Protein 4QTO (pdb70)

Foldseek 3Di:
DLVVQVPFQQAWAAQNDGDAAPVNDKDFAAFQLFRDGRDIHHAHFQVRVVRLLVLLQVQQVVCQQQVDALLVLLVLLLLLLVVLVVCLQVLLVLLCRRFVAASVVSSVLSVQLSQLSNVLSVCLNPQQWAWDPDPDPQKTKTKGKGFLEEEEEEEESLSFSSSVSLPVRLLSSRRYAYEYEYDQRGCGSVSVSVVSSVVSPDHGSSYIYHHHDCVRNVLCNLAPLSHQEYEYEEALVVLVVSVVNNVNNPHHYWYFHDFLAEAEEEPAFPLVLSLVQLQVLQARQQLLDVRNQEYEYAPVCQVVSVVSNQVVLVVQAEHGSHDPNHPHTAGNDPVLLVLLLVVLVQCVVQPKDFSDWSAADDDPSRVSRRHGRQTEIEPDDLVGPSSADDSSGNHHYYHYDHDLVRSLVSSQSYQWAFEYEYGHPPVVSRVVSVVSGRHQYYYYSHGDDDHQQGWGHIDGSSIDFTTHHPRNSSSRIDIDMDMGRNDDDDPCPDDD/DLVVQVPFQQAWAAQHDGDAAPVNDKDFAAQQQFRDGRDIHHAHFQVRLVRLLVLLQVQLVVCQQQVPALLVLLVLLLLLLVVLVVCLQVLLVLLCRQFVAASVVSSVLSVQLSQLSNVLSVVLNPQQWAWDPDPDPQKTKTKGKGFLEEEEEEEESLSFSSSVSLPVRLLSSRRYAYEYEYALRGCGSVSVSVVSSVVSPDRGSSYIYHHHDCVGNVLCNLAPLSHQEYEYEEALVSLVVSVVNNVNNPHHYWYFHDFLAEAEEEPQFPLVLSLVQLQVLQARQQLLDVRNQEYEYAPVCQVVSVVSNQVVLVVQAEHGSHDPNHPHYAGNDPVLLVLLLVVLVQQVVQPKDFSDWSAADDDPSRVSRRHGRQTEIEPDALVGPSSADDSSGNHHYYHYDHDLVRSLVSSQSYQWAFEYEHGHPPVVSRVVSVVRGRHQYYYYSHRDDDHQQGWGFIDGSSIDFTTHHPRNSSSRIDMDMDMGNNDDDDPCPDDD/DVVQVPFQQAWAAQHDGDAAPVNDKDFAAFQQFRDGDDIHHAHFQVRVVRLLVLQQVQLVVCQQQVDALLVLLVLLLLLLVVLVVCLQVLLVLLCRRFVAASVVSSVLSVQLSQLSNVLSVCLNVAQWAWDPDPDPQKTKTKGKGFLEEEEEEEESLNFSSSVSLPVRLLSSRRYAYEYEYAQRRCRSVSVSVVSSVVSPDRGSSYIYHHHDCVGHVLCNLQPLSHQEYEYEEALVVLVVSVVNNVNNPHHYWYFHDFLAEAEEEPQFPLVLSLVQLQVLQQRQQLLDNRNQEYEYAPVCQVVSVVSNQVVLVVQAEHGSHDPRHDHYAGNDPVLLVLLLVLLVQLVVQPKDFSDWSAADDDPSRVSRRHGRQTEIEPDDLVGPSSADDSSGNHHYYHYDHDLVRSLVSRQSYQWAFEYEHGHPPVVSRVVSVVSGRHQYYYYSHGDDDHQQGWGFIDGSSIDFTTHHPRNSCSRIDMDMDMGRNDDDDPCPDDD/DLQVPFQQAWAAQHDGDAAPVNDKDFAAFQQFRDGDDIHHAHFQVRVVRLLVLLQVQLVVCQQQVDALLVLLVLLLQLLVVLVVCLQVLLVLLCRQFVAASVVSSVLSVQLSQLSNVLSVCLNPDQWAWDPDPDPQKTKTKGKGFLEEEEEEEESLNFSSSVSLPVRLLSSRRYAYEYEYALNRCGSVSVSVVSSVVSPDRGSSYIYHHHHCVGNVLCNLQPLSHQEYEYEEALVVLVVSVVNNVNNPHHYWYFHDFLAEAEEEPQFPQVLSLVQLQVLQARQQLLDVRNQEYEYAPVCQVVSVVSNQVVLVVQAEHGSHDPNHPHYAGNDPVLLVLLLVLLVQCVVQPKDFSDWSAADPDVSRVSRRHGRQTEIEPDDLVGPSSADDSSGNHHYYHYDHDLVRSLVSRQSYQWAFEYEHGHPPVVSRVVSVVRGRHQYYYYSHGDDDHQQGWGHIDGSSIDFTTHHPRNSSSRIDIDMDMGNNDDDDPCPDDD

Solvent-accessible surface area: 61747 Å² total

B-factor: mean 19.73, std 11.1, range [5.34, 124.07]

Sequence (1981 aa):
AMELLKHLSSQQRQYIDGEWVESANKNTRDIIINPYNQEVIFTVSEGTKEDAEERAILAARRAFESGEWSQETAETRGKKKKVRRAIADKIKEHREALARLLETLDTGKTLEEESYADMDDDIHNVFMMYFAGLADKDDGGGEMIDSPIPDTESKIIVVKEPVGVVVTQITPWNYPLLQASWKIAPALATGCSLVMKPSEITPLTTIRVFELMEEVGFPKGTINLILGAGSEEVGDVMMSGHKEVDLVSFTGGIETGKHIIMKNNAANNVTNIIALEELGGKNPNIIFDDADFELAVDQALNGGYFHAGQVSAGSRILVQNSIKDKKFEQALIIDRVKKIKLGNGFDADDTEMGPVISTEHRNKIESYMDVAKAEGATIAVGGKRPDRDDLKDGLFFEPTVITNCCDTSMRIIVQEEVFGPVVTVEGFETEQEAIQQLANDSIYGLAGAVFSKKDIGKAQQRVANNKLKLGTVWINDFHPYYFAQAPWGGYKQSGIGRELGKEGLEEEYLVSKHILLTNTNPQLVNWFSKAMELLKHLSSQQRQYIDGEWVESANKNTRDIIINPYNQEVIFTVSEGTKEDAERAILAARRAFESGEEWSQETAETRGKKVRRAIADKIKEHREALARLLETLDTGKTLEEESYADMDDDIHNVFMYFAGLADKDDGGGEMIDSPIPDTESKIIVVKKEPVGVVVTQITPWNNYPLLQASWKIAPALATGCSLVMKPSEITPLTTIRVFELMEEVGFPKGTINLILGAGSEVGDVMMSGHKEVDLLVSFTGGIETGKHIIMKNAANNVTNIIALEELGGKNPNIIFDDADFELAVDQALNGGYFHAGQVSAGSRILVQNSIKDKKFEQQALIDDRVKKIKLGNGFDADDTEMGPVISTEHRNKIESYMDVAKAEGATIAVGGKRPDRDDLKDGLFFEPTVITNNCCDTSMRIIVQEEVFGPVVTVEGFETEQEAIQQLANDSIYGLAGAVFSKDIGKAQRVANNKLKLGTVWINDFHPYYFAQAPWGGYKQSGIGRELGKEGLEEEYLVSKHILLTNTNPQLVNWFSKMELLKHLSSQQRQYIDGEWVESANKNTRDIIINPYNQEVIFTVSEGTKEDAERAILAARRAFESGEWSQETAETRGKKVRRAIADKIKEHREALARRLLETLDTGKTLEESYADMDDIHNVFMMYFAGLADKDDGGGEMIDSPIPDTESKIVVKKEPVVGVVVTQITPWNNYPLLQASWKIAPALATGCSLVMKPSEITPLTTIRVFELMEEVGFPKGTINLILGAGSEVGDVMMSGHKEVDLLVVSFTGGIETGKHIMKNNAANNVTNIIALEELGGKNPNIIFDDADFELAVDQALNGGYFFHAGQVSAGSRILVQNSIKDKKFEQALIIDRVKKIKLGNGFDADDTEMGPVISTEHRNNKIESSYMDVAKAEGATIAVGGKKRPDRDDLKDGLFFEPTVITNCCDTSMRIIVQEEVFGPVVTVEGFETEQQEAIQQLANDSIYGLAGAVFSKKDIGKAQQRVANNKLKLGTVWINDFHPYFAQAPWGGYKQSGIGRELGKEEGLEEEYLVSKHILLTNTNPQLVNWFSKELLKHLSSQQRQYIDGEWVESANKNNTRDIINPYNQEEVIFTVSEGTKEDAERAILAARRAFESGEWSQETAETRGKKVRRAIADKIKEEHREALARLETLDTGKTLEESYADMDDDIHNVFMMYFAGLADKDDGGGEMIDSPIPDTESKIVVKKEPVGVVVTQITPWNYPLLQASWKIAPALATGCSLVMKPSEITPLTTIRVFELMEEVGFPKGTINLILGAGSEVGDVMSGHKEVDLVVSFTGGIETGKHIMKNAANNVTNIIALEELGGKNPNIIFDDADFELAVDQALNGGYFHAGQVSAGSRILVQQNSIKDKFEQALIDRVKKIKLGNGFDADTEMGPVISTEHRNKIESYMDVAKAEGATIAVGGKRPDRDDLKDGLFFEPTVITNCCDTSMRIIVQEEVFGPVVTVEGFETEQEAIQQLANDSIYGLAGAVFSKKDIGKAQQRVANNKLKLGTVWINDFHPYYFAQAPWGGYKQSGIGRELGKEEGLEEYLVSKHILLTNTNPQLVNWWFSK

Radius of gyration: 36.3 Å; Cα contacts (8 Å, |Δi|>4): 5368; chains: 4; bounding box: 95×94×93 Å

CATH classification: 3.40.605.10 (+1 more: 3.40.309.10)

Secondary structure (DSSP, 8-state):
-TTGGGGS--SEEETTEEE--TT--EEEEEETTTTEEEEEEE---HHHHHHHHHHHHHHHHHTTTTTS-HHHHHHHHHHHHHHHHHTHHHHHHHHHHHH---HHHHHHHHHHHHHHHHHHHHHTTS--EEEE--SSTTEEEEEEEEE--EEEEE--SSSHHHHHHHHHHHHHHHT-EEEEE--TT--HHHHHHHHHHHHH---TTSEEE--S-HHHHHHHHHH-TT-SEEEEES-HHHHHHHHHHHGGGT-EEEEE-----EEEE-TTS-HHHHHHHHHHHHHGGGG------EEEEEHHHHHHHHHHHHHHHTT--B--TTSTT-SB---S-HHHHHHHHHHHHHHHHTT-EEEE--S----TTTTTTT----EEEES--TTSHHHHS---SSEEEEEEESSHHHHHHHHH-SS--SEEEEE-S-HHHHHHHHHHS--SEEEES-S----TTS-B--SGGGEES-BSHHHHHHTTEEEEEEEEESS------S--/-TTGGGGS--SEEETTEEE--TT--EEEEEETTTTEEEEEEE---HHHHHHHHHHHHHHHHH-TTTTS-HHHHHHHHHHHHHHHHHTHHHHHHHHHHHH---HHHHHHHHHHHHHHHHHHHHHTTS--EEEE--SSTTEEEEEEEEE--EEEEE--SSSHHHHHHHHHHHHHHHT-EEEEE--TT--HHHHHHHHHHHHH---TTSEEE--S-HHHHHHHHHH-TT-SEEEEES-HHHHHHHHHHHGGGT-EEEEE-----EEEE-TTS-HHHHHHHHHHHHHGGGG------EEEEEHHHHHHHHHHHHHHHTT--B--TTSTT-SB---S-HHHHHHHHHHHHHHHHTT-EEEE--S----TTTTTTT----EEEES--TTSHHHHS---SSEEEEEEESSHHHHHHHHT-SS--SEEEEE-S-HHHHHHHHHHS--SEEEES-SS---TTS-B--SGGGEES-BSHHHHHHTTEEEEEEEEESS------S--/-TGGGG---SEEETTEEE--TT--EEEEEETTTTEEEEEEE---HHHHHHHHHHHHHHHHH-TTTTS-HHHHHHHHHHHHHHHHHTHHHHHHHHHHHH---HHHHHHHHHHHHHHHHHHHHHTTS--EEEE--SSTTEEEEEEEEE--EEEEE--SSSHHHHHHHHHHHHHHHT-EEEEE--TT--HHHHHHHHHHHHH---TTSEEE--S-HHHHHHHHHH-TT-SEEEEES-HHHHHHHHHHHGGGT-EEEEE-----EEEE-TTS-HHHHHHHHHHHHHGGGG------EEEEEHHHHHHHHHHHHHHHTT--B--TTSTT-SB---S-HHHHHHHHHHHHHHHHTT-EEEE--S----GGGTTS-----EEEES--TTSHHHHS---SSEEEEEEESSHHHHHHHHT-SS--SEEEEE-S-HHHHHHHHHHS--SEEEES-SS---TTS-B--SGGGEES-BSHHHHHHTTEEEEEEEEESS------S--/-GGGGS--SEEETTEEE--TT--EEEEEETTTTEEEEEEE---HHHHHHHHHHHHHHHHHTTTTTS-HHHHHHHHHHHHHHHHHTHHHHHHHHHHHH---HHHHHHHHHHHHHHHHHHHHHTTS--EEEE--SSTTEEEEEEEEE--EEEEE--SSSHHHHHHHHHHHHHHHT-EEEEE--TT--HHHHHHHHHHHHH---TTSEEE--S-HHHHHHHHHH-TT-SEEEEES-HHHHHHHHHHHHTTT-EEEEE-----EEEE-TTS-HHHHHHHHHHHHHGGGG------EEEEEHHHHHHHHHHHHHHHTT--B--TTSTT-SB---S-HHHHHHHHHHHHHHHHTT-EEEE--S----GGGTTTT----EEEES--TTSHHHHS---SSEEEEEEESSHHHHHHHHT-SS--SEEEEE-S-HHHHHHHHHHS--SEEEES-SS---TTS-B--SGGGEES-BSHHHHHHTTEEEEEEEEESS------S--

Nearest PDB structures (foldseek):
  4i9b-assembly1_B  TM=9.726E-01  e=2.028E-65  Solanum lycopersicum
  4go3-assembly3_G  TM=9.722E-01  e=2.991E-64  Pseudomonas sp. WBC-3
  5izd-assembly2_H  TM=9.707E-01  e=1.051E-56  Thermoplasma acidophilum
  5j77-assembly1_A  TM=9.698E-01  e=1.583E-56  Thermoplasma acidophilum DSM 1728
  5m4x-assembly2_D  TM=9.473E-01  e=3.370E-53  Thermoplasma acidophilum DSM 1728

Structure (mmCIF, N/CA/C/O backbone):
data_4QTO
#
_entry.id   4QTO
#
_cell.length_a   224.249
_cell.length_b   102.474
_cell.length_c   118.178
_cell.angle_alpha   90.00
_cell.angle_beta   104.45
_cell.angle_gamma   90.00
#
_symmetry.space_group_name_H-M   'C 1 2 1'
#
loop_
_entity.id
_entity.type
_entity.pdbx_description
1 polymer 'Betaine aldehyde dehydrogenase'
2 non-polymer 'SODIUM ION'
3 non-polymer 'TRIETHYLENE GLYCOL'
4 non-polymer DI(HYDROXYETHYL)ETHER
5 non-polymer 2-AMINO-2-HYDROXYMETHYL-PROPANE-1,3-DIOL
6 non-polymer 'TETRAETHYLENE GLYCOL'
7 non-polymer 1,2-ETHANEDIOL
8 water water
#
loop_
_atom_site.group_PDB
_atom_site.id
_atom_site.type_symbol
_atom_site.label_atom_id
_atom_site.label_alt_id
_atom_site.label_comp_id
_atom_site.label_asym_id
_atom_site.label_entity_id
_atom_site.label_seq_id
_atom_site.pdbx_PDB_ins_code
_atom_site.Cartn_x
_atom_site.Cartn_y
_atom_site.Cartn_z
_atom_site.occupancy
_atom_site.B_iso_or_equiv
_atom_site.auth_seq_id
_atom_site.auth_comp_id
_atom_site.auth_asym_id
_atom_site.auth_atom_id
_atom_site.pdbx_PDB_model_num
ATOM 1 N N . ALA A 1 24 ? 268.624 91.600 17.481 1.00 66.64 0 ALA A N 1
ATOM 2 C CA . ALA A 1 24 ? 268.199 90.259 16.973 1.00 60.10 0 ALA A CA 1
ATOM 3 C C . ALA A 1 24 ? 267.304 90.364 15.743 1.00 55.96 0 ALA A C 1
ATOM 4 O O . ALA A 1 24 ? 267.300 89.463 14.912 1.00 54.85 0 ALA A O 1
ATOM 6 N N . MET A 1 25 ? 266.545 91.457 15.637 1.00 58.57 1 MET A N 1
ATOM 7 C CA . MET A 1 25 ? 265.635 91.676 14.501 1.00 59.96 1 MET A CA 1
ATOM 8 C C . MET A 1 25 ? 266.427 91.859 13.197 1.00 62.90 1 MET A C 1
ATOM 9 O O . MET A 1 25 ? 265.909 91.611 12.101 1.00 65.34 1 MET A O 1
ATOM 14 N N . GLU A 1 26 ? 267.669 92.322 13.321 1.00 61.51 2 GLU A N 1
ATOM 15 C CA . GLU A 1 26 ? 268.570 92.455 12.173 1.00 64.57 2 GLU A CA 1
ATOM 16 C C . GLU A 1 26 ? 269.126 91.085 11.802 1.00 53.29 2 GLU A C 1
ATOM 17 O O . GLU A 1 26 ? 269.376 90.795 10.636 1.00 55.81 2 GLU A O 1
ATOM 23 N N . LEU A 1 27 ? 269.363 90.253 12.804 1.00 53.99 3 LEU A N 1
ATOM 24 C CA . LEU A 1 27 ? 269.819 88.878 12.574 1.00 47.51 3 LEU A CA 1
ATOM 25 C C . LEU A 1 27 ? 268.785 88.117 11.737 1.00 40.52 3 LEU A C 1
ATOM 26 O O . LEU A 1 27 ? 269.139 87.289 10.850 1.00 31.01 3 LEU A O 1
ATOM 31 N N . LEU A 1 28 ? 267.509 88.413 12.009 1.00 30.67 4 LEU A N 1
ATOM 32 C CA . LEU A 1 28 ? 266.444 87.741 11.304 1.00 27.07 4 LEU A CA 1
ATOM 33 C C . LEU A 1 28 ? 266.439 88.016 9.817 1.00 28.25 4 LEU A C 1
ATOM 34 O O . LEU A 1 28 ? 265.989 87.167 9.065 1.00 30.96 4 LEU A O 1
ATOM 39 N N . LYS A 1 29 ? 267.007 89.142 9.385 1.00 28.16 5 LYS A N 1
ATOM 40 C CA . LYS A 1 29 ? 267.004 89.442 7.960 1.00 30.91 5 LYS A CA 1
ATOM 41 C C . LYS A 1 29 ? 267.832 88.444 7.147 1.00 28.20 5 LYS A C 1
ATOM 42 O O . LYS A 1 29 ? 267.634 88.339 5.951 1.00 27.83 5 LYS A O 1
ATOM 48 N N . HIS A 1 30 ? 268.744 87.711 7.785 1.00 23.62 6 HIS A N 1
ATOM 49 C CA . HIS A 1 30 ? 269.557 86.728 7.068 1.00 23.65 6 HIS A CA 1
ATOM 50 C C . HIS A 1 30 ? 269.264 85.279 7.424 1.00 21.18 6 HIS A C 1
ATOM 51 O O . HIS A 1 30 ? 269.850 84.382 6.843 1.00 22.35 6 HIS A O 1
ATOM 58 N N . LEU A 1 31 ? 268.372 85.053 8.363 1.00 17.18 7 LEU A N 1
ATOM 59 C CA . LEU A 1 31 ? 268.069 83.689 8.817 1.00 15.98 7 LEU A CA 1
ATOM 60 C C . LEU A 1 31 ? 267.163 82.935 7.836 1.00 15.03 7 LEU A C 1
ATOM 61 O O . LEU A 1 31 ? 266.211 83.507 7.266 1.00 14.59 7 LEU A O 1
ATOM 66 N N A SER A 1 32 ? 267.474 81.661 7.609 0.50 15.06 8 SER A N 1
ATOM 67 N N B SER A 1 32 ? 267.479 81.664 7.618 0.50 14.97 8 SER A N 1
ATOM 68 C CA A SER A 1 32 ? 266.653 80.829 6.737 0.50 14.10 8 SER A CA 1
ATOM 69 C CA B SER A 1 32 ? 266.698 80.797 6.764 0.50 13.93 8 SER A CA 1
ATOM 70 C C A SER A 1 32 ? 265.253 80.656 7.302 0.50 13.77 8 SER A C 1
ATOM 71 C C B SER A 1 32 ? 265.275 80.627 7.307 0.50 13.79 8 SER A C 1
ATOM 72 O O A SER A 1 32 ? 265.049 80.677 8.514 0.50 14.47 8 SER A O 1
ATOM 73 O O B SER A 1 32 ? 265.052 80.675 8.514 0.50 14.51 8 SER A O 1
ATOM 78 N N A GLN A 1 33 ? 264.291 80.489 6.407 0.50 14.06 9 GLN A N 1
ATOM 79 N N B GLN A 1 33 ? 264.309 80.477 6.407 0.50 14.29 9 GLN A N 1
ATOM 80 C CA A GLN A 1 33 ? 262.900 80.280 6.783 0.50 14.50 9 GLN A CA 1
ATOM 81 C CA B GLN A 1 33 ? 262.906 80.277 6.783 0.50 14.89 9 GLN A CA 1
ATOM 82 C C A GLN A 1 33 ? 262.464 78.856 6.478 0.50 14.61 9 GLN A C 1
ATOM 83 C C B GLN A 1 33 ? 262.465 78.855 6.480 0.50 14.82 9 GLN A C 1
ATOM 84 O O A GLN A 1 33 ? 261.302 78.508 6.684 0.50 15.33 9 GLN A O 1
ATOM 85 O O B GLN A 1 33 ? 261.303 78.508 6.684 0.50 15.52 9 GLN A O 1
ATOM 96 N N . ARG A 1 34 ? 263.396 78.049 5.985 1.00 13.29 10 ARG A N 1
ATOM 97 C CA . ARG A 1 34 ? 263.099 76.723 5.472 1.00 14.39 10 ARG A CA 1
ATOM 98 C C . ARG A 1 34 ? 263.601 75.535 6.251 1.00 14.10 10 ARG A C 1
ATOM 99 O O . ARG A 1 34 ? 264.352 75.656 7.197 1.00 13.45 10 ARG A O 1
ATOM 107 N N . GLN A 1 35 ? 263.068 74.382 5.862 1.00 12.57 11 GLN A N 1
ATOM 108 C CA . GLN A 1 35 ? 263.500 73.097 6.401 1.00 12.16 11 GLN A CA 1
ATOM 109 C C . GLN A 1 35 ? 264.817 72.752 5.705 1.00 11.37 11 GLN A C 1
ATOM 110 O O . GLN A 1 35 ? 265.164 73.352 4.669 1.00 11.22 11 GLN A O 1
ATOM 116 N N . TYR A 1 36 ? 265.542 71.764 6.233 1.00 10.81 12 TYR A N 1
ATOM 117 C CA . TYR A 1 36 ? 266.792 71.312 5.636 1.00 10.98 12 TYR A CA 1
ATOM 118 C C . TYR A 1 36 ? 266.711 69.813 5.446 1.00 11.44 12 TYR A C 1
ATOM 119 O O . TYR A 1 36 ? 266.720 69.070 6.421 1.00 11.58 12 TYR A O 1
ATOM 128 N N . ILE A 1 37 ? 266.537 69.371 4.207 1.00 11.92 13 ILE A N 1
ATOM 129 C CA . ILE A 1 37 ? 266.330 67.981 3.921 1.00 12.41 13 ILE A CA 1
ATOM 130 C C . ILE A 1 37 ? 267.281 67.507 2.833 1.00 12.99 13 ILE A C 1
ATOM 131 O O . ILE A 1 37 ? 267.331 68.079 1.718 1.00 12.99 13 ILE A O 1
ATOM 136 N N . ASP A 1 38 ? 268.063 66.495 3.144 1.00 12.88 14 ASP A N 1
ATOM 137 C CA . ASP A 1 38 ? 268.950 65.891 2.187 1.00 14.12 14 ASP A CA 1
ATOM 138 C C . ASP A 1 38 ? 269.863 66.917 1.508 1.00 14.59 14 ASP A C 1
ATOM 139 O O . ASP A 1 38 ? 269.981 66.968 0.256 1.00 15.04 14 ASP A O 1
ATOM 144 N N . GLY A 1 39 ? 270.491 67.732 2.338 1.00 13.33 15 GLY A N 1
ATOM 145 C CA . GLY A 1 39 ? 271.458 68.732 1.883 1.00 14.39 15 GLY A CA 1
ATOM 146 C C . GLY A 1 39 ? 270.905 69.991 1.229 1.00 14.86 15 GLY A C 1
ATOM 147 O O . GLY A 1 39 ? 271.698 70.766 0.655 1.00 16.47 15 GLY A O 1
ATOM 148 N N . GLU A 1 40 ? 269.595 70.205 1.270 1.00 14.28 16 GLU A N 1
ATOM 149 C CA . GLU A 1 40 ? 268.989 71.357 0.628 1.00 15.21 16 GLU A CA 1
ATOM 150 C C . GLU A 1 40 ? 268.009 72.056 1.539 1.00 14.54 16 GLU A C 1
ATOM 151 O O . GLU A 1 40 ? 267.257 71.383 2.278 1.00 14.19 16 GLU A O 1
ATOM 157 N N . TRP A 1 41 ? 268.004 73.384 1.472 1.00 13.04 17 TRP A N 1
ATOM 158 C CA . TRP A 1 41 ? 267.008 74.188 2.183 1.00 12.61 17 TRP A CA 1
ATOM 159 C C . TRP A 1 41 ? 265.736 74.175 1.331 1.00 13.49 17 TRP A C 1
ATOM 160 O O . TRP A 1 41 ? 265.733 74.653 0.189 1.00 14.79 17 TRP A O 1
ATOM 171 N N . VAL A 1 42 ? 264.656 73.632 1.887 1.00 14.00 18 VAL A N 1
ATOM 172 C CA . VAL A 1 42 ? 263.423 73.461 1.166 1.00 15.47 18 VAL A CA 1
ATOM 173 C C . VAL A 1 42 ? 262.195 73.946 1.937 1.00 15.08 18 VAL A C 1
ATOM 174 O O . VAL A 1 42 ? 262.130 73.885 3.168 1.00 14.72 18 VAL A O 1
ATOM 178 N N . GLU A 1 43 ? 261.198 74.418 1.201 1.00 14.63 19 GLU A N 1
ATOM 179 C CA . GLU A 1 43 ? 259.973 74.851 1.861 1.00 16.30 19 GLU A CA 1
ATOM 180 C C . GLU A 1 43 ? 259.117 73.605 2.167 1.00 14.98 19 GLU A C 1
ATOM 181 O O . GLU A 1 43 ? 259.539 72.472 1.924 1.00 17.72 19 GLU A O 1
ATOM 187 N N . SER A 1 44 ? 257.958 73.822 2.750 1.00 14.98 20 SER A N 1
ATOM 188 C CA . SER A 1 44 ? 257.031 72.737 2.963 1.00 14.79 20 SER A CA 1
ATOM 189 C C . SER A 1 44 ? 256.505 72.280 1.627 1.00 15.87 20 SER A C 1
ATOM 190 O O . SER A 1 44 ? 256.272 73.103 0.703 1.00 14.84 20 SER A O 1
ATOM 193 N N . ALA A 1 45 ? 256.206 70.992 1.537 1.00 16.06 21 ALA A N 1
ATOM 194 C CA . ALA A 1 45 ? 255.659 70.429 0.322 1.00 17.40 21 ALA A CA 1
ATOM 195 C C . ALA A 1 45 ? 254.351 71.097 -0.089 1.00 18.55 21 ALA A C 1
ATOM 196 O O . ALA A 1 45 ? 254.050 71.147 -1.286 1.00 20.19 21 ALA A O 1
ATOM 198 N N . ASN A 1 46 ? 253.577 71.605 0.872 1.00 17.18 22 ASN A N 1
ATOM 199 C CA . ASN A 1 46 ? 252.306 72.271 0.570 1.00 18.86 22 ASN A CA 1
ATOM 200 C C . ASN A 1 46 ? 252.338 73.806 0.730 1.00 18.30 22 ASN A C 1
ATOM 201 O O . ASN A 1 46 ? 251.286 74.458 0.710 1.00 18.01 22 ASN A O 1
ATOM 206 N N . LYS A 1 47 ? 253.543 74.358 0.864 1.00 18.02 23 LYS A N 1
ATOM 207 C CA . LYS A 1 47 ? 253.791 75.793 1.032 1.00 17.40 23 LYS A CA 1
ATOM 208 C C . LYS A 1 47 ? 253.160 76.393 2.298 1.00 17.67 23 LYS A C 1
ATOM 209 O O . LYS A 1 47 ? 253.058 77.605 2.441 1.00 17.15 23 LYS A O 1
ATOM 215 N N . ASN A 1 48 ? 252.789 75.553 3.254 1.00 17.34 24 ASN A N 1
ATOM 216 C CA . ASN A 1 48 ? 252.236 76.049 4.495 1.00 17.20 24 ASN A CA 1
ATOM 217 C C . ASN A 1 48 ? 253.356 76.699 5.315 1.00 16.27 24 ASN A C 1
ATOM 218 O O . ASN A 1 48 ? 254.550 76.345 5.187 1.00 14.02 24 ASN A O 1
ATOM 223 N N . THR A 1 49 ? 252.955 77.658 6.139 1.00 16.22 25 THR A N 1
ATOM 224 C CA . THR A 1 49 ? 253.873 78.411 6.986 1.00 15.23 25 THR A CA 1
ATOM 225 C C . THR A 1 49 ? 253.284 78.638 8.356 1.00 16.36 25 THR A C 1
ATOM 226 O O . THR A 1 49 ? 252.081 78.444 8.572 1.00 16.54 25 THR A O 1
ATOM 230 N N . ARG A 1 50 ? 254.134 79.114 9.255 1.00 17.01 26 ARG A N 1
ATOM 231 C CA . ARG A 1 50 ? 253.781 79.415 10.625 1.00 17.48 26 ARG A CA 1
ATOM 232 C C . ARG A 1 50 ? 254.470 80.689 11.062 1.00 16.92 26 ARG A C 1
ATOM 233 O O . ARG A 1 50 ? 255.646 80.894 10.793 1.00 16.04 26 ARG A O 1
ATOM 241 N N . ASP A 1 51 ? 253.702 81.574 11.694 1.00 15.65 27 ASP A N 1
ATOM 242 C CA . ASP A 1 51 ? 254.233 82.811 12.258 1.00 16.20 27 ASP A CA 1
ATOM 243 C C . ASP A 1 51 ? 254.729 82.534 13.690 1.00 16.51 27 ASP A C 1
ATOM 244 O O . ASP A 1 51 ? 254.022 81.909 14.506 1.00 18.53 27 ASP A O 1
ATOM 249 N N . ILE A 1 52 ? 255.961 82.947 13.940 1.00 15.13 28 ILE A N 1
ATOM 250 C CA . ILE A 1 52 ? 256.680 82.792 15.193 1.00 14.51 28 ILE A CA 1
ATOM 251 C C . ILE A 1 52 ? 256.508 84.115 15.947 1.00 17.47 28 ILE A C 1
ATOM 252 O O . ILE A 1 52 ? 256.640 85.195 15.368 1.00 16.53 28 ILE A O 1
ATOM 257 N N A ILE A 1 53 ? 256.249 84.006 17.245 0.50 17.39 29 ILE A N 1
ATOM 258 N N B ILE A 1 53 ? 256.247 84.002 17.245 0.50 17.89 29 ILE A N 1
ATOM 259 C CA A ILE A 1 53 ? 255.946 85.142 18.096 0.50 20.24 29 ILE A CA 1
ATOM 260 C CA B ILE A 1 53 ? 255.945 85.134 18.101 0.50 21.38 29 ILE A CA 1
ATOM 261 C C A ILE A 1 53 ? 257.011 85.385 19.164 0.50 20.40 29 ILE A C 1
ATOM 262 C C B ILE A 1 53 ? 257.013 85.384 19.163 0.50 21.03 29 ILE A C 1
ATOM 263 O O A ILE A 1 53 ? 257.702 84.448 19.601 0.50 21.19 29 ILE A O 1
ATOM 264 O O B ILE A 1 53 ? 257.704 84.448 19.601 0.50 21.79 29 ILE A O 1
ATOM 273 N N . ASN A 1 54 ? 257.148 86.644 19.562 1.00 19.72 30 ASN A N 1
ATOM 274 C CA . ASN A 1 54 ? 258.013 87.038 20.681 1.00 18.18 30 ASN A CA 1
ATOM 275 C C . ASN A 1 54 ? 257.050 87.089 21.901 1.00 17.82 30 ASN A C 1
ATOM 276 O O . ASN A 1 54 ? 256.138 87.912 21.921 1.00 17.81 30 ASN A O 1
ATOM 281 N N . PRO A 1 55 ? 257.246 86.254 22.932 1.00 15.99 31 PRO A N 1
ATOM 282 C CA . PRO A 1 55 ? 256.307 86.277 24.064 1.00 16.57 31 PRO A CA 1
ATOM 283 C C . PRO A 1 55 ? 256.287 87.574 24.895 1.00 15.92 31 PRO A C 1
ATOM 284 O O . PRO A 1 55 ? 255.362 87.808 25.673 1.00 17.00 31 PRO A O 1
ATOM 288 N N . TYR A 1 56 ? 257.290 88.419 24.736 1.00 16.43 32 TYR A N 1
ATOM 289 C CA . TYR A 1 56 ? 257.331 89.668 25.481 1.00 18.03 32 TYR A CA 1
ATOM 290 C C . TYR A 1 56 ? 256.235 90.633 25.051 1.00 18.85 32 TYR A C 1
ATOM 291 O O . TYR A 1 56 ? 255.695 91.424 25.871 1.00 19.72 32 TYR A O 1
ATOM 300 N N . ASN A 1 57 ? 255.938 90.640 23.751 1.00 18.90 33 ASN A N 1
ATOM 301 C CA . ASN A 1 57 ? 254.932 91.556 23.224 1.00 20.37 33 ASN A CA 1
ATOM 302 C C . ASN A 1 57 ? 253.876 90.937 22.302 1.00 20.12 33 ASN A C 1
ATOM 303 O O . ASN A 1 57 ? 253.005 91.653 21.779 1.00 20.34 33 ASN A O 1
ATOM 308 N N . GLN A 1 58 ? 253.935 89.623 22.149 1.00 20.47 34 GLN A N 1
ATOM 309 C CA . GLN A 1 58 ? 253.038 88.853 21.285 1.00 20.53 34 GLN A CA 1
ATOM 310 C C . GLN A 1 58 ? 253.070 89.266 19.806 1.00 21.26 34 GLN A C 1
ATOM 311 O O . GLN A 1 58 ? 252.145 88.984 19.077 1.00 24.34 34 GLN A O 1
ATOM 317 N N . GLU A 1 59 ? 254.159 89.895 19.384 1.00 21.03 35 GLU A N 1
ATOM 318 C CA . GLU A 1 59 ? 254.294 90.316 17.994 1.00 23.17 35 GLU A CA 1
ATOM 319 C C . GLU A 1 59 ? 254.917 89.213 17.153 1.00 22.07 35 GLU A C 1
ATOM 320 O O . GLU A 1 59 ? 255.760 88.433 17.646 1.00 19.45 35 GLU A O 1
ATOM 326 N N . VAL A 1 60 ? 254.468 89.137 15.903 1.00 21.02 36 VAL A N 1
ATOM 327 C CA . VAL A 1 60 ? 255.030 88.178 14.957 1.00 20.34 36 VAL A CA 1
ATOM 328 C C . VAL A 1 60 ? 256.406 88.704 14.618 1.00 20.80 36 VAL A C 1
ATOM 329 O O . VAL A 1 60 ? 256.541 89.855 14.196 1.00 24.84 36 VAL A O 1
ATOM 333 N N . ILE A 1 61 ? 257.417 87.864 14.778 1.00 19.35 37 ILE A N 1
ATOM 334 C CA . ILE A 1 61 ? 258.791 88.231 14.508 1.00 20.28 37 ILE A CA 1
ATOM 335 C C . ILE A 1 61 ? 259.396 87.502 13.295 1.00 19.70 37 ILE A C 1
ATOM 336 O O . ILE A 1 61 ? 260.431 87.940 12.790 1.00 18.87 37 ILE A O 1
ATOM 341 N N . PHE A 1 62 ? 258.774 86.407 12.843 1.00 17.71 38 PHE A N 1
ATOM 342 C CA . PHE A 1 62 ? 259.346 85.613 11.748 1.00 16.80 38 PHE A CA 1
ATOM 343 C C . PHE A 1 62 ? 258.296 84.651 11.232 1.00 16.75 38 PHE A C 1
ATOM 344 O O . PHE A 1 62 ? 257.330 84.343 11.923 1.00 16.51 38 PHE A O 1
ATOM 352 N N . THR A 1 63 ? 258.494 84.180 10.006 1.00 16.12 39 THR A N 1
ATOM 353 C CA . THR A 1 63 ? 257.578 83.212 9.408 1.00 15.69 39 THR A CA 1
ATOM 354 C C . THR A 1 63 ? 258.429 82.086 8.828 1.00 15.04 39 THR A C 1
ATOM 355 O O . THR A 1 63 ? 259.364 82.347 8.058 1.00 14.67 39 THR A O 1
ATOM 359 N N . VAL A 1 64 ? 258.099 80.846 9.186 1.00 13.48 40 VAL A N 1
ATOM 360 C CA . VAL A 1 64 ? 258.852 79.694 8.727 1.00 14.09 40 VAL A CA 1
ATOM 361 C C . VAL A 1 64 ? 257.956 78.654 8.038 1.00 13.91 40 VAL A C 1
ATOM 362 O O . VAL A 1 64 ? 256.724 78.654 8.190 1.00 14.00 40 VAL A O 1
ATOM 366 N N . SER A 1 65 ? 258.593 77.769 7.280 1.00 13.25 41 SER A N 1
ATOM 367 C CA . SER A 1 65 ? 257.873 76.662 6.658 1.00 13.95 41 SER A CA 1
ATOM 368 C C . SER A 1 65 ? 257.235 75.767 7.708 1.00 14.02 41 SER A C 1
ATOM 369 O O . SER A 1 65 ? 257.789 75.566 8.795 1.00 13.32 41 SER A O 1
ATOM 372 N N . GLU A 1 66 ? 256.050 75.243 7.390 1.00 13.22 42 GLU A N 1
ATOM 373 C CA . GLU A 1 66 ? 255.307 74.302 8.267 1.00 14.24 42 GLU A CA 1
ATOM 374 C C . GLU A 1 66 ? 255.215 73.006 7.417 1.00 14.37 42 GLU A C 1
ATOM 375 O O . GLU A 1 66 ? 254.349 72.861 6.534 1.00 16.31 42 GLU A O 1
ATOM 381 N N . GLY A 1 67 ? 256.153 72.108 7.666 1.00 14.64 43 GLY A N 1
ATOM 382 C CA . GLY A 1 67 ? 256.318 70.890 6.882 1.00 15.26 43 GLY A CA 1
ATOM 383 C C . GLY A 1 67 ? 255.207 69.865 6.987 1.00 15.30 43 GLY A C 1
ATOM 384 O O . GLY A 1 67 ? 254.409 69.889 7.929 1.00 16.59 43 GLY A O 1
ATOM 385 N N . THR A 1 68 ? 255.181 68.964 6.010 1.00 14.56 44 THR A N 1
ATOM 386 C CA . THR A 1 68 ? 254.197 67.913 5.965 1.00 15.10 44 THR A CA 1
ATOM 387 C C . THR A 1 68 ? 254.769 66.563 6.400 1.00 15.55 44 THR A C 1
ATOM 388 O O . THR A 1 68 ? 255.990 66.355 6.506 1.00 13.08 44 THR A O 1
ATOM 392 N N . LYS A 1 69 ? 253.877 65.602 6.617 1.00 14.93 45 LYS A N 1
ATOM 393 C CA . LYS A 1 69 ? 254.349 64.281 7.017 1.00 17.28 45 LYS A CA 1
ATOM 394 C C . LYS A 1 69 ? 255.167 63.647 5.891 1.00 16.46 45 LYS A C 1
ATOM 395 O O . LYS A 1 69 ? 256.080 62.849 6.173 1.00 15.99 45 LYS A O 1
ATOM 401 N N . GLU A 1 70 ? 254.921 64.030 4.639 1.00 15.87 46 GLU A N 1
ATOM 402 C CA . GLU A 1 70 ? 255.706 63.525 3.520 1.00 17.11 46 GLU A CA 1
ATOM 403 C C . GLU A 1 70 ? 257.116 64.106 3.554 1.00 16.05 46 GLU A C 1
ATOM 404 O O . GLU A 1 70 ? 258.070 63.447 3.152 1.00 15.18 46 GLU A O 1
ATOM 410 N N . ASP A 1 71 ? 257.240 65.372 3.974 1.00 14.43 47 ASP A N 1
ATOM 411 C CA . ASP A 1 71 ? 258.584 65.984 4.126 1.00 13.66 47 ASP A CA 1
ATOM 412 C C . ASP A 1 71 ? 259.370 65.187 5.211 1.00 12.58 47 ASP A C 1
ATOM 413 O O . ASP A 1 71 ? 260.559 64.853 5.027 1.00 13.31 47 ASP A O 1
ATOM 418 N N . ALA A 1 72 ? 258.716 64.857 6.326 1.00 12.73 48 ALA A N 1
ATOM 419 C CA . ALA A 1 72 ? 259.378 64.135 7.413 1.00 12.46 48 ALA A CA 1
ATOM 420 C C . ALA A 1 72 ? 259.809 62.758 6.921 1.00 12.87 48 ALA A C 1
ATOM 421 O O . ALA A 1 72 ? 260.913 62.305 7.210 1.00 12.51 48 ALA A O 1
ATOM 423 N N A GLU A 1 73 ? 258.935 62.092 6.162 0.50 14.03 49 GLU A N 1
ATOM 424 N N B GLU A 1 73 ? 258.934 62.096 6.161 0.50 13.25 49 GLU A N 1
ATOM 425 C CA A GLU A 1 73 ? 259.266 60.786 5.601 0.50 14.73 49 GLU A CA 1
ATOM 426 C CA B GLU A 1 73 ? 259.288 60.792 5.620 0.50 13.49 49 GLU A CA 1
ATOM 427 C C A GLU A 1 73 ? 260.470 60.896 4.655 0.50 13.73 49 GLU A C 1
ATOM 428 C C B GLU A 1 73 ? 260.477 60.899 4.658 0.50 13.08 49 GLU A C 1
ATOM 429 O O A GLU A 1 73 ? 261.389 60.064 4.700 0.50 13.27 49 GLU A O 1
ATOM 430 O O B GLU A 1 73 ? 261.393 60.065 4.698 0.50 12.68 49 GLU A O 1
ATOM 441 N N . ARG A 1 74 ? 260.489 61.921 3.808 1.00 13.44 50 ARG A N 1
ATOM 442 C CA . ARG A 1 74 ? 261.608 62.110 2.884 1.00 14.52 50 ARG A CA 1
ATOM 443 C C . ARG A 1 74 ? 262.941 62.325 3.639 1.00 12.49 50 ARG A C 1
ATOM 444 O O . ARG A 1 74 ? 263.991 61.782 3.247 1.00 12.74 50 ARG A O 1
ATOM 452 N N . ALA A 1 75 ? 262.885 63.068 4.729 1.00 12.39 51 ALA A N 1
ATOM 453 C CA . ALA A 1 75 ? 264.069 63.293 5.568 1.00 11.44 51 ALA A CA 1
ATOM 454 C C . ALA A 1 75 ? 264.568 62.002 6.208 1.00 10.91 51 ALA A C 1
ATOM 455 O O . ALA A 1 75 ? 265.766 61.706 6.218 1.00 11.20 51 ALA A O 1
ATOM 457 N N . ILE A 1 76 ? 263.636 61.196 6.715 1.00 10.15 52 ILE A N 1
ATOM 458 C CA . ILE A 1 76 ? 264.027 59.916 7.328 1.00 10.81 52 ILE A CA 1
ATOM 459 C C . ILE A 1 76 ? 264.666 58.976 6.279 1.00 11.47 52 ILE A C 1
ATOM 460 O O . ILE A 1 76 ? 265.693 58.313 6.535 1.00 11.01 52 ILE A O 1
ATOM 465 N N . LEU A 1 77 ? 264.076 58.921 5.092 1.00 11.53 53 LEU A N 1
ATOM 466 C CA . LEU A 1 77 ? 264.630 58.077 4.041 1.00 13.31 53 LEU A CA 1
ATOM 467 C C . LEU A 1 77 ? 266.006 58.573 3.597 1.00 12.27 53 LEU A C 1
ATOM 468 O O . LEU A 1 77 ? 266.877 57.772 3.285 1.00 12.95 53 LEU A O 1
ATOM 473 N N . ALA A 1 78 ? 266.203 59.879 3.596 1.00 12.15 54 ALA A N 1
ATOM 474 C CA . ALA A 1 78 ? 267.519 60.451 3.253 1.00 12.33 54 ALA A CA 1
ATOM 475 C C . ALA A 1 78 ? 268.551 60.132 4.313 1.00 12.04 54 ALA A C 1
ATOM 476 O O . ALA A 1 78 ? 269.700 59.820 3.994 1.00 11.86 54 ALA A O 1
ATOM 478 N N . ALA A 1 79 ? 268.138 60.201 5.580 1.00 11.34 55 ALA A N 1
ATOM 479 C CA . ALA A 1 79 ? 269.017 59.843 6.701 1.00 10.92 55 ALA A CA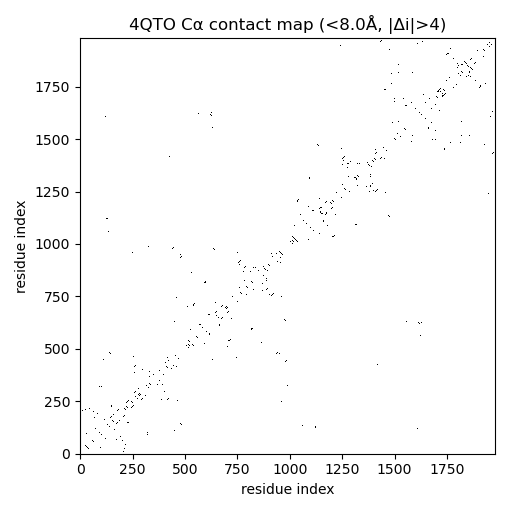 1
ATOM 480 C C . ALA A 1 79 ? 269.446 58.381 6.573 1.00 10.77 55 ALA A C 1
ATOM 481 O O . ALA A 1 79 ? 270.611 58.010 6.800 1.00 11.29 55 ALA A O 1
ATOM 483 N N . ARG A 1 80 ? 268.484 57.503 6.247 1.00 10.79 56 ARG A N 1
ATOM 484 C CA . ARG A 1 80 ? 268.784 56.105 6.058 1.00 12.23 56 ARG A CA 1
ATOM 485 C C . ARG A 1 80 ? 269.760 55.899 4.912 1.00 11.91 56 ARG A C 1
ATOM 486 O O . ARG A 1 80 ? 270.729 55.140 5.035 1.00 12.47 56 ARG A O 1
ATOM 494 N N . ARG A 1 81 ? 269.493 56.524 3.769 1.00 12.74 57 ARG A N 1
ATOM 495 C CA . ARG A 1 81 ? 270.388 56.390 2.617 1.00 13.59 57 ARG A CA 1
ATOM 496 C C . ARG A 1 81 ? 271.820 56.826 2.970 1.00 13.45 57 ARG A C 1
ATOM 497 O O . ARG A 1 81 ? 272.801 56.131 2.650 1.00 13.68 57 ARG A O 1
ATOM 505 N N . ALA A 1 82 ? 271.916 57.959 3.645 1.00 12.60 58 ALA A N 1
ATOM 506 C CA . ALA A 1 82 ? 273.187 58.487 4.090 1.00 12.47 58 ALA A CA 1
ATOM 507 C C . ALA A 1 82 ? 273.888 57.510 5.052 1.00 12.39 58 ALA A C 1
ATOM 508 O O . ALA A 1 82 ? 275.100 57.258 4.926 1.00 12.97 58 ALA A O 1
ATOM 510 N N . PHE A 1 83 ? 273.132 56.959 6.000 1.00 12.01 59 PHE A N 1
ATOM 511 C CA . PHE A 1 83 ? 273.703 56.014 6.949 1.00 11.73 59 PHE A CA 1
ATOM 512 C C . PHE A 1 83 ? 274.282 54.793 6.202 1.00 12.45 59 PHE A C 1
ATOM 513 O O . PHE A 1 83 ? 275.431 54.395 6.457 1.00 13.58 59 PHE A O 1
ATOM 521 N N . GLU A 1 84 ? 273.526 54.254 5.247 1.00 12.55 60 GLU A N 1
ATOM 522 C CA . GLU A 1 84 ? 273.963 53.057 4.506 1.00 14.09 60 GLU A CA 1
ATOM 523 C C . GLU A 1 84 ? 275.142 53.349 3.590 1.00 15.23 60 GLU A C 1
ATOM 524 O O . GLU A 1 84 ? 275.916 52.438 3.315 1.00 15.09 60 GLU A O 1
ATOM 530 N N . SER A 1 85 ? 275.304 54.599 3.160 1.00 14.30 61 SER A N 1
ATOM 531 C CA . SER A 1 85 ? 276.430 54.949 2.280 1.00 15.73 61 SER A CA 1
ATOM 532 C C . SER A 1 85 ? 277.749 54.862 3.026 1.00 15.31 61 SER A C 1
ATOM 533 O O . SER A 1 85 ? 278.815 54.703 2.397 1.00 15.74 61 SER A O 1
ATOM 536 N N . GLY A 1 86 ? 277.714 55.024 4.348 1.00 14.85 62 GLY A N 1
ATOM 537 C CA . GLY A 1 86 ? 278.911 54.987 5.181 1.00 14.70 62 GLY A CA 1
ATOM 538 C C . GLY A 1 86 ? 279.746 56.239 5.230 1.00 15.06 62 GLY A C 1
ATOM 539 O O . GLY A 1 86 ? 280.748 56.285 5.939 1.00 15.04 62 GLY A O 1
ATOM 540 N N . GLU A 1 87 ? 279.376 57.271 4.475 1.00 14.30 63 GLU A N 1
ATOM 541 C CA . GLU A 1 87 ? 280.231 58.475 4.390 1.00 15.64 63 GLU A CA 1
ATOM 542 C C . GLU A 1 87 ? 280.473 59.113 5.763 1.00 14.65 63 GLU A C 1
ATOM 543 O O . GLU A 1 87 ? 281.564 59.653 6.022 1.00 15.63 63 GLU A O 1
ATOM 549 N N . TRP A 1 88 ? 279.482 59.065 6.654 1.00 12.22 64 TRP A N 1
ATOM 550 C CA . TRP A 1 88 ? 279.676 59.555 8.017 1.00 11.24 64 TRP A CA 1
ATOM 551 C C . TRP A 1 88 ? 279.858 58.420 9.005 1.00 12.17 64 TRP A C 1
ATOM 552 O O . TRP A 1 88 ? 280.700 58.466 9.919 1.00 12.22 64 TRP A O 1
ATOM 563 N N . SER A 1 89 ? 279.078 57.350 8.843 1.00 11.78 65 SER A N 1
ATOM 564 C CA . SER A 1 89 ? 279.118 56.258 9.789 1.00 12.80 65 SER A CA 1
ATOM 565 C C . SER A 1 89 ? 280.408 55.487 9.797 1.00 15.00 65 SER A C 1
ATOM 566 O O . SER A 1 89 ? 280.693 54.827 10.808 1.00 19.08 65 SER A O 1
ATOM 569 N N . GLN A 1 90 ? 281.155 55.518 8.678 1.00 13.67 66 GLN A N 1
ATOM 570 C CA . GLN A 1 90 ? 282.443 54.832 8.556 1.00 15.85 66 GLN A CA 1
ATOM 571 C C . GLN A 1 90 ? 283.595 55.818 8.523 1.00 14.21 66 GLN A C 1
ATOM 572 O O . GLN A 1 90 ? 284.750 55.434 8.270 1.00 17.70 66 GLN A O 1
ATOM 578 N N . GLU A 1 91 ? 283.318 57.102 8.722 1.00 14.26 67 GLU A N 1
ATOM 579 C CA . GLU A 1 91 ? 284.370 58.101 8.865 1.00 13.78 67 GLU A CA 1
ATOM 580 C C . GLU A 1 91 ? 285.106 57.751 10.161 1.00 13.19 67 GLU A C 1
ATOM 581 O O . GLU A 1 91 ? 284.546 57.088 11.053 1.00 12.91 67 GLU A O 1
ATOM 587 N N . THR A 1 92 ? 286.381 58.131 10.262 1.00 12.60 68 THR A N 1
ATOM 588 C CA . THR A 1 92 ? 287.112 57.826 11.502 1.00 11.58 68 THR A CA 1
ATOM 589 C C . THR A 1 92 ? 286.522 58.596 12.669 1.00 10.72 68 THR A C 1
ATOM 590 O O . THR A 1 92 ? 286.004 59.710 12.520 1.00 9.58 68 THR A O 1
ATOM 594 N N . ALA A 1 93 ? 286.581 58.011 13.870 1.00 9.75 69 ALA A N 1
ATOM 595 C CA . ALA A 1 93 ? 286.004 58.695 15.042 1.00 9.59 69 ALA A CA 1
ATOM 596 C C . ALA A 1 93 ? 286.749 59.989 15.331 1.00 9.84 69 ALA A C 1
ATOM 597 O O . ALA A 1 93 ? 286.150 60.979 15.728 1.00 10.11 69 ALA A O 1
ATOM 599 N N . GLU A 1 94 ? 288.057 59.977 15.114 1.00 9.33 70 GLU A N 1
ATOM 600 C CA . GLU A 1 94 ? 288.885 61.180 15.338 1.00 9.42 70 GLU A CA 1
ATOM 601 C C . GLU A 1 94 ? 288.421 62.321 14.422 1.00 10.15 70 GLU A C 1
ATOM 602 O O . GLU A 1 94 ? 288.260 63.454 14.865 1.00 10.47 70 GLU A O 1
ATOM 608 N N . THR A 1 95 ? 288.127 62.001 13.171 1.00 11.01 71 THR A N 1
ATOM 609 C CA . THR A 1 95 ? 287.619 63.010 12.224 1.00 11.32 71 THR A CA 1
ATOM 610 C C . THR A 1 95 ? 286.224 63.488 12.594 1.00 10.09 71 THR A C 1
ATOM 611 O O . THR A 1 95 ? 285.963 64.680 12.522 1.00 10.08 71 THR A O 1
ATOM 615 N N . ARG A 1 96 ? 285.346 62.574 13.007 1.00 9.95 72 ARG A N 1
ATOM 616 C CA . ARG A 1 96 ? 284.033 62.976 13.473 1.00 9.87 72 ARG A CA 1
ATOM 617 C C . ARG A 1 96 ? 284.165 63.950 14.647 1.00 9.60 72 ARG A C 1
ATOM 618 O O . ARG A 1 96 ? 283.486 64.969 14.703 1.00 9.78 72 ARG A O 1
ATOM 626 N N . GLY A 1 97 ? 285.078 63.655 15.565 1.00 8.76 73 GLY A N 1
ATOM 627 C CA . GLY A 1 97 ? 285.296 64.537 16.687 1.00 8.58 73 GLY A CA 1
ATOM 628 C C . GLY A 1 97 ? 285.772 65.921 16.255 1.00 8.34 73 GLY A C 1
ATOM 629 O O . GLY A 1 97 ? 285.331 66.938 16.806 1.00 8.96 73 GLY A O 1
ATOM 630 N N . LYS A 1 98 ? 286.656 65.985 15.268 1.00 9.57 74 LYS A N 1
ATOM 631 C CA . LYS A 1 98 ? 287.119 67.300 14.773 1.00 10.43 74 LYS A CA 1
ATOM 632 C C . LYS A 1 98 ? 285.946 68.127 14.214 1.00 10.46 74 LYS A C 1
ATOM 633 O O . LYS A 1 98 ? 285.904 69.346 14.400 1.00 10.16 74 LYS A O 1
ATOM 639 N N A LYS A 1 99 ? 285.027 67.471 13.514 0.25 10.77 75 LYS A N 1
ATOM 640 N N B LYS A 1 99 ? 285.026 67.471 13.517 0.25 10.89 75 LYS A N 1
ATOM 641 N N C LYS A 1 99 ? 285.031 67.470 13.515 0.50 11.15 75 LYS A N 1
ATOM 642 C CA A LYS A 1 99 ? 283.865 68.157 12.951 0.25 11.26 75 LYS A CA 1
ATOM 643 C CA B LYS A 1 99 ? 283.864 68.159 12.957 0.25 11.46 75 LYS A CA 1
ATOM 644 C CA C LYS A 1 99 ? 283.867 68.159 12.956 0.50 12.14 75 LYS A CA 1
ATOM 645 C C A LYS A 1 99 ? 282.938 68.650 14.068 0.25 10.97 75 LYS A C 1
ATOM 646 C C B LYS A 1 99 ? 282.939 68.652 14.071 0.25 11.09 75 LYS A C 1
ATOM 647 C C C LYS A 1 99 ? 282.944 68.651 14.068 0.50 11.49 75 LYS A C 1
ATOM 648 O O A LYS A 1 99 ? 282.394 69.749 13.995 0.25 10.68 75 LYS A O 1
ATOM 649 O O B LYS A 1 99 ? 282.394 69.750 13.995 0.25 10.78 75 LYS A O 1
ATOM 650 O O C LYS A 1 99 ? 282.395 69.746 13.991 0.50 10.82 75 LYS A O 1
ATOM 666 N N . VAL A 1 100 ? 282.752 67.846 15.114 1.00 10.65 76 VAL A N 1
ATOM 667 C CA . VAL A 1 100 ? 281.908 68.267 16.231 1.00 10.51 76 VAL A CA 1
ATOM 668 C C . VAL A 1 100 ? 282.585 69.462 16.944 1.00 9.80 76 VAL A C 1
ATOM 669 O O . VAL A 1 100 ? 281.908 70.399 17.388 1.00 10.09 76 VAL A O 1
ATOM 673 N N A ARG A 1 101 ? 283.918 69.434 17.046 0.50 9.33 77 ARG A N 1
ATOM 674 N N B ARG A 1 101 ? 283.922 69.438 17.043 0.50 9.53 77 ARG A N 1
ATOM 675 C CA A ARG A 1 101 ? 284.661 70.550 17.631 0.50 9.27 77 ARG A CA 1
ATOM 676 C CA B ARG A 1 101 ? 284.670 70.568 17.619 0.50 9.62 77 ARG A CA 1
ATOM 677 C C A ARG A 1 101 ? 284.461 71.818 16.797 0.50 9.39 77 ARG A C 1
ATOM 678 C C B ARG A 1 101 ? 284.458 71.825 16.794 0.50 9.59 77 ARG A C 1
ATOM 679 O O A ARG A 1 101 ? 284.329 72.907 17.354 0.50 9.45 77 ARG A O 1
ATOM 680 O O B ARG A 1 101 ? 284.326 72.910 17.352 0.50 9.64 77 ARG A O 1
ATOM 695 N N . ALA A 1 102 ? 284.409 71.675 15.470 1.00 8.93 78 ALA A N 1
ATOM 696 C CA . ALA A 1 102 ? 284.154 72.816 14.580 1.00 9.67 78 ALA A CA 1
ATOM 697 C C . ALA A 1 102 ? 282.788 73.437 14.853 1.00 9.57 78 ALA A C 1
ATOM 698 O O . ALA A 1 102 ? 282.654 74.669 14.823 1.00 10.13 78 ALA A O 1
ATOM 700 N N . ILE A 1 103 ? 281.771 72.622 15.126 1.00 9.12 79 ILE A N 1
ATOM 701 C CA . ILE A 1 103 ? 280.468 73.143 15.509 1.00 8.67 79 ILE A CA 1
ATOM 702 C C . ILE A 1 103 ? 280.633 73.908 16.823 1.00 9.08 79 ILE A C 1
ATOM 703 O O . ILE A 1 103 ? 280.122 75.039 16.962 1.00 9.38 79 ILE A O 1
ATOM 708 N N . ALA A 1 104 ? 281.296 73.312 17.802 1.00 7.93 80 ALA A N 1
ATOM 709 C CA . ALA A 1 104 ? 281.500 74.003 19.079 1.00 8.36 80 ALA A CA 1
ATOM 710 C C . ALA A 1 104 ? 282.103 75.408 18.882 1.00 9.35 80 ALA A C 1
ATOM 711 O O . ALA A 1 104 ? 281.642 76.395 19.485 1.00 10.09 80 ALA A O 1
ATOM 713 N N . ASP A 1 105 ? 283.128 75.497 18.052 1.00 10.81 81 ASP A N 1
ATOM 714 C CA . ASP A 1 105 ? 283.796 76.768 17.819 1.00 11.09 81 ASP A CA 1
ATOM 715 C C . ASP A 1 105 ? 282.851 77.803 17.146 1.00 10.97 81 ASP A C 1
ATOM 716 O O . ASP A 1 105 ? 282.903 78.979 17.465 1.00 11.33 81 ASP A O 1
ATOM 721 N N . LYS A 1 106 ? 281.971 77.342 16.263 1.00 10.56 82 LYS A N 1
ATOM 722 C CA . LYS A 1 106 ? 280.968 78.242 15.654 1.00 10.40 82 LYS A CA 1
ATOM 723 C C . LYS A 1 106 ? 279.968 78.770 16.685 1.00 10.88 82 LYS A C 1
ATOM 724 O O . LYS A 1 106 ? 279.570 79.925 16.602 1.00 10.68 82 LYS A O 1
ATOM 730 N N . ILE A 1 107 ? 279.612 77.947 17.676 1.00 11.02 83 ILE A N 1
ATOM 731 C CA . ILE A 1 107 ? 278.698 78.416 18.721 1.00 11.44 83 ILE A CA 1
ATOM 732 C C . ILE A 1 107 ? 279.342 79.573 19.492 1.00 11.75 83 ILE A C 1
ATOM 733 O O . ILE A 1 107 ? 278.711 80.610 19.689 1.00 12.19 83 ILE A O 1
ATOM 738 N N . LYS A 1 108 ? 280.610 79.424 19.852 1.00 12.20 84 LYS A N 1
ATOM 739 C CA . LYS A 1 108 ? 281.316 80.492 20.556 1.00 13.73 84 LYS A CA 1
ATOM 740 C C . LYS A 1 108 ? 281.499 81.730 19.678 1.00 12.38 84 LYS A C 1
ATOM 741 O O . LYS A 1 108 ? 281.265 82.869 20.134 1.00 13.75 84 LYS A O 1
ATOM 747 N N . GLU A 1 109 ? 281.825 81.545 18.400 1.00 11.23 85 GLU A N 1
ATOM 748 C CA . GLU A 1 109 ? 281.985 82.645 17.470 1.00 13.06 85 GLU A CA 1
ATOM 749 C C . GLU A 1 109 ? 280.715 83.486 17.373 1.00 12.85 85 GLU A C 1
ATOM 750 O O . GLU A 1 109 ? 280.784 84.717 17.325 1.00 14.31 85 GLU A O 1
ATOM 756 N N . HIS A 1 110 ? 279.576 82.817 17.381 1.00 12.09 86 HIS A N 1
ATOM 757 C CA . HIS A 1 110 ? 278.272 83.461 17.228 1.00 12.69 86 HIS A CA 1
ATOM 758 C C . HIS A 1 110 ? 277.468 83.602 18.508 1.00 13.59 86 HIS A C 1
ATOM 759 O O . HIS A 1 110 ? 276.242 83.757 18.452 1.00 14.84 86 HIS A O 1
ATOM 766 N N . ARG A 1 111 ? 278.162 83.541 19.645 1.00 13.15 87 ARG A N 1
ATOM 767 C CA . ARG A 1 111 ? 277.535 83.564 20.954 1.00 14.53 87 ARG A CA 1
ATOM 768 C C . ARG A 1 111 ? 276.544 84.700 21.135 1.00 14.55 87 ARG A C 1
ATOM 769 O O . ARG A 1 111 ? 275.433 84.494 21.613 1.00 13.25 87 ARG A O 1
ATOM 777 N N . GLU A 1 112 ? 276.947 85.901 20.757 1.00 15.87 88 GLU A N 1
ATOM 778 C CA . GLU A 1 112 ? 276.086 87.071 20.946 1.00 17.04 88 GLU A CA 1
ATOM 779 C C . GLU A 1 112 ? 274.780 86.994 20.162 1.00 15.81 88 GLU A C 1
ATOM 780 O O . GLU A 1 112 ? 273.690 87.171 20.720 1.00 15.41 88 GLU A O 1
ATOM 786 N N . ALA A 1 113 ? 274.882 86.752 18.858 1.00 15.78 89 ALA A N 1
ATOM 787 C CA . ALA A 1 113 ? 273.703 86.649 18.018 1.00 15.60 89 ALA A CA 1
ATOM 788 C C . ALA A 1 113 ? 272.797 85.500 18.423 1.00 14.56 89 ALA A C 1
ATOM 789 O O . ALA A 1 113 ? 271.570 85.629 18.437 1.00 13.56 89 ALA A O 1
ATOM 791 N N . LEU A 1 114 ? 273.393 84.359 18.754 1.00 13.06 90 LEU A N 1
ATOM 792 C CA . LEU A 1 114 ? 272.592 83.217 19.177 1.00 12.88 90 LEU A CA 1
ATOM 793 C C . LEU A 1 114 ? 271.838 83.516 20.481 1.00 12.42 90 LEU A C 1
ATOM 794 O O . LEU A 1 114 ? 270.675 83.125 20.611 1.00 12.23 90 LEU A O 1
ATOM 799 N N . ALA A 1 115 ? 272.524 84.129 21.435 1.00 12.33 91 ALA A N 1
ATOM 800 C CA . ALA A 1 115 ? 271.897 84.464 22.722 1.00 12.06 91 ALA A CA 1
ATOM 801 C C . ALA A 1 115 ? 270.731 85.418 22.505 1.00 13.02 91 ALA A C 1
ATOM 802 O O . ALA A 1 115 ? 269.627 85.245 23.074 1.00 12.40 91 ALA A O 1
ATOM 804 N N . ARG A 1 116 ? 270.934 86.414 21.648 1.00 14.53 92 ARG A N 1
ATOM 805 C CA . ARG A 1 116 ? 269.870 87.356 21.346 1.00 15.13 92 ARG A CA 1
ATOM 806 C C . ARG A 1 116 ? 268.671 86.685 20.668 1.00 15.05 92 ARG A C 1
ATOM 807 O O . ARG A 1 116 ? 267.520 86.956 21.006 1.00 15.13 92 ARG A O 1
ATOM 815 N N A LEU A 1 117 ? 268.938 85.799 19.721 0.50 14.56 93 LEU A N 1
ATOM 816 N N B LEU A 1 117 ? 268.932 85.793 19.710 0.50 15.10 93 LEU A N 1
ATOM 817 C CA A LEU A 1 117 ? 267.885 85.079 19.035 0.50 14.39 93 LEU A CA 1
ATOM 818 C CA B LEU A 1 117 ? 267.848 85.062 19.041 0.50 15.26 93 LEU A CA 1
ATOM 819 C C A LEU A 1 117 ? 267.095 84.196 20.021 0.50 14.48 93 LEU A C 1
ATOM 820 C C B LEU A 1 117 ? 267.080 84.203 20.035 0.50 15.01 93 LEU A C 1
ATOM 821 O O A LEU A 1 117 ? 265.865 84.102 19.938 0.50 14.38 93 LEU A O 1
ATOM 822 O O B LEU A 1 117 ? 265.858 84.099 19.947 0.50 14.86 93 LEU A O 1
ATOM 831 N N . GLU A 1 118 ? 267.794 83.570 20.974 1.00 14.09 94 GLU A N 1
ATOM 832 C CA . GLU A 1 118 ? 267.141 82.700 21.942 1.00 13.57 94 GLU A CA 1
ATOM 833 C C . GLU A 1 118 ? 266.235 83.518 22.877 1.00 13.83 94 GLU A C 1
ATOM 834 O O . GLU A 1 118 ? 265.107 83.109 23.171 1.00 14.17 94 GLU A O 1
ATOM 840 N N . THR A 1 119 ? 266.695 84.697 23.296 1.00 13.33 95 THR A N 1
ATOM 841 C CA . THR A 1 119 ? 265.884 85.561 24.149 1.00 14.49 95 THR A CA 1
ATOM 842 C C . THR A 1 119 ? 264.695 86.097 23.372 1.00 14.05 95 THR A C 1
ATOM 843 O O . THR A 1 119 ? 263.572 86.199 23.925 1.00 15.27 95 THR A O 1
ATOM 847 N N . LEU A 1 120 ? 264.899 86.418 22.091 1.00 14.01 96 LEU A N 1
ATOM 848 C CA . LEU A 1 120 ? 263.785 86.925 21.286 1.00 14.98 96 LEU A CA 1
ATOM 849 C C . LEU A 1 120 ? 262.686 85.867 21.147 1.00 15.26 96 LEU A C 1
ATOM 850 O O . LEU A 1 120 ? 261.501 86.175 21.258 1.00 15.11 96 LEU A O 1
ATOM 855 N N . ASP A 1 121 ? 263.095 84.624 20.897 1.00 15.08 97 ASP A N 1
ATOM 856 C CA . ASP A 1 121 ? 262.151 83.526 20.640 1.00 15.13 97 ASP A CA 1
ATOM 857 C C . ASP A 1 121 ? 261.490 82.982 21.903 1.00 14.07 97 ASP A C 1
ATOM 858 O O . ASP A 1 121 ? 260.307 82.596 21.901 1.00 15.53 97 ASP A O 1
ATOM 863 N N . THR A 1 122 ? 262.244 82.916 22.999 1.00 14.43 98 THR A N 1
ATOM 864 C CA . THR A 1 122 ? 261.732 82.244 24.204 1.00 14.51 98 THR A CA 1
ATOM 865 C C . THR A 1 122 ? 261.400 83.142 25.376 1.00 14.91 98 THR A C 1
ATOM 866 O O . THR A 1 122 ? 260.813 82.672 26.349 1.00 14.80 98 THR A O 1
ATOM 870 N N . GLY A 1 123 ? 261.881 84.386 25.344 1.00 14.57 99 GLY A N 1
ATOM 871 C CA . GLY A 1 123 ? 261.532 85.367 26.358 1.00 15.33 99 GLY A CA 1
ATOM 872 C C . GLY A 1 123 ? 262.450 85.445 27.561 1.00 15.09 99 GLY A C 1
ATOM 873 O O . GLY A 1 123 ? 262.367 86.413 28.309 1.00 15.98 99 GLY A O 1
ATOM 874 N N . LYS A 1 124 ? 263.337 84.469 27.751 1.00 15.18 100 LYS A N 1
ATOM 875 C CA . LYS A 1 124 ? 264.201 84.494 28.958 1.00 14.93 100 LYS A CA 1
ATOM 876 C C . LYS A 1 124 ? 265.238 85.602 28.862 1.00 14.92 100 LYS A C 1
ATOM 877 O O . LYS A 1 124 ? 265.493 86.131 27.791 1.00 15.19 100 LYS A O 1
ATOM 883 N N . THR A 1 125 ? 265.831 85.952 30.003 1.00 14.88 101 THR A N 1
ATOM 884 C CA . THR A 1 125 ? 266.788 87.032 30.008 1.00 13.97 101 THR A CA 1
ATOM 885 C C . THR A 1 125 ? 268.007 86.782 29.132 1.00 14.83 101 THR A C 1
ATOM 886 O O . THR A 1 125 ? 268.442 85.653 28.943 1.00 13.32 101 THR A O 1
ATOM 890 N N . LEU A 1 126 ? 268.561 87.873 28.616 1.00 14.40 102 LEU A N 1
ATOM 891 C CA . LEU A 1 126 ? 269.754 87.773 27.805 1.00 16.40 102 LEU A CA 1
ATOM 892 C C . LEU A 1 126 ? 270.902 87.145 28.601 1.00 15.89 102 LEU A C 1
ATOM 893 O O . LEU A 1 126 ? 271.649 86.325 28.048 1.00 16.28 102 LEU A O 1
ATOM 898 N N A GLU A 1 127 ? 271.044 87.480 29.886 0.50 16.57 103 GLU A N 1
ATOM 899 N N B GLU A 1 127 ? 271.041 87.480 29.889 0.50 16.53 103 GLU A N 1
ATOM 900 C CA A GLU A 1 127 ? 272.096 86.871 30.695 0.50 18.07 103 GLU A CA 1
ATOM 901 C CA B GLU A 1 127 ? 272.099 86.874 30.694 0.50 18.15 103 GLU A CA 1
ATOM 902 C C A GLU A 1 127 ? 271.913 85.348 30.791 0.50 16.74 103 GLU A C 1
ATOM 903 C C B GLU A 1 127 ? 271.914 85.349 30.787 0.50 16.80 103 GLU A C 1
ATOM 904 O O A GLU A 1 127 ? 272.886 84.592 30.729 0.50 16.83 103 GLU A O 1
ATOM 905 O O B GLU A 1 127 ? 272.886 84.592 30.729 0.50 16.87 103 GLU A O 1
ATOM 916 N N . GLU A 1 128 ? 270.664 84.893 30.900 1.00 15.18 104 GLU A N 1
ATOM 917 C CA . GLU A 1 128 ? 270.383 83.453 30.907 1.00 14.61 104 GLU A CA 1
ATOM 918 C C . GLU A 1 128 ? 270.779 82.860 29.560 1.00 13.87 104 GLU A C 1
ATOM 919 O O . GLU A 1 128 ? 271.365 81.770 29.482 1.00 14.15 104 GLU A O 1
ATOM 925 N N . SER A 1 129 ? 270.431 83.560 28.487 1.00 13.26 105 SER A N 1
ATOM 926 C CA . SER A 1 129 ? 270.785 83.078 27.154 1.00 12.73 105 SER A CA 1
ATOM 927 C C . SER A 1 129 ? 272.297 82.999 26.916 1.00 14.48 105 SER A C 1
ATOM 928 O O . SER A 1 129 ? 272.740 82.038 26.284 1.00 14.04 105 SER A O 1
ATOM 931 N N . TYR A 1 130 ? 273.070 83.961 27.431 1.00 14.82 106 TYR A N 1
ATOM 932 C CA . TYR A 1 130 ? 274.531 83.900 27.311 1.00 16.91 106 TYR A CA 1
ATOM 933 C C . TYR A 1 130 ? 275.036 82.651 28.031 1.00 16.89 106 TYR A C 1
ATOM 934 O O . TYR A 1 130 ? 275.907 81.923 27.524 1.00 15.70 106 TYR A O 1
ATOM 943 N N . ALA A 1 131 ? 274.511 82.394 29.227 1.00 17.24 107 ALA A N 1
ATOM 944 C CA . ALA A 1 131 ? 274.915 81.182 29.985 1.00 18.82 107 ALA A CA 1
ATOM 945 C C . ALA A 1 131 ? 274.623 79.912 29.186 1.00 16.86 107 ALA A C 1
ATOM 946 O O . ALA A 1 131 ? 275.450 78.978 29.160 1.00 15.73 107 ALA A O 1
ATOM 948 N N . ASP A 1 132 ? 273.458 79.838 28.539 1.00 14.88 108 ASP A N 1
ATOM 949 C CA . ASP A 1 132 ? 273.114 78.705 27.689 1.00 15.07 108 ASP A CA 1
ATOM 950 C C . ASP A 1 132 ? 274.134 78.551 26.595 1.00 13.59 108 ASP A C 1
ATOM 951 O O . ASP A 1 132 ? 274.575 77.430 26.299 1.00 13.06 108 ASP A O 1
ATOM 956 N N . MET A 1 133 ? 274.533 79.655 25.955 1.00 12.40 109 MET A N 1
ATOM 957 C CA . MET A 1 133 ? 275.465 79.536 24.822 1.00 12.30 109 MET A CA 1
ATOM 958 C C . MET A 1 133 ? 276.836 79.045 25.266 1.00 11.87 109 MET A C 1
ATOM 959 O O . MET A 1 133 ? 277.497 78.291 24.537 1.00 12.55 109 MET A O 1
ATOM 964 N N . ASP A 1 134 ? 277.251 79.438 26.458 1.00 12.25 110 ASP A N 1
ATOM 965 C CA . ASP A 1 134 ? 278.514 78.951 27.008 1.00 15.28 110 ASP A CA 1
ATOM 966 C C . ASP A 1 134 ? 278.386 77.450 27.260 1.00 13.20 110 ASP A C 1
ATOM 967 O O . ASP A 1 134 ? 279.304 76.665 26.973 1.00 14.56 110 ASP A O 1
ATOM 972 N N A ASP A 1 135 ? 277.253 77.040 27.798 0.50 12.75 111 ASP A N 1
ATOM 973 N N B ASP A 1 135 ? 277.246 77.026 27.816 0.50 12.25 111 ASP A N 1
ATOM 974 C CA A ASP A 1 135 ? 277.041 75.635 28.038 0.50 13.30 111 ASP A CA 1
ATOM 975 C CA B ASP A 1 135 ? 277.005 75.590 28.048 0.50 12.18 111 ASP A CA 1
ATOM 976 C C A ASP A 1 135 ? 276.992 74.807 26.734 0.50 11.69 111 ASP A C 1
ATOM 977 C C B ASP A 1 135 ? 276.994 74.798 26.732 0.50 11.16 111 ASP A C 1
ATOM 978 O O A ASP A 1 135 ? 277.538 73.701 26.648 0.50 12.07 111 ASP A O 1
ATOM 979 O O B ASP A 1 135 ? 277.543 73.699 26.641 0.50 11.50 111 ASP A O 1
ATOM 988 N N . ILE A 1 136 ? 276.314 75.334 25.717 1.00 10.68 112 ILE A N 1
ATOM 989 C CA . ILE A 1 136 ? 276.199 74.675 24.430 1.00 9.85 112 ILE A CA 1
ATOM 990 C C . ILE A 1 136 ? 277.577 74.455 23.791 1.00 9.32 112 ILE A C 1
ATOM 991 O O . ILE A 1 136 ? 277.871 73.385 23.285 1.00 9.31 112 ILE A O 1
ATOM 996 N N . HIS A 1 137 ? 278.432 75.473 23.853 1.00 9.25 113 HIS A N 1
ATOM 997 C CA . HIS A 1 137 ? 279.796 75.308 23.384 1.00 9.28 113 HIS A CA 1
ATOM 998 C C . HIS A 1 137 ? 280.466 74.129 24.116 1.00 9.19 113 HIS A C 1
ATOM 999 O O . HIS A 1 137 ? 281.123 73.275 23.482 1.00 9.52 113 HIS A O 1
ATOM 1006 N N . ASN A 1 138 ? 280.315 74.079 25.441 1.00 8.77 114 ASN A N 1
ATOM 1007 C CA . ASN A 1 138 ? 280.909 73.014 26.229 1.00 9.44 114 ASN A CA 1
ATOM 1008 C C . ASN A 1 138 ? 280.313 71.630 25.966 1.00 8.93 114 ASN A C 1
ATOM 1009 O O . ASN A 1 138 ? 281.026 70.641 26.041 1.00 8.14 114 ASN A O 1
ATOM 1014 N N . VAL A 1 139 ? 279.018 71.551 25.634 1.00 8.17 115 VAL A N 1
ATOM 1015 C CA . VAL A 1 139 ? 278.420 70.276 25.272 1.00 9.10 115 VAL A CA 1
ATOM 1016 C C . VAL A 1 139 ? 279.046 69.723 23.991 1.00 8.61 115 VAL A C 1
ATOM 1017 O O . VAL A 1 139 ? 279.491 68.575 23.896 1.00 8.81 115 VAL A O 1
ATOM 1021 N N . PHE A 1 140 ? 279.079 70.550 22.958 1.00 8.74 116 PHE A N 1
ATOM 1022 C CA . PHE A 1 140 ? 279.708 70.126 21.719 1.00 8.25 116 PHE A CA 1
ATOM 1023 C C . PHE A 1 140 ? 281.183 69.766 21.935 1.00 8.71 116 PHE A C 1
ATOM 1024 O O . PHE A 1 140 ? 281.657 68.775 21.397 1.00 8.77 116 PHE A O 1
ATOM 1032 N N A MET A 1 141 ? 281.896 70.571 22.722 0.50 7.96 117 MET A N 1
ATOM 1033 N N B MET A 1 141 ? 281.895 70.566 22.721 0.50 9.36 117 MET A N 1
ATOM 1034 C CA A MET A 1 141 ? 283.328 70.305 22.929 0.50 7.85 117 MET A CA 1
ATOM 1035 C CA B MET A 1 141 ? 283.319 70.294 22.953 0.50 10.27 117 MET A CA 1
ATOM 1036 C C A MET A 1 141 ? 283.541 68.999 23.674 0.50 7.95 117 MET A C 1
ATOM 1037 C C B MET A 1 141 ? 283.538 68.992 23.676 0.50 9.23 117 MET A C 1
ATOM 1038 O O A MET A 1 141 ? 284.468 68.249 23.351 0.50 8.25 117 MET A O 1
ATOM 1039 O O B MET A 1 141 ? 284.466 68.246 23.352 0.50 9.47 117 MET A O 1
ATOM 1048 N N . TYR A 1 142 ? 282.676 68.706 24.645 1.00 8.38 118 TYR A N 1
ATOM 1049 C CA . TYR A 1 142 ? 282.763 67.468 25.415 1.00 8.94 118 TYR A CA 1
ATOM 1050 C C . TYR A 1 142 ? 282.608 66.233 24.516 1.00 8.13 118 TYR A C 1
ATOM 1051 O O . TYR A 1 142 ? 283.456 65.334 24.532 1.00 8.47 118 TYR A O 1
ATOM 1060 N N . PHE A 1 143 ? 281.550 66.226 23.700 1.00 8.13 119 PHE A N 1
ATOM 1061 C CA . PHE A 1 143 ? 281.295 65.114 22.797 1.00 8.83 119 PHE A CA 1
ATOM 1062 C C . PHE A 1 143 ? 282.339 65.001 21.680 1.00 9.08 119 PHE A C 1
ATOM 1063 O O . PHE A 1 143 ? 282.667 63.896 21.266 1.00 9.00 119 PHE A O 1
ATOM 1071 N N . ALA A 1 144 ? 282.862 66.150 21.216 1.00 8.50 120 ALA A N 1
ATOM 1072 C CA . ALA A 1 144 ? 283.969 66.134 20.256 1.00 9.27 120 ALA A CA 1
ATOM 1073 C C . ALA A 1 144 ? 285.152 65.359 20.844 1.00 9.80 120 ALA A C 1
ATOM 1074 O O . ALA A 1 144 ? 285.782 64.523 20.159 1.00 10.91 120 ALA A O 1
ATOM 1076 N N . GLY A 1 145 ? 285.474 65.638 22.107 1.00 8.74 121 GLY A N 1
ATOM 1077 C CA . GLY A 1 145 ? 286.553 64.966 22.773 1.00 9.76 121 GLY A CA 1
ATOM 1078 C C . GLY A 1 145 ? 286.289 63.516 23.110 1.00 10.02 121 GLY A C 1
ATOM 1079 O O . GLY A 1 145 ? 287.223 62.740 23.237 1.00 12.88 121 GLY A O 1
ATOM 1080 N N . LEU A 1 146 ? 285.023 63.131 23.249 1.00 8.29 122 LEU A N 1
ATOM 1081 C CA . LEU A 1 146 ? 284.695 61.769 23.589 1.00 9.18 122 LEU A CA 1
ATOM 1082 C C . LEU A 1 146 ? 284.653 60.831 22.361 1.00 9.58 122 LEU A C 1
ATOM 1083 O O . LEU A 1 146 ? 284.761 59.594 22.505 1.00 9.56 122 LEU A O 1
ATOM 1088 N N . ALA A 1 147 ? 284.496 61.435 21.177 1.00 9.35 123 ALA A N 1
ATOM 1089 C CA . ALA A 1 147 ? 284.184 60.667 19.954 1.00 9.89 123 ALA A CA 1
ATOM 1090 C C . ALA A 1 147 ? 285.069 59.470 19.691 1.00 10.79 123 ALA A C 1
ATOM 1091 O O . ALA A 1 147 ? 284.552 58.384 19.366 1.00 11.49 123 ALA A O 1
ATOM 1093 N N . ASP A 1 148 ? 286.367 59.653 19.896 1.00 10.27 124 ASP A N 1
ATOM 1094 C CA . ASP A 1 148 ? 287.337 58.611 19.610 1.00 10.75 124 ASP A CA 1
ATOM 1095 C C . ASP A 1 148 ? 287.938 57.887 20.793 1.00 11.29 124 ASP A C 1
ATOM 1096 O O . ASP A 1 148 ? 288.995 57.234 20.672 1.00 12.53 124 ASP A O 1
ATOM 1101 N N . LYS A 1 149 ? 287.263 57.928 21.933 1.00 10.29 125 LYS A N 1
ATOM 1102 C CA . LYS A 1 149 ? 287.798 57.335 23.142 1.00 12.18 125 LYS A CA 1
ATOM 1103 C C . LYS A 1 149 ? 287.335 55.885 23.504 1.00 16.97 125 LYS A C 1
ATOM 1104 O O . LYS A 1 149 ? 287.855 55.352 24.470 1.00 21.20 125 LYS A O 1
ATOM 1110 N N A ASP A 1 150 ? 286.465 55.261 22.697 0.50 17.68 126 ASP A N 1
ATOM 1111 N N B ASP A 1 150 ? 286.424 55.247 22.768 0.50 18.34 126 ASP A N 1
ATOM 1112 C CA A ASP A 1 150 ? 286.038 53.860 22.913 0.50 20.07 126 ASP A CA 1
ATOM 1113 C CA B ASP A 1 150 ? 286.014 53.840 23.157 0.50 20.88 126 ASP A CA 1
ATOM 1114 C C A ASP A 1 150 ? 286.199 53.064 21.607 0.50 19.40 126 ASP A C 1
ATOM 1115 C C B ASP A 1 150 ? 285.219 53.093 22.051 0.50 19.67 126 ASP A C 1
ATOM 1116 O O A ASP A 1 150 ? 287.234 53.119 20.906 0.50 17.36 126 ASP A O 1
ATOM 1117 O O B ASP A 1 150 ? 284.039 53.315 21.879 0.50 17.07 126 ASP A O 1
ATOM 1126 N N A GLY A 1 151 ? 285.131 52.358 21.261 0.50 16.09 127 GLY A N 1
ATOM 1127 N N B GLY A 1 151 ? 285.873 52.166 21.343 0.50 16.96 127 GLY A N 1
ATOM 1128 C CA A GLY A 1 151 ? 285.160 51.479 20.124 0.50 15.03 127 GLY A CA 1
ATOM 1129 C CA B GLY A 1 151 ? 285.268 51.454 20.214 0.50 15.04 127 GLY A CA 1
ATOM 1130 C C A GLY A 1 151 ? 284.631 50.100 20.496 0.50 13.73 127 GLY A C 1
ATOM 1131 C C B GLY A 1 151 ? 284.661 50.102 20.516 0.50 13.82 127 GLY A C 1
ATOM 1132 O O A GLY A 1 151 ? 284.151 49.392 19.617 0.50 13.92 127 GLY A O 1
ATOM 1133 O O B GLY A 1 151 ? 284.158 49.424 19.620 0.50 13.81 127 GLY A O 1
ATOM 1134 N N . GLY A 1 152 ? 284.723 49.719 21.779 1.00 13.27 128 GLY A N 1
ATOM 1135 C CA . GLY A 1 152 ? 284.218 48.406 22.237 1.00 13.08 128 GLY A CA 1
ATOM 1136 C C . GLY A 1 152 ? 285.215 47.667 23.103 1.00 14.24 128 GLY A C 1
ATOM 1137 O O . GLY A 1 152 ? 286.172 48.237 23.641 1.00 12.41 128 GLY A O 1
ATOM 1138 N N . GLU A 1 153 ? 285.007 46.375 23.251 1.00 13.60 129 GLU A N 1
ATOM 1139 C CA . GLU A 1 153 ? 285.840 45.578 24.125 1.00 15.89 129 GLU A CA 1
ATOM 1140 C C . GLU A 1 153 ? 286.266 44.246 23.564 1.00 14.67 129 GLU A C 1
ATOM 1141 O O . GLU A 1 153 ? 285.637 43.706 22.659 1.00 13.24 129 GLU A O 1
ATOM 1147 N N . MET A 1 154 ? 287.398 43.766 24.054 1.00 11.24 130 MET A N 1
ATOM 1148 C CA . MET A 1 154 ? 287.850 42.406 23.762 1.00 11.52 130 MET A CA 1
ATOM 1149 C C . MET A 1 154 ? 287.383 41.565 24.948 1.00 12.28 130 MET A C 1
ATOM 1150 O O . MET A 1 154 ? 287.533 41.954 26.101 1.00 13.21 130 MET A O 1
ATOM 1155 N N . ILE A 1 155 ? 286.727 40.447 24.662 1.00 11.51 131 ILE A N 1
ATOM 1156 C CA . ILE A 1 155 ? 286.207 39.570 25.722 1.00 13.67 131 ILE A CA 1
ATOM 1157 C C . ILE A 1 155 ? 287.096 38.327 25.864 1.00 16.06 131 ILE A C 1
ATOM 1158 O O . ILE A 1 155 ? 287.513 37.757 24.888 1.00 14.36 131 ILE A O 1
ATOM 1163 N N . ASP A 1 156 ? 287.398 37.901 27.093 1.00 19.80 132 ASP A N 1
ATOM 1164 C CA . ASP A 1 156 ? 288.144 36.648 27.270 1.00 23.69 132 ASP A CA 1
ATOM 1165 C C . ASP A 1 156 ? 287.025 35.550 27.127 1.00 19.09 132 ASP A C 1
ATOM 1166 O O . ASP A 1 156 ? 286.123 35.335 27.958 1.00 19.73 132 ASP A O 1
ATOM 1171 N N . SER A 1 157 ? 287.023 34.931 25.955 1.00 17.90 133 SER A N 1
ATOM 1172 C CA . SER A 1 157 ? 286.009 33.980 25.649 1.00 14.10 133 SER A CA 1
ATOM 1173 C C . SER A 1 157 ? 286.148 32.704 26.488 1.00 12.15 133 SER A C 1
ATOM 1174 O O . SER A 1 157 ? 287.246 32.179 26.650 1.00 13.50 133 SER A O 1
ATOM 1177 N N . PRO A 1 158 ? 284.998 32.164 26.930 1.00 10.95 134 PRO A N 1
ATOM 1178 C CA . PRO A 1 158 ? 285.017 30.899 27.650 1.00 11.37 134 PRO A CA 1
ATOM 1179 C C . PRO A 1 158 ? 285.115 29.676 26.733 1.00 12.13 134 PRO A C 1
ATOM 1180 O O . PRO A 1 158 ? 285.162 28.525 27.233 1.00 12.49 134 PRO A O 1
ATOM 1184 N N . ILE A 1 159 ? 285.115 29.891 25.413 1.00 10.81 135 ILE A N 1
ATOM 1185 C CA . ILE A 1 159 ? 285.212 28.796 24.447 1.00 12.39 135 ILE A CA 1
ATOM 1186 C C . ILE A 1 159 ? 286.636 28.784 23.887 1.00 12.57 135 ILE A C 1
ATOM 1187 O O . ILE A 1 159 ? 287.088 29.751 23.271 1.00 12.50 135 ILE A O 1
ATOM 1192 N N . PRO A 1 160 ? 287.362 27.684 24.093 1.00 15.12 136 PRO A N 1
ATOM 1193 C CA . PRO A 1 160 ? 288.711 27.659 23.508 1.00 14.87 136 PRO A CA 1
ATOM 1194 C C . PRO A 1 160 ? 288.695 27.810 21.979 1.00 15.29 136 PRO A C 1
ATOM 1195 O O . PRO A 1 160 ? 287.740 27.408 21.315 1.00 15.35 136 PRO A O 1
ATOM 1199 N N . ASP A 1 161 ? 289.750 28.393 21.441 1.00 15.22 137 ASP A N 1
ATOM 1200 C CA . ASP A 1 161 ? 289.887 28.584 19.988 1.00 15.87 137 ASP A CA 1
ATOM 1201 C C . ASP A 1 161 ? 288.782 29.459 19.392 1.00 16.44 137 ASP A C 1
ATOM 1202 O O . ASP A 1 161 ? 288.233 29.172 18.329 1.00 15.23 137 ASP A O 1
ATOM 1207 N N . THR A 1 162 ? 288.443 30.519 20.116 1.00 14.50 138 THR A N 1
ATOM 1208 C CA . THR A 1 162 ? 287.552 31.545 19.601 1.00 13.39 138 THR A CA 1
ATOM 1209 C C . THR A 1 162 ? 288.078 32.929 20.002 1.00 14.71 138 THR A C 1
ATOM 1210 O O . THR A 1 162 ? 288.829 33.057 20.997 1.00 16.32 138 THR A O 1
ATOM 1214 N N . GLU A 1 163 ? 287.700 33.936 19.216 1.00 11.97 139 GLU A N 1
ATOM 1215 C CA . GLU A 1 163 ? 287.989 35.327 19.514 1.00 13.18 139 GLU A CA 1
ATOM 1216 C C . GLU A 1 163 ? 286.633 35.961 19.681 1.00 12.19 139 GLU A C 1
ATOM 1217 O O . GLU A 1 163 ? 285.746 35.779 18.821 1.00 12.58 139 GLU A O 1
ATOM 1223 N N . SER A 1 164 ? 286.480 36.749 20.735 1.00 10.24 140 SER A N 1
ATOM 1224 C CA . SER A 1 164 ? 285.223 37.409 21.047 1.00 10.25 140 SER A CA 1
ATOM 1225 C C . SER A 1 164 ? 285.437 38.889 21.227 1.00 10.90 140 SER A C 1
ATOM 1226 O O . SER A 1 164 ? 286.311 39.298 22.003 1.00 11.36 140 SER A O 1
ATOM 1229 N N . LYS A 1 165 ? 284.718 39.682 20.459 1.00 9.64 141 LYS A N 1
ATOM 1230 C CA . LYS A 1 165 ? 284.830 41.127 20.624 1.00 10.76 141 LYS A CA 1
ATOM 1231 C C . LYS A 1 165 ? 283.484 41.770 20.552 1.00 10.66 141 LYS A C 1
ATOM 1232 O O . LYS A 1 165 ? 282.568 41.241 19.905 1.00 10.01 141 LYS A O 1
ATOM 1238 N N A ILE A 1 166 ? 283.352 42.889 21.253 0.50 9.73 142 ILE A N 1
ATOM 1239 N N B ILE A 1 166 ? 283.352 42.889 21.251 0.50 10.31 142 ILE A N 1
ATOM 1240 C CA A ILE A 1 166 ? 282.116 43.664 21.201 0.50 10.24 142 ILE A CA 1
ATOM 1241 C CA B ILE A 1 166 ? 282.114 43.664 21.202 0.50 11.39 142 ILE A CA 1
ATOM 1242 C C A ILE A 1 166 ? 282.495 44.975 20.509 0.50 11.33 142 ILE A C 1
ATOM 1243 C C B ILE A 1 166 ? 282.493 44.973 20.511 0.50 12.18 142 ILE A C 1
ATOM 1244 O O A ILE A 1 166 ? 283.375 45.714 20.995 0.50 12.68 142 ILE A O 1
ATOM 1245 O O B ILE A 1 166 ? 283.369 45.712 21.002 0.50 13.61 142 ILE A O 1
ATOM 1254 N N A VAL A 1 167 ? 281.875 45.236 19.365 0.50 10.73 143 VAL A N 1
ATOM 1255 N N B VAL A 1 167 ? 281.888 45.235 19.359 0.50 11.01 143 VAL A N 1
ATOM 1256 C CA A VAL A 1 167 ? 282.109 46.455 18.620 0.50 11.04 143 VAL A CA 1
ATOM 1257 C CA B VAL A 1 167 ? 282.138 46.476 18.641 0.50 10.98 143 VAL A CA 1
ATOM 1258 C C A VAL A 1 167 ? 280.948 47.390 18.899 0.50 10.71 143 VAL A C 1
ATOM 1259 C C B VAL A 1 167 ? 280.952 47.396 18.883 0.50 10.67 143 VAL A C 1
ATOM 1260 O O A VAL A 1 167 ? 279.797 46.942 18.931 0.50 11.83 143 VAL A O 1
ATOM 1261 O O B VAL A 1 167 ? 279.802 46.941 18.923 0.50 11.78 143 VAL A O 1
ATOM 1268 N N . LYS A 1 168 ? 281.231 48.671 19.121 1.00 10.60 144 LYS A N 1
ATOM 1269 C CA . LYS A 1 168 ? 280.185 49.658 19.341 1.00 11.25 144 LYS A CA 1
ATOM 1270 C C . LYS A 1 168 ? 280.018 50.436 18.025 1.00 12.92 144 LYS A C 1
ATOM 1271 O O . LYS A 1 168 ? 280.999 50.953 17.467 1.00 18.10 144 LYS A O 1
ATOM 1277 N N . GLU A 1 169 ? 278.827 50.352 17.447 1.00 10.22 145 GLU A N 1
ATOM 1278 C CA . GLU A 1 169 ? 278.486 51.005 16.199 1.00 10.44 145 GLU A CA 1
ATOM 1279 C C . GLU A 1 169 ? 277.486 52.128 16.453 1.00 10.66 145 GLU A C 1
ATOM 1280 O O . GLU A 1 169 ? 276.773 52.089 17.435 1.00 8.73 145 GLU A O 1
ATOM 1286 N N . PRO A 1 170 ? 277.387 53.070 15.523 1.00 9.77 146 PRO A N 1
ATOM 1287 C CA . PRO A 1 170 ? 276.286 54.054 15.666 1.00 8.69 146 PRO A CA 1
ATOM 1288 C C . PRO A 1 170 ? 274.951 53.292 15.638 1.00 8.16 146 PRO A C 1
ATOM 1289 O O . PRO A 1 170 ? 274.765 52.361 14.842 1.00 9.89 146 PRO A O 1
ATOM 1293 N N . VAL A 1 171 ? 274.001 53.757 16.429 1.00 8.39 147 VAL A N 1
ATOM 1294 C CA . VAL A 1 171 ? 272.680 53.087 16.529 1.00 9.02 147 VAL A CA 1
ATOM 1295 C C . VAL A 1 171 ? 271.969 53.067 15.178 1.00 9.18 147 VAL A C 1
ATOM 1296 O O . VAL A 1 171 ? 271.248 52.116 14.864 1.00 10.74 147 VAL A O 1
ATOM 1300 N N . GLY A 1 172 ? 272.144 54.123 14.379 1.00 9.30 148 GLY A N 1
ATOM 1301 C CA . GLY A 1 172 ? 271.616 54.197 13.041 1.00 9.88 148 GLY A CA 1
ATOM 1302 C C . GLY A 1 172 ? 270.992 55.545 12.775 1.00 10.29 148 GLY A C 1
ATOM 1303 O O . GLY A 1 172 ? 271.639 56.574 12.913 1.00 10.59 148 GLY A O 1
ATOM 1304 N N . VAL A 1 173 ? 269.742 55.510 12.356 1.00 9.52 149 VAL A N 1
ATOM 1305 C CA . VAL A 1 173 ? 268.970 56.690 12.052 1.00 9.12 149 VAL A CA 1
ATOM 1306 C C . VAL A 1 173 ? 268.227 57.105 13.319 1.00 9.84 149 VAL A C 1
ATOM 1307 O O . VAL A 1 173 ? 267.509 56.283 13.926 1.00 9.86 149 VAL A O 1
ATOM 1311 N N A VAL A 1 174 ? 268.361 58.376 13.704 0.50 9.36 150 VAL A N 1
ATOM 1312 N N B VAL A 1 174 ? 268.366 58.376 13.705 0.50 8.53 150 VAL A N 1
ATOM 1313 C CA A VAL A 1 174 ? 267.729 58.856 14.915 0.50 10.36 150 VAL A CA 1
ATOM 1314 C CA B VAL A 1 174 ? 267.749 58.857 14.924 0.50 8.79 150 VAL A CA 1
ATOM 1315 C C A VAL A 1 174 ? 266.820 60.044 14.637 0.50 10.00 150 VAL A C 1
ATOM 1316 C C B VAL A 1 174 ? 266.831 60.051 14.651 0.50 9.14 150 VAL A C 1
ATOM 1317 O O A VAL A 1 174 ? 267.182 60.923 13.842 0.50 10.96 150 VAL A O 1
ATOM 1318 O O B VAL A 1 174 ? 267.184 60.923 13.844 0.50 10.05 150 VAL A O 1
ATOM 1325 N N . THR A 1 175 ? 265.654 60.058 15.275 1.00 9.41 151 THR A N 1
ATOM 1326 C CA . THR A 1 175 ? 264.738 61.201 15.200 1.00 9.21 151 THR A CA 1
ATOM 1327 C C . THR A 1 175 ? 264.842 61.902 16.563 1.00 9.14 151 THR A C 1
ATOM 1328 O O . THR A 1 175 ? 264.947 61.265 17.629 1.00 9.82 151 THR A O 1
ATOM 1332 N N . GLN A 1 176 ? 264.825 63.229 16.525 1.00 8.81 152 GLN A N 1
ATOM 1333 C CA . GLN A 1 176 ? 265.108 64.043 17.690 1.00 8.55 152 GLN A CA 1
ATOM 1334 C C . GLN A 1 176 ? 264.068 65.156 17.754 1.00 9.03 152 GLN A C 1
ATOM 1335 O O . GLN A 1 176 ? 263.949 65.931 16.805 1.00 11.00 152 GLN A O 1
ATOM 1341 N N . ILE A 1 177 ? 263.350 65.235 18.862 1.00 9.25 153 ILE A N 1
ATOM 1342 C CA . ILE A 1 177 ? 262.231 66.210 19.029 1.00 9.82 153 ILE A CA 1
ATOM 1343 C C . ILE A 1 177 ? 262.515 66.985 20.300 1.00 9.74 153 ILE A C 1
ATOM 1344 O O . ILE A 1 177 ? 262.670 66.402 21.373 1.00 9.95 153 ILE A O 1
ATOM 1349 N N . THR A 1 178 ? 262.674 68.306 20.161 1.00 10.15 154 THR A N 1
ATOM 1350 C CA . THR A 1 178 ? 263.084 69.165 21.249 1.00 10.49 154 THR A CA 1
ATOM 1351 C C . THR A 1 178 ? 261.984 70.122 21.727 1.00 11.25 154 THR A C 1
ATOM 1352 O O . THR A 1 178 ? 261.011 70.394 20.999 1.00 11.12 154 THR A O 1
ATOM 1356 N N . PRO A 1 179 ? 262.128 70.636 22.957 1.00 11.26 155 PRO A N 1
ATOM 1357 C CA . PRO A 1 179 ? 261.099 71.486 23.591 1.00 11.13 155 PRO A CA 1
ATOM 1358 C C . PRO A 1 179 ? 261.319 72.970 23.383 1.00 11.37 155 PRO A C 1
ATOM 1359 O O . PRO A 1 179 ? 262.373 73.412 22.889 1.00 10.80 155 PRO A O 1
ATOM 1363 N N . TRP A 1 180 ? 260.329 73.747 23.783 1.00 11.27 156 TRP A N 1
ATOM 1364 C CA . TRP A 1 180 ? 260.389 75.169 23.621 1.00 12.15 156 TRP A CA 1
ATOM 1365 C C . TRP A 1 180 ? 261.117 75.965 24.684 1.00 12.38 156 TRP A C 1
ATOM 1366 O O . TRP A 1 180 ? 261.404 77.140 24.474 1.00 13.30 156 TRP A O 1
ATOM 1377 N N . ASN A 1 181 ? 261.428 75.357 25.813 1.00 12.59 157 ASN A N 1
ATOM 1378 C CA . ASN A 1 181 ? 262.027 76.154 26.890 1.00 13.54 157 ASN A CA 1
ATOM 1379 C C . ASN A 1 181 ? 263.487 76.554 26.671 1.00 14.03 157 ASN A C 1
ATOM 1380 O O . ASN A 1 181 ? 263.840 77.738 26.837 1.00 14.81 157 ASN A O 1
ATOM 1385 N N . TYR A 1 182 ? 264.299 75.588 26.270 1.00 12.53 158 TYR A N 1
ATOM 1386 C CA . TYR A 1 182 ? 265.729 75.819 25.987 1.00 12.04 158 TYR A CA 1
ATOM 1387 C C . TYR A 1 182 ? 266.004 75.120 24.666 1.00 11.55 158 TYR A C 1
ATOM 1388 O O . TYR A 1 182 ? 266.608 74.042 24.603 1.00 11.29 158 TYR A O 1
ATOM 1397 N N . PRO A 1 183 ? 265.560 75.728 23.576 1.00 11.30 159 PRO A N 1
ATOM 1398 C CA . PRO A 1 183 ? 265.637 75.049 22.282 1.00 11.99 159 PRO A CA 1
ATOM 1399 C C . PRO A 1 183 ? 267.014 74.622 21.826 1.00 10.61 159 PRO A C 1
ATOM 1400 O O . PRO A 1 183 ? 267.213 73.450 21.492 1.00 10.24 159 PRO A O 1
ATOM 1404 N N . LEU A 1 184 ? 267.952 75.544 21.797 1.00 10.42 160 LEU A N 1
ATOM 1405 C CA . LEU A 1 184 ? 269.255 75.174 21.318 1.00 10.59 160 LEU A CA 1
ATOM 1406 C C . LEU A 1 184 ? 270.002 74.294 22.309 1.00 9.68 160 LEU A C 1
ATOM 1407 O O . LEU A 1 184 ? 270.762 73.406 21.896 1.00 9.61 160 LEU A O 1
ATOM 1412 N N . LEU A 1 185 ? 269.841 74.532 23.597 1.00 9.77 161 LEU A N 1
ATOM 1413 C CA . LEU A 1 185 ? 270.521 73.715 24.583 1.00 10.53 161 LEU A CA 1
ATOM 1414 C C . LEU A 1 185 ? 270.085 72.260 24.437 1.00 10.76 161 LEU A C 1
ATOM 1415 O O . LEU A 1 185 ? 270.924 71.350 24.351 1.00 9.43 161 LEU A O 1
ATOM 1420 N N . GLN A 1 186 ? 268.771 72.021 24.373 1.00 10.89 162 GLN A N 1
ATOM 1421 C CA . GLN A 1 186 ? 268.285 70.648 24.269 1.00 12.20 162 GLN A CA 1
ATOM 1422 C C . GLN A 1 186 ? 268.653 70.045 22.919 1.00 11.50 162 GLN A C 1
ATOM 1423 O O . GLN A 1 186 ? 268.931 68.854 22.843 1.00 13.13 162 GLN A O 1
ATOM 1429 N N . ALA A 1 187 ? 268.695 70.858 21.873 1.00 10.17 163 ALA A N 1
ATOM 1430 C CA . ALA A 1 187 ? 269.129 70.380 20.566 1.00 11.28 163 ALA A CA 1
ATOM 1431 C C . ALA A 1 187 ? 270.587 69.882 20.652 1.00 10.86 163 ALA A C 1
ATOM 1432 O O . ALA A 1 187 ? 270.918 68.812 20.129 1.00 9.78 163 ALA A O 1
ATOM 1434 N N . SER A 1 188 ? 271.450 70.672 21.301 1.00 10.29 164 SER A N 1
ATOM 1435 C CA . SER A 1 188 ? 272.879 70.302 21.412 1.00 9.52 164 SER A CA 1
ATOM 1436 C C . SER A 1 188 ? 273.066 68.967 22.120 1.00 9.74 164 SER A C 1
ATOM 1437 O O . SER A 1 188 ? 273.952 68.175 21.792 1.00 8.73 164 SER A O 1
ATOM 1440 N N . TRP A 1 189 ? 272.235 68.702 23.126 1.00 8.16 165 TRP A N 1
ATOM 1441 C CA . TRP A 1 189 ? 272.336 67.447 23.879 1.00 8.74 165 TRP A CA 1
ATOM 1442 C C . TRP A 1 189 ? 272.082 66.201 23.030 1.00 9.05 165 TRP A C 1
ATOM 1443 O O . TRP A 1 189 ? 272.571 65.116 23.344 1.00 9.44 165 TRP A O 1
ATOM 1454 N N . LYS A 1 190 ? 271.296 66.369 21.983 1.00 8.47 166 LYS A N 1
ATOM 1455 C CA . LYS A 1 190 ? 270.962 65.318 21.056 1.00 8.44 166 LYS A CA 1
ATOM 1456 C C . LYS A 1 190 ? 271.890 65.279 19.835 1.00 9.40 166 LYS A C 1
ATOM 1457 O O . LYS A 1 190 ? 272.393 64.204 19.460 1.00 8.87 166 LYS A O 1
ATOM 1463 N N . ILE A 1 191 ? 272.163 66.442 19.232 1.00 8.25 167 ILE A N 1
ATOM 1464 C CA . ILE A 1 191 ? 272.974 66.489 18.031 1.00 8.53 167 ILE A CA 1
ATOM 1465 C C . ILE A 1 191 ? 274.395 66.060 18.307 1.00 8.31 167 ILE A C 1
ATOM 1466 O O . ILE A 1 191 ? 274.990 65.285 17.528 1.00 8.56 167 ILE A O 1
ATOM 1471 N N . ALA A 1 192 ? 274.973 66.550 19.403 1.00 7.44 168 ALA A N 1
ATOM 1472 C CA . ALA A 1 192 ? 276.398 66.313 19.636 1.00 8.30 168 ALA A CA 1
ATOM 1473 C C . ALA A 1 192 ? 276.764 64.835 19.685 1.00 7.99 168 ALA A C 1
ATOM 1474 O O . ALA A 1 192 ? 277.695 64.398 18.977 1.00 8.36 168 ALA A O 1
ATOM 1476 N N . PRO A 1 193 ? 276.068 64.015 20.502 1.00 8.14 169 PRO A N 1
ATOM 1477 C CA . PRO A 1 193 ? 276.432 62.593 20.492 1.00 8.31 169 PRO A CA 1
ATOM 1478 C C . PRO A 1 193 ? 276.052 61.881 19.218 1.00 8.83 169 PRO A C 1
ATOM 1479 O O . PRO A 1 193 ? 276.742 60.964 18.804 1.00 7.72 169 PRO A O 1
ATOM 1483 N N . ALA A 1 194 ? 274.962 62.273 18.573 1.00 8.71 170 ALA A N 1
ATOM 1484 C CA . ALA A 1 194 ? 274.550 61.612 17.340 1.00 9.28 170 ALA A CA 1
ATOM 1485 C C . ALA A 1 194 ? 275.643 61.779 16.293 1.00 8.94 170 ALA A C 1
ATOM 1486 O O . ALA A 1 194 ? 276.037 60.824 15.618 1.00 8.38 170 ALA A O 1
ATOM 1488 N N . LEU A 1 195 ? 276.149 63.003 16.145 1.00 8.41 171 LEU A N 1
ATOM 1489 C CA . LEU A 1 195 ? 277.215 63.213 15.166 1.00 8.89 171 LEU A CA 1
ATOM 1490 C C . LEU A 1 195 ? 278.518 62.574 15.588 1.00 9.55 171 LEU A C 1
ATOM 1491 O O . LEU A 1 195 ? 279.207 62.005 14.738 1.00 9.06 171 LEU A O 1
ATOM 1496 N N . ALA A 1 196 ? 278.861 62.665 16.873 1.00 8.00 172 ALA A N 1
ATOM 1497 C CA . ALA A 1 196 ? 280.111 62.067 17.334 1.00 9.26 172 ALA A CA 1
ATOM 1498 C C . ALA A 1 196 ? 280.176 60.569 17.052 1.00 9.28 172 ALA A C 1
ATOM 1499 O O . ALA A 1 196 ? 281.272 60.059 16.729 1.00 9.51 172 ALA A O 1
ATOM 1501 N N . THR A 1 197 ? 279.037 59.864 17.162 1.00 8.45 173 THR A N 1
ATOM 1502 C CA . THR A 1 197 ? 279.023 58.411 16.994 1.00 9.18 173 THR A CA 1
ATOM 1503 C C . THR A 1 197 ? 278.887 57.944 15.556 1.00 9.03 173 THR A C 1
ATOM 1504 O O . THR A 1 197 ? 279.107 56.774 15.298 1.00 11.42 173 THR A O 1
ATOM 1508 N N . GLY A 1 198 ? 278.490 58.836 14.653 1.00 8.75 174 GLY A N 1
ATOM 1509 C CA . GLY A 1 198 ? 278.312 58.471 13.251 1.00 8.60 174 GLY A CA 1
ATOM 1510 C C . GLY A 1 198 ? 276.884 58.177 12.825 1.00 8.74 174 GLY A C 1
ATOM 1511 O O . GLY A 1 198 ? 276.679 57.623 11.724 1.00 9.50 174 GLY A O 1
ATOM 1512 N N . CYS A 1 199 ? 275.895 58.590 13.622 1.00 8.66 175 CYS A N 1
ATOM 1513 C CA . CYS A 1 199 ? 274.506 58.426 13.218 1.00 8.73 175 CYS A CA 1
ATOM 1514 C C . CYS A 1 199 ? 274.086 59.440 12.160 1.00 10.55 175 CYS A C 1
ATOM 1515 O O . CYS A 1 199 ? 274.793 60.410 11.901 1.00 11.93 175 CYS A O 1
ATOM 1518 N N . SER A 1 200 ? 272.917 59.191 11.542 1.00 9.95 176 SER A N 1
ATOM 1519 C CA . SER A 1 200 ? 272.254 60.204 10.725 1.00 10.14 176 SER A CA 1
ATOM 1520 C C . SER A 1 200 ? 271.071 60.646 11.578 1.00 10.07 176 SER A C 1
ATOM 1521 O O . SER A 1 200 ? 270.468 59.823 12.276 1.00 10.76 176 SER A O 1
ATOM 1524 N N . LEU A 1 201 ? 270.690 61.915 11.491 1.00 9.17 177 LEU A N 1
ATOM 1525 C CA . LEU A 1 201 ? 269.619 62.435 12.327 1.00 9.59 177 LEU A CA 1
ATOM 1526 C C . LEU A 1 201 ? 268.605 63.276 11.591 1.00 9.27 177 LEU A C 1
ATOM 1527 O O . LEU A 1 201 ? 268.897 63.887 10.571 1.00 10.65 177 LEU A O 1
ATOM 1532 N N . VAL A 1 202 ? 267.402 63.265 12.145 1.00 9.21 178 VAL A N 1
ATOM 1533 C CA . VAL A 1 202 ? 266.307 64.136 11.705 1.00 9.64 178 VAL A CA 1
ATOM 1534 C C . VAL A 1 202 ? 265.787 64.817 12.954 1.00 9.51 178 VAL A C 1
ATOM 1535 O O . VAL A 1 202 ? 265.264 64.151 13.871 1.00 9.46 178 VAL A O 1
ATOM 1539 N N . MET A 1 203 ? 265.910 66.142 13.009 1.00 9.86 179 MET A N 1
ATOM 1540 C CA . MET A 1 203 ? 265.482 66.913 14.168 1.00 9.96 179 MET A CA 1
ATOM 1541 C C . MET A 1 203 ? 264.306 67.792 13.869 1.00 10.35 179 MET A C 1
ATOM 1542 O O . MET A 1 203 ? 264.213 68.349 12.762 1.00 9.88 179 MET A O 1
ATOM 1547 N N . LYS A 1 204 ? 263.386 67.895 14.833 1.00 9.99 180 LYS A N 1
ATOM 1548 C CA . LYS A 1 204 ? 262.238 68.798 14.726 1.00 10.64 180 LYS A CA 1
ATOM 1549 C C . LYS A 1 204 ? 262.144 69.581 16.012 1.00 10.50 180 LYS A C 1
ATOM 1550 O O . LYS A 1 204 ? 261.858 69.004 17.061 1.00 10.70 180 LYS A O 1
ATOM 1556 N N . PRO A 1 205 ? 262.395 70.901 15.959 1.00 9.94 181 PRO A N 1
ATOM 1557 C CA . PRO A 1 205 ? 262.258 71.721 17.172 1.00 10.03 181 PRO A CA 1
ATOM 1558 C C . PRO A 1 205 ? 260.798 72.018 17.460 1.00 10.13 181 PRO A C 1
ATOM 1559 O O . PRO A 1 205 ? 259.918 71.742 16.621 1.00 11.28 181 PRO A O 1
ATOM 1563 N N . SER A 1 206 ? 260.522 72.572 18.637 1.00 11.37 182 SER A N 1
ATOM 1564 C CA . SER A 1 206 ? 259.177 72.940 18.993 1.00 11.79 182 SER A CA 1
ATOM 1565 C C . SER A 1 206 ? 258.654 73.886 17.923 1.00 11.53 182 SER A C 1
ATOM 1566 O O . SER A 1 206 ? 259.372 74.795 17.475 1.00 10.87 182 SER A O 1
ATOM 1569 N N . GLU A 1 207 ? 257.404 73.699 17.531 1.00 13.00 183 GLU A N 1
ATOM 1570 C CA . GLU A 1 207 ? 256.817 74.494 16.467 1.00 14.29 183 GLU A CA 1
ATOM 1571 C C . GLU A 1 207 ? 256.827 75.977 16.798 1.00 14.05 183 GLU A C 1
ATOM 1572 O O . GLU A 1 207 ? 256.886 76.801 15.909 1.00 15.58 183 GLU A O 1
ATOM 1578 N N . ILE A 1 208 ? 256.799 76.323 18.078 1.00 13.44 184 ILE A N 1
ATOM 1579 C CA . ILE A 1 208 ? 256.754 77.724 18.458 1.00 13.08 184 ILE A CA 1
ATOM 1580 C C . ILE A 1 208 ? 258.104 78.424 18.653 1.00 13.46 184 ILE A C 1
ATOM 1581 O O . ILE A 1 208 ? 258.149 79.643 18.753 1.00 14.44 184 ILE A O 1
ATOM 1586 N N . THR A 1 209 ? 259.191 77.645 18.688 1.00 12.15 185 THR A N 1
ATOM 1587 C CA . THR A 1 209 ? 260.556 78.194 18.913 1.00 12.12 185 THR A CA 1
ATOM 1588 C C . THR A 1 209 ? 261.614 77.550 18.010 1.00 13.26 185 THR A C 1
ATOM 1589 O O . THR A 1 209 ? 262.488 76.829 18.474 1.00 15.00 185 THR A O 1
ATOM 1593 N N . PRO A 1 210 ? 261.570 77.818 16.695 1.00 12.39 186 PRO A N 1
ATOM 1594 C CA . PRO A 1 210 ? 262.529 77.183 15.792 1.00 12.16 186 PRO A CA 1
ATOM 1595 C C . PRO A 1 210 ? 263.783 77.997 15.470 1.00 12.63 186 PRO A C 1
ATOM 1596 O O . PRO A 1 210 ? 264.666 77.487 14.778 1.00 11.98 186 PRO A O 1
ATOM 1600 N N . LEU A 1 211 ? 263.889 79.226 15.966 1.00 11.72 187 LEU A N 1
ATOM 1601 C CA . LEU A 1 211 ? 264.912 80.149 15.435 1.00 12.16 187 LEU A CA 1
ATOM 1602 C C . LEU A 1 211 ? 266.371 79.730 15.618 1.00 11.52 187 LEU A C 1
ATOM 1603 O O . LEU A 1 211 ? 267.127 79.667 14.634 1.00 11.15 187 LEU A O 1
ATOM 1608 N N . THR A 1 212 ? 266.783 79.449 16.847 1.00 10.37 188 THR A N 1
ATOM 1609 C CA . THR A 1 212 ? 268.174 79.065 17.043 1.00 10.71 188 THR A CA 1
ATOM 1610 C C . THR A 1 212 ? 268.485 77.689 16.434 1.00 10.66 188 THR A C 1
ATOM 1611 O O . THR A 1 212 ? 269.644 77.402 16.113 1.00 10.66 188 THR A O 1
ATOM 1615 N N . THR A 1 213 ? 267.477 76.827 16.282 1.00 10.02 189 THR A N 1
ATOM 1616 C CA . THR A 1 213 ? 267.689 75.504 15.678 1.00 10.32 189 THR A CA 1
ATOM 1617 C C . THR A 1 213 ? 267.972 75.653 14.162 1.00 10.49 189 THR A C 1
ATOM 1618 O O . THR A 1 213 ? 268.852 75.003 13.595 1.00 10.34 189 THR A O 1
ATOM 1622 N N . ILE A 1 214 ? 267.209 76.518 13.510 1.00 10.77 190 ILE A N 1
ATOM 1623 C CA . ILE A 1 214 ? 267.486 76.836 12.116 1.00 10.99 190 ILE A CA 1
ATOM 1624 C C . ILE A 1 214 ? 268.921 77.370 12.040 1.00 10.86 190 ILE A C 1
ATOM 1625 O O . ILE A 1 214 ? 269.703 76.953 11.177 1.00 10.57 190 ILE A O 1
ATOM 1630 N N . ARG A 1 215 ? 269.294 78.287 12.947 1.00 10.12 191 ARG A N 1
ATOM 1631 C CA . ARG A 1 215 ? 270.656 78.873 12.884 1.00 11.33 191 ARG A CA 1
ATOM 1632 C C . ARG A 1 215 ? 271.728 77.819 13.058 1.00 10.95 191 ARG A C 1
ATOM 1633 O O . ARG A 1 215 ? 272.726 77.833 12.310 1.00 11.30 191 ARG A O 1
ATOM 1641 N N . VAL A 1 216 ? 271.553 76.895 14.009 1.00 10.03 192 VAL A N 1
ATOM 1642 C CA . VAL A 1 216 ? 272.592 75.878 14.220 1.00 10.22 192 VAL A CA 1
ATOM 1643 C C . VAL A 1 216 ? 272.703 74.961 12.985 1.00 10.41 192 VAL A C 1
ATOM 1644 O O . VAL A 1 216 ? 273.808 74.502 12.668 1.00 10.67 192 VAL A O 1
ATOM 1648 N N . PHE A 1 217 ? 271.583 74.679 12.296 1.00 9.91 193 PHE A N 1
ATOM 1649 C CA . PHE A 1 217 ? 271.653 73.910 11.054 1.00 10.35 193 PHE A CA 1
ATOM 1650 C C . PHE A 1 217 ? 272.464 74.666 9.991 1.00 11.13 193 PHE A C 1
ATOM 1651 O O . PHE A 1 217 ? 273.241 74.051 9.254 1.00 11.15 193 PHE A O 1
ATOM 1659 N N . GLU A 1 218 ? 272.281 75.986 9.903 1.00 10.55 194 GLU A N 1
ATOM 1660 C CA . GLU A 1 218 ? 273.127 76.791 8.979 1.00 11.09 194 GLU A CA 1
ATOM 1661 C C . GLU A 1 218 ? 274.605 76.600 9.353 1.00 10.65 194 GLU A C 1
ATOM 1662 O O . GLU A 1 218 ? 275.451 76.390 8.481 1.00 11.76 194 GLU A O 1
ATOM 1668 N N . LEU A 1 219 ? 274.920 76.679 10.646 1.00 10.33 195 LEU A N 1
ATOM 1669 C CA . LEU A 1 219 ? 276.315 76.526 11.091 1.00 10.14 195 LEU A CA 1
ATOM 1670 C C . LEU A 1 219 ? 276.877 75.123 10.828 1.00 9.85 195 LEU A C 1
ATOM 1671 O O . LEU A 1 219 ? 278.036 74.968 10.433 1.00 10.62 195 LEU A O 1
ATOM 1676 N N . MET A 1 220 ? 276.063 74.097 11.071 1.00 9.57 196 MET A N 1
ATOM 1677 C CA . MET A 1 220 ? 276.490 72.720 10.772 1.00 9.87 196 MET A CA 1
ATOM 1678 C C . MET A 1 220 ? 276.759 72.525 9.282 1.00 10.31 196 MET A C 1
ATOM 1679 O O . MET A 1 220 ? 277.730 71.868 8.888 1.00 9.88 196 MET A O 1
ATOM 1684 N N . GLU A 1 221 ? 275.913 73.096 8.448 1.00 10.97 197 GLU A N 1
ATOM 1685 C CA . GLU A 1 221 ? 276.155 73.033 6.999 1.00 11.44 197 GLU A CA 1
ATOM 1686 C C . GLU A 1 221 ? 277.501 73.660 6.613 1.00 11.86 197 GLU A C 1
ATOM 1687 O O . GLU A 1 221 ? 278.199 73.144 5.745 1.00 12.12 197 GLU A O 1
ATOM 1693 N N . GLU A 1 222 ? 277.879 74.752 7.274 1.00 11.55 198 GLU A N 1
ATOM 1694 C CA . GLU A 1 222 ? 279.168 75.407 7.030 1.00 11.51 198 GLU A CA 1
ATOM 1695 C C . GLU A 1 222 ? 280.353 74.492 7.365 1.00 11.43 198 GLU A C 1
ATOM 1696 O O . GLU A 1 222 ? 281.383 74.551 6.712 1.00 11.93 198 GLU A O 1
ATOM 1702 N N . VAL A 1 223 ? 280.207 73.693 8.411 1.00 11.06 199 VAL A N 1
ATOM 1703 C CA . VAL A 1 223 ? 281.237 72.714 8.792 1.00 11.26 199 VAL A CA 1
ATOM 1704 C C . VAL A 1 223 ? 281.349 71.635 7.737 1.00 11.55 199 VAL A C 1
ATOM 1705 O O . VAL A 1 223 ? 282.454 71.249 7.332 1.00 11.97 199 VAL A O 1
ATOM 1709 N N . GLY A 1 224 ? 280.206 71.159 7.286 1.00 11.64 200 GLY A N 1
ATOM 1710 C CA . GLY A 1 224 ? 280.129 70.178 6.248 1.00 12.43 200 GLY A CA 1
ATOM 1711 C C . GLY A 1 224 ? 279.949 68.754 6.704 1.00 12.51 200 GLY A C 1
ATOM 1712 O O . GLY A 1 224 ? 280.826 68.188 7.343 1.00 13.08 200 GLY A O 1
ATOM 1713 N N . PHE A 1 225 ? 278.798 68.188 6.334 1.00 12.19 201 PHE A N 1
ATOM 1714 C CA . PHE A 1 225 ? 278.459 66.792 6.605 1.00 13.14 201 PHE A CA 1
ATOM 1715 C C . PHE A 1 225 ? 277.882 66.165 5.350 1.00 13.89 201 PHE A C 1
ATOM 1716 O O . PHE A 1 225 ? 277.269 66.872 4.541 1.00 14.76 201 PHE A O 1
ATOM 1724 N N . PRO A 1 226 ? 278.022 64.836 5.204 1.00 13.75 202 PRO A N 1
ATOM 1725 C CA . PRO A 1 226 ? 277.509 64.210 3.990 1.00 14.98 202 PRO A CA 1
ATOM 1726 C C . PRO A 1 226 ? 276.003 64.406 3.845 1.00 14.44 202 PRO A C 1
ATOM 1727 O O . PRO A 1 226 ? 275.269 64.491 4.826 1.00 14.57 202 PRO A O 1
ATOM 1731 N N . LYS A 1 227 ? 275.553 64.532 2.605 1.00 14.81 203 LYS A N 1
ATOM 1732 C CA . LYS A 1 227 ? 274.172 64.756 2.289 1.00 16.33 203 LYS A CA 1
ATOM 1733 C C . LYS A 1 227 ? 273.278 63.701 2.949 1.00 14.74 203 LYS A C 1
ATOM 1734 O O . LYS A 1 227 ? 273.516 62.510 2.783 1.00 15.68 203 LYS A O 1
ATOM 1740 N N . GLY A 1 228 ? 272.277 64.148 3.698 1.00 13.27 204 GLY A N 1
ATOM 1741 C CA . GLY A 1 228 ? 271.360 63.281 4.405 1.00 13.53 204 GLY A CA 1
ATOM 1742 C C . GLY A 1 228 ? 271.739 62.975 5.845 1.00 12.66 204 GLY A C 1
ATOM 1743 O O . GLY A 1 228 ? 270.924 62.468 6.603 1.00 13.37 204 GLY A O 1
ATOM 1744 N N . THR A 1 229 ? 272.982 63.286 6.245 1.00 11.63 205 THR A N 1
ATOM 1745 C CA . THR A 1 229 ? 273.426 63.010 7.622 1.00 11.94 205 THR A CA 1
ATOM 1746 C C . THR A 1 229 ? 272.661 63.836 8.663 1.00 11.04 205 THR A C 1
ATOM 1747 O O . THR A 1 229 ? 272.379 63.351 9.765 1.00 11.09 205 THR A O 1
ATOM 1751 N N . ILE A 1 230 ? 272.360 65.085 8.307 1.00 11.01 206 ILE A N 1
ATOM 1752 C CA . ILE A 1 230 ? 271.588 65.974 9.172 1.00 10.13 206 ILE A CA 1
ATOM 1753 C C . ILE A 1 230 ? 270.375 66.487 8.407 1.00 9.46 206 ILE A C 1
ATOM 1754 O O . ILE A 1 230 ? 270.455 66.810 7.214 1.00 10.87 206 ILE A O 1
ATOM 1759 N N . ASN A 1 231 ? 269.225 66.532 9.072 1.00 9.12 207 ASN A N 1
ATOM 1760 C CA . ASN A 1 231 ? 268.010 67.027 8.471 1.00 9.70 207 ASN A CA 1
ATOM 1761 C C . ASN A 1 231 ? 267.184 67.738 9.550 1.00 9.82 207 ASN A C 1
ATOM 1762 O O . ASN A 1 231 ? 267.163 67.306 10.729 1.00 9.34 207 ASN A O 1
ATOM 1767 N N . LEU A 1 232 ? 266.522 68.803 9.142 1.00 9.42 208 LEU A N 1
ATOM 1768 C CA . LEU A 1 232 ? 265.690 69.633 9.993 1.00 9.91 208 LEU A CA 1
ATOM 1769 C C . LEU A 1 232 ? 264.288 69.723 9.410 1.00 10.60 208 LEU A C 1
ATOM 1770 O O . LEU A 1 232 ? 264.098 70.206 8.280 1.00 11.34 208 LEU A O 1
ATOM 1775 N N . ILE A 1 233 ? 263.312 69.273 10.182 1.00 9.88 209 ILE A N 1
ATOM 1776 C CA . ILE A 1 233 ? 261.902 69.393 9.839 1.00 11.53 209 ILE A CA 1
ATOM 1777 C C . ILE A 1 233 ? 261.323 70.468 10.737 1.00 12.13 209 ILE A C 1
ATOM 1778 O O . ILE A 1 233 ? 261.672 70.545 11.926 1.00 12.89 209 ILE A O 1
ATOM 1783 N N . LEU A 1 234 ? 260.418 71.276 10.203 1.00 12.23 210 LEU A N 1
ATOM 1784 C CA . LEU A 1 234 ? 259.799 72.323 10.970 1.00 12.47 210 LEU A CA 1
ATOM 1785 C C . LEU A 1 234 ? 258.299 72.091 10.937 1.00 14.70 210 LEU A C 1
ATOM 1786 O O . LEU A 1 234 ? 257.727 71.911 9.860 1.00 15.32 210 LEU A O 1
ATOM 1791 N N . GLY A 1 235 ? 257.685 72.120 12.084 1.00 16.26 211 GLY A N 1
ATOM 1792 C CA . GLY A 1 235 ? 256.237 72.000 12.079 1.00 20.84 211 GLY A CA 1
ATOM 1793 C C . GLY A 1 235 ? 255.613 71.430 13.307 1.00 19.05 211 GLY A C 1
ATOM 1794 O O . GLY A 1 235 ? 256.285 71.085 14.241 1.00 17.83 211 GLY A O 1
ATOM 1795 N N . ALA A 1 236 ? 254.302 71.300 13.219 1.00 18.92 212 ALA A N 1
ATOM 1796 C CA . ALA A 1 236 ? 253.454 70.771 14.282 1.00 22.43 212 ALA A CA 1
ATOM 1797 C C . ALA A 1 236 ? 253.719 69.334 14.616 1.00 26.23 212 ALA A C 1
ATOM 1798 O O . ALA A 1 236 ? 253.750 68.474 13.723 1.00 27.78 212 ALA A O 1
ATOM 1800 N N . GLY A 1 237 ? 253.862 69.054 15.917 1.00 28.63 213 GLY A N 1
ATOM 1801 C CA . GLY A 1 237 ? 254.041 67.691 16.365 1.00 27.78 213 GLY A CA 1
ATOM 1802 C C . GLY A 1 237 ? 252.802 66.898 15.948 1.00 34.57 213 GLY A C 1
ATOM 1803 O O . GLY A 1 237 ? 252.895 65.733 15.573 1.00 38.05 213 GLY A O 1
ATOM 1804 N N . SER A 1 238 ? 251.636 67.544 15.962 1.00 31.75 214 SER A N 1
ATOM 1805 C CA . SER A 1 238 ? 250.393 66.884 15.569 1.00 34.19 214 SER A CA 1
ATOM 1806 C C . SER A 1 238 ? 250.342 66.436 14.092 1.00 36.42 214 SER A C 1
ATOM 1807 O O . SER A 1 238 ? 249.543 65.549 13.756 1.00 35.91 214 SER A O 1
ATOM 1810 N N A GLU A 1 239 ? 251.184 67.042 13.243 0.50 31.75 215 GLU A N 1
ATOM 1811 N N B GLU A 1 239 ? 251.160 67.045 13.227 0.50 35.01 215 GLU A N 1
ATOM 1812 C CA A GLU A 1 239 ? 251.253 66.724 11.820 0.50 28.94 215 GLU A CA 1
ATOM 1813 C CA B GLU A 1 239 ? 251.196 66.666 11.803 0.50 33.98 215 GLU A CA 1
ATOM 1814 C C A GLU A 1 239 ? 252.390 65.750 11.455 0.50 30.33 215 GLU A C 1
ATOM 1815 C C B GLU A 1 239 ? 252.390 65.752 11.433 0.50 33.28 215 GLU A C 1
ATOM 1816 O O A GLU A 1 239 ? 252.203 64.803 10.691 0.50 35.92 215 GLU A O 1
ATOM 1817 O O B GLU A 1 239 ? 252.211 64.800 10.685 0.50 38.91 215 GLU A O 1
ATOM 1828 N N . VAL A 1 240 ? 253.568 65.951 12.014 1.00 29.38 216 VAL A N 1
ATOM 1829 C CA . VAL A 1 240 ? 254.706 65.107 11.632 1.00 21.67 216 VAL A CA 1
ATOM 1830 C C . VAL A 1 240 ? 255.249 64.185 12.728 1.00 16.62 216 VAL A C 1
ATOM 1831 O O . VAL A 1 240 ? 256.159 63.364 12.484 1.00 15.96 216 VAL A O 1
ATOM 1835 N N . GLY A 1 241 ? 254.736 64.337 13.937 1.00 17.11 217 GLY A N 1
ATOM 1836 C CA . GLY A 1 241 ? 255.279 63.594 15.076 1.00 17.38 217 GLY A CA 1
ATOM 1837 C C . GLY A 1 241 ? 255.094 62.105 14.953 1.00 17.60 217 GLY A C 1
ATOM 1838 O O . GLY A 1 241 ? 256.005 61.329 15.318 1.00 16.38 217 GLY A O 1
ATOM 1839 N N . ASP A 1 242 ? 253.944 61.687 14.424 1.00 16.66 218 ASP A N 1
ATOM 1840 C CA . ASP A 1 242 ? 253.696 60.270 14.239 1.00 18.65 218 ASP A CA 1
ATOM 1841 C C . ASP A 1 242 ? 254.673 59.625 13.274 1.00 16.23 218 ASP A C 1
ATOM 1842 O O . ASP A 1 242 ? 255.105 58.480 13.486 1.00 16.24 218 ASP A O 1
ATOM 1847 N N . VAL A 1 243 ? 255.022 60.316 12.174 1.00 14.89 219 VAL A N 1
ATOM 1848 C CA . VAL A 1 243 ? 256.021 59.758 11.261 1.00 15.58 219 VAL A CA 1
ATOM 1849 C C . VAL A 1 243 ? 257.393 59.682 11.919 1.00 14.72 219 VAL A C 1
ATOM 1850 O O . VAL A 1 243 ? 258.097 58.682 11.794 1.00 13.63 219 VAL A O 1
ATOM 1854 N N A MET A 1 244 ? 257.763 60.715 12.662 0.50 12.25 220 MET A N 1
ATOM 1855 N N B MET A 1 244 ? 257.767 60.723 12.654 0.50 15.51 220 MET A N 1
ATOM 1856 C CA A MET A 1 244 ? 259.069 60.724 13.311 0.50 11.39 220 MET A CA 1
ATOM 1857 C CA B MET A 1 244 ? 259.076 60.755 13.301 0.50 17.04 220 MET A CA 1
ATOM 1858 C C A MET A 1 244 ? 259.230 59.659 14.379 0.50 12.02 220 MET A C 1
ATOM 1859 C C B MET A 1 244 ? 259.228 59.662 14.368 0.50 15.21 220 MET A C 1
ATOM 1860 O O A MET A 1 244 ? 260.333 59.149 14.579 0.50 12.37 220 MET A O 1
ATOM 1861 O O B MET A 1 244 ? 260.332 59.152 14.576 0.50 15.34 220 MET A O 1
ATOM 1870 N N . SER A 1 245 ? 258.135 59.289 15.035 1.00 12.86 221 SER A N 1
ATOM 1871 C CA . SER A 1 245 ? 258.230 58.264 16.077 1.00 13.33 221 SER A CA 1
ATOM 1872 C C . SER A 1 245 ? 257.856 56.873 15.589 1.00 15.15 221 SER A C 1
ATOM 1873 O O . SER A 1 245 ? 258.233 55.883 16.223 1.00 20.20 221 SER A O 1
ATOM 1876 N N . GLY A 1 246 ? 257.137 56.776 14.486 1.00 13.41 222 GLY A N 1
ATOM 1877 C CA . GLY A 1 246 ? 256.607 55.499 14.029 1.00 14.46 222 GLY A CA 1
ATOM 1878 C C . GLY A 1 246 ? 257.141 54.911 12.746 1.00 14.87 222 GLY A C 1
ATOM 1879 O O . GLY A 1 246 ? 256.631 53.888 12.294 1.00 17.95 222 GLY A O 1
ATOM 1880 N N . HIS A 1 247 ? 258.128 55.558 12.127 1.00 13.81 223 HIS A N 1
ATOM 1881 C CA . HIS A 1 247 ? 258.649 55.082 10.855 1.00 13.21 223 HIS A CA 1
ATOM 1882 C C . HIS A 1 247 ? 259.561 53.871 11.044 1.00 12.67 223 HIS A C 1
ATOM 1883 O O . HIS A 1 247 ? 260.386 53.818 11.992 1.00 12.29 223 HIS A O 1
ATOM 1890 N N . LYS A 1 248 ? 259.455 52.905 10.142 1.00 14.65 224 LYS A N 1
ATOM 1891 C CA . LYS A 1 248 ? 260.231 51.682 10.257 1.00 14.70 224 LYS A CA 1
ATOM 1892 C C . LYS A 1 248 ? 261.736 51.841 10.088 1.00 14.11 224 LYS A C 1
ATOM 1893 O O . LYS A 1 248 ? 262.501 50.994 10.542 1.00 14.70 224 LYS A O 1
ATOM 1899 N N . GLU A 1 249 ? 262.157 52.929 9.450 1.00 12.15 225 GLU A N 1
ATOM 1900 C CA . GLU A 1 249 ? 263.603 53.156 9.213 1.00 11.70 225 GLU A CA 1
ATOM 1901 C C . GLU A 1 249 ? 264.308 53.885 10.346 1.00 11.89 225 GLU A C 1
ATOM 1902 O O . GLU A 1 249 ? 265.515 54.154 10.244 1.00 13.18 225 GLU A O 1
ATOM 1908 N N . VAL A 1 250 ? 263.607 54.181 11.426 1.00 10.79 226 VAL A N 1
ATOM 1909 C CA . VAL A 1 250 ? 264.202 54.855 12.581 1.00 10.73 226 VAL A CA 1
ATOM 1910 C C . VAL A 1 250 ? 264.685 53.818 13.607 1.00 10.31 226 VAL A C 1
ATOM 1911 O O . VAL A 1 250 ? 263.958 52.869 13.900 1.00 10.67 226 VAL A O 1
ATOM 1915 N N . ASP A 1 251 ? 265.903 54.007 14.136 1.00 9.81 227 ASP A N 1
ATOM 1916 C CA . ASP A 1 251 ? 266.488 53.112 15.149 1.00 9.62 227 ASP A CA 1
ATOM 1917 C C . ASP A 1 251 ? 266.374 53.638 16.592 1.00 8.93 227 ASP A C 1
ATOM 1918 O O . ASP A 1 251 ? 266.414 52.859 17.533 1.00 9.18 227 ASP A O 1
ATOM 1923 N N . LEU A 1 252 ? 266.247 54.964 16.749 1.00 9.05 228 LEU A N 1
ATOM 1924 C CA . LEU A 1 252 ? 266.086 55.590 18.064 1.00 8.77 228 LEU A CA 1
ATOM 1925 C C . LEU A 1 252 ? 265.243 56.840 17.901 1.00 9.18 228 LEU A C 1
ATOM 1926 O O . LEU A 1 252 ? 265.503 57.655 17.007 1.00 8.51 228 LEU A O 1
ATOM 1931 N N . VAL A 1 253 ? 264.252 56.978 18.774 1.00 8.89 229 VAL A N 1
ATOM 1932 C CA . VAL A 1 253 ? 263.440 58.196 18.870 1.00 10.12 229 VAL A CA 1
ATOM 1933 C C . VAL A 1 253 ? 263.843 58.845 20.200 1.00 10.46 229 VAL A C 1
ATOM 1934 O O . VAL A 1 253 ? 263.732 58.221 21.266 1.00 9.98 229 VAL A O 1
ATOM 1938 N N . SER A 1 254 ? 264.343 60.076 20.148 1.00 10.89 230 SER A N 1
ATOM 1939 C CA . SER A 1 254 ? 264.770 60.829 21.329 1.00 10.33 230 SER A CA 1
ATOM 1940 C C . SER A 1 254 ? 263.850 62.057 21.467 1.00 11.95 230 SER A C 1
ATOM 1941 O O . SER A 1 254 ? 263.923 62.948 20.631 1.00 13.81 230 SER A O 1
ATOM 1944 N N . PHE A 1 255 ? 263.059 62.106 22.525 1.00 10.80 231 PHE A N 1
ATOM 1945 C CA . PHE A 1 255 ? 262.048 63.165 22.714 1.00 11.51 231 PHE A CA 1
ATOM 1946 C C . PHE A 1 255 ? 262.191 63.813 24.077 1.00 11.81 231 PHE A C 1
ATOM 1947 O O . PHE A 1 255 ? 262.348 63.120 25.078 1.00 11.66 231 PHE A O 1
ATOM 1955 N N . THR A 1 256 ? 262.170 65.144 24.084 1.00 10.87 232 THR A N 1
ATOM 1956 C CA . THR A 1 256 ? 262.170 65.921 25.300 1.00 11.08 232 THR A CA 1
ATOM 1957 C C . THR A 1 256 ? 260.933 66.823 25.202 1.00 11.47 232 THR A C 1
ATOM 1958 O O . THR A 1 256 ? 260.789 67.551 24.218 1.00 13.25 232 THR A O 1
ATOM 1962 N N . GLY A 1 257 ? 260.050 66.714 26.179 1.00 12.40 233 GLY A N 1
ATOM 1963 C CA . GLY A 1 257 ? 258.796 67.466 26.162 1.00 13.71 233 GLY A CA 1
ATOM 1964 C C . GLY A 1 257 ? 257.820 67.003 27.214 1.00 14.57 233 GLY A C 1
ATOM 1965 O O . GLY A 1 257 ? 258.217 66.478 28.227 1.00 16.69 233 GLY A O 1
ATOM 1966 N N . GLY A 1 258 ? 256.537 67.222 26.942 1.00 15.94 234 GLY A N 1
ATOM 1967 C CA . GLY A 1 258 ? 255.498 66.897 27.938 1.00 17.55 234 GLY A CA 1
ATOM 1968 C C . GLY A 1 258 ? 255.233 65.422 28.076 1.00 16.88 234 GLY A C 1
ATOM 1969 O O . GLY A 1 258 ? 255.392 64.657 27.103 1.00 15.31 234 GLY A O 1
ATOM 1970 N N . ILE A 1 259 ? 254.784 65.038 29.252 1.00 17.48 235 ILE A N 1
ATOM 1971 C CA . ILE A 1 259 ? 254.510 63.633 29.572 1.00 16.18 235 ILE A CA 1
ATOM 1972 C C . ILE A 1 259 ? 253.485 62.981 28.646 1.00 16.66 235 ILE A C 1
ATOM 1973 O O . ILE A 1 259 ? 253.701 61.858 28.184 1.00 14.17 235 ILE A O 1
ATOM 1978 N N . GLU A 1 260 ? 252.376 63.654 28.372 1.00 17.06 236 GLU A N 1
ATOM 1979 C CA . GLU A 1 260 ? 251.330 62.996 27.542 1.00 19.47 236 GLU A CA 1
ATOM 1980 C C . GLU A 1 260 ? 251.796 62.749 26.121 1.00 17.19 236 GLU A C 1
ATOM 1981 O O . GLU A 1 260 ? 251.567 61.665 25.556 1.00 15.87 236 GLU A O 1
ATOM 1987 N N . THR A 1 261 ? 252.537 63.698 25.563 1.00 15.98 237 THR A N 1
ATOM 1988 C CA . THR A 1 261 ? 253.097 63.532 24.231 1.00 14.76 237 THR A CA 1
ATOM 1989 C C . THR A 1 261 ? 254.163 62.440 24.258 1.00 14.48 237 THR A C 1
ATOM 1990 O O . THR A 1 261 ? 254.220 61.608 23.343 1.00 14.36 237 THR A O 1
ATOM 1994 N N . GLY A 1 262 ? 255.005 62.429 25.293 1.00 13.92 238 GLY A N 1
ATOM 1995 C CA . GLY A 1 262 ? 256.027 61.398 25.403 1.00 13.67 238 GLY A CA 1
ATOM 1996 C C . GLY A 1 262 ? 255.451 59.984 25.438 1.00 13.02 238 GLY A C 1
ATOM 1997 O O . GLY A 1 262 ? 256.016 59.060 24.831 1.00 12.52 238 GLY A O 1
ATOM 1998 N N . LYS A 1 263 ? 254.377 59.797 26.188 1.00 12.07 239 LYS A N 1
ATOM 1999 C CA . LYS A 1 263 ? 253.750 58.460 26.269 1.00 12.41 239 LYS A CA 1
ATOM 2000 C C . LYS A 1 263 ? 253.235 58.038 24.888 1.00 12.37 239 LYS A C 1
ATOM 2001 O O . LYS A 1 263 ? 253.388 56.879 24.497 1.00 11.49 239 LYS A O 1
ATOM 2007 N N . HIS A 1 264 ? 252.639 58.980 24.158 1.00 11.56 240 HIS A N 1
ATOM 2008 C CA . HIS A 1 264 ? 252.128 58.738 22.794 1.00 13.03 240 HIS A CA 1
ATOM 2009 C C . HIS A 1 264 ? 253.265 58.346 21.865 1.00 12.81 240 HIS A C 1
ATOM 2010 O O . HIS A 1 264 ? 253.142 57.400 21.086 1.00 12.58 240 HIS A O 1
ATOM 2017 N N A ILE A 1 265 ? 254.370 59.075 21.955 0.50 12.08 241 ILE A N 1
ATOM 2018 N N B ILE A 1 265 ? 254.368 59.083 21.950 0.50 12.41 241 ILE A N 1
ATOM 2019 C CA A ILE A 1 265 ? 255.576 58.772 21.171 0.50 12.26 241 ILE A CA 1
ATOM 2020 C CA B ILE A 1 265 ? 255.576 58.792 21.164 0.50 12.91 241 ILE A CA 1
ATOM 2021 C C A ILE A 1 265 ? 256.095 57.369 21.441 0.50 11.67 241 ILE A C 1
ATOM 2022 C C B ILE A 1 265 ? 256.092 57.376 21.440 0.50 12.02 241 ILE A C 1
ATOM 2023 O O A ILE A 1 265 ? 256.410 56.623 20.515 0.50 11.63 241 ILE A O 1
ATOM 2024 O O B ILE A 1 265 ? 256.409 56.626 20.514 0.50 11.97 241 ILE A O 1
ATOM 2033 N N . MET A 1 266 ? 256.150 56.989 22.707 1.00 10.94 242 MET A N 1
ATOM 2034 C CA . MET A 1 266 ? 256.613 55.660 23.066 1.00 10.24 242 MET A CA 1
ATOM 2035 C C . MET A 1 266 ? 255.689 54.563 22.521 1.00 10.53 242 MET A C 1
ATOM 2036 O O . MET A 1 266 ? 256.154 53.524 22.035 1.00 10.31 242 MET A O 1
ATOM 2041 N N . LYS A 1 267 ? 254.384 54.792 22.583 1.00 10.73 243 LYS A N 1
ATOM 2042 C CA . LYS A 1 267 ? 253.434 53.824 22.047 1.00 12.46 243 LYS A CA 1
ATOM 2043 C C . LYS A 1 267 ? 253.610 53.693 20.525 1.00 11.95 243 LYS A C 1
ATOM 2044 O O . LYS A 1 267 ? 253.486 52.599 19.983 1.00 13.59 243 LYS A O 1
ATOM 2050 N N A ASN A 1 268 ? 253.901 54.792 19.854 0.50 12.72 244 ASN A N 1
ATOM 2051 N N B ASN A 1 268 ? 253.900 54.802 19.846 0.50 11.29 244 ASN A N 1
ATOM 2052 C CA A ASN A 1 268 ? 254.168 54.780 18.429 0.50 13.88 244 ASN A CA 1
ATOM 2053 C CA B ASN A 1 268 ? 254.115 54.757 18.399 0.50 11.42 244 ASN A CA 1
ATOM 2054 C C A ASN A 1 268 ? 255.437 54.044 18.078 0.50 13.49 244 ASN A C 1
ATOM 2055 C C B ASN A 1 268 ? 255.429 54.048 18.067 0.50 11.95 244 ASN A C 1
ATOM 2056 O O A ASN A 1 268 ? 255.483 53.252 17.141 0.50 13.90 244 ASN A O 1
ATOM 2057 O O B ASN A 1 268 ? 255.486 53.251 17.138 0.50 12.47 244 ASN A O 1
ATOM 2066 N N . ALA A 1 269 ? 256.481 54.324 18.846 1.00 11.42 245 ALA A N 1
ATOM 2067 C CA . ALA A 1 269 ? 257.779 53.676 18.677 1.00 10.69 245 ALA A CA 1
ATOM 2068 C C . ALA A 1 269 ? 257.653 52.157 18.806 1.00 11.04 245 ALA A C 1
ATOM 2069 O O . ALA A 1 269 ? 258.406 51.409 18.160 1.00 11.05 245 ALA A O 1
ATOM 2071 N N . ALA A 1 270 ? 256.743 51.683 19.638 1.00 10.56 246 ALA A N 1
ATOM 2072 C CA . ALA A 1 270 ? 256.552 50.255 19.868 1.00 11.36 246 ALA A CA 1
ATOM 2073 C C . ALA A 1 270 ? 256.161 49.535 18.580 1.00 11.06 246 ALA A C 1
ATOM 2074 O O . ALA A 1 270 ? 256.425 48.357 18.453 1.00 12.01 246 ALA A O 1
ATOM 2076 N N . ASN A 1 271 ? 255.526 50.231 17.637 1.00 11.63 247 ASN A N 1
ATOM 2077 C CA . ASN A 1 271 ? 255.108 49.577 16.401 1.00 13.15 247 ASN A CA 1
ATOM 2078 C C . ASN A 1 271 ? 256.278 48.953 15.625 1.00 12.75 247 ASN A C 1
ATOM 2079 O O . ASN A 1 271 ? 256.057 48.001 14.855 1.00 13.64 247 ASN A O 1
ATOM 2084 N N . ASN A 1 272 ? 257.483 49.493 15.798 1.00 11.62 248 ASN A N 1
ATOM 2085 C CA . ASN A 1 272 ? 258.671 48.947 15.178 1.00 11.92 248 ASN A CA 1
ATOM 2086 C C . ASN A 1 272 ? 259.725 48.527 16.218 1.00 11.98 248 ASN A C 1
ATOM 2087 O O . ASN A 1 272 ? 260.888 48.296 15.863 1.00 11.55 248 ASN A O 1
ATOM 2092 N N . VAL A 1 273 ? 259.310 48.380 17.470 1.00 10.73 249 VAL A N 1
ATOM 2093 C CA . VAL A 1 273 ? 260.205 47.982 18.559 1.00 10.84 249 VAL A CA 1
ATOM 2094 C C . VAL A 1 273 ? 261.423 48.906 18.556 1.00 10.62 249 VAL A C 1
ATOM 2095 O O . VAL A 1 273 ? 262.589 48.494 18.765 1.00 10.07 249 VAL A O 1
ATOM 2099 N N . THR A 1 274 ? 261.166 50.195 18.422 1.00 9.94 250 THR A N 1
ATOM 2100 C CA . THR A 1 274 ? 262.235 51.179 18.312 1.00 9.98 250 THR A CA 1
ATOM 2101 C C . THR A 1 274 ? 262.723 51.697 19.657 1.00 9.69 250 THR A C 1
ATOM 2102 O O . THR A 1 274 ? 261.938 51.970 20.538 1.00 10.40 250 THR A O 1
ATOM 2106 N N . ASN A 1 275 ? 264.040 51.802 19.820 1.00 9.57 251 ASN A N 1
ATOM 2107 C CA . ASN A 1 275 ? 264.604 52.340 21.042 1.00 8.93 251 ASN A CA 1
ATOM 2108 C C . ASN A 1 275 ? 264.013 53.722 21.319 1.00 9.36 251 ASN A C 1
ATOM 2109 O O . ASN A 1 275 ? 263.811 54.506 20.380 1.00 8.45 251 ASN A O 1
ATOM 2114 N N A ILE A 1 276 ? 263.704 54.010 22.578 0.50 9.70 252 ILE A N 1
ATOM 2115 N N B ILE A 1 276 ? 263.731 54.004 22.585 0.50 9.72 252 ILE A N 1
ATOM 2116 C CA A ILE A 1 276 ? 263.251 55.356 22.925 0.50 11.42 252 ILE A CA 1
ATOM 2117 C CA B ILE A 1 276 ? 263.158 55.273 22.990 0.50 11.41 252 ILE A CA 1
ATOM 2118 C C A ILE A 1 276 ? 264.074 55.925 24.064 0.50 10.91 252 ILE A C 1
ATOM 2119 C C B ILE A 1 276 ? 264.029 55.917 24.088 0.50 10.98 252 ILE A C 1
ATOM 2120 O O A ILE A 1 276 ? 264.536 55.214 24.971 0.50 10.35 252 ILE A O 1
ATOM 2121 O O B ILE A 1 276 ? 264.532 55.219 24.978 0.50 10.38 252 ILE A O 1
ATOM 2130 N N . ALA A 1 277 ? 264.255 57.229 23.967 1.00 10.15 253 ALA A N 1
ATOM 2131 C CA . ALA A 1 277 ? 264.946 58.021 25.000 1.00 10.05 253 ALA A CA 1
ATOM 2132 C C . ALA A 1 277 ? 263.961 59.175 25.241 1.00 10.78 253 ALA A C 1
ATOM 2133 O O . ALA A 1 277 ? 263.543 59.839 24.288 1.00 12.34 253 ALA A O 1
ATOM 2135 N N . LEU A 1 278 ? 263.520 59.330 26.480 1.00 8.99 254 LEU A N 1
ATOM 2136 C CA . LEU A 1 278 ? 262.533 60.354 26.846 1.00 9.48 254 LEU A CA 1
ATOM 2137 C C . LEU A 1 278 ? 262.971 61.183 28.047 1.00 10.70 254 LEU A C 1
ATOM 2138 O O . LEU A 1 278 ? 263.516 60.643 29.000 1.00 10.00 254 LEU A O 1
ATOM 2143 N N A GLU A 1 279 ? 262.725 62.493 27.987 0.50 11.57 255 GLU A N 1
ATOM 2144 N N B GLU A 1 279 ? 262.729 62.488 27.984 0.50 11.48 255 GLU A N 1
ATOM 2145 C CA A GLU A 1 279 ? 262.939 63.375 29.147 0.50 13.30 255 GLU A CA 1
ATOM 2146 C CA B GLU A 1 279 ? 263.004 63.400 29.095 0.50 12.93 255 GLU A CA 1
ATOM 2147 C C A GLU A 1 279 ? 261.663 64.186 29.218 0.50 13.93 255 GLU A C 1
ATOM 2148 C C B GLU A 1 279 ? 261.683 64.194 29.211 0.50 13.72 255 GLU A C 1
ATOM 2149 O O A GLU A 1 279 ? 261.368 64.988 28.320 0.50 13.18 255 GLU A O 1
ATOM 2150 O O B GLU A 1 279 ? 261.368 64.990 28.319 0.50 13.01 255 GLU A O 1
ATOM 2161 N N . LEU A 1 280 ? 260.909 63.959 30.281 1.00 13.95 256 LEU A N 1
ATOM 2162 C CA . LEU A 1 280 ? 259.569 64.505 30.423 1.00 14.09 256 LEU A CA 1
ATOM 2163 C C . LEU A 1 280 ? 259.254 65.443 31.576 1.00 16.77 256 LEU A C 1
ATOM 2164 O O . LEU A 1 280 ? 258.083 65.663 31.882 1.00 22.74 256 LEU A O 1
ATOM 2169 N N . GLY A 1 281 ? 260.267 66.013 32.176 1.00 18.18 257 GLY A N 1
ATOM 2170 C CA . GLY A 1 281 ? 260.001 66.969 33.245 1.00 18.00 257 GLY A CA 1
ATOM 2171 C C . GLY A 1 281 ? 259.872 66.302 34.581 1.00 15.39 257 GLY A C 1
ATOM 2172 O O . GLY A 1 281 ? 260.091 65.111 34.715 1.00 16.02 257 GLY A O 1
ATOM 2173 N N . GLY A 1 282 ? 259.527 67.082 35.580 1.00 12.93 258 GLY A N 1
ATOM 2174 C CA . GLY A 1 282 ? 259.452 66.573 36.916 1.00 13.31 258 GLY A CA 1
ATOM 2175 C C . GLY A 1 282 ? 258.702 67.438 37.908 1.00 14.72 258 GLY A C 1
ATOM 2176 O O . GLY A 1 282 ? 258.197 68.475 37.586 1.00 20.81 258 GLY A O 1
ATOM 2177 N N . LYS A 1 283 ? 258.600 66.930 39.116 1.00 16.06 259 LYS A N 1
ATOM 2178 C CA . LYS A 1 283 ? 258.032 67.647 40.283 1.00 14.75 259 LYS A CA 1
ATOM 2179 C C . LYS A 1 283 ? 259.209 67.602 41.241 1.00 13.84 259 LYS A C 1
ATOM 2180 O O . LYS A 1 283 ? 259.309 66.722 42.108 1.00 16.14 259 LYS A O 1
ATOM 2186 N N . ASN A 1 284 ? 260.110 68.573 41.079 1.00 12.33 260 ASN A N 1
ATOM 2187 C CA . ASN A 1 284 ? 261.416 68.447 41.723 1.00 11.18 260 ASN A CA 1
ATOM 2188 C C . ASN A 1 284 ? 261.457 69.024 43.104 1.00 10.26 260 ASN A C 1
ATOM 2189 O O . ASN A 1 284 ? 261.138 70.204 43.267 1.00 11.52 260 ASN A O 1
ATOM 2194 N N . PRO A 1 285 ? 261.849 68.205 44.090 1.00 9.15 261 PRO A N 1
ATOM 2195 C CA . PRO A 1 285 ? 261.876 68.687 45.458 1.00 9.10 261 PRO A CA 1
ATOM 2196 C C . PRO A 1 285 ? 263.082 69.546 45.805 1.00 9.79 261 PRO A C 1
ATOM 2197 O O . PRO A 1 285 ? 264.197 69.242 45.389 1.00 10.48 261 PRO A O 1
ATOM 2201 N N . ASN A 1 286 ? 262.858 70.557 46.647 1.00 8.78 262 ASN A N 1
ATOM 2202 C CA . ASN A 1 286 ? 263.933 71.406 47.184 1.00 8.82 262 ASN A CA 1
ATOM 2203 C C . ASN A 1 286 ? 263.768 71.256 48.692 1.00 9.46 262 ASN A C 1
ATOM 2204 O O . ASN A 1 286 ? 262.842 71.833 49.290 1.00 8.36 262 ASN A O 1
ATOM 2209 N N . ILE A 1 287 ? 264.600 70.426 49.312 1.00 8.52 263 ILE A N 1
ATOM 2210 C CA . ILE A 1 287 ? 264.464 70.056 50.706 1.00 9.28 263 ILE A CA 1
ATOM 2211 C C . ILE A 1 287 ? 265.378 70.930 51.577 1.00 9.22 263 ILE A C 1
ATOM 2212 O O . ILE A 1 287 ? 266.603 70.894 51.433 1.00 9.94 263 ILE A O 1
ATOM 2217 N N . ILE A 1 288 ? 264.768 71.660 52.496 1.00 9.13 264 ILE A N 1
ATOM 2218 C CA . ILE A 1 288 ? 265.487 72.612 53.339 1.00 9.28 264 ILE A CA 1
ATOM 2219 C C . ILE A 1 288 ? 265.359 72.242 54.808 1.00 9.27 264 ILE A C 1
ATOM 2220 O O . ILE A 1 288 ? 264.271 72.293 55.391 1.00 9.74 264 ILE A O 1
ATOM 2225 N N . PHE A 1 289 ? 266.466 71.829 55.400 1.00 9.25 265 PHE A N 1
ATOM 2226 C CA . PHE A 1 289 ? 266.510 71.486 56.824 1.00 9.79 265 PHE A CA 1
ATOM 2227 C C . PHE A 1 289 ? 266.712 72.703 57.700 1.00 10.81 265 PHE A C 1
ATOM 2228 O O . PHE A 1 289 ? 267.187 73.755 57.235 1.00 11.11 265 PHE A O 1
ATOM 2236 N N . ASP A 1 290 ? 266.394 72.559 58.995 1.00 11.78 266 ASP A N 1
ATOM 2237 C CA . ASP A 1 290 ? 266.539 73.675 59.930 1.00 13.42 266 ASP A CA 1
ATOM 2238 C C . ASP A 1 290 ? 267.993 74.064 60.185 1.00 13.48 266 ASP A C 1
ATOM 2239 O O . ASP A 1 290 ? 268.241 75.118 60.749 1.00 14.88 266 ASP A O 1
ATOM 2244 N N . ASP A 1 291 ? 268.945 73.239 59.730 1.00 11.70 267 ASP A N 1
ATOM 2245 C CA . ASP A 1 291 ? 270.344 73.557 59.821 1.00 12.27 267 ASP A CA 1
ATOM 2246 C C . ASP A 1 291 ? 270.994 73.925 58.485 1.00 12.09 267 ASP A C 1
ATOM 2247 O O . ASP A 1 291 ? 272.221 73.907 58.359 1.00 12.66 267 ASP A O 1
ATOM 2252 N N . ALA A 1 292 ? 270.169 74.255 57.505 1.00 11.11 268 ALA A N 1
ATOM 2253 C CA . ALA A 1 292 ? 270.651 74.835 56.285 1.00 11.28 268 ALA A CA 1
ATOM 2254 C C . ALA A 1 292 ? 271.179 76.240 56.560 1.00 11.23 268 ALA A C 1
ATOM 2255 O O . ALA A 1 292 ? 270.781 76.895 57.554 1.00 12.62 268 ALA A O 1
ATOM 2257 N N . ASP A 1 293 ? 272.077 76.698 55.704 1.00 11.43 269 ASP A N 1
ATOM 2258 C CA . ASP A 1 293 ? 272.475 78.115 55.659 1.00 11.59 269 ASP A CA 1
ATOM 2259 C C . ASP A 1 293 ? 271.183 78.776 55.166 1.00 11.12 269 ASP A C 1
ATOM 2260 O O . ASP A 1 293 ? 270.745 78.600 54.005 1.00 11.06 269 ASP A O 1
ATOM 2265 N N . PHE A 1 294 ? 270.510 79.514 56.061 1.00 11.07 270 PHE A N 1
ATOM 2266 C CA . PHE A 1 294 ? 269.176 80.014 55.762 1.00 11.36 270 PHE A CA 1
ATOM 2267 C C . PHE A 1 294 ? 269.100 80.985 54.604 1.00 11.73 270 PHE A C 1
ATOM 2268 O O . PHE A 1 294 ? 268.255 80.811 53.704 1.00 11.19 270 PHE A O 1
ATOM 2276 N N . GLU A 1 295 ? 269.978 81.987 54.584 1.00 13.43 271 GLU A N 1
ATOM 2277 C CA . GLU A 1 295 ? 269.937 82.925 53.455 1.00 14.88 271 GLU A CA 1
ATOM 2278 C C . GLU A 1 295 ? 270.310 82.257 52.138 1.00 12.83 271 GLU A C 1
ATOM 2279 O O . GLU A 1 295 ? 269.781 82.628 51.089 1.00 13.09 271 GLU A O 1
ATOM 2285 N N . LEU A 1 296 ? 271.182 81.253 52.179 1.00 12.07 272 LEU A N 1
ATOM 2286 C CA . LEU A 1 296 ? 271.490 80.497 50.967 1.00 11.07 272 LEU A CA 1
ATOM 2287 C C . LEU A 1 296 ? 270.234 79.754 50.480 1.00 10.43 272 LEU A C 1
ATOM 2288 O O . LEU A 1 296 ? 269.937 79.726 49.275 1.00 9.93 272 LEU A O 1
ATOM 2293 N N . ALA A 1 297 ? 269.504 79.136 51.423 1.00 9.75 273 ALA A N 1
ATOM 2294 C CA . ALA A 1 297 ? 268.323 78.348 51.090 1.00 10.34 273 ALA A CA 1
ATOM 2295 C C . ALA A 1 297 ? 267.231 79.219 50.507 1.00 10.11 273 ALA A C 1
ATOM 2296 O O . ALA A 1 297 ? 266.520 78.783 49.575 1.00 10.21 273 ALA A O 1
ATOM 2298 N N . VAL A 1 298 ? 267.081 80.447 51.023 1.00 9.76 274 VAL A N 1
ATOM 2299 C CA . VAL A 1 298 ? 266.111 81.379 50.465 1.00 10.53 274 VAL A CA 1
ATOM 2300 C C . VAL A 1 298 ? 266.523 81.799 49.046 1.00 10.51 274 VAL A C 1
ATOM 2301 O O . VAL A 1 298 ? 265.708 81.741 48.107 1.00 10.45 274 VAL A O 1
ATOM 2305 N N . ASP A 1 299 ? 267.791 82.155 48.867 1.00 11.05 275 ASP A N 1
ATOM 2306 C CA . ASP A 1 299 ? 268.314 82.528 47.548 1.00 11.65 275 ASP A CA 1
ATOM 2307 C C . ASP A 1 299 ? 268.067 81.405 46.529 1.00 11.67 275 ASP A C 1
ATOM 2308 O O . ASP A 1 299 ? 267.574 81.640 45.414 1.00 10.96 275 ASP A O 1
ATOM 2313 N N . GLN A 1 300 ? 268.424 80.177 46.918 1.00 11.15 276 GLN A N 1
ATOM 2314 C CA . GLN A 1 300 ? 268.310 79.044 46.020 1.00 10.83 276 GLN A CA 1
ATOM 2315 C C . GLN A 1 300 ? 266.874 78.582 45.811 1.00 10.24 276 GLN A C 1
ATOM 2316 O O . GLN A 1 300 ? 266.557 77.975 44.777 1.00 10.62 276 GLN A O 1
ATOM 2322 N N . ALA A 1 301 ? 265.954 78.893 46.738 1.00 10.05 277 ALA A N 1
ATOM 2323 C CA . ALA A 1 301 ? 264.564 78.537 46.542 1.00 10.04 277 ALA A CA 1
ATOM 2324 C C . ALA A 1 301 ? 263.996 79.476 45.459 1.00 10.86 277 ALA A C 1
ATOM 2325 O O . ALA A 1 301 ? 263.199 79.060 44.610 1.00 11.10 277 ALA A O 1
ATOM 2327 N N . LEU A 1 302 ? 264.408 80.736 45.494 1.00 10.69 278 LEU A N 1
ATOM 2328 C CA . LEU A 1 302 ? 264.011 81.690 44.444 1.00 11.41 278 LEU A CA 1
ATOM 2329 C C . LEU A 1 302 ? 264.568 81.232 43.102 1.00 10.60 278 LEU A C 1
ATOM 2330 O O . LEU A 1 302 ? 263.864 81.217 42.084 1.00 11.31 278 LEU A O 1
ATOM 2335 N N . ASN A 1 303 ? 265.851 80.867 43.088 1.00 10.26 279 ASN A N 1
ATOM 2336 C CA . ASN A 1 303 ? 266.477 80.436 41.846 1.00 10.25 279 ASN A CA 1
ATOM 2337 C C . ASN A 1 303 ? 265.792 79.192 41.303 1.00 10.94 279 ASN A C 1
ATOM 2338 O O . ASN A 1 303 ? 265.496 79.085 40.100 1.00 11.15 279 ASN A O 1
ATOM 2343 N N . GLY A 1 304 ? 265.557 78.231 42.188 1.00 10.69 280 GLY A N 1
ATOM 2344 C CA . GLY A 1 304 ? 264.885 77.028 41.793 1.00 11.06 280 GLY A CA 1
ATOM 2345 C C . GLY A 1 304 ? 263.497 77.254 41.244 1.00 10.86 280 GLY A C 1
ATOM 2346 O O . GLY A 1 304 ? 263.092 76.608 40.263 1.00 11.85 280 GLY A O 1
ATOM 2347 N N . GLY A 1 305 ? 262.751 78.187 41.838 1.00 11.09 281 GLY A N 1
ATOM 2348 C CA . GLY A 1 305 ? 261.396 78.380 41.408 1.00 10.58 281 GLY A CA 1
ATOM 2349 C C . GLY A 1 305 ? 261.178 79.231 40.175 1.00 10.59 281 GLY A C 1
ATOM 2350 O O . GLY A 1 305 ? 260.248 78.986 39.418 1.00 11.52 281 GLY A O 1
ATOM 2351 N N . TYR A 1 306 ? 262.061 80.214 39.954 1.00 10.20 282 TYR A N 1
ATOM 2352 C CA . TYR A 1 306 ? 261.749 81.318 39.025 1.00 10.79 282 TYR A CA 1
ATOM 2353 C C . TYR A 1 306 ? 262.685 81.611 37.860 1.00 11.59 282 TYR A C 1
ATOM 2354 O O . TYR A 1 306 ? 262.368 82.465 37.027 1.00 11.60 282 TYR A O 1
ATOM 2363 N N . PHE A 1 307 ? 263.835 80.963 37.792 1.00 11.49 283 PHE A N 1
ATOM 2364 C CA . PHE A 1 307 ? 264.613 81.088 36.561 1.00 12.51 283 PHE A CA 1
ATOM 2365 C C . PHE A 1 307 ? 263.728 80.619 35.397 1.00 11.74 283 PHE A C 1
ATOM 2366 O O . PHE A 1 307 ? 262.969 79.655 35.519 1.00 10.84 283 PHE A O 1
ATOM 2374 N N . HIS A 1 308 ? 263.809 81.357 34.274 1.00 11.72 284 HIS A N 1
ATOM 2375 C CA . HIS A 1 308 ? 262.987 81.141 33.065 1.00 12.33 284 HIS A CA 1
ATOM 2376 C C . HIS A 1 308 ? 261.513 81.038 33.407 1.00 12.14 284 HIS A C 1
ATOM 2377 O O . HIS A 1 308 ? 260.754 80.230 32.834 1.00 12.04 284 HIS A O 1
ATOM 2384 N N . ALA A 1 309 ? 261.074 81.855 34.371 1.00 12.11 285 ALA A N 1
ATOM 2385 C CA . ALA A 1 309 ? 259.679 81.832 34.835 1.00 12.45 285 ALA A CA 1
ATOM 2386 C C . ALA A 1 309 ? 259.206 80.431 35.241 1.00 12.42 285 ALA A C 1
ATOM 2387 O O . ALA A 1 309 ? 258.038 80.085 35.074 1.00 12.75 285 ALA A O 1
ATOM 2389 N N . GLY A 1 310 ? 260.122 79.649 35.785 1.00 11.97 286 GLY A N 1
ATOM 2390 C CA . GLY A 1 310 ? 259.818 78.286 36.239 1.00 13.18 286 GLY A CA 1
ATOM 2391 C C . GLY A 1 310 ? 259.586 77.275 35.133 1.00 13.55 286 GLY A C 1
ATOM 2392 O O . GLY A 1 310 ? 259.172 76.146 35.394 1.00 13.34 286 GLY A O 1
ATOM 2393 N N . GLN A 1 311 ? 259.940 77.633 33.893 1.00 13.12 287 GLN A N 1
ATOM 2394 C CA . GLN A 1 311 ? 259.683 76.751 32.741 1.00 13.64 287 GLN A CA 1
ATOM 2395 C C . GLN A 1 311 ? 260.862 75.844 32.482 1.00 15.21 287 GLN A C 1
ATOM 2396 O O . GLN A 1 311 ? 261.459 75.859 31.422 1.00 17.53 287 GLN A O 1
ATOM 2402 N N . VAL A 1 312 ? 261.237 75.138 33.528 1.00 17.31 288 VAL A N 1
ATOM 2403 C CA . VAL A 1 312 ? 262.466 74.325 33.559 1.00 18.14 288 VAL A CA 1
ATOM 2404 C C . VAL A 1 312 ? 262.035 72.948 33.982 1.00 16.65 288 VAL A C 1
ATOM 2405 O O . VAL A 1 312 ? 261.229 72.804 34.921 1.00 18.95 288 VAL A O 1
ATOM 2429 N N . SER A 1 314 ? 263.658 70.763 35.413 1.00 16.15 290 SER A N 1
ATOM 2430 C CA . SER A 1 314 ? 264.166 70.596 36.788 1.00 19.03 290 SER A CA 1
ATOM 2431 C C . SER A 1 314 ? 263.882 71.734 37.770 1.00 18.54 290 SER A C 1
ATOM 2432 O O . SER A 1 314 ? 264.538 71.842 38.831 1.00 17.35 290 SER A O 1
ATOM 2435 N N . ALA A 1 315 ? 262.890 72.583 37.469 1.00 15.82 291 ALA A N 1
ATOM 2436 C CA . ALA A 1 315 ? 262.581 73.672 38.398 1.00 15.54 291 ALA A CA 1
ATOM 2437 C C . ALA A 1 315 ? 262.233 73.106 39.753 1.00 13.82 291 ALA A C 1
ATOM 2438 O O . ALA A 1 315 ? 261.572 72.071 39.881 1.00 15.96 291 ALA A O 1
ATOM 2440 N N . GLY A 1 316 ? 262.620 73.836 40.791 1.00 12.01 292 GLY A N 1
ATOM 2441 C CA . GLY A 1 316 ? 262.365 73.442 42.156 1.00 11.58 292 GLY A CA 1
ATOM 2442 C C . GLY A 1 316 ? 260.994 73.901 42.545 1.00 11.20 292 GLY A C 1
ATOM 2443 O O . GLY A 1 316 ? 260.841 74.800 43.390 1.00 12.65 292 GLY A O 1
ATOM 2444 N N . SER A 1 317 ? 259.979 73.268 41.961 1.00 10.69 293 SER A N 1
ATOM 2445 C CA . SER A 1 317 ? 258.631 73.702 42.249 1.00 12.32 293 SER A CA 1
ATOM 2446 C C . SER A 1 317 ? 258.051 73.180 43.553 1.00 12.40 293 SER A C 1
ATOM 2447 O O . SER A 1 317 ? 257.034 73.721 44.010 1.00 13.38 293 SER A O 1
ATOM 2450 N N . ARG A 1 318 ? 258.655 72.142 44.138 1.00 10.85 294 ARG A N 1
ATOM 2451 C CA . ARG A 1 318 ? 258.124 71.527 45.334 1.00 11.55 294 ARG A CA 1
ATOM 2452 C C . ARG A 1 318 ? 259.067 71.754 46.509 1.00 11.72 294 ARG A C 1
ATOM 2453 O O . ARG A 1 318 ? 260.004 70.983 46.726 1.00 10.94 294 ARG A O 1
ATOM 2461 N N . ILE A 1 319 ? 258.803 72.808 47.272 1.00 10.69 295 ILE A N 1
ATOM 2462 C CA . ILE A 1 319 ? 259.684 73.113 48.405 1.00 10.08 295 ILE A CA 1
ATOM 2463 C C . ILE A 1 319 ? 259.197 72.326 49.612 1.00 10.94 295 ILE A C 1
ATOM 2464 O O . ILE A 1 319 ? 257.996 72.318 49.940 1.00 10.90 295 ILE A O 1
ATOM 2469 N N . LEU A 1 320 ? 260.117 71.620 50.253 1.00 10.36 296 LEU A N 1
ATOM 2470 C CA . LEU A 1 320 ? 259.864 70.831 51.459 1.00 10.60 296 LEU A CA 1
ATOM 2471 C C . LEU A 1 320 ? 260.757 71.440 52.523 1.00 10.50 296 LEU A C 1
ATOM 2472 O O . LEU A 1 320 ? 261.980 71.381 52.420 1.00 10.65 296 LEU A O 1
ATOM 2477 N N . VAL A 1 321 ? 260.155 72.070 53.538 1.00 10.01 297 VAL A N 1
ATOM 2478 C CA . VAL A 1 321 ? 260.931 72.810 54.549 1.00 9.95 297 VAL A CA 1
ATOM 2479 C C . VAL A 1 321 ? 260.628 72.261 55.939 1.00 9.97 297 VAL A C 1
ATOM 2480 O O . VAL A 1 321 ? 259.477 71.917 56.280 1.00 10.23 297 VAL A O 1
ATOM 2484 N N . GLN A 1 322 ? 261.652 72.131 56.752 1.00 9.49 298 GLN A N 1
ATOM 2485 C CA . GLN A 1 322 ? 261.465 71.560 58.071 1.00 10.12 298 GLN A CA 1
ATOM 2486 C C . GLN A 1 322 ? 260.463 72.398 58.887 1.00 10.61 298 GLN A C 1
ATOM 2487 O O . GLN A 1 322 ? 260.550 73.616 58.876 1.00 10.18 298 GLN A O 1
ATOM 2493 N N . ASN A 1 323 ? 259.532 71.716 59.577 1.00 11.18 299 ASN A N 1
ATOM 2494 C CA . ASN A 1 323 ? 258.483 72.407 60.307 1.00 11.61 299 ASN A CA 1
ATOM 2495 C C . ASN A 1 323 ? 258.984 73.491 61.228 1.00 12.02 299 ASN A C 1
ATOM 2496 O O . ASN A 1 323 ? 258.344 74.558 61.366 1.00 12.20 299 ASN A O 1
ATOM 2501 N N . SER A 1 324 ? 260.104 73.232 61.885 1.00 11.27 300 SER A N 1
ATOM 2502 C CA . SER A 1 324 ? 260.679 74.180 62.818 1.00 11.45 300 SER A CA 1
ATOM 2503 C C . SER A 1 324 ? 261.005 75.555 62.252 1.00 11.25 300 SER A C 1
ATOM 2504 O O . SER A 1 324 ? 260.990 76.554 62.988 1.00 10.97 300 SER A O 1
ATOM 2507 N N . ILE A 1 325 ? 261.327 75.619 60.957 1.00 10.48 301 ILE A N 1
ATOM 2508 C CA . ILE A 1 325 ? 261.639 76.882 60.289 1.00 10.74 301 ILE A CA 1
ATOM 2509 C C . ILE A 1 325 ? 260.662 77.250 59.176 1.00 11.45 301 ILE A C 1
ATOM 2510 O O . ILE A 1 325 ? 260.912 78.200 58.432 1.00 11.46 301 ILE A O 1
ATOM 2515 N N . LYS A 1 326 ? 259.562 76.512 59.076 1.00 12.47 302 LYS A N 1
ATOM 2516 C CA . LYS A 1 326 ? 258.630 76.737 57.980 1.00 12.85 302 LYS A CA 1
ATOM 2517 C C . LYS A 1 326 ? 258.054 78.141 57.962 1.00 13.06 302 LYS A C 1
ATOM 2518 O O . LYS A 1 326 ? 258.013 78.767 56.914 1.00 12.15 302 LYS A O 1
ATOM 2524 N N . ASP A 1 327 ? 257.619 78.654 59.111 1.00 13.56 303 ASP A N 1
ATOM 2525 C CA . ASP A 1 327 ? 257.068 80.012 59.150 1.00 14.95 303 ASP A CA 1
ATOM 2526 C C . ASP A 1 327 ? 258.114 81.087 58.773 1.00 14.14 303 ASP A C 1
ATOM 2527 O O . ASP A 1 327 ? 257.837 81.984 57.993 1.00 14.06 303 ASP A O 1
ATOM 2532 N N A LYS A 1 328 ? 259.321 80.972 59.334 0.50 12.90 304 LYS A N 1
ATOM 2533 N N B LYS A 1 328 ? 259.317 80.968 59.334 0.50 13.61 304 LYS A N 1
ATOM 2534 C CA A LYS A 1 328 ? 260.432 81.881 59.034 0.50 12.71 304 LYS A CA 1
ATOM 2535 C CA B LYS A 1 328 ? 260.418 81.876 59.033 0.50 13.95 304 LYS A CA 1
ATOM 2536 C C A LYS A 1 328 ? 260.738 81.842 57.531 0.50 12.25 304 LYS A C 1
ATOM 2537 C C B LYS A 1 328 ? 260.734 81.841 57.531 0.50 12.92 304 LYS A C 1
ATOM 2538 O O A LYS A 1 328 ? 260.921 82.882 56.864 0.50 12.56 304 LYS A O 1
ATOM 2539 O O B LYS A 1 328 ? 260.921 82.882 56.866 0.50 13.17 304 LYS A O 1
ATOM 2550 N N . PHE A 1 329 ? 260.805 80.628 56.996 1.00 12.60 305 PHE A N 1
ATOM 2551 C CA . PHE A 1 329 ? 261.096 80.435 55.582 1.00 11.85 305 PHE A CA 1
ATOM 2552 C C . PHE A 1 329 ? 260.012 81.026 54.659 1.00 12.35 305 PHE A C 1
ATOM 2553 O O . PHE A 1 329 ? 260.333 81.772 53.710 1.00 12.52 305 PHE A O 1
ATOM 2561 N N . GLU A 1 330 ? 258.754 80.715 54.935 1.00 12.62 306 GLU A N 1
ATOM 2562 C CA . GLU A 1 330 ? 257.672 81.227 54.095 1.00 14.49 306 GLU A CA 1
ATOM 2563 C C . GLU A 1 330 ? 257.679 82.749 54.085 1.00 15.69 306 GLU A C 1
ATOM 2564 O O . GLU A 1 330 ? 257.563 83.376 53.029 1.00 14.40 306 GLU A O 1
ATOM 2570 N N . GLN A 1 331 ? 257.835 83.360 55.250 1.00 15.50 307 GLN A N 1
ATOM 2571 C CA . GLN A 1 331 ? 257.868 84.803 55.295 1.00 17.94 307 GLN A CA 1
ATOM 2572 C C . GLN A 1 331 ? 259.016 85.390 54.476 1.00 15.24 307 GLN A C 1
ATOM 2573 O O . GLN A 1 331 ? 258.841 86.374 53.743 1.00 16.08 307 GLN A O 1
ATOM 2579 N N . ALA A 1 332 ? 260.201 84.807 54.609 1.00 13.34 308 ALA A N 1
ATOM 2580 C CA . ALA A 1 332 ? 261.367 85.306 53.890 1.00 12.92 308 ALA A CA 1
ATOM 2581 C C . ALA A 1 332 ? 261.225 85.136 52.371 1.00 13.52 308 ALA A C 1
ATOM 2582 O O . ALA A 1 332 ? 261.551 86.049 51.608 1.00 14.40 308 ALA A O 1
ATOM 2584 N N . LEU A 1 333 ? 260.699 83.998 51.956 1.00 12.62 309 LEU A N 1
ATOM 2585 C CA . LEU A 1 333 ? 260.511 83.711 50.537 1.00 13.02 309 LEU A CA 1
ATOM 2586 C C . LEU A 1 333 ? 259.479 84.668 49.931 1.00 15.21 309 LEU A C 1
ATOM 2587 O O . LEU A 1 333 ? 259.716 85.295 48.895 1.00 15.05 309 LEU A O 1
ATOM 2592 N N A ILE A 1 334 ? 258.341 84.788 50.593 0.60 14.87 310 ILE A N 1
ATOM 2593 N N B ILE A 1 334 ? 258.339 84.790 50.592 0.40 16.08 310 ILE A N 1
ATOM 2594 C CA A ILE A 1 334 ? 257.258 85.672 50.126 0.60 15.85 310 ILE A CA 1
ATOM 2595 C CA B ILE A 1 334 ? 257.265 85.676 50.128 0.40 17.91 310 ILE A CA 1
ATOM 2596 C C A ILE A 1 334 ? 257.730 87.116 49.991 0.60 16.96 310 ILE A C 1
ATOM 2597 C C B ILE A 1 334 ? 257.732 87.118 49.990 0.40 18.17 310 ILE A C 1
ATOM 2598 O O A ILE A 1 334 ? 257.465 87.769 48.971 0.60 16.28 310 ILE A O 1
ATOM 2599 O O B ILE A 1 334 ? 257.464 87.768 48.972 0.40 17.65 310 ILE A O 1
ATOM 2608 N N . ASP A 1 335 ? 258.457 87.611 50.993 1.00 17.92 311 ASP A N 1
ATOM 2609 C CA . ASP A 1 335 ? 258.989 88.971 50.948 1.00 19.07 311 ASP A CA 1
ATOM 2610 C C . ASP A 1 335 ? 259.902 89.175 49.733 1.00 18.25 311 ASP A C 1
ATOM 2611 O O . ASP A 1 335 ? 259.886 90.245 49.104 1.00 18.84 311 ASP A O 1
ATOM 2616 N N . ARG A 1 336 ? 260.702 88.154 49.379 1.00 15.64 312 ARG A N 1
ATOM 2617 C CA . ARG A 1 336 ? 261.570 88.290 48.233 1.00 15.96 312 ARG A CA 1
ATOM 2618 C C . ARG A 1 336 ? 260.800 88.183 46.921 1.00 15.71 312 ARG A C 1
ATOM 2619 O O . ARG A 1 336 ? 261.130 88.871 45.947 1.00 15.85 312 ARG A O 1
ATOM 2627 N N . VAL A 1 337 ? 259.824 87.283 46.863 1.00 15.01 313 VAL A N 1
ATOM 2628 C CA . VAL A 1 337 ? 259.042 87.088 45.642 1.00 15.54 313 VAL A CA 1
ATOM 2629 C C . VAL A 1 337 ? 258.379 88.400 45.225 1.00 17.44 313 VAL A C 1
ATOM 2630 O O . VAL A 1 337 ? 258.304 88.708 44.033 1.00 18.84 313 VAL A O 1
ATOM 2634 N N . LYS A 1 338 ? 257.956 89.189 46.209 1.00 17.24 314 LYS A N 1
ATOM 2635 C CA . LYS A 1 338 ? 257.330 90.494 45.929 1.00 20.10 314 LYS A CA 1
ATOM 2636 C C . LYS A 1 338 ? 258.256 91.482 45.225 1.00 20.38 314 LYS A C 1
ATOM 2637 O O . LYS A 1 338 ? 257.775 92.432 44.583 1.00 22.09 314 LYS A O 1
ATOM 2643 N N . LYS A 1 339 ? 259.564 91.286 45.339 1.00 19.70 315 LYS A N 1
ATOM 2644 C CA . LYS A 1 339 ? 260.556 92.180 44.772 1.00 19.42 315 LYS A CA 1
ATOM 2645 C C . LYS A 1 339 ? 261.092 91.741 43.406 1.00 19.57 315 LYS A C 1
ATOM 2646 O O . LYS A 1 339 ? 261.869 92.464 42.814 1.00 20.27 315 LYS A O 1
ATOM 2652 N N . ILE A 1 340 ? 260.725 90.547 42.933 1.00 17.52 316 ILE A N 1
ATOM 2653 C CA . ILE A 1 340 ? 261.223 90.044 41.660 1.00 15.96 316 ILE A CA 1
ATOM 2654 C C . ILE A 1 340 ? 260.854 90.993 40.527 1.00 15.85 316 ILE A C 1
ATOM 2655 O O . ILE A 1 340 ? 259.694 91.393 40.404 1.00 16.62 316 ILE A O 1
ATOM 2660 N N . LYS A 1 341 ? 261.849 91.365 39.725 1.00 16.38 317 LYS A N 1
ATOM 2661 C CA . LYS A 1 341 ? 261.660 92.309 38.644 1.00 17.99 317 LYS A CA 1
ATOM 2662 C C . LYS A 1 341 ? 261.263 91.641 37.328 1.00 18.17 317 LYS A C 1
ATOM 2663 O O . LYS A 1 341 ? 262.067 90.913 36.730 1.00 17.29 317 LYS A O 1
ATOM 2669 N N . LEU A 1 342 ? 260.039 91.891 36.886 1.00 17.28 318 LEU A N 1
ATOM 2670 C CA . LEU A 1 342 ? 259.533 91.370 35.613 1.00 17.88 318 LEU A CA 1
ATOM 2671 C C . LEU A 1 342 ? 259.764 92.360 34.494 1.00 17.35 318 LEU A C 1
ATOM 2672 O O . LEU A 1 342 ? 259.650 93.572 34.690 1.00 18.33 318 LEU A O 1
ATOM 2677 N N . GLY A 1 343 ? 260.043 91.844 33.304 1.00 16.29 319 GLY A N 1
ATOM 2678 C CA . GLY A 1 343 ? 260.219 92.719 32.161 1.00 17.44 319 GLY A CA 1
ATOM 2679 C C . GLY A 1 343 ? 260.774 92.029 30.925 1.00 17.39 319 GLY A C 1
ATOM 2680 O O . GLY A 1 343 ? 260.743 90.818 30.802 1.00 16.76 319 GLY A O 1
ATOM 2681 N N . ASN A 1 344 ? 261.246 92.860 30.000 1.00 17.54 320 ASN A N 1
ATOM 2682 C CA . ASN A 1 344 ? 261.816 92.415 28.737 1.00 17.47 320 ASN A CA 1
ATOM 2683 C C . ASN A 1 344 ? 263.146 91.727 29.011 1.00 16.74 320 ASN A C 1
ATOM 2684 O O . ASN A 1 344 ? 264.003 92.275 29.699 1.00 16.99 320 ASN A O 1
ATOM 2689 N N . GLY A 1 345 ? 263.337 90.531 28.451 1.00 15.84 321 GLY A N 1
ATOM 2690 C CA . GLY A 1 345 ? 264.596 89.823 28.610 1.00 15.12 321 GLY A CA 1
ATOM 2691 C C . GLY A 1 345 ? 265.815 90.574 28.084 1.00 16.61 321 GLY A C 1
ATOM 2692 O O . GLY A 1 345 ? 266.946 90.301 28.500 1.00 16.61 321 GLY A O 1
ATOM 2693 N N . PHE A 1 346 ? 265.615 91.514 27.158 1.00 16.52 322 PHE A N 1
ATOM 2694 C CA . PHE A 1 346 ? 266.741 92.316 26.659 1.00 18.15 322 PHE A CA 1
ATOM 2695 C C . PHE A 1 346 ? 267.164 93.420 27.605 1.00 20.81 322 PHE A C 1
ATOM 2696 O O . PHE A 1 346 ? 268.238 93.998 27.422 1.00 23.75 322 PHE A O 1
ATOM 2704 N N . ASP A 1 347 ? 266.327 93.758 28.586 1.00 21.46 323 ASP A N 1
ATOM 2705 C CA . ASP A 1 347 ? 266.640 94.843 29.537 1.00 22.27 323 ASP A CA 1
ATOM 2706 C C . ASP A 1 347 ? 267.456 94.281 30.707 1.00 22.13 323 ASP A C 1
ATOM 2707 O O . ASP A 1 347 ? 267.074 93.287 31.328 1.00 19.75 323 ASP A O 1
ATOM 2712 N N . ALA A 1 348 ? 268.572 94.925 31.008 1.00 23.43 324 ALA A N 1
ATOM 2713 C CA . ALA A 1 348 ? 269.502 94.444 32.034 1.00 25.20 324 ALA A CA 1
ATOM 2714 C C . ALA A 1 348 ? 268.934 94.275 33.433 1.00 24.26 324 ALA A C 1
ATOM 2715 O O . ALA A 1 348 ? 269.397 93.412 34.174 1.00 28.44 324 ALA A O 1
ATOM 2717 N N A ASP A 1 349 ? 267.932 95.075 33.790 0.50 23.66 325 ASP A N 1
ATOM 2718 N N B ASP A 1 349 ? 267.939 95.073 33.801 0.50 23.62 325 ASP A N 1
ATOM 2719 C CA A ASP A 1 349 ? 267.328 94.998 35.116 0.50 24.39 325 ASP A CA 1
ATOM 2720 C CA B ASP A 1 349 ? 267.374 94.971 35.145 0.50 24.36 325 ASP A CA 1
ATOM 2721 C C A ASP A 1 349 ? 266.338 93.844 35.291 0.50 21.17 325 ASP A C 1
ATOM 2722 C C B ASP A 1 349 ? 266.338 93.846 35.297 0.50 21.14 325 ASP A C 1
ATOM 2723 O O A ASP A 1 349 ? 265.991 93.482 36.415 0.50 21.17 325 ASP A O 1
ATOM 2724 O O B ASP A 1 349 ? 265.985 93.483 36.415 0.50 21.15 325 ASP A O 1
ATOM 2733 N N . THR A 1 350 ? 265.877 93.271 34.190 1.00 18.81 326 THR A N 1
ATOM 2734 C CA . THR A 1 350 ? 264.897 92.187 34.269 1.00 16.20 326 THR A CA 1
ATOM 2735 C C . THR A 1 350 ? 265.471 90.936 34.945 1.00 16.21 326 THR A C 1
ATOM 2736 O O . THR A 1 350 ? 266.584 90.500 34.640 1.00 16.41 326 THR A O 1
ATOM 2740 N N . GLU A 1 351 ? 264.697 90.385 35.883 1.00 15.50 327 GLU A N 1
ATOM 2741 C CA . GLU A 1 351 ? 265.053 89.162 36.590 1.00 14.91 327 GLU A CA 1
ATOM 2742 C C . GLU A 1 351 ? 264.212 87.978 36.088 1.00 14.21 327 GLU A C 1
ATOM 2743 O O . GLU A 1 351 ? 264.651 86.828 36.161 1.00 13.91 327 GLU A O 1
ATOM 2749 N N . MET A 1 352 ? 263.007 88.249 35.587 1.00 13.88 328 MET A N 1
ATOM 2750 C CA . MET A 1 352 ? 262.124 87.206 35.100 1.00 14.13 328 MET A CA 1
ATOM 2751 C C . MET A 1 352 ? 261.328 87.718 33.917 1.00 14.78 328 MET A C 1
ATOM 2752 O O . MET A 1 352 ? 260.682 88.781 33.984 1.00 15.54 328 MET A O 1
ATOM 2757 N N . GLY A 1 353 ? 261.374 86.966 32.842 1.00 14.03 329 GLY A N 1
ATOM 2758 C CA . GLY A 1 353 ? 260.612 87.289 31.642 1.00 14.32 329 GLY A CA 1
ATOM 2759 C C . GLY A 1 353 ? 259.197 86.692 31.636 1.00 14.11 329 GLY A C 1
ATOM 2760 O O . GLY A 1 353 ? 258.698 86.208 32.658 1.00 15.06 329 GLY A O 1
ATOM 2761 N N . PRO A 1 354 ? 258.537 86.725 30.478 1.00 14.07 330 PRO A N 1
ATOM 2762 C CA . PRO A 1 354 ? 257.225 86.161 30.321 1.00 13.96 330 PRO A CA 1
ATOM 2763 C C . PRO A 1 354 ? 257.237 84.658 30.174 1.00 13.67 330 PRO A C 1
ATOM 2764 O O . PRO A 1 354 ? 258.322 84.048 30.074 1.00 14.21 330 PRO A O 1
ATOM 2768 N N . VAL A 1 355 ? 256.048 84.047 30.188 1.00 14.48 331 VAL A N 1
ATOM 2769 C CA . VAL A 1 355 ? 255.909 82.625 29.878 1.00 14.78 331 VAL A CA 1
ATOM 2770 C C . VAL A 1 355 ? 255.744 82.522 28.363 1.00 14.83 331 VAL A C 1
ATOM 2771 O O . VAL A 1 355 ? 255.571 83.521 27.677 1.00 15.71 331 VAL A O 1
ATOM 2775 N N . ILE A 1 356 ? 255.762 81.307 27.852 1.00 15.49 332 ILE A N 1
ATOM 2776 C CA . ILE A 1 356 ? 255.998 81.103 26.417 1.00 15.92 332 ILE A CA 1
ATOM 2777 C C . ILE A 1 356 ? 254.873 81.362 25.431 1.00 17.27 332 ILE A C 1
ATOM 2778 O O . ILE A 1 356 ? 255.141 81.773 24.293 1.00 17.53 332 ILE A O 1
ATOM 2783 N N . SER A 1 357 ? 253.626 81.127 25.847 1.00 16.82 333 SER A N 1
ATOM 2784 C CA . SER A 1 357 ? 252.498 81.227 24.926 1.00 18.72 333 SER A CA 1
ATOM 2785 C C . SER A 1 357 ? 251.206 81.459 25.659 1.00 18.95 333 SER A C 1
ATOM 2786 O O . SER A 1 357 ? 251.135 81.295 26.869 1.00 18.06 333 SER A O 1
ATOM 2789 N N . THR A 1 358 ? 250.183 81.868 24.915 1.00 20.31 334 THR A N 1
ATOM 2790 C CA . THR A 1 358 ? 248.884 82.106 25.476 1.00 22.02 334 THR A CA 1
ATOM 2791 C C . THR A 1 358 ? 248.351 80.824 26.095 1.00 21.95 334 THR A C 1
ATOM 2792 O O . THR A 1 358 ? 247.775 80.839 27.195 1.00 21.72 334 THR A O 1
ATOM 2796 N N . GLU A 1 359 ? 248.519 79.727 25.373 1.00 22.60 335 GLU A N 1
ATOM 2797 C CA . GLU A 1 359 ? 248.026 78.437 25.820 1.00 24.20 335 GLU A CA 1
ATOM 2798 C C . GLU A 1 359 ? 248.699 78.024 27.125 1.00 21.34 335 GLU A C 1
ATOM 2799 O O . GLU A 1 359 ? 248.045 77.506 28.041 1.00 21.05 335 GLU A O 1
ATOM 2805 N N . HIS A 1 360 ? 250.000 78.263 27.218 1.00 19.11 336 HIS A N 1
ATOM 2806 C CA . HIS A 1 360 ? 250.727 77.883 28.430 1.00 17.51 336 HIS A CA 1
ATOM 2807 C C . HIS A 1 360 ? 250.322 78.757 29.604 1.00 17.59 336 HIS A C 1
ATOM 2808 O O . HIS A 1 360 ? 250.119 78.263 30.724 1.00 16.57 336 HIS A O 1
ATOM 2815 N N . ARG A 1 361 ? 250.196 80.055 29.373 1.00 17.61 337 ARG A N 1
ATOM 2816 C CA . ARG A 1 361 ? 249.765 80.939 30.434 1.00 18.29 337 ARG A CA 1
ATOM 2817 C C . ARG A 1 361 ? 248.365 80.536 30.922 1.00 19.54 337 ARG A C 1
ATOM 2818 O O . ARG A 1 361 ? 248.093 80.507 32.135 1.00 19.38 337 ARG A O 1
ATOM 2826 N N . ASN A 1 362 ? 247.473 80.203 29.991 1.00 21.38 338 ASN A N 1
ATOM 2827 C CA . ASN A 1 362 ? 246.129 79.773 30.381 1.00 21.92 338 ASN A CA 1
ATOM 2828 C C . ASN A 1 362 ? 246.172 78.505 31.243 1.00 21.92 338 ASN A C 1
ATOM 2829 O O . ASN A 1 362 ? 245.389 78.372 32.198 1.00 21.00 338 ASN A O 1
ATOM 2834 N N . LYS A 1 363 ? 247.090 77.592 30.934 1.00 19.63 339 LYS A N 1
ATOM 2835 C CA . LYS A 1 363 ? 247.225 76.366 31.706 1.00 21.35 339 LYS A CA 1
ATOM 2836 C C . LYS A 1 363 ? 247.683 76.685 33.136 1.00 19.75 339 LYS A C 1
ATOM 2837 O O . LYS A 1 363 ? 247.164 76.132 34.109 1.00 19.35 339 LYS A O 1
ATOM 2843 N N . ILE A 1 364 ? 248.655 77.588 33.255 1.00 18.86 340 ILE A N 1
ATOM 2844 C CA . ILE A 1 364 ? 249.155 77.990 34.571 1.00 18.49 340 ILE A CA 1
ATOM 2845 C C . ILE A 1 364 ? 248.000 78.620 35.357 1.00 19.05 340 ILE A C 1
ATOM 2846 O O . ILE A 1 364 ? 247.772 78.316 36.539 1.00 19.61 340 ILE A O 1
ATOM 2851 N N . GLU A 1 365 ? 247.253 79.499 34.706 1.00 19.91 341 GLU A N 1
ATOM 2852 C CA . GLU A 1 365 ? 246.105 80.139 35.351 1.00 23.66 341 GLU A CA 1
ATOM 2853 C C . GLU A 1 365 ? 245.080 79.143 35.853 1.00 23.10 341 GLU A C 1
ATOM 2854 O O . GLU A 1 365 ? 244.529 79.290 36.978 1.00 22.60 341 GLU A O 1
ATOM 2860 N N . SER A 1 366 ? 244.806 78.119 35.058 1.00 20.99 342 SER A N 1
ATOM 2861 C CA . SER A 1 366 ? 243.842 77.117 35.465 1.00 22.75 342 SER A CA 1
ATOM 2862 C C . SER A 1 366 ? 244.297 76.391 36.730 1.00 22.32 342 SER A C 1
ATOM 2863 O O . SER A 1 366 ? 243.485 75.937 37.529 1.00 22.66 342 SER A O 1
ATOM 2866 N N . TYR A 1 367 ? 245.616 76.230 36.901 1.00 21.50 343 TYR A N 1
ATOM 2867 C CA . TYR A 1 367 ? 246.125 75.575 38.099 1.00 20.49 343 TYR A CA 1
ATOM 2868 C C . TYR A 1 367 ? 245.867 76.377 39.373 1.00 19.69 343 TYR A C 1
ATOM 2869 O O . TYR A 1 367 ? 245.765 75.800 40.456 1.00 18.13 343 TYR A O 1
ATOM 2878 N N . MET A 1 368 ? 245.792 77.691 39.250 1.00 19.62 344 MET A N 1
ATOM 2879 C CA . MET A 1 368 ? 245.540 78.522 40.422 1.00 20.61 344 MET A CA 1
ATOM 2880 C C . MET A 1 368 ? 244.146 78.202 40.986 1.00 23.39 344 MET A C 1
ATOM 2881 O O . MET A 1 368 ? 243.969 78.087 42.187 1.00 21.90 344 MET A O 1
ATOM 2886 N N . ASP A 1 369 ? 243.187 78.033 40.093 1.00 25.47 345 ASP A N 1
ATOM 2887 C CA . ASP A 1 369 ? 241.830 77.669 40.459 1.00 29.08 345 ASP A CA 1
ATOM 2888 C C . ASP A 1 369 ? 241.816 76.307 41.147 1.00 24.98 345 ASP A C 1
ATOM 2889 O O . ASP A 1 369 ? 241.150 76.117 42.164 1.00 26.06 345 ASP A O 1
ATOM 2894 N N . VAL A 1 370 ? 242.554 75.357 40.583 1.00 24.56 346 VAL A N 1
ATOM 2895 C CA . VAL A 1 370 ? 242.639 74.019 41.158 1.00 21.00 346 VAL A CA 1
ATOM 2896 C C . VAL A 1 370 ? 243.218 74.064 42.567 1.00 19.94 346 VAL A C 1
ATOM 2897 O O . VAL A 1 370 ? 242.678 73.462 43.474 1.00 18.87 346 VAL A O 1
ATOM 2901 N N . ALA A 1 371 ? 244.296 74.815 42.744 1.00 16.75 347 ALA A N 1
ATOM 2902 C CA . ALA A 1 371 ? 244.912 74.954 44.063 1.00 16.85 347 ALA A CA 1
ATOM 2903 C C . ALA A 1 371 ? 243.923 75.464 45.126 1.00 17.28 347 ALA A C 1
ATOM 2904 O O . ALA A 1 371 ? 243.842 74.923 46.234 1.00 17.63 347 ALA A O 1
ATOM 2906 N N . LYS A 1 372 ? 243.250 76.544 44.812 1.00 18.56 348 LYS A N 1
ATOM 2907 C CA . LYS A 1 372 ? 242.300 77.135 45.758 1.00 20.43 348 LYS A CA 1
ATOM 2908 C C . LYS A 1 372 ? 241.154 76.194 46.073 1.00 21.64 348 LYS A C 1
ATOM 2909 O O . LYS A 1 372 ? 240.752 76.046 47.231 1.00 22.34 348 LYS A O 1
ATOM 2915 N N . ALA A 1 373 ? 240.623 75.538 45.053 1.00 21.69 349 ALA A N 1
ATOM 2916 C CA . ALA A 1 373 ? 239.497 74.601 45.262 1.00 23.08 349 ALA A CA 1
ATOM 2917 C C . ALA A 1 373 ? 239.881 73.424 46.175 1.00 22.92 349 ALA A C 1
ATOM 2918 O O . ALA A 1 373 ? 239.032 72.850 46.856 1.00 24.60 349 ALA A O 1
ATOM 2920 N N . GLU A 1 374 ? 241.159 73.054 46.172 1.00 21.52 350 GLU A N 1
ATOM 2921 C CA . GLU A 1 374 ? 241.684 72.006 47.026 1.00 21.91 350 GLU A CA 1
ATOM 2922 C C . GLU A 1 374 ? 242.011 72.479 48.412 1.00 23.61 350 GLU A C 1
ATOM 2923 O O . GLU A 1 374 ? 242.427 71.686 49.250 1.00 22.71 350 GLU A O 1
ATOM 2929 N N . GLY A 1 375 ? 241.911 73.789 48.647 1.00 23.16 351 GLY A N 1
ATOM 2930 C CA . GLY A 1 375 ? 242.159 74.331 49.976 1.00 24.21 351 GLY A CA 1
ATOM 2931 C C . GLY A 1 375 ? 243.527 74.905 50.219 1.00 22.69 351 GLY A C 1
ATOM 2932 O O . GLY A 1 375 ? 243.865 75.186 51.365 1.00 27.09 351 GLY A O 1
ATOM 2933 N N . ALA A 1 376 ? 244.345 75.057 49.174 1.00 19.13 352 ALA A N 1
ATOM 2934 C CA . ALA A 1 376 ? 245.660 75.648 49.338 1.00 18.24 352 ALA A CA 1
ATOM 2935 C C . ALA A 1 376 ? 245.539 77.160 49.287 1.00 17.91 352 ALA A C 1
ATOM 2936 O O . ALA A 1 376 ? 244.570 77.704 48.805 1.00 19.51 352 ALA A O 1
ATOM 2938 N N . THR A 1 377 ? 246.542 77.847 49.823 1.00 18.02 353 THR A N 1
ATOM 2939 C CA . THR A 1 377 ? 246.559 79.313 49.851 1.00 17.87 353 THR A CA 1
ATOM 2940 C C . THR A 1 377 ? 247.508 79.897 48.813 1.00 18.22 353 THR A C 1
ATOM 2941 O O . THR A 1 377 ? 248.641 79.462 48.758 1.00 15.98 353 THR A O 1
ATOM 2945 N N . ILE A 1 378 ? 247.044 80.869 48.001 1.00 17.63 354 ILE A N 1
ATOM 2946 C CA . ILE A 1 378 ? 247.934 81.556 47.071 1.00 19.10 354 ILE A CA 1
ATOM 2947 C C . ILE A 1 378 ? 248.506 82.676 47.937 1.00 18.26 354 ILE A C 1
ATOM 2948 O O . ILE A 1 378 ? 247.836 83.717 48.158 1.00 18.30 354 ILE A O 1
ATOM 2953 N N . ALA A 1 379 ? 249.699 82.472 48.466 1.00 16.39 355 ALA A N 1
ATOM 2954 C CA . ALA A 1 379 ? 250.290 83.411 49.392 1.00 16.81 355 ALA A CA 1
ATOM 2955 C C . ALA A 1 379 ? 250.751 84.721 48.766 1.00 18.06 355 ALA A C 1
ATOM 2956 O O . ALA A 1 379 ? 250.733 85.774 49.427 1.00 18.65 355 ALA A O 1
ATOM 2958 N N . VAL A 1 380 ? 251.168 84.658 47.513 1.00 18.11 356 VAL A N 1
ATOM 2959 C CA . VAL A 1 380 ? 251.602 85.826 46.764 1.00 18.47 356 VAL A CA 1
ATOM 2960 C C . VAL A 1 380 ? 251.540 85.463 45.285 1.00 18.35 356 VAL A C 1
ATOM 2961 O O . VAL A 1 380 ? 251.706 84.287 44.927 1.00 17.56 356 VAL A O 1
ATOM 2965 N N . GLY A 1 381 ? 251.251 86.448 44.437 1.00 17.67 357 GLY A N 1
ATOM 2966 C CA . GLY A 1 381 ? 251.174 86.201 42.986 1.00 17.85 357 GLY A CA 1
ATOM 2967 C C . GLY A 1 381 ? 249.886 85.541 42.583 1.00 18.45 357 GLY A C 1
ATOM 2968 O O . GLY A 1 381 ? 248.801 85.886 43.105 1.00 19.59 357 GLY A O 1
ATOM 2969 N N . GLY A 1 382 ? 249.968 84.652 41.607 1.00 17.50 358 GLY A N 1
ATOM 2970 C CA . GLY A 1 382 ? 248.813 83.907 41.133 1.00 19.85 358 GLY A CA 1
ATOM 2971 C C . GLY A 1 382 ? 247.947 84.581 40.066 1.00 20.59 358 GLY A C 1
ATOM 2972 O O . GLY A 1 382 ? 246.855 84.128 39.805 1.00 22.45 358 GLY A O 1
ATOM 2973 N N . LYS A 1 383 ? 248.414 85.685 39.493 1.00 21.79 359 LYS A N 1
ATOM 2974 C CA . LYS A 1 383 ? 247.674 86.397 38.468 1.00 22.81 359 LYS A CA 1
ATOM 2975 C C . LYS A 1 383 ? 248.595 87.014 37.437 1.00 21.81 359 LYS A C 1
ATOM 2976 O O . LYS A 1 383 ? 249.801 87.049 37.636 1.00 19.26 359 LYS A O 1
ATOM 2982 N N . ARG A 1 384 ? 247.995 87.556 36.370 1.00 22.52 360 ARG A N 1
ATOM 2983 C CA . ARG A 1 384 ? 248.782 88.326 35.399 1.00 23.56 360 ARG A CA 1
ATOM 2984 C C . ARG A 1 384 ? 249.056 89.692 35.962 1.00 24.30 360 ARG A C 1
ATOM 2985 O O . ARG A 1 384 ? 248.165 90.283 36.616 1.00 26.62 360 ARG A O 1
ATOM 2993 N N . PRO A 1 385 ? 250.263 90.228 35.740 1.00 25.00 361 PRO A N 1
ATOM 2994 C CA . PRO A 1 385 ? 250.551 91.581 36.243 1.00 27.36 361 PRO A CA 1
ATOM 2995 C C . PRO A 1 385 ? 249.860 92.637 35.377 1.00 33.42 361 PRO A C 1
ATOM 2996 O O . PRO A 1 385 ? 249.648 92.419 34.190 1.00 29.60 361 PRO A O 1
ATOM 3000 N N . ASP A 1 386 ? 249.497 93.753 35.998 1.00 36.29 362 ASP A N 1
ATOM 3001 C CA . ASP A 1 386 ? 248.794 94.868 35.350 1.00 44.13 362 ASP A CA 1
ATOM 3002 C C . ASP A 1 386 ? 249.637 95.995 34.791 1.00 39.43 362 ASP A C 1
ATOM 3003 O O . ASP A 1 386 ? 249.129 96.824 34.006 1.00 42.49 362 ASP A O 1
ATOM 3008 N N . ARG A 1 387 ? 250.880 96.082 35.248 1.00 33.75 363 ARG A N 1
ATOM 3009 C CA . ARG A 1 387 ? 251.757 97.189 34.882 1.00 34.14 363 ARG A CA 1
ATOM 3010 C C . ARG A 1 387 ? 251.759 97.417 33.372 1.00 33.79 363 ARG A C 1
ATOM 3011 O O . ARG A 1 387 ? 251.783 96.472 32.591 1.00 30.13 363 ARG A O 1
ATOM 3019 N N . ASP A 1 388 ? 251.712 98.692 32.973 1.00 32.79 364 ASP A N 1
ATOM 3020 C CA . ASP A 1 388 ? 251.624 99.080 31.556 1.00 36.20 364 ASP A CA 1
ATOM 3021 C C . ASP A 1 388 ? 252.588 98.410 30.594 1.00 32.85 364 ASP A C 1
ATOM 3022 O O . ASP A 1 388 ? 252.174 97.984 29.516 1.00 33.54 364 ASP A O 1
ATOM 3027 N N . ASP A 1 389 ? 253.863 98.314 30.966 1.00 31.92 365 ASP A N 1
ATOM 3028 C CA . ASP A 1 389 ? 254.851 97.696 30.087 1.00 31.45 365 ASP A CA 1
ATOM 3029 C C . ASP A 1 389 ? 254.759 96.166 30.016 1.00 29.88 365 ASP A C 1
ATOM 3030 O O . ASP A 1 389 ? 255.414 95.560 29.171 1.00 32.27 365 ASP A O 1
ATOM 3035 N N . LEU A 1 390 ? 253.938 95.560 30.873 1.00 28.02 366 LEU A N 1
ATOM 3036 C CA . LEU A 1 390 ? 253.777 94.105 30.906 1.00 27.05 366 LEU A CA 1
ATOM 3037 C C . LEU A 1 390 ? 252.426 93.672 30.329 1.00 28.13 366 LEU A C 1
ATOM 3038 O O . LEU A 1 390 ? 252.211 92.499 30.065 1.00 26.71 366 LEU A O 1
ATOM 3043 N N . LYS A 1 391 ? 251.527 94.622 30.073 1.00 31.27 367 LYS A N 1
ATOM 3044 C CA . LYS A 1 391 ? 250.184 94.265 29.630 1.00 34.30 367 LYS A CA 1
ATOM 3045 C C . LYS A 1 391 ? 250.066 93.570 28.283 1.00 33.16 367 LYS A C 1
ATOM 3046 O O . LYS A 1 391 ? 249.184 92.749 28.098 1.00 35.43 367 LYS A O 1
ATOM 3052 N N . ASP A 1 392 ? 250.958 93.864 27.354 1.00 32.03 368 ASP A N 1
ATOM 3053 C CA . ASP A 1 392 ? 250.894 93.235 26.045 1.00 34.66 368 ASP A CA 1
ATOM 3054 C C . ASP A 1 392 ? 251.597 91.892 25.972 1.00 29.39 368 ASP A C 1
ATOM 3055 O O . ASP A 1 392 ? 251.413 91.165 25.000 1.00 27.05 368 ASP A O 1
ATOM 3060 N N . GLY A 1 393 ? 252.404 91.581 26.986 1.00 25.66 369 GLY A N 1
ATOM 3061 C CA . GLY A 1 393 ? 253.179 90.347 27.000 1.00 23.82 369 GLY A CA 1
ATOM 3062 C C . GLY A 1 393 ? 252.525 89.223 27.782 1.00 21.99 369 GLY A C 1
ATOM 3063 O O . GLY A 1 393 ? 251.555 89.410 28.500 1.00 22.16 369 GLY A O 1
ATOM 3064 N N . LEU A 1 394 ? 253.139 88.046 27.695 1.00 18.52 370 LEU A N 1
ATOM 3065 C CA . LEU A 1 394 ? 252.607 86.859 28.334 1.00 17.93 370 LEU A CA 1
ATOM 3066 C C . LEU A 1 394 ? 253.171 86.666 29.736 1.00 16.87 370 LEU A C 1
ATOM 3067 O O . LEU A 1 394 ? 253.715 85.620 30.074 1.00 16.70 370 LEU A O 1
ATOM 3072 N N . PHE A 1 395 ? 253.017 87.692 30.564 1.00 17.51 371 PHE A N 1
ATOM 3073 C CA . PHE A 1 395 ? 253.522 87.642 31.921 1.00 16.43 371 PHE A CA 1
ATOM 3074 C C . PHE A 1 395 ? 252.567 86.983 32.914 1.00 16.53 371 PHE A C 1
ATOM 3075 O O . PHE A 1 395 ? 251.329 87.011 32.766 1.00 17.10 371 PHE A O 1
ATOM 3083 N N . PHE A 1 396 ? 253.183 86.353 33.908 1.00 15.81 372 PHE A N 1
ATOM 3084 C CA . PHE A 1 396 ? 252.451 85.742 35.003 1.00 16.43 372 PHE A CA 1
ATOM 3085 C C . PHE A 1 396 ? 253.303 85.990 36.254 1.00 16.02 372 PHE A C 1
ATOM 3086 O O . PHE A 1 396 ? 254.513 85.797 36.217 1.00 15.18 372 PHE A O 1
ATOM 3094 N N . GLU A 1 397 ? 252.663 86.460 37.324 1.00 16.41 373 GLU A N 1
ATOM 3095 C CA . GLU A 1 397 ? 253.407 86.822 38.511 1.00 16.55 373 GLU A CA 1
ATOM 3096 C C . GLU A 1 397 ? 254.076 85.630 39.188 1.00 15.56 373 GLU A C 1
ATOM 3097 O O . GLU A 1 397 ? 253.505 84.545 39.224 1.00 14.98 373 GLU A O 1
ATOM 3103 N N . PRO A 1 398 ? 255.275 85.844 39.756 1.00 16.05 374 PRO A N 1
ATOM 3104 C CA . PRO A 1 398 ? 255.884 84.750 40.523 1.00 15.17 374 PRO A CA 1
ATOM 3105 C C . PRO A 1 398 ? 254.983 84.476 41.711 1.00 15.04 374 PRO A C 1
ATOM 3106 O O . PRO A 1 398 ? 254.496 85.412 42.392 1.00 15.57 374 PRO A O 1
ATOM 3110 N N . THR A 1 399 ? 254.767 83.191 41.967 1.00 13.96 375 THR A N 1
ATOM 3111 C CA . THR A 1 399 ? 253.735 82.762 42.889 1.00 14.01 375 THR A CA 1
ATOM 3112 C C . THR A 1 399 ? 254.230 81.766 43.921 1.00 13.47 375 THR A C 1
ATOM 3113 O O . THR A 1 399 ? 255.055 80.889 43.603 1.00 12.23 375 THR A O 1
ATOM 3117 N N . VAL A 1 400 ? 253.745 81.899 45.160 1.00 12.76 376 VAL A N 1
ATOM 3118 C CA . VAL A 1 400 ? 254.051 80.945 46.230 1.00 13.25 376 VAL A CA 1
ATOM 3119 C C . VAL A 1 400 ? 252.701 80.417 46.754 1.00 13.77 376 VAL A C 1
ATOM 3120 O O . VAL A 1 400 ? 251.801 81.198 47.096 1.00 14.62 376 VAL A O 1
ATOM 3124 N N . ILE A 1 401 ? 252.578 79.093 46.784 1.00 13.23 377 ILE A N 1
ATOM 3125 C CA . ILE A 1 401 ? 251.379 78.424 47.278 1.00 14.17 377 ILE A CA 1
ATOM 3126 C C . ILE A 1 401 ? 251.730 77.720 48.594 1.00 14.04 377 ILE A C 1
ATOM 3127 O O . ILE A 1 401 ? 252.659 76.926 48.650 1.00 14.13 377 ILE A O 1
ATOM 3132 N N . THR A 1 402 ? 250.959 78.015 49.635 1.00 14.35 378 THR A N 1
ATOM 3133 C CA . THR A 1 402 ? 251.171 77.473 50.973 1.00 15.74 378 THR A CA 1
ATOM 3134 C C . THR A 1 402 ? 249.961 76.683 51.476 1.00 17.25 378 THR A C 1
ATOM 3135 O O . THR A 1 402 ? 248.932 76.602 50.808 1.00 16.73 378 THR A O 1
ATOM 3139 N N . ASN A 1 403 ? 250.100 76.089 52.664 1.00 19.40 379 ASN A N 1
ATOM 3140 C CA . ASN A 1 403 ? 248.977 75.339 53.274 1.00 22.81 379 ASN A CA 1
ATOM 3141 C C . ASN A 1 403 ? 248.512 74.222 52.310 1.00 24.36 379 ASN A C 1
ATOM 3142 O O . ASN A 1 403 ? 247.313 74.058 52.042 1.00 26.80 379 ASN A O 1
ATOM 3147 N N A CYS A 1 404 ? 249.481 73.516 51.742 0.50 23.45 380 CYS A N 1
ATOM 3148 N N B CYS A 1 404 ? 249.466 73.483 51.771 0.50 24.23 380 CYS A N 1
ATOM 3149 C CA A CYS A 1 404 ? 249.177 72.416 50.823 0.50 23.79 380 CYS A CA 1
ATOM 3150 C CA B CYS A 1 404 ? 249.116 72.374 50.878 0.50 25.07 380 CYS A CA 1
ATOM 3151 C C A CYS A 1 404 ? 249.769 71.090 51.324 0.50 22.29 380 CYS A C 1
ATOM 3152 C C B CYS A 1 404 ? 249.732 71.077 51.363 0.50 23.15 380 CYS A C 1
ATOM 3153 O O A CYS A 1 404 ? 250.497 71.058 52.330 0.50 23.12 380 CYS A O 1
ATOM 3154 O O B CYS A 1 404 ? 250.493 71.052 52.344 0.50 23.72 380 CYS A O 1
ATOM 3159 N N . ASP A 1 405 ? 249.344 69.987 50.715 1.00 20.63 381 ASP A N 1
ATOM 3160 C CA . ASP A 1 405 ? 249.804 68.688 51.121 1.00 20.42 381 ASP A CA 1
ATOM 3161 C C . ASP A 1 405 ? 249.889 67.773 49.935 1.00 18.10 381 ASP A C 1
ATOM 3162 O O . ASP A 1 405 ? 249.367 68.048 48.868 1.00 15.89 381 ASP A O 1
ATOM 3167 N N . THR A 1 406 ? 250.592 66.682 50.146 1.00 18.86 382 THR A N 1
ATOM 3168 C CA . THR A 1 406 ? 250.916 65.745 49.085 1.00 17.39 382 THR A CA 1
ATOM 3169 C C . THR A 1 406 ? 249.720 65.146 48.339 1.00 19.13 382 THR A C 1
ATOM 3170 O O . THR A 1 406 ? 249.862 64.719 47.187 1.00 19.37 382 THR A O 1
ATOM 3174 N N . SER A 1 407 ? 248.531 65.172 48.944 1.00 19.35 383 SER A N 1
ATOM 3175 C CA . SER A 1 407 ? 247.355 64.638 48.264 1.00 21.35 383 SER A CA 1
ATOM 3176 C C . SER A 1 407 ? 246.827 65.550 47.158 1.00 22.58 383 SER A C 1
ATOM 3177 O O . SER A 1 407 ? 246.023 65.121 46.318 1.00 23.37 383 SER A O 1
ATOM 3180 N N . MET A 1 408 ? 247.260 66.804 47.149 1.00 19.98 384 MET A N 1
ATOM 3181 C CA . MET A 1 408 ? 246.734 67.780 46.194 1.00 19.05 384 MET A CA 1
ATOM 3182 C C . MET A 1 408 ? 247.278 67.723 44.785 1.00 20.89 384 MET A C 1
ATOM 3183 O O . MET A 1 408 ? 248.460 67.469 44.580 1.00 18.71 384 MET A O 1
ATOM 3188 N N . ARG A 1 409 ? 246.422 68.018 43.806 1.00 21.79 385 ARG A N 1
ATOM 3189 C CA . ARG A 1 409 ? 246.881 68.095 42.421 1.00 21.09 385 ARG A CA 1
ATOM 3190 C C . ARG A 1 409 ? 247.977 69.143 42.200 1.00 18.65 385 ARG A C 1
ATOM 3191 O O . ARG A 1 409 ? 248.895 68.927 41.402 1.00 18.70 385 ARG A O 1
ATOM 3199 N N A ILE A 1 410 ? 247.885 70.271 42.907 0.50 15.88 386 ILE A N 1
ATOM 3200 N N B ILE A 1 410 ? 247.887 70.264 42.905 0.50 19.08 386 ILE A N 1
ATOM 3201 C CA A ILE A 1 410 ? 248.865 71.353 42.729 0.50 14.53 386 ILE A CA 1
ATOM 3202 C CA B ILE A 1 410 ? 248.861 71.337 42.731 0.50 19.85 386 ILE A CA 1
ATOM 3203 C C A ILE A 1 410 ? 250.253 70.890 43.168 0.50 15.35 386 ILE A C 1
ATOM 3204 C C B ILE A 1 410 ? 250.251 70.886 43.166 0.50 18.58 386 ILE A C 1
ATOM 3205 O O A ILE A 1 410 ? 251.242 71.409 42.671 0.50 14.82 386 ILE A O 1
ATOM 3206 O O B ILE A 1 410 ? 251.241 71.409 42.671 0.50 17.78 386 ILE A O 1
ATOM 3215 N N . VAL A 1 411 ? 250.312 69.931 44.086 1.00 16.75 387 VAL A N 1
ATOM 3216 C CA . VAL A 1 411 ? 251.593 69.400 44.567 1.00 17.14 387 VAL A CA 1
ATOM 3217 C C . VAL A 1 411 ? 252.041 68.272 43.661 1.00 18.45 387 VAL A C 1
ATOM 3218 O O . VAL A 1 411 ? 253.227 68.181 43.342 1.00 21.02 387 VAL A O 1
ATOM 3222 N N . GLN A 1 412 ? 251.117 67.419 43.214 1.00 18.23 388 GLN A N 1
ATOM 3223 C CA . GLN A 1 412 ? 251.489 66.266 42.402 1.00 21.19 388 GLN A CA 1
ATOM 3224 C C . GLN A 1 412 ? 251.787 66.548 40.934 1.00 23.35 388 GLN A C 1
ATOM 3225 O O . GLN A 1 412 ? 252.655 65.901 40.349 1.00 24.96 388 GLN A O 1
ATOM 3231 N N . GLU A 1 413 ? 251.126 67.541 40.358 1.00 19.35 389 GLU A N 1
ATOM 3232 C CA . GLU A 1 413 ? 251.258 67.832 38.943 1.00 17.97 389 GLU A CA 1
ATOM 3233 C C . GLU A 1 413 ? 252.230 68.955 38.581 1.00 17.84 389 GLU A C 1
ATOM 3234 O O . GLU A 1 413 ? 252.347 69.960 39.286 1.00 20.70 389 GLU A O 1
ATOM 3240 N N . GLU A 1 414 ? 252.913 68.777 37.464 1.00 17.56 390 GLU A N 1
ATOM 3241 C CA . GLU A 1 414 ? 253.902 69.764 36.984 1.00 18.77 390 GLU A CA 1
ATOM 3242 C C . GLU A 1 414 ? 253.196 70.932 36.297 1.00 18.99 390 GLU A C 1
ATOM 3243 O O . GLU A 1 414 ? 252.597 70.773 35.234 1.00 22.68 390 GLU A O 1
ATOM 3249 N N . VAL A 1 415 ? 253.312 72.103 36.888 1.00 17.21 391 VAL A N 1
ATOM 3250 C CA . VAL A 1 415 ? 252.702 73.323 36.338 1.00 19.22 391 VAL A CA 1
ATOM 3251 C C . VAL A 1 415 ? 253.609 73.947 35.274 1.00 19.65 391 VAL A C 1
ATOM 3252 O O . VAL A 1 415 ? 253.126 74.533 34.285 1.00 19.79 391 VAL A O 1
ATOM 3256 N N . PHE A 1 416 ? 254.926 73.862 35.482 1.00 16.26 392 PHE A N 1
ATOM 3257 C CA . PHE A 1 416 ? 255.914 74.405 34.546 1.00 16.58 392 PHE A CA 1
ATOM 3258 C C . PHE A 1 416 ? 255.742 75.911 34.359 1.00 15.41 392 PHE A C 1
ATOM 3259 O O . PHE A 1 416 ? 255.801 76.456 33.245 1.00 16.63 392 PHE A O 1
ATOM 3267 N N . GLY A 1 417 ? 255.523 76.612 35.460 1.00 14.34 393 GLY A N 1
ATOM 3268 C CA . GLY A 1 417 ? 255.368 78.041 35.456 1.00 14.59 393 GLY A CA 1
ATOM 3269 C C . GLY A 1 417 ? 256.063 78.631 36.669 1.00 14.10 393 GLY A C 1
ATOM 3270 O O . GLY A 1 417 ? 256.685 77.890 37.449 1.00 13.58 393 GLY A O 1
ATOM 3271 N N . PRO A 1 418 ? 255.877 79.947 36.907 1.00 13.89 394 PRO A N 1
ATOM 3272 C CA . PRO A 1 418 ? 256.615 80.613 37.992 1.00 13.30 394 PRO A CA 1
ATOM 3273 C C . PRO A 1 418 ? 255.868 80.444 39.289 1.00 13.12 394 PRO A C 1
ATOM 3274 O O . PRO A 1 418 ? 255.321 81.402 39.852 1.00 12.77 394 PRO A O 1
ATOM 3278 N N . VAL A 1 419 ? 255.816 79.201 39.732 1.00 13.19 395 VAL A N 1
ATOM 3279 C CA . VAL A 1 419 ? 254.995 78.811 40.874 1.00 13.13 395 VAL A CA 1
ATOM 3280 C C . VAL A 1 419 ? 255.718 77.751 41.677 1.00 12.66 395 VAL A C 1
ATOM 3281 O O . VAL A 1 419 ? 256.236 76.777 41.097 1.00 12.44 395 VAL A O 1
ATOM 3285 N N . VAL A 1 420 ? 255.730 77.929 42.986 1.00 12.21 396 VAL A N 1
ATOM 3286 C CA . VAL A 1 420 ? 256.242 76.916 43.915 1.00 12.88 396 VAL A CA 1
ATOM 3287 C C . VAL A 1 420 ? 255.188 76.631 44.970 1.00 13.05 396 VAL A C 1
ATOM 3288 O O . VAL A 1 420 ? 254.362 77.485 45.282 1.00 12.95 396 VAL A O 1
ATOM 3292 N N . THR A 1 421 ? 255.198 75.400 45.488 1.00 12.39 397 THR A N 1
ATOM 3293 C CA . THR A 1 421 ? 254.373 75.013 46.634 1.00 13.46 397 THR A CA 1
ATOM 3294 C C . THR A 1 421 ? 255.332 74.830 47.807 1.00 13.16 397 THR A C 1
ATOM 3295 O O . THR A 1 421 ? 256.522 74.540 47.592 1.00 11.91 397 THR A O 1
ATOM 3299 N N . VAL A 1 422 ? 254.830 74.977 49.018 1.00 12.57 398 VAL A N 1
ATOM 3300 C CA . VAL A 1 422 ? 255.617 74.800 50.223 1.00 12.76 398 VAL A CA 1
ATOM 3301 C C . VAL A 1 422 ? 254.899 73.816 51.146 1.00 13.39 398 VAL A C 1
ATOM 3302 O O . VAL A 1 422 ? 253.740 74.060 51.534 1.00 15.32 398 VAL A O 1
ATOM 3306 N N . GLU A 1 423 ? 255.591 72.751 51.529 1.00 12.31 399 GLU A N 1
ATOM 3307 C CA . GLU A 1 423 ? 255.083 71.749 52.457 1.00 13.05 399 GLU A CA 1
ATOM 3308 C C . GLU A 1 423 ? 256.067 71.641 53.587 1.00 13.53 399 GLU A C 1
ATOM 3309 O O . GLU A 1 423 ? 257.282 71.778 53.364 1.00 11.60 399 GLU A O 1
ATOM 3315 N N . GLY A 1 424 ? 255.570 71.335 54.774 1.00 12.06 400 GLY A N 1
ATOM 3316 C CA . GLY A 1 424 ? 256.461 71.130 55.902 1.00 12.77 400 GLY A CA 1
ATOM 3317 C C . GLY A 1 424 ? 256.753 69.654 56.136 1.00 13.78 400 GLY A C 1
ATOM 3318 O O . GLY A 1 424 ? 255.964 68.777 55.731 1.00 15.19 400 GLY A O 1
ATOM 3319 N N . PHE A 1 425 ? 257.881 69.366 56.784 1.00 12.95 401 PHE A N 1
ATOM 3320 C CA . PHE A 1 425 ? 258.208 67.998 57.199 1.00 12.19 401 PHE A CA 1
ATOM 3321 C C . PHE A 1 425 ? 258.808 68.041 58.603 1.00 13.17 401 PHE A C 1
ATOM 3322 O O . PHE A 1 425 ? 259.461 69.019 58.983 1.00 12.15 401 PHE A O 1
ATOM 3330 N N . GLU A 1 426 ? 258.620 66.978 59.372 1.00 13.40 402 GLU A N 1
ATOM 3331 C CA . GLU A 1 426 ? 259.103 66.972 60.745 1.00 15.65 402 GLU A CA 1
ATOM 3332 C C . GLU A 1 426 ? 260.518 66.416 60.864 1.00 16.48 402 GLU A C 1
ATOM 3333 O O . GLU A 1 426 ? 261.370 66.984 61.555 1.00 19.36 402 GLU A O 1
ATOM 3339 N N . THR A 1 427 ? 260.751 65.289 60.208 1.00 15.85 403 THR A N 1
ATOM 3340 C CA . THR A 1 427 ? 261.983 64.555 60.292 1.00 15.47 403 THR A CA 1
ATOM 3341 C C . THR A 1 427 ? 262.628 64.290 58.931 1.00 15.84 403 THR A C 1
ATOM 3342 O O . THR A 1 427 ? 262.007 64.396 57.889 1.00 14.09 403 THR A O 1
ATOM 3346 N N . GLU A 1 428 ? 263.876 63.868 58.979 1.00 16.43 404 GLU A N 1
ATOM 3347 C CA . GLU A 1 428 ? 264.592 63.455 57.786 1.00 15.08 404 GLU A CA 1
ATOM 3348 C C . GLU A 1 428 ? 263.811 62.355 57.028 1.00 14.34 404 GLU A C 1
ATOM 3349 O O . GLU A 1 428 ? 263.683 62.390 55.802 1.00 13.65 404 GLU A O 1
ATOM 3355 N N . GLN A 1 429 ? 263.268 61.391 57.776 1.00 14.90 405 GLN A N 1
ATOM 3356 C CA . GLN A 1 429 ? 262.493 60.302 57.179 1.00 16.76 405 GLN A CA 1
ATOM 3357 C C . GLN A 1 429 ? 261.251 60.809 56.454 1.00 14.83 405 GLN A C 1
ATOM 3358 O O . GLN A 1 429 ? 260.937 60.361 55.347 1.00 14.69 405 GLN A O 1
ATOM 3364 N N . GLU A 1 430 ? 260.557 61.764 57.063 1.00 14.84 406 GLU A N 1
ATOM 3365 C CA . GLU A 1 430 ? 259.363 62.354 56.428 1.00 14.64 406 GLU A CA 1
ATOM 3366 C C . GLU A 1 430 ? 259.736 63.164 55.170 1.00 12.65 406 GLU A C 1
ATOM 3367 O O . GLU A 1 430 ? 259.035 63.108 54.161 1.00 12.46 406 GLU A O 1
ATOM 3373 N N . ALA A 1 431 ? 260.854 63.883 55.210 1.00 11.45 407 ALA A N 1
ATOM 3374 C CA . ALA A 1 431 ? 261.332 64.647 54.035 1.00 11.38 407 ALA A CA 1
ATOM 3375 C C . ALA A 1 431 ? 261.518 63.708 52.835 1.00 11.41 407 ALA A C 1
ATOM 3376 O O . ALA A 1 431 ? 261.097 63.993 51.716 1.00 11.93 407 ALA A O 1
ATOM 3378 N N . ILE A 1 432 ? 262.193 62.590 53.087 1.00 12.17 408 ILE A N 1
ATOM 3379 C CA . ILE A 1 432 ? 262.422 61.595 52.047 1.00 12.57 408 ILE A CA 1
ATOM 3380 C C . ILE A 1 432 ? 261.097 60.997 51.524 1.00 13.62 408 ILE A C 1
ATOM 3381 O O . ILE A 1 432 ? 260.897 60.873 50.302 1.00 13.29 408 ILE A O 1
ATOM 3386 N N A GLN A 1 433 ? 260.203 60.632 52.443 0.50 14.27 409 GLN A N 1
ATOM 3387 N N B GLN A 1 433 ? 260.199 60.639 52.446 0.50 13.58 409 GLN A N 1
ATOM 3388 C CA A GLN A 1 433 ? 258.912 60.040 52.058 0.50 16.37 409 GLN A CA 1
ATOM 3389 C CA B GLN A 1 433 ? 258.900 60.049 52.071 0.50 15.29 409 GLN A CA 1
ATOM 3390 C C A GLN A 1 433 ? 258.096 60.991 51.182 0.50 14.37 409 GLN A C 1
ATOM 3391 C C B GLN A 1 433 ? 258.099 60.992 51.181 0.50 13.83 409 GLN A C 1
ATOM 3392 O O A GLN A 1 433 ? 257.563 60.593 50.150 0.50 14.95 409 GLN A O 1
ATOM 3393 O O B GLN A 1 433 ? 257.565 60.593 50.149 0.50 14.42 409 GLN A O 1
ATOM 3404 N N . LEU A 1 434 ? 258.019 62.260 51.579 1.00 13.25 410 LEU A N 1
ATOM 3405 C CA . LEU A 1 434 ? 257.283 63.256 50.801 1.00 12.96 410 LEU A CA 1
ATOM 3406 C C . LEU A 1 434 ? 257.941 63.524 49.457 1.00 13.03 410 LEU A C 1
ATOM 3407 O O . LEU A 1 434 ? 257.290 63.560 48.420 1.00 13.11 410 LEU A O 1
ATOM 3412 N N . ALA A 1 435 ? 259.259 63.684 49.451 1.00 11.74 411 ALA A N 1
ATOM 3413 C CA . ALA A 1 435 ? 259.972 63.967 48.216 1.00 11.88 411 ALA A CA 1
ATOM 3414 C C . ALA A 1 435 ? 259.784 62.864 47.175 1.00 12.29 411 ALA A C 1
ATOM 3415 O O . ALA A 1 435 ? 259.656 63.174 45.979 1.00 14.79 411 ALA A O 1
ATOM 3417 N N . ASN A 1 436 ? 259.743 61.610 47.645 1.00 11.95 412 ASN A N 1
ATOM 3418 C CA . ASN A 1 436 ? 259.574 60.462 46.772 1.00 12.38 412 ASN A CA 1
ATOM 3419 C C . ASN A 1 436 ? 258.112 60.168 46.427 1.00 13.47 412 ASN A C 1
ATOM 3420 O O . ASN A 1 436 ? 257.845 59.313 45.559 1.00 14.79 412 ASN A O 1
ATOM 3425 N N . ASP A 1 437 ? 257.195 60.919 47.038 1.00 14.38 413 ASP A N 1
ATOM 3426 C CA . ASP A 1 437 ? 255.762 60.713 46.797 1.00 14.54 413 ASP A CA 1
ATOM 3427 C C . ASP A 1 437 ? 255.279 61.562 45.618 1.00 14.77 413 ASP A C 1
ATOM 3428 O O . ASP A 1 437 ? 254.609 62.603 45.798 1.00 15.15 413 ASP A O 1
ATOM 3433 N N . SER A 1 438 ? 255.719 61.184 44.417 1.00 14.91 414 SER A N 1
ATOM 3434 C CA . SER A 1 438 ? 255.249 61.800 43.176 1.00 14.70 414 SER A CA 1
ATOM 3435 C C . SER A 1 438 ? 255.504 60.764 42.105 1.00 13.60 414 SER A C 1
ATOM 3436 O O . SER A 1 438 ? 256.179 59.746 42.343 1.00 13.98 414 SER A O 1
ATOM 3439 N N . ILE A 1 439 ? 254.959 61.009 40.929 1.00 12.71 415 ILE A N 1
ATOM 3440 C CA . ILE A 1 439 ? 255.184 60.084 39.826 1.00 12.89 415 ILE A CA 1
ATOM 3441 C C . ILE A 1 439 ? 256.491 60.366 39.121 1.00 12.49 415 ILE A C 1
ATOM 3442 O O . ILE A 1 439 ? 256.883 59.567 38.256 1.00 11.68 415 ILE A O 1
ATOM 3447 N N . TYR A 1 440 ? 257.167 61.456 39.488 1.00 11.73 416 TYR A N 1
ATOM 3448 C CA . TYR A 1 440 ? 258.339 61.926 38.787 1.00 10.94 416 TYR A CA 1
ATOM 3449 C C . TYR A 1 440 ? 259.642 61.512 39.456 1.00 10.51 416 TYR A C 1
ATOM 3450 O O . TYR A 1 440 ? 259.640 60.862 40.502 1.00 12.34 416 TYR A O 1
ATOM 3459 N N . GLY A 1 441 ? 260.762 61.891 38.857 1.00 9.14 417 GLY A N 1
ATOM 3460 C CA . GLY A 1 441 ? 262.062 61.499 39.408 1.00 9.23 417 GLY A CA 1
ATOM 3461 C C . GLY A 1 441 ? 263.246 62.133 38.716 1.00 8.84 417 GLY A C 1
ATOM 3462 O O . GLY A 1 441 ? 264.266 61.463 38.494 1.00 8.46 417 GLY A O 1
ATOM 3463 N N . LEU A 1 442 ? 263.156 63.413 38.383 1.00 8.60 418 LEU A N 1
ATOM 3464 C CA . LEU A 1 442 ? 264.224 64.053 37.594 1.00 8.75 418 LEU A CA 1
ATOM 3465 C C . LEU A 1 442 ? 265.393 64.624 38.377 1.00 9.00 418 LEU A C 1
ATOM 3466 O O . LEU A 1 442 ? 266.558 64.224 38.175 1.00 7.78 418 LEU A O 1
ATOM 3471 N N . ALA A 1 443 ? 265.118 65.571 39.260 1.00 8.17 419 ALA A N 1
ATOM 3472 C CA . ALA A 1 443 ? 266.186 66.244 40.018 1.00 8.44 419 ALA A CA 1
ATOM 3473 C C . ALA A 1 443 ? 265.665 66.784 41.311 1.00 9.27 419 ALA A C 1
ATOM 3474 O O . ALA A 1 443 ? 264.456 66.880 41.493 1.00 9.47 419 ALA A O 1
ATOM 3476 N N . GLY A 1 444 ? 266.573 67.149 42.207 1.00 8.38 420 GLY A N 1
ATOM 3477 C CA . GLY A 1 444 ? 266.163 67.750 43.472 1.00 8.87 420 GLY A CA 1
ATOM 3478 C C . GLY A 1 444 ? 267.366 68.181 44.267 1.00 8.46 420 GLY A C 1
ATOM 3479 O O . GLY A 1 444 ? 268.488 67.875 43.909 1.00 8.25 420 GLY A O 1
ATOM 3480 N N . ALA A 1 445 ? 267.103 68.878 45.375 1.00 8.07 421 ALA A N 1
ATOM 3481 C CA . ALA A 1 445 ? 268.192 69.387 46.208 1.00 7.90 421 ALA A CA 1
ATOM 3482 C C . ALA A 1 445 ? 267.944 69.130 47.680 1.00 8.86 421 ALA A C 1
ATOM 3483 O O . ALA A 1 445 ? 266.792 69.002 48.137 1.00 9.18 421 ALA A O 1
ATOM 3485 N N . VAL A 1 446 ? 269.050 69.098 48.421 1.00 8.11 422 VAL A N 1
ATOM 3486 C CA . VAL A 1 446 ? 269.021 69.016 49.864 1.00 9.28 422 VAL A CA 1
ATOM 3487 C C . VAL A 1 446 ? 269.927 70.101 50.409 1.00 8.79 422 VAL A C 1
ATOM 3488 O O . VAL A 1 446 ? 271.110 70.183 50.036 1.00 8.82 422 VAL A O 1
ATOM 3492 N N . PHE A 1 447 ? 269.374 70.967 51.267 1.00 7.93 423 PHE A N 1
ATOM 3493 C CA . PHE A 1 447 ? 270.119 72.053 51.919 1.00 8.91 423 PHE A CA 1
ATOM 3494 C C . PHE A 1 447 ? 270.274 71.741 53.408 1.00 9.33 423 PHE A C 1
ATOM 3495 O O . PHE A 1 447 ? 269.257 71.601 54.146 1.00 8.89 423 PHE A O 1
ATOM 3503 N N . SER A 1 448 ? 271.524 71.629 53.837 1.00 9.61 424 SER A N 1
ATOM 3504 C CA . SER A 1 448 ? 271.872 71.423 55.230 1.00 9.86 424 SER A CA 1
ATOM 3505 C C . SER A 1 448 ? 273.363 71.622 55.421 1.00 10.39 424 SER A C 1
ATOM 3506 O O . SER A 1 448 ? 274.118 71.187 54.558 1.00 9.98 424 SER A O 1
ATOM 3509 N N A LYS A 1 449 ? 273.782 72.247 56.520 0.50 11.03 425 LYS A N 1
ATOM 3510 N N B LYS A 1 449 ? 273.783 72.244 56.518 0.50 10.87 425 LYS A N 1
ATOM 3511 C CA A LYS A 1 449 ? 275.205 72.372 56.800 0.50 12.87 425 LYS A CA 1
ATOM 3512 C CA B LYS A 1 449 ? 275.207 72.357 56.786 0.50 12.55 425 LYS A CA 1
ATOM 3513 C C A LYS A 1 449 ? 275.771 71.032 57.261 0.50 12.79 425 LYS A C 1
ATOM 3514 C C B LYS A 1 449 ? 275.772 71.024 57.249 0.50 12.60 425 LYS A C 1
ATOM 3515 O O A LYS A 1 449 ? 276.988 70.876 57.292 0.50 13.85 425 LYS A O 1
ATOM 3516 O O B LYS A 1 449 ? 276.989 70.873 57.291 0.50 13.68 425 LYS A O 1
ATOM 3527 N N . ASP A 1 450 ? 274.895 70.089 57.638 1.00 12.00 426 ASP A N 1
ATOM 3528 C CA . ASP A 1 450 ? 275.292 68.758 58.054 1.00 13.38 426 ASP A CA 1
ATOM 3529 C C . ASP A 1 450 ? 275.426 67.940 56.761 1.00 12.32 426 ASP A C 1
ATOM 3530 O O . ASP A 1 450 ? 274.464 67.361 56.268 1.00 11.65 426 ASP A O 1
ATOM 3535 N N . ILE A 1 451 ? 276.641 67.875 56.238 1.00 12.30 427 ILE A N 1
ATOM 3536 C CA . ILE A 1 451 ? 276.878 67.182 54.963 1.00 12.84 427 ILE A CA 1
ATOM 3537 C C . ILE A 1 451 ? 276.600 65.675 55.052 1.00 12.67 427 ILE A C 1
ATOM 3538 O O . ILE A 1 451 ? 276.110 65.061 54.101 1.00 12.34 427 ILE A O 1
ATOM 3543 N N . GLY A 1 452 ? 276.872 65.067 56.212 1.00 12.71 428 GLY A N 1
ATOM 3544 C CA . GLY A 1 452 ? 276.548 63.648 56.385 1.00 13.35 428 GLY A CA 1
ATOM 3545 C C . GLY A 1 452 ? 275.056 63.394 56.224 1.00 11.85 428 GLY A C 1
ATOM 3546 O O . GLY A 1 452 ? 274.629 62.423 55.580 1.00 11.72 428 GLY A O 1
ATOM 3547 N N . LYS A 1 453 ? 274.241 64.262 56.818 1.00 11.41 429 LYS A N 1
ATOM 3548 C CA . LYS A 1 453 ? 272.784 64.134 56.688 1.00 12.26 429 LYS A CA 1
ATOM 3549 C C . LYS A 1 453 ? 272.344 64.346 55.238 1.00 11.40 429 LYS A C 1
ATOM 3550 O O . LYS A 1 453 ? 271.516 63.609 54.704 1.00 10.66 429 LYS A O 1
ATOM 3556 N N . ALA A 1 454 ? 272.883 65.387 54.606 1.00 10.12 430 ALA A N 1
ATOM 3557 C CA . ALA A 1 454 ? 272.536 65.663 53.215 1.00 10.53 430 ALA A CA 1
ATOM 3558 C C . ALA A 1 454 ? 272.852 64.469 52.326 1.00 10.92 430 ALA A C 1
ATOM 3559 O O . ALA A 1 454 ? 272.050 64.122 51.424 1.00 10.41 430 ALA A O 1
ATOM 3561 N N A GLN A 1 455 ? 273.999 63.836 52.563 0.50 11.66 431 GLN A N 1
ATOM 3562 N N B GLN A 1 455 ? 273.995 63.833 52.566 0.50 11.66 431 GLN A N 1
ATOM 3563 C CA A GLN A 1 455 ? 274.402 62.645 51.799 0.50 12.37 431 GLN A CA 1
ATOM 3564 C CA B GLN A 1 455 ? 274.381 62.646 51.794 0.50 12.53 431 GLN A CA 1
ATOM 3565 C C A GLN A 1 455 ? 273.430 61.469 52.059 0.50 12.63 431 GLN A C 1
ATOM 3566 C C B GLN A 1 455 ? 273.410 61.478 52.054 0.50 12.70 431 GLN A C 1
ATOM 3567 O O A GLN A 1 455 ? 273.059 60.756 51.133 0.50 12.18 431 GLN A O 1
ATOM 3568 O O B GLN A 1 455 ? 273.051 60.755 51.131 0.50 12.25 431 GLN A O 1
ATOM 3579 N N . ARG A 1 456 ? 272.994 61.275 53.308 1.00 12.38 432 ARG A N 1
ATOM 3580 C CA . ARG A 1 456 ? 272.027 60.215 53.610 1.00 13.83 432 ARG A CA 1
ATOM 3581 C C . ARG A 1 456 ? 270.731 60.425 52.847 1.00 13.88 432 ARG A C 1
ATOM 3582 O O . ARG A 1 456 ? 270.144 59.490 52.276 1.00 13.50 432 ARG A O 1
ATOM 3590 N N . VAL A 1 457 ? 270.256 61.659 52.861 1.00 11.29 433 VAL A N 1
ATOM 3591 C CA . VAL A 1 457 ? 269.026 61.981 52.154 1.00 11.26 433 VAL A CA 1
ATOM 3592 C C . VAL A 1 457 ? 269.234 61.778 50.644 1.00 10.73 433 VAL A C 1
ATOM 3593 O O . VAL A 1 457 ? 268.411 61.149 49.957 1.00 10.91 433 VAL A O 1
ATOM 3597 N N . ALA A 1 458 ? 270.323 62.304 50.095 1.00 10.87 434 ALA A N 1
ATOM 3598 C CA . ALA A 1 458 ? 270.560 62.168 48.650 1.00 10.94 434 ALA A CA 1
ATOM 3599 C C . ALA A 1 458 ? 270.549 60.709 48.193 1.00 11.74 434 ALA A C 1
ATOM 3600 O O . ALA A 1 458 ? 270.037 60.403 47.125 1.00 11.57 434 ALA A O 1
ATOM 3602 N N A ASN A 1 459 ? 271.102 59.815 48.996 0.50 11.34 435 ASN A N 1
ATOM 3603 N N B ASN A 1 459 ? 271.100 59.812 49.010 0.50 11.67 435 ASN A N 1
ATOM 3604 C CA A ASN A 1 459 ? 271.126 58.415 48.609 0.50 12.47 435 ASN A CA 1
ATOM 3605 C CA B ASN A 1 459 ? 271.128 58.398 48.650 0.50 13.09 435 ASN A CA 1
ATOM 3606 C C A ASN A 1 459 ? 269.752 57.762 48.567 0.50 12.56 435 ASN A C 1
ATOM 3607 C C B ASN A 1 459 ? 269.748 57.768 48.562 0.50 12.91 435 ASN A C 1
ATOM 3608 O O A ASN A 1 459 ? 269.574 56.755 47.873 0.50 12.72 435 ASN A O 1
ATOM 3609 O O B ASN A 1 459 ? 269.570 56.762 47.863 0.50 13.04 435 ASN A O 1
ATOM 3618 N N . LYS A 1 460 ? 268.792 58.330 49.301 1.00 12.20 436 LYS A N 1
ATOM 3619 C CA . LYS A 1 460 ? 267.437 57.791 49.350 1.00 12.52 436 LYS A CA 1
ATOM 3620 C C . LYS A 1 460 ? 266.423 58.442 48.400 1.00 12.14 436 LYS A C 1
ATOM 3621 O O . LYS A 1 460 ? 265.322 57.897 48.222 1.00 12.56 436 LYS A O 1
ATOM 3627 N N . LEU A 1 461 ? 266.782 59.570 47.773 1.00 10.03 437 LEU A N 1
ATOM 3628 C CA . LEU A 1 461 ? 265.878 60.230 46.831 1.00 10.33 437 LEU A CA 1
ATOM 3629 C C . LEU A 1 461 ? 265.904 59.534 45.493 1.00 10.53 437 LEU A C 1
ATOM 3630 O O . LEU A 1 461 ? 266.988 59.281 44.934 1.00 11.91 437 LEU A O 1
ATOM 3635 N N . LYS A 1 462 ? 264.729 59.225 44.954 1.00 9.55 438 LYS A N 1
ATOM 3636 C CA . LYS A 1 462 ? 264.626 58.563 43.632 1.00 9.74 438 LYS A CA 1
ATOM 3637 C C . LYS A 1 462 ? 264.620 59.604 42.525 1.00 9.36 438 LYS A C 1
ATOM 3638 O O . LYS A 1 462 ? 263.558 59.930 41.930 1.00 10.36 438 LYS A O 1
ATOM 3644 N N . LEU A 1 463 ? 265.819 60.132 42.265 1.00 8.93 439 LEU A N 1
ATOM 3645 C CA . LEU A 1 463 ? 266.019 61.236 41.328 1.00 9.16 439 LEU A CA 1
ATOM 3646 C C . LEU A 1 463 ? 267.293 61.040 40.536 1.00 8.83 439 LEU A C 1
ATOM 3647 O O . LEU A 1 463 ? 268.288 60.562 41.106 1.00 8.66 439 LEU A O 1
ATOM 3652 N N . GLY A 1 464 ? 267.290 61.426 39.262 1.00 8.03 440 GLY A N 1
ATOM 3653 C CA . GLY A 1 464 ? 268.489 61.279 38.418 1.00 8.28 440 GLY A CA 1
ATOM 3654 C C . GLY A 1 464 ? 269.645 62.172 38.812 1.00 7.88 440 GLY A C 1
ATOM 3655 O O . GLY A 1 464 ? 270.814 61.846 38.554 1.00 7.24 440 GLY A O 1
ATOM 3656 N N . THR A 1 465 ? 269.338 63.329 39.383 1.00 7.84 441 THR A N 1
ATOM 3657 C CA . THR A 1 465 ? 270.369 64.267 39.871 1.00 8.03 441 THR A CA 1
ATOM 3658 C C . THR A 1 465 ? 269.947 64.812 41.213 1.00 8.43 441 THR A C 1
ATOM 3659 O O . THR A 1 465 ? 268.804 65.232 41.389 1.00 8.58 441 THR A O 1
ATOM 3663 N N . VAL A 1 466 ? 270.865 64.777 42.181 1.00 7.53 442 VAL A N 1
ATOM 3664 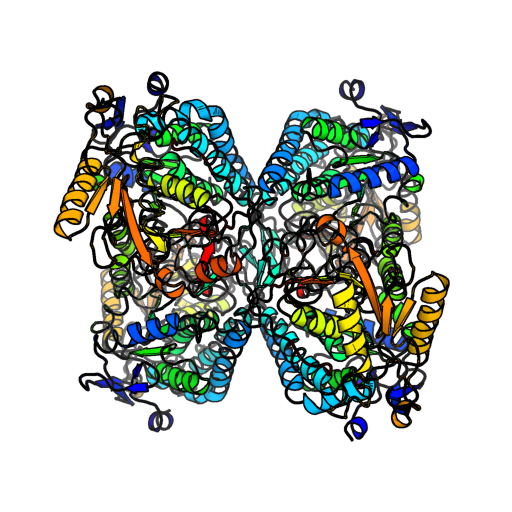C CA . VAL A 1 466 ? 270.624 65.378 43.502 1.00 8.07 442 VAL A CA 1
ATOM 3665 C C . VAL A 1 466 ? 271.732 66.376 43.786 1.00 8.35 442 VAL A C 1
ATOM 3666 O O . VAL A 1 466 ? 272.910 66.028 43.709 1.00 8.26 442 VAL A O 1
ATOM 3670 N N . TRP A 1 467 ? 271.349 67.626 44.082 1.00 8.19 443 TRP A N 1
ATOM 3671 C CA . TRP A 1 467 ? 272.292 68.657 44.453 1.00 8.24 443 TRP A CA 1
ATOM 3672 C C . TRP A 1 467 ? 272.332 68.784 45.984 1.00 9.17 443 TRP A C 1
ATOM 3673 O O . TRP A 1 467 ? 271.285 68.790 46.648 1.00 10.02 443 TRP A O 1
ATOM 3684 N N . ILE A 1 468 ? 273.526 68.874 46.540 1.00 8.17 444 ILE A N 1
ATOM 3685 C CA . ILE A 1 468 ? 273.711 69.133 47.980 1.00 8.35 444 ILE A CA 1
ATOM 3686 C C . ILE A 1 468 ? 274.175 70.574 48.083 1.00 8.44 444 ILE A C 1
ATOM 3687 O O . ILE A 1 468 ? 275.243 70.945 47.585 1.00 8.13 444 ILE A O 1
ATOM 3692 N N . ASN A 1 469 ? 273.341 71.399 48.723 1.00 8.12 445 ASN A N 1
ATOM 3693 C CA . ASN A 1 469 ? 273.616 72.815 48.874 1.00 8.68 445 ASN A CA 1
ATOM 3694 C C . ASN A 1 469 ? 273.811 73.589 47.554 1.00 9.07 445 ASN A C 1
ATOM 3695 O O . ASN A 1 469 ? 274.690 74.449 47.428 1.00 10.25 445 ASN A O 1
ATOM 3700 N N . ASP A 1 470 ? 272.973 73.256 46.576 1.00 8.55 446 ASP A N 1
ATOM 3701 C CA . ASP A 1 470 ? 272.955 73.940 45.298 1.00 10.05 446 ASP A CA 1
ATOM 3702 C C . ASP A 1 470 ? 271.611 73.656 44.654 1.00 9.43 446 ASP A C 1
ATOM 3703 O O . ASP A 1 470 ? 270.838 72.820 45.160 1.00 9.08 446 ASP A O 1
ATOM 3708 N N . PHE A 1 471 ? 271.327 74.358 43.566 1.00 10.04 447 PHE A N 1
ATOM 3709 C CA . PHE A 1 471 ? 270.133 74.101 42.784 1.00 10.35 447 PHE A CA 1
ATOM 3710 C C . PHE A 1 471 ? 270.429 74.507 41.345 1.00 10.79 447 PHE A C 1
ATOM 3711 O O . PHE A 1 471 ? 270.956 75.596 41.117 1.00 12.56 447 PHE A O 1
ATOM 3719 N N . HIS A 1 472 ? 270.132 73.602 40.409 1.00 10.35 448 HIS A N 1
ATOM 3720 C CA . HIS A 1 472 ? 270.233 73.772 38.941 1.00 11.49 448 HIS A CA 1
ATOM 3721 C C . HIS A 1 472 ? 271.437 73.201 38.177 1.00 13.02 448 HIS A C 1
ATOM 3722 O O . HIS A 1 472 ? 271.292 72.943 36.991 1.00 13.55 448 HIS A O 1
ATOM 3729 N N . PRO A 1 473 ? 272.589 72.994 38.826 1.00 11.21 449 PRO A N 1
ATOM 3730 C CA . PRO A 1 473 ? 273.717 72.574 37.979 1.00 13.80 449 PRO A CA 1
ATOM 3731 C C . PRO A 1 473 ? 273.574 71.307 37.165 1.00 13.07 449 PRO A C 1
ATOM 3732 O O . PRO A 1 473 ? 273.145 70.273 37.656 1.00 12.58 449 PRO A O 1
ATOM 3736 N N A TYR A 1 474 ? 273.940 71.408 35.887 0.50 12.79 450 TYR A N 1
ATOM 3737 N N B TYR A 1 474 ? 273.960 71.392 35.894 0.50 13.62 450 TYR A N 1
ATOM 3738 C CA A TYR A 1 474 ? 274.026 70.253 34.983 0.50 12.61 450 TYR A CA 1
ATOM 3739 C CA B TYR A 1 474 ? 274.048 70.215 35.018 0.50 13.88 450 TYR A CA 1
ATOM 3740 C C A TYR A 1 474 ? 275.221 70.572 34.080 0.50 13.38 450 TYR A C 1
ATOM 3741 C C B TYR A 1 474 ? 275.239 70.560 34.112 0.50 14.15 450 TYR A C 1
ATOM 3742 O O A TYR A 1 474 ? 275.603 71.754 33.926 0.50 13.18 450 TYR A O 1
ATOM 3743 O O B TYR A 1 474 ? 275.605 71.747 33.945 0.50 13.84 450 TYR A O 1
ATOM 3760 N N . PHE A 1 475 ? 275.848 69.538 33.535 1.00 11.01 451 PHE A N 1
ATOM 3761 C CA . PHE A 1 475 ? 276.985 69.745 32.657 1.00 10.16 451 PHE A CA 1
ATOM 3762 C C . PHE A 1 475 ? 277.254 68.485 31.839 1.00 8.65 451 PHE A C 1
ATOM 3763 O O . PHE A 1 475 ? 276.879 67.374 32.235 1.00 8.80 451 PHE A O 1
ATOM 3771 N N . ALA A 1 476 ? 277.929 68.684 30.699 1.00 8.57 452 ALA A N 1
ATOM 3772 C CA . ALA A 1 476 ? 278.143 67.616 29.732 1.00 8.13 452 ALA A CA 1
ATOM 3773 C C . ALA A 1 476 ? 278.875 66.403 30.281 1.00 8.55 452 ALA A C 1
ATOM 3774 O O . ALA A 1 476 ? 278.672 65.294 29.809 1.00 8.40 452 ALA A O 1
ATOM 3776 N N . GLN A 1 477 ? 279.675 66.611 31.323 1.00 8.78 453 GLN A N 1
ATOM 3777 C CA . GLN A 1 477 ? 280.435 65.505 31.897 1.00 9.54 453 GLN A CA 1
ATOM 3778 C C . GLN A 1 477 ? 279.611 64.466 32.681 1.00 9.27 453 GLN A C 1
ATOM 3779 O O . GLN A 1 477 ? 280.114 63.353 32.889 1.00 9.40 453 GLN A O 1
ATOM 3785 N N . ALA A 1 478 ? 278.387 64.805 33.063 1.00 8.12 454 ALA A N 1
ATOM 3786 C CA . ALA A 1 478 ? 277.565 63.902 33.913 1.00 8.05 454 ALA A CA 1
ATOM 3787 C C . ALA A 1 478 ? 276.203 63.654 33.294 1.00 8.22 454 ALA A C 1
ATOM 3788 O O . ALA A 1 478 ? 275.578 64.583 32.785 1.00 8.50 454 ALA A O 1
ATOM 3790 N N . PRO A 1 479 ? 275.686 62.426 33.386 1.00 8.67 455 PRO A N 1
ATOM 3791 C CA . PRO A 1 479 ? 274.386 62.083 32.801 1.00 8.71 455 PRO A CA 1
ATOM 3792 C C . PRO A 1 479 ? 273.224 62.709 33.529 1.00 8.46 455 PRO A C 1
ATOM 3793 O O . PRO A 1 479 ? 273.272 62.897 34.755 1.00 7.76 455 PRO A O 1
ATOM 3797 N N . TRP A 1 480 ? 272.210 63.059 32.752 1.00 7.76 456 TRP A N 1
ATOM 3798 C CA . TRP A 1 480 ? 270.994 63.730 33.216 1.00 8.45 456 TRP A CA 1
ATOM 3799 C C . TRP A 1 480 ? 269.774 62.975 32.716 1.00 9.22 456 TRP A C 1
ATOM 3800 O O . TRP A 1 480 ? 269.699 62.643 31.519 1.00 8.67 456 TRP A O 1
ATOM 3811 N N . GLY A 1 481 ? 268.819 62.714 33.595 1.00 8.86 457 GLY A N 1
ATOM 3812 C CA . GLY A 1 481 ? 267.609 62.018 33.183 1.00 8.91 457 GLY A CA 1
ATOM 3813 C C . GLY A 1 481 ? 266.782 61.588 34.360 1.00 8.89 457 GLY A C 1
ATOM 3814 O O . GLY A 1 481 ? 267.177 61.784 35.511 1.00 9.48 457 GLY A O 1
ATOM 3815 N N . GLY A 1 482 ? 265.641 60.982 34.080 1.00 9.75 458 GLY A N 1
ATOM 3816 C CA . GLY A 1 482 ? 264.749 60.720 35.177 1.00 11.34 458 GLY A CA 1
ATOM 3817 C C . GLY A 1 482 ? 264.385 59.324 35.539 1.00 11.01 458 GLY A C 1
ATOM 3818 O O . GLY A 1 482 ? 264.391 58.433 34.682 1.00 13.95 458 GLY A O 1
ATOM 3819 N N . TYR A 1 483 ? 264.202 59.130 36.837 1.00 10.42 459 TYR A N 1
ATOM 3820 C CA . TYR A 1 483 ? 263.571 57.914 37.343 1.00 10.08 459 TYR A CA 1
ATOM 3821 C C . TYR A 1 483 ? 262.078 58.023 37.057 1.00 10.86 459 TYR A C 1
ATOM 3822 O O . TYR A 1 483 ? 261.536 59.121 36.805 1.00 9.84 459 TYR A O 1
ATOM 3831 N N . LYS A 1 484 ? 261.374 56.894 37.118 1.00 10.65 460 LYS A N 1
ATOM 3832 C CA . LYS A 1 484 ? 259.926 56.893 37.087 1.00 11.74 460 LYS A CA 1
ATOM 3833 C C . LYS A 1 484 ? 259.360 57.612 35.868 1.00 11.20 460 LYS A C 1
ATOM 3834 O O . LYS A 1 484 ? 259.825 57.352 34.750 1.00 10.61 460 LYS A O 1
ATOM 3840 N N . GLN A 1 485 ? 258.344 58.476 36.024 1.00 10.95 461 GLN A N 1
ATOM 3841 C CA . GLN A 1 485 ? 257.698 59.053 34.864 1.00 10.82 461 GLN A CA 1
ATOM 3842 C C . GLN A 1 485 ? 258.436 60.267 34.298 1.00 10.20 461 GLN A C 1
ATOM 3843 O O . GLN A 1 485 ? 257.949 60.890 33.354 1.00 11.45 461 GLN A O 1
ATOM 3849 N N . SER A 1 486 ? 259.608 60.571 34.841 1.00 9.47 462 SER A N 1
ATOM 3850 C CA . SER A 1 486 ? 260.401 61.670 34.294 1.00 9.46 462 SER A CA 1
ATOM 3851 C C . SER A 1 486 ? 261.135 61.291 33.016 1.00 10.02 462 SER A C 1
ATOM 3852 O O . SER A 1 486 ? 261.680 62.161 32.346 1.00 9.85 462 SER A O 1
ATOM 3855 N N . GLY A 1 487 ? 261.186 60.005 32.680 1.00 9.58 463 GLY A N 1
ATOM 3856 C CA . GLY A 1 487 ? 261.830 59.606 31.441 1.00 10.30 463 GLY A CA 1
ATOM 3857 C C . GLY A 1 487 ? 262.325 58.191 31.348 1.00 10.08 463 GLY A C 1
ATOM 3858 O O . GLY A 1 487 ? 262.029 57.353 32.197 1.00 10.26 463 GLY A O 1
ATOM 3859 N N . ILE A 1 488 ? 263.025 57.937 30.248 1.00 8.82 464 ILE A N 1
ATOM 3860 C CA . ILE A 1 488 ? 263.734 56.698 29.969 1.00 8.42 464 ILE A CA 1
ATOM 3861 C C . ILE A 1 488 ? 265.081 57.124 29.394 1.00 8.40 464 ILE A C 1
ATOM 3862 O O . ILE A 1 488 ? 265.142 57.907 28.435 1.00 8.17 464 ILE A O 1
ATOM 3867 N N . GLY A 1 489 ? 266.150 56.562 29.942 1.00 7.96 465 GLY A N 1
ATOM 3868 C CA . GLY A 1 489 ? 267.486 56.834 29.436 1.00 8.53 465 GLY A CA 1
ATOM 3869 C C . GLY A 1 489 ? 268.141 58.075 30.027 1.00 8.31 465 GLY A C 1
ATOM 3870 O O . GLY A 1 489 ? 267.652 58.696 30.966 1.00 8.51 465 GLY A O 1
ATOM 3871 N N . ARG A 1 490 ? 269.296 58.411 29.441 1.00 9.16 466 ARG A N 1
ATOM 3872 C CA . ARG A 1 490 ? 270.034 59.549 29.904 1.00 8.59 466 ARG A CA 1
ATOM 3873 C C . ARG A 1 490 ? 270.582 60.358 28.720 1.00 9.27 466 ARG A C 1
ATOM 3874 O O . ARG A 1 490 ? 270.849 59.817 27.651 1.00 11.98 466 ARG A O 1
ATOM 3882 N N . GLU A 1 491 ? 270.734 61.647 28.956 1.00 8.33 467 GLU A N 1
ATOM 3883 C CA . GLU A 1 491 ? 271.441 62.546 28.062 1.00 8.65 467 GLU A CA 1
ATOM 3884 C C . GLU A 1 491 ? 272.659 63.067 28.799 1.00 8.23 467 GLU A C 1
ATOM 3885 O O . GLU A 1 491 ? 272.691 63.086 30.046 1.00 9.32 467 GLU A O 1
ATOM 3891 N N . LEU A 1 492 ? 273.645 63.502 28.038 1.00 8.95 468 LEU A N 1
ATOM 3892 C CA . LEU A 1 492 ? 274.955 63.969 28.558 1.00 8.65 468 LEU A CA 1
ATOM 3893 C C . LEU A 1 492 ? 275.803 62.812 29.146 1.00 8.64 468 LEU A C 1
ATOM 3894 O O . LEU A 1 492 ? 275.329 61.709 29.425 1.00 8.50 468 LEU A O 1
ATOM 3899 N N . GLY A 1 493 ? 277.093 63.104 29.284 1.00 9.42 469 GLY A N 1
ATOM 3900 C CA . GLY A 1 493 ? 278.052 62.131 29.787 1.00 9.42 469 GLY A CA 1
ATOM 3901 C C . GLY A 1 493 ? 278.253 60.939 28.883 1.00 9.73 469 GLY A C 1
ATOM 3902 O O . GLY A 1 493 ? 277.774 60.879 27.747 1.00 9.32 469 GLY A O 1
ATOM 3903 N N . LYS A 1 494 ? 279.020 59.967 29.388 1.00 11.54 470 LYS A N 1
ATOM 3904 C CA . LYS A 1 494 ? 279.269 58.771 28.619 1.00 11.83 470 LYS A CA 1
ATOM 3905 C C . LYS A 1 494 ? 277.998 57.980 28.387 1.00 10.92 470 LYS A C 1
ATOM 3906 O O . LYS A 1 494 ? 277.801 57.428 27.300 1.00 12.84 470 LYS A O 1
ATOM 3912 N N . GLU A 1 495 ? 277.093 57.973 29.371 1.00 9.99 471 GLU A N 1
ATOM 3913 C CA . GLU A 1 495 ? 275.833 57.288 29.231 1.00 11.28 471 GLU A CA 1
ATOM 3914 C C . GLU A 1 495 ? 274.975 57.932 28.123 1.00 10.35 471 GLU A C 1
ATOM 3915 O O . GLU A 1 495 ? 274.258 57.253 27.385 1.00 11.79 471 GLU A O 1
ATOM 3921 N N . GLY A 1 496 ? 275.030 59.242 27.994 1.00 10.53 472 GLY A N 1
ATOM 3922 C CA . GLY A 1 496 ? 274.312 59.938 26.935 1.00 10.75 472 GLY A CA 1
ATOM 3923 C C . GLY A 1 496 ? 274.811 59.501 25.565 1.00 11.85 472 GLY A C 1
ATOM 3924 O O . GLY A 1 496 ? 274.032 59.320 24.615 1.00 12.04 472 GLY A O 1
ATOM 3925 N N . LEU A 1 497 ? 276.119 59.385 25.424 1.00 10.45 473 LEU A N 1
ATOM 3926 C CA . LEU A 1 497 ? 276.716 58.930 24.157 1.00 10.23 473 LEU A CA 1
ATOM 3927 C C . LEU A 1 497 ? 276.211 57.505 23.831 1.00 11.63 473 LEU A C 1
ATOM 3928 O O . LEU A 1 497 ? 275.934 57.187 22.682 1.00 9.31 473 LEU A O 1
ATOM 3933 N N A GLU A 1 498 ? 276.103 56.668 24.860 0.50 10.25 474 GLU A N 1
ATOM 3934 N N B GLU A 1 498 ? 276.105 56.663 24.860 0.50 10.58 474 GLU A N 1
ATOM 3935 C CA A GLU A 1 498 ? 275.677 55.275 24.688 0.50 11.46 474 GLU A CA 1
ATOM 3936 C CA B GLU A 1 498 ? 275.676 55.266 24.681 0.50 12.14 474 GLU A CA 1
ATOM 3937 C C A GLU A 1 498 ? 274.285 55.088 24.103 0.50 11.79 474 GLU A C 1
ATOM 3938 C C B GLU A 1 498 ? 274.285 55.088 24.096 0.50 12.18 474 GLU A C 1
ATOM 3939 O O A GLU A 1 498 ? 274.012 54.065 23.489 0.50 11.19 474 GLU A O 1
ATOM 3940 O O B GLU A 1 498 ? 274.009 54.065 23.486 0.50 11.52 474 GLU A O 1
ATOM 3951 N N . GLU A 1 499 ? 273.411 56.082 24.247 1.00 10.49 475 GLU A N 1
ATOM 3952 C CA . GLU A 1 499 ? 272.089 56.004 23.657 1.00 11.62 475 GLU A CA 1
ATOM 3953 C C . GLU A 1 499 ? 272.222 55.946 22.134 1.00 9.85 475 GLU A C 1
ATOM 3954 O O . GLU A 1 499 ? 271.352 55.377 21.448 1.00 10.18 475 GLU A O 1
ATOM 3960 N N . TYR A 1 500 ? 273.332 56.508 21.610 1.00 8.37 476 TYR A N 1
ATOM 3961 C CA . TYR A 1 500 ? 273.580 56.611 20.179 1.00 7.88 476 TYR A CA 1
ATOM 3962 C C . TYR A 1 500 ? 274.476 55.503 19.626 1.00 8.43 476 TYR A C 1
ATOM 3963 O O . TYR A 1 500 ? 274.909 55.583 18.463 1.00 9.21 476 TYR A O 1
ATOM 3972 N N . LEU A 1 501 ? 274.736 54.483 20.447 1.00 7.67 477 LEU A N 1
ATOM 3973 C CA . LEU A 1 501 ? 275.532 53.352 20.052 1.00 8.13 477 LEU A CA 1
ATOM 3974 C C . LEU A 1 501 ? 274.711 52.070 20.176 1.00 8.68 477 LEU A C 1
ATOM 3975 O O . LEU A 1 501 ? 273.726 51.990 20.941 1.00 9.57 477 LEU A O 1
ATOM 3980 N N . VAL A 1 502 ? 275.171 51.056 19.452 1.00 7.95 478 VAL A N 1
ATOM 3981 C CA . VAL A 1 502 ? 274.597 49.711 19.544 1.00 8.49 478 VAL A CA 1
ATOM 3982 C C . VAL A 1 502 ? 275.783 48.740 19.627 1.00 8.94 478 VAL A C 1
ATOM 3983 O O . VAL A 1 502 ? 276.815 48.956 18.981 1.00 9.34 478 VAL A O 1
ATOM 3987 N N . SER A 1 503 ? 275.638 47.704 20.452 1.00 9.21 479 SER A N 1
ATOM 3988 C CA . SER A 1 503 ? 276.704 46.705 20.611 1.00 9.49 479 SER A CA 1
ATOM 3989 C C . SER A 1 503 ? 276.491 45.529 19.677 1.00 8.76 479 SER A C 1
ATOM 3990 O O . SER A 1 503 ? 275.377 45.026 19.528 1.00 9.59 479 SER A O 1
ATOM 3993 N N . LYS A 1 504 ? 277.593 45.054 19.106 1.00 8.84 480 LYS A N 1
ATOM 3994 C CA . LYS A 1 504 ? 277.591 43.866 18.288 1.00 8.84 480 LYS A CA 1
ATOM 3995 C C . LYS A 1 504 ? 278.703 42.932 18.776 1.00 8.23 480 LYS A C 1
ATOM 3996 O O . LYS A 1 504 ? 279.864 43.308 18.847 1.00 9.13 480 LYS A O 1
ATOM 4002 N N . HIS A 1 505 ? 278.323 41.720 19.125 1.00 7.44 481 HIS A N 1
ATOM 4003 C CA . HIS A 1 505 ? 279.262 40.694 19.517 1.00 8.47 481 HIS A CA 1
ATOM 4004 C C . HIS A 1 505 ? 279.672 39.917 18.261 1.00 9.06 481 HIS A C 1
ATOM 4005 O O . HIS A 1 505 ? 278.851 39.253 17.633 1.00 8.93 481 HIS A O 1
ATOM 4012 N N . ILE A 1 506 ? 280.956 39.991 17.890 1.00 9.06 482 ILE A N 1
ATOM 4013 C CA . ILE A 1 506 ? 281.471 39.218 16.757 1.00 9.70 482 ILE A CA 1
ATOM 4014 C C . ILE A 1 506 ? 282.319 38.116 17.377 1.00 10.19 482 ILE A C 1
ATOM 4015 O O . ILE A 1 506 ? 283.344 38.395 18.067 1.00 9.95 482 ILE A O 1
ATOM 4020 N N A LEU A 1 507 ? 281.919 36.873 17.118 0.50 9.29 483 LEU A N 1
ATOM 4021 N N B LEU A 1 507 ? 281.918 36.873 17.121 0.50 9.84 483 LEU A N 1
ATOM 4022 C CA A LEU A 1 507 ? 282.599 35.712 17.658 0.50 10.22 483 LEU A CA 1
ATOM 4023 C CA B LEU A 1 507 ? 282.611 35.717 17.654 0.50 11.34 483 LEU A CA 1
ATOM 4024 C C A LEU A 1 507 ? 283.172 34.908 16.491 0.50 10.35 483 LEU A C 1
ATOM 4025 C C B LEU A 1 507 ? 283.175 34.916 16.487 0.50 10.98 483 LEU A C 1
ATOM 4026 O O A LEU A 1 507 ? 282.411 34.426 15.655 0.50 10.51 483 LEU A O 1
ATOM 4027 O O B LEU A 1 507 ? 282.412 34.433 15.652 0.50 11.08 483 LEU A O 1
ATOM 4036 N N . THR A 1 508 ? 284.500 34.775 16.453 1.00 10.83 484 THR A N 1
ATOM 4037 C CA . THR A 1 508 ? 285.162 34.035 15.409 1.00 11.65 484 THR A CA 1
ATOM 4038 C C . THR A 1 508 ? 285.662 32.704 15.952 1.00 12.25 484 THR A C 1
ATOM 4039 O O . THR A 1 508 ? 286.374 32.678 16.969 1.00 12.42 484 THR A O 1
ATOM 4043 N N . ASN A 1 509 ? 285.292 31.597 15.298 1.00 11.40 485 ASN A N 1
ATOM 4044 C CA . ASN A 1 509 ? 285.789 30.280 15.682 1.00 12.16 485 ASN A CA 1
ATOM 4045 C C . ASN A 1 509 ? 287.039 30.067 14.834 1.00 13.42 485 ASN A C 1
ATOM 4046 O O . ASN A 1 509 ? 286.953 29.929 13.613 1.00 12.74 485 ASN A O 1
ATOM 4051 N N . THR A 1 510 ? 288.182 30.069 15.513 1.00 14.14 486 THR A N 1
ATOM 4052 C CA . THR A 1 510 ? 289.464 29.946 14.857 1.00 17.01 486 THR A CA 1
ATOM 4053 C C . THR A 1 510 ? 289.906 28.513 14.582 1.00 19.50 486 THR A C 1
ATOM 4054 O O . THR A 1 510 ? 290.961 28.315 13.984 1.00 23.73 486 THR A O 1
ATOM 4058 N N . ASN A 1 511 ? 289.152 27.528 15.035 1.00 16.74 487 ASN A N 1
ATOM 4059 C CA . ASN A 1 511 ? 289.483 26.124 14.716 1.00 19.89 487 ASN A CA 1
ATOM 4060 C C . ASN A 1 511 ? 288.167 25.367 14.597 1.00 17.54 487 ASN A C 1
ATOM 4061 O O . ASN A 1 511 ? 287.853 24.492 15.389 1.00 18.91 487 ASN A O 1
ATOM 4066 N N . PRO A 1 512 ? 287.374 25.704 13.571 1.00 17.23 488 PRO A N 1
ATOM 4067 C CA . PRO A 1 512 ? 286.037 25.133 13.526 1.00 17.04 488 PRO A CA 1
ATOM 4068 C C . PRO A 1 512 ? 285.989 23.649 13.238 1.00 18.81 488 PRO A C 1
ATOM 4069 O O . PRO A 1 512 ? 286.709 23.150 12.357 1.00 20.64 488 PRO A O 1
ATOM 4073 N N . GLN A 1 513 ? 285.116 22.962 13.960 1.00 19.78 489 GLN A N 1
ATOM 4074 C CA . GLN A 1 513 ? 284.972 21.528 13.822 1.00 20.81 489 GLN A CA 1
ATOM 4075 C C . GLN A 1 513 ? 283.526 21.178 13.629 1.00 18.96 489 GLN A C 1
ATOM 4076 O O . GLN A 1 513 ? 282.647 21.848 14.171 1.00 19.90 489 GLN A O 1
ATOM 4082 N N . LEU A 1 514 ? 283.277 20.119 12.869 1.00 18.52 490 LEU A N 1
ATOM 4083 C CA . LEU A 1 514 ? 281.902 19.652 12.721 1.00 20.57 490 LEU A CA 1
ATOM 4084 C C . LEU A 1 514 ? 281.369 19.176 14.072 1.00 19.92 490 LEU A C 1
ATOM 4085 O O . LEU A 1 514 ? 282.090 18.545 14.855 1.00 20.53 490 LEU A O 1
ATOM 4090 N N . VAL A 1 515 ? 280.098 19.446 14.330 1.00 18.18 491 VAL A N 1
ATOM 4091 C CA . VAL A 1 515 ? 279.456 19.040 15.572 1.00 19.17 491 VAL A CA 1
ATOM 4092 C C . VAL A 1 515 ? 279.030 17.587 15.446 1.00 19.05 491 VAL A C 1
ATOM 4093 O O . VAL A 1 515 ? 279.110 16.824 16.414 1.00 21.25 491 VAL A O 1
ATOM 4097 N N . ASN A 1 516 ? 278.590 17.196 14.252 1.00 18.12 492 ASN A N 1
ATOM 4098 C CA . ASN A 1 516 ? 278.147 15.834 13.989 1.00 19.69 492 ASN A CA 1
ATOM 4099 C C . ASN A 1 516 ? 277.047 15.358 14.931 1.00 20.10 492 ASN A C 1
ATOM 4100 O O . ASN A 1 516 ? 277.019 14.191 15.372 1.00 21.35 492 ASN A O 1
ATOM 4105 N N . TRP A 1 517 ? 276.104 16.244 15.205 1.00 18.34 493 TRP A N 1
ATOM 4106 C CA . TRP A 1 517 ? 274.938 15.918 15.995 1.00 17.90 493 TRP A CA 1
ATOM 4107 C C . TRP A 1 517 ? 273.925 15.181 15.122 1.00 19.30 493 TRP A C 1
ATOM 4108 O O . TRP A 1 517 ? 273.375 14.154 15.521 1.00 19.66 493 TRP A O 1
ATOM 4119 N N . PHE A 1 518 ? 273.641 15.732 13.948 1.00 19.01 494 PHE A N 1
ATOM 4120 C CA . PHE A 1 518 ? 272.672 15.133 13.039 1.00 20.02 494 PHE A CA 1
ATOM 4121 C C . PHE A 1 518 ? 273.306 14.036 12.176 1.00 23.52 494 PHE A C 1
ATOM 4122 O O . PHE A 1 518 ? 274.386 14.226 11.619 1.00 26.42 494 PHE A O 1
ATOM 4130 N N . SER A 1 519 ? 272.608 12.914 12.053 1.00 28.48 495 SER A N 1
ATOM 4131 C CA . SER A 1 519 ? 273.109 11.741 11.311 1.00 30.43 495 SER A CA 1
ATOM 4132 C C . SER A 1 519 ? 273.542 12.011 9.863 1.00 31.14 495 SER A C 1
ATOM 4133 O O . SER A 1 519 ? 272.971 12.853 9.162 1.00 29.99 495 SER A O 1
ATOM 4136 N N . LYS A 1 520 ? 274.559 11.266 9.448 1.00 34.50 496 LYS A N 1
ATOM 4137 C CA . LYS A 1 520 ? 275.079 11.277 8.077 1.00 41.02 496 LYS A CA 1
ATOM 4138 C C . LYS A 1 520 ? 274.705 9.942 7.452 1.00 49.10 496 LYS A C 1
ATOM 4139 O O . LYS A 1 520 ? 274.862 9.734 6.254 1.00 54.10 496 LYS A O 1
ATOM 4146 N N . ALA B 1 24 ? 262.115 11.723 35.766 1.00 64.92 0 ALA B N 1
ATOM 4147 C CA . ALA B 1 24 ? 261.552 13.088 36.022 1.00 58.97 0 ALA B CA 1
ATOM 4148 C C . ALA B 1 24 ? 260.166 13.029 36.657 1.00 56.38 0 ALA B C 1
ATOM 4149 O O . ALA B 1 24 ? 259.794 13.938 37.396 1.00 50.87 0 ALA B O 1
ATOM 4151 N N . MET B 1 25 ? 259.407 11.967 36.369 1.00 58.17 1 MET B N 1
ATOM 4152 C CA . MET B 1 25 ? 258.049 11.796 36.918 1.00 58.34 1 MET B CA 1
ATOM 4153 C C . MET B 1 25 ? 258.101 11.589 38.442 1.00 59.39 1 MET B C 1
ATOM 4154 O O . MET B 1 25 ? 257.127 11.862 39.150 1.00 59.51 1 MET B O 1
ATOM 4159 N N . GLU B 1 26 ? 259.228 11.071 38.931 1.00 62.79 2 GLU B N 1
ATOM 4160 C CA . GLU B 1 26 ? 259.463 10.907 40.367 1.00 64.12 2 GLU B CA 1
ATOM 4161 C C . GLU B 1 26 ? 259.823 12.259 40.976 1.00 53.36 2 GLU B C 1
ATOM 4162 O O . GLU B 1 26 ? 259.494 12.548 42.118 1.00 55.49 2 GLU B O 1
ATOM 4168 N N . LEU B 1 27 ? 260.540 13.075 40.222 1.00 53.21 3 LEU B N 1
ATOM 4169 C CA . LEU B 1 27 ? 260.880 14.435 40.665 1.00 47.24 3 LEU B CA 1
ATOM 4170 C C . LEU B 1 27 ? 259.606 15.244 40.903 1.00 41.57 3 LEU B C 1
ATOM 4171 O O . LEU B 1 27 ? 259.516 16.073 41.863 1.00 34.41 3 LEU B O 1
ATOM 4176 N N . LEU B 1 28 ? 258.612 14.991 40.043 1.00 34.09 4 LEU B N 1
ATOM 4177 C CA . LEU B 1 28 ? 257.376 15.729 40.146 1.00 29.62 4 LEU B CA 1
ATOM 4178 C C . LEU B 1 28 ? 256.660 15.465 41.447 1.00 29.38 4 LEU B C 1
ATOM 4179 O O . LEU B 1 28 ? 255.924 16.332 41.903 1.00 28.48 4 LEU B O 1
ATOM 4184 N N . LYS B 1 29 ? 256.902 14.313 42.082 1.00 30.85 5 LYS B N 1
ATOM 4185 C CA . LYS B 1 29 ? 256.192 14.014 43.323 1.00 32.59 5 LYS B CA 1
ATOM 4186 C C . LYS B 1 29 ? 256.560 14.960 44.464 1.00 30.65 5 LYS B C 1
ATOM 4187 O O . LYS B 1 29 ? 255.805 15.078 45.411 1.00 28.52 5 LYS B O 1
ATOM 4193 N N . HIS B 1 30 ? 257.684 15.671 44.352 1.00 26.49 6 HIS B N 1
ATOM 4194 C CA . HIS B 1 30 ? 258.086 16.629 45.395 1.00 26.93 6 HIS B CA 1
ATOM 4195 C C . HIS B 1 30 ? 258.040 18.095 44.960 1.00 23.48 6 HIS B C 1
ATOM 4196 O O . HIS B 1 30 ? 258.349 18.981 45.752 1.00 23.89 6 HIS B O 1
ATOM 4203 N N . LEU B 1 31 ? 257.696 18.349 43.709 1.00 19.85 7 LEU B N 1
ATOM 4204 C CA . LEU B 1 31 ? 257.693 19.725 43.190 1.00 17.89 7 LEU B CA 1
ATOM 4205 C C . LEU B 1 31 ? 256.461 20.513 43.603 1.00 16.58 7 LEU B C 1
ATOM 4206 O O . LEU B 1 31 ? 255.332 19.975 43.646 1.00 17.19 7 LEU B O 1
ATOM 4211 N N A SER B 1 32 ? 256.674 21.775 43.962 0.50 16.24 8 SER B N 1
ATOM 4212 N N B SER B 1 32 ? 256.679 21.772 43.950 0.50 16.18 8 SER B N 1
ATOM 4213 C CA A SER B 1 32 ? 255.573 22.654 44.333 0.50 15.78 8 SER B CA 1
ATOM 4214 C CA B SER B 1 32 ? 255.611 22.675 44.312 0.50 15.67 8 SER B CA 1
ATOM 4215 C C A SER B 1 32 ? 254.628 22.872 43.158 0.50 15.68 8 SER B C 1
ATOM 4216 C C B SER B 1 32 ? 254.639 22.891 43.153 0.50 15.47 8 SER B C 1
ATOM 4217 O O A SER B 1 32 ? 255.039 22.846 42.004 0.50 15.87 8 SER B O 1
ATOM 4218 O O B SER B 1 32 ? 255.035 22.847 42.000 0.50 15.67 8 SER B O 1
ATOM 4223 N N A GLN B 1 33 ? 253.355 23.085 43.477 0.50 16.44 9 GLN B N 1
ATOM 4224 N N B GLN B 1 33 ? 253.361 23.091 43.478 0.50 16.10 9 GLN B N 1
ATOM 4225 C CA A GLN B 1 33 ? 252.330 23.350 42.462 0.50 17.92 9 GLN B CA 1
ATOM 4226 C CA B GLN B 1 33 ? 252.326 23.352 42.460 0.50 17.45 9 GLN B CA 1
ATOM 4227 C C A GLN B 1 33 ? 251.827 24.791 42.543 0.50 18.73 9 GLN B C 1
ATOM 4228 C C B GLN B 1 33 ? 251.824 24.790 42.545 0.50 18.44 9 GLN B C 1
ATOM 4229 O O A GLN B 1 33 ? 250.923 25.183 41.814 0.50 20.31 9 GLN B O 1
ATOM 4230 O O B GLN B 1 33 ? 250.916 25.179 41.819 0.50 20.07 9 GLN B O 1
ATOM 4241 N N . ARG B 1 34 ? 252.431 25.567 43.430 1.00 14.75 10 ARG B N 1
ATOM 4242 C CA . ARG B 1 34 ? 251.970 26.904 43.747 1.00 15.09 10 ARG B CA 1
ATOM 4243 C C . ARG B 1 34 ? 252.839 28.065 43.313 1.00 14.64 10 ARG B C 1
ATOM 4244 O O . ARG B 1 34 ? 253.963 27.894 42.850 1.00 14.04 10 ARG B O 1
ATOM 4252 N N . GLN B 1 35 ? 252.231 29.240 43.392 1.00 13.90 11 GLN B N 1
ATOM 4253 C CA . GLN B 1 35 ? 252.929 30.500 43.151 1.00 13.80 11 GLN B CA 1
ATOM 4254 C C . GLN B 1 35 ? 253.747 30.800 44.393 1.00 13.18 11 GLN B C 1
ATOM 4255 O O . GLN B 1 35 ? 253.529 30.211 45.468 1.00 13.53 11 GLN B O 1
ATOM 4261 N N . TYR B 1 36 ? 254.657 31.764 44.292 1.00 12.02 12 TYR B N 1
ATOM 4262 C CA . TYR B 1 36 ? 255.486 32.153 45.446 1.00 11.85 12 TYR B CA 1
ATOM 4263 C C . TYR B 1 36 ? 255.373 33.664 45.560 1.00 12.37 12 TYR B C 1
ATOM 4264 O O . TYR B 1 36 ? 255.931 34.398 44.746 1.00 12.01 12 TYR B O 1
ATOM 4273 N N . ILE B 1 37 ? 254.650 34.127 46.568 1.00 13.12 13 ILE B N 1
ATOM 4274 C CA . ILE B 1 37 ? 254.394 35.539 46.728 1.00 13.29 13 ILE B CA 1
ATOM 4275 C C . ILE B 1 37 ? 254.679 35.984 48.145 1.00 13.47 13 ILE B C 1
ATOM 4276 O O . ILE B 1 37 ? 254.187 35.430 49.121 1.00 13.82 13 ILE B O 1
ATOM 4281 N N . ASP B 1 38 ? 255.538 36.981 48.262 1.00 13.87 14 ASP B N 1
ATOM 4282 C CA . ASP B 1 38 ? 255.876 37.586 49.553 1.00 14.11 14 ASP B CA 1
ATOM 4283 C C . ASP B 1 38 ? 256.296 36.536 50.593 1.00 15.71 14 ASP B C 1
ATOM 4284 O O . ASP B 1 38 ? 255.766 36.492 51.727 1.00 16.86 14 ASP B O 1
ATOM 4289 N N . GLY B 1 39 ? 257.203 35.665 50.181 1.00 14.50 15 GLY B N 1
ATOM 4290 C CA . GLY B 1 39 ? 257.779 34.663 51.063 1.00 15.62 15 GLY B CA 1
ATOM 4291 C C . GLY B 1 39 ? 256.972 33.422 51.340 1.00 16.12 15 GLY B C 1
ATOM 4292 O O . GLY B 1 39 ? 257.382 32.606 52.189 1.00 16.74 15 GLY B O 1
ATOM 4293 N N . GLU B 1 40 ? 255.850 33.248 50.647 1.00 15.02 16 GLU B N 1
ATOM 4294 C CA . GLU B 1 40 ? 254.983 32.105 50.888 1.00 16.49 16 GLU B CA 1
ATOM 4295 C C . GLU B 1 40 ? 254.541 31.438 49.603 1.00 14.70 16 GLU B C 1
ATOM 4296 O O . GLU B 1 40 ? 254.295 32.107 48.590 1.00 13.64 16 GLU B O 1
ATOM 4302 N N . TRP B 1 41 ? 254.450 30.118 49.644 1.00 14.75 17 TRP B N 1
ATOM 4303 C CA . TRP B 1 41 ? 253.891 29.327 48.528 1.00 14.62 17 TRP B CA 1
ATOM 4304 C C . TRP B 1 41 ? 252.386 29.375 48.660 1.00 15.48 17 TRP B C 1
ATOM 4305 O O . TRP B 1 41 ? 251.800 28.917 49.667 1.00 16.24 17 TRP B O 1
ATOM 4316 N N . VAL B 1 42 ? 251.733 29.939 47.654 1.00 15.14 18 VAL B N 1
ATOM 4317 C CA . VAL B 1 42 ? 250.308 30.172 47.707 1.00 16.37 18 VAL B CA 1
ATOM 4318 C C . VAL B 1 42 ? 249.575 29.734 46.443 1.00 16.17 18 VAL B C 1
ATOM 4319 O O . VAL B 1 42 ? 250.098 29.792 45.329 1.00 16.14 18 VAL B O 1
ATOM 4323 N N . GLU B 1 43 ? 248.329 29.325 46.629 1.00 18.05 19 GLU B N 1
ATOM 4324 C CA . GLU B 1 43 ? 247.490 28.981 45.497 1.00 18.43 19 GLU B CA 1
ATOM 4325 C C . GLU B 1 43 ? 247.005 30.270 44.808 1.00 18.73 19 GLU B C 1
ATOM 4326 O O . GLU B 1 43 ? 247.315 31.390 45.219 1.00 18.85 19 GLU B O 1
ATOM 4332 N N . SER B 1 44 ? 246.311 30.110 43.705 1.00 18.06 20 SER B N 1
ATOM 4333 C CA . SER B 1 44 ? 245.677 31.237 43.037 1.00 19.03 20 SER B CA 1
ATOM 4334 C C . SER B 1 44 ? 244.590 31.783 43.932 1.00 20.83 20 SER B C 1
ATOM 4335 O O . SER B 1 44 ? 243.907 31.014 44.646 1.00 21.56 20 SER B O 1
ATOM 4338 N N . ALA B 1 45 ? 244.375 33.092 43.880 1.00 22.14 21 ALA B N 1
ATOM 4339 C CA . ALA B 1 45 ? 243.298 33.711 44.689 1.00 24.48 21 ALA B CA 1
ATOM 4340 C C . ALA B 1 45 ? 241.917 33.115 44.382 1.00 26.56 21 ALA B C 1
ATOM 4341 O O . ALA B 1 45 ? 241.054 33.120 45.261 1.00 26.73 21 ALA B O 1
ATOM 4343 N N . ASN B 1 46 ? 241.702 32.622 43.155 1.00 26.07 22 ASN B N 1
ATOM 4344 C CA . ASN B 1 46 ? 240.429 32.005 42.784 1.00 27.51 22 ASN B CA 1
ATOM 4345 C C . ASN B 1 46 ? 240.480 30.482 42.706 1.00 26.76 22 ASN B C 1
ATOM 4346 O O . ASN B 1 46 ? 239.510 29.847 42.255 1.00 29.43 22 ASN B O 1
ATOM 4351 N N . LYS B 1 47 ? 241.572 29.895 43.179 1.00 24.27 23 LYS B N 1
ATOM 4352 C CA . LYS B 1 47 ? 241.797 28.443 43.214 1.00 25.78 23 LYS B CA 1
ATOM 4353 C C . LYS B 1 47 ? 241.850 27.763 41.855 1.00 24.10 23 LYS B C 1
ATOM 4354 O O . LYS B 1 47 ? 241.841 26.536 41.754 1.00 25.12 23 LYS B O 1
ATOM 4360 N N . ASN B 1 48 ? 241.996 28.551 40.806 1.00 24.38 24 ASN B N 1
ATOM 4361 C CA . ASN B 1 48 ? 242.083 27.988 39.472 1.00 24.57 24 ASN B CA 1
ATOM 4362 C C . ASN B 1 48 ? 243.417 27.273 39.279 1.00 22.13 24 ASN B C 1
ATOM 4363 O O . ASN B 1 48 ? 244.429 27.603 39.931 1.00 20.31 24 ASN B O 1
ATOM 4368 N N . THR B 1 49 ? 243.415 26.283 38.393 1.00 22.08 25 THR B N 1
ATOM 4369 C CA . THR B 1 49 ? 244.615 25.524 38.054 1.00 20.77 25 THR B CA 1
ATOM 4370 C C . THR B 1 49 ? 244.753 25.323 36.541 1.00 21.13 25 THR B C 1
ATOM 4371 O O . THR B 1 49 ? 243.813 25.579 35.774 1.00 22.06 25 THR B O 1
ATOM 4375 N N . ARG B 1 50 ? 245.929 24.847 36.132 1.00 19.66 26 ARG B N 1
ATOM 4376 C CA . ARG B 1 50 ? 246.284 24.577 34.740 1.00 19.23 26 ARG B CA 1
ATOM 4377 C C . ARG B 1 50 ? 247.040 23.273 34.635 1.00 19.64 26 ARG B C 1
ATOM 4378 O O . ARG B 1 50 ? 247.935 22.996 35.431 1.00 18.53 26 ARG B O 1
ATOM 4386 N N . ASP B 1 51 ? 246.671 22.452 33.656 1.00 19.36 27 ASP B N 1
ATOM 4387 C CA . ASP B 1 51 ? 247.369 21.212 33.411 1.00 20.46 27 ASP B CA 1
ATOM 4388 C C . ASP B 1 51 ? 248.529 21.456 32.447 1.00 20.68 27 ASP B C 1
ATOM 4389 O O . ASP B 1 51 ? 248.350 22.098 31.383 1.00 22.24 27 ASP B O 1
ATOM 4394 N N . ILE B 1 52 ? 249.683 20.912 32.809 1.00 18.94 28 ILE B N 1
ATOM 4395 C CA . ILE B 1 52 ? 250.923 21.016 32.048 1.00 18.77 28 ILE B CA 1
ATOM 4396 C C . ILE B 1 52 ? 251.094 19.717 31.293 1.00 20.94 28 ILE B C 1
ATOM 4397 O O . ILE B 1 52 ? 250.886 18.635 31.846 1.00 19.10 28 ILE B O 1
ATOM 4402 N N A ILE B 1 53 ? 251.522 19.837 30.040 0.50 20.92 29 ILE B N 1
ATOM 4403 N N B ILE B 1 53 ? 251.523 19.843 30.039 0.50 21.16 29 ILE B N 1
ATOM 4404 C CA A ILE B 1 53 ? 251.636 18.722 29.131 0.50 23.01 29 ILE B CA 1
ATOM 4405 C CA B ILE B 1 53 ? 251.643 18.733 29.126 0.50 23.50 29 ILE B CA 1
ATOM 4406 C C A ILE B 1 53 ? 253.066 18.407 28.710 0.50 22.22 29 ILE B C 1
ATOM 4407 C C B ILE B 1 53 ? 253.072 18.408 28.712 0.50 22.50 29 ILE B C 1
ATOM 4408 O O A ILE B 1 53 ? 253.929 19.298 28.688 0.50 21.90 29 ILE B O 1
ATOM 4409 O O B ILE B 1 53 ? 253.936 19.298 28.686 0.50 22.18 29 ILE B O 1
ATOM 4418 N N . ASN B 1 54 ? 253.324 17.132 28.432 1.00 21.25 30 ASN B N 1
ATOM 4419 C CA . ASN B 1 54 ? 254.619 16.669 27.886 1.00 19.99 30 ASN B CA 1
ATOM 4420 C C . ASN B 1 54 ? 254.382 16.633 26.352 1.00 18.72 30 ASN B C 1
ATOM 4421 O O . ASN B 1 54 ? 253.537 15.874 25.884 1.00 19.35 30 ASN B O 1
ATOM 4426 N N . PRO B 1 55 ? 255.104 17.440 25.558 1.00 17.48 31 PRO B N 1
ATOM 4427 C CA . PRO B 1 55 ? 254.832 17.454 24.123 1.00 17.21 31 PRO B CA 1
ATOM 4428 C C . PRO B 1 55 ? 255.141 16.147 23.368 1.00 17.58 31 PRO B C 1
ATOM 4429 O O . PRO B 1 55 ? 254.696 15.977 22.238 1.00 17.88 31 PRO B O 1
ATOM 4433 N N . TYR B 1 56 ? 255.915 15.264 23.974 1.00 17.58 32 TYR B N 1
ATOM 4434 C CA . TYR B 1 56 ? 256.273 14.011 23.334 1.00 19.13 32 TYR B CA 1
ATOM 4435 C C . TYR B 1 56 ? 255.049 13.102 23.174 1.00 20.57 32 TYR B C 1
ATOM 4436 O O . TYR B 1 56 ? 254.936 12.355 22.183 1.00 21.86 32 TYR B O 1
ATOM 4445 N N . ASN B 1 57 ? 254.161 13.146 24.157 1.00 20.62 33 ASN B N 1
ATOM 4446 C CA . ASN B 1 57 ? 252.971 12.287 24.121 1.00 22.00 33 ASN B CA 1
ATOM 4447 C C . ASN B 1 57 ? 251.631 12.964 24.407 1.00 23.04 33 ASN B C 1
ATOM 4448 O O . ASN B 1 57 ? 250.579 12.291 24.428 1.00 22.96 33 ASN B O 1
ATOM 4453 N N . GLN B 1 58 ? 251.662 14.278 24.577 1.00 22.74 34 GLN B N 1
ATOM 4454 C CA . GLN B 1 58 ? 250.500 15.090 24.910 1.00 23.08 34 GLN B CA 1
ATOM 4455 C C . GLN B 1 58 ? 249.790 14.677 26.208 1.00 23.88 34 GLN B C 1
ATOM 4456 O O . GLN B 1 58 ? 248.633 15.029 26.419 1.00 26.82 34 GLN B O 1
ATOM 4462 N N . GLU B 1 59 ? 250.504 13.995 27.086 1.00 24.13 35 GLU B N 1
ATOM 4463 C CA . GLU B 1 59 ? 249.932 13.597 28.363 1.00 26.47 35 GLU B CA 1
ATOM 4464 C C . GLU B 1 59 ? 250.095 14.682 29.399 1.00 24.41 35 GLU B C 1
ATOM 4465 O O . GLU B 1 59 ? 251.099 15.429 29.403 1.00 23.64 35 GLU B O 1
ATOM 4471 N N . VAL B 1 60 ? 249.093 14.787 30.268 1.00 24.24 36 VAL B N 1
ATOM 4472 C CA . VAL B 1 60 ? 249.162 15.745 31.366 1.00 23.66 36 VAL B CA 1
ATOM 4473 C C . VAL B 1 60 ? 250.166 15.161 32.333 1.00 24.15 36 VAL B C 1
ATOM 4474 O O . VAL B 1 60 ? 250.018 14.011 32.775 1.00 26.61 36 VAL B O 1
ATOM 4478 N N . ILE B 1 61 ? 251.158 15.955 32.706 1.00 21.69 37 ILE B N 1
ATOM 4479 C CA . ILE B 1 61 ? 252.213 15.530 33.629 1.00 22.83 37 ILE B CA 1
ATOM 4480 C C . ILE B 1 61 ? 252.205 16.246 34.980 1.00 22.62 37 ILE B C 1
ATOM 4481 O O . ILE B 1 61 ? 252.843 15.763 35.919 1.00 22.23 37 ILE B O 1
ATOM 4486 N N . PHE B 1 62 ? 251.482 17.369 35.088 1.00 19.93 38 PHE B N 1
ATOM 4487 C CA . PHE B 1 62 ? 251.468 18.140 36.331 1.00 18.89 38 PHE B CA 1
ATOM 4488 C C . PHE B 1 62 ? 250.342 19.147 36.282 1.00 19.37 38 PHE B C 1
ATOM 4489 O O . PHE B 1 62 ? 249.845 19.496 35.197 1.00 20.26 38 PHE B O 1
ATOM 4497 N N . THR B 1 63 ? 249.914 19.608 37.453 1.00 18.52 39 THR B N 1
ATOM 4498 C CA . THR B 1 63 ? 248.862 20.607 37.554 1.00 18.67 39 THR B CA 1
ATOM 4499 C C . THR B 1 63 ? 249.343 21.699 38.501 1.00 18.53 39 THR B C 1
ATOM 4500 O O . THR B 1 63 ? 249.780 21.399 39.621 1.00 19.15 39 THR B O 1
ATOM 4504 N N . VAL B 1 64 ? 249.281 22.948 38.041 1.00 17.53 40 VAL B N 1
ATOM 4505 C CA . VAL B 1 64 ? 249.781 24.083 38.830 1.00 16.34 40 VAL B CA 1
ATOM 4506 C C . VAL B 1 64 ? 248.708 25.151 38.996 1.00 16.74 40 VAL B C 1
ATOM 4507 O O . VAL B 1 64 ? 247.719 25.185 38.265 1.00 16.65 40 VAL B O 1
ATOM 4511 N N . SER B 1 65 ? 248.916 26.028 39.971 1.00 16.55 41 SER B N 1
ATOM 4512 C CA . SER B 1 65 ? 248.018 27.167 40.172 1.00 16.27 41 SER B CA 1
ATOM 4513 C C . SER B 1 65 ? 248.015 28.071 38.953 1.00 16.51 41 SER B C 1
ATOM 4514 O O . SER B 1 65 ? 249.039 28.242 38.294 1.00 15.94 41 SER B O 1
ATOM 4517 N N . GLU B 1 66 ? 246.854 28.657 38.669 1.00 16.79 42 GLU B N 1
ATOM 4518 C CA . GLU B 1 66 ? 246.672 29.609 37.574 1.00 16.69 42 GLU B CA 1
ATOM 4519 C C . GLU B 1 66 ? 246.251 30.902 38.286 1.00 16.72 42 GLU B C 1
ATOM 4520 O O . GLU B 1 66 ? 245.067 31.110 38.611 1.00 17.54 42 GLU B O 1
ATOM 4526 N N . GLY B 1 67 ? 247.231 31.787 38.481 1.00 16.47 43 GLY B N 1
ATOM 4527 C CA . GLY B 1 67 ? 247.027 33.014 39.223 1.00 16.17 43 GLY B CA 1
ATOM 4528 C C . GLY B 1 67 ? 246.176 34.087 38.585 1.00 17.45 43 GLY B C 1
ATOM 4529 O O . GLY B 1 67 ? 245.925 34.079 37.383 1.00 16.62 43 GLY B O 1
ATOM 4530 N N . THR B 1 68 ? 245.739 35.024 39.417 1.00 17.34 44 THR B N 1
ATOM 4531 C CA . THR B 1 68 ? 244.894 36.108 38.979 1.00 17.77 44 THR B CA 1
ATOM 4532 C C . THR B 1 68 ? 245.639 37.428 38.896 1.00 17.45 44 THR B C 1
ATOM 4533 O O . THR B 1 68 ? 246.746 37.582 39.414 1.00 16.17 44 THR B O 1
ATOM 4537 N N . LYS B 1 69 ? 244.999 38.407 38.285 1.00 18.25 45 LYS B N 1
ATOM 4538 C CA . LYS B 1 69 ? 245.636 39.724 38.199 1.00 18.26 45 LYS B CA 1
ATOM 4539 C C . LYS B 1 69 ? 245.838 40.319 39.597 1.00 17.35 45 LYS B C 1
ATOM 4540 O O . LYS B 1 69 ? 246.775 41.085 39.792 1.00 17.45 45 LYS B O 1
ATOM 4546 N N . GLU B 1 70 ? 244.975 39.957 40.573 1.00 17.55 46 GLU B N 1
ATOM 4547 C CA . GLU B 1 70 ? 245.140 40.435 41.936 1.00 18.26 46 GLU B CA 1
ATOM 4548 C C . GLU B 1 70 ? 246.362 39.797 42.581 1.00 16.69 46 GLU B C 1
ATOM 4549 O O . GLU B 1 70 ? 247.045 40.446 43.377 1.00 17.07 46 GLU B O 1
ATOM 4555 N N . ASP B 1 71 ? 246.642 38.541 42.254 1.00 16.41 47 ASP B N 1
ATOM 4556 C CA . ASP B 1 71 ? 247.878 37.887 42.752 1.00 15.37 47 ASP B CA 1
ATOM 4557 C C . ASP B 1 71 ? 249.106 38.629 42.207 1.00 14.60 47 ASP B C 1
ATOM 4558 O O . ASP B 1 71 ? 250.065 38.921 42.948 1.00 13.82 47 ASP B O 1
ATOM 4563 N N . ALA B 1 72 ? 249.079 38.957 40.924 1.00 13.36 48 ALA B N 1
ATOM 4564 C CA . ALA B 1 72 ? 250.218 39.672 40.313 1.00 13.47 48 ALA B CA 1
ATOM 4565 C C . ALA B 1 72 ? 250.397 41.043 40.965 1.00 14.06 48 ALA B C 1
ATOM 4566 O O . ALA B 1 72 ? 251.516 41.460 41.259 1.00 13.22 48 ALA B O 1
ATOM 4568 N N . GLU B 1 73 ? 249.284 41.742 41.205 1.00 15.08 49 GLU B N 1
ATOM 4569 C CA . GLU B 1 73 ? 249.366 43.030 41.863 1.00 16.30 49 GLU B CA 1
ATOM 4570 C C . GLU B 1 73 ? 249.948 42.886 43.284 1.00 15.64 49 GLU B C 1
ATOM 4571 O O . GLU B 1 73 ? 250.788 43.688 43.710 1.00 15.04 49 GLU B O 1
ATOM 4577 N N . ARG B 1 74 ? 249.508 41.863 44.021 1.00 14.68 50 ARG B N 1
ATOM 4578 C CA . ARG B 1 74 ? 250.012 41.645 45.386 1.00 14.57 50 ARG B CA 1
ATOM 4579 C C . ARG B 1 74 ? 251.523 41.378 45.367 1.00 13.76 50 ARG B C 1
ATOM 4580 O O . ARG B 1 74 ? 252.265 41.878 46.234 1.00 13.84 50 ARG B O 1
ATOM 4588 N N . ALA B 1 75 ? 251.976 40.635 44.381 1.00 13.16 51 ALA B N 1
ATOM 4589 C CA . ALA B 1 75 ? 253.420 40.359 44.238 1.00 12.37 51 ALA B CA 1
ATOM 4590 C C . ALA B 1 75 ? 254.209 41.626 43.962 1.00 12.11 51 ALA B C 1
ATOM 4591 O O . ALA B 1 75 ? 255.270 41.844 44.529 1.00 11.69 51 ALA B O 1
ATOM 4593 N N . ILE B 1 76 ? 253.698 42.471 43.069 1.00 12.09 52 ILE B N 1
ATOM 4594 C CA . ILE B 1 76 ? 254.387 43.712 42.731 1.00 12.10 52 ILE B CA 1
ATOM 4595 C C . ILE B 1 76 ? 254.455 44.629 43.960 1.00 12.35 52 ILE B C 1
ATOM 4596 O O . ILE B 1 76 ? 255.489 45.251 44.234 1.00 11.79 52 ILE B O 1
ATOM 4601 N N . LEU B 1 77 ? 253.345 44.734 44.708 1.00 12.22 53 LEU B N 1
ATOM 4602 C CA . LEU B 1 77 ? 253.340 45.565 45.916 1.00 13.14 53 LEU B CA 1
ATOM 4603 C C . LEU B 1 77 ? 254.313 45.019 46.956 1.00 12.43 53 LEU B C 1
ATOM 4604 O O . LEU B 1 77 ? 254.948 45.794 47.674 1.00 12.55 53 LEU B O 1
ATOM 4609 N N . ALA B 1 78 ? 254.425 43.695 47.049 1.00 12.28 54 ALA B N 1
ATOM 4610 C CA . ALA B 1 78 ? 255.372 43.078 47.986 1.00 12.50 54 ALA B CA 1
ATOM 4611 C C . ALA B 1 78 ? 256.801 43.360 47.559 1.00 12.06 54 ALA B C 1
ATOM 4612 O O . ALA B 1 78 ? 257.666 43.626 48.392 1.00 11.88 54 ALA B O 1
ATOM 4614 N N . ALA B 1 79 ? 257.046 43.304 46.260 1.00 11.34 55 ALA B N 1
ATOM 4615 C CA . ALA B 1 79 ? 258.368 43.604 45.712 1.00 10.57 55 ALA B CA 1
ATOM 4616 C C . ALA B 1 79 ? 258.745 45.053 46.027 1.00 10.66 55 ALA B C 1
ATOM 4617 O O . ALA B 1 79 ? 259.883 45.361 46.400 1.00 10.90 55 ALA B O 1
ATOM 4619 N N . ARG B 1 80 ? 257.792 45.968 45.864 1.00 10.82 56 ARG B N 1
ATOM 4620 C CA . ARG B 1 80 ? 258.021 47.357 46.196 1.00 11.42 56 ARG B CA 1
ATOM 4621 C C . ARG B 1 80 ? 258.303 47.546 47.688 1.00 11.92 56 ARG B C 1
ATOM 4622 O O . ARG B 1 80 ? 259.246 48.244 48.061 1.00 12.37 56 ARG B O 1
ATOM 4630 N N . ARG B 1 81 ? 257.489 46.950 48.534 1.00 12.56 57 ARG B N 1
ATOM 4631 C CA . ARG B 1 81 ? 257.710 47.056 49.986 1.00 13.43 57 ARG B CA 1
ATOM 4632 C C . ARG B 1 81 ? 259.105 46.539 50.362 1.00 14.31 57 ARG B C 1
ATOM 4633 O O . ARG B 1 81 ? 259.847 47.190 51.125 1.00 14.35 57 ARG B O 1
ATOM 4641 N N . ALA B 1 82 ? 259.468 45.382 49.811 1.00 12.91 58 ALA B N 1
ATOM 4642 C CA . ALA B 1 82 ? 260.785 44.800 50.062 1.00 12.84 58 ALA B CA 1
ATOM 4643 C C . ALA B 1 82 ? 261.895 45.739 49.580 1.00 12.04 58 ALA B C 1
ATOM 4644 O O . ALA B 1 82 ? 262.915 45.943 50.274 1.00 12.55 58 ALA B O 1
ATOM 4646 N N . PHE B 1 83 ? 261.713 46.315 48.394 1.00 11.25 59 PHE B N 1
ATOM 4647 C CA . PHE B 1 83 ? 262.733 47.222 47.860 1.00 11.30 59 PHE B CA 1
ATOM 4648 C C . PHE B 1 83 ? 262.947 48.396 48.795 1.00 11.85 59 PHE B C 1
ATOM 4649 O O . PHE B 1 83 ? 264.075 48.759 49.143 1.00 12.20 59 PHE B O 1
ATOM 4657 N N . GLU B 1 84 ? 261.848 48.991 49.244 1.00 13.05 60 GLU B N 1
ATOM 4658 C CA . GLU B 1 84 ? 261.927 50.162 50.116 1.00 14.13 60 GLU B CA 1
ATOM 4659 C C . GLU B 1 84 ? 262.456 49.843 51.505 1.00 14.37 60 GLU B C 1
ATOM 4660 O O . GLU B 1 84 ? 263.046 50.706 52.137 1.00 15.77 60 GLU B O 1
ATOM 4666 N N . SER B 1 85 ? 262.335 48.592 51.947 1.00 15.18 61 SER B N 1
ATOM 4667 C CA . SER B 1 85 ? 262.839 48.200 53.286 1.00 16.24 61 SER B CA 1
ATOM 4668 C C . SER B 1 85 ? 264.371 48.224 53.291 1.00 15.93 61 SER B C 1
ATOM 4669 O O . SER B 1 85 ? 264.998 48.358 54.342 1.00 16.43 61 SER B O 1
ATOM 4672 N N . GLY B 1 86 ? 264.964 48.051 52.111 1.00 14.81 62 GLY B N 1
ATOM 4673 C CA . GLY B 1 86 ? 266.427 48.060 51.940 1.00 14.08 62 GLY B CA 1
ATOM 4674 C C . GLY B 1 86 ? 267.142 46.775 52.319 1.00 13.52 62 GLY B C 1
ATOM 4675 O O . GLY B 1 86 ? 268.353 46.675 52.166 1.00 13.50 62 GLY B O 1
ATOM 4676 N N A GLU B 1 87 ? 266.413 45.762 52.765 0.50 13.74 63 GLU B N 1
ATOM 4677 N N B GLU B 1 87 ? 266.410 45.762 52.762 0.50 13.61 63 GLU B N 1
ATOM 4678 C CA A GLU B 1 87 ? 267.069 44.532 53.214 0.50 14.65 63 GLU B CA 1
ATOM 4679 C CA B GLU B 1 87 ? 267.048 44.524 53.214 0.50 14.42 63 GLU B CA 1
ATOM 4680 C C A GLU B 1 87 ? 267.922 43.881 52.129 0.50 13.80 63 GLU B C 1
ATOM 4681 C C B GLU B 1 87 ? 267.911 43.873 52.132 0.50 13.68 63 GLU B C 1
ATOM 4682 O O A GLU B 1 87 ? 268.954 43.277 52.437 0.50 14.73 63 GLU B O 1
ATOM 4683 O O B GLU B 1 87 ? 268.947 43.278 52.443 0.50 14.62 63 GLU B O 1
ATOM 4694 N N . TRP B 1 88 ? 267.483 43.975 50.875 1.00 12.62 64 TRP B N 1
ATOM 4695 C CA . TRP B 1 88 ? 268.259 43.427 49.763 1.00 10.96 64 TRP B CA 1
ATOM 4696 C C . TRP B 1 88 ? 268.956 44.578 48.985 1.00 11.76 64 TRP B C 1
ATOM 4697 O O . TRP B 1 88 ? 270.129 44.488 48.614 1.00 10.90 64 TRP B O 1
ATOM 4708 N N . SER B 1 89 ? 268.220 45.657 48.755 1.00 11.72 65 SER B N 1
ATOM 4709 C CA . SER B 1 89 ? 268.745 46.748 47.957 1.00 11.71 65 SER B CA 1
ATOM 4710 C C . SER B 1 89 ? 269.914 47.495 48.597 1.00 13.46 65 SER B C 1
ATOM 4711 O O . SER B 1 89 ? 270.697 48.119 47.878 1.00 14.21 65 SER B O 1
ATOM 4714 N N . GLN B 1 90 ? 270.009 47.436 49.927 1.00 13.30 66 GLN B N 1
ATOM 4715 C CA . GLN B 1 90 ? 271.093 48.060 50.674 1.00 15.35 66 GLN B CA 1
ATOM 4716 C C . GLN B 1 90 ? 272.066 47.018 51.247 1.00 14.71 66 GLN B C 1
ATOM 4717 O O . GLN B 1 90 ? 272.985 47.365 52.014 1.00 16.23 66 GLN B O 1
ATOM 4723 N N . GLU B 1 91 ? 271.877 45.756 50.909 1.00 13.05 67 GLU B N 1
ATOM 4724 C CA . GLU B 1 91 ? 272.807 44.692 51.297 1.00 12.80 67 GLU B CA 1
ATOM 4725 C C . GLU B 1 91 ? 274.101 44.997 50.534 1.00 12.30 67 GLU B C 1
ATOM 4726 O O . GLU B 1 91 ? 274.071 45.670 49.483 1.00 12.95 67 GLU B O 1
ATOM 4732 N N . THR B 1 92 ? 275.238 44.563 51.065 1.00 11.87 68 THR B N 1
ATOM 4733 C CA . THR B 1 92 ? 276.485 44.825 50.334 1.00 10.71 68 THR B CA 1
ATOM 4734 C C . THR B 1 92 ? 276.492 44.065 49.023 1.00 10.03 68 THR B C 1
ATOM 4735 O O . THR B 1 92 ? 275.956 42.962 48.903 1.00 9.88 68 THR B O 1
ATOM 4739 N N . ALA B 1 93 ? 277.139 44.648 48.015 1.00 9.86 69 ALA B N 1
ATOM 4740 C CA . ALA B 1 93 ? 277.238 43.988 46.717 1.00 9.29 69 ALA B CA 1
ATOM 4741 C C . ALA B 1 93 ? 277.995 42.656 46.812 1.00 9.19 69 ALA B C 1
ATOM 4742 O O . ALA B 1 93 ? 277.644 41.669 46.163 1.00 9.17 69 ALA B O 1
ATOM 4744 N N . GLU B 1 94 ? 278.994 42.622 47.675 1.00 9.49 70 GLU B N 1
ATOM 4745 C CA . GLU B 1 94 ? 279.788 41.408 47.875 1.00 9.82 70 GLU B CA 1
ATOM 4746 C C . GLU B 1 94 ? 278.891 40.274 48.395 1.00 9.94 70 GLU B C 1
ATOM 4747 O O . GLU B 1 94 ? 278.970 39.159 47.909 1.00 9.72 70 GLU B O 1
ATOM 4753 N N . THR B 1 95 ? 278.035 40.593 49.371 1.00 9.31 71 THR B N 1
ATOM 4754 C CA . THR B 1 95 ? 277.104 39.604 49.941 1.00 10.74 71 THR B CA 1
ATOM 4755 C C . THR B 1 95 ? 276.057 39.204 48.930 1.00 10.25 71 THR B C 1
ATOM 4756 O O . THR B 1 95 ? 275.743 38.021 48.807 1.00 10.57 71 THR B O 1
ATOM 4760 N N . ARG B 1 96 ? 275.535 40.146 48.166 1.00 9.10 72 ARG B N 1
ATOM 4761 C CA . ARG B 1 96 ? 274.592 39.802 47.095 1.00 9.55 72 ARG B CA 1
ATOM 4762 C C . ARG B 1 96 ? 275.246 38.813 46.108 1.00 9.70 72 ARG B C 1
ATOM 4763 O O . ARG B 1 96 ? 274.659 37.819 45.693 1.00 9.93 72 ARG B O 1
ATOM 4771 N N . GLY B 1 97 ? 276.515 39.068 45.751 1.00 8.86 73 GLY B N 1
ATOM 4772 C CA . GLY B 1 97 ? 277.236 38.151 44.864 1.00 8.94 73 GLY B CA 1
ATOM 4773 C C . GLY B 1 97 ? 277.362 36.740 45.461 1.00 9.22 73 GLY B C 1
ATOM 4774 O O . GLY B 1 97 ? 277.229 35.752 44.738 1.00 8.77 73 GLY B O 1
ATOM 4775 N N . LYS B 1 98 ? 277.635 36.629 46.755 1.00 9.84 74 LYS B N 1
ATOM 4776 C CA . LYS B 1 98 ? 277.750 35.323 47.397 1.00 10.74 74 LYS B CA 1
ATOM 4777 C C . LYS B 1 98 ? 276.442 34.567 47.293 1.00 9.99 74 LYS B C 1
ATOM 4778 O O . LYS B 1 98 ? 276.447 33.348 47.097 1.00 9.62 74 LYS B O 1
ATOM 4784 N N . LYS B 1 99 ? 275.331 35.259 47.439 1.00 9.73 75 LYS B N 1
ATOM 4785 C CA . LYS B 1 99 ? 274.017 34.594 47.364 1.00 10.47 75 LYS B CA 1
ATOM 4786 C C . LYS B 1 99 ? 273.738 34.149 45.938 1.00 10.22 75 LYS B C 1
ATOM 4787 O O . LYS B 1 99 ? 273.191 33.076 45.717 1.00 10.08 75 LYS B O 1
ATOM 4793 N N . VAL B 1 100 ? 274.099 34.959 44.944 1.00 9.03 76 VAL B N 1
ATOM 4794 C CA . VAL B 1 100 ? 273.909 34.557 43.546 1.00 9.00 76 VAL B CA 1
ATOM 4795 C C . VAL B 1 100 ? 274.803 33.336 43.242 1.00 8.81 76 VAL B C 1
ATOM 4796 O O . VAL B 1 100 ? 274.403 32.428 42.509 1.00 8.52 76 VAL B O 1
ATOM 4800 N N A ARG B 1 101 ? 276.003 33.312 43.810 0.50 8.50 77 ARG B N 1
ATOM 4801 N N B ARG B 1 101 ? 276.003 33.315 43.807 0.50 8.81 77 ARG B N 1
ATOM 4802 C CA A ARG B 1 101 ? 276.898 32.154 43.666 0.50 8.86 77 ARG B CA 1
ATOM 4803 C CA B ARG B 1 101 ? 276.908 32.169 43.656 0.50 9.43 77 ARG B CA 1
ATOM 4804 C C A ARG B 1 101 ? 276.263 30.895 44.256 0.50 8.97 77 ARG B C 1
ATOM 4805 C C B ARG B 1 101 ? 276.270 30.900 44.256 0.50 9.28 77 ARG B C 1
ATOM 4806 O O A ARG B 1 101 ? 276.402 29.817 43.699 0.50 9.06 77 ARG B O 1
ATOM 4807 O O B ARG B 1 101 ? 276.395 29.821 43.691 0.50 9.33 77 ARG B O 1
ATOM 4822 N N . ALA B 1 102 ? 275.597 31.045 45.389 1.00 9.17 78 ALA B N 1
ATOM 4823 C CA . ALA B 1 102 ? 274.912 29.933 46.029 1.00 9.91 78 ALA B CA 1
ATOM 4824 C C . ALA B 1 102 ? 273.828 29.370 45.101 1.00 9.51 78 ALA B C 1
ATOM 4825 O O . ALA B 1 102 ? 273.664 28.156 45.070 1.00 10.59 78 ALA B O 1
ATOM 4827 N N . ILE B 1 103 ? 273.100 30.229 44.377 1.00 8.96 79 ILE B N 1
ATOM 4828 C CA . ILE B 1 103 ? 272.129 29.755 43.403 1.00 8.97 79 ILE B CA 1
ATOM 4829 C C . ILE B 1 103 ? 272.891 28.948 42.326 1.00 9.27 79 ILE B C 1
ATOM 4830 O O . ILE B 1 103 ? 272.497 27.844 41.979 1.00 8.78 79 ILE B O 1
ATOM 4835 N N . ALA B 1 104 ? 273.978 29.527 41.794 1.00 8.41 80 ALA B N 1
ATOM 4836 C CA . ALA B 1 104 ? 274.735 28.815 40.792 1.00 9.02 80 ALA B CA 1
ATOM 4837 C C . ALA B 1 104 ? 275.123 27.411 41.248 1.00 9.50 80 ALA B C 1
ATOM 4838 O O . ALA B 1 104 ? 274.986 26.429 40.499 1.00 10.07 80 ALA B O 1
ATOM 4840 N N . ASP B 1 105 ? 275.616 27.294 42.473 1.00 9.82 81 ASP B N 1
ATOM 4841 C CA . ASP B 1 105 ? 276.046 25.990 42.975 1.00 11.33 81 ASP B CA 1
ATOM 4842 C C . ASP B 1 105 ? 274.861 24.998 43.104 1.00 10.58 81 ASP B C 1
ATOM 4843 O O . ASP B 1 105 ? 275.019 23.809 42.848 1.00 11.24 81 ASP B O 1
ATOM 4848 N N . LYS B 1 106 ? 273.689 25.491 43.456 1.00 9.96 82 LYS B N 1
ATOM 4849 C CA . LYS B 1 106 ? 272.496 24.627 43.528 1.00 10.23 82 LYS B CA 1
ATOM 4850 C C . LYS B 1 106 ? 272.103 24.113 42.136 1.00 10.45 82 LYS B C 1
ATOM 4851 O O . LYS B 1 106 ? 271.618 22.996 42.002 1.00 10.91 82 LYS B O 1
ATOM 4857 N N . ILE B 1 107 ? 272.285 24.932 41.108 1.00 10.35 83 ILE B N 1
ATOM 4858 C CA . ILE B 1 107 ? 271.964 24.481 39.750 1.00 11.21 83 ILE B CA 1
ATOM 4859 C C . ILE B 1 107 ? 272.854 23.297 39.387 1.00 11.58 83 ILE B C 1
ATOM 4860 O O . ILE B 1 107 ? 272.374 22.291 38.878 1.00 12.38 83 ILE B O 1
ATOM 4865 N N . LYS B 1 108 ? 274.148 23.412 39.663 1.00 11.90 84 LYS B N 1
ATOM 4866 C CA . LYS B 1 108 ? 275.071 22.318 39.377 1.00 13.43 84 LYS B CA 1
ATOM 4867 C C . LYS B 1 108 ? 274.733 21.096 40.218 1.00 13.83 84 LYS B C 1
ATOM 4868 O O . LYS B 1 108 ? 274.739 19.954 39.709 1.00 13.96 84 LYS B O 1
ATOM 4874 N N . GLU B 1 109 ? 274.444 21.304 41.495 1.00 12.83 85 GLU B N 1
ATOM 4875 C CA . GLU B 1 109 ? 274.078 20.208 42.395 1.00 13.45 85 GLU B CA 1
ATOM 4876 C C . GLU B 1 109 ? 272.907 19.384 41.848 1.00 13.20 85 GLU B C 1
ATOM 4877 O O . GLU B 1 109 ? 272.917 18.142 41.932 1.00 14.26 85 GLU B O 1
ATOM 4883 N N . HIS B 1 110 ? 271.912 20.090 41.332 1.00 12.57 86 HIS B N 1
ATOM 4884 C CA . HIS B 1 110 ? 270.687 19.502 40.826 1.00 13.15 86 HIS B CA 1
ATOM 4885 C C . HIS B 1 110 ? 270.622 19.399 39.298 1.00 14.00 86 HIS B C 1
ATOM 4886 O O . HIS B 1 110 ? 269.526 19.236 38.738 1.00 14.60 86 HIS B O 1
ATOM 4893 N N . ARG B 1 111 ? 271.781 19.393 38.659 1.00 13.98 87 ARG B N 1
ATOM 4894 C CA . ARG B 1 111 ? 271.878 19.364 37.207 1.00 16.12 87 ARG B CA 1
ATOM 4895 C C . ARG B 1 111 ? 271.058 18.253 36.557 1.00 15.29 87 ARG B C 1
ATOM 4896 O O . ARG B 1 111 ? 270.334 18.492 35.580 1.00 14.84 87 ARG B O 1
ATOM 4904 N N . GLU B 1 112 ? 271.170 17.041 37.080 1.00 16.31 88 GLU B N 1
ATOM 4905 C CA . GLU B 1 112 ? 270.477 15.903 36.466 1.00 17.57 88 GLU B CA 1
ATOM 4906 C C . GLU B 1 112 ? 268.963 16.044 36.515 1.00 16.60 88 GLU B C 1
ATOM 4907 O O . GLU B 1 112 ? 268.276 15.909 35.484 1.00 16.10 88 GLU B O 1
ATOM 4913 N N . ALA B 1 113 ? 268.426 16.289 37.707 1.00 15.43 89 ALA B N 1
ATOM 4914 C CA . ALA B 1 113 ? 266.982 16.442 37.863 1.00 16.65 89 ALA B CA 1
ATOM 4915 C C . ALA B 1 113 ? 266.451 17.635 37.067 1.00 15.38 89 ALA B C 1
ATOM 4916 O O . ALA B 1 113 ? 265.390 17.559 36.445 1.00 15.43 89 ALA B O 1
ATOM 4918 N N . LEU B 1 114 ? 267.175 18.755 37.091 1.00 14.15 90 LEU B N 1
ATOM 4919 C CA . LEU B 1 114 ? 266.730 19.931 36.347 1.00 13.75 90 LEU B CA 1
ATOM 4920 C C . LEU B 1 114 ? 266.708 19.682 34.829 1.00 13.04 90 LEU B C 1
ATOM 4921 O O . LEU B 1 114 ? 265.778 20.100 34.147 1.00 13.28 90 LEU B O 1
ATOM 4926 N N . ALA B 1 115 ? 267.747 19.040 34.319 1.00 13.76 91 ALA B N 1
ATOM 4927 C CA . ALA B 1 115 ? 267.802 18.695 32.892 1.00 13.65 91 ALA B CA 1
ATOM 4928 C C . ALA B 1 115 ? 266.646 17.784 32.494 1.00 14.11 91 ALA B C 1
ATOM 4929 O O . ALA B 1 115 ? 265.981 17.992 31.460 1.00 13.99 91 ALA B O 1
ATOM 4931 N N . ARG B 1 116 ? 266.351 16.789 33.333 1.00 15.37 92 ARG B N 1
ATOM 4932 C CA . ARG B 1 116 ? 265.250 15.887 33.056 1.00 16.18 92 ARG B CA 1
ATOM 4933 C C . ARG B 1 116 ? 263.908 16.613 33.074 1.00 15.86 92 ARG B C 1
ATOM 4934 O O . ARG B 1 116 ? 263.060 16.376 32.213 1.00 15.36 92 ARG B O 1
ATOM 4942 N N A LEU B 1 117 ? 263.722 17.504 34.035 0.50 14.76 93 LEU B N 1
ATOM 4943 N N B LEU B 1 117 ? 263.711 17.510 34.043 0.50 15.47 93 LEU B N 1
ATOM 4944 C CA A LEU B 1 117 ? 262.494 18.272 34.139 0.50 14.80 93 LEU B CA 1
ATOM 4945 C CA B LEU B 1 117 ? 262.463 18.293 34.116 0.50 16.04 93 LEU B CA 1
ATOM 4946 C C A LEU B 1 117 ? 262.320 19.160 32.902 0.50 14.56 93 LEU B C 1
ATOM 4947 C C B LEU B 1 117 ? 262.312 19.154 32.880 0.50 15.23 93 LEU B C 1
ATOM 4948 O O A LEU B 1 117 ? 261.211 19.314 32.363 0.50 14.75 93 LEU B O 1
ATOM 4949 O O B LEU B 1 117 ? 261.207 19.314 32.345 0.50 15.33 93 LEU B O 1
ATOM 4958 N N . GLU B 1 118 ? 263.414 19.767 32.444 1.00 14.84 94 GLU B N 1
ATOM 4959 C CA . GLU B 1 118 ? 263.338 20.627 31.273 1.00 14.59 94 GLU B CA 1
ATOM 4960 C C . GLU B 1 118 ? 262.988 19.830 30.011 1.00 14.99 94 GLU B C 1
ATOM 4961 O O . GLU B 1 118 ? 262.166 20.290 29.176 1.00 15.09 94 GLU B O 1
ATOM 4967 N N . THR B 1 119 ? 263.559 18.644 29.863 1.00 14.87 95 THR B N 1
ATOM 4968 C CA . THR B 1 119 ? 263.237 17.786 28.707 1.00 15.30 95 THR B CA 1
ATOM 4969 C C . THR B 1 119 ? 261.776 17.322 28.792 1.00 15.72 95 THR B C 1
ATOM 4970 O O . THR B 1 119 ? 261.071 17.256 27.764 1.00 16.67 95 THR B O 1
ATOM 4974 N N . LEU B 1 120 ? 261.319 16.991 29.996 1.00 15.97 96 LEU B N 1
ATOM 4975 C CA . LEU B 1 120 ? 259.933 16.574 30.166 1.00 17.02 96 LEU B CA 1
ATOM 4976 C C . LEU B 1 120 ? 258.949 17.682 29.771 1.00 17.36 96 LEU B C 1
ATOM 4977 O O . LEU B 1 120 ? 257.946 17.425 29.091 1.00 18.48 96 LEU B O 1
ATOM 4982 N N . ASP B 1 121 ? 259.241 18.908 30.182 1.00 15.90 97 ASP B N 1
ATOM 4983 C CA . ASP B 1 121 ? 258.347 20.046 29.961 1.00 16.73 97 ASP B CA 1
ATOM 4984 C C . ASP B 1 121 ? 258.414 20.599 28.536 1.00 16.85 97 ASP B C 1
ATOM 4985 O O . ASP B 1 121 ? 257.393 21.024 27.980 1.00 17.46 97 ASP B O 1
ATOM 4990 N N . THR B 1 122 ? 259.606 20.621 27.938 1.00 17.36 98 THR B N 1
ATOM 4991 C CA . THR B 1 122 ? 259.788 21.285 26.651 1.00 16.32 98 THR B CA 1
ATOM 4992 C C . THR B 1 122 ? 260.034 20.386 25.458 1.00 16.57 98 THR B C 1
ATOM 4993 O O . THR B 1 122 ? 259.999 20.859 24.327 1.00 16.94 98 THR B O 1
ATOM 4997 N N . GLY B 1 123 ? 260.378 19.133 25.711 1.00 16.92 99 GLY B N 1
ATOM 4998 C CA . GLY B 1 123 ? 260.534 18.145 24.648 1.00 17.49 99 GLY B CA 1
ATOM 4999 C C . GLY B 1 123 ? 261.919 18.018 24.056 1.00 16.97 99 GLY B C 1
ATOM 5000 O O . GLY B 1 123 ? 262.159 17.050 23.347 1.00 17.91 99 GLY B O 1
ATOM 5001 N N . LYS B 1 124 ? 262.830 18.963 24.332 1.00 17.07 100 LYS B N 1
ATOM 5002 C CA . LYS B 1 124 ? 264.155 18.891 23.694 1.00 16.72 100 LYS B CA 1
ATOM 5003 C C . LYS B 1 124 ? 264.979 17.756 24.278 1.00 16.94 100 LYS B C 1
ATOM 5004 O O . LYS B 1 124 ? 264.638 17.205 25.331 1.00 16.04 100 LYS B O 1
ATOM 5010 N N . THR B 1 125 ? 266.028 17.370 23.564 1.00 16.04 101 THR B N 1
ATOM 5011 C CA . THR B 1 125 ? 266.811 16.233 24.004 1.00 16.31 101 THR B CA 1
ATOM 5012 C C . THR B 1 125 ? 267.459 16.440 25.358 1.00 16.66 101 THR B C 1
ATOM 5013 O O . THR B 1 125 ? 267.785 17.555 25.768 1.00 14.48 101 THR B O 1
ATOM 5017 N N . LEU B 1 126 ? 267.654 15.328 26.051 1.00 16.68 102 LEU B N 1
ATOM 5018 C CA . LEU B 1 126 ? 268.286 15.389 27.357 1.00 18.05 102 LEU B CA 1
ATOM 5019 C C . LEU B 1 126 ? 269.700 15.978 27.230 1.00 17.66 102 LEU B C 1
ATOM 5020 O O . LEU B 1 126 ? 270.108 16.793 28.087 1.00 15.65 102 LEU B O 1
ATOM 5025 N N A GLU B 1 127 ? 270.440 15.617 26.184 0.50 18.03 103 GLU B N 1
ATOM 5026 N N B GLU B 1 127 ? 270.443 15.614 26.180 0.50 17.87 103 GLU B N 1
ATOM 5027 C CA A GLU B 1 127 ? 271.774 16.175 25.998 0.50 18.97 103 GLU B CA 1
ATOM 5028 C CA B GLU B 1 127 ? 271.787 16.170 26.000 0.50 18.79 103 GLU B CA 1
ATOM 5029 C C A GLU B 1 127 ? 271.709 17.692 25.831 0.50 17.62 103 GLU B C 1
ATOM 5030 C C B GLU B 1 127 ? 271.713 17.691 25.827 0.50 17.53 103 GLU B C 1
ATOM 5031 O O A GLU B 1 127 ? 272.570 18.417 26.361 0.50 16.91 103 GLU B O 1
ATOM 5032 O O B GLU B 1 127 ? 272.571 18.419 26.356 0.50 16.84 103 GLU B O 1
ATOM 5043 N N . GLU B 1 128 ? 270.690 18.190 25.125 1.00 16.15 104 GLU B N 1
ATOM 5044 C CA . GLU B 1 128 ? 270.515 19.655 25.003 1.00 15.53 104 GLU B CA 1
ATOM 5045 C C . GLU B 1 128 ? 270.240 20.269 26.389 1.00 14.62 104 GLU B C 1
ATOM 5046 O O . GLU B 1 128 ? 270.770 21.322 26.752 1.00 14.10 104 GLU B O 1
ATOM 5052 N N . SER B 1 129 ? 269.385 19.601 27.165 1.00 14.32 105 SER B N 1
ATOM 5053 C CA . SER B 1 129 ? 269.066 20.089 28.504 1.00 14.41 105 SER B CA 1
ATOM 5054 C C . SER B 1 129 ? 270.289 20.099 29.424 1.00 14.69 105 SER B C 1
ATOM 5055 O O . SER B 1 129 ? 270.412 21.033 30.219 1.00 14.71 105 SER B O 1
ATOM 5058 N N . TYR B 1 130 ? 271.151 19.088 29.349 1.00 15.77 106 TYR B N 1
ATOM 5059 C CA . TYR B 1 130 ? 272.364 19.086 30.151 1.00 17.13 106 TYR B CA 1
ATOM 5060 C C . TYR B 1 130 ? 273.220 20.291 29.794 1.00 17.34 106 TYR B C 1
ATOM 5061 O O . TYR B 1 130 ? 273.765 20.986 30.666 1.00 15.40 106 TYR B O 1
ATOM 5070 N N . ALA B 1 131 ? 273.362 20.558 28.504 1.00 17.53 107 ALA B N 1
ATOM 5071 C CA . ALA B 1 131 ? 274.128 21.738 28.058 1.00 17.07 107 ALA B CA 1
ATOM 5072 C C . ALA B 1 131 ? 273.520 23.028 28.612 1.00 15.98 107 ALA B C 1
ATOM 5073 O O . ALA B 1 131 ? 274.256 23.932 29.056 1.00 15.36 107 ALA B O 1
ATOM 5075 N N . ASP B 1 132 ? 272.188 23.159 28.606 1.00 14.78 108 ASP B N 1
ATOM 5076 C CA . ASP B 1 132 ? 271.509 24.341 29.193 1.00 16.06 108 ASP B CA 1
ATOM 5077 C C . ASP B 1 132 ? 271.883 24.472 30.674 1.00 13.72 108 ASP B C 1
ATOM 5078 O O . ASP B 1 132 ? 272.186 25.553 31.127 1.00 12.16 108 ASP B O 1
ATOM 5083 N N . MET B 1 133 ? 271.843 23.364 31.428 1.00 12.97 109 MET B N 1
ATOM 5084 C CA . MET B 1 133 ? 272.133 23.445 32.863 1.00 13.00 109 MET B CA 1
ATOM 5085 C C . MET B 1 133 ? 273.570 23.889 33.116 1.00 12.53 109 MET B C 1
ATOM 5086 O O . MET B 1 133 ? 273.829 24.624 34.078 1.00 12.43 109 MET B O 1
ATOM 5091 N N . ASP B 1 134 ? 274.496 23.446 32.275 1.00 13.99 110 ASP B N 1
ATOM 5092 C CA . ASP B 1 134 ? 275.907 23.901 32.409 1.00 14.58 110 ASP B CA 1
ATOM 5093 C C . ASP B 1 134 ? 275.979 25.403 32.137 1.00 13.88 110 ASP B C 1
ATOM 5094 O O . ASP B 1 134 ? 276.671 26.151 32.858 1.00 12.33 110 ASP B O 1
ATOM 5099 N N A ASP B 1 135 ? 275.273 25.861 31.106 0.50 12.58 111 ASP B N 1
ATOM 5100 N N B ASP B 1 135 ? 275.280 25.867 31.098 0.50 13.54 111 ASP B N 1
ATOM 5101 C CA A ASP B 1 135 ? 275.225 27.282 30.798 0.50 13.09 111 ASP B CA 1
ATOM 5102 C CA B ASP B 1 135 ? 275.236 27.304 30.815 0.50 15.06 111 ASP B CA 1
ATOM 5103 C C A ASP B 1 135 ? 274.600 28.097 31.944 0.50 11.81 111 ASP B C 1
ATOM 5104 C C B ASP B 1 135 ? 274.590 28.111 31.940 0.50 12.76 111 ASP B C 1
ATOM 5105 O O A ASP B 1 135 ? 275.067 29.186 32.292 0.50 11.44 111 ASP B O 1
ATOM 5106 O O B ASP B 1 135 ? 275.059 29.196 32.291 0.50 12.27 111 ASP B O 1
ATOM 5115 N N . ILE B 1 136 ? 273.493 27.602 32.492 1.00 11.08 112 ILE B N 1
ATOM 5116 C CA . ILE B 1 136 ? 272.791 28.299 33.565 1.00 10.04 112 ILE B CA 1
ATOM 5117 C C . ILE B 1 136 ? 273.686 28.462 34.787 1.00 9.26 112 ILE B C 1
ATOM 5118 O O . ILE B 1 136 ? 273.728 29.528 35.397 1.00 9.16 112 ILE B O 1
ATOM 5123 N N . HIS B 1 137 ? 274.405 27.408 35.151 1.00 9.58 113 HIS B N 1
ATOM 5124 C CA . HIS B 1 137 ? 275.378 27.518 36.227 1.00 9.29 113 HIS B CA 1
ATOM 5125 C C . HIS B 1 137 ? 276.361 28.669 35.948 1.00 9.24 113 HIS B C 1
ATOM 5126 O O . HIS B 1 137 ? 276.640 29.504 36.821 1.00 8.97 113 HIS B O 1
ATOM 5133 N N . ASN B 1 138 ? 276.870 28.703 34.722 1.00 8.90 114 ASN B N 1
ATOM 5134 C CA . ASN B 1 138 ? 277.819 29.743 34.335 1.00 8.56 114 ASN B CA 1
ATOM 5135 C C . ASN B 1 138 ? 277.225 31.146 34.285 1.00 8.46 114 ASN B C 1
ATOM 5136 O O . ASN B 1 138 ? 277.955 32.114 34.530 1.00 9.25 114 ASN B O 1
ATOM 5141 N N . VAL B 1 139 ? 275.944 31.279 33.937 1.00 8.38 115 VAL B N 1
ATOM 5142 C CA . VAL B 1 139 ? 275.290 32.587 33.950 1.00 8.72 115 VAL B CA 1
ATOM 5143 C C . VAL B 1 139 ? 275.217 33.123 35.384 1.00 8.78 115 VAL B C 1
ATOM 5144 O O . VAL B 1 139 ? 275.624 34.259 35.697 1.00 7.86 115 VAL B O 1
ATOM 5148 N N . PHE B 1 140 ? 274.690 32.308 36.284 1.00 8.68 116 PHE B N 1
ATOM 5149 C CA . PHE B 1 140 ? 274.616 32.730 37.668 1.00 9.34 116 PHE B CA 1
ATOM 5150 C C . PHE B 1 140 ? 276.024 33.034 38.217 1.00 9.08 116 PHE B C 1
ATOM 5151 O O . PHE B 1 140 ? 276.220 34.020 38.946 1.00 8.55 116 PHE B O 1
ATOM 5159 N N . MET B 1 141 ? 277.020 32.210 37.884 1.00 8.61 117 MET B N 1
ATOM 5160 C CA . MET B 1 141 ? 278.360 32.432 38.401 1.00 9.79 117 MET B CA 1
ATOM 5161 C C . MET B 1 141 ? 278.974 33.722 37.880 1.00 8.69 117 MET B C 1
ATOM 5162 O O . MET B 1 141 ? 279.666 34.438 38.614 1.00 8.35 117 MET B O 1
ATOM 5167 N N . TYR B 1 142 ? 278.710 34.031 36.609 1.00 8.90 118 TYR B N 1
ATOM 5168 C CA . TYR B 1 142 ? 279.246 35.266 36.003 1.00 8.54 118 TYR B CA 1
ATOM 5169 C C . TYR B 1 142 ? 278.717 36.474 36.744 1.00 8.03 118 TYR B C 1
ATOM 5170 O O . TYR B 1 142 ? 279.481 37.361 37.166 1.00 7.92 118 TYR B O 1
ATOM 5179 N N . PHE B 1 143 ? 277.395 36.525 36.938 1.00 7.53 119 PHE B N 1
ATOM 5180 C CA . PHE B 1 143 ? 276.797 37.660 37.626 1.00 8.09 119 PHE B CA 1
ATOM 5181 C C . PHE B 1 143 ? 277.128 37.737 39.094 1.00 7.94 119 PHE B C 1
ATOM 5182 O O . PHE B 1 143 ? 277.253 38.853 39.633 1.00 8.68 119 PHE B O 1
ATOM 5190 N N . ALA B 1 144 ? 277.335 36.570 39.730 1.00 8.41 120 ALA B N 1
ATOM 5191 C CA . ALA B 1 144 ? 277.821 36.534 41.115 1.00 8.96 120 ALA B CA 1
ATOM 5192 C C . ALA B 1 144 ? 279.160 37.277 41.193 1.00 9.64 120 ALA B C 1
ATOM 5193 O O . ALA B 1 144 ? 279.397 38.106 42.103 1.00 10.68 120 ALA B O 1
ATOM 5195 N N . GLY B 1 145 ? 280.048 36.993 40.238 1.00 8.75 121 GLY B N 1
ATOM 5196 C CA . GLY B 1 145 ? 281.346 37.614 40.204 1.00 9.34 121 GLY B CA 1
ATOM 5197 C C . GLY B 1 145 ? 281.337 39.074 39.777 1.00 10.38 121 GLY B C 1
ATOM 5198 O O . GLY B 1 145 ? 282.263 39.817 40.113 1.00 12.60 121 GLY B O 1
ATOM 5199 N N . LEU B 1 146 ? 280.328 39.510 39.038 1.00 9.11 122 LEU B N 1
ATOM 5200 C CA . LEU B 1 146 ? 280.234 40.889 38.608 1.00 9.51 122 LEU B CA 1
ATOM 5201 C C . LEU B 1 146 ? 279.602 41.842 39.636 1.00 9.24 122 LEU B C 1
ATOM 5202 O O . LEU B 1 146 ? 279.819 43.066 39.579 1.00 10.73 122 LEU B O 1
ATOM 5207 N N . ALA B 1 147 ? 278.885 41.282 40.600 1.00 9.28 123 ALA B N 1
ATOM 5208 C CA . ALA B 1 147 ? 278.039 42.060 41.507 1.00 9.42 123 ALA B CA 1
ATOM 5209 C C . ALA B 1 147 ? 278.723 43.237 42.176 1.00 10.29 123 ALA B C 1
ATOM 5210 O O . ALA B 1 147 ? 278.135 44.326 42.247 1.00 11.37 123 ALA B O 1
ATOM 5212 N N . ASP B 1 148 ? 279.946 43.006 42.629 1.00 10.13 124 ASP B N 1
ATOM 5213 C CA . ASP B 1 148 ? 280.672 44.015 43.397 1.00 11.39 124 ASP B CA 1
ATOM 5214 C C . ASP B 1 148 ? 281.786 44.695 42.658 1.00 12.48 124 ASP B C 1
ATOM 5215 O O . ASP B 1 148 ? 282.653 45.335 43.284 1.00 12.61 124 ASP B O 1
ATOM 5220 N N . LYS B 1 149 ? 281.750 44.661 41.330 1.00 12.19 125 LYS B N 1
ATOM 5221 C CA . LYS B 1 149 ? 282.835 45.251 40.540 1.00 12.50 125 LYS B CA 1
ATOM 5222 C C . LYS B 1 149 ? 282.671 46.693 40.009 1.00 15.94 125 LYS B C 1
ATOM 5223 O O . LYS B 1 149 ? 283.623 47.200 39.432 1.00 20.61 125 LYS B O 1
ATOM 5229 N N A ASP B 1 150 ? 281.532 47.339 40.258 0.50 18.72 126 ASP B N 1
ATOM 5230 N N B ASP B 1 150 ? 281.534 47.357 40.196 0.50 18.69 126 ASP B N 1
ATOM 5231 C CA A ASP B 1 150 ? 281.326 48.734 39.847 0.50 19.48 126 ASP B CA 1
ATOM 5232 C CA B ASP B 1 150 ? 281.411 48.760 39.665 0.50 19.12 126 ASP B CA 1
ATOM 5233 C C A ASP B 1 150 ? 280.871 49.511 41.076 0.50 18.64 126 ASP B C 1
ATOM 5234 C C B ASP B 1 150 ? 280.233 49.545 40.272 0.50 17.57 126 ASP B C 1
ATOM 5235 O O A ASP B 1 150 ? 281.399 49.381 42.192 0.50 19.05 126 ASP B O 1
ATOM 5236 O O B ASP B 1 150 ? 279.100 49.374 39.866 0.50 15.72 126 ASP B O 1
ATOM 5245 N N A GLY B 1 151 ? 279.838 50.294 40.869 0.50 16.27 127 GLY B N 1
ATOM 5246 N N B GLY B 1 151 ? 280.526 50.458 41.198 0.50 16.20 127 GLY B N 1
ATOM 5247 C CA A GLY B 1 151 ? 279.356 51.167 41.913 0.50 15.46 127 GLY B CA 1
ATOM 5248 C CA B GLY B 1 151 ? 279.486 51.193 41.906 0.50 15.03 127 GLY B CA 1
ATOM 5249 C C A GLY B 1 151 ? 279.135 52.570 41.357 0.50 13.81 127 GLY B C 1
ATOM 5250 C C B GLY B 1 151 ? 279.157 52.564 41.349 0.50 13.65 127 GLY B C 1
ATOM 5251 O O A GLY B 1 151 ? 278.346 53.335 41.941 0.50 13.84 127 GLY B O 1
ATOM 5252 O O B GLY B 1 151 ? 278.318 53.293 41.914 0.50 13.72 127 GLY B O 1
ATOM 5253 N N . GLY B 1 152 ? 279.859 52.933 40.284 1.00 12.72 128 GLY B N 1
ATOM 5254 C CA . GLY B 1 152 ? 279.715 54.262 39.659 1.00 11.73 128 GLY B CA 1
ATOM 5255 C C . GLY B 1 152 ? 281.042 54.937 39.376 1.00 12.03 128 GLY B C 1
ATOM 5256 O O . GLY B 1 152 ? 282.064 54.280 39.320 1.00 10.80 128 GLY B O 1
ATOM 5257 N N . GLU B 1 153 ? 281.006 56.237 39.209 1.00 11.85 129 GLU B N 1
ATOM 5258 C CA . GLU B 1 153 ? 282.159 56.995 38.801 1.00 14.84 129 GLU B CA 1
ATOM 5259 C C . GLU B 1 153 ? 282.339 58.280 39.570 1.00 13.32 129 GLU B C 1
ATOM 5260 O O . GLU B 1 153 ? 281.379 58.855 40.061 1.00 13.04 129 GLU B O 1
ATOM 5266 N N . MET B 1 154 ? 283.580 58.705 39.712 1.00 9.52 130 MET B N 1
ATOM 5267 C CA . MET B 1 154 ? 283.888 60.058 40.176 1.00 11.10 130 MET B CA 1
ATOM 5268 C C . MET B 1 154 ? 284.086 60.905 38.912 1.00 12.07 130 MET B C 1
ATOM 5269 O O . MET B 1 154 ? 284.746 60.485 37.952 1.00 12.05 130 MET B O 1
ATOM 5274 N N . ILE B 1 155 ? 283.471 62.071 38.881 1.00 10.67 131 ILE B N 1
ATOM 5275 C CA . ILE B 1 155 ? 283.562 62.968 37.711 1.00 13.30 131 ILE B CA 1
ATOM 5276 C C . ILE B 1 155 ? 284.422 64.162 38.008 1.00 13.76 131 ILE B C 1
ATOM 5277 O O . ILE B 1 155 ? 284.346 64.746 39.065 1.00 13.42 131 ILE B O 1
ATOM 5282 N N . ASP B 1 156 ? 285.281 64.576 37.072 1.00 16.89 132 ASP B N 1
ATOM 5283 C CA . ASP B 1 156 ? 286.039 65.799 37.287 1.00 19.95 132 ASP B CA 1
ATOM 5284 C C . ASP B 1 156 ? 285.043 66.936 36.890 1.00 17.03 132 ASP B C 1
ATOM 5285 O O . ASP B 1 156 ? 284.674 67.171 35.730 1.00 19.36 132 ASP B O 1
ATOM 5290 N N . SER B 1 157 ? 284.496 67.575 37.911 1.00 15.56 133 SER B N 1
ATOM 5291 C CA . SER B 1 157 ? 283.498 68.577 37.687 1.00 12.76 133 SER B CA 1
ATOM 5292 C C . SER B 1 157 ? 284.071 69.829 37.025 1.00 12.04 133 SER B C 1
ATOM 5293 O O . SER B 1 157 ? 285.140 70.298 37.405 1.00 13.73 133 SER B O 1
ATOM 5296 N N . PRO B 1 158 ? 283.299 70.428 36.102 1.00 11.71 134 PRO B N 1
ATOM 5297 C CA . PRO B 1 158 ? 283.720 71.686 35.498 1.00 11.39 134 PRO B CA 1
ATOM 5298 C C . PRO B 1 158 ? 283.385 72.922 36.316 1.00 11.12 134 PRO B C 1
ATOM 5299 O O . PRO B 1 158 ? 283.720 74.041 35.912 1.00 10.71 134 PRO B O 1
ATOM 5303 N N . ILE B 1 159 ? 282.722 72.735 37.459 1.00 10.39 135 ILE B N 1
ATOM 5304 C CA . ILE B 1 159 ? 282.401 73.829 38.350 1.00 12.02 135 ILE B CA 1
ATOM 5305 C C . ILE B 1 159 ? 283.408 73.817 39.524 1.00 12.03 135 ILE B C 1
ATOM 5306 O O . ILE B 1 159 ? 283.486 72.837 40.265 1.00 12.53 135 ILE B O 1
ATOM 5311 N N . PRO B 1 160 ? 284.180 74.894 39.697 1.00 13.35 136 PRO B N 1
ATOM 5312 C CA . PRO B 1 160 ? 285.071 74.914 40.841 1.00 14.44 136 PRO B CA 1
ATOM 5313 C C . PRO B 1 160 ? 284.324 74.739 42.187 1.00 14.84 136 PRO B C 1
ATOM 5314 O O . PRO B 1 160 ? 283.165 75.168 42.318 1.00 14.32 136 PRO B O 1
ATOM 5318 N N . ASP B 1 161 ? 284.992 74.121 43.145 1.00 14.14 137 ASP B N 1
ATOM 5319 C CA . ASP B 1 161 ? 284.444 73.913 44.480 1.00 15.06 137 ASP B CA 1
ATOM 5320 C C . ASP B 1 161 ? 283.153 73.081 44.462 1.00 12.98 137 ASP B C 1
ATOM 5321 O O . ASP B 1 161 ? 282.173 73.407 45.128 1.00 12.82 137 ASP B O 1
ATOM 5326 N N . THR B 1 162 ? 283.169 72.032 43.652 1.00 11.97 138 THR B N 1
ATOM 5327 C CA . THR B 1 162 ? 282.065 71.050 43.675 1.00 11.85 138 THR B CA 1
ATOM 5328 C C . THR B 1 162 ? 282.675 69.675 43.599 1.00 12.31 138 THR B C 1
ATOM 5329 O O . THR B 1 162 ? 283.826 69.521 43.086 1.00 13.88 138 THR B O 1
ATOM 5333 N N . GLU B 1 163 ? 281.961 68.690 44.100 1.00 10.85 139 GLU B N 1
ATOM 5334 C CA . GLU B 1 163 ? 282.302 67.253 43.968 1.00 11.70 139 GLU B CA 1
ATOM 5335 C C . GLU B 1 163 ? 281.150 66.655 43.167 1.00 11.11 139 GLU B C 1
ATOM 5336 O O . GLU B 1 163 ? 279.973 66.891 43.475 1.00 11.43 139 GLU B O 1
ATOM 5342 N N . SER B 1 164 ? 281.485 65.863 42.160 1.00 9.59 140 SER B N 1
ATOM 5343 C CA . SER B 1 164 ? 280.517 65.234 41.282 1.00 10.42 140 SER B CA 1
ATOM 5344 C C . SER B 1 164 ? 280.733 63.755 41.250 1.00 10.32 140 SER B C 1
ATOM 5345 O O . SER B 1 164 ? 281.858 63.277 40.993 1.00 10.22 140 SER B O 1
ATOM 5348 N N . LYS B 1 165 ? 279.708 62.987 41.584 1.00 9.28 141 LYS B N 1
ATOM 5349 C CA . LYS B 1 165 ? 279.835 61.541 41.455 1.00 10.04 141 LYS B CA 1
ATOM 5350 C C . LYS B 1 165 ? 278.579 60.935 40.872 1.00 9.72 141 LYS B C 1
ATOM 5351 O O . LYS B 1 165 ? 277.482 61.513 40.985 1.00 8.82 141 LYS B O 1
ATOM 5357 N N A ILE B 1 166 ? 278.751 59.806 40.207 0.50 8.61 142 ILE B N 1
ATOM 5358 N N B ILE B 1 166 ? 278.751 59.806 40.205 0.50 9.02 142 ILE B N 1
ATOM 5359 C CA A ILE B 1 166 ? 277.624 59.066 39.648 0.50 9.04 142 ILE B CA 1
ATOM 5360 C CA B ILE B 1 166 ? 277.623 59.067 39.640 0.50 9.86 142 ILE B CA 1
ATOM 5361 C C A ILE B 1 166 ? 277.561 57.771 40.428 0.50 9.97 142 ILE B C 1
ATOM 5362 C C B ILE B 1 166 ? 277.565 57.773 40.417 0.50 10.54 142 ILE B C 1
ATOM 5363 O O A ILE B 1 166 ? 278.525 56.987 40.413 0.50 10.89 142 ILE B O 1
ATOM 5364 O O B ILE B 1 166 ? 278.532 56.992 40.394 0.50 11.48 142 ILE B O 1
ATOM 5373 N N A VAL B 1 167 ? 276.435 57.533 41.099 0.50 9.72 143 VAL B N 1
ATOM 5374 N N B VAL B 1 167 ? 276.446 57.529 41.098 0.50 9.80 143 VAL B N 1
ATOM 5375 C CA A VAL B 1 167 ? 276.226 56.317 41.856 0.50 10.60 143 VAL B CA 1
ATOM 5376 C CA B VAL B 1 167 ? 276.261 56.295 41.844 0.50 10.39 143 VAL B CA 1
ATOM 5377 C C A VAL B 1 167 ? 275.299 55.428 41.049 0.50 11.08 143 VAL B C 1
ATOM 5378 C C B VAL B 1 167 ? 275.289 55.419 41.072 0.50 10.74 143 VAL B C 1
ATOM 5379 O O A VAL B 1 167 ? 274.321 55.926 40.465 0.50 12.20 143 VAL B O 1
ATOM 5380 O O B VAL B 1 167 ? 274.303 55.924 40.503 0.50 11.79 143 VAL B O 1
ATOM 5387 N N A LYS B 1 168 ? 275.597 54.134 40.976 0.50 11.07 144 LYS B N 1
ATOM 5388 N N B LYS B 1 168 ? 275.598 54.129 40.975 0.50 10.70 144 LYS B N 1
ATOM 5389 C CA A LYS B 1 168 ? 274.735 53.187 40.283 0.50 11.97 144 LYS B CA 1
ATOM 5390 C CA B LYS B 1 168 ? 274.740 53.180 40.284 0.50 11.51 144 LYS B CA 1
ATOM 5391 C C A LYS B 1 168 ? 273.928 52.462 41.352 0.50 12.43 144 LYS B C 1
ATOM 5392 C C B LYS B 1 168 ? 273.928 52.457 41.355 0.50 12.13 144 LYS B C 1
ATOM 5393 O O A LYS B 1 168 ? 274.490 51.906 42.309 0.50 14.90 144 LYS B O 1
ATOM 5394 O O B LYS B 1 168 ? 274.484 51.916 42.327 0.50 14.43 144 LYS B O 1
ATOM 5405 N N . GLU B 1 169 ? 272.613 52.558 41.247 1.00 10.07 145 GLU B N 1
ATOM 5406 C CA . GLU B 1 169 ? 271.696 51.930 42.192 1.00 10.13 145 GLU B CA 1
ATOM 5407 C C . GLU B 1 169 ? 270.873 50.857 41.464 1.00 9.72 145 GLU B C 1
ATOM 5408 O O . GLU B 1 169 ? 270.748 50.914 40.238 1.00 8.71 145 GLU B O 1
ATOM 5414 N N . PRO B 1 170 ? 270.307 49.893 42.200 1.00 9.03 146 PRO B N 1
ATOM 5415 C CA . PRO B 1 170 ? 269.374 48.996 41.523 1.00 8.07 146 PRO B CA 1
ATOM 5416 C C . PRO B 1 170 ? 268.217 49.796 40.907 1.00 8.67 146 PRO B C 1
ATOM 5417 O O . PRO B 1 170 ? 267.712 50.756 41.504 1.00 8.49 146 PRO B O 1
ATOM 5421 N N . VAL B 1 171 ? 267.766 49.360 39.728 1.00 8.64 147 VAL B N 1
ATOM 5422 C CA . VAL B 1 171 ? 266.692 50.092 39.011 1.00 9.34 147 VAL B CA 1
ATOM 5423 C C . VAL B 1 171 ? 265.424 50.153 39.832 1.00 9.86 147 VAL B C 1
ATOM 5424 O O . VAL B 1 171 ? 264.671 51.137 39.768 1.00 10.79 147 VAL B O 1
ATOM 5428 N N . GLY B 1 172 ? 265.157 49.103 40.596 1.00 9.42 148 GLY B N 1
ATOM 5429 C CA . GLY B 1 172 ? 264.021 49.073 41.503 1.00 9.85 148 GLY B CA 1
ATOM 5430 C C . GLY B 1 172 ? 263.287 47.754 41.441 1.00 10.21 148 GLY B C 1
ATOM 5431 O O . GLY B 1 172 ? 263.877 46.687 41.639 1.00 10.45 148 GLY B O 1
ATOM 5432 N N . VAL B 1 173 ? 261.976 47.827 41.197 1.00 9.27 149 VAL B N 1
ATOM 5433 C CA . VAL B 1 173 ? 261.103 46.678 41.068 1.00 9.55 149 VAL B CA 1
ATOM 5434 C C . VAL B 1 173 ? 261.041 46.285 39.603 1.00 9.45 149 VAL B C 1
ATOM 5435 O O . VAL B 1 173 ? 260.769 47.131 38.711 1.00 9.65 149 VAL B O 1
ATOM 5439 N N A VAL B 1 174 ? 261.303 45.012 39.320 0.50 9.30 150 VAL B N 1
ATOM 5440 N N B VAL B 1 174 ? 261.301 45.013 39.323 0.50 8.53 150 VAL B N 1
ATOM 5441 C CA A VAL B 1 174 ? 261.325 44.537 37.943 0.50 9.55 150 VAL B CA 1
ATOM 5442 C CA B VAL B 1 174 ? 261.332 44.545 37.947 0.50 8.28 150 VAL B CA 1
ATOM 5443 C C A VAL B 1 174 ? 260.353 43.391 37.727 0.50 9.54 150 VAL B C 1
ATOM 5444 C C B VAL B 1 174 ? 260.364 43.389 37.723 0.50 8.81 150 VAL B C 1
ATOM 5445 O O A VAL B 1 174 ? 260.246 42.500 38.570 0.50 10.52 150 VAL B O 1
ATOM 5446 O O B VAL B 1 174 ? 260.245 42.504 38.569 0.50 9.69 150 VAL B O 1
ATOM 5453 N N . THR B 1 175 ? 259.660 43.420 36.592 1.00 9.24 151 THR B N 1
ATOM 5454 C CA . THR B 1 175 ? 258.783 42.304 36.204 1.00 9.85 151 THR B CA 1
ATOM 5455 C C . THR B 1 175 ? 259.511 41.581 35.052 1.00 9.86 151 THR B C 1
ATOM 5456 O O . THR B 1 175 ? 260.141 42.207 34.189 1.00 9.17 151 THR B O 1
ATOM 5460 N N . GLN B 1 176 ? 259.419 40.262 35.056 1.00 9.38 152 GLN B N 1
ATOM 5461 C CA . GLN B 1 176 ? 260.216 39.404 34.179 1.00 9.33 152 GLN B CA 1
ATOM 5462 C C . GLN B 1 176 ? 259.306 38.331 33.622 1.00 9.21 152 GLN B C 1
ATOM 5463 O O . GLN B 1 176 ? 258.716 37.552 34.376 1.00 9.92 152 GLN B O 1
ATOM 5469 N N . ILE B 1 177 ? 259.201 38.283 32.304 1.00 9.61 153 ILE B N 1
ATOM 5470 C CA . ILE B 1 177 ? 258.303 37.355 31.604 1.00 10.79 153 ILE B CA 1
ATOM 5471 C C . ILE B 1 177 ? 259.152 36.543 30.617 1.00 10.51 153 ILE B C 1
ATOM 5472 O O . ILE B 1 177 ? 259.824 37.111 29.751 1.00 9.94 153 ILE B O 1
ATOM 5477 N N . THR B 1 178 ? 259.138 35.224 30.783 1.00 10.24 154 THR B N 1
ATOM 5478 C CA . THR B 1 178 ? 260.004 34.330 30.034 1.00 10.75 154 THR B CA 1
ATOM 5479 C C . THR B 1 178 ? 259.246 33.409 29.067 1.00 12.18 154 THR B C 1
ATOM 5480 O O . THR B 1 178 ? 258.041 33.194 29.238 1.00 12.20 154 THR B O 1
ATOM 5484 N N . PRO B 1 179 ? 259.964 32.861 28.068 1.00 12.44 155 PRO B N 1
ATOM 5485 C CA . PRO B 1 179 ? 259.357 32.081 27.010 1.00 12.38 155 PRO B CA 1
ATOM 5486 C C . PRO B 1 179 ? 259.400 30.588 27.287 1.00 11.86 155 PRO B C 1
ATOM 5487 O O . PRO B 1 179 ? 260.051 30.107 28.223 1.00 11.46 155 PRO B O 1
ATOM 5491 N N . TRP B 1 180 ? 258.702 29.853 26.437 1.00 12.17 156 TRP B N 1
ATOM 5492 C CA . TRP B 1 180 ? 258.581 28.423 26.600 1.00 12.85 156 TRP B CA 1
ATOM 5493 C C . TRP B 1 180 ? 259.716 27.590 26.011 1.00 13.16 156 TRP B C 1
ATOM 5494 O O . TRP B 1 180 ? 259.820 26.409 26.317 1.00 14.91 156 TRP B O 1
ATOM 5505 N N A ASN B 1 181 ? 260.566 28.184 25.185 0.50 13.54 157 ASN B N 1
ATOM 5506 N N B ASN B 1 181 ? 260.566 28.185 25.186 0.50 13.50 157 ASN B N 1
ATOM 5507 C CA A ASN B 1 181 ? 261.586 27.357 24.535 0.50 14.57 157 ASN B CA 1
ATOM 5508 C CA B ASN B 1 181 ? 261.587 27.360 24.536 0.50 14.50 157 ASN B CA 1
ATOM 5509 C C A ASN B 1 181 ? 262.738 26.897 25.425 0.50 14.14 157 ASN B C 1
ATOM 5510 C C B ASN B 1 181 ? 262.738 26.899 25.425 0.50 14.10 157 ASN B C 1
ATOM 5511 O O A ASN B 1 181 ? 263.074 25.694 25.441 0.50 14.54 157 ASN B O 1
ATOM 5512 O O B ASN B 1 181 ? 263.073 25.697 25.441 0.50 14.51 157 ASN B O 1
ATOM 5521 N N . TYR B 1 182 ? 263.306 27.833 26.173 1.00 13.89 158 TYR B N 1
ATOM 5522 C CA . TYR B 1 182 ? 264.397 27.545 27.127 1.00 13.89 158 TYR B CA 1
ATOM 5523 C C . TYR B 1 182 ? 263.991 28.247 28.433 1.00 12.45 158 TYR B C 1
ATOM 5524 O O . TYR B 1 182 ? 264.520 29.309 28.799 1.00 11.55 158 TYR B O 1
ATOM 5533 N N . PRO B 1 183 ? 263.038 27.660 29.175 1.00 11.55 159 PRO B N 1
ATOM 5534 C CA . PRO B 1 183 ? 262.496 28.347 30.324 1.00 11.37 159 PRO B CA 1
ATOM 5535 C C . PRO B 1 183 ? 263.494 28.739 31.415 1.00 10.66 159 PRO B C 1
ATOM 5536 O O . PRO B 1 183 ? 263.539 29.904 31.803 1.00 10.23 159 PRO B O 1
ATOM 5540 N N . LEU B 1 184 ? 264.286 27.776 31.855 1.00 10.55 160 LEU B N 1
ATOM 5541 C CA . LEU B 1 184 ? 265.203 28.076 32.941 1.00 11.31 160 LEU B CA 1
ATOM 5542 C C . LEU B 1 184 ? 266.349 28.906 32.449 1.00 10.14 160 LEU B C 1
ATOM 5543 O O . LEU B 1 184 ? 266.845 29.789 33.185 1.00 9.45 160 LEU B O 1
ATOM 5548 N N . LEU B 1 185 ? 266.820 28.652 31.241 1.00 10.42 161 LEU B N 1
ATOM 5549 C CA . LEU B 1 185 ? 267.921 29.479 30.722 1.00 10.51 161 LEU B CA 1
ATOM 5550 C C . LEU B 1 185 ? 267.532 30.940 30.648 1.00 10.72 161 LEU B C 1
ATOM 5551 O O . LEU B 1 185 ? 268.254 31.821 31.130 1.00 10.00 161 LEU B O 1
ATOM 5556 N N . GLN B 1 186 ? 266.382 31.221 30.042 1.00 11.10 162 GLN B N 1
ATOM 5557 C CA . GLN B 1 186 ? 265.948 32.599 29.926 1.00 12.72 162 GLN B CA 1
ATOM 5558 C C . GLN B 1 186 ? 265.640 33.217 31.297 1.00 12.01 162 GLN B C 1
ATOM 5559 O O . GLN B 1 186 ? 265.883 34.392 31.506 1.00 12.82 162 GLN B O 1
ATOM 5565 N N . ALA B 1 187 ? 265.100 32.426 32.221 1.00 11.80 163 ALA B N 1
ATOM 5566 C CA . ALA B 1 187 ? 264.895 32.890 33.581 1.00 10.70 163 ALA B CA 1
ATOM 5567 C C . ALA B 1 187 ? 266.241 33.329 34.210 1.00 10.70 163 ALA B C 1
ATOM 5568 O O . ALA B 1 187 ? 266.303 34.375 34.849 1.00 11.08 163 ALA B O 1
ATOM 5570 N N . SER B 1 188 ? 267.294 32.519 34.034 1.00 9.52 164 SER B N 1
ATOM 5571 C CA . SER B 1 188 ? 268.575 32.829 34.631 1.00 9.34 164 SER B CA 1
ATOM 5572 C C . SER B 1 188 ? 269.134 34.159 34.131 1.00 8.76 164 SER B C 1
ATOM 5573 O O . SER B 1 188 ? 269.787 34.880 34.883 1.00 8.39 164 SER B O 1
ATOM 5576 N N . TRP B 1 189 ? 268.917 34.460 32.842 1.00 8.25 165 TRP B N 1
ATOM 5577 C CA . TRP B 1 189 ? 269.438 35.698 32.254 1.00 8.86 165 TRP B CA 1
ATOM 5578 C C . TRP B 1 189 ? 268.842 36.926 32.923 1.00 8.56 165 TRP B C 1
ATOM 5579 O O . TRP B 1 189 ? 269.439 37.980 32.907 1.00 9.04 165 TRP B O 1
ATOM 5590 N N . LYS B 1 190 ? 267.621 36.788 33.431 1.00 8.67 166 LYS B N 1
ATOM 5591 C CA . LYS B 1 190 ? 266.909 37.865 34.107 1.00 8.70 166 LYS B CA 1
ATOM 5592 C C . LYS B 1 190 ? 267.127 37.876 35.614 1.00 8.58 166 LYS B C 1
ATOM 5593 O O . LYS B 1 190 ? 267.407 38.951 36.201 1.00 8.94 166 LYS B O 1
ATOM 5599 N N . ILE B 1 191 ? 266.994 36.707 36.262 1.00 8.08 167 ILE B N 1
ATOM 5600 C CA . ILE B 1 191 ? 267.141 36.622 37.707 1.00 8.57 167 ILE B CA 1
ATOM 5601 C C . ILE B 1 191 ? 268.528 37.017 38.173 1.00 8.26 167 ILE B C 1
ATOM 5602 O O . ILE B 1 191 ? 268.671 37.766 39.154 1.00 9.29 167 ILE B O 1
ATOM 5607 N N . ALA B 1 192 ? 269.566 36.507 37.494 1.00 7.42 168 ALA B N 1
ATOM 5608 C CA . ALA B 1 192 ? 270.916 36.705 37.963 1.00 7.71 168 ALA B CA 1
ATOM 5609 C C . ALA B 1 192 ? 271.313 38.173 38.121 1.00 7.76 168 ALA B C 1
ATOM 5610 O O . ALA B 1 192 ? 271.773 38.553 39.197 1.00 7.56 168 ALA B O 1
ATOM 5612 N N . PRO B 1 193 ? 271.113 39.017 37.081 1.00 7.37 169 PRO B N 1
ATOM 5613 C CA . PRO B 1 193 ? 271.510 40.397 37.271 1.00 7.62 169 PRO B CA 1
ATOM 5614 C C . PRO B 1 193 ? 270.568 41.137 38.194 1.00 7.55 169 PRO B C 1
ATOM 5615 O O . PRO B 1 193 ? 271.009 42.031 38.928 1.00 7.66 169 PRO B O 1
ATOM 5619 N N . ALA B 1 194 ? 269.288 40.772 38.200 1.00 7.70 170 ALA B N 1
ATOM 5620 C CA . ALA B 1 194 ? 268.351 41.458 39.112 1.00 7.67 170 ALA B CA 1
ATOM 5621 C C . ALA B 1 194 ? 268.765 41.261 40.573 1.00 8.43 170 ALA B C 1
ATOM 5622 O O . ALA B 1 194 ? 268.824 42.211 41.367 1.00 9.14 170 ALA B O 1
ATOM 5624 N N . LEU B 1 195 ? 269.074 40.019 40.939 1.00 7.75 171 LEU B N 1
ATOM 5625 C CA . LEU B 1 195 ? 269.502 39.783 42.316 1.00 9.35 171 LEU B CA 1
ATOM 5626 C C . LEU B 1 195 ? 270.888 40.358 42.586 1.00 8.82 171 LEU B C 1
ATOM 5627 O O . LEU B 1 195 ? 271.102 40.922 43.674 1.00 9.30 171 LEU B O 1
ATOM 5632 N N . ALA B 1 196 ? 271.809 40.254 41.642 1.00 8.62 172 ALA B N 1
ATOM 5633 C CA . ALA B 1 196 ? 273.134 40.793 41.842 1.00 8.72 172 ALA B CA 1
ATOM 5634 C C . ALA B 1 196 ? 273.129 42.298 42.154 1.00 8.20 172 ALA B C 1
ATOM 5635 O O . ALA B 1 196 ? 273.947 42.775 42.956 1.00 8.75 172 ALA B O 1
ATOM 5637 N N . THR B 1 197 ? 272.254 43.044 41.490 1.00 7.86 173 THR B N 1
ATOM 5638 C CA . THR B 1 197 ? 272.201 44.498 41.646 1.00 8.33 173 THR B CA 1
ATOM 5639 C C . THR B 1 197 ? 271.385 44.974 42.821 1.00 8.52 173 THR B C 1
ATOM 5640 O O . THR B 1 197 ? 271.484 46.159 43.168 1.00 9.39 173 THR B O 1
ATOM 5644 N N . GLY B 1 198 ? 270.549 44.100 43.418 1.00 8.12 174 GLY B N 1
ATOM 5645 C CA . GLY B 1 198 ? 269.736 44.505 44.553 1.00 8.29 174 GLY B CA 1
ATOM 5646 C C . GLY B 1 198 ? 268.289 44.834 44.239 1.00 8.46 174 GLY B C 1
ATOM 5647 O O . GLY B 1 198 ? 267.574 45.413 45.091 1.00 9.81 174 GLY B O 1
ATOM 5648 N N . CYS B 1 199 ? 267.810 44.473 43.043 1.00 7.88 175 CYS B N 1
ATOM 5649 C CA . CYS B 1 199 ? 266.402 44.693 42.721 1.00 8.39 175 CYS B CA 1
ATOM 5650 C C . CYS B 1 199 ? 265.473 43.712 43.427 1.00 9.30 175 CYS B C 1
ATOM 5651 O O . CYS B 1 199 ? 265.931 42.700 43.968 1.00 11.40 175 CYS B O 1
ATOM 5654 N N . SER B 1 200 ? 264.179 44.023 43.421 1.00 8.34 176 SER B N 1
ATOM 5655 C CA . SER B 1 200 ? 263.149 43.054 43.776 1.00 9.05 176 SER B CA 1
ATOM 5656 C C . SER B 1 200 ? 262.513 42.649 42.464 1.00 9.01 176 SER B C 1
ATOM 5657 O O . SER B 1 200 ? 262.382 43.480 41.565 1.00 10.02 176 SER B O 1
ATOM 5660 N N . LEU B 1 201 ? 262.083 41.395 42.333 1.00 8.86 177 LEU B N 1
ATOM 5661 C CA . LEU B 1 201 ? 261.562 40.925 41.072 1.00 8.73 177 LEU B CA 1
ATOM 5662 C C . LEU B 1 201 ? 260.283 40.121 41.224 1.00 8.98 177 LEU B C 1
ATOM 5663 O O . LEU B 1 201 ? 260.023 39.495 42.249 1.00 9.08 177 LEU B O 1
ATOM 5668 N N . VAL B 1 202 ? 259.506 40.148 40.144 1.00 8.96 178 VAL B N 1
ATOM 5669 C CA . VAL B 1 202 ? 258.303 39.338 39.995 1.00 9.85 178 VAL B CA 1
ATOM 5670 C C . VAL B 1 202 ? 258.436 38.665 38.633 1.00 10.22 178 VAL B C 1
ATOM 5671 O O . VAL B 1 202 ? 258.467 39.331 37.593 1.00 9.67 178 VAL B O 1
ATOM 5675 N N . MET B 1 203 ? 258.543 37.338 38.648 1.00 10.29 179 MET B N 1
ATOM 5676 C CA . MET B 1 203 ? 258.693 36.565 37.429 1.00 10.37 179 MET B CA 1
ATOM 5677 C C . MET B 1 203 ? 257.489 35.735 37.097 1.00 10.81 179 MET B C 1
ATOM 5678 O O . MET B 1 203 ? 256.877 35.164 37.993 1.00 9.94 179 MET B O 1
ATOM 5683 N N . LYS B 1 204 ? 257.143 35.668 35.808 1.00 10.73 180 LYS B N 1
ATOM 5684 C CA . LYS B 1 204 ? 256.056 34.787 35.332 1.00 11.69 180 LYS B CA 1
ATOM 5685 C C . LYS B 1 204 ? 256.575 33.991 34.154 1.00 11.70 180 LYS B C 1
ATOM 5686 O O . LYS B 1 204 ? 256.884 34.583 33.102 1.00 10.92 180 LYS B O 1
ATOM 5692 N N . PRO B 1 205 ? 256.752 32.662 34.321 1.00 11.29 181 PRO B N 1
ATOM 5693 C CA . PRO B 1 205 ? 257.193 31.860 33.188 1.00 11.18 181 PRO B CA 1
ATOM 5694 C C . PRO B 1 205 ? 256.053 31.616 32.221 1.00 11.56 181 PRO B C 1
ATOM 5695 O O . PRO B 1 205 ? 254.871 31.930 32.498 1.00 11.11 181 PRO B O 1
ATOM 5699 N N . SER B 1 206 ? 256.387 31.045 31.067 1.00 11.82 182 SER B N 1
ATOM 5700 C CA . SER B 1 206 ? 255.348 30.718 30.092 1.00 11.97 182 SER B CA 1
ATOM 5701 C C . SER B 1 206 ? 254.333 29.817 30.755 1.00 12.96 182 SER B C 1
ATOM 5702 O O . SER B 1 206 ? 254.701 28.894 31.483 1.00 12.80 182 SER B O 1
ATOM 5705 N N . GLU B 1 207 ? 253.057 30.081 30.481 1.00 14.62 183 GLU B N 1
ATOM 5706 C CA . GLU B 1 207 ? 251.990 29.300 31.092 1.00 16.36 183 GLU B CA 1
ATOM 5707 C C . GLU B 1 207 ? 252.100 27.809 30.777 1.00 16.50 183 GLU B C 1
ATOM 5708 O O . GLU B 1 207 ? 251.690 26.978 31.589 1.00 17.72 183 GLU B O 1
ATOM 5714 N N . ILE B 1 208 ? 252.689 27.444 29.644 1.00 15.03 184 ILE B N 1
ATOM 5715 C CA . ILE B 1 208 ? 252.789 26.063 29.268 1.00 15.55 184 ILE B CA 1
ATOM 5716 C C . ILE B 1 208 ? 254.045 25.321 29.756 1.00 15.27 184 ILE B C 1
ATOM 5717 O O . ILE B 1 208 ? 254.080 24.083 29.709 1.00 16.60 184 ILE B O 1
ATOM 5722 N N . THR B 1 209 ? 255.025 26.055 30.297 1.00 14.14 185 THR B N 1
ATOM 5723 C CA . THR B 1 209 ? 256.285 25.460 30.751 1.00 14.04 185 THR B CA 1
ATOM 5724 C C . THR B 1 209 ? 256.808 26.065 32.054 1.00 13.78 185 THR B C 1
ATOM 5725 O O . THR B 1 209 ? 257.845 26.715 32.085 1.00 14.88 185 THR B O 1
ATOM 5729 N N . PRO B 1 210 ? 256.106 25.839 33.166 1.00 13.71 186 PRO B N 1
ATOM 5730 C CA . PRO B 1 210 ? 256.523 26.411 34.439 1.00 13.15 186 PRO B CA 1
ATOM 5731 C C . PRO B 1 210 ? 257.439 25.544 35.332 1.00 12.97 186 PRO B C 1
ATOM 5732 O O . PRO B 1 210 ? 257.889 26.021 36.372 1.00 12.78 186 PRO B O 1
ATOM 5736 N N . LEU B 1 211 ? 257.732 24.308 34.948 1.00 13.04 187 LEU B N 1
ATOM 5737 C CA . LEU B 1 211 ? 258.351 23.354 35.895 1.00 13.98 187 LEU B CA 1
ATOM 5738 C C . LEU B 1 211 ? 259.716 23.713 36.463 1.00 13.05 187 LEU B C 1
ATOM 5739 O O . LEU B 1 211 ? 259.885 23.730 37.677 1.00 12.52 187 LEU B O 1
ATOM 5744 N N . THR B 1 212 ? 260.679 23.974 35.594 1.00 11.70 188 THR B N 1
ATOM 5745 C CA . THR B 1 212 ? 262.008 24.297 36.096 1.00 12.14 188 THR B CA 1
ATOM 5746 C C . THR B 1 212 ? 262.031 25.663 36.785 1.00 11.43 188 THR B C 1
ATOM 5747 O O . THR B 1 212 ? 262.894 25.892 37.644 1.00 11.16 188 THR B O 1
ATOM 5751 N N . THR B 1 213 ? 261.111 26.570 36.418 1.00 11.24 189 THR B N 1
ATOM 5752 C CA . THR B 1 213 ? 261.040 27.880 37.072 1.00 10.76 189 THR B CA 1
ATOM 5753 C C . THR B 1 213 ? 260.529 27.710 38.518 1.00 10.50 189 THR B C 1
ATOM 5754 O O . THR B 1 213 ? 261.045 28.339 39.462 1.00 9.82 189 THR B O 1
ATOM 5758 N N . ILE B 1 214 ? 259.517 26.855 38.700 1.00 10.59 190 ILE B N 1
ATOM 5759 C CA . ILE B 1 214 ? 259.087 26.541 40.067 1.00 11.28 190 ILE B CA 1
ATOM 5760 C C . ILE B 1 214 ? 260.282 25.959 40.850 1.00 10.78 190 ILE B C 1
ATOM 5761 O O . ILE B 1 214 ? 260.554 26.367 41.992 1.00 10.37 190 ILE B O 1
ATOM 5766 N N . ARG B 1 215 ? 261.006 25.014 40.251 1.00 11.13 191 ARG B N 1
ATOM 5767 C CA . ARG B 1 215 ? 262.116 24.405 40.925 1.00 11.83 191 ARG B CA 1
ATOM 5768 C C . ARG B 1 215 ? 263.167 25.417 41.310 1.00 12.22 191 ARG B C 1
ATOM 5769 O O . ARG B 1 215 ? 263.681 25.363 42.454 1.00 12.15 191 ARG B O 1
ATOM 5777 N N . VAL B 1 216 ? 263.516 26.337 40.412 1.00 11.29 192 VAL B N 1
ATOM 5778 C CA . VAL B 1 216 ? 264.563 27.309 40.759 1.00 10.70 192 VAL B CA 1
ATOM 5779 C C . VAL B 1 216 ? 264.093 28.216 41.896 1.00 10.67 192 VAL B C 1
ATOM 5780 O O . VAL B 1 216 ? 264.918 28.642 42.715 1.00 11.34 192 VAL B O 1
ATOM 5784 N N . PHE B 1 217 ? 262.797 28.536 41.957 1.00 10.63 193 PHE B N 1
ATOM 5785 C CA . PHE B 1 217 ? 262.287 29.310 43.088 1.00 10.63 193 PHE B CA 1
ATOM 5786 C C . PHE B 1 217 ? 262.441 28.546 44.406 1.00 10.36 193 PHE B C 1
ATOM 5787 O O . PHE B 1 217 ? 262.764 29.144 45.427 1.00 10.44 193 PHE B O 1
ATOM 5795 N N . GLU B 1 218 ? 262.208 27.224 44.394 1.00 10.36 194 GLU B N 1
ATOM 5796 C CA . GLU B 1 218 ? 262.471 26.429 45.593 1.00 11.14 194 GLU B CA 1
ATOM 5797 C C . GLU B 1 218 ? 263.943 26.572 45.996 1.00 10.78 194 GLU B C 1
ATOM 5798 O O . GLU B 1 218 ? 264.264 26.720 47.174 1.00 11.02 194 GLU B O 1
ATOM 5804 N N . LEU B 1 219 ? 264.840 26.472 45.022 1.00 10.71 195 LEU B N 1
ATOM 5805 C CA . LEU B 1 219 ? 266.261 26.568 45.301 1.00 10.85 195 LEU B CA 1
ATOM 5806 C C . LEU B 1 219 ? 266.654 27.966 45.805 1.00 10.70 195 LEU B C 1
ATOM 5807 O O . LEU B 1 219 ? 267.480 28.084 46.724 1.00 11.54 195 LEU B O 1
ATOM 5812 N N . MET B 1 220 ? 266.067 29.005 45.225 1.00 10.45 196 MET B N 1
ATOM 5813 C CA . MET B 1 220 ? 266.346 30.367 45.708 1.00 10.35 196 MET B CA 1
ATOM 5814 C C . MET B 1 220 ? 265.870 30.554 47.135 1.00 10.60 196 MET B C 1
ATOM 5815 O O . MET B 1 220 ? 266.533 31.199 47.933 1.00 10.29 196 MET B O 1
ATOM 5820 N N . GLU B 1 221 ? 264.717 29.989 47.456 1.00 10.71 197 GLU B N 1
ATOM 5821 C CA . GLU B 1 221 ? 264.219 30.065 48.825 1.00 11.38 197 GLU B CA 1
ATOM 5822 C C . GLU B 1 221 ? 265.219 29.411 49.795 1.00 11.16 197 GLU B C 1
ATOM 5823 O O . GLU B 1 221 ? 265.394 29.885 50.918 1.00 12.09 197 GLU B O 1
ATOM 5829 N N . GLU B 1 222 ? 265.872 28.340 49.366 1.00 10.71 198 GLU B N 1
ATOM 5830 C CA . GLU B 1 222 ? 266.859 27.663 50.225 1.00 10.85 198 GLU B CA 1
ATOM 5831 C C . GLU B 1 222 ? 268.053 28.556 50.509 1.00 11.15 198 GLU B C 1
ATOM 5832 O O . GLU B 1 222 ? 268.639 28.499 51.581 1.00 11.37 198 GLU B O 1
ATOM 5838 N N . VAL B 1 223 ? 268.452 29.333 49.514 1.00 10.08 199 VAL B N 1
ATOM 5839 C CA . VAL B 1 223 ? 269.568 30.265 49.669 1.00 10.54 199 VAL B CA 1
ATOM 5840 C C . VAL B 1 223 ? 269.163 31.356 50.653 1.00 10.82 199 VAL B C 1
ATOM 5841 O O . VAL B 1 223 ? 269.919 31.720 51.552 1.00 12.26 199 VAL B O 1
ATOM 5845 N N . GLY B 1 224 ? 267.948 31.863 50.497 1.00 10.91 200 GLY B N 1
ATOM 5846 C CA . GLY B 1 224 ? 267.390 32.848 51.395 1.00 12.52 200 GLY B CA 1
ATOM 5847 C C . GLY B 1 224 ? 267.498 34.271 50.915 1.00 12.77 200 GLY B C 1
ATOM 5848 O O . GLY B 1 224 ? 268.608 34.795 50.790 1.00 14.56 200 GLY B O 1
ATOM 5849 N N . PHE B 1 225 ? 266.317 34.879 50.679 1.00 12.91 201 PHE B N 1
ATOM 5850 C CA . PHE B 1 225 ? 266.221 36.294 50.311 1.00 12.62 201 PHE B CA 1
ATOM 5851 C C . PHE B 1 225 ? 265.140 36.945 51.144 1.00 14.17 201 PHE B C 1
ATOM 5852 O O . PHE B 1 225 ? 264.199 36.269 51.572 1.00 14.85 201 PHE B O 1
ATOM 5860 N N . PRO B 1 226 ? 265.238 38.264 51.342 1.00 13.10 202 PRO B N 1
ATOM 5861 C CA . PRO B 1 226 ? 264.241 38.920 52.200 1.00 14.34 202 PRO B CA 1
ATOM 5862 C C . PRO B 1 226 ? 262.852 38.779 51.604 1.00 13.94 202 PRO B C 1
ATOM 5863 O O . PRO B 1 226 ? 262.669 38.736 50.387 1.00 13.26 202 PRO B O 1
ATOM 5867 N N . LYS B 1 227 ? 261.855 38.690 52.468 1.00 14.65 203 LYS B N 1
ATOM 5868 C CA . LYS B 1 227 ? 260.505 38.530 52.048 1.00 16.07 203 LYS B CA 1
ATOM 5869 C C . LYS B 1 227 ? 260.078 39.593 51.059 1.00 15.61 203 LYS B C 1
ATOM 5870 O O . LYS B 1 227 ? 260.254 40.788 51.324 1.00 15.67 203 LYS B O 1
ATOM 5876 N N . GLY B 1 228 ? 259.579 39.172 49.899 1.00 14.01 204 GLY B N 1
ATOM 5877 C CA . GLY B 1 228 ? 259.152 40.073 48.849 1.00 13.99 204 GLY B CA 1
ATOM 5878 C C . GLY B 1 228 ? 260.199 40.371 47.779 1.00 12.12 204 GLY B C 1
ATOM 5879 O O . GLY B 1 228 ? 259.863 40.897 46.714 1.00 11.78 204 GLY B O 1
ATOM 5880 N N . THR B 1 229 ? 261.450 40.001 48.017 1.00 11.42 205 THR B N 1
ATOM 5881 C CA . THR B 1 229 ? 262.516 40.263 47.040 1.00 11.34 205 THR B CA 1
ATOM 5882 C C . THR B 1 229 ? 262.296 39.472 45.768 1.00 11.07 205 THR B C 1
ATOM 5883 O O . THR B 1 229 ? 262.639 39.935 44.682 1.00 11.09 205 THR B O 1
ATOM 5887 N N . ILE B 1 230 ? 261.842 38.223 45.918 1.00 10.65 206 ILE B N 1
ATOM 5888 C CA . ILE B 1 230 ? 261.572 37.357 44.771 1.00 10.54 206 ILE B CA 1
ATOM 5889 C C . ILE B 1 230 ? 260.119 36.881 44.828 1.00 10.60 206 ILE B C 1
ATOM 5890 O O . ILE B 1 230 ? 259.595 36.547 45.904 1.00 11.14 206 ILE B O 1
ATOM 5895 N N . ASN B 1 231 ? 259.473 36.865 43.672 1.00 9.61 207 ASN B N 1
ATOM 5896 C CA . ASN B 1 231 ? 258.105 36.411 43.590 1.00 9.97 207 ASN B CA 1
ATOM 5897 C C . ASN B 1 231 ? 257.912 35.702 42.246 1.00 10.23 207 ASN B C 1
ATOM 5898 O O . ASN B 1 231 ? 258.456 36.132 41.224 1.00 9.30 207 ASN B O 1
ATOM 5903 N N . LEU B 1 232 ? 257.086 34.664 42.263 1.00 10.13 208 LEU B N 1
ATOM 5904 C CA . LEU B 1 232 ? 256.764 33.852 41.117 1.00 10.89 208 LEU B CA 1
ATOM 5905 C C . LEU B 1 232 ? 255.252 33.801 40.926 1.00 11.56 208 LEU B C 1
ATOM 5906 O O . LEU B 1 232 ? 254.512 33.365 41.828 1.00 11.94 208 LEU B O 1
ATOM 5911 N N . ILE B 1 233 ? 254.800 34.281 39.780 1.00 11.46 209 ILE B N 1
ATOM 5912 C CA . ILE B 1 233 ? 253.398 34.245 39.395 1.00 12.63 209 ILE B CA 1
ATOM 5913 C C . ILE B 1 233 ? 253.280 33.198 38.318 1.00 13.72 209 ILE B C 1
ATOM 5914 O O . ILE B 1 233 ? 254.153 33.074 37.465 1.00 12.21 209 ILE B O 1
ATOM 5919 N N . LEU B 1 234 ? 252.208 32.404 38.366 1.00 13.70 210 LEU B N 1
ATOM 5920 C CA . LEU B 1 234 ? 251.994 31.369 37.367 1.00 14.38 210 LEU B CA 1
ATOM 5921 C C . LEU B 1 234 ? 250.662 31.662 36.691 1.00 16.58 210 LEU B C 1
ATOM 5922 O O . LEU B 1 234 ? 249.667 31.889 37.365 1.00 18.40 210 LEU B O 1
ATOM 5927 N N . GLY B 1 235 ? 250.662 31.674 35.389 1.00 17.36 211 GLY B N 1
ATOM 5928 C CA . GLY B 1 235 ? 249.405 31.854 34.701 1.00 22.17 211 GLY B CA 1
ATOM 5929 C C . GLY B 1 235 ? 249.494 32.426 33.329 1.00 20.57 211 GLY B C 1
ATOM 5930 O O . GLY B 1 235 ? 250.563 32.734 32.843 1.00 18.87 211 GLY B O 1
ATOM 5931 N N . ALA B 1 236 ? 248.313 32.611 32.755 1.00 21.86 212 ALA B N 1
ATOM 5932 C CA . ALA B 1 236 ? 248.123 33.139 31.428 1.00 24.51 212 ALA B CA 1
ATOM 5933 C C . ALA B 1 236 ? 248.584 34.565 31.281 1.00 28.72 212 ALA B C 1
ATOM 5934 O O . ALA B 1 236 ? 248.202 35.440 32.063 1.00 29.08 212 ALA B O 1
ATOM 5936 N N . GLY B 1 237 ? 249.338 34.824 30.218 1.00 30.99 213 GLY B N 1
ATOM 5937 C CA . GLY B 1 237 ? 249.761 36.181 29.912 1.00 28.40 213 GLY B CA 1
ATOM 5938 C C . GLY B 1 237 ? 248.503 37.021 29.682 1.00 34.18 213 GLY B C 1
ATOM 5939 O O . GLY B 1 237 ? 248.456 38.194 30.047 1.00 36.62 213 GLY B O 1
ATOM 5940 N N . SER B 1 238 ? 247.463 36.417 29.096 1.00 33.12 214 SER B N 1
ATOM 5941 C CA . SER B 1 238 ? 246.206 37.128 28.821 1.00 33.69 214 SER B CA 1
ATOM 5942 C C . SER B 1 238 ? 245.468 37.592 30.085 1.00 35.61 214 SER B C 1
ATOM 5943 O O . SER B 1 238 ? 244.640 38.516 30.010 1.00 35.67 214 SER B O 1
ATOM 5946 N N . GLU B 1 239 ? 245.784 36.974 31.237 1.00 32.38 215 GLU B N 1
ATOM 5947 C CA . GLU B 1 239 ? 245.190 37.317 32.513 1.00 32.00 215 GLU B CA 1
ATOM 5948 C C . GLU B 1 239 ? 246.050 38.263 33.384 1.00 31.50 215 GLU B C 1
ATOM 5949 O O . GLU B 1 239 ? 245.542 39.224 33.953 1.00 38.18 215 GLU B O 1
ATOM 5955 N N . VAL B 1 240 ? 247.353 38.027 33.458 1.00 27.24 216 VAL B N 1
ATOM 5956 C CA . VAL B 1 240 ? 248.184 38.829 34.362 1.00 20.79 216 VAL B CA 1
ATOM 5957 C C . VAL B 1 240 ? 249.223 39.708 33.673 1.00 17.75 216 VAL B C 1
ATOM 5958 O O . VAL B 1 240 ? 249.905 40.494 34.325 1.00 16.63 216 VAL B O 1
ATOM 5962 N N . GLY B 1 241 ? 249.359 39.548 32.365 1.00 17.36 217 GLY B N 1
ATOM 5963 C CA . GLY B 1 241 ? 250.407 40.283 31.621 1.00 17.95 217 GLY B CA 1
ATOM 5964 C C . GLY B 1 241 ? 250.226 41.770 31.663 1.00 17.95 217 GLY B C 1
ATOM 5965 O O . GLY B 1 241 ? 251.223 42.517 31.777 1.00 18.89 217 GLY B O 1
ATOM 5966 N N . ASP B 1 242 ? 248.976 42.229 31.594 1.00 18.06 218 ASP B N 1
ATOM 5967 C CA . ASP B 1 242 ? 248.736 43.671 31.640 1.00 18.57 218 ASP B CA 1
ATOM 5968 C C . ASP B 1 242 ? 249.138 44.308 32.968 1.00 17.05 218 ASP B C 1
ATOM 5969 O O . ASP B 1 242 ? 249.667 45.414 32.991 1.00 17.16 218 ASP B O 1
ATOM 5974 N N . VAL B 1 243 ? 248.889 43.612 34.087 1.00 15.28 219 VAL B N 1
ATOM 5975 C CA . VAL B 1 243 ? 249.324 44.130 35.365 1.00 14.92 219 VAL B CA 1
ATOM 5976 C C . VAL B 1 243 ? 250.847 44.154 35.450 1.00 13.93 219 VAL B C 1
ATOM 5977 O O . VAL B 1 243 ? 251.424 45.111 35.925 1.00 14.60 219 VAL B O 1
ATOM 5981 N N A MET B 1 244 ? 251.491 43.087 34.987 0.50 12.29 220 MET B N 1
ATOM 5982 N N B MET B 1 244 ? 251.489 43.082 34.992 0.50 15.05 220 MET B N 1
ATOM 5983 C CA A MET B 1 244 ? 252.945 43.007 35.073 0.50 11.31 220 MET B CA 1
ATOM 5984 C CA B MET B 1 244 ? 252.941 42.976 35.079 0.50 15.81 220 MET B CA 1
ATOM 5985 C C A MET B 1 244 ? 253.647 44.060 34.232 0.50 11.80 220 MET B C 1
ATOM 5986 C C B MET B 1 244 ? 253.637 44.056 34.241 0.50 14.39 220 MET B C 1
ATOM 5987 O O A MET B 1 244 ? 254.719 44.520 34.596 0.50 12.43 220 MET B O 1
ATOM 5988 O O B MET B 1 244 ? 254.714 44.512 34.598 0.50 15.17 220 MET B O 1
ATOM 5997 N N . SER B 1 245 ? 253.028 44.481 33.139 1.00 12.89 221 SER B N 1
ATOM 5998 C CA . SER B 1 245 ? 253.664 45.488 32.294 1.00 13.00 221 SER B CA 1
ATOM 5999 C C . SER B 1 245 ? 253.161 46.901 32.531 1.00 15.65 221 SER B C 1
ATOM 6000 O O . SER B 1 245 ? 253.838 47.864 32.165 1.00 18.27 221 SER B O 1
ATOM 6003 N N . GLY B 1 246 ? 251.996 47.036 33.155 1.00 14.71 222 GLY B N 1
ATOM 6004 C CA . GLY B 1 246 ? 251.353 48.341 33.298 1.00 15.12 222 GLY B CA 1
ATOM 6005 C C . GLY B 1 246 ? 251.190 48.912 34.679 1.00 14.98 222 GLY B C 1
ATOM 6006 O O . GLY B 1 246 ? 250.573 49.958 34.844 1.00 16.66 222 GLY B O 1
ATOM 6007 N N . HIS B 1 247 ? 251.771 48.268 35.688 1.00 15.23 223 HIS B N 1
ATOM 6008 C CA . HIS B 1 247 ? 251.633 48.723 37.054 1.00 15.11 223 HIS B CA 1
ATOM 6009 C C . HIS B 1 247 ? 252.560 49.899 37.345 1.00 15.39 223 HIS B C 1
ATOM 6010 O O . HIS B 1 247 ? 253.738 49.912 36.945 1.00 14.27 223 HIS B O 1
ATOM 6017 N N . LYS B 1 248 ? 252.044 50.873 38.093 1.00 15.28 224 LYS B N 1
ATOM 6018 C CA . LYS B 1 248 ? 252.833 52.072 38.405 1.00 15.43 224 LYS B CA 1
ATOM 6019 C C . LYS B 1 248 ? 254.062 51.818 39.286 1.00 14.64 224 LYS B C 1
ATOM 6020 O O . LYS B 1 248 ? 254.998 52.624 39.282 1.00 15.55 224 LYS B O 1
ATOM 6026 N N . GLU B 1 249 ? 254.081 50.707 40.028 1.00 13.39 225 GLU B N 1
ATOM 6027 C CA . GLU B 1 249 ? 255.196 50.442 40.930 1.00 12.50 225 GLU B CA 1
ATOM 6028 C C . GLU B 1 249 ? 256.352 49.687 40.283 1.00 12.01 225 GLU B C 1
ATOM 6029 O O . GLU B 1 249 ? 257.304 49.353 40.966 1.00 11.99 225 GLU B O 1
ATOM 6035 N N . VAL B 1 250 ? 256.242 49.420 38.993 1.00 11.19 226 VAL B N 1
ATOM 6036 C CA . VAL B 1 250 ? 257.318 48.679 38.263 1.00 10.74 226 VAL B CA 1
ATOM 6037 C C . VAL B 1 250 ? 258.284 49.698 37.637 1.00 11.19 226 VAL B C 1
ATOM 6038 O O . VAL B 1 250 ? 257.836 50.671 37.039 1.00 11.46 226 VAL B O 1
ATOM 6042 N N . ASP B 1 251 ? 259.587 49.444 37.768 1.00 9.91 227 ASP B N 1
ATOM 6043 C CA . ASP B 1 251 ? 260.627 50.295 37.168 1.00 10.17 227 ASP B CA 1
ATOM 6044 C C . ASP B 1 251 ? 261.212 49.757 35.862 1.00 10.23 227 ASP B C 1
ATOM 6045 O O . ASP B 1 251 ? 261.756 50.533 35.074 1.00 10.92 227 ASP B O 1
ATOM 6050 N N . LEU B 1 252 ? 261.128 48.454 35.650 1.00 9.64 228 LEU B N 1
ATOM 6051 C CA A LEU B 1 252 ? 261.619 47.809 34.422 0.50 9.48 228 LEU B CA 1
ATOM 6052 C CA B LEU B 1 252 ? 261.619 47.809 34.423 0.50 9.48 228 LEU B CA 1
ATOM 6053 C C A LEU B 1 252 ? 260.759 46.592 34.121 0.50 9.56 228 LEU B C 1
ATOM 6054 C C B LEU B 1 252 ? 260.758 46.592 34.119 0.50 9.55 228 LEU B C 1
ATOM 6055 O O A LEU B 1 252 ? 260.480 45.798 35.015 0.50 8.74 228 LEU B O 1
ATOM 6056 O O B LEU B 1 252 ? 260.478 45.799 35.008 0.50 8.72 228 LEU B O 1
ATOM 6064 N N . VAL B 1 253 ? 260.310 46.495 32.873 1.00 9.78 229 VAL B N 1
ATOM 6065 C CA . VAL B 1 253 ? 259.580 45.324 32.397 1.00 11.11 229 VAL B CA 1
ATOM 6066 C C . VAL B 1 253 ? 260.557 44.631 31.425 1.00 11.77 229 VAL B C 1
ATOM 6067 O O . VAL B 1 253 ? 261.024 45.258 30.449 1.00 11.55 229 VAL B O 1
ATOM 6071 N N . SER B 1 254 ? 260.900 43.377 31.701 1.00 10.58 230 SER B N 1
ATOM 6072 C CA . SER B 1 254 ? 261.830 42.590 30.875 1.00 11.09 230 SER B CA 1
ATOM 6073 C C . SER B 1 254 ? 261.061 41.409 30.305 1.00 12.59 230 SER B C 1
ATOM 6074 O O . SER B 1 254 ? 260.675 40.520 31.055 1.00 12.30 230 SER B O 1
ATOM 6077 N N . PHE B 1 255 ? 260.880 41.385 28.990 1.00 11.91 231 PHE B N 1
ATOM 6078 C CA . PHE B 1 255 ? 260.059 40.369 28.323 1.00 12.21 231 PHE B CA 1
ATOM 6079 C C . PHE B 1 255 ? 260.812 39.697 27.198 1.00 12.19 231 PHE B C 1
ATOM 6080 O O . PHE B 1 255 ? 261.470 40.382 26.388 1.00 10.95 231 PHE B O 1
ATOM 6088 N N . THR B 1 256 ? 260.754 38.373 27.162 1.00 12.18 232 THR B N 1
ATOM 6089 C CA . THR B 1 256 ? 261.306 37.593 26.081 1.00 12.09 232 THR B CA 1
ATOM 6090 C C . THR B 1 256 ? 260.148 36.750 25.567 1.00 13.01 232 THR B C 1
ATOM 6091 O O . THR B 1 256 ? 259.538 36.009 26.328 1.00 13.43 232 THR B O 1
ATOM 6095 N N . GLY B 1 257 ? 259.852 36.870 24.280 1.00 13.04 233 GLY B N 1
ATOM 6096 C CA . GLY B 1 257 ? 258.741 36.162 23.690 1.00 14.82 233 GLY B CA 1
ATOM 6097 C C . GLY B 1 257 ? 258.414 36.655 22.291 1.00 14.36 233 GLY B C 1
ATOM 6098 O O . GLY B 1 257 ? 259.279 37.174 21.607 1.00 16.49 233 GLY B O 1
ATOM 6099 N N . GLY B 1 258 ? 257.161 36.501 21.885 1.00 16.67 234 GLY B N 1
ATOM 6100 C CA . GLY B 1 258 ? 256.745 36.852 20.541 1.00 18.10 234 GLY B CA 1
ATOM 6101 C C . GLY B 1 258 ? 256.633 38.338 20.289 1.00 18.92 234 GLY B C 1
ATOM 6102 O O . GLY B 1 258 ? 256.339 39.103 21.206 1.00 15.89 234 GLY B O 1
ATOM 6103 N N . ILE B 1 259 ? 256.850 38.716 19.039 1.00 17.86 235 ILE B N 1
ATOM 6104 C CA . ILE B 1 259 ? 256.820 40.103 18.648 1.00 17.19 235 ILE B CA 1
ATOM 6105 C C . ILE B 1 259 ? 255.490 40.813 18.953 1.00 16.14 235 ILE B C 1
ATOM 6106 O O . ILE B 1 259 ? 255.513 41.934 19.466 1.00 15.56 235 ILE B O 1
ATOM 6111 N N . GLU B 1 260 ? 254.348 40.188 18.662 1.00 16.51 236 GLU B N 1
ATOM 6112 C CA . GLU B 1 260 ? 253.075 40.902 18.881 1.00 18.08 236 GLU B CA 1
ATOM 6113 C C . GLU B 1 260 ? 252.826 41.158 20.362 1.00 16.39 236 GLU B C 1
ATOM 6114 O O . GLU B 1 260 ? 252.375 42.239 20.746 1.00 16.87 236 GLU B O 1
ATOM 6120 N N . THR B 1 261 ? 253.161 40.189 21.200 1.00 14.59 237 THR B N 1
ATOM 6121 C CA . THR B 1 261 ? 253.013 40.345 22.628 1.00 15.28 237 THR B CA 1
ATOM 6122 C C . THR B 1 261 ? 253.981 41.416 23.124 1.00 14.55 237 THR B C 1
ATOM 6123 O O . THR B 1 261 ? 253.630 42.234 23.966 1.00 14.02 237 THR B O 1
ATOM 6127 N N . GLY B 1 262 ? 255.206 41.385 22.629 1.00 13.66 238 GLY B N 1
ATOM 6128 C CA . GLY B 1 262 ? 256.207 42.359 23.042 1.00 13.09 238 GLY B CA 1
ATOM 6129 C C . GLY B 1 262 ? 255.782 43.785 22.753 1.00 12.65 238 GLY B C 1
ATOM 6130 O O . GLY B 1 262 ? 256.026 44.697 23.571 1.00 12.17 238 GLY B O 1
ATOM 6131 N N . LYS B 1 263 ? 255.196 44.004 21.580 1.00 12.05 239 LYS B N 1
ATOM 6132 C CA . LYS B 1 263 ? 254.755 45.357 21.232 1.00 12.43 239 LYS B CA 1
ATOM 6133 C C . LYS B 1 263 ? 253.662 45.810 22.189 1.00 12.36 239 LYS B C 1
ATOM 6134 O O . LYS B 1 263 ? 253.640 46.979 22.590 1.00 12.50 239 LYS B O 1
ATOM 6140 N N . HIS B 1 264 ? 252.739 44.901 22.497 1.00 12.37 240 HIS B N 1
ATOM 6141 C CA . HIS B 1 264 ? 251.636 45.192 23.428 1.00 13.99 240 HIS B CA 1
ATOM 6142 C C . HIS B 1 264 ? 252.194 45.536 24.801 1.00 12.91 240 HIS B C 1
ATOM 6143 O O . HIS B 1 264 ? 251.749 46.488 25.439 1.00 13.40 240 HIS B O 1
ATOM 6150 N N A ILE B 1 265 ? 253.171 44.757 25.260 0.50 12.18 241 ILE B N 1
ATOM 6151 N N B ILE B 1 265 ? 253.168 44.747 25.259 0.50 12.74 241 ILE B N 1
ATOM 6152 C CA A ILE B 1 265 ? 253.845 45.021 26.533 0.50 11.86 241 ILE B CA 1
ATOM 6153 C CA B ILE B 1 265 ? 253.847 44.991 26.532 0.50 12.92 241 ILE B CA 1
ATOM 6154 C C A ILE B 1 265 ? 254.500 46.401 26.564 0.50 11.37 241 ILE B C 1
ATOM 6155 C C B ILE B 1 265 ? 254.497 46.391 26.562 0.50 11.91 241 ILE B C 1
ATOM 6156 O O A ILE B 1 265 ? 254.366 47.137 27.541 0.50 11.30 241 ILE B O 1
ATOM 6157 O O B ILE B 1 265 ? 254.369 47.129 27.541 0.50 11.80 241 ILE B O 1
ATOM 6166 N N . MET B 1 266 ? 255.191 46.762 25.491 1.00 11.18 242 MET B N 1
ATOM 6167 C CA . MET B 1 266 ? 255.835 48.072 25.428 1.00 10.62 242 MET B CA 1
ATOM 6168 C C . MET B 1 266 ? 254.804 49.208 25.481 1.00 10.64 242 MET B C 1
ATOM 6169 O O . MET B 1 266 ? 255.032 50.232 26.128 1.00 11.40 242 MET B O 1
ATOM 6174 N N . LYS B 1 267 ? 253.698 49.047 24.757 1.00 11.38 243 LYS B N 1
ATOM 6175 C CA . LYS B 1 267 ? 252.640 50.045 24.776 1.00 12.50 243 LYS B CA 1
ATOM 6176 C C . LYS B 1 267 ? 252.062 50.186 26.171 1.00 12.24 243 LYS B C 1
ATOM 6177 O O . LYS B 1 267 ? 251.738 51.304 26.613 1.00 12.38 243 LYS B O 1
ATOM 6183 N N . ASN B 1 268 ? 251.925 49.076 26.898 1.00 12.71 244 ASN B N 1
ATOM 6184 C CA . ASN B 1 268 ? 251.416 49.146 28.271 1.00 13.21 244 ASN B CA 1
ATOM 6185 C C . ASN B 1 268 ? 252.416 49.820 29.203 1.00 12.05 244 ASN B C 1
ATOM 6186 O O . ASN B 1 268 ? 252.039 50.615 30.060 1.00 12.67 244 ASN B O 1
ATOM 6191 N N . ALA B 1 269 ? 253.701 49.491 29.043 1.00 10.40 245 ALA B N 1
ATOM 6192 C CA . ALA B 1 269 ? 254.774 50.064 29.853 1.00 10.85 245 ALA B CA 1
ATOM 6193 C C . ALA B 1 269 ? 254.804 51.591 29.685 1.00 10.86 245 ALA B C 1
ATOM 6194 O O . ALA B 1 269 ? 255.148 52.316 30.618 1.00 11.71 245 ALA B O 1
ATOM 6196 N N . ALA B 1 270 ? 254.414 52.086 28.510 1.00 10.41 246 ALA B N 1
ATOM 6197 C CA . ALA B 1 270 ? 254.422 53.512 28.235 1.00 10.22 246 ALA B CA 1
ATOM 6198 C C . ALA B 1 270 ? 253.482 54.273 29.176 1.00 10.88 246 ALA B C 1
ATOM 6199 O O . ALA B 1 270 ? 253.700 55.450 29.454 1.00 11.60 246 ALA B O 1
ATOM 6201 N N . ASN B 1 271 ? 252.435 53.615 29.676 1.00 11.23 247 ASN B N 1
ATOM 6202 C CA . ASN B 1 271 ? 251.499 54.294 30.568 1.00 12.65 247 ASN B CA 1
ATOM 6203 C C . ASN B 1 271 ? 252.148 54.874 31.819 1.00 12.34 247 ASN B C 1
ATOM 6204 O O . ASN B 1 271 ? 251.638 55.847 32.388 1.00 12.76 247 ASN B O 1
ATOM 6209 N N . ASN B 1 272 ? 253.262 54.286 32.256 1.00 11.37 248 ASN B N 1
ATOM 6210 C CA . ASN B 1 272 ? 254.038 54.798 33.397 1.00 12.44 248 ASN B CA 1
ATOM 6211 C C . ASN B 1 272 ? 255.494 55.160 33.024 1.00 11.89 248 ASN B C 1
ATOM 6212 O O . ASN B 1 272 ? 256.340 55.311 33.898 1.00 12.14 248 ASN B O 1
ATOM 6217 N N . VAL B 1 273 ? 255.766 55.313 31.727 1.00 10.74 249 VAL B N 1
ATOM 6218 C CA . VAL B 1 273 ? 257.088 55.662 31.197 1.00 10.76 249 VAL B CA 1
ATOM 6219 C C . VAL B 1 273 ? 258.115 54.659 31.756 1.00 10.23 249 VAL B C 1
ATOM 6220 O O . VAL B 1 273 ? 259.199 55.027 32.191 1.00 10.28 249 VAL B O 1
ATOM 6224 N N . THR B 1 274 ? 257.760 53.379 31.717 1.00 10.47 250 THR B N 1
ATOM 6225 C CA . THR B 1 274 ? 258.561 52.364 32.351 1.00 10.18 250 THR B CA 1
ATOM 6226 C C . THR B 1 274 ? 259.632 51.832 31.422 1.00 10.14 250 THR B C 1
ATOM 6227 O O . THR B 1 274 ? 259.365 51.571 30.258 1.00 9.94 250 THR B O 1
ATOM 6231 N N . ASN B 1 275 ? 260.848 51.721 31.923 1.00 9.86 251 ASN B N 1
ATOM 6232 C CA . ASN B 1 275 ? 261.924 51.123 31.141 1.00 9.75 251 ASN B CA 1
ATOM 6233 C C . ASN B 1 275 ? 261.486 49.757 30.597 1.00 10.56 251 ASN B C 1
ATOM 6234 O O . ASN B 1 275 ? 260.815 48.980 31.308 1.00 9.09 251 ASN B O 1
ATOM 6239 N N A ILE B 1 276 ? 261.824 49.465 29.343 0.50 10.37 252 ILE B N 1
ATOM 6240 N N B ILE B 1 276 ? 261.856 49.476 29.350 0.50 10.44 252 ILE B N 1
ATOM 6241 C CA A ILE B 1 276 ? 261.550 48.125 28.805 0.50 10.61 252 ILE B CA 1
ATOM 6242 C CA B ILE B 1 276 ? 261.512 48.226 28.690 0.50 10.75 252 ILE B CA 1
ATOM 6243 C C A ILE B 1 276 ? 262.786 47.509 28.206 0.50 10.65 252 ILE B C 1
ATOM 6244 C C B ILE B 1 276 ? 262.764 47.521 28.161 0.50 10.75 252 ILE B C 1
ATOM 6245 O O A ILE B 1 276 ? 263.663 48.186 27.646 0.50 10.38 252 ILE B O 1
ATOM 6246 O O B ILE B 1 276 ? 263.673 48.179 27.639 0.50 10.43 252 ILE B O 1
ATOM 6255 N N . ALA B 1 277 ? 262.833 46.202 28.356 1.00 10.35 253 ALA B N 1
ATOM 6256 C CA . ALA B 1 277 ? 263.892 45.372 27.786 1.00 10.27 253 ALA B CA 1
ATOM 6257 C C . ALA B 1 277 ? 263.110 44.248 27.086 1.00 11.60 253 ALA B C 1
ATOM 6258 O O . ALA B 1 277 ? 262.259 43.607 27.705 1.00 13.51 253 ALA B O 1
ATOM 6260 N N . LEU B 1 278 ? 263.337 44.080 25.789 1.00 10.31 254 LEU B N 1
ATOM 6261 C CA . LEU B 1 278 ? 262.617 43.093 24.995 1.00 9.80 254 LEU B CA 1
ATOM 6262 C C . LEU B 1 278 ? 263.545 42.251 24.171 1.00 10.76 254 LEU B C 1
ATOM 6263 O O . LEU B 1 278 ? 264.503 42.760 23.615 1.00 9.81 254 LEU B O 1
ATOM 6268 N N A GLU B 1 279 ? 263.235 40.960 24.062 0.50 11.38 255 GLU B N 1
ATOM 6269 N N B GLU B 1 279 ? 263.228 40.966 24.072 0.50 11.32 255 GLU B N 1
ATOM 6270 C CA A GLU B 1 279 ? 263.978 40.045 23.152 0.50 13.48 255 GLU B CA 1
ATOM 6271 C CA B GLU B 1 279 ? 263.982 40.016 23.238 0.50 13.12 255 GLU B CA 1
ATOM 6272 C C A GLU B 1 279 ? 262.867 39.279 22.453 0.50 13.11 255 GLU B C 1
ATOM 6273 C C B GLU B 1 279 ? 262.870 39.265 22.471 0.50 12.94 255 GLU B C 1
ATOM 6274 O O A GLU B 1 279 ? 262.124 38.514 23.082 0.50 13.04 255 GLU B O 1
ATOM 6275 O O B GLU B 1 279 ? 262.115 38.505 23.080 0.50 12.90 255 GLU B O 1
ATOM 6286 N N . LEU B 1 280 ? 262.746 39.528 21.163 1.00 12.94 256 LEU B N 1
ATOM 6287 C CA . LEU B 1 280 ? 261.616 39.055 20.378 1.00 13.68 256 LEU B CA 1
ATOM 6288 C C . LEU B 1 280 ? 261.867 38.100 19.220 1.00 15.33 256 LEU B C 1
ATOM 6289 O O . LEU B 1 280 ? 260.991 37.919 18.376 1.00 20.71 256 LEU B O 1
ATOM 6294 N N . GLY B 1 281 ? 263.023 37.503 19.200 1.00 16.53 257 GLY B N 1
ATOM 6295 C CA . GLY B 1 281 ? 263.282 36.551 18.110 1.00 16.30 257 GLY B CA 1
ATOM 6296 C C . GLY B 1 281 ? 263.837 37.211 16.886 1.00 15.34 257 GLY B C 1
ATOM 6297 O O . GLY B 1 281 ? 264.138 38.382 16.894 1.00 16.54 257 GLY B O 1
ATOM 6298 N N . GLY B 1 282 ? 263.970 36.445 15.818 1.00 14.63 258 GLY B N 1
ATOM 6299 C CA . GLY B 1 282 ? 264.569 36.932 14.620 1.00 15.90 258 GLY B CA 1
ATOM 6300 C C . GLY B 1 282 ? 264.357 36.066 13.379 1.00 16.62 258 GLY B C 1
ATOM 6301 O O . GLY B 1 282 ? 263.726 35.070 13.409 1.00 22.58 258 GLY B O 1
ATOM 6302 N N . LYS B 1 283 ? 264.852 36.580 12.275 1.00 16.94 259 LYS B N 1
ATOM 6303 C CA . LYS B 1 283 ? 264.891 35.874 10.978 1.00 16.69 259 LYS B CA 1
ATOM 6304 C C . LYS B 1 283 ? 266.396 35.863 10.731 1.00 15.51 259 LYS B C 1
ATOM 6305 O O . LYS B 1 283 ? 266.938 36.714 10.012 1.00 18.13 259 LYS B O 1
ATOM 6311 N N . ASN B 1 284 ? 267.072 34.870 11.305 1.00 13.05 260 ASN B N 1
ATOM 6312 C CA . ASN B 1 284 ? 268.543 34.899 11.390 1.00 11.91 260 ASN B CA 1
ATOM 6313 C C . ASN B 1 284 ? 269.218 34.291 10.195 1.00 11.83 260 ASN B C 1
ATOM 6314 O O . ASN B 1 284 ? 268.942 33.134 9.852 1.00 11.99 260 ASN B O 1
ATOM 6319 N N . PRO B 1 285 ? 270.082 35.065 9.544 1.00 11.10 261 PRO B N 1
ATOM 6320 C CA . PRO B 1 285 ? 270.714 34.581 8.322 1.00 11.31 261 PRO B CA 1
ATOM 6321 C C . PRO B 1 285 ? 271.924 33.701 8.581 1.00 12.25 261 PRO B C 1
ATOM 6322 O O . PRO B 1 285 ? 272.697 33.956 9.513 1.00 12.29 261 PRO B O 1
ATOM 6326 N N . ASN B 1 286 ? 272.088 32.685 7.741 1.00 11.34 262 ASN B N 1
ATOM 6327 C CA . ASN B 1 286 ? 273.240 31.797 7.769 1.00 11.08 262 ASN B CA 1
ATOM 6328 C C . ASN B 1 286 ? 273.824 31.934 6.371 1.00 10.79 262 ASN B C 1
ATOM 6329 O O . ASN B 1 286 ? 273.272 31.393 5.402 1.00 10.19 262 ASN B O 1
ATOM 6334 N N . ILE B 1 287 ? 274.882 32.735 6.251 1.00 10.64 263 ILE B N 1
ATOM 6335 C CA . ILE B 1 287 ? 275.478 33.110 4.963 1.00 10.70 263 ILE B CA 1
ATOM 6336 C C . ILE B 1 287 ? 276.654 32.212 4.634 1.00 11.24 263 ILE B C 1
ATOM 6337 O O . ILE B 1 287 ? 277.641 32.176 5.367 1.00 12.36 263 ILE B O 1
ATOM 6342 N N . ILE B 1 288 ? 276.534 31.484 3.525 1.00 10.55 264 ILE B N 1
ATOM 6343 C CA . ILE B 1 288 ? 277.536 30.489 3.141 1.00 11.66 264 ILE B CA 1
ATOM 6344 C C . ILE B 1 288 ? 278.146 30.843 1.797 1.00 11.63 264 ILE B C 1
ATOM 6345 O O . ILE B 1 288 ? 277.460 30.814 0.762 1.00 11.68 264 ILE B O 1
ATOM 6350 N N . PHE B 1 289 ? 279.409 31.232 1.830 1.00 11.49 265 PHE B N 1
ATOM 6351 C CA . PHE B 1 289 ? 280.146 31.538 0.604 1.00 12.00 265 PHE B CA 1
ATOM 6352 C C . PHE B 1 289 ? 280.696 30.290 -0.088 1.00 12.52 265 PHE B C 1
ATOM 6353 O O . PHE B 1 289 ? 280.863 29.258 0.548 1.00 13.40 265 PHE B O 1
ATOM 6361 N N . ASP B 1 290 ? 281.017 30.423 -1.372 1.00 12.68 266 ASP B N 1
ATOM 6362 C CA . ASP B 1 290 ? 281.575 29.298 -2.126 1.00 14.02 266 ASP B CA 1
ATOM 6363 C C . ASP B 1 290 ? 282.958 28.905 -1.648 1.00 14.71 266 ASP B C 1
ATOM 6364 O O . ASP B 1 290 ? 283.448 27.849 -2.041 1.00 16.37 266 ASP B O 1
ATOM 6369 N N . ASP B 1 291 ? 283.601 29.737 -0.795 1.00 13.79 267 ASP B N 1
ATOM 6370 C CA . ASP B 1 291 ? 284.876 29.387 -0.191 1.00 15.10 267 ASP B CA 1
ATOM 6371 C C . ASP B 1 291 ? 284.793 28.997 1.291 1.00 14.50 267 ASP B C 1
ATOM 6372 O O . ASP B 1 291 ? 285.809 28.975 1.990 1.00 14.83 267 ASP B O 1
ATOM 6377 N N . ALA B 1 292 ? 283.591 28.690 1.748 1.00 13.39 268 ALA B N 1
ATOM 6378 C CA . ALA B 1 292 ? 283.400 28.108 3.043 1.00 13.61 268 ALA B CA 1
ATOM 6379 C C . ALA B 1 292 ? 283.968 26.678 3.010 1.00 13.89 268 ALA B C 1
ATOM 6380 O O . ALA B 1 292 ? 284.064 26.038 1.953 1.00 15.06 268 ALA B O 1
ATOM 6382 N N . ASP B 1 293 ? 284.288 26.172 4.191 1.00 13.53 269 ASP B N 1
ATOM 6383 C CA . ASP B 1 293 ? 284.548 24.738 4.373 1.00 13.94 269 ASP B CA 1
ATOM 6384 C C . ASP B 1 293 ? 283.152 24.125 4.172 1.00 13.94 269 ASP B C 1
ATOM 6385 O O . ASP B 1 293 ? 282.236 24.316 5.006 1.00 13.28 269 ASP B O 1
ATOM 6390 N N . PHE B 1 294 ? 282.972 23.410 3.050 1.00 14.34 270 PHE B N 1
ATOM 6391 C CA . PHE B 1 294 ? 281.643 22.950 2.672 1.00 14.79 270 PHE B CA 1
ATOM 6392 C C . PHE B 1 294 ? 280.978 21.991 3.669 1.00 14.61 270 PHE B C 1
ATOM 6393 O O . PHE B 1 294 ? 279.805 22.198 4.026 1.00 13.78 270 PHE B O 1
ATOM 6401 N N . GLU B 1 295 ? 281.689 20.941 4.082 1.00 15.83 271 GLU B N 1
ATOM 6402 C CA . GLU B 1 295 ? 281.073 20.016 5.018 1.00 16.88 271 GLU B CA 1
ATOM 6403 C C . GLU B 1 295 ? 280.780 20.672 6.369 1.00 14.73 271 GLU B C 1
ATOM 6404 O O . GLU B 1 295 ? 279.800 20.343 7.014 1.00 14.14 271 GLU B O 1
ATOM 6410 N N . LEU B 1 296 ? 281.617 21.630 6.773 1.00 14.03 272 LEU B N 1
ATOM 6411 C CA . LEU B 1 296 ? 281.349 22.406 7.987 1.00 13.29 272 LEU B CA 1
ATOM 6412 C C . LEU B 1 296 ? 280.056 23.219 7.828 1.00 12.33 272 LEU B C 1
ATOM 6413 O O . LEU B 1 296 ? 279.195 23.250 8.721 1.00 12.58 272 LEU B O 1
ATOM 6418 N N . ALA B 1 297 ? 279.896 23.865 6.677 1.00 11.60 273 ALA B N 1
ATOM 6419 C CA . ALA B 1 297 ? 278.708 24.680 6.404 1.00 11.48 273 ALA B CA 1
ATOM 6420 C C . ALA B 1 297 ? 277.431 23.831 6.375 1.00 11.57 273 ALA B C 1
ATOM 6421 O O . ALA B 1 297 ? 276.383 24.293 6.829 1.00 12.33 273 ALA B O 1
ATOM 6423 N N . VAL B 1 298 ? 277.497 22.623 5.819 1.00 11.90 274 VAL B N 1
ATOM 6424 C CA . VAL B 1 298 ? 276.339 21.728 5.813 1.00 12.84 274 VAL B CA 1
ATOM 6425 C C . VAL B 1 298 ? 275.999 21.316 7.250 1.00 12.90 274 VAL B C 1
ATOM 6426 O O . VAL B 1 298 ? 274.828 21.396 7.668 1.00 13.76 274 VAL B O 1
ATOM 6430 N N . ASP B 1 299 ? 277.009 20.915 8.020 1.00 13.50 275 ASP B N 1
ATOM 6431 C CA . ASP B 1 299 ? 276.808 20.518 9.417 1.00 13.83 275 ASP B CA 1
ATOM 6432 C C . ASP B 1 299 ? 276.152 21.659 10.197 1.00 14.14 275 ASP B C 1
ATOM 6433 O O . ASP B 1 299 ? 275.175 21.470 10.934 1.00 12.42 275 ASP B O 1
ATOM 6438 N N . GLN B 1 300 ? 276.694 22.856 10.042 1.00 13.00 276 GLN B N 1
ATOM 6439 C CA . GLN B 1 300 ? 276.175 24.009 10.799 1.00 12.62 276 GLN B CA 1
ATOM 6440 C C . GLN B 1 300 ? 274.833 24.511 10.283 1.00 12.21 276 GLN B C 1
ATOM 6441 O O . GLN B 1 300 ? 274.114 25.175 11.024 1.00 12.38 276 GLN B O 1
ATOM 6447 N N . ALA B 1 301 ? 274.493 24.267 9.018 1.00 11.58 277 ALA B N 1
ATOM 6448 C CA . ALA B 1 301 ? 273.178 24.649 8.533 1.00 12.36 277 ALA B CA 1
ATOM 6449 C C . ALA B 1 301 ? 272.147 23.765 9.203 1.00 12.29 277 ALA B C 1
ATOM 6450 O O . ALA B 1 301 ? 271.059 24.218 9.561 1.00 12.48 277 ALA B O 1
ATOM 6452 N N . LEU B 1 302 ? 272.469 22.483 9.360 1.00 12.75 278 LEU B N 1
ATOM 6453 C CA . LEU B 1 302 ? 271.568 21.557 10.066 1.00 12.21 278 LEU B CA 1
ATOM 6454 C C . LEU B 1 302 ? 271.441 21.998 11.533 1.00 11.98 278 LEU B C 1
ATOM 6455 O O . LEU B 1 302 ? 270.338 22.071 12.062 1.00 14.40 278 LEU B O 1
ATOM 6460 N N . ASN B 1 303 ? 272.566 22.309 12.153 1.00 12.24 279 ASN B N 1
ATOM 6461 C CA . ASN B 1 303 ? 272.548 22.737 13.551 1.00 11.82 279 ASN B CA 1
ATOM 6462 C C . ASN B 1 303 ? 271.751 24.020 13.727 1.00 12.10 279 ASN B C 1
ATOM 6463 O O . ASN B 1 303 ? 270.893 24.141 14.618 1.00 11.99 279 ASN B O 1
ATOM 6468 N N . GLY B 1 304 ? 272.010 24.975 12.844 1.00 10.85 280 GLY B N 1
ATOM 6469 C CA . GLY B 1 304 ? 271.263 26.222 12.861 1.00 11.53 280 GLY B CA 1
ATOM 6470 C C . GLY B 1 304 ? 269.769 26.036 12.689 1.00 11.96 280 GLY B C 1
ATOM 6471 O O . GLY B 1 304 ? 268.956 26.690 13.357 1.00 11.95 280 GLY B O 1
ATOM 6472 N N . GLY B 1 305 ? 269.378 25.138 11.796 1.00 11.51 281 GLY B N 1
ATOM 6473 C CA . GLY B 1 305 ? 267.963 24.996 11.516 1.00 12.11 281 GLY B CA 1
ATOM 6474 C C . GLY B 1 305 ? 267.143 24.161 12.475 1.00 12.44 281 GLY B C 1
ATOM 6475 O O . GLY B 1 305 ? 265.971 24.440 12.660 1.00 13.91 281 GLY B O 1
ATOM 6476 N N . TYR B 1 306 ? 267.763 23.122 13.056 1.00 12.00 282 TYR B N 1
ATOM 6477 C CA . TYR B 1 306 ? 266.993 22.054 13.708 1.00 12.11 282 TYR B CA 1
ATOM 6478 C C . TYR B 1 306 ? 267.244 21.740 15.174 1.00 12.90 282 TYR B C 1
ATOM 6479 O O . TYR B 1 306 ? 266.498 20.952 15.744 1.00 13.07 282 TYR B O 1
ATOM 6488 N N . PHE B 1 307 ? 268.240 22.339 15.805 1.00 12.95 283 PHE B N 1
ATOM 6489 C CA . PHE B 1 307 ? 268.319 22.204 17.269 1.00 13.93 283 PHE B CA 1
ATOM 6490 C C . PHE B 1 307 ? 267.008 22.711 17.868 1.00 14.30 283 PHE B C 1
ATOM 6491 O O . PHE B 1 307 ? 266.454 23.740 17.421 1.00 13.55 283 PHE B O 1
ATOM 6499 N N . HIS B 1 308 ? 266.497 21.975 18.866 1.00 14.61 284 HIS B N 1
ATOM 6500 C CA . HIS B 1 308 ? 265.212 22.244 19.524 1.00 14.15 284 HIS B CA 1
ATOM 6501 C C . HIS B 1 308 ? 264.098 22.426 18.501 1.00 13.84 284 HIS B C 1
ATOM 6502 O O . HIS B 1 308 ? 263.185 23.228 18.685 1.00 13.16 284 HIS B O 1
ATOM 6509 N N . ALA B 1 309 ? 264.143 21.609 17.434 1.00 13.36 285 ALA B N 1
ATOM 6510 C CA . ALA B 1 309 ? 263.147 21.663 16.371 1.00 13.83 285 ALA B CA 1
ATOM 6511 C C . ALA B 1 309 ? 262.978 23.085 15.807 1.00 14.17 285 ALA B C 1
ATOM 6512 O O . ALA B 1 309 ? 261.890 23.489 15.419 1.00 14.99 285 ALA B O 1
ATOM 6514 N N . GLY B 1 310 ? 264.087 23.829 15.765 1.00 13.61 286 GLY B N 1
ATOM 6515 C CA . GLY B 1 310 ? 264.096 25.190 15.253 1.00 13.36 286 GLY B CA 1
ATOM 6516 C C . GLY B 1 310 ? 263.404 26.240 16.109 1.00 13.64 286 GLY B C 1
ATOM 6517 O O . GLY B 1 310 ? 263.215 27.377 15.689 1.00 13.80 286 GLY B O 1
ATOM 6518 N N . GLN B 1 311 ? 263.087 25.876 17.349 1.00 13.86 287 GLN B N 1
ATOM 6519 C CA . GLN B 1 311 ? 262.345 26.778 18.269 1.00 13.91 287 GLN B CA 1
ATOM 6520 C C . GLN B 1 311 ? 263.301 27.621 19.087 1.00 17.48 287 GLN B C 1
ATOM 6521 O O . GLN B 1 311 ? 263.291 27.620 20.292 1.00 19.45 287 GLN B O 1
ATOM 6527 N N . VAL B 1 312 ? 264.156 28.321 18.363 1.00 18.74 288 VAL B N 1
ATOM 6528 C CA . VAL B 1 312 ? 265.255 29.089 18.940 1.00 19.12 288 VAL B CA 1
ATOM 6529 C C . VAL B 1 312 ? 265.134 30.476 18.385 1.00 18.05 288 VAL B C 1
ATOM 6530 O O . VAL B 1 312 ? 264.908 30.647 17.175 1.00 18.27 288 VAL B O 1
ATOM 6554 N N . SER B 1 314 ? 267.343 32.566 17.961 1.00 15.65 290 SER B N 1
ATOM 6555 C CA . SER B 1 314 ? 268.445 32.705 17.001 1.00 19.12 290 SER B CA 1
ATOM 6556 C C . SER B 1 314 ? 268.635 31.562 15.987 1.00 17.78 290 SER B C 1
ATOM 6557 O O . SER B 1 314 ? 269.720 31.424 15.372 1.00 17.69 290 SER B O 1
ATOM 6560 N N . ALA B 1 315 ? 267.595 30.752 15.774 1.00 17.59 291 ALA B N 1
ATOM 6561 C CA . ALA B 1 315 ? 267.721 29.676 14.780 1.00 15.78 291 ALA B CA 1
ATOM 6562 C C . ALA B 1 315 ? 268.105 30.248 13.441 1.00 16.52 291 ALA B C 1
ATOM 6563 O O . ALA B 1 315 ? 267.615 31.314 13.012 1.00 17.91 291 ALA B O 1
ATOM 6565 N N . GLY B 1 316 ? 268.923 29.499 12.704 1.00 13.95 292 GLY B N 1
ATOM 6566 C CA . GLY B 1 316 ? 269.361 29.887 11.375 1.00 13.83 292 GLY B CA 1
ATOM 6567 C C . GLY B 1 316 ? 268.309 29.478 10.355 1.00 13.81 292 GLY B C 1
ATOM 6568 O O . GLY B 1 316 ? 268.554 28.589 9.527 1.00 14.46 292 GLY B O 1
ATOM 6569 N N . SER B 1 317 ? 267.153 30.134 10.379 1.00 11.93 293 SER B N 1
ATOM 6570 C CA . SER B 1 317 ? 266.086 29.744 9.476 1.00 13.07 293 SER B CA 1
ATOM 6571 C C . SER B 1 317 ? 266.253 30.259 8.073 1.00 13.57 293 SER B C 1
ATOM 6572 O O . SER B 1 317 ? 265.580 29.761 7.176 1.00 14.83 293 SER B O 1
ATOM 6575 N N . ARG B 1 318 ? 267.111 31.264 7.874 1.00 11.08 294 ARG B N 1
ATOM 6576 C CA . ARG B 1 318 ? 267.223 31.891 6.574 1.00 11.86 294 ARG B CA 1
ATOM 6577 C C . ARG B 1 318 ? 268.614 31.615 6.019 1.00 11.69 294 ARG B C 1
ATOM 6578 O O . ARG B 1 318 ? 269.579 32.353 6.293 1.00 11.86 294 ARG B O 1
ATOM 6586 N N . ILE B 1 319 ? 268.717 30.568 5.226 1.00 11.39 295 ILE B N 1
ATOM 6587 C CA . ILE B 1 319 ? 270.018 30.239 4.635 1.00 11.07 295 ILE B CA 1
ATOM 6588 C C . ILE B 1 319 ? 270.215 31.037 3.352 1.00 11.70 295 ILE B C 1
ATOM 6589 O O . ILE B 1 319 ? 269.342 31.055 2.474 1.00 12.53 295 ILE B O 1
ATOM 6594 N N . LEU B 1 320 ? 271.365 31.702 3.263 1.00 10.21 296 LEU B N 1
ATOM 6595 C CA . LEU B 1 320 ? 271.752 32.478 2.087 1.00 11.70 296 LEU B CA 1
ATOM 6596 C C . LEU B 1 320 ? 273.027 31.833 1.584 1.00 11.90 296 LEU B C 1
ATOM 6597 O O . LEU B 1 320 ? 274.060 31.828 2.263 1.00 13.03 296 LEU B O 1
ATOM 6602 N N . VAL B 1 321 ? 272.949 31.219 0.406 1.00 11.14 297 VAL B N 1
ATOM 6603 C CA . VAL B 1 321 ? 274.102 30.442 -0.124 1.00 11.95 297 VAL B CA 1
ATOM 6604 C C . VAL B 1 321 ? 274.537 30.996 -1.472 1.00 11.06 297 VAL B C 1
ATOM 6605 O O . VAL B 1 321 ? 273.721 31.366 -2.324 1.00 12.29 297 VAL B O 1
ATOM 6609 N N . GLN B 1 322 ? 275.845 31.066 -1.678 1.00 11.22 298 GLN B N 1
ATOM 6610 C CA . GLN B 1 322 ? 276.338 31.661 -2.919 1.00 11.80 298 GLN B CA 1
ATOM 6611 C C . GLN B 1 322 ? 275.822 30.836 -4.118 1.00 12.66 298 GLN B C 1
ATOM 6612 O O . GLN B 1 322 ? 275.849 29.620 -4.087 1.00 12.24 298 GLN B O 1
ATOM 6618 N N . ASN B 1 323 ? 275.371 31.531 -5.162 1.00 12.77 299 ASN B N 1
ATOM 6619 C CA . ASN B 1 323 ? 274.762 30.879 -6.319 1.00 13.12 299 ASN B CA 1
ATOM 6620 C C . ASN B 1 323 ? 275.611 29.765 -6.916 1.00 13.93 299 ASN B C 1
ATOM 6621 O O . ASN B 1 323 ? 275.084 28.716 -7.333 1.00 13.82 299 ASN B O 1
ATOM 6626 N N . SER B 1 324 ? 276.916 29.996 -6.974 1.00 12.78 300 SER B N 1
ATOM 6627 C CA . SER B 1 324 ? 277.836 29.001 -7.509 1.00 14.04 300 SER B CA 1
ATOM 6628 C C . SER B 1 324 ? 277.782 27.622 -6.861 1.00 13.25 300 SER B C 1
ATOM 6629 O O . SER B 1 324 ? 278.042 26.608 -7.545 1.00 13.00 300 SER B O 1
ATOM 6632 N N . ILE B 1 325 ? 277.417 27.554 -5.581 1.00 12.66 301 ILE B N 1
ATOM 6633 C CA . ILE B 1 325 ? 277.336 26.275 -4.857 1.00 12.69 301 ILE B CA 1
ATOM 6634 C C . ILE B 1 325 ? 275.937 25.947 -4.361 1.00 13.69 301 ILE B C 1
ATOM 6635 O O . ILE B 1 325 ? 275.759 24.988 -3.619 1.00 12.88 301 ILE B O 1
ATOM 6640 N N . LYS B 1 326 ? 274.963 26.757 -4.765 1.00 13.24 302 LYS B N 1
ATOM 6641 C CA . LYS B 1 326 ? 273.600 26.570 -4.284 1.00 14.45 302 LYS B CA 1
ATOM 6642 C C . LYS B 1 326 ? 273.037 25.193 -4.582 1.00 14.61 302 LYS B C 1
ATOM 6643 O O . LYS B 1 326 ? 272.443 24.576 -3.699 1.00 14.63 302 LYS B O 1
ATOM 6649 N N . ASP B 1 327 ? 273.231 24.682 -5.794 1.00 15.28 303 ASP B N 1
ATOM 6650 C CA . ASP B 1 327 ? 272.677 23.335 -6.130 1.00 16.21 303 ASP B CA 1
ATOM 6651 C C . ASP B 1 327 ? 273.338 22.230 -5.310 1.00 15.80 303 ASP B C 1
ATOM 6652 O O . ASP B 1 327 ? 272.679 21.353 -4.774 1.00 17.11 303 ASP B O 1
ATOM 6657 N N A LYS B 1 328 ? 274.666 22.285 -5.216 0.50 15.47 304 LYS B N 1
ATOM 6658 N N B LYS B 1 328 ? 274.664 22.289 -5.217 0.50 15.29 304 LYS B N 1
ATOM 6659 C CA A LYS B 1 328 ? 275.449 21.346 -4.430 0.50 15.93 304 LYS B CA 1
ATOM 6660 C CA B LYS B 1 328 ? 275.443 21.351 -4.436 0.50 15.59 304 LYS B CA 1
ATOM 6661 C C A LYS B 1 328 ? 274.994 21.389 -2.965 0.50 14.86 304 LYS B C 1
ATOM 6662 C C B LYS B 1 328 ? 274.995 21.390 -2.966 0.50 14.68 304 LYS B C 1
ATOM 6663 O O A LYS B 1 328 ? 274.812 20.342 -2.309 0.50 14.47 304 LYS B O 1
ATOM 6664 O O B LYS B 1 328 ? 274.821 20.342 -2.307 0.50 14.31 304 LYS B O 1
ATOM 6675 N N . PHE B 1 329 ? 274.833 22.600 -2.447 1.00 14.01 305 PHE B N 1
ATOM 6676 C CA . PHE B 1 329 ? 274.423 22.780 -1.057 1.00 13.18 305 PHE B CA 1
ATOM 6677 C C . PHE B 1 329 ? 273.015 22.251 -0.783 1.00 13.52 305 PHE B C 1
ATOM 6678 O O . PHE B 1 329 ? 272.802 21.484 0.164 1.00 13.41 305 PHE B O 1
ATOM 6686 N N . GLU B 1 330 ? 272.063 22.622 -1.620 1.00 14.63 306 GLU B N 1
ATOM 6687 C CA . GLU B 1 330 ? 270.682 22.120 -1.455 1.00 16.42 306 GLU B CA 1
ATOM 6688 C C . GLU B 1 330 ? 270.618 20.613 -1.467 1.00 17.96 306 GLU B C 1
ATOM 6689 O O . GLU B 1 330 ? 269.974 20.005 -0.608 1.00 18.21 306 GLU B O 1
ATOM 6695 N N A GLN B 1 331 ? 271.286 19.980 -2.425 0.50 18.38 307 GLN B N 1
ATOM 6696 N N B GLN B 1 331 ? 271.290 19.978 -2.425 0.50 18.45 307 GLN B N 1
ATOM 6697 C CA A GLN B 1 331 ? 271.270 18.531 -2.467 0.50 19.42 307 GLN B CA 1
ATOM 6698 C CA B GLN B 1 331 ? 271.291 18.529 -2.474 0.50 19.74 307 GLN B CA 1
ATOM 6699 C C A GLN B 1 331 ? 271.892 17.908 -1.216 0.50 18.34 307 GLN B C 1
ATOM 6700 C C B GLN B 1 331 ? 271.886 17.919 -1.211 0.50 18.47 307 GLN B C 1
ATOM 6701 O O A GLN B 1 331 ? 271.333 16.962 -0.647 0.50 18.31 307 GLN B O 1
ATOM 6702 O O B GLN B 1 331 ? 271.334 16.963 -0.657 0.50 18.47 307 GLN B O 1
ATOM 6713 N N . ALA B 1 332 ? 273.011 18.458 -0.745 1.00 17.14 308 ALA B N 1
ATOM 6714 C CA . ALA B 1 332 ? 273.662 17.918 0.448 1.00 17.09 308 ALA B CA 1
ATOM 6715 C C . ALA B 1 332 ? 272.788 18.105 1.703 1.00 16.05 308 ALA B C 1
ATOM 6716 O O . ALA B 1 332 ? 272.686 17.215 2.541 1.00 17.02 308 ALA B O 1
ATOM 6718 N N . LEU B 1 333 ? 272.188 19.284 1.831 1.00 15.07 309 LEU B N 1
ATOM 6719 C CA . LEU B 1 333 ? 271.343 19.595 3.001 1.00 14.96 309 LEU B CA 1
ATOM 6720 C C . LEU B 1 333 ? 270.108 18.689 3.020 1.00 16.02 309 LEU B C 1
ATOM 6721 O O . LEU B 1 333 ? 269.801 18.061 4.038 1.00 15.80 309 LEU B O 1
ATOM 6726 N N . ILE B 1 334 ? 269.418 18.599 1.889 1.00 17.07 310 ILE B N 1
ATOM 6727 C CA . ILE B 1 334 ? 268.213 17.772 1.787 1.00 18.07 310 ILE B CA 1
ATOM 6728 C C . ILE B 1 334 ? 268.503 16.319 2.131 1.00 19.54 310 ILE B C 1
ATOM 6729 O O . ILE B 1 334 ? 267.753 15.691 2.881 1.00 17.82 310 ILE B O 1
ATOM 6734 N N A ASP B 1 335 ? 269.600 15.793 1.601 0.50 19.06 311 ASP B N 1
ATOM 6735 N N B ASP B 1 335 ? 269.599 15.788 1.593 0.50 20.19 311 ASP B N 1
ATOM 6736 C CA A ASP B 1 335 ? 269.963 14.404 1.869 0.50 20.13 311 ASP B CA 1
ATOM 6737 C CA B ASP B 1 335 ? 269.990 14.399 1.865 0.50 21.87 311 ASP B CA 1
ATOM 6738 C C A ASP B 1 335 ? 270.188 14.166 3.373 0.50 19.53 311 ASP B C 1
ATOM 6739 C C B ASP B 1 335 ? 270.192 14.166 3.373 0.50 20.49 311 ASP B C 1
ATOM 6740 O O A ASP B 1 335 ? 269.834 13.110 3.891 0.50 19.90 311 ASP B O 1
ATOM 6741 O O B ASP B 1 335 ? 269.833 13.113 3.896 0.50 20.70 311 ASP B O 1
ATOM 6750 N N . ARG B 1 336 ? 270.767 15.150 4.073 1.00 17.99 312 ARG B N 1
ATOM 6751 C CA . ARG B 1 336 ? 270.988 15.020 5.514 1.00 17.69 312 ARG B CA 1
ATOM 6752 C C . ARG B 1 336 ? 269.699 15.183 6.304 1.00 17.76 312 ARG B C 1
ATOM 6753 O O . ARG B 1 336 ? 269.474 14.482 7.292 1.00 18.25 312 ARG B O 1
ATOM 6761 N N . VAL B 1 337 ? 268.842 16.106 5.870 1.00 16.70 313 VAL B N 1
ATOM 6762 C CA . VAL B 1 337 ? 267.576 16.346 6.559 1.00 16.65 313 VAL B CA 1
ATOM 6763 C C . VAL B 1 337 ? 266.743 15.059 6.594 1.00 18.40 313 VAL B C 1
ATOM 6764 O O . VAL B 1 337 ? 266.085 14.769 7.598 1.00 19.38 313 VAL B O 1
ATOM 6768 N N . LYS B 1 338 ? 266.797 14.287 5.523 1.00 19.37 314 LYS B N 1
ATOM 6769 C CA . LYS B 1 338 ? 266.050 13.017 5.470 1.00 20.67 314 LYS B CA 1
ATOM 6770 C C . LYS B 1 338 ? 266.476 11.999 6.546 1.00 22.30 314 LYS B C 1
ATOM 6771 O O . LYS B 1 338 ? 265.730 11.055 6.840 1.00 24.40 314 LYS B O 1
ATOM 6777 N N . LYS B 1 339 ? 267.704 12.133 7.048 1.00 21.10 315 LYS B N 1
ATOM 6778 C CA . LYS B 1 339 ? 268.278 11.220 8.014 1.00 22.07 315 LYS B CA 1
ATOM 6779 C C . LYS B 1 339 ? 268.130 11.670 9.463 1.00 21.07 315 LYS B C 1
ATOM 6780 O O . LYS B 1 339 ? 268.498 10.926 10.375 1.00 20.84 315 LYS B O 1
ATOM 6786 N N . ILE B 1 340 ? 267.609 12.877 9.692 1.00 20.57 316 ILE B N 1
ATOM 6787 C CA . ILE B 1 340 ? 267.462 13.363 11.071 1.00 18.90 316 ILE B CA 1
ATOM 6788 C C . ILE B 1 340 ? 266.567 12.418 11.882 1.00 19.00 316 ILE B C 1
ATOM 6789 O O . ILE B 1 340 ? 265.473 12.067 11.445 1.00 20.46 316 ILE B O 1
ATOM 6794 N N . LYS B 1 341 ? 267.031 12.029 13.065 1.00 18.24 317 LYS B N 1
ATOM 6795 C CA . LYS B 1 341 ? 266.289 11.089 13.914 1.00 19.41 317 LYS B CA 1
ATOM 6796 C C . LYS B 1 341 ? 265.342 11.782 14.879 1.00 19.86 317 LYS B C 1
ATOM 6797 O O . LYS B 1 341 ? 265.777 12.494 15.796 1.00 18.65 317 LYS B O 1
ATOM 6803 N N . LEU B 1 342 ? 264.053 11.587 14.661 1.00 19.90 318 LEU B N 1
ATOM 6804 C CA . LEU B 1 342 ? 263.020 12.137 15.540 1.00 20.35 318 LEU B CA 1
ATOM 6805 C C . LEU B 1 342 ? 262.638 11.158 16.627 1.00 19.80 318 LEU B C 1
ATOM 6806 O O . LEU B 1 342 ? 262.575 9.941 16.403 1.00 20.07 318 LEU B O 1
ATOM 6811 N N . GLY B 1 343 ? 262.339 11.676 17.808 1.00 18.18 319 GLY B N 1
ATOM 6812 C CA . GLY B 1 343 ? 261.890 10.801 18.893 1.00 19.02 319 GLY B CA 1
ATOM 6813 C C . GLY B 1 343 ? 261.793 11.475 20.238 1.00 18.26 319 GLY B C 1
ATOM 6814 O O . GLY B 1 343 ? 261.770 12.695 20.348 1.00 17.11 319 GLY B O 1
ATOM 6815 N N . ASN B 1 344 ? 261.727 10.635 21.267 1.00 18.13 320 ASN B N 1
ATOM 6816 C CA . ASN B 1 344 ? 261.646 11.080 22.649 1.00 18.76 320 ASN B CA 1
ATOM 6817 C C . ASN B 1 344 ? 262.971 11.703 23.072 1.00 18.50 320 ASN B C 1
ATOM 6818 O O . ASN B 1 344 ? 264.018 11.094 22.894 1.00 18.62 320 ASN B O 1
ATOM 6823 N N . GLY B 1 345 ? 262.924 12.898 23.661 1.00 17.91 321 GLY B N 1
ATOM 6824 C CA . GLY B 1 345 ? 264.128 13.552 24.144 1.00 17.59 321 GLY B CA 1
ATOM 6825 C C . GLY B 1 345 ? 264.901 12.777 25.204 1.00 18.45 321 GLY B C 1
ATOM 6826 O O . GLY B 1 345 ? 266.095 12.968 25.363 1.00 19.33 321 GLY B O 1
ATOM 6827 N N . PHE B 1 346 ? 264.224 11.877 25.918 1.00 19.58 322 PHE B N 1
ATOM 6828 C CA . PHE B 1 346 ? 264.912 11.018 26.860 1.00 20.78 322 PHE B CA 1
ATOM 6829 C C . PHE B 1 346 ? 265.707 9.872 26.219 1.00 23.76 322 PHE B C 1
ATOM 6830 O O . PHE B 1 346 ? 266.522 9.253 26.893 1.00 26.07 322 PHE B O 1
ATOM 6838 N N . ASP B 1 347 ? 265.441 9.546 24.950 1.00 23.77 323 ASP B N 1
ATOM 6839 C CA . ASP B 1 347 ? 266.140 8.443 24.255 1.00 24.53 323 ASP B CA 1
ATOM 6840 C C . ASP B 1 347 ? 267.430 8.959 23.632 1.00 23.51 323 ASP B C 1
ATOM 6841 O O . ASP B 1 347 ? 267.432 9.954 22.907 1.00 22.95 323 ASP B O 1
ATOM 6846 N N . ALA B 1 348 ? 268.536 8.296 23.921 1.00 25.73 324 ALA B N 1
ATOM 6847 C CA . ALA B 1 348 ? 269.865 8.758 23.482 1.00 26.10 324 ALA B CA 1
ATOM 6848 C C . ALA B 1 348 ? 270.060 8.935 21.982 1.00 26.44 324 ALA B C 1
ATOM 6849 O O . ALA B 1 348 ? 270.840 9.792 21.563 1.00 28.02 324 ALA B O 1
ATOM 6851 N N A ASP B 1 349 ? 269.344 8.157 21.176 0.50 25.42 325 ASP B N 1
ATOM 6852 N N B ASP B 1 349 ? 269.352 8.155 21.173 0.50 25.49 325 ASP B N 1
ATOM 6853 C CA A ASP B 1 349 ? 269.470 8.256 19.717 0.50 26.47 325 ASP B CA 1
ATOM 6854 C CA B ASP B 1 349 ? 269.505 8.263 19.716 0.50 26.62 325 ASP B CA 1
ATOM 6855 C C A ASP B 1 349 ? 268.713 9.415 19.082 0.50 23.84 325 ASP B C 1
ATOM 6856 C C B ASP B 1 349 ? 268.716 9.412 19.079 0.50 23.89 325 ASP B C 1
ATOM 6857 O O A ASP B 1 349 ? 268.960 9.755 17.926 0.50 23.53 325 ASP B O 1
ATOM 6858 O O B ASP B 1 349 ? 268.958 9.751 17.922 0.50 23.57 325 ASP B O 1
ATOM 6867 N N . THR B 1 350 ? 267.790 10.018 19.824 1.00 21.81 326 THR B N 1
ATOM 6868 C CA . THR B 1 350 ? 267.004 11.129 19.298 1.00 18.95 326 THR B CA 1
ATOM 6869 C C . THR B 1 350 ? 267.888 12.357 19.010 1.00 18.61 326 THR B C 1
ATOM 6870 O O . THR B 1 350 ? 268.739 12.719 19.817 1.00 18.10 326 THR B O 1
ATOM 6874 N N . GLU B 1 351 ? 267.698 12.929 17.824 1.00 17.03 327 GLU B N 1
ATOM 6875 C CA . GLU B 1 351 ? 268.395 14.138 17.397 1.00 16.86 327 GLU B CA 1
ATOM 6876 C C . GLU B 1 351 ? 267.462 15.354 17.431 1.00 16.20 327 GLU B C 1
ATOM 6877 O O . GLU B 1 351 ? 267.932 16.477 17.601 1.00 16.83 327 GLU B O 1
ATOM 6883 N N . MET B 1 352 ? 266.161 15.139 17.258 1.00 16.35 328 MET B N 1
ATOM 6884 C CA . MET B 1 352 ? 265.190 16.224 17.271 1.00 15.56 328 MET B CA 1
ATOM 6885 C C . MET B 1 352 ? 263.894 15.741 17.913 1.00 16.36 328 MET B C 1
ATOM 6886 O O . MET B 1 352 ? 263.351 14.698 17.542 1.00 17.51 328 MET B O 1
ATOM 6891 N N . GLY B 1 353 ? 263.440 16.494 18.906 1.00 15.61 329 GLY B N 1
ATOM 6892 C CA . GLY B 1 353 ? 262.188 16.201 19.563 1.00 16.20 329 GLY B CA 1
ATOM 6893 C C . GLY B 1 353 ? 260.996 16.870 18.894 1.00 16.29 329 GLY B C 1
ATOM 6894 O O . GLY B 1 353 ? 261.078 17.373 17.773 1.00 16.34 329 GLY B O 1
ATOM 6895 N N . PRO B 1 354 ? 259.847 16.854 19.582 1.00 16.05 330 PRO B N 1
ATOM 6896 C CA . PRO B 1 354 ? 258.623 17.481 19.094 1.00 16.31 330 PRO B CA 1
ATOM 6897 C C . PRO B 1 354 ? 258.627 18.997 19.265 1.00 16.50 330 PRO B C 1
ATOM 6898 O O . PRO B 1 354 ? 259.566 19.563 19.881 1.00 15.73 330 PRO B O 1
ATOM 6902 N N . VAL B 1 355 ? 257.625 19.667 18.677 1.00 16.66 331 VAL B N 1
ATOM 6903 C CA . VAL B 1 355 ? 257.419 21.095 18.892 1.00 16.09 331 VAL B CA 1
ATOM 6904 C C . VAL B 1 355 ? 256.562 21.229 20.160 1.00 16.62 331 VAL B C 1
ATOM 6905 O O . VAL B 1 355 ? 256.031 20.248 20.659 1.00 16.17 331 VAL B O 1
ATOM 6909 N N . ILE B 1 356 ? 256.385 22.451 20.632 1.00 16.04 332 ILE B N 1
ATOM 6910 C CA . ILE B 1 356 ? 255.912 22.643 21.985 1.00 17.68 332 ILE B CA 1
ATOM 6911 C C . ILE B 1 356 ? 254.437 22.434 22.316 1.00 18.41 332 ILE B C 1
ATOM 6912 O O . ILE B 1 356 ? 254.104 22.037 23.429 1.00 20.48 332 ILE B O 1
ATOM 6917 N N . SER B 1 357 ? 253.557 22.718 21.365 1.00 18.61 333 SER B N 1
ATOM 6918 C CA . SER B 1 357 ? 252.125 22.666 21.627 1.00 20.05 333 SER B CA 1
ATOM 6919 C C . SER B 1 357 ? 251.331 22.463 20.369 1.00 20.78 333 SER B C 1
ATOM 6920 O O . SER B 1 357 ? 251.847 22.656 19.273 1.00 19.91 333 SER B O 1
ATOM 6923 N N . THR B 1 358 ? 250.052 22.149 20.523 1.00 21.55 334 THR B N 1
ATOM 6924 C CA . THR B 1 358 ? 249.168 21.973 19.397 1.00 24.37 334 THR B CA 1
ATOM 6925 C C . THR B 1 358 ? 249.041 23.271 18.617 1.00 22.89 334 THR B C 1
ATOM 6926 O O . THR B 1 358 ? 249.090 23.274 17.381 1.00 24.20 334 THR B O 1
ATOM 6930 N N . GLU B 1 359 ? 248.886 24.363 19.342 1.00 24.39 335 GLU B N 1
ATOM 6931 C CA . GLU B 1 359 ? 248.741 25.676 18.721 1.00 26.78 335 GLU B CA 1
ATOM 6932 C C . GLU B 1 359 ? 249.980 26.056 17.930 1.00 22.95 335 GLU B C 1
ATOM 6933 O O . GLU B 1 359 ? 249.879 26.605 16.820 1.00 22.60 335 GLU B O 1
ATOM 6939 N N . HIS B 1 360 ? 251.150 25.759 18.476 1.00 21.86 336 HIS B N 1
ATOM 6940 C CA . HIS B 1 360 ? 252.385 26.102 17.769 1.00 19.49 336 HIS B CA 1
ATOM 6941 C C . HIS B 1 360 ? 252.550 25.224 16.522 1.00 19.39 336 HIS B C 1
ATOM 6942 O O . HIS B 1 360 ? 252.954 25.706 15.454 1.00 18.28 336 HIS B O 1
ATOM 6949 N N . ARG B 1 361 ? 252.253 23.930 16.646 1.00 20.71 337 ARG B N 1
ATOM 6950 C CA . ARG B 1 361 ? 252.356 23.045 15.496 1.00 21.60 337 ARG B CA 1
ATOM 6951 C C . ARG B 1 361 ? 251.386 23.503 14.399 1.00 21.80 337 ARG B C 1
ATOM 6952 O O . ARG B 1 361 ? 251.750 23.538 13.215 1.00 22.78 337 ARG B O 1
ATOM 6960 N N . ASN B 1 362 ? 250.177 23.889 14.793 1.00 24.38 338 ASN B N 1
ATOM 6961 C CA . ASN B 1 362 ? 249.210 24.389 13.814 1.00 26.29 338 ASN B CA 1
ATOM 6962 C C . ASN B 1 362 ? 249.741 25.645 13.108 1.00 25.60 338 ASN B C 1
ATOM 6963 O O . ASN B 1 362 ? 249.530 25.807 11.907 1.00 26.64 338 ASN B O 1
ATOM 6968 N N . LYS B 1 363 ? 250.436 26.521 13.841 1.00 25.26 339 LYS B N 1
ATOM 6969 C CA . LYS B 1 363 ? 250.984 27.750 13.245 1.00 25.23 339 LYS B CA 1
ATOM 6970 C C . LYS B 1 363 ? 252.055 27.396 12.203 1.00 22.72 339 LYS B C 1
ATOM 6971 O O . LYS B 1 363 ? 252.078 27.946 11.083 1.00 21.74 339 LYS B O 1
ATOM 6977 N N . ILE B 1 364 ? 252.906 26.433 12.546 1.00 19.34 340 ILE B N 1
ATOM 6978 C CA . ILE B 1 364 ? 253.932 25.986 11.629 1.00 19.02 340 ILE B CA 1
ATOM 6979 C C . ILE B 1 364 ? 253.273 25.396 10.366 1.00 20.96 340 ILE B C 1
ATOM 6980 O O . ILE B 1 364 ? 253.667 25.692 9.235 1.00 23.60 340 ILE B O 1
ATOM 6985 N N . GLU B 1 365 ? 252.260 24.572 10.576 1.00 24.97 341 GLU B N 1
ATOM 6986 C CA . GLU B 1 365 ? 251.528 23.973 9.458 1.00 27.75 341 GLU B CA 1
ATOM 6987 C C . GLU B 1 365 ? 250.923 25.018 8.536 1.00 26.72 341 GLU B C 1
ATOM 6988 O O . GLU B 1 365 ? 250.997 24.874 7.304 1.00 30.39 341 GLU B O 1
ATOM 6994 N N . SER B 1 366 ? 250.369 26.069 9.113 1.00 27.80 342 SER B N 1
ATOM 6995 C CA . SER B 1 366 ? 249.756 27.113 8.310 1.00 29.67 342 SER B CA 1
ATOM 6996 C C . SER B 1 366 ? 250.799 27.793 7.430 1.00 31.13 342 SER B C 1
ATOM 6997 O O . SER B 1 366 ? 250.488 28.249 6.333 1.00 26.48 342 SER B O 1
ATOM 7000 N N . TYR B 1 367 ? 252.046 27.862 7.903 1.00 30.60 343 TYR B N 1
ATOM 7001 C CA . TYR B 1 367 ? 253.105 28.462 7.081 1.00 29.18 343 TYR B CA 1
ATOM 7002 C C . TYR B 1 367 ? 253.451 27.658 5.855 1.00 29.89 343 TYR B C 1
ATOM 7003 O O . TYR B 1 367 ? 253.891 28.204 4.842 1.00 26.70 343 TYR B O 1
ATOM 7012 N N . MET B 1 368 ? 253.254 26.344 5.912 1.00 30.05 344 MET B N 1
ATOM 7013 C CA . MET B 1 368 ? 253.547 25.515 4.763 1.00 31.80 344 MET B CA 1
ATOM 7014 C C . MET B 1 368 ? 252.584 25.872 3.615 1.00 33.19 344 MET B C 1
ATOM 7015 O O . MET B 1 368 ? 252.986 25.938 2.456 1.00 37.01 344 MET B O 1
ATOM 7020 N N . ASP B 1 369 ? 251.331 26.114 3.975 1.00 46.02 345 ASP B N 1
ATOM 7021 C CA . ASP B 1 369 ? 250.299 26.507 3.006 1.00 49.99 345 ASP B CA 1
ATOM 7022 C C . ASP B 1 369 ? 250.677 27.848 2.380 1.00 44.04 345 ASP B C 1
ATOM 7023 O O . ASP B 1 369 ? 250.619 28.011 1.158 1.00 46.60 345 ASP B O 1
ATOM 7028 N N . VAL B 1 370 ? 251.112 28.782 3.230 1.00 40.00 346 VAL B N 1
ATOM 7029 C CA . VAL B 1 370 ? 251.538 30.094 2.756 1.00 31.49 346 VAL B CA 1
ATOM 7030 C C . VAL B 1 370 ? 252.682 29.952 1.771 1.00 28.26 346 VAL B C 1
ATOM 7031 O O . VAL B 1 370 ? 252.677 30.576 0.718 1.00 26.65 346 VAL B O 1
ATOM 7035 N N . ALA B 1 371 ? 253.700 29.153 2.114 1.00 24.61 347 ALA B N 1
ATOM 7036 C CA . ALA B 1 371 ? 254.863 28.977 1.249 1.00 23.60 347 ALA B CA 1
ATOM 7037 C C . ALA B 1 371 ? 254.497 28.497 -0.175 1.00 28.42 347 ALA B C 1
ATOM 7038 O O . ALA B 1 371 ? 254.975 29.030 -1.170 1.00 29.32 347 ALA B O 1
ATOM 7040 N N . LYS B 1 372 ? 253.688 27.468 -0.228 1.00 32.72 348 LYS B N 1
ATOM 7041 C CA . LYS B 1 372 ? 253.267 26.900 -1.512 1.00 43.37 348 LYS B CA 1
ATOM 7042 C C . LYS B 1 372 ? 252.429 27.905 -2.319 1.00 39.30 348 LYS B C 1
ATOM 7043 O O . LYS B 1 372 ? 252.656 28.076 -3.502 1.00 45.73 348 LYS B O 1
ATOM 7049 N N . ALA B 1 373 ? 251.515 28.597 -1.654 1.00 38.28 349 ALA B N 1
ATOM 7050 C CA . ALA B 1 373 ? 250.673 29.604 -2.330 1.00 38.37 349 ALA B CA 1
ATOM 7051 C C . ALA B 1 373 ? 251.503 30.763 -2.922 1.00 37.61 349 ALA B C 1
ATOM 7052 O O . ALA B 1 373 ? 251.123 31.353 -3.924 1.00 36.08 349 ALA B O 1
ATOM 7054 N N . GLU B 1 374 ? 252.650 31.064 -2.303 1.00 30.83 350 GLU B N 1
ATOM 7055 C CA . GLU B 1 374 ? 253.573 32.087 -2.786 1.00 29.68 350 GLU B CA 1
ATOM 7056 C C . GLU B 1 374 ? 254.482 31.608 -3.881 1.00 29.78 350 GLU B C 1
ATOM 7057 O O . GLU B 1 374 ? 255.297 32.381 -4.393 1.00 31.68 350 GLU B O 1
ATOM 7063 N N . GLY B 1 375 ? 254.446 30.318 -4.169 1.00 38.17 351 GLY B N 1
ATOM 7064 C CA . GLY B 1 375 ? 255.285 29.787 -5.230 1.00 42.28 351 GLY B CA 1
ATOM 7065 C C . GLY B 1 375 ? 256.596 29.143 -4.826 1.00 40.80 351 GLY B C 1
ATOM 7066 O O . GLY B 1 375 ? 257.443 28.891 -5.680 1.00 42.95 351 GLY B O 1
ATOM 7067 N N . ALA B 1 376 ? 256.788 28.877 -3.533 1.00 29.69 352 ALA B N 1
ATOM 7068 C CA . ALA B 1 376 ? 258.002 28.208 -3.078 1.00 24.96 352 ALA B CA 1
ATOM 7069 C C . ALA B 1 376 ? 257.810 26.680 -3.173 1.00 23.87 352 ALA B C 1
ATOM 7070 O O . ALA B 1 376 ? 256.687 26.199 -3.320 1.00 25.65 352 ALA B O 1
ATOM 7072 N N . THR B 1 377 ? 258.919 25.945 -3.068 1.00 21.06 353 THR B N 1
ATOM 7073 C CA . THR B 1 377 ? 258.911 24.481 -3.109 1.00 19.69 353 THR B CA 1
ATOM 7074 C C . THR B 1 377 ? 259.241 23.881 -1.741 1.00 19.22 353 THR B C 1
ATOM 7075 O O . THR B 1 377 ? 260.223 24.296 -1.125 1.00 17.60 353 THR B O 1
ATOM 7079 N N . ILE B 1 378 ? 258.422 22.938 -1.267 1.00 18.84 354 ILE B N 1
ATOM 7080 C CA . ILE B 1 378 ? 258.730 22.230 -0.020 1.00 18.98 354 ILE B CA 1
ATOM 7081 C C . ILE B 1 378 ? 259.587 21.056 -0.489 1.00 19.01 354 ILE B C 1
ATOM 7082 O O . ILE B 1 378 ? 259.058 20.050 -1.022 1.00 20.48 354 ILE B O 1
ATOM 7087 N N . ALA B 1 379 ? 260.894 21.222 -0.387 1.00 18.63 355 ALA B N 1
ATOM 7088 C CA . ALA B 1 379 ? 261.846 20.253 -0.924 1.00 18.67 355 ALA B CA 1
ATOM 7089 C C . ALA B 1 379 ? 261.899 18.961 -0.146 1.00 20.65 355 ALA B C 1
ATOM 7090 O O . ALA B 1 379 ? 262.147 17.890 -0.729 1.00 23.54 355 ALA B O 1
ATOM 7092 N N . VAL B 1 380 ? 261.637 19.041 1.151 1.00 19.31 356 VAL B N 1
ATOM 7093 C CA . VAL B 1 380 ? 261.612 17.864 2.017 1.00 20.08 356 VAL B CA 1
ATOM 7094 C C . VAL B 1 380 ? 260.863 18.267 3.281 1.00 19.61 356 VAL B C 1
ATOM 7095 O O . VAL B 1 380 ? 260.880 19.443 3.665 1.00 17.52 356 VAL B O 1
ATOM 7099 N N . GLY B 1 381 ? 260.179 17.307 3.895 1.00 19.70 357 GLY B N 1
ATOM 7100 C CA . GLY B 1 381 ? 259.419 17.557 5.117 1.00 20.40 357 GLY B CA 1
ATOM 7101 C C . GLY B 1 381 ? 258.105 18.267 4.866 1.00 19.87 357 GLY B C 1
ATOM 7102 O O . GLY B 1 381 ? 257.389 17.953 3.907 1.00 21.51 357 GLY B O 1
ATOM 7103 N N . GLY B 1 382 ? 257.770 19.189 5.757 1.00 19.09 358 GLY B N 1
ATOM 7104 C CA . GLY B 1 382 ? 256.565 19.992 5.622 1.00 20.53 358 GLY B CA 1
ATOM 7105 C C . GLY B 1 382 ? 255.283 19.363 6.106 1.00 22.58 358 GLY B C 1
ATOM 7106 O O . GLY B 1 382 ? 254.203 19.867 5.801 1.00 24.38 358 GLY B O 1
ATOM 7107 N N . LYS B 1 383 ? 255.382 18.276 6.864 1.00 23.63 359 LYS B N 1
ATOM 7108 C CA . LYS B 1 383 ? 254.204 17.603 7.396 1.00 26.25 359 LYS B CA 1
ATOM 7109 C C . LYS B 1 383 ? 254.530 16.919 8.720 1.00 25.12 359 LYS B C 1
ATOM 7110 O O . LYS B 1 383 ? 255.685 16.868 9.136 1.00 22.35 359 LYS B O 1
ATOM 7116 N N . ARG B 1 384 ? 253.505 16.393 9.372 1.00 25.99 360 ARG B N 1
ATOM 7117 C CA . ARG B 1 384 ? 253.682 15.598 10.579 1.00 25.95 360 ARG B CA 1
ATOM 7118 C C . ARG B 1 384 ? 254.160 14.219 10.177 1.00 26.73 360 ARG B C 1
ATOM 7119 O O . ARG B 1 384 ? 253.689 13.674 9.166 1.00 30.04 360 ARG B O 1
ATOM 7127 N N . PRO B 1 385 ? 255.065 13.628 10.959 1.00 26.68 361 PRO B N 1
ATOM 7128 C CA . PRO B 1 385 ? 255.522 12.272 10.639 1.00 29.24 361 PRO B CA 1
ATOM 7129 C C . PRO B 1 385 ? 254.455 11.248 11.025 1.00 33.73 361 PRO B C 1
ATOM 7130 O O . PRO B 1 385 ? 253.682 11.482 11.953 1.00 35.01 361 PRO B O 1
ATOM 7134 N N . ASP B 1 386 ? 254.430 10.139 10.300 1.00 41.22 362 ASP B N 1
ATOM 7135 C CA . ASP B 1 386 ? 253.438 9.068 10.496 1.00 46.04 362 ASP B CA 1
ATOM 7136 C C . ASP B 1 386 ? 253.819 7.912 11.392 1.00 42.05 362 ASP B C 1
ATOM 7137 O O . ASP B 1 386 ? 252.944 7.143 11.833 1.00 40.84 362 ASP B O 1
ATOM 7142 N N . ARG B 1 387 ? 255.116 7.748 11.607 1.00 35.60 363 ARG B N 1
ATOM 7143 C CA . ARG B 1 387 ? 255.641 6.611 12.360 1.00 34.90 363 ARG B CA 1
ATOM 7144 C C . ARG B 1 387 ? 254.889 6.427 13.679 1.00 35.18 363 ARG B C 1
ATOM 7145 O O . ARG B 1 387 ? 254.578 7.395 14.386 1.00 32.17 363 ARG B O 1
ATOM 7153 N N . ASP B 1 388 ? 254.579 5.176 13.997 1.00 35.71 364 ASP B N 1
ATOM 7154 C CA . ASP B 1 388 ? 253.783 4.833 15.185 1.00 37.82 364 ASP B CA 1
ATOM 7155 C C . ASP B 1 388 ? 254.186 5.461 16.503 1.00 35.71 364 ASP B C 1
ATOM 7156 O O . ASP B 1 388 ? 253.328 5.926 17.240 1.00 34.71 364 ASP B O 1
ATOM 7161 N N . ASP B 1 389 ? 255.479 5.469 16.805 1.00 32.70 365 ASP B N 1
ATOM 7162 C CA . ASP B 1 389 ? 255.945 6.040 18.066 1.00 31.86 365 ASP B CA 1
ATOM 7163 C C . ASP B 1 389 ? 255.904 7.569 18.092 1.00 29.72 365 ASP B C 1
ATOM 7164 O O . ASP B 1 389 ? 256.129 8.168 19.151 1.00 30.61 365 ASP B O 1
ATOM 7169 N N . LEU B 1 390 ? 255.631 8.202 16.956 1.00 27.34 366 LEU B N 1
ATOM 7170 C CA . LEU B 1 390 ? 255.586 9.677 16.868 1.00 27.00 366 LEU B CA 1
ATOM 7171 C C . LEU B 1 390 ? 254.157 10.192 16.713 1.00 29.81 366 LEU B C 1
ATOM 7172 O O . LEU B 1 390 ? 253.898 11.375 16.856 1.00 28.82 366 LEU B O 1
ATOM 7177 N N . LYS B 1 391 ? 253.202 9.300 16.469 1.00 31.23 367 LYS B N 1
ATOM 7178 C CA . LYS B 1 391 ? 251.859 9.739 16.193 1.00 34.45 367 LYS B CA 1
ATOM 7179 C C . LYS B 1 391 ? 251.125 10.457 17.325 1.00 31.82 367 LYS B C 1
ATOM 7180 O O . LYS B 1 391 ? 250.289 11.311 17.058 1.00 35.83 367 LYS B O 1
ATOM 7186 N N . ASP B 1 392 ? 251.434 10.138 18.567 1.00 30.95 368 ASP B N 1
ATOM 7187 C CA . ASP B 1 392 ? 250.739 10.766 19.685 1.00 33.63 368 ASP B CA 1
ATOM 7188 C C . ASP B 1 392 ? 251.371 12.076 20.117 1.00 29.23 368 ASP B C 1
ATOM 7189 O O . ASP B 1 392 ? 250.750 12.811 20.869 1.00 28.84 368 ASP B O 1
ATOM 7194 N N . GLY B 1 393 ? 252.582 12.344 19.639 1.00 26.61 369 GLY B N 1
ATOM 7195 C CA . GLY B 1 393 ? 253.317 13.540 20.015 1.00 24.54 369 GLY B CA 1
ATOM 7196 C C . GLY B 1 393 ? 253.169 14.685 19.039 1.00 23.33 369 GLY B C 1
ATOM 7197 O O . GLY B 1 393 ? 252.662 14.519 17.928 1.00 22.79 369 GLY B O 1
ATOM 7198 N N . LEU B 1 394 ? 253.698 15.839 19.426 1.00 20.55 370 LEU B N 1
ATOM 7199 C CA . LEU B 1 394 ? 253.589 17.034 18.631 1.00 20.65 370 LEU B CA 1
ATOM 7200 C C . LEU B 1 394 ? 254.776 17.181 17.671 1.00 19.56 370 LEU B C 1
ATOM 7201 O O . LEU B 1 394 ? 255.469 18.197 17.644 1.00 19.15 370 LEU B O 1
ATOM 7206 N N . PHE B 1 395 ? 254.986 16.160 16.852 1.00 19.41 371 PHE B N 1
ATOM 7207 C CA . PHE B 1 395 ? 256.103 16.160 15.919 1.00 19.26 371 PHE B CA 1
ATOM 7208 C C . PHE B 1 395 ? 255.782 16.826 14.597 1.00 18.89 371 PHE B C 1
ATOM 7209 O O . PHE B 1 395 ? 254.625 16.846 14.125 1.00 18.57 371 PHE B O 1
ATOM 7217 N N . PHE B 1 396 ? 256.819 17.430 14.040 1.00 18.20 372 PHE B N 1
ATOM 7218 C CA . PHE B 1 396 ? 256.731 18.054 12.736 1.00 18.22 372 PHE B CA 1
ATOM 7219 C C . PHE B 1 396 ? 258.065 17.757 12.063 1.00 17.77 372 PHE B C 1
ATOM 7220 O O . PHE B 1 396 ? 259.126 17.920 12.671 1.00 18.86 372 PHE B O 1
ATOM 7228 N N . GLU B 1 397 ? 258.023 17.300 10.816 1.00 18.02 373 GLU B N 1
ATOM 7229 C CA . GLU B 1 397 ? 259.250 16.919 10.136 1.00 18.97 373 GLU B CA 1
ATOM 7230 C C . GLU B 1 397 ? 260.187 18.073 9.854 1.00 17.36 373 GLU B C 1
ATOM 7231 O O . GLU B 1 397 ? 259.723 19.167 9.536 1.00 17.95 373 GLU B O 1
ATOM 7237 N N . PRO B 1 398 ? 261.504 17.829 9.949 1.00 17.37 374 PRO B N 1
ATOM 7238 C CA . PRO B 1 398 ? 262.458 18.861 9.544 1.00 16.97 374 PRO B CA 1
ATOM 7239 C C . PRO B 1 398 ? 262.254 19.157 8.052 1.00 16.02 374 PRO B C 1
ATOM 7240 O O . PRO B 1 398 ? 262.085 18.225 7.231 1.00 16.06 374 PRO B O 1
ATOM 7244 N N . THR B 1 399 ? 262.186 20.446 7.737 1.00 14.72 375 THR B N 1
ATOM 7245 C CA . THR B 1 399 ? 261.743 20.910 6.434 1.00 14.79 375 THR B CA 1
ATOM 7246 C C . THR B 1 399 ? 262.690 21.882 5.790 1.00 15.19 375 THR B C 1
ATOM 7247 O O . THR B 1 399 ? 263.314 22.700 6.478 1.00 14.01 375 THR B O 1
ATOM 7251 N N . VAL B 1 400 ? 262.841 21.757 4.463 1.00 15.51 376 VAL B N 1
ATOM 7252 C CA . VAL B 1 400 ? 263.676 22.678 3.668 1.00 16.04 376 VAL B CA 1
ATOM 7253 C C . VAL B 1 400 ? 262.775 23.245 2.582 1.00 16.57 376 VAL B C 1
ATOM 7254 O O . VAL B 1 400 ? 262.123 22.480 1.836 1.00 17.23 376 VAL B O 1
ATOM 7258 N N . ILE B 1 401 ? 262.719 24.569 2.512 1.00 15.73 377 ILE B N 1
ATOM 7259 C CA . ILE B 1 401 ? 261.938 25.277 1.511 1.00 15.90 377 ILE B CA 1
ATOM 7260 C C . ILE B 1 401 ? 262.897 25.942 0.522 1.00 15.95 377 ILE B C 1
ATOM 7261 O O . ILE B 1 401 ? 263.791 26.686 0.914 1.00 15.14 377 ILE B O 1
ATOM 7266 N N . THR B 1 402 ? 262.707 25.646 -0.770 1.00 16.18 378 THR B N 1
ATOM 7267 C CA . THR B 1 402 ? 263.562 26.177 -1.823 1.00 17.76 378 THR B CA 1
ATOM 7268 C C . THR B 1 402 ? 262.754 27.019 -2.824 1.00 18.55 378 THR B C 1
ATOM 7269 O O . THR B 1 402 ? 261.539 27.110 -2.731 1.00 19.33 378 THR B O 1
ATOM 7273 N N A ASN B 1 403 ? 263.447 27.615 -3.789 0.50 19.22 379 ASN B N 1
ATOM 7274 N N B ASN B 1 403 ? 263.456 27.636 -3.767 0.50 20.35 379 ASN B N 1
ATOM 7275 C CA A ASN B 1 403 ? 262.808 28.424 -4.833 0.50 20.90 379 ASN B CA 1
ATOM 7276 C CA B ASN B 1 403 ? 262.820 28.439 -4.798 0.50 23.04 379 ASN B CA 1
ATOM 7277 C C A ASN B 1 403 ? 262.003 29.552 -4.192 0.50 21.56 379 ASN B C 1
ATOM 7278 C C B ASN B 1 403 ? 261.996 29.565 -4.199 0.50 24.13 379 ASN B C 1
ATOM 7279 O O A ASN B 1 403 ? 260.840 29.765 -4.526 0.50 25.43 379 ASN B O 1
ATOM 7280 O O B ASN B 1 403 ? 260.838 29.762 -4.531 0.50 28.37 379 ASN B O 1
ATOM 7289 N N A CYS B 1 404 ? 262.611 30.212 -3.220 0.50 22.50 380 CYS B N 1
ATOM 7290 N N B CYS B 1 404 ? 262.600 30.258 -3.254 0.50 26.11 380 CYS B N 1
ATOM 7291 C CA A CYS B 1 404 ? 261.942 31.334 -2.567 0.50 21.87 380 CYS B CA 1
ATOM 7292 C CA B CYS B 1 404 ? 261.914 31.386 -2.647 0.50 25.64 380 CYS B CA 1
ATOM 7293 C C A CYS B 1 404 ? 262.762 32.622 -2.712 0.50 20.94 380 CYS B C 1
ATOM 7294 C C B CYS B 1 404 ? 262.743 32.639 -2.775 0.50 22.96 380 CYS B C 1
ATOM 7295 O O A CYS B 1 404 ? 263.883 32.606 -3.232 0.50 23.14 380 CYS B O 1
ATOM 7296 O O B CYS B 1 404 ? 263.874 32.613 -3.266 0.50 24.57 380 CYS B O 1
ATOM 7301 N N . ASP B 1 405 ? 262.148 33.754 -2.376 1.00 21.04 381 ASP B N 1
ATOM 7302 C CA . ASP B 1 405 ? 262.839 35.021 -2.496 1.00 21.28 381 ASP B CA 1
ATOM 7303 C C . ASP B 1 405 ? 262.408 35.943 -1.390 1.00 18.63 381 ASP B C 1
ATOM 7304 O O . ASP B 1 405 ? 261.409 35.707 -0.719 1.00 18.20 381 ASP B O 1
ATOM 7309 N N . THR B 1 406 ? 263.178 37.005 -1.242 1.00 18.61 382 THR B N 1
ATOM 7310 C CA . THR B 1 406 ? 262.976 37.945 -0.145 1.00 18.42 382 THR B CA 1
ATOM 7311 C C . THR B 1 406 ? 261.605 38.585 -0.066 1.00 18.45 382 THR B C 1
ATOM 7312 O O . THR B 1 406 ? 261.197 39.044 1.016 1.00 20.64 382 THR B O 1
ATOM 7316 N N . SER B 1 407 ? 260.853 38.620 -1.161 1.00 19.57 383 SER B N 1
ATOM 7317 C CA . SER B 1 407 ? 259.515 39.217 -1.134 1.00 20.59 383 SER B CA 1
ATOM 7318 C C . SER B 1 407 ? 258.469 38.354 -0.436 1.00 21.97 383 SER B C 1
ATOM 7319 O O . SER B 1 407 ? 257.376 38.839 -0.081 1.00 23.32 383 SER B O 1
ATOM 7322 N N . MET B 1 408 ? 258.780 37.084 -0.227 1.00 19.26 384 MET B N 1
ATOM 7323 C CA . MET B 1 408 ? 257.807 36.142 0.328 1.00 19.13 384 MET B CA 1
ATOM 7324 C C . MET B 1 408 ? 257.618 36.186 1.817 1.00 20.41 384 MET B C 1
ATOM 7325 O O . MET B 1 408 ? 258.576 36.380 2.581 1.00 18.16 384 MET B O 1
ATOM 7330 N N . ARG B 1 409 ? 256.377 35.978 2.255 1.00 21.10 385 ARG B N 1
ATOM 7331 C CA . ARG B 1 409 ? 256.116 35.871 3.691 1.00 21.71 385 ARG B CA 1
ATOM 7332 C C . ARG B 1 409 ? 256.925 34.767 4.395 1.00 20.72 385 ARG B C 1
ATOM 7333 O O . ARG B 1 409 ? 257.370 34.944 5.531 1.00 20.52 385 ARG B O 1
ATOM 7341 N N A ILE B 1 410 ? 257.129 33.629 3.726 0.50 17.60 386 ILE B N 1
ATOM 7342 N N B ILE B 1 410 ? 257.133 33.639 3.733 0.50 20.18 386 ILE B N 1
ATOM 7343 C CA A ILE B 1 410 ? 257.873 32.513 4.325 0.50 16.59 386 ILE B CA 1
ATOM 7344 C CA B ILE B 1 410 ? 257.879 32.552 4.351 0.50 21.05 386 ILE B CA 1
ATOM 7345 C C A ILE B 1 410 ? 259.328 32.909 4.625 0.50 17.84 386 ILE B C 1
ATOM 7346 C C B ILE B 1 410 ? 259.329 32.923 4.636 0.50 20.51 386 ILE B C 1
ATOM 7347 O O A ILE B 1 410 ? 259.935 32.352 5.534 0.50 17.15 386 ILE B O 1
ATOM 7348 O O B ILE B 1 410 ? 259.938 32.354 5.530 0.50 19.66 386 ILE B O 1
ATOM 7357 N N . VAL B 1 411 ? 259.860 33.873 3.875 1.00 18.62 387 VAL B N 1
ATOM 7358 C CA . VAL B 1 411 ? 261.224 34.338 4.086 1.00 19.27 387 VAL B CA 1
ATOM 7359 C C . VAL B 1 411 ? 261.244 35.466 5.104 1.00 19.31 387 VAL B C 1
ATOM 7360 O O . VAL B 1 411 ? 262.122 35.488 5.957 1.00 22.66 387 VAL B O 1
ATOM 7364 N N . GLN B 1 412 ? 260.257 36.360 5.050 1.00 17.87 388 GLN B N 1
ATOM 7365 C CA . GLN B 1 412 ? 260.238 37.511 5.935 1.00 18.72 388 GLN B CA 1
ATOM 7366 C C . GLN B 1 412 ? 259.769 37.234 7.356 1.00 20.93 388 GLN B C 1
ATOM 7367 O O . GLN B 1 412 ? 260.282 37.844 8.316 1.00 21.58 388 GLN B O 1
ATOM 7373 N N . GLU B 1 413 ? 258.869 36.267 7.512 1.00 17.56 389 GLU B N 1
ATOM 7374 C CA . GLU B 1 413 ? 258.276 35.978 8.833 1.00 17.19 389 GLU B CA 1
ATOM 7375 C C . GLU B 1 413 ? 258.909 34.818 9.599 1.00 19.65 389 GLU B C 1
ATOM 7376 O O . GLU B 1 413 ? 259.339 33.806 9.026 1.00 23.68 389 GLU B O 1
ATOM 7382 N N . GLU B 1 414 ? 258.997 34.982 10.918 1.00 18.18 390 GLU B N 1
ATOM 7383 C CA . GLU B 1 414 ? 259.602 33.977 11.817 1.00 20.33 390 GLU B CA 1
ATOM 7384 C C . GLU B 1 414 ? 258.602 32.848 12.073 1.00 19.32 390 GLU B C 1
ATOM 7385 O O . GLU B 1 414 ? 257.594 33.045 12.712 1.00 24.03 390 GLU B O 1
ATOM 7391 N N . VAL B 1 415 ? 258.941 31.660 11.620 1.00 18.10 391 VAL B N 1
ATOM 7392 C CA . VAL B 1 415 ? 258.094 30.471 11.795 1.00 21.35 391 VAL B CA 1
ATOM 7393 C C . VAL B 1 415 ? 258.363 29.828 13.178 1.00 20.66 391 VAL B C 1
ATOM 7394 O O . VAL B 1 415 ? 257.456 29.268 13.795 1.00 24.14 391 VAL B O 1
ATOM 7398 N N . PHE B 1 416 ? 259.627 29.846 13.609 1.00 17.20 392 PHE B N 1
ATOM 7399 C CA . PHE B 1 416 ? 260.039 29.276 14.904 1.00 17.26 392 PHE B CA 1
ATOM 7400 C C . PHE B 1 416 ? 259.742 27.770 14.975 1.00 17.63 392 PHE B C 1
ATOM 7401 O O . PHE B 1 416 ? 259.242 27.244 15.972 1.00 17.31 392 PHE B O 1
ATOM 7409 N N . GLY B 1 417 ? 260.019 27.080 13.891 1.00 17.56 393 GLY B N 1
ATOM 7410 C CA . GLY B 1 417 ? 259.809 25.646 13.796 1.00 15.81 393 GLY B CA 1
ATOM 7411 C C . GLY B 1 417 ? 260.967 25.000 13.053 1.00 14.98 393 GLY B C 1
ATOM 7412 O O . GLY B 1 417 ? 261.942 25.676 12.689 1.00 14.90 393 GLY B O 1
ATOM 7413 N N . PRO B 1 418 ? 260.874 23.692 12.781 1.00 14.69 394 PRO B N 1
ATOM 7414 C CA . PRO B 1 418 ? 262.004 22.991 12.158 1.00 14.95 394 PRO B CA 1
ATOM 7415 C C . PRO B 1 418 ? 261.973 23.171 10.659 1.00 14.53 394 PRO B C 1
ATOM 7416 O O . PRO B 1 418 ? 261.751 22.230 9.900 1.00 14.89 394 PRO B O 1
ATOM 7420 N N . VAL B 1 419 ? 262.210 24.412 10.249 1.00 14.12 395 VAL B N 1
ATOM 7421 C CA . VAL B 1 419 ? 262.064 24.823 8.866 1.00 13.91 395 VAL B CA 1
ATOM 7422 C C . VAL B 1 419 ? 263.115 25.844 8.501 1.00 14.41 395 VAL B C 1
ATOM 7423 O O . VAL B 1 419 ? 263.359 26.771 9.283 1.00 13.16 395 VAL B O 1
ATOM 7427 N N . VAL B 1 420 ? 263.745 25.644 7.365 1.00 13.42 396 VAL B N 1
ATOM 7428 C CA . VAL B 1 420 ? 264.691 26.623 6.818 1.00 13.82 396 VAL B CA 1
ATOM 7429 C C . VAL B 1 420 ? 264.271 26.942 5.382 1.00 14.52 396 VAL B C 1
ATOM 7430 O O . VAL B 1 420 ? 263.666 26.104 4.702 1.00 15.73 396 VAL B O 1
ATOM 7434 N N . THR B 1 421 ? 264.616 28.149 4.936 1.00 13.36 397 THR B N 1
ATOM 7435 C CA . THR B 1 421 ? 264.446 28.555 3.553 1.00 13.69 397 THR B CA 1
ATOM 7436 C C . THR B 1 421 ? 265.850 28.682 3.002 1.00 13.57 397 THR B C 1
ATOM 7437 O O . THR B 1 421 ? 266.794 28.920 3.759 1.00 13.32 397 THR B O 1
ATOM 7441 N N . VAL B 1 422 ? 265.983 28.530 1.687 1.00 12.80 398 VAL B N 1
ATOM 7442 C CA . VAL B 1 422 ? 267.272 28.673 1.029 1.00 12.92 398 VAL B CA 1
ATOM 7443 C C . VAL B 1 422 ? 267.119 29.655 -0.121 1.00 13.64 398 VAL B C 1
ATOM 7444 O O . VAL B 1 422 ? 266.269 29.460 -1.021 1.00 15.20 398 VAL B O 1
ATOM 7448 N N . GLU B 1 423 ? 267.941 30.692 -0.112 1.00 12.43 399 GLU B N 1
ATOM 7449 C CA . GLU B 1 423 ? 267.986 31.712 -1.149 1.00 13.17 399 GLU B CA 1
ATOM 7450 C C . GLU B 1 423 ? 269.423 31.805 -1.648 1.00 12.84 399 GLU B C 1
ATOM 7451 O O . GLU B 1 423 ? 270.366 31.619 -0.870 1.00 12.65 399 GLU B O 1
ATOM 7457 N N . GLY B 1 424 ? 269.595 32.129 -2.927 1.00 13.52 400 GLY B N 1
ATOM 7458 C CA . GLY B 1 424 ? 270.924 32.325 -3.455 1.00 13.59 400 GLY B CA 1
ATOM 7459 C C . GLY B 1 424 ? 271.359 33.776 -3.499 1.00 14.75 400 GLY B C 1
ATOM 7460 O O . GLY B 1 424 ? 270.504 34.673 -3.515 1.00 16.32 400 GLY B O 1
ATOM 7461 N N . PHE B 1 425 ? 272.673 34.013 -3.509 1.00 13.86 401 PHE B N 1
ATOM 7462 C CA . PHE B 1 425 ? 273.223 35.340 -3.712 1.00 13.36 401 PHE B CA 1
ATOM 7463 C C . PHE B 1 425 ? 274.413 35.253 -4.642 1.00 13.91 401 PHE B C 1
ATOM 7464 O O . PHE B 1 425 ? 275.122 34.229 -4.671 1.00 13.63 401 PHE B O 1
ATOM 7472 N N . GLU B 1 426 ? 274.667 36.312 -5.397 1.00 14.63 402 GLU B N 1
ATOM 7473 C CA . GLU B 1 426 ? 275.763 36.280 -6.346 1.00 17.76 402 GLU B CA 1
ATOM 7474 C C . GLU B 1 426 ? 277.079 36.778 -5.767 1.00 16.78 402 GLU B C 1
ATOM 7475 O O . GLU B 1 426 ? 278.119 36.164 -5.971 1.00 19.12 402 GLU B O 1
ATOM 7481 N N . THR B 1 427 ? 277.011 37.901 -5.080 1.00 15.81 403 THR B N 1
ATOM 7482 C CA . THR B 1 427 ? 278.163 38.612 -4.554 1.00 15.93 403 THR B CA 1
ATOM 7483 C C . THR B 1 427 ? 278.082 38.872 -3.051 1.00 16.06 403 THR B C 1
ATOM 7484 O O . THR B 1 427 ? 277.019 38.780 -2.445 1.00 14.68 403 THR B O 1
ATOM 7488 N N . GLU B 1 428 ? 279.216 39.257 -2.476 1.00 15.39 404 GLU B N 1
ATOM 7489 C CA . GLU B 1 428 ? 279.289 39.645 -1.071 1.00 15.21 404 GLU B CA 1
ATOM 7490 C C . GLU B 1 428 ? 278.275 40.778 -0.783 1.00 15.50 404 GLU B C 1
ATOM 7491 O O . GLU B 1 428 ? 277.547 40.758 0.215 1.00 15.23 404 GLU B O 1
ATOM 7497 N N . GLN B 1 429 ? 278.199 41.749 -1.696 1.00 16.21 405 GLN B N 1
ATOM 7498 C CA . GLN B 1 429 ? 277.275 42.866 -1.538 1.00 17.53 405 GLN B CA 1
ATOM 7499 C C . GLN B 1 429 ? 275.824 42.406 -1.508 1.00 15.56 405 GLN B C 1
ATOM 7500 O O . GLN B 1 429 ? 275.025 42.891 -0.687 1.00 16.82 405 GLN B O 1
ATOM 7506 N N . GLU B 1 430 ? 275.466 41.463 -2.376 1.00 15.20 406 GLU B N 1
ATOM 7507 C CA . GLU B 1 430 ? 274.108 40.928 -2.400 1.00 16.01 406 GLU B CA 1
ATOM 7508 C C . GLU B 1 430 ? 273.793 40.118 -1.122 1.00 13.76 406 GLU B C 1
ATOM 7509 O O . GLU B 1 430 ? 272.695 40.215 -0.594 1.00 14.46 406 GLU B O 1
ATOM 7515 N N . ALA B 1 431 ? 274.764 39.361 -0.622 1.00 12.89 407 ALA B N 1
ATOM 7516 C CA . ALA B 1 431 ? 274.558 38.585 0.622 1.00 13.08 407 ALA B CA 1
ATOM 7517 C C . ALA B 1 431 ? 274.182 39.541 1.768 1.00 13.15 407 ALA B C 1
ATOM 7518 O O . ALA B 1 431 ? 273.246 39.285 2.521 1.00 13.90 407 ALA B O 1
ATOM 7520 N N . ILE B 1 432 ? 274.921 40.646 1.877 1.00 12.61 408 ILE B N 1
ATOM 7521 C CA . ILE B 1 432 ? 274.671 41.647 2.929 1.00 13.16 408 ILE B CA 1
ATOM 7522 C C . ILE B 1 432 ? 273.288 42.281 2.748 1.00 13.87 408 ILE B C 1
ATOM 7523 O O . ILE B 1 432 ? 272.524 42.407 3.712 1.00 13.34 408 ILE B O 1
ATOM 7528 N N A GLN B 1 433 ? 272.966 42.676 1.517 0.50 14.25 409 GLN B N 1
ATOM 7529 N N B GLN B 1 433 ? 272.966 42.673 1.514 0.50 13.51 409 GLN B N 1
ATOM 7530 C CA A GLN B 1 433 ? 271.674 43.304 1.234 0.50 17.11 409 GLN B CA 1
ATOM 7531 C CA B GLN B 1 433 ? 271.677 43.302 1.206 0.50 15.88 409 GLN B CA 1
ATOM 7532 C C A GLN B 1 433 ? 270.520 42.381 1.581 0.50 15.11 409 GLN B C 1
ATOM 7533 C C B GLN B 1 433 ? 270.522 42.383 1.576 0.50 14.47 409 GLN B C 1
ATOM 7534 O O A GLN B 1 433 ? 269.554 42.811 2.216 0.50 15.42 409 GLN B O 1
ATOM 7535 O O B GLN B 1 433 ? 269.554 42.815 2.210 0.50 14.82 409 GLN B O 1
ATOM 7546 N N . LEU B 1 434 ? 270.602 41.116 1.165 1.00 13.72 410 LEU B N 1
ATOM 7547 C CA . LEU B 1 434 ? 269.531 40.154 1.469 1.00 13.89 410 LEU B CA 1
ATOM 7548 C C . LEU B 1 434 ? 269.447 39.866 2.981 1.00 13.29 410 LEU B C 1
ATOM 7549 O O . LEU B 1 434 ? 268.377 39.868 3.563 1.00 14.03 410 LEU B O 1
ATOM 7554 N N . ALA B 1 435 ? 270.597 39.628 3.610 1.00 12.90 411 ALA B N 1
ATOM 7555 C CA . ALA B 1 435 ? 270.604 39.331 5.042 1.00 12.29 411 ALA B CA 1
ATOM 7556 C C . ALA B 1 435 ? 269.983 40.455 5.878 1.00 13.53 411 ALA B C 1
ATOM 7557 O O . ALA B 1 435 ? 269.279 40.180 6.861 1.00 16.26 411 ALA B O 1
ATOM 7559 N N . ASN B 1 436 ? 270.241 41.695 5.479 1.00 13.50 412 ASN B N 1
ATOM 7560 C CA . ASN B 1 436 ? 269.692 42.874 6.169 1.00 13.94 412 ASN B CA 1
ATOM 7561 C C . ASN B 1 436 ? 268.255 43.226 5.762 1.00 14.71 412 ASN B C 1
ATOM 7562 O O . ASN B 1 436 ? 267.641 44.132 6.365 1.00 15.19 412 ASN B O 1
ATOM 7567 N N . ASP B 1 437 ? 267.718 42.534 4.751 1.00 14.76 413 ASP B N 1
ATOM 7568 C CA . ASP B 1 437 ? 266.362 42.787 4.262 1.00 15.62 413 ASP B CA 1
ATOM 7569 C C . ASP B 1 437 ? 265.341 41.984 5.052 1.00 17.37 413 ASP B C 1
ATOM 7570 O O . ASP B 1 437 ? 264.775 40.989 4.567 1.00 16.78 413 ASP B O 1
ATOM 7575 N N . SER B 1 438 ? 265.178 42.362 6.320 1.00 16.34 414 SER B N 1
ATOM 7576 C CA . SER B 1 438 ? 264.121 41.771 7.174 1.00 15.02 414 SER B CA 1
ATOM 7577 C C . SER B 1 438 ? 263.867 42.812 8.250 1.00 13.64 414 SER B C 1
ATOM 7578 O O . SER B 1 438 ? 264.636 43.777 8.386 1.00 13.32 414 SER B O 1
ATOM 7581 N N . ILE B 1 439 ? 262.825 42.602 9.024 1.00 13.84 415 ILE B N 1
ATOM 7582 C CA . ILE B 1 439 ? 262.496 43.536 10.094 1.00 13.28 415 ILE B CA 1
ATOM 7583 C C . ILE B 1 439 ? 263.291 43.208 11.350 1.00 12.72 415 ILE B C 1
ATOM 7584 O O . ILE B 1 439 ? 263.264 43.990 12.291 1.00 11.58 415 ILE B O 1
ATOM 7589 N N . TYR B 1 440 ? 264.001 42.082 11.333 1.00 12.36 416 TYR B N 1
ATOM 7590 C CA . TYR B 1 440 ? 264.692 41.562 12.510 1.00 11.32 416 TYR B CA 1
ATOM 7591 C C . TYR B 1 440 ? 266.170 41.918 12.570 1.00 11.99 416 TYR B C 1
ATOM 7592 O O . TYR B 1 440 ? 266.689 42.568 11.652 1.00 11.62 416 TYR B O 1
ATOM 7601 N N . GLY B 1 441 ? 266.854 41.499 13.637 1.00 10.45 417 GLY B N 1
ATOM 7602 C CA . GLY B 1 441 ? 268.255 41.870 13.804 1.00 10.04 417 GLY B CA 1
ATOM 7603 C C . GLY B 1 441 ? 268.935 41.203 15.006 1.00 9.67 417 GLY B C 1
ATOM 7604 O O . GLY B 1 441 ? 269.757 41.811 15.696 1.00 9.11 417 GLY B O 1
ATOM 7605 N N . LEU B 1 442 ? 268.660 39.920 15.223 1.00 9.42 418 LEU B N 1
ATOM 7606 C CA . LEU B 1 442 ? 269.182 39.231 16.423 1.00 9.00 418 LEU B CA 1
ATOM 7607 C C . LEU B 1 442 ? 270.582 38.593 16.312 1.00 9.23 418 LEU B C 1
ATOM 7608 O O . LEU B 1 442 ? 271.496 38.967 17.031 1.00 9.24 418 LEU B O 1
ATOM 7613 N N . ALA B 1 443 ? 270.730 37.651 15.385 1.00 8.08 419 ALA B N 1
ATOM 7614 C CA . ALA B 1 443 ? 271.999 36.935 15.208 1.00 8.80 419 ALA B CA 1
ATOM 7615 C C . ALA B 1 443 ? 272.115 36.425 13.801 1.00 9.10 419 ALA B C 1
ATOM 7616 O O . ALA B 1 443 ? 271.123 36.348 13.081 1.00 10.23 419 ALA B O 1
ATOM 7618 N N . GLY B 1 444 ? 273.332 35.997 13.450 1.00 8.44 420 GLY B N 1
ATOM 7619 C CA . GLY B 1 444 ? 273.541 35.400 12.147 1.00 9.63 420 GLY B CA 1
ATOM 7620 C C . GLY B 1 444 ? 274.966 34.933 12.025 1.00 9.19 420 GLY B C 1
ATOM 7621 O O . GLY B 1 444 ? 275.790 35.213 12.891 1.00 9.00 420 GLY B O 1
ATOM 7622 N N . ALA B 1 445 ? 275.250 34.212 10.940 1.00 9.35 421 ALA B N 1
ATOM 7623 C CA . ALA B 1 445 ? 276.572 33.665 10.717 1.00 9.65 421 ALA B CA 1
ATOM 7624 C C . ALA B 1 445 ? 277.071 33.914 9.320 1.00 10.94 421 ALA B C 1
ATOM 7625 O O . ALA B 1 445 ? 276.307 34.072 8.370 1.00 10.62 421 ALA B O 1
ATOM 7627 N N . VAL B 1 446 ? 278.402 33.914 9.208 1.00 10.63 422 VAL B N 1
ATOM 7628 C CA . VAL B 1 446 ? 279.084 33.991 7.942 1.00 10.92 422 VAL B CA 1
ATOM 7629 C C . VAL B 1 446 ? 280.098 32.847 7.900 1.00 10.93 422 VAL B C 1
ATOM 7630 O O . VAL B 1 446 ? 280.968 32.771 8.776 1.00 11.10 422 VAL B O 1
ATOM 7634 N N . PHE B 1 447 ? 280.002 32.008 6.871 1.00 9.89 423 PHE B N 1
ATOM 7635 C CA . PHE B 1 447 ? 280.930 30.910 6.621 1.00 10.68 423 PHE B CA 1
ATOM 7636 C C . PHE B 1 447 ? 281.774 31.197 5.388 1.00 11.56 423 PHE B C 1
ATOM 7637 O O . PHE B 1 447 ? 281.259 31.355 4.271 1.00 11.37 423 PHE B O 1
ATOM 7645 N N . SER B 1 448 ? 283.083 31.300 5.619 1.00 11.16 424 SER B N 1
ATOM 7646 C CA . SER B 1 448 ? 284.070 31.499 4.571 1.00 11.33 424 SER B CA 1
ATOM 7647 C C . SER B 1 448 ? 285.442 31.243 5.145 1.00 11.90 424 SER B C 1
ATOM 7648 O O . SER B 1 448 ? 285.725 31.679 6.270 1.00 13.02 424 SER B O 1
ATOM 7651 N N . LYS B 1 449 ? 286.325 30.594 4.387 1.00 13.85 425 LYS B N 1
ATOM 7652 C CA . LYS B 1 449 ? 287.705 30.477 4.823 1.00 15.22 425 LYS B CA 1
ATOM 7653 C C . LYS B 1 449 ? 288.456 31.789 4.672 1.00 15.45 425 LYS B C 1
ATOM 7654 O O . LYS B 1 449 ? 289.551 31.927 5.220 1.00 15.35 425 LYS B O 1
ATOM 7660 N N . ASP B 1 450 ? 287.898 32.745 3.930 1.00 14.48 426 ASP B N 1
ATOM 7661 C CA . ASP B 1 450 ? 288.503 34.075 3.749 1.00 14.38 426 ASP B CA 1
ATOM 7662 C C . ASP B 1 450 ? 288.032 34.889 4.953 1.00 14.35 426 ASP B C 1
ATOM 7663 O O . ASP B 1 450 ? 286.965 35.473 4.944 1.00 14.24 426 ASP B O 1
ATOM 7668 N N . ILE B 1 451 ? 288.862 34.921 5.984 1.00 15.39 427 ILE B N 1
ATOM 7669 C CA . ILE B 1 451 ? 288.477 35.591 7.235 1.00 17.63 427 ILE B CA 1
ATOM 7670 C C . ILE B 1 451 ? 288.298 37.095 7.040 1.00 16.19 427 ILE B C 1
ATOM 7671 O O . ILE B 1 451 ? 287.426 37.707 7.661 1.00 16.69 427 ILE B O 1
ATOM 7676 N N . GLY B 1 452 ? 289.089 37.699 6.166 1.00 15.24 428 GLY B N 1
ATOM 7677 C CA . GLY B 1 452 ? 288.937 39.101 5.892 1.00 15.38 428 GLY B CA 1
ATOM 7678 C C . GLY B 1 452 ? 287.568 39.397 5.327 1.00 14.15 428 GLY B C 1
ATOM 7679 O O . GLY B 1 452 ? 286.938 40.378 5.691 1.00 13.83 428 GLY B O 1
ATOM 7680 N N . LYS B 1 453 ? 287.115 38.548 4.401 1.00 14.52 429 LYS B N 1
ATOM 7681 C CA . LYS B 1 453 ? 285.789 38.730 3.818 1.00 14.39 429 LYS B CA 1
ATOM 7682 C C . LYS B 1 453 ? 284.706 38.530 4.881 1.00 13.78 429 LYS B C 1
ATOM 7683 O O . LYS B 1 453 ? 283.757 39.304 4.954 1.00 12.29 429 LYS B O 1
ATOM 7689 N N . ALA B 1 454 ? 284.848 37.483 5.697 1.00 12.32 430 ALA B N 1
ATOM 7690 C CA . ALA B 1 454 ? 283.854 37.229 6.735 1.00 12.26 430 ALA B CA 1
ATOM 7691 C C . ALA B 1 454 ? 283.744 38.441 7.683 1.00 12.56 430 ALA B C 1
ATOM 7692 O O . ALA B 1 454 ? 282.623 38.819 8.087 1.00 12.78 430 ALA B O 1
ATOM 7694 N N . GLN B 1 455 ? 284.879 39.054 8.017 1.00 13.05 431 GLN B N 1
ATOM 7695 C CA . GLN B 1 455 ? 284.917 40.234 8.891 1.00 14.75 431 GLN B CA 1
ATOM 7696 C C . GLN B 1 455 ? 284.232 41.428 8.215 1.00 13.96 431 GLN B C 1
ATOM 7697 O O . GLN B 1 455 ? 283.472 42.175 8.860 1.00 13.62 431 GLN B O 1
ATOM 7703 N N . ARG B 1 456 ? 284.453 41.622 6.915 1.00 13.15 432 ARG B N 1
ATOM 7704 C CA . ARG B 1 456 ? 283.767 42.711 6.205 1.00 13.89 432 ARG B CA 1
ATOM 7705 C C . ARG B 1 456 ? 282.276 42.542 6.259 1.00 14.02 432 ARG B C 1
ATOM 7706 O O . ARG B 1 456 ? 281.542 43.501 6.480 1.00 13.98 432 ARG B O 1
ATOM 7714 N N . VAL B 1 457 ? 281.830 41.318 6.031 1.00 12.19 433 VAL B N 1
ATOM 7715 C CA . VAL B 1 457 ? 280.409 41.017 6.043 1.00 12.56 433 VAL B CA 1
ATOM 7716 C C . VAL B 1 457 ? 279.870 41.210 7.464 1.00 11.70 433 VAL B C 1
ATOM 7717 O O . VAL B 1 457 ? 278.861 41.884 7.657 1.00 13.08 433 VAL B O 1
ATOM 7721 N N . ALA B 1 458 ? 280.545 40.645 8.459 1.00 12.12 434 ALA B N 1
ATOM 7722 C CA . ALA B 1 458 ? 280.105 40.793 9.847 1.00 11.91 434 ALA B CA 1
ATOM 7723 C C . ALA B 1 458 ? 279.931 42.255 10.255 1.00 12.98 434 ALA B C 1
ATOM 7724 O O . ALA B 1 458 ? 278.965 42.606 10.947 1.00 12.93 434 ALA B O 1
ATOM 7726 N N A ASN B 1 459 ? 280.835 43.124 9.822 0.50 12.30 435 ASN B N 1
ATOM 7727 N N B ASN B 1 459 ? 280.842 43.124 9.811 0.50 12.56 435 ASN B N 1
ATOM 7728 C CA A ASN B 1 459 ? 280.699 44.534 10.187 0.50 13.67 435 ASN B CA 1
ATOM 7729 C CA B ASN B 1 459 ? 280.736 44.547 10.152 0.50 14.21 435 ASN B CA 1
ATOM 7730 C C A ASN B 1 459 ? 279.509 45.239 9.571 0.50 12.85 435 ASN B C 1
ATOM 7731 C C B ASN B 1 459 ? 279.516 45.236 9.569 0.50 13.11 435 ASN B C 1
ATOM 7732 O O A ASN B 1 459 ? 279.054 46.252 10.104 0.50 13.30 435 ASN B O 1
ATOM 7733 O O B ASN B 1 459 ? 279.062 46.248 10.108 0.50 13.54 435 ASN B O 1
ATOM 7742 N N . LYS B 1 460 ? 278.993 44.697 8.469 1.00 12.57 436 LYS B N 1
ATOM 7743 C CA . LYS B 1 460 ? 277.851 45.267 7.787 1.00 14.36 436 LYS B CA 1
ATOM 7744 C C . LYS B 1 460 ? 276.494 44.678 8.136 1.00 12.68 436 LYS B C 1
ATOM 7745 O O . LYS B 1 460 ? 275.466 45.267 7.754 1.00 13.95 436 LYS B O 1
ATOM 7751 N N . LEU B 1 461 ? 276.448 43.521 8.805 1.00 11.87 437 LEU B N 1
ATOM 7752 C CA . LEU B 1 461 ? 275.190 42.899 9.186 1.00 11.41 437 LEU B CA 1
ATOM 7753 C C . LEU B 1 461 ? 274.606 43.596 10.387 1.00 11.40 437 LEU B C 1
ATOM 7754 O O . LEU B 1 461 ? 275.288 43.824 11.395 1.00 12.26 437 LEU B O 1
ATOM 7759 N N . LYS B 1 462 ? 273.333 43.940 10.311 1.00 10.68 438 LYS B N 1
ATOM 7760 C CA . LYS B 1 462 ? 272.673 44.652 11.413 1.00 10.30 438 LYS B CA 1
ATOM 7761 C C . LYS B 1 462 ? 272.078 43.613 12.374 1.00 10.10 438 LYS B C 1
ATOM 7762 O O . LYS B 1 462 ? 270.875 43.347 12.379 1.00 9.94 438 LYS B O 1
ATOM 7768 N N . LEU B 1 463 ? 272.972 43.031 13.165 1.00 9.05 439 LEU B N 1
ATOM 7769 C CA . LEU B 1 463 ? 272.684 41.923 14.050 1.00 9.40 439 LEU B CA 1
ATOM 7770 C C . LEU B 1 463 ? 273.443 42.089 15.355 1.00 8.23 439 LEU B C 1
ATOM 7771 O O . LEU B 1 463 ? 274.579 42.516 15.357 1.00 9.49 439 LEU B O 1
ATOM 7776 N N . GLY B 1 464 ? 272.810 41.723 16.450 1.00 7.66 440 GLY B N 1
ATOM 7777 C CA . GLY B 1 464 ? 273.407 41.867 17.792 1.00 7.74 440 GLY B CA 1
ATOM 7778 C C . GLY B 1 464 ? 274.598 40.911 18.005 1.00 9.27 440 GLY B C 1
ATOM 7779 O O . GLY B 1 464 ? 275.522 41.202 18.774 1.00 8.90 440 GLY B O 1
ATOM 7780 N N . THR B 1 465 ? 274.536 39.757 17.358 1.00 8.62 441 THR B N 1
ATOM 7781 C CA . THR B 1 465 ? 275.642 38.777 17.398 1.00 9.02 441 THR B CA 1
ATOM 7782 C C . THR B 1 465 ? 275.926 38.229 16.007 1.00 8.70 441 THR B C 1
ATOM 7783 O O . THR B 1 465 ? 274.980 37.847 15.283 1.00 9.04 441 THR B O 1
ATOM 7787 N N . VAL B 1 466 ? 277.191 38.191 15.610 1.00 8.13 442 VAL B N 1
ATOM 7788 C CA . VAL B 1 466 ? 277.558 37.610 14.330 1.00 9.13 442 VAL B CA 1
ATOM 7789 C C . VAL B 1 466 ? 278.656 36.574 14.576 1.00 9.89 442 VAL B C 1
ATOM 7790 O O . VAL B 1 466 ? 279.658 36.886 15.225 1.00 9.65 442 VAL B O 1
ATOM 7794 N N . TRP B 1 467 ? 278.407 35.347 14.135 1.00 8.73 443 TRP B N 1
ATOM 7795 C CA . TRP B 1 467 ? 279.375 34.263 14.238 1.00 9.02 443 TRP B CA 1
ATOM 7796 C C . TRP B 1 467 ? 280.158 34.123 12.928 1.00 9.74 443 TRP B C 1
ATOM 7797 O O . TRP B 1 467 ? 279.545 34.158 11.840 1.00 10.17 443 TRP B O 1
ATOM 7808 N N . ILE B 1 468 ? 281.489 34.014 13.021 1.00 9.19 444 ILE B N 1
ATOM 7809 C CA . ILE B 1 468 ? 282.316 33.759 11.863 1.00 9.43 444 ILE B CA 1
ATOM 7810 C C . ILE B 1 468 ? 282.748 32.298 11.961 1.00 9.25 444 ILE B C 1
ATOM 7811 O O . ILE B 1 468 ? 283.432 31.887 12.921 1.00 8.72 444 ILE B O 1
ATOM 7816 N N . ASN B 1 469 ? 282.284 31.502 11.007 1.00 9.89 445 ASN B N 1
ATOM 7817 C CA . ASN B 1 469 ? 282.527 30.054 10.973 1.00 10.59 445 ASN B CA 1
ATOM 7818 C C . ASN B 1 469 ? 282.027 29.288 12.205 1.00 11.58 445 ASN B C 1
ATOM 7819 O O . ASN B 1 469 ? 282.704 28.403 12.722 1.00 12.08 445 ASN B O 1
ATOM 7824 N N . ASP B 1 470 ? 280.821 29.654 12.660 1.00 11.04 446 ASP B N 1
ATOM 7825 C CA . ASP B 1 470 ? 280.163 28.980 13.768 1.00 10.92 446 ASP B CA 1
ATOM 7826 C C . ASP B 1 470 ? 278.687 29.321 13.684 1.00 11.40 446 ASP B C 1
ATOM 7827 O O . ASP B 1 470 ? 278.280 30.140 12.858 1.00 10.68 446 ASP B O 1
ATOM 7832 N N . PHE B 1 471 ? 277.869 28.624 14.481 1.00 11.23 447 PHE B N 1
ATOM 7833 C CA . PHE B 1 471 ? 276.440 28.912 14.570 1.00 11.74 447 PHE B CA 1
ATOM 7834 C C . PHE B 1 471 ? 275.989 28.482 15.961 1.00 11.72 447 PHE B C 1
ATOM 7835 O O . PHE B 1 471 ? 276.301 27.379 16.394 1.00 13.05 447 PHE B O 1
ATOM 7843 N N . HIS B 1 472 ? 275.329 29.415 16.674 1.00 10.93 448 HIS B N 1
ATOM 7844 C CA . HIS B 1 472 ? 274.717 29.266 17.996 1.00 11.52 448 HIS B CA 1
ATOM 7845 C C . HIS B 1 472 ? 275.428 29.757 19.263 1.00 11.90 448 HIS B C 1
ATOM 7846 O O . HIS B 1 472 ? 274.742 30.025 20.247 1.00 14.20 448 HIS B O 1
ATOM 7853 N N . PRO B 1 473 ? 276.764 29.936 19.248 1.00 13.07 449 PRO B N 1
ATOM 7854 C CA . PRO B 1 473 ? 277.346 30.305 20.540 1.00 14.00 449 PRO B CA 1
ATOM 7855 C C . PRO B 1 473 ? 276.875 31.587 21.230 1.00 13.83 449 PRO B C 1
ATOM 7856 O O . PRO B 1 473 ? 276.752 32.640 20.595 1.00 14.71 449 PRO B O 1
ATOM 7860 N N A TYR B 1 474 ? 276.591 31.478 22.528 0.50 13.39 450 TYR B N 1
ATOM 7861 N N B TYR B 1 474 ? 276.619 31.493 22.533 0.50 13.53 450 TYR B N 1
ATOM 7862 C CA A TYR B 1 474 ? 276.270 32.630 23.374 0.50 12.84 450 TYR B CA 1
ATOM 7863 C CA B TYR B 1 474 ? 276.327 32.673 23.355 0.50 12.98 450 TYR B CA 1
ATOM 7864 C C A TYR B 1 474 ? 276.891 32.285 24.723 0.50 12.59 450 TYR B C 1
ATOM 7865 C C B TYR B 1 474 ? 276.939 32.298 24.699 0.50 12.62 450 TYR B C 1
ATOM 7866 O O A TYR B 1 474 ? 277.124 31.105 25.022 0.50 14.23 450 TYR B O 1
ATOM 7867 O O B TYR B 1 474 ? 277.159 31.115 25.000 0.50 14.15 450 TYR B O 1
ATOM 7884 N N . PHE B 1 475 ? 277.216 33.307 25.503 1.00 10.64 451 PHE B N 1
ATOM 7885 C CA . PHE B 1 475 ? 277.798 33.096 26.834 1.00 10.21 451 PHE B CA 1
ATOM 7886 C C . PHE B 1 475 ? 277.643 34.334 27.676 1.00 8.24 451 PHE B C 1
ATOM 7887 O O . PHE B 1 475 ? 277.533 35.449 27.163 1.00 8.71 451 PHE B O 1
ATOM 7895 N N . ALA B 1 476 ? 277.641 34.134 29.008 1.00 8.35 452 ALA B N 1
ATOM 7896 C CA . ALA B 1 476 ? 277.358 35.192 29.962 1.00 9.01 452 ALA B CA 1
ATOM 7897 C C . ALA B 1 476 ? 278.319 36.374 29.856 1.00 7.98 452 ALA B C 1
ATOM 7898 O O . ALA B 1 476 ? 277.978 37.482 30.195 1.00 7.53 452 ALA B O 1
ATOM 7900 N N . GLN B 1 477 ? 279.525 36.115 29.356 1.00 7.64 453 GLN B N 1
ATOM 7901 C CA . GLN B 1 477 ? 280.488 37.191 29.243 1.00 8.54 453 GLN B CA 1
ATOM 7902 C C . GLN B 1 477 ? 280.220 38.249 28.184 1.00 8.72 453 GLN B C 1
ATOM 7903 O O . GLN B 1 477 ? 280.809 39.347 28.258 1.00 9.35 453 GLN B O 1
ATOM 7909 N N . ALA B 1 478 ? 279.322 37.970 27.237 1.00 8.30 454 ALA B N 1
ATOM 7910 C CA . ALA B 1 478 ? 279.055 38.880 26.112 1.00 8.70 454 ALA B CA 1
ATOM 7911 C C . ALA B 1 478 ? 277.564 39.201 25.988 1.00 8.80 454 ALA B C 1
ATOM 7912 O O . ALA B 1 478 ? 276.741 38.297 26.109 1.00 8.53 454 ALA B O 1
ATOM 7914 N N . PRO B 1 479 ? 277.225 40.463 25.702 1.00 8.85 455 PRO B N 1
ATOM 7915 C CA . PRO B 1 479 ? 275.823 40.864 25.566 1.00 8.73 455 PRO B CA 1
ATOM 7916 C C . PRO B 1 479 ? 275.137 40.263 24.359 1.00 8.07 455 PRO B C 1
ATOM 7917 O O . PRO B 1 479 ? 275.764 40.055 23.297 1.00 8.27 455 PRO B O 1
ATOM 7921 N N . TRP B 1 480 ? 273.849 40.001 24.529 1.00 7.79 456 TRP B N 1
ATOM 7922 C CA . TRP B 1 480 ? 272.996 39.357 23.512 1.00 7.96 456 TRP B CA 1
ATOM 7923 C C . TRP B 1 480 ? 271.719 40.151 23.369 1.00 7.97 456 TRP B C 1
ATOM 7924 O O . TRP B 1 480 ? 271.086 40.487 24.383 1.00 8.66 456 TRP B O 1
ATOM 7935 N N . GLY B 1 481 ? 271.325 40.440 22.130 1.00 8.58 457 GLY B N 1
ATOM 7936 C CA . GLY B 1 481 ? 270.090 41.166 21.918 1.00 8.94 457 GLY B CA 1
ATOM 7937 C C . GLY B 1 481 ? 269.967 41.645 20.508 1.00 9.88 457 GLY B C 1
ATOM 7938 O O . GLY B 1 481 ? 270.847 41.429 19.695 1.00 9.99 457 GLY B O 1
ATOM 7939 N N . GLY B 1 482 ? 268.845 42.275 20.208 1.00 10.32 458 GLY B N 1
ATOM 7940 C CA . GLY B 1 482 ? 268.624 42.566 18.807 1.00 11.52 458 GLY B CA 1
ATOM 7941 C C . GLY B 1 482 ? 268.576 43.996 18.355 1.00 11.14 458 GLY B C 1
ATOM 7942 O O . GLY B 1 482 ? 268.179 44.873 19.111 1.00 12.80 458 GLY B O 1
ATOM 7943 N N . TYR B 1 483 ? 268.989 44.183 17.108 1.00 10.72 459 TYR B N 1
ATOM 7944 C CA . TYR B 1 483 ? 268.737 45.415 16.371 1.00 10.69 459 TYR B CA 1
ATOM 7945 C C . TYR B 1 483 ? 267.292 45.353 15.891 1.00 11.91 459 TYR B C 1
ATOM 7946 O O . TYR B 1 483 ? 266.655 44.284 15.840 1.00 11.13 459 TYR B O 1
ATOM 7955 N N . LYS B 1 484 ? 266.743 46.516 15.526 1.00 11.47 460 LYS B N 1
ATOM 7956 C CA . LYS B 1 484 ? 265.467 46.565 14.844 1.00 11.97 460 LYS B CA 1
ATOM 7957 C C . LYS B 1 484 ? 264.325 45.898 15.614 1.00 11.15 460 LYS B C 1
ATOM 7958 O O . LYS B 1 484 ? 264.217 46.121 16.824 1.00 11.42 460 LYS B O 1
ATOM 7964 N N . GLN B 1 485 ? 263.515 45.066 14.970 1.00 10.11 461 GLN B N 1
ATOM 7965 C CA . GLN B 1 485 ? 262.352 44.500 15.659 1.00 11.19 461 GLN B CA 1
ATOM 7966 C C . GLN B 1 485 ? 262.672 43.281 16.494 1.00 10.78 461 GLN B C 1
ATOM 7967 O O . GLN B 1 485 ? 261.765 42.653 17.048 1.00 12.49 461 GLN B O 1
ATOM 7973 N N . SER B 1 486 ? 263.945 42.921 16.593 1.00 10.68 462 SER B N 1
ATOM 7974 C CA . SER B 1 486 ? 264.319 41.798 17.454 1.00 9.77 462 SER B CA 1
ATOM 7975 C C . SER B 1 486 ? 264.365 42.158 18.918 1.00 9.82 462 SER B C 1
ATOM 7976 O O . SER B 1 486 ? 264.489 41.280 19.761 1.00 10.25 462 SER B O 1
ATOM 7979 N N . GLY B 1 487 ? 264.307 43.451 19.253 1.00 10.22 463 GLY B N 1
ATOM 7980 C CA . GLY B 1 487 ? 264.291 43.826 20.675 1.00 10.54 463 GLY B CA 1
ATOM 7981 C C . GLY B 1 487 ? 264.715 45.218 20.999 1.00 9.68 463 GLY B C 1
ATOM 7982 O O . GLY B 1 487 ? 264.919 46.038 20.123 1.00 10.58 463 GLY B O 1
ATOM 7983 N N . ILE B 1 488 ? 264.826 45.457 22.305 1.00 8.84 464 ILE B N 1
ATOM 7984 C CA . ILE B 1 488 ? 265.354 46.653 22.889 1.00 8.57 464 ILE B CA 1
ATOM 7985 C C . ILE B 1 488 ? 266.228 46.216 24.055 1.00 9.50 464 ILE B C 1
ATOM 7986 O O . ILE B 1 488 ? 265.779 45.432 24.908 1.00 9.40 464 ILE B O 1
ATOM 7991 N N . GLY B 1 489 ? 267.461 46.725 24.096 1.00 8.71 465 GLY B N 1
ATOM 7992 C CA . GLY B 1 489 ? 268.360 46.393 25.208 1.00 8.78 465 GLY B CA 1
ATOM 7993 C C . GLY B 1 489 ? 269.175 45.128 24.988 1.00 8.59 465 GLY B C 1
ATOM 7994 O O . GLY B 1 489 ? 269.191 44.526 23.905 1.00 8.89 465 GLY B O 1
ATOM 7995 N N . ARG B 1 490 ? 269.878 44.725 26.039 1.00 8.98 466 ARG B N 1
ATOM 7996 C CA . ARG B 1 490 ? 270.730 43.548 26.000 1.00 8.24 466 ARG B CA 1
ATOM 7997 C C . ARG B 1 490 ? 270.558 42.742 27.286 1.00 9.54 466 ARG B C 1
ATOM 7998 O O . ARG B 1 490 ? 270.246 43.285 28.342 1.00 10.92 466 ARG B O 1
ATOM 8006 N N . GLU B 1 491 ? 270.772 41.442 27.147 1.00 8.94 467 GLU B N 1
ATOM 8007 C CA . GLU B 1 491 ? 270.901 40.527 28.269 1.00 9.64 467 GLU B CA 1
ATOM 8008 C C . GLU B 1 491 ? 272.305 39.943 28.179 1.00 9.44 467 GLU B C 1
ATOM 8009 O O . GLU B 1 491 ? 272.947 39.932 27.115 1.00 9.05 467 GLU B O 1
ATOM 8015 N N . LEU B 1 492 ? 272.775 39.472 29.317 1.00 8.20 468 LEU B N 1
ATOM 8016 C CA . LEU B 1 492 ? 274.156 38.982 29.481 1.00 8.13 468 LEU B CA 1
ATOM 8017 C C . LEU B 1 492 ? 275.195 40.093 29.426 1.00 8.50 468 LEU B C 1
ATOM 8018 O O . LEU B 1 492 ? 274.971 41.234 28.976 1.00 9.14 468 LEU B O 1
ATOM 8023 N N . GLY B 1 493 ? 276.379 39.743 29.905 1.00 8.90 469 GLY B N 1
ATOM 8024 C CA . GLY B 1 493 ? 277.507 40.679 29.959 1.00 9.38 469 GLY B CA 1
ATOM 8025 C C . GLY B 1 493 ? 277.312 41.843 30.888 1.00 9.30 469 GLY B C 1
ATOM 8026 O O . GLY B 1 493 ? 276.317 41.951 31.622 1.00 8.77 469 GLY B O 1
ATOM 8027 N N . LYS B 1 494 ? 278.258 42.777 30.827 1.00 10.20 470 LYS B N 1
ATOM 8028 C CA . LYS B 1 494 ? 278.141 43.983 31.631 1.00 10.89 470 LYS B CA 1
ATOM 8029 C C . LYS B 1 494 ? 276.945 44.817 31.230 1.00 11.10 470 LYS B C 1
ATOM 8030 O O . LYS B 1 494 ? 276.253 45.414 32.080 1.00 10.14 470 LYS B O 1
ATOM 8036 N N . GLU B 1 495 ? 276.631 44.863 29.933 1.00 10.85 471 GLU B N 1
ATOM 8037 C CA . GLU B 1 495 ? 275.475 45.617 29.461 1.00 13.01 471 GLU B CA 1
ATOM 8038 C C . GLU B 1 495 ? 274.154 45.030 29.991 1.00 11.99 471 GLU B C 1
ATOM 8039 O O . GLU B 1 495 ? 273.214 45.748 30.294 1.00 13.16 471 GLU B O 1
ATOM 8045 N N . GLY B 1 496 ? 274.081 43.712 30.121 1.00 9.29 472 GLY B N 1
ATOM 8046 C CA . GLY B 1 496 ? 272.930 43.048 30.668 1.00 9.49 472 GLY B CA 1
ATOM 8047 C C . GLY B 1 496 ? 272.726 43.456 32.123 1.00 10.54 472 GLY B C 1
ATOM 8048 O O . GLY B 1 496 ? 271.591 43.706 32.557 1.00 10.02 472 GLY B O 1
ATOM 8049 N N . LEU B 1 497 ? 273.807 43.544 32.877 1.00 9.32 473 LEU B N 1
ATOM 8050 C CA . LEU B 1 497 ? 273.714 43.978 34.274 1.00 9.58 473 LEU B CA 1
ATOM 8051 C C . LEU B 1 497 ? 273.179 45.415 34.340 1.00 10.06 473 LEU B C 1
ATOM 8052 O O . LEU B 1 497 ? 272.375 45.764 35.219 1.00 9.57 473 LEU B O 1
ATOM 8057 N N A GLU B 1 498 ? 273.628 46.253 33.410 0.50 10.50 474 GLU B N 1
ATOM 8058 N N B GLU B 1 498 ? 273.630 46.243 33.406 0.50 11.43 474 GLU B N 1
ATOM 8059 C CA A GLU B 1 498 ? 273.227 47.663 33.366 0.50 10.78 474 GLU B CA 1
ATOM 8060 C CA B GLU B 1 498 ? 273.260 47.651 33.357 0.50 12.73 474 GLU B CA 1
ATOM 8061 C C A GLU B 1 498 ? 271.750 47.914 33.196 0.50 10.68 474 GLU B C 1
ATOM 8062 C C B GLU B 1 498 ? 271.767 47.910 33.193 0.50 11.63 474 GLU B C 1
ATOM 8063 O O A GLU B 1 498 ? 271.252 48.966 33.597 0.50 10.89 474 GLU B O 1
ATOM 8064 O O B GLU B 1 498 ? 271.275 48.965 33.599 0.50 11.79 474 GLU B O 1
ATOM 8075 N N . GLU B 1 499 ? 271.023 46.967 32.621 1.00 9.96 475 GLU B N 1
ATOM 8076 C CA . GLU B 1 499 ? 269.568 47.119 32.487 1.00 10.53 475 GLU B CA 1
ATOM 8077 C C . GLU B 1 499 ? 268.927 47.186 33.874 1.00 10.05 475 GLU B C 1
ATOM 8078 O O . GLU B 1 499 ? 267.855 47.804 34.037 1.00 8.99 475 GLU B O 1
ATOM 8084 N N . TYR B 1 500 ? 269.588 46.568 34.851 1.00 8.54 476 TYR B N 1
ATOM 8085 C CA . TYR B 1 500 ? 269.112 46.487 36.238 1.00 8.84 476 TYR B CA 1
ATOM 8086 C C . TYR B 1 500 ? 269.669 47.563 37.156 1.00 8.41 476 TYR B C 1
ATOM 8087 O O . TYR B 1 500 ? 269.461 47.488 38.384 1.00 8.68 476 TYR B O 1
ATOM 8096 N N . LEU B 1 501 ? 270.343 48.567 36.580 1.00 8.57 477 LEU B N 1
ATOM 8097 C CA . LEU B 1 501 ? 270.893 49.686 37.332 1.00 8.74 477 LEU B CA 1
ATOM 8098 C C . LEU B 1 501 ? 270.319 50.988 36.827 1.00 9.07 477 LEU B C 1
ATOM 8099 O O . LEU B 1 501 ? 269.824 51.069 35.698 1.00 9.58 477 LEU B O 1
ATOM 8104 N N . VAL B 1 502 ? 270.389 51.993 37.692 1.00 8.29 478 VAL B N 1
ATOM 8105 C CA . VAL B 1 502 ? 270.011 53.348 37.364 1.00 9.62 478 VAL B CA 1
ATOM 8106 C C . VAL B 1 502 ? 271.133 54.269 37.870 1.00 9.33 478 VAL B C 1
ATOM 8107 O O . VAL B 1 502 ? 271.666 54.037 38.954 1.00 9.26 478 VAL B O 1
ATOM 8111 N N . SER B 1 503 ? 271.466 55.303 37.093 1.00 8.97 479 SER B N 1
ATOM 8112 C CA . SER B 1 503 ? 272.468 56.265 37.487 1.00 9.02 479 SER B CA 1
ATOM 8113 C C . SER B 1 503 ? 271.878 57.467 38.227 1.00 9.16 479 SER B C 1
ATOM 8114 O O . SER B 1 503 ? 270.860 58.019 37.821 1.00 8.87 479 SER B O 1
ATOM 8117 N N . LYS B 1 504 ? 272.580 57.897 39.268 1.00 8.10 480 LYS B N 1
ATOM 8118 C CA . LYS B 1 504 ? 272.219 59.120 39.988 1.00 8.27 480 LYS B CA 1
ATOM 8119 C C . LYS B 1 504 ? 273.465 60.000 40.098 1.00 8.39 480 LYS B C 1
ATOM 8120 O O . LYS B 1 504 ? 274.522 59.562 40.597 1.00 9.16 480 LYS B O 1
ATOM 8126 N N . HIS B 1 505 ? 273.366 61.228 39.621 1.00 7.66 481 HIS B N 1
ATOM 8127 C CA . HIS B 1 505 ? 274.438 62.216 39.747 1.00 7.85 481 HIS B CA 1
ATOM 8128 C C . HIS B 1 505 ? 274.242 62.996 41.036 1.00 8.42 481 HIS B C 1
ATOM 8129 O O . HIS B 1 505 ? 273.207 63.678 41.193 1.00 7.98 481 HIS B O 1
ATOM 8136 N N . ILE B 1 506 ? 275.172 62.843 41.978 1.00 8.00 482 ILE B N 1
ATOM 8137 C CA . ILE B 1 506 ? 275.118 63.612 43.225 1.00 8.04 482 ILE B CA 1
ATOM 8138 C C . ILE B 1 506 ? 276.206 64.664 43.093 1.00 8.30 482 ILE B C 1
ATOM 8139 O O . ILE B 1 506 ? 277.410 64.365 42.992 1.00 9.06 482 ILE B O 1
ATOM 8144 N N A LEU B 1 507 ? 275.770 65.916 43.126 0.50 8.15 483 LEU B N 1
ATOM 8145 N N B LEU B 1 507 ? 275.769 65.913 43.129 0.50 9.17 483 LEU B N 1
ATOM 8146 C CA A LEU B 1 507 ? 276.669 67.058 43.002 0.50 8.28 483 LEU B CA 1
ATOM 8147 C CA B LEU B 1 5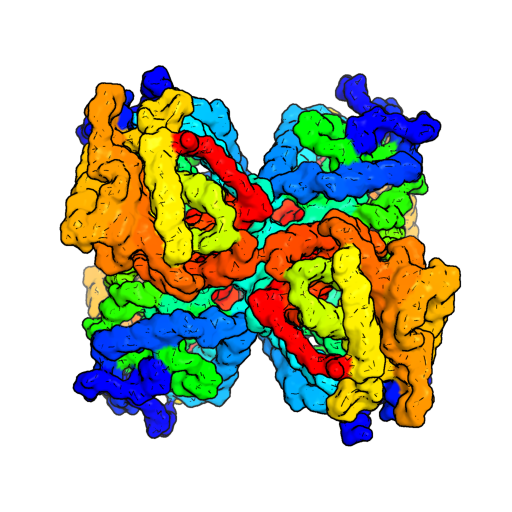07 ? 276.664 67.054 43.017 0.50 10.14 483 LEU B CA 1
ATOM 8148 C C A LEU B 1 507 ? 276.626 67.862 44.285 0.50 9.51 483 LEU B C 1
ATOM 8149 C C B LEU B 1 507 ? 276.621 67.851 44.296 0.50 10.73 483 LEU B C 1
ATOM 8150 O O A LEU B 1 507 ? 275.569 68.393 44.655 0.50 10.05 483 LEU B O 1
ATOM 8151 O O B LEU B 1 507 ? 275.557 68.370 44.671 0.50 11.28 483 LEU B O 1
ATOM 8160 N N . THR B 1 508 ? 277.776 67.956 44.957 1.00 8.92 484 THR B N 1
ATOM 8161 C CA . THR B 1 508 ? 277.882 68.707 46.205 1.00 10.30 484 THR B CA 1
ATOM 8162 C C . THR B 1 508 ? 278.632 70.003 45.969 1.00 10.04 484 THR B C 1
ATOM 8163 O O . THR B 1 508 ? 279.736 69.972 45.416 1.00 11.57 484 THR B O 1
ATOM 8167 N N . ASN B 1 509 ? 278.055 71.135 46.374 1.00 9.97 485 ASN B N 1
ATOM 8168 C CA . ASN B 1 509 ? 278.731 72.418 46.301 1.00 10.77 485 ASN B CA 1
ATOM 8169 C C . ASN B 1 509 ? 279.470 72.560 47.617 1.00 11.52 485 ASN B C 1
ATOM 8170 O O . ASN B 1 509 ? 278.837 72.733 48.673 1.00 11.07 485 ASN B O 1
ATOM 8175 N N . THR B 1 510 ? 280.816 72.476 47.550 1.00 11.63 486 THR B N 1
ATOM 8176 C CA . THR B 1 510 ? 281.641 72.513 48.769 1.00 12.71 486 THR B CA 1
ATOM 8177 C C . THR B 1 510 ? 281.990 73.898 49.264 1.00 14.98 486 THR B C 1
ATOM 8178 O O . THR B 1 510 ? 282.660 74.017 50.286 1.00 16.07 486 THR B O 1
ATOM 8182 N N . ASN B 1 511 ? 281.537 74.952 48.572 1.00 14.18 487 ASN B N 1
ATOM 8183 C CA . ASN B 1 511 ? 281.754 76.332 49.051 1.00 15.16 487 ASN B CA 1
ATOM 8184 C C . ASN B 1 511 ? 280.589 77.186 48.537 1.00 15.47 487 ASN B C 1
ATOM 8185 O O . ASN B 1 511 ? 280.756 78.057 47.693 1.00 15.01 487 ASN B O 1
ATOM 8190 N N . PRO B 1 512 ? 279.384 76.907 49.039 1.00 14.27 488 PRO B N 1
ATOM 8191 C CA . PRO B 1 512 ? 278.206 77.534 48.446 1.00 14.64 488 PRO B CA 1
ATOM 8192 C C . PRO B 1 512 ? 278.079 79.028 48.688 1.00 15.75 488 PRO B C 1
ATOM 8193 O O . PRO B 1 512 ? 278.337 79.504 49.792 1.00 18.45 488 PRO B O 1
ATOM 8197 N N . GLN B 1 513 ? 277.736 79.748 47.625 1.00 15.39 489 GLN B N 1
ATOM 8198 C CA . GLN B 1 513 ? 277.609 81.203 47.681 1.00 17.62 489 GLN B CA 1
ATOM 8199 C C . GLN B 1 513 ? 276.241 81.595 47.148 1.00 15.70 489 GLN B C 1
ATOM 8200 O O . GLN B 1 513 ? 275.713 80.942 46.245 1.00 17.51 489 GLN B O 1
ATOM 8206 N N . LEU B 1 514 ? 275.691 82.662 47.703 1.00 17.39 490 LEU B N 1
ATOM 8207 C CA . LEU B 1 514 ? 274.427 83.183 47.162 1.00 17.15 490 LEU B CA 1
ATOM 8208 C C . LEU B 1 514 ? 274.644 83.658 45.713 1.00 17.29 490 LEU B C 1
ATOM 8209 O O . LEU B 1 514 ? 275.676 84.237 45.375 1.00 16.83 490 LEU B O 1
ATOM 8214 N N . VAL B 1 515 ? 273.649 83.417 44.860 1.00 16.92 491 VAL B N 1
ATOM 8215 C CA . VAL B 1 515 ? 273.700 83.857 43.474 1.00 16.13 491 VAL B CA 1
ATOM 8216 C C . VAL B 1 515 ? 273.310 85.340 43.395 1.00 16.38 491 VAL B C 1
ATOM 8217 O O . VAL B 1 515 ? 273.871 86.087 42.584 1.00 17.76 491 VAL B O 1
ATOM 8221 N N . ASN B 1 516 ? 272.355 85.763 44.224 1.00 14.75 492 ASN B N 1
ATOM 8222 C CA . ASN B 1 516 ? 271.882 87.148 44.242 1.00 17.04 492 ASN B CA 1
ATOM 8223 C C . ASN B 1 516 ? 271.379 87.631 42.879 1.00 17.43 492 ASN B C 1
ATOM 8224 O O . ASN B 1 516 ? 271.640 88.762 42.478 1.00 19.17 492 ASN B O 1
ATOM 8229 N N . TRP B 1 517 ? 270.658 86.762 42.183 1.00 16.29 493 TRP B N 1
ATOM 8230 C CA . TRP B 1 517 ? 270.045 87.117 40.915 1.00 17.28 493 TRP B CA 1
ATOM 8231 C C . TRP B 1 517 ? 268.773 87.928 41.193 1.00 17.34 493 TRP B C 1
ATOM 8232 O O . TRP B 1 517 ? 268.534 88.974 40.601 1.00 17.75 493 TRP B O 1
ATOM 8243 N N . PHE B 1 518 ? 267.939 87.417 42.087 1.00 16.70 494 PHE B N 1
ATOM 8244 C CA . PHE B 1 518 ? 266.677 88.053 42.433 1.00 17.14 494 PHE B CA 1
ATOM 8245 C C . PHE B 1 518 ? 266.859 89.140 43.502 1.00 20.62 494 PHE B C 1
ATOM 8246 O O . PHE B 1 518 ? 267.555 88.934 44.495 1.00 21.76 494 PHE B O 1
ATOM 8254 N N . SER B 1 519 ? 266.216 90.290 43.278 1.00 22.65 495 SER B N 1
ATOM 8255 C CA . SER B 1 519 ? 266.318 91.455 44.172 1.00 25.87 495 SER B CA 1
ATOM 8256 C C . SER B 1 519 ? 266.018 91.193 45.646 1.00 27.15 495 SER B C 1
ATOM 8257 O O . SER B 1 519 ? 265.158 90.374 46.000 1.00 28.01 495 SER B O 1
ATOM 8260 N N . LYS B 1 520 ? 266.754 91.917 46.485 1.00 32.31 496 LYS B N 1
ATOM 8261 C CA . LYS B 1 520 ? 266.582 91.907 47.941 1.00 37.75 496 LYS B CA 1
ATOM 8262 C C . LYS B 1 520 ? 265.986 93.247 48.324 1.00 45.03 496 LYS B C 1
ATOM 8263 O O . LYS B 1 520 ? 265.581 93.441 49.466 1.00 48.87 496 LYS B O 1
ATOM 8270 N N . MET C 1 25 ? 300.777 21.768 69.180 1.00 85.32 1 MET C N 1
ATOM 8271 C CA . MET C 1 25 ? 299.555 21.934 68.338 1.00 84.87 1 MET C CA 1
ATOM 8272 C C . MET C 1 25 ? 299.338 20.711 67.441 1.00 85.36 1 MET C C 1
ATOM 8273 O O . MET C 1 25 ? 300.293 20.132 66.911 1.00 79.97 1 MET C O 1
ATOM 8278 N N . GLU C 1 26 ? 298.070 20.342 67.262 1.00 90.03 2 GLU C N 1
ATOM 8279 C CA . GLU C 1 26 ? 297.691 19.196 66.429 1.00 89.07 2 GLU C CA 1
ATOM 8280 C C . GLU C 1 26 ? 298.131 19.470 65.011 1.00 74.44 2 GLU C C 1
ATOM 8281 O O . GLU C 1 26 ? 298.674 18.609 64.337 1.00 69.40 2 GLU C O 1
ATOM 8287 N N . LEU C 1 27 ? 297.988 20.723 64.610 1.00 65.74 3 LEU C N 1
ATOM 8288 C CA . LEU C 1 27 ? 298.171 21.102 63.217 1.00 59.58 3 LEU C CA 1
ATOM 8289 C C . LEU C 1 27 ? 299.577 20.898 62.681 1.00 47.32 3 LEU C C 1
ATOM 8290 O O . LEU C 1 27 ? 299.768 20.390 61.535 1.00 36.16 3 LEU C O 1
ATOM 8295 N N . LEU C 1 28 ? 300.561 21.269 63.512 1.00 33.77 4 LEU C N 1
ATOM 8296 C CA . LEU C 1 28 ? 301.940 21.175 63.086 1.00 27.21 4 LEU C CA 1
ATOM 8297 C C . LEU C 1 28 ? 302.365 19.766 62.788 1.00 25.77 4 LEU C C 1
ATOM 8298 O O . LEU C 1 28 ? 303.260 19.581 61.970 1.00 26.94 4 LEU C O 1
ATOM 8303 N N . LYS C 1 29 ? 301.703 18.773 63.386 1.00 29.36 5 LYS C N 1
ATOM 8304 C CA . LYS C 1 29 ? 302.114 17.380 63.152 1.00 30.60 5 LYS C CA 1
ATOM 8305 C C . LYS C 1 29 ? 301.969 16.923 61.711 1.00 26.17 5 LYS C C 1
ATOM 8306 O O . LYS C 1 29 ? 302.674 16.021 61.273 1.00 28.71 5 LYS C O 1
ATOM 8312 N N . HIS C 1 30 ? 301.098 17.580 60.957 1.00 22.66 6 HIS C N 1
ATOM 8313 C CA . HIS C 1 30 ? 300.886 17.197 59.561 1.00 23.23 6 HIS C CA 1
ATOM 8314 C C . HIS C 1 30 ? 301.379 18.235 58.559 1.00 19.92 6 HIS C C 1
ATOM 8315 O O . HIS C 1 30 ? 301.289 18.003 57.354 1.00 21.10 6 HIS C O 1
ATOM 8322 N N . LEU C 1 31 ? 301.888 19.363 59.038 1.00 16.39 7 LEU C N 1
ATOM 8323 C CA . LEU C 1 31 ? 302.314 20.435 58.140 1.00 15.15 7 LEU C CA 1
ATOM 8324 C C . LEU C 1 31 ? 303.636 20.116 57.453 1.00 14.92 7 LEU C C 1
ATOM 8325 O O . LEU C 1 31 ? 304.570 19.582 58.082 1.00 14.14 7 LEU C O 1
ATOM 8330 N N A SER C 1 32 ? 303.724 20.419 56.162 0.50 13.97 8 SER C N 1
ATOM 8331 N N B SER C 1 32 ? 303.714 20.427 56.167 0.50 12.87 8 SER C N 1
ATOM 8332 C CA A SER C 1 32 ? 304.958 20.199 55.411 0.50 15.37 8 SER C CA 1
ATOM 8333 C CA B SER C 1 32 ? 304.923 20.231 55.386 0.50 13.18 8 SER C CA 1
ATOM 8334 C C A SER C 1 32 ? 306.088 21.070 55.958 0.50 15.45 8 SER C C 1
ATOM 8335 C C B SER C 1 32 ? 306.093 21.071 55.938 0.50 13.81 8 SER C C 1
ATOM 8336 O O A SER C 1 32 ? 305.866 22.170 56.478 0.50 16.41 8 SER C O 1
ATOM 8337 O O B SER C 1 32 ? 305.905 22.163 56.483 0.50 14.33 8 SER C O 1
ATOM 8342 N N A GLN C 1 33 ? 307.305 20.557 55.831 0.50 15.43 9 GLN C N 1
ATOM 8343 N N B GLN C 1 33 ? 307.303 20.534 55.821 0.50 14.60 9 GLN C N 1
ATOM 8344 C CA A GLN C 1 33 ? 308.491 21.281 56.275 0.50 14.95 9 GLN C CA 1
ATOM 8345 C CA B GLN C 1 33 ? 308.500 21.251 56.277 0.50 14.84 9 GLN C CA 1
ATOM 8346 C C A GLN C 1 33 ? 309.339 21.713 55.085 0.50 15.24 9 GLN C C 1
ATOM 8347 C C B GLN C 1 33 ? 309.359 21.665 55.095 0.50 15.07 9 GLN C C 1
ATOM 8348 O O A GLN C 1 33 ? 310.389 22.326 55.258 0.50 15.84 9 GLN C O 1
ATOM 8349 O O B GLN C 1 33 ? 310.452 22.208 55.293 0.50 15.27 9 GLN C O 1
ATOM 8360 N N . ARG C 1 34 ? 308.862 21.440 53.881 1.00 14.66 10 ARG C N 1
ATOM 8361 C CA . ARG C 1 34 ? 309.617 21.670 52.671 1.00 15.23 10 ARG C CA 1
ATOM 8362 C C . ARG C 1 34 ? 309.175 22.794 51.764 1.00 13.98 10 ARG C C 1
ATOM 8363 O O . ARG C 1 34 ? 308.123 23.396 51.942 1.00 14.22 10 ARG C O 1
ATOM 8371 N N . GLN C 1 35 ? 310.048 23.103 50.809 1.00 13.32 11 GLN C N 1
ATOM 8372 C CA . GLN C 1 35 ? 309.738 24.030 49.729 1.00 12.76 11 GLN C CA 1
ATOM 8373 C C . GLN C 1 35 ? 308.861 23.305 48.712 1.00 12.47 11 GLN C C 1
ATOM 8374 O O . GLN C 1 35 ? 308.744 22.064 48.737 1.00 12.81 11 GLN C O 1
ATOM 8380 N N . TYR C 1 36 ? 308.223 24.047 47.805 1.00 12.35 12 TYR C N 1
ATOM 8381 C CA . TYR C 1 36 ? 307.397 23.469 46.759 1.00 13.32 12 TYR C CA 1
ATOM 8382 C C . TYR C 1 36 ? 307.877 24.011 45.434 1.00 13.81 12 TYR C C 1
ATOM 8383 O O . TYR C 1 36 ? 307.695 25.189 45.109 1.00 13.11 12 TYR C O 1
ATOM 8392 N N . ILE C 1 37 ? 308.552 23.169 44.660 1.00 13.63 13 ILE C N 1
ATOM 8393 C CA . ILE C 1 37 ? 309.142 23.589 43.410 1.00 13.48 13 ILE C CA 1
ATOM 8394 C C . ILE C 1 37 ? 308.751 22.645 42.286 1.00 14.85 13 ILE C C 1
ATOM 8395 O O . ILE C 1 37 ? 308.983 21.412 42.357 1.00 15.70 13 ILE C O 1
ATOM 8400 N N . ASP C 1 38 ? 308.185 23.213 41.229 1.00 14.37 14 ASP C N 1
ATOM 8401 C CA . ASP C 1 38 ? 307.847 22.447 40.043 1.00 15.62 14 ASP C CA 1
ATOM 8402 C C . ASP C 1 38 ? 307.036 21.176 40.359 1.00 15.51 14 ASP C C 1
ATOM 8403 O O . ASP C 1 38 ? 307.373 20.059 39.923 1.00 16.82 14 ASP C O 1
ATOM 8408 N N . GLY C 1 39 ? 305.983 21.372 41.137 1.00 16.10 15 GLY C N 1
ATOM 8409 C CA . GLY C 1 39 ? 305.061 20.312 41.492 1.00 17.21 15 GLY C CA 1
ATOM 8410 C C . GLY C 1 39 ? 305.476 19.310 42.534 1.00 17.04 15 GLY C C 1
ATOM 8411 O O . GLY C 1 39 ? 304.787 18.308 42.737 1.00 18.83 15 GLY C O 1
ATOM 8412 N N . GLU C 1 40 ? 306.602 19.550 43.203 1.00 16.59 16 GLU C N 1
ATOM 8413 C CA . GLU C 1 40 ? 307.082 18.632 44.209 1.00 17.67 16 GLU C CA 1
ATOM 8414 C C . GLU C 1 40 ? 307.507 19.345 45.497 1.00 16.06 16 GLU C C 1
ATOM 8415 O O . GLU C 1 40 ? 308.080 20.430 45.446 1.00 15.59 16 GLU C O 1
ATOM 8421 N N . TRP C 1 41 ? 307.231 18.694 46.639 1.00 15.32 17 TRP C N 1
ATOM 8422 C CA . TRP C 1 41 ? 307.733 19.159 47.940 1.00 14.60 17 TRP C CA 1
ATOM 8423 C C . TRP C 1 41 ? 309.184 18.690 48.056 1.00 15.67 17 TRP C C 1
ATOM 8424 O O . TRP C 1 41 ? 309.472 17.480 48.046 1.00 17.02 17 TRP C O 1
ATOM 8435 N N . VAL C 1 42 ? 310.103 19.643 48.186 1.00 15.17 18 VAL C N 1
ATOM 8436 C CA . VAL C 1 42 ? 311.513 19.346 48.188 1.00 15.64 18 VAL C CA 1
ATOM 8437 C C . VAL C 1 42 ? 312.290 20.046 49.311 1.00 14.42 18 VAL C C 1
ATOM 8438 O O . VAL C 1 42 ? 311.952 21.151 49.745 1.00 14.18 18 VAL C O 1
ATOM 8442 N N . GLU C 1 43 ? 313.364 19.392 49.756 1.00 15.74 19 GLU C N 1
ATOM 8443 C CA . GLU C 1 43 ? 314.200 19.983 50.753 1.00 16.01 19 GLU C CA 1
ATOM 8444 C C . GLU C 1 43 ? 315.066 21.050 50.085 1.00 15.51 19 GLU C C 1
ATOM 8445 O O . GLU C 1 43 ? 315.008 21.262 48.886 1.00 15.90 19 GLU C O 1
ATOM 8451 N N . SER C 1 44 ? 315.824 21.775 50.891 1.00 14.52 20 SER C N 1
ATOM 8452 C CA . SER C 1 44 ? 316.803 22.677 50.367 1.00 14.56 20 SER C CA 1
ATOM 8453 C C . SER C 1 44 ? 317.878 21.869 49.638 1.00 14.89 20 SER C C 1
ATOM 8454 O O . SER C 1 44 ? 318.226 20.736 50.053 1.00 15.35 20 SER C O 1
ATOM 8457 N N . ALA C 1 45 ? 318.476 22.457 48.612 1.00 15.11 21 ALA C N 1
ATOM 8458 C CA . ALA C 1 45 ? 319.558 21.788 47.886 1.00 18.00 21 ALA C CA 1
ATOM 8459 C C . ALA C 1 45 ? 320.729 21.454 48.789 1.00 17.40 21 ALA C C 1
ATOM 8460 O O . ALA C 1 45 ? 321.475 20.492 48.504 1.00 18.92 21 ALA C O 1
ATOM 8462 N N . ASN C 1 46 ? 320.941 22.230 49.856 1.00 16.27 22 ASN C N 1
ATOM 8463 C CA . ASN C 1 46 ? 322.037 21.945 50.793 1.00 16.77 22 ASN C CA 1
ATOM 8464 C C . ASN C 1 46 ? 321.580 21.289 52.100 1.00 17.18 22 ASN C C 1
ATOM 8465 O O . ASN C 1 46 ? 322.371 21.127 53.032 1.00 16.78 22 ASN C O 1
ATOM 8470 N N . LYS C 1 47 ? 320.301 20.904 52.163 1.00 16.22 23 LYS C N 1
ATOM 8471 C CA . LYS C 1 47 ? 319.685 20.266 53.332 1.00 17.26 23 LYS C CA 1
ATOM 8472 C C . LYS C 1 47 ? 319.594 21.130 54.588 1.00 15.42 23 LYS C C 1
ATOM 8473 O O . LYS C 1 47 ? 319.265 20.634 55.666 1.00 15.93 23 LYS C O 1
ATOM 8479 N N . ASN C 1 48 ? 319.858 22.426 54.455 1.00 14.55 24 ASN C N 1
ATOM 8480 C CA . ASN C 1 48 ? 319.786 23.294 55.620 1.00 14.21 24 ASN C CA 1
ATOM 8481 C C . ASN C 1 48 ? 318.352 23.471 56.070 1.00 13.94 24 ASN C C 1
ATOM 8482 O O . ASN C 1 48 ? 317.399 23.350 55.261 1.00 13.13 24 ASN C O 1
ATOM 8487 N N . THR C 1 49 ? 318.217 23.825 57.340 1.00 13.77 25 THR C N 1
ATOM 8488 C CA . THR C 1 49 ? 316.934 24.097 57.956 1.00 14.56 25 THR C CA 1
ATOM 8489 C C . THR C 1 49 ? 316.971 25.357 58.820 1.00 14.51 25 THR C C 1
ATOM 8490 O O . THR C 1 49 ? 318.027 25.922 59.088 1.00 14.19 25 THR C O 1
ATOM 8494 N N . ARG C 1 50 ? 315.777 25.774 59.251 1.00 13.85 26 ARG C N 1
ATOM 8495 C CA . ARG C 1 50 ? 315.610 26.929 60.092 1.00 15.73 26 ARG C CA 1
ATOM 8496 C C . ARG C 1 50 ? 314.558 26.648 61.129 1.00 15.77 26 ARG C C 1
ATOM 8497 O O . ARG C 1 50 ? 313.498 26.086 60.798 1.00 15.29 26 ARG C O 1
ATOM 8505 N N . ASP C 1 51 ? 314.829 27.012 62.378 1.00 13.74 27 ASP C N 1
ATOM 8506 C CA . ASP C 1 51 ? 313.857 26.856 63.440 1.00 15.15 27 ASP C CA 1
ATOM 8507 C C . ASP C 1 51 ? 312.967 28.099 63.511 1.00 14.71 27 ASP C C 1
ATOM 8508 O O . ASP C 1 51 ? 313.468 29.246 63.494 1.00 16.14 27 ASP C O 1
ATOM 8513 N N . ILE C 1 52 ? 311.669 27.859 63.578 1.00 13.37 28 ILE C N 1
ATOM 8514 C CA . ILE C 1 52 ? 310.630 28.894 63.626 1.00 13.35 28 ILE C CA 1
ATOM 8515 C C . ILE C 1 52 ? 310.214 28.996 65.080 1.00 14.75 28 ILE C C 1
ATOM 8516 O O . ILE C 1 52 ? 310.049 27.974 65.775 1.00 14.13 28 ILE C O 1
ATOM 8521 N N A ILE C 1 53 ? 310.033 30.234 65.531 0.50 14.06 29 ILE C N 1
ATOM 8522 N N B ILE C 1 53 ? 310.011 30.218 65.553 0.50 14.29 29 ILE C N 1
ATOM 8523 C CA A ILE C 1 53 ? 309.782 30.555 66.920 0.50 15.32 29 ILE C CA 1
ATOM 8524 C CA B ILE C 1 53 ? 309.667 30.386 66.949 0.50 15.61 29 ILE C CA 1
ATOM 8525 C C A ILE C 1 53 ? 308.407 31.163 67.150 0.50 15.76 29 ILE C C 1
ATOM 8526 C C B ILE C 1 53 ? 308.363 31.115 67.139 0.50 16.01 29 ILE C C 1
ATOM 8527 O O A ILE C 1 53 ? 307.868 31.787 66.234 0.50 16.29 29 ILE C O 1
ATOM 8528 O O B ILE C 1 53 ? 307.841 31.778 66.226 0.50 16.24 29 ILE C O 1
ATOM 8537 N N . ASN C 1 54 ? 307.835 30.923 68.337 1.00 15.05 30 ASN C N 1
ATOM 8538 C CA . ASN C 1 54 ? 306.593 31.556 68.778 1.00 14.63 30 ASN C CA 1
ATOM 8539 C C . ASN C 1 54 ? 307.051 32.780 69.611 1.00 15.34 30 ASN C C 1
ATOM 8540 O O . ASN C 1 54 ? 307.702 32.614 70.628 1.00 14.78 30 ASN C O 1
ATOM 8545 N N . PRO C 1 55 ? 306.728 34.008 69.183 1.00 13.48 31 PRO C N 1
ATOM 8546 C CA . PRO C 1 55 ? 307.227 35.176 69.913 1.00 13.99 31 PRO C CA 1
ATOM 8547 C C . PRO C 1 55 ? 306.668 35.325 71.326 1.00 13.39 31 PRO C C 1
ATOM 8548 O O . PRO C 1 55 ? 307.200 36.100 72.109 1.00 14.41 31 PRO C O 1
ATOM 8552 N N . TYR C 1 56 ? 305.609 34.595 71.645 1.00 13.90 32 TYR C N 1
ATOM 8553 C CA . TYR C 1 56 ? 305.008 34.667 72.979 1.00 15.04 32 TYR C CA 1
ATOM 8554 C C . TYR C 1 56 ? 305.919 34.101 74.051 1.00 15.79 32 TYR C C 1
ATOM 8555 O O . TYR C 1 56 ? 305.985 34.609 75.180 1.00 16.14 32 TYR C O 1
ATOM 8564 N N . ASN C 1 57 ? 306.640 33.061 73.690 1.00 14.88 33 ASN C N 1
ATOM 8565 C CA . ASN C 1 57 ? 307.522 32.406 74.668 1.00 16.87 33 ASN C CA 1
ATOM 8566 C C . ASN C 1 57 ? 308.929 32.098 74.171 1.00 17.52 33 ASN C C 1
ATOM 8567 O O . ASN C 1 57 ? 309.727 31.482 74.888 1.00 18.64 33 ASN C O 1
ATOM 8572 N N . GLN C 1 58 ? 309.227 32.532 72.963 1.00 16.99 34 GLN C N 1
ATOM 8573 C CA . GLN C 1 58 ? 310.507 32.296 72.295 1.00 16.76 34 GLN C CA 1
ATOM 8574 C C . GLN C 1 58 ? 310.857 30.808 72.124 1.00 16.99 34 GLN C C 1
ATOM 8575 O O . GLN C 1 58 ? 312.030 30.475 71.930 1.00 20.21 34 GLN C O 1
ATOM 8581 N N . GLU C 1 59 ? 309.863 29.933 72.157 1.00 17.66 35 GLU C N 1
ATOM 8582 C CA . GLU C 1 59 ? 310.088 28.511 71.970 1.00 19.11 35 GLU C CA 1
ATOM 8583 C C . GLU C 1 59 ? 310.059 28.120 70.507 1.00 16.37 35 GLU C C 1
ATOM 8584 O O . GLU C 1 59 ? 309.348 28.725 69.701 1.00 15.46 35 GLU C O 1
ATOM 8590 N N . VAL C 1 60 ? 310.896 27.148 70.155 1.00 17.27 36 VAL C N 1
ATOM 8591 C CA . VAL C 1 60 ? 310.936 26.633 68.801 1.00 16.27 36 VAL C CA 1
ATOM 8592 C C . VAL C 1 60 ? 309.676 25.809 68.640 1.00 19.03 36 VAL C C 1
ATOM 8593 O O . VAL C 1 60 ? 309.426 24.913 69.442 1.00 20.64 36 VAL C O 1
ATOM 8597 N N . ILE C 1 61 ? 308.906 26.118 67.617 1.00 16.62 37 ILE C N 1
ATOM 8598 C CA . ILE C 1 61 ? 307.672 25.422 67.331 1.00 18.15 37 ILE C CA 1
ATOM 8599 C C . ILE C 1 61 ? 307.693 24.566 66.074 1.00 16.70 37 ILE C C 1
ATOM 8600 O O . ILE C 1 61 ? 306.822 23.714 65.918 1.00 18.88 37 ILE C O 1
ATOM 8605 N N . PHE C 1 62 ? 308.673 24.767 65.195 1.00 16.06 38 PHE C N 1
ATOM 8606 C CA . PHE C 1 62 ? 308.717 24.042 63.927 1.00 14.90 38 PHE C CA 1
ATOM 8607 C C . PHE C 1 62 ? 310.060 24.243 63.277 1.00 14.68 38 PHE C C 1
ATOM 8608 O O . PHE C 1 62 ? 310.783 25.201 63.583 1.00 14.99 38 PHE C O 1
ATOM 8616 N N . THR C 1 63 ? 310.408 23.337 62.381 1.00 14.64 39 THR C N 1
ATOM 8617 C CA . THR C 1 63 ? 311.655 23.434 61.646 1.00 15.16 39 THR C CA 1
ATOM 8618 C C . THR C 1 63 ? 311.362 23.233 60.166 1.00 14.34 39 THR C C 1
ATOM 8619 O O . THR C 1 63 ? 310.720 22.245 59.789 1.00 16.24 39 THR C O 1
ATOM 8623 N N . VAL C 1 64 ? 311.833 24.157 59.331 1.00 13.21 40 VAL C N 1
ATOM 8624 C CA . VAL C 1 64 ? 311.562 24.098 57.888 1.00 13.34 40 VAL C CA 1
ATOM 8625 C C . VAL C 1 64 ? 312.854 24.160 57.067 1.00 14.12 40 VAL C C 1
ATOM 8626 O O . VAL C 1 64 ? 313.920 24.537 57.569 1.00 14.71 40 VAL C O 1
ATOM 8630 N N . SER C 1 65 ? 312.758 23.747 55.805 1.00 13.95 41 SER C N 1
ATOM 8631 C CA . SER C 1 65 ? 313.900 23.867 54.899 1.00 14.43 41 SER C CA 1
ATOM 8632 C C . SER C 1 65 ? 314.322 25.319 54.721 1.00 13.97 41 SER C C 1
ATOM 8633 O O . SER C 1 65 ? 313.502 26.230 54.694 1.00 13.13 41 SER C O 1
ATOM 8636 N N . GLU C 1 66 ? 315.621 25.531 54.549 1.00 13.29 42 GLU C N 1
ATOM 8637 C CA . GLU C 1 66 ? 316.205 26.856 54.303 1.00 13.92 42 GLU C CA 1
ATOM 8638 C C . GLU C 1 66 ? 316.867 26.717 52.922 1.00 13.74 42 GLU C C 1
ATOM 8639 O O . GLU C 1 66 ? 318.001 26.216 52.787 1.00 15.16 42 GLU C O 1
ATOM 8645 N N . GLY C 1 67 ? 316.159 27.173 51.897 1.00 13.83 43 GLY C N 1
ATOM 8646 C CA . GLY C 1 67 ? 316.562 27.046 50.498 1.00 14.35 43 GLY C CA 1
ATOM 8647 C C . GLY C 1 67 ? 317.736 27.864 50.033 1.00 13.81 43 GLY C C 1
ATOM 8648 O O . GLY C 1 67 ? 318.136 28.835 50.688 1.00 14.36 43 GLY C O 1
ATOM 8649 N N . THR C 1 68 ? 318.250 27.478 48.877 1.00 13.52 44 THR C N 1
ATOM 8650 C CA . THR C 1 68 ? 319.404 28.145 48.287 1.00 14.67 44 THR C CA 1
ATOM 8651 C C . THR C 1 68 ? 319.060 28.989 47.076 1.00 14.65 44 THR C C 1
ATOM 8652 O O . THR C 1 68 ? 317.989 28.886 46.505 1.00 13.67 44 THR C O 1
ATOM 8656 N N . LYS C 1 69 ? 320.034 29.772 46.635 1.00 15.46 45 LYS C N 1
ATOM 8657 C CA . LYS C 1 69 ? 319.811 30.594 45.468 1.00 16.37 45 LYS C CA 1
ATOM 8658 C C . LYS C 1 69 ? 319.580 29.712 44.231 1.00 16.70 45 LYS C C 1
ATOM 8659 O O . LYS C 1 69 ? 318.856 30.124 43.311 1.00 16.84 45 LYS C O 1
ATOM 8665 N N . GLU C 1 70 ? 320.162 28.510 44.197 1.00 16.18 46 GLU C N 1
ATOM 8666 C CA . GLU C 1 70 ? 319.943 27.599 43.091 1.00 16.86 46 GLU C CA 1
ATOM 8667 C C . GLU C 1 70 ? 318.509 27.051 43.094 1.00 16.31 46 GLU C C 1
ATOM 8668 O O . GLU C 1 70 ? 317.936 26.815 42.043 1.00 16.12 46 GLU C O 1
ATOM 8674 N N . ASP C 1 71 ? 317.956 26.827 44.280 1.00 15.79 47 ASP C N 1
ATOM 8675 C CA . ASP C 1 71 ? 316.551 26.396 44.394 1.00 14.93 47 ASP C CA 1
ATOM 8676 C C . ASP C 1 71 ? 315.652 27.519 43.802 1.00 14.01 47 ASP C C 1
ATOM 8677 O O . ASP C 1 71 ? 314.722 27.254 43.044 1.00 13.81 47 ASP C O 1
ATOM 8682 N N . ALA C 1 72 ? 315.928 28.762 44.181 1.00 13.85 48 ALA C N 1
ATOM 8683 C CA . ALA C 1 72 ? 315.122 29.900 43.683 1.00 14.47 48 ALA C CA 1
ATOM 8684 C C . ALA C 1 72 ? 315.220 29.980 42.165 1.00 14.45 48 ALA C C 1
ATOM 8685 O O . ALA C 1 72 ? 314.231 30.204 41.470 1.00 13.65 48 ALA C O 1
ATOM 8687 N N . GLU C 1 73 ? 316.436 29.836 41.644 1.00 14.80 49 GLU C N 1
ATOM 8688 C CA . GLU C 1 73 ? 316.608 29.837 40.183 1.00 16.48 49 GLU C CA 1
ATOM 8689 C C . GLU C 1 73 ? 315.819 28.691 39.510 1.00 15.12 49 GLU C C 1
ATOM 8690 O O . GLU C 1 73 ? 315.197 28.893 38.468 1.00 14.75 49 GLU C O 1
ATOM 8696 N N . ARG C 1 74 ? 315.867 27.491 40.094 1.00 14.58 50 ARG C N 1
ATOM 8697 C CA . ARG C 1 74 ? 315.151 26.353 39.514 1.00 15.32 50 ARG C CA 1
ATOM 8698 C C . ARG C 1 74 ? 313.652 26.654 39.484 1.00 15.05 50 ARG C C 1
ATOM 8699 O O . ARG C 1 74 ? 312.960 26.305 38.518 1.00 14.64 50 ARG C O 1
ATOM 8707 N N . ALA C 1 75 ? 313.145 27.267 40.551 1.00 13.15 51 ALA C N 1
ATOM 8708 C CA . ALA C 1 75 ? 311.726 27.620 40.631 1.00 13.45 51 ALA C CA 1
ATOM 8709 C C . ALA C 1 75 ? 311.367 28.631 39.558 1.00 12.97 51 ALA C C 1
ATOM 8710 O O . ALA C 1 75 ? 310.334 28.516 38.903 1.00 12.46 51 ALA C O 1
ATOM 8712 N N . ILE C 1 76 ? 312.207 29.643 39.377 1.00 11.93 52 ILE C N 1
ATOM 8713 C CA . ILE C 1 76 ? 311.931 30.664 38.340 1.00 12.45 52 ILE C CA 1
ATOM 8714 C C . ILE C 1 76 ? 311.909 30.028 36.961 1.00 12.12 52 ILE C C 1
ATOM 8715 O O . ILE C 1 76 ? 311.063 30.339 36.118 1.00 12.02 52 ILE C O 1
ATOM 8720 N N . LEU C 1 77 ? 312.877 29.145 36.674 1.00 12.22 53 LEU C N 1
ATOM 8721 C CA . LEU C 1 77 ? 312.911 28.506 35.378 1.00 13.41 53 LEU C CA 1
ATOM 8722 C C . LEU C 1 77 ? 311.716 27.606 35.182 1.00 13.23 53 LEU C C 1
ATOM 8723 O O . LEU C 1 77 ? 311.224 27.472 34.057 1.00 13.82 53 LEU C O 1
ATOM 8728 N N . ALA C 1 78 ? 311.253 26.951 36.254 1.00 13.18 54 ALA C N 1
ATOM 8729 C CA . ALA C 1 78 ? 310.069 26.105 36.160 1.00 13.41 54 ALA C CA 1
ATOM 8730 C C . ALA C 1 78 ? 308.840 26.966 35.863 1.00 12.77 54 ALA C C 1
ATOM 8731 O O . ALA C 1 78 ? 307.964 26.580 35.095 1.00 13.78 54 ALA C O 1
ATOM 8733 N N . ALA C 1 79 ? 308.764 28.126 36.514 1.00 12.80 55 ALA C N 1
ATOM 8734 C CA . ALA C 1 79 ? 307.654 29.053 36.286 1.00 12.45 55 ALA C CA 1
ATOM 8735 C C . ALA C 1 79 ? 307.632 29.532 34.828 1.00 12.78 55 ALA C C 1
ATOM 8736 O O . ALA C 1 79 ? 306.573 29.621 34.192 1.00 12.39 55 ALA C O 1
ATOM 8738 N N . ARG C 1 80 ? 308.816 29.844 34.298 1.00 11.60 56 ARG C N 1
ATOM 8739 C CA . ARG C 1 80 ? 308.927 30.220 32.900 1.00 12.74 56 ARG C CA 1
ATOM 8740 C C . ARG C 1 80 ? 308.471 29.081 31.972 1.00 13.12 56 ARG C C 1
ATOM 8741 O O . ARG C 1 80 ? 307.720 29.311 31.028 1.00 13.23 56 ARG C O 1
ATOM 8749 N N . ARG C 1 81 ? 308.950 27.860 32.223 1.00 13.70 57 ARG C N 1
ATOM 8750 C CA . ARG C 1 81 ? 308.582 26.725 31.373 1.00 14.70 57 ARG C CA 1
ATOM 8751 C C . ARG C 1 81 ? 307.069 26.539 31.398 1.00 15.03 57 ARG C C 1
ATOM 8752 O O . ARG C 1 81 ? 306.432 26.361 30.346 1.00 15.44 57 ARG C O 1
ATOM 8760 N N . ALA C 1 82 ? 306.491 26.611 32.602 1.00 13.78 58 ALA C N 1
ATOM 8761 C CA . ALA C 1 82 ? 305.036 26.448 32.774 1.00 15.58 58 ALA C CA 1
ATOM 8762 C C . ALA C 1 82 ? 304.292 27.563 32.036 1.00 14.51 58 ALA C C 1
ATOM 8763 O O . ALA C 1 82 ? 303.305 27.289 31.311 1.00 14.62 58 ALA C O 1
ATOM 8765 N N . PHE C 1 83 ? 304.773 28.798 32.159 1.00 13.45 59 PHE C N 1
ATOM 8766 C CA . PHE C 1 83 ? 304.145 29.916 31.449 1.00 13.04 59 PHE C CA 1
ATOM 8767 C C . PHE C 1 83 ? 304.122 29.655 29.924 1.00 14.04 59 PHE C C 1
ATOM 8768 O O . PHE C 1 83 ? 303.097 29.819 29.264 1.00 13.19 59 PHE C O 1
ATOM 8776 N N . GLU C 1 84 ? 305.250 29.245 29.368 1.00 13.73 60 GLU C N 1
ATOM 8777 C CA . GLU C 1 84 ? 305.367 29.060 27.915 1.00 15.72 60 GLU C CA 1
ATOM 8778 C C . GLU C 1 84 ? 304.576 27.873 27.418 1.00 16.99 60 GLU C C 1
ATOM 8779 O O . GLU C 1 84 ? 304.191 27.845 26.243 1.00 17.05 60 GLU C O 1
ATOM 8785 N N . SER C 1 85 ? 304.299 26.913 28.302 1.00 16.03 61 SER C N 1
ATOM 8786 C CA . SER C 1 85 ? 303.531 25.712 27.909 1.00 18.21 61 SER C CA 1
ATOM 8787 C C . SER C 1 85 ? 302.091 26.082 27.634 1.00 17.86 61 SER C C 1
ATOM 8788 O O . SER C 1 85 ? 301.384 25.375 26.896 1.00 18.56 61 SER C O 1
ATOM 8791 N N . GLY C 1 86 ? 301.628 27.145 28.271 1.00 16.43 62 GLY C N 1
ATOM 8792 C CA . GLY C 1 86 ? 300.277 27.636 28.119 1.00 16.60 62 GLY C CA 1
ATOM 8793 C C . GLY C 1 86 ? 299.213 26.929 28.911 1.00 16.28 62 GLY C C 1
ATOM 8794 O O . GLY C 1 86 ? 298.048 27.334 28.837 1.00 16.82 62 GLY C O 1
ATOM 8795 N N . GLU C 1 87 ? 299.579 25.915 29.694 1.00 16.44 63 GLU C N 1
ATOM 8796 C CA . GLU C 1 87 ? 298.587 25.136 30.425 1.00 18.04 63 GLU C CA 1
ATOM 8797 C C . GLU C 1 87 ? 297.740 26.002 31.357 1.00 17.83 63 GLU C C 1
ATOM 8798 O O . GLU C 1 87 ? 296.537 25.752 31.516 1.00 18.10 63 GLU C O 1
ATOM 8804 N N . TRP C 1 88 ? 298.346 27.033 31.930 1.00 13.97 64 TRP C N 1
ATOM 8805 C CA . TRP C 1 88 ? 297.603 27.979 32.778 1.00 13.14 64 TRP C CA 1
ATOM 8806 C C . TRP C 1 88 ? 297.388 29.319 32.063 1.00 13.61 64 TRP C C 1
ATOM 8807 O O . TRP C 1 88 ? 296.298 29.892 32.112 1.00 14.68 64 TRP C O 1
ATOM 8818 N N . SER C 1 89 ? 298.418 29.814 31.374 1.00 13.51 65 SER C N 1
ATOM 8819 C CA . SER C 1 89 ? 298.339 31.105 30.730 1.00 12.68 65 SER C CA 1
ATOM 8820 C C . SER C 1 89 ? 297.363 31.160 29.577 1.00 14.15 65 SER C C 1
ATOM 8821 O O . SER C 1 89 ? 296.875 32.254 29.246 1.00 15.72 65 SER C O 1
ATOM 8824 N N . GLN C 1 90 ? 297.042 30.001 28.990 1.00 14.41 66 GLN C N 1
ATOM 8825 C CA . GLN C 1 90 ? 296.080 29.933 27.869 1.00 16.65 66 GLN C CA 1
ATOM 8826 C C . GLN C 1 90 ? 294.795 29.239 28.287 1.00 15.82 66 GLN C C 1
ATOM 8827 O O . GLN C 1 90 ? 293.937 28.950 27.440 1.00 17.80 66 GLN C O 1
ATOM 8833 N N . GLU C 1 91 ? 294.674 28.914 29.568 1.00 15.37 67 GLU C N 1
ATOM 8834 C CA . GLU C 1 91 ? 293.422 28.361 30.088 1.00 14.25 67 GLU C CA 1
ATOM 8835 C C . GLU C 1 91 ? 292.394 29.506 29.956 1.00 13.76 67 GLU C C 1
ATOM 8836 O O . GLU C 1 91 ? 292.765 30.698 29.925 1.00 15.21 67 GLU C O 1
ATOM 8842 N N . THR C 1 92 ? 291.113 29.170 29.877 1.00 12.41 68 THR C N 1
ATOM 8843 C CA . THR C 1 92 ? 290.100 30.236 29.793 1.00 11.73 68 THR C CA 1
ATOM 8844 C C . THR C 1 92 ? 290.079 31.018 31.088 1.00 11.57 68 THR C C 1
ATOM 8845 O O . THR C 1 92 ? 290.318 30.486 32.166 1.00 10.83 68 THR C O 1
ATOM 8849 N N . ALA C 1 93 ? 289.741 32.297 30.976 1.00 10.54 69 ALA C N 1
ATOM 8850 C CA . ALA C 1 93 ? 289.670 33.127 32.173 1.00 10.55 69 ALA C CA 1
ATOM 8851 C C . ALA C 1 93 ? 288.612 32.648 33.126 1.00 10.86 69 ALA C C 1
ATOM 8852 O O . ALA C 1 93 ? 288.789 32.685 34.349 1.00 11.80 69 ALA C O 1
ATOM 8854 N N . GLU C 1 94 ? 287.488 32.194 32.574 1.00 10.59 70 GLU C N 1
ATOM 8855 C CA . GLU C 1 94 ? 286.400 31.673 33.383 1.00 11.57 70 GLU C CA 1
ATOM 8856 C C . GLU C 1 94 ? 286.853 30.490 34.233 1.00 12.10 70 GLU C C 1
ATOM 8857 O O . GLU C 1 94 ? 286.560 30.402 35.438 1.00 10.69 70 GLU C O 1
ATOM 8863 N N . THR C 1 95 ? 287.585 29.571 33.603 1.00 11.60 71 THR C N 1
ATOM 8864 C CA . THR C 1 95 ? 288.136 28.401 34.320 1.00 13.14 71 THR C CA 1
ATOM 8865 C C . THR C 1 95 ? 289.172 28.800 35.357 1.00 12.81 71 THR C C 1
ATOM 8866 O O . THR C 1 95 ? 289.177 28.270 36.489 1.00 12.41 71 THR C O 1
ATOM 8870 N N . ARG C 1 96 ? 290.041 29.760 35.026 1.00 12.16 72 ARG C N 1
ATOM 8871 C CA . ARG C 1 96 ? 290.987 30.260 36.026 1.00 11.39 72 ARG C CA 1
ATOM 8872 C C . ARG C 1 96 ? 290.239 30.832 37.238 1.00 11.20 72 ARG C C 1
ATOM 8873 O O . ARG C 1 96 ? 290.610 30.591 38.399 1.00 11.37 72 ARG C O 1
ATOM 8881 N N . GLY C 1 97 ? 289.167 31.558 36.980 1.00 10.49 73 GLY C N 1
ATOM 8882 C CA . GLY C 1 97 ? 288.376 32.105 38.084 1.00 10.36 73 GLY C CA 1
ATOM 8883 C C . GLY C 1 97 ? 287.797 30.982 38.961 1.00 10.35 73 GLY C C 1
ATOM 8884 O O . GLY C 1 97 ? 287.758 31.133 40.188 1.00 11.01 73 GLY C O 1
ATOM 8885 N N . LYS C 1 98 ? 287.313 29.897 38.365 1.00 11.69 74 LYS C N 1
ATOM 8886 C CA . LYS C 1 98 ? 286.755 28.787 39.160 1.00 12.30 74 LYS C CA 1
ATOM 8887 C C . LYS C 1 98 ? 287.832 28.190 40.091 1.00 11.99 74 LYS C C 1
ATOM 8888 O O . LYS C 1 98 ? 287.540 27.825 41.237 1.00 12.66 74 LYS C O 1
ATOM 8894 N N . LYS C 1 99 ? 289.058 28.092 39.603 1.00 12.68 75 LYS C N 1
ATOM 8895 C CA . LYS C 1 99 ? 290.160 27.556 40.423 1.00 13.70 75 LYS C CA 1
ATOM 8896 C C . LYS C 1 99 ? 290.529 28.514 41.567 1.00 13.46 75 LYS C C 1
ATOM 8897 O O . LYS C 1 99 ? 290.778 28.081 42.694 1.00 12.28 75 LYS C O 1
ATOM 8903 N N . VAL C 1 100 ? 290.503 29.821 41.285 1.00 11.77 76 VAL C N 1
ATOM 8904 C CA . VAL C 1 100 ? 290.798 30.821 42.333 1.00 11.40 76 VAL C CA 1
ATOM 8905 C C . VAL C 1 100 ? 289.681 30.761 43.393 1.00 11.73 76 VAL C C 1
ATOM 8906 O O . VAL C 1 100 ? 289.945 30.864 44.605 1.00 11.68 76 VAL C O 1
ATOM 8910 N N A ARG C 1 101 ? 288.443 30.571 42.942 0.50 10.23 77 ARG C N 1
ATOM 8911 N N B ARG C 1 101 ? 288.439 30.564 42.942 0.50 11.30 77 ARG C N 1
ATOM 8912 C CA A ARG C 1 101 ? 287.315 30.427 43.868 0.50 10.31 77 ARG C CA 1
ATOM 8913 C CA B ARG C 1 101 ? 287.309 30.403 43.875 0.50 12.31 77 ARG C CA 1
ATOM 8914 C C A ARG C 1 101 ? 287.493 29.167 44.742 0.50 10.95 77 ARG C C 1
ATOM 8915 C C B ARG C 1 101 ? 287.495 29.163 44.749 0.50 12.09 77 ARG C C 1
ATOM 8916 O O A ARG C 1 101 ? 287.176 29.179 45.938 0.50 11.25 77 ARG C O 1
ATOM 8917 O O B ARG C 1 101 ? 287.175 29.185 45.945 0.50 12.34 77 ARG C O 1
ATOM 8932 N N . ALA C 1 102 ? 288.001 28.078 44.158 1.00 11.77 78 ALA C N 1
ATOM 8933 C CA . ALA C 1 102 ? 288.256 26.859 44.931 1.00 12.77 78 ALA C CA 1
ATOM 8934 C C . ALA C 1 102 ? 289.266 27.105 46.058 1.00 11.92 78 ALA C C 1
ATOM 8935 O O . ALA C 1 102 ? 289.119 26.555 47.147 1.00 13.90 78 ALA C O 1
ATOM 8937 N N . ILE C 1 103 ? 290.298 27.909 45.786 1.00 11.93 79 ILE C N 1
ATOM 8938 C CA . ILE C 1 103 ? 291.238 28.301 46.828 1.00 11.64 79 ILE C CA 1
ATOM 8939 C C . ILE C 1 103 ? 290.485 29.063 47.927 1.00 11.33 79 ILE C C 1
ATOM 8940 O O . ILE C 1 103 ? 290.644 28.786 49.128 1.00 11.61 79 ILE C O 1
ATOM 8945 N N . ALA C 1 104 ? 289.667 30.046 47.524 1.00 10.69 80 ALA C N 1
ATOM 8946 C CA . ALA C 1 104 ? 288.913 30.796 48.506 1.00 11.37 80 ALA C CA 1
ATOM 8947 C C . ALA C 1 104 ? 288.139 29.879 49.455 1.00 12.14 80 ALA C C 1
ATOM 8948 O O . ALA C 1 104 ? 288.128 30.062 50.670 1.00 13.17 80 ALA C O 1
ATOM 8950 N N . ASP C 1 105 ? 287.479 28.875 48.875 1.00 13.42 81 ASP C N 1
ATOM 8951 C CA . ASP C 1 105 ? 286.668 27.954 49.663 1.00 14.46 81 ASP C CA 1
ATOM 8952 C C . ASP C 1 105 ? 287.516 27.132 50.648 1.00 15.03 81 ASP C C 1
ATOM 8953 O O . ASP C 1 105 ? 287.080 26.864 51.759 1.00 15.96 81 ASP C O 1
ATOM 8958 N N . LYS C 1 106 ? 288.728 26.766 50.242 1.00 14.74 82 LYS C N 1
ATOM 8959 C CA . LYS C 1 106 ? 289.611 26.042 51.161 1.00 16.36 82 LYS C CA 1
ATOM 8960 C C . LYS C 1 106 ? 290.031 26.902 52.328 1.00 15.87 82 LYS C C 1
ATOM 8961 O O . LYS C 1 106 ? 290.169 26.406 53.455 1.00 15.81 82 LYS C O 1
ATOM 8967 N N . ILE C 1 107 ? 290.217 28.194 52.095 1.00 15.64 83 ILE C N 1
ATOM 8968 C CA . ILE C 1 107 ? 290.567 29.103 53.187 1.00 16.51 83 ILE C CA 1
ATOM 8969 C C . ILE C 1 107 ? 289.462 29.093 54.233 1.00 16.23 83 ILE C C 1
ATOM 8970 O O . ILE C 1 107 ? 289.724 29.008 55.420 1.00 16.77 83 ILE C O 1
ATOM 8975 N N . LYS C 1 108 ? 288.208 29.227 53.792 1.00 15.90 84 LYS C N 1
ATOM 8976 C CA . LYS C 1 108 ? 287.096 29.230 54.722 1.00 17.25 84 LYS C CA 1
ATOM 8977 C C . LYS C 1 108 ? 286.967 27.889 55.438 1.00 15.53 84 LYS C C 1
ATOM 8978 O O . LYS C 1 108 ? 286.725 27.847 56.634 1.00 15.01 84 LYS C O 1
ATOM 8984 N N . GLU C 1 109 ? 287.150 26.785 54.702 1.00 15.02 85 GLU C N 1
ATOM 8985 C CA . GLU C 1 109 ? 287.084 25.451 55.266 1.00 16.98 85 GLU C CA 1
ATOM 8986 C C . GLU C 1 109 ? 288.044 25.263 56.416 1.00 17.18 85 GLU C C 1
ATOM 8987 O O . GLU C 1 109 ? 287.719 24.644 57.431 1.00 18.04 85 GLU C O 1
ATOM 8993 N N . HIS C 1 110 ? 289.234 25.821 56.241 1.00 15.80 86 HIS C N 1
ATOM 8994 C CA . HIS C 1 110 ? 290.291 25.696 57.239 1.00 16.31 86 HIS C CA 1
ATOM 8995 C C . HIS C 1 110 ? 290.556 26.982 58.048 1.00 17.62 86 HIS C C 1
ATOM 8996 O O . HIS C 1 110 ? 291.650 27.151 58.611 1.00 15.44 86 HIS C O 1
ATOM 9003 N N . ARG C 1 111 ? 289.541 27.833 58.169 1.00 17.09 87 ARG C N 1
ATOM 9004 C CA . ARG C 1 111 ? 289.653 29.146 58.849 1.00 17.89 87 ARG C CA 1
ATOM 9005 C C . ARG C 1 111 ? 290.247 29.060 60.251 1.00 16.26 87 ARG C C 1
ATOM 9006 O O . ARG C 1 111 ? 291.161 29.826 60.587 1.00 15.55 87 ARG C O 1
ATOM 9014 N N . GLU C 1 112 ? 289.728 28.157 61.081 1.00 16.17 88 GLU C N 1
ATOM 9015 C CA . GLU C 1 112 ? 290.198 28.068 62.455 1.00 17.18 88 GLU C CA 1
ATOM 9016 C C . GLU C 1 112 ? 291.662 27.652 62.556 1.00 16.52 88 GLU C C 1
ATOM 9017 O O . GLU C 1 112 ? 292.440 28.306 63.249 1.00 15.45 88 GLU C O 1
ATOM 9023 N N . ALA C 1 113 ? 292.038 26.572 61.877 1.00 16.75 89 ALA C N 1
ATOM 9024 C CA . ALA C 1 113 ? 293.408 26.093 61.891 1.00 16.02 89 ALA C CA 1
ATOM 9025 C C . ALA C 1 113 ? 294.385 27.136 61.328 1.00 14.32 89 ALA C C 1
ATOM 9026 O O . ALA C 1 113 ? 295.461 27.327 61.871 1.00 13.84 89 ALA C O 1
ATOM 9028 N N . LEU C 1 114 ? 294.007 27.799 60.235 1.00 12.70 90 LEU C N 1
ATOM 9029 C CA . LEU C 1 114 ? 294.880 28.823 59.630 1.00 12.34 90 LEU C CA 1
ATOM 9030 C C . LEU C 1 114 ? 295.060 30.000 60.582 1.00 12.50 90 LEU C C 1
ATOM 9031 O O . LEU C 1 114 ? 296.171 30.506 60.750 1.00 11.86 90 LEU C O 1
ATOM 9036 N N . ALA C 1 115 ? 293.980 30.441 61.229 1.00 11.83 91 ALA C N 1
ATOM 9037 C CA . ALA C 1 115 ? 294.067 31.551 62.180 1.00 12.47 91 ALA C CA 1
ATOM 9038 C C . ALA C 1 115 ? 294.972 31.173 63.358 1.00 13.25 91 ALA C C 1
ATOM 9039 O O . ALA C 1 115 ? 295.768 31.981 63.814 1.00 12.88 91 ALA C O 1
ATOM 9041 N N A ARG C 1 116 ? 294.813 29.951 63.873 0.50 13.27 92 ARG C N 1
ATOM 9042 N N B ARG C 1 116 ? 294.825 29.942 63.860 0.50 13.70 92 ARG C N 1
ATOM 9043 C CA A ARG C 1 116 ? 295.625 29.493 64.990 0.50 14.17 92 ARG C CA 1
ATOM 9044 C CA B ARG C 1 116 ? 295.647 29.468 64.967 0.50 14.96 92 ARG C CA 1
ATOM 9045 C C A ARG C 1 116 ? 297.102 29.443 64.604 0.50 13.99 92 ARG C C 1
ATOM 9046 C C B ARG C 1 116 ? 297.142 29.420 64.577 0.50 14.91 92 ARG C C 1
ATOM 9047 O O A ARG C 1 116 ? 297.951 29.864 65.368 0.50 13.44 92 ARG C O 1
ATOM 9048 O O B ARG C 1 116 ? 297.996 29.868 65.341 0.50 14.20 92 ARG C O 1
ATOM 9063 N N A LEU C 1 117 ? 297.389 28.953 63.408 0.50 13.33 93 LEU C N 1
ATOM 9064 N N B LEU C 1 117 ? 297.441 28.927 63.377 0.50 14.41 93 LEU C N 1
ATOM 9065 C CA A LEU C 1 117 ? 298.732 28.897 62.923 0.50 13.27 93 LEU C CA 1
ATOM 9066 C CA B LEU C 1 117 ? 298.808 28.908 62.902 0.50 14.75 93 LEU C CA 1
ATOM 9067 C C A LEU C 1 117 ? 299.324 30.302 62.782 0.50 12.76 93 LEU C C 1
ATOM 9068 C C B LEU C 1 117 ? 299.350 30.318 62.785 0.50 13.56 93 LEU C C 1
ATOM 9069 O O A LEU C 1 117 ? 300.490 30.546 63.118 0.50 12.18 93 LEU C O 1
ATOM 9070 O O B LEU C 1 117 ? 300.516 30.570 63.113 0.50 12.75 93 LEU C O 1
ATOM 9079 N N . GLU C 1 118 ? 298.530 31.245 62.300 1.00 12.08 94 GLU C N 1
ATOM 9080 C CA . GLU C 1 118 ? 299.005 32.622 62.125 1.00 12.27 94 GLU C CA 1
ATOM 9081 C C . GLU C 1 118 ? 299.311 33.250 63.499 1.00 12.88 94 GLU C C 1
ATOM 9082 O O . GLU C 1 118 ? 300.306 33.958 63.657 1.00 12.92 94 GLU C O 1
ATOM 9088 N N . THR C 1 119 ? 298.464 33.007 64.494 1.00 12.41 95 THR C N 1
ATOM 9089 C CA . THR C 1 119 ? 298.699 33.520 65.835 1.00 12.35 95 THR C CA 1
ATOM 9090 C C . THR C 1 119 ? 299.925 32.882 66.463 1.00 12.51 95 THR C C 1
ATOM 9091 O O . THR C 1 119 ? 300.711 33.571 67.144 1.00 12.76 95 THR C O 1
ATOM 9095 N N . LEU C 1 120 ? 300.107 31.586 66.235 1.00 12.86 96 LEU C N 1
ATOM 9096 C CA . LEU C 1 120 ? 301.268 30.890 66.783 1.00 14.51 96 LEU C CA 1
ATOM 9097 C C . LEU C 1 120 ? 302.555 31.461 66.197 1.00 14.84 96 LEU C C 1
ATOM 9098 O O . LEU C 1 120 ? 303.529 31.703 66.937 1.00 14.30 96 LEU C O 1
ATOM 9103 N N . ASP C 1 121 ? 302.541 31.734 64.896 1.00 13.19 97 ASP C N 1
ATOM 9104 C CA . ASP C 1 121 ? 303.750 32.188 64.183 1.00 13.06 97 ASP C CA 1
ATOM 9105 C C . ASP C 1 121 ? 304.047 33.683 64.394 1.00 13.35 97 ASP C C 1
ATOM 9106 O O . ASP C 1 121 ? 305.218 34.098 64.479 1.00 14.18 97 ASP C O 1
ATOM 9111 N N . THR C 1 122 ? 303.003 34.503 64.463 1.00 12.58 98 THR C N 1
ATOM 9112 C CA . THR C 1 122 ? 303.198 35.953 64.480 1.00 12.28 98 THR C CA 1
ATOM 9113 C C . THR C 1 122 ? 302.913 36.644 65.800 1.00 12.58 98 THR C C 1
ATOM 9114 O O . THR C 1 122 ? 303.253 37.820 65.971 1.00 12.76 98 THR C O 1
ATOM 9118 N N . GLY C 1 123 ? 302.239 35.943 66.697 1.00 11.94 99 GLY C N 1
ATOM 9119 C CA . GLY C 1 123 ? 301.954 36.483 68.022 1.00 12.82 99 GLY C CA 1
ATOM 9120 C C . GLY C 1 123 ? 300.685 37.284 68.186 1.00 13.05 99 GLY C C 1
ATOM 9121 O O . GLY C 1 123 ? 300.266 37.512 69.328 1.00 13.93 99 GLY C O 1
ATOM 9122 N N . LYS C 1 124 ? 300.041 37.703 67.093 1.00 13.06 100 LYS C N 1
ATOM 9123 C CA . LYS C 1 124 ? 298.855 38.530 67.241 1.00 14.02 100 LYS C CA 1
ATOM 9124 C C . LYS C 1 124 ? 297.686 37.748 67.769 1.00 13.12 100 LYS C C 1
ATOM 9125 O O . LYS C 1 124 ? 297.676 36.508 67.744 1.00 12.48 100 LYS C O 1
ATOM 9131 N N . THR C 1 125 ? 296.691 38.464 68.273 1.00 13.47 101 THR C N 1
ATOM 9132 C CA . THR C 1 125 ? 295.571 37.802 68.881 1.00 14.29 101 THR C CA 1
ATOM 9133 C C . THR C 1 125 ? 294.783 36.943 67.891 1.00 14.21 101 THR C C 1
ATOM 9134 O O . THR C 1 125 ? 294.751 37.190 66.679 1.00 14.10 101 THR C O 1
ATOM 9138 N N . LEU C 1 126 ? 294.124 35.913 68.426 1.00 15.05 102 LEU C N 1
ATOM 9139 C CA . LEU C 1 126 ? 293.301 35.085 67.560 1.00 16.42 102 LEU C CA 1
ATOM 9140 C C . LEU C 1 126 ? 292.249 35.903 66.839 1.00 16.60 102 LEU C C 1
ATOM 9141 O O . LEU C 1 126 ? 291.985 35.651 65.664 1.00 17.40 102 LEU C O 1
ATOM 9146 N N . GLU C 1 127 ? 291.618 36.858 67.533 1.00 17.72 103 GLU C N 1
ATOM 9147 C CA . GLU C 1 127 ? 290.579 37.684 66.889 1.00 19.00 103 GLU C CA 1
ATOM 9148 C C . GLU C 1 127 ? 291.120 38.428 65.675 1.00 16.42 103 GLU C C 1
ATOM 9149 O O . GLU C 1 127 ? 290.435 38.558 64.650 1.00 15.78 103 GLU C O 1
ATOM 9155 N N . GLU C 1 128 ? 292.349 38.904 65.801 1.00 14.80 104 GLU C N 1
ATOM 9156 C CA . GLU C 1 128 ? 292.970 39.573 64.676 1.00 14.45 104 GLU C CA 1
ATOM 9157 C C . GLU C 1 128 ? 293.169 38.550 63.558 1.00 13.99 104 GLU C C 1
ATOM 9158 O O . GLU C 1 128 ? 292.949 38.848 62.370 1.00 14.26 104 GLU C O 1
ATOM 9164 N N . SER C 1 129 ? 293.612 37.341 63.918 1.00 12.66 105 SER C N 1
ATOM 9165 C CA . SER C 1 129 ? 293.850 36.308 62.912 1.00 11.98 105 SER C CA 1
ATOM 9166 C C . SER C 1 129 ? 292.583 35.872 62.207 1.00 12.51 105 SER C C 1
ATOM 9167 O O . SER C 1 129 ? 292.614 35.593 61.015 1.00 13.27 105 SER C O 1
ATOM 9170 N N . TYR C 1 130 ? 291.470 35.826 62.935 1.00 13.37 106 TYR C N 1
ATOM 9171 C CA . TYR C 1 130 ? 290.185 35.469 62.304 1.00 14.21 106 TYR C CA 1
ATOM 9172 C C . TYR C 1 130 ? 289.806 36.548 61.270 1.00 14.05 106 TYR C C 1
ATOM 9173 O O . TYR C 1 130 ? 289.363 36.213 60.183 1.00 14.19 106 TYR C O 1
ATOM 9182 N N . ALA C 1 131 ? 289.994 37.816 61.619 1.00 15.05 107 ALA C N 1
ATOM 9183 C CA . ALA C 1 131 ? 289.703 38.908 60.695 1.00 15.70 107 ALA C CA 1
ATOM 9184 C C . ALA C 1 131 ? 290.548 38.742 59.431 1.00 14.68 107 ALA C C 1
ATOM 9185 O O . ALA C 1 131 ? 290.045 38.931 58.321 1.00 15.58 107 ALA C O 1
ATOM 9187 N N . ASP C 1 132 ? 291.833 38.413 59.592 1.00 14.58 108 ASP C N 1
ATOM 9188 C CA . ASP C 1 132 ? 292.684 38.173 58.443 1.00 14.43 108 ASP C CA 1
ATOM 9189 C C . ASP C 1 132 ? 292.112 37.045 57.581 1.00 13.84 108 ASP C C 1
ATOM 9190 O O . ASP C 1 132 ? 292.041 37.169 56.369 1.00 12.75 108 ASP C O 1
ATOM 9195 N N . MET C 1 133 ? 291.698 35.931 58.190 1.00 12.68 109 MET C N 1
ATOM 9196 C CA . MET C 1 133 ? 291.208 34.800 57.380 1.00 13.39 109 MET C CA 1
ATOM 9197 C C . MET C 1 133 ? 289.936 35.148 56.623 1.00 13.57 109 MET C C 1
ATOM 9198 O O . MET C 1 133 ? 289.736 34.686 55.496 1.00 13.05 109 MET C O 1
ATOM 9203 N N . ASP C 1 134 ? 289.080 35.973 57.217 1.00 14.02 110 ASP C N 1
ATOM 9204 C CA . ASP C 1 134 ? 287.887 36.422 56.512 1.00 14.48 110 ASP C CA 1
ATOM 9205 C C . ASP C 1 134 ? 288.282 37.290 55.319 1.00 13.51 110 ASP C C 1
ATOM 9206 O O . ASP C 1 134 ? 287.700 37.147 54.233 1.00 13.10 110 ASP C O 1
ATOM 9211 N N . ASP C 1 135 ? 289.230 38.193 55.524 1.00 12.51 111 ASP C N 1
ATOM 9212 C CA . ASP C 1 135 ? 289.698 39.028 54.464 1.00 13.20 111 ASP C CA 1
ATOM 9213 C C . ASP C 1 135 ? 290.353 38.194 53.346 1.00 12.03 111 ASP C C 1
ATOM 9214 O O . ASP C 1 135 ? 290.091 38.439 52.170 1.00 11.68 111 ASP C O 1
ATOM 9219 N N . ILE C 1 136 ? 291.155 37.196 53.707 1.00 10.37 112 ILE C N 1
ATOM 9220 C CA . ILE C 1 136 ? 291.831 36.337 52.724 1.00 10.92 112 ILE C CA 1
ATOM 9221 C C . ILE C 1 136 ? 290.839 35.598 51.849 1.00 9.92 112 ILE C C 1
ATOM 9222 O O . ILE C 1 136 ? 290.947 35.550 50.629 1.00 9.49 112 ILE C O 1
ATOM 9227 N N . HIS C 1 137 ? 289.812 35.043 52.466 1.00 10.41 113 HIS C N 1
ATOM 9228 C CA . HIS C 1 137 ? 288.741 34.397 51.721 1.00 11.41 113 HIS C CA 1
ATOM 9229 C C . HIS C 1 137 ? 288.145 35.403 50.692 1.00 10.61 113 HIS C C 1
ATOM 9230 O O . HIS C 1 137 ? 287.923 35.058 49.530 1.00 10.41 113 HIS C O 1
ATOM 9237 N N . ASN C 1 138 ? 287.846 36.606 51.160 1.00 9.85 114 ASN C N 1
ATOM 9238 C CA . ASN C 1 138 ? 287.260 37.628 50.308 1.00 10.06 114 ASN C CA 1
ATOM 9239 C C . ASN C 1 138 ? 288.186 38.126 49.216 1.00 9.60 114 ASN C C 1
ATOM 9240 O O . ASN C 1 138 ? 287.693 38.477 48.138 1.00 9.62 114 ASN C O 1
ATOM 9245 N N . VAL C 1 139 ? 289.484 38.129 49.455 1.00 9.76 115 VAL C N 1
ATOM 9246 C CA . VAL C 1 139 ? 290.453 38.540 48.439 1.00 9.35 115 VAL C CA 1
ATOM 9247 C C . VAL C 1 139 ? 290.437 37.506 47.302 1.00 10.41 115 VAL C C 1
ATOM 9248 O O . VAL C 1 139 ? 290.299 37.851 46.130 1.00 9.37 115 VAL C O 1
ATOM 9252 N N . PHE C 1 140 ? 290.581 36.226 47.645 1.00 10.65 116 PHE C N 1
ATOM 9253 C CA . PHE C 1 140 ? 290.520 35.197 46.632 1.00 10.82 116 PHE C CA 1
ATOM 9254 C C . PHE C 1 140 ? 289.170 35.219 45.910 1.00 10.47 116 PHE C C 1
ATOM 9255 O O . PHE C 1 140 ? 289.124 35.107 44.677 1.00 10.07 116 PHE C O 1
ATOM 9263 N N A MET C 1 141 ? 288.067 35.408 46.639 0.50 9.68 117 MET C N 1
ATOM 9264 N N B MET C 1 141 ? 288.067 35.406 46.642 0.50 11.13 117 MET C N 1
ATOM 9265 C CA A MET C 1 141 ? 286.763 35.413 45.988 0.50 9.28 117 MET C CA 1
ATOM 9266 C CA B MET C 1 141 ? 286.754 35.441 46.005 0.50 11.72 117 MET C CA 1
ATOM 9267 C C A MET C 1 141 ? 286.606 36.587 45.034 0.50 9.51 117 MET C C 1
ATOM 9268 C C B MET C 1 141 ? 286.608 36.589 45.035 0.50 10.88 117 MET C C 1
ATOM 9269 O O A MET C 1 141 ? 286.018 36.446 43.944 0.50 9.33 117 MET C O 1
ATOM 9270 O O B MET C 1 141 ? 286.025 36.435 43.944 0.50 10.48 117 MET C O 1
ATOM 9279 N N . TYR C 1 142 ? 287.126 37.754 45.432 1.00 9.41 118 TYR C N 1
ATOM 9280 C CA . TYR C 1 142 ? 287.039 38.965 44.578 1.00 9.41 118 TYR C CA 1
ATOM 9281 C C . TYR C 1 142 ? 287.759 38.738 43.252 1.00 8.93 118 TYR C C 1
ATOM 9282 O O . TYR C 1 142 ? 287.183 38.993 42.185 1.00 8.58 118 TYR C O 1
ATOM 9291 N N . PHE C 1 143 ? 289.016 38.301 43.318 1.00 8.75 119 PHE C N 1
ATOM 9292 C CA . PHE C 1 143 ? 289.804 38.052 42.138 1.00 9.20 119 PHE C CA 1
ATOM 9293 C C . PHE C 1 143 ? 289.285 36.898 41.293 1.00 9.91 119 PHE C C 1
ATOM 9294 O O . PHE C 1 143 ? 289.363 36.964 40.051 1.00 9.79 119 PHE C O 1
ATOM 9302 N N . ALA C 1 144 ? 288.708 35.871 41.925 1.00 10.19 120 ALA C N 1
ATOM 9303 C CA . ALA C 1 144 ? 288.011 34.799 41.184 1.00 10.91 120 ALA C CA 1
ATOM 9304 C C . ALA C 1 144 ? 286.900 35.384 40.316 1.00 11.44 120 ALA C C 1
ATOM 9305 O O . ALA C 1 144 ? 286.762 35.045 39.129 1.00 12.11 120 ALA C O 1
ATOM 9307 N N . GLY C 1 145 ? 286.130 36.304 40.897 1.00 10.16 121 GLY C N 1
ATOM 9308 C CA . GLY C 1 145 ? 285.046 36.941 40.170 1.00 10.48 121 GLY C CA 1
ATOM 9309 C C . GLY C 1 145 ? 285.515 37.926 39.108 1.00 11.64 121 GLY C C 1
ATOM 9310 O O . GLY C 1 145 ? 284.791 38.204 38.163 1.00 13.50 121 GLY C O 1
ATOM 9311 N N . LEU C 1 146 ? 286.695 38.525 39.277 1.00 9.64 122 LEU C N 1
ATOM 9312 C CA . LEU C 1 146 ? 287.181 39.489 38.321 1.00 9.83 122 LEU C CA 1
ATOM 9313 C C . LEU C 1 146 ? 287.902 38.861 37.110 1.00 9.49 122 LEU C C 1
ATOM 9314 O O . LEU C 1 146 ? 288.032 39.524 36.062 1.00 10.72 122 LEU C O 1
ATOM 9319 N N . ALA C 1 147 ? 288.301 37.614 37.255 1.00 10.18 123 ALA C N 1
ATOM 9320 C CA . ALA C 1 147 ? 289.172 36.961 36.270 1.00 10.11 123 ALA C CA 1
ATOM 9321 C C . ALA C 1 147 ? 288.733 37.084 34.829 1.00 11.73 123 ALA C C 1
ATOM 9322 O O . ALA C 1 147 ? 289.558 37.344 33.950 1.00 11.68 123 ALA C O 1
ATOM 9324 N N . ASP C 1 148 ? 287.439 36.898 34.596 1.00 11.07 124 ASP C N 1
ATOM 9325 C CA . ASP C 1 148 ? 286.894 36.863 33.230 1.00 11.50 124 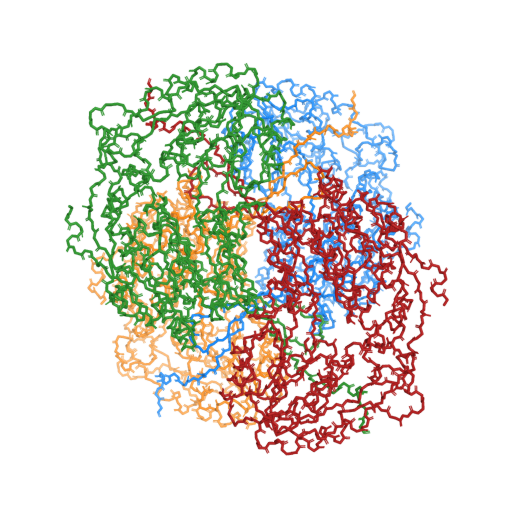ASP C CA 1
ATOM 9326 C C . ASP C 1 148 ? 286.110 38.087 32.825 1.00 11.67 124 ASP C C 1
ATOM 9327 O O . ASP C 1 148 ? 285.368 38.056 31.845 1.00 12.40 124 ASP C O 1
ATOM 9332 N N . LYS C 1 149 ? 286.335 39.195 33.501 1.00 11.18 125 LYS C N 1
ATOM 9333 C CA . LYS C 1 149 ? 285.562 40.386 33.233 1.00 12.07 125 LYS C CA 1
ATOM 9334 C C . LYS C 1 149 ? 286.165 41.435 32.266 1.00 15.87 125 LYS C C 1
ATOM 9335 O O . LYS C 1 149 ? 285.470 42.376 31.945 1.00 19.14 125 LYS C O 1
ATOM 9341 N N A ASP C 1 150 ? 287.408 41.305 31.809 0.50 18.07 126 ASP C N 1
ATOM 9342 N N B ASP C 1 150 ? 287.398 41.220 31.790 0.50 18.30 126 ASP C N 1
ATOM 9343 C CA A ASP C 1 150 ? 287.948 42.376 30.883 0.50 19.66 126 ASP C CA 1
ATOM 9344 C CA B ASP C 1 150 ? 288.033 42.137 30.822 0.50 20.92 126 ASP C CA 1
ATOM 9345 C C A ASP C 1 150 ? 289.208 41.937 30.120 0.50 18.03 126 ASP C C 1
ATOM 9346 C C B ASP C 1 150 ? 288.476 41.329 29.602 0.50 20.43 126 ASP C C 1
ATOM 9347 O O A ASP C 1 150 ? 290.284 41.958 30.660 0.50 18.22 126 ASP C O 1
ATOM 9348 O O B ASP C 1 150 ? 287.753 40.463 29.093 0.50 21.10 126 ASP C O 1
ATOM 9357 N N A GLY C 1 151 ? 289.056 41.597 28.834 0.50 15.42 127 GLY C N 1
ATOM 9358 N N B GLY C 1 151 ? 289.704 41.588 29.187 0.50 17.64 127 GLY C N 1
ATOM 9359 C CA A GLY C 1 151 ? 290.145 41.074 28.000 0.50 15.32 127 GLY C CA 1
ATOM 9360 C CA B GLY C 1 151 ? 290.255 41.002 27.987 0.50 16.94 127 GLY C CA 1
ATOM 9361 C C A GLY C 1 151 ? 290.887 42.069 27.137 0.50 13.72 127 GLY C C 1
ATOM 9362 C C B GLY C 1 151 ? 290.916 42.060 27.119 0.50 14.50 127 GLY C C 1
ATOM 9363 O O A GLY C 1 151 ? 291.807 41.702 26.391 0.50 14.65 127 GLY C O 1
ATOM 9364 O O B GLY C 1 151 ? 291.826 41.723 26.350 0.50 15.47 127 GLY C O 1
ATOM 9365 N N . GLY C 1 152 ? 290.467 43.323 27.235 1.00 13.54 128 GLY C N 1
ATOM 9366 C CA . GLY C 1 152 ? 291.054 44.416 26.457 1.00 12.54 128 GLY C CA 1
ATOM 9367 C C . GLY C 1 152 ? 290.022 45.299 25.783 1.00 12.82 128 GLY C C 1
ATOM 9368 O O . GLY C 1 152 ? 288.860 45.318 26.183 1.00 12.73 128 GLY C O 1
ATOM 9369 N N . GLU C 1 153 ? 290.439 46.036 24.761 1.00 11.89 129 GLU C N 1
ATOM 9370 C CA . GLU C 1 153 ? 289.570 47.045 24.141 1.00 13.80 129 GLU C CA 1
ATOM 9371 C C . GLU C 1 153 ? 289.647 47.022 22.648 1.00 13.02 129 GLU C C 1
ATOM 9372 O O . GLU C 1 153 ? 290.658 46.628 22.075 1.00 12.86 129 GLU C O 1
ATOM 9378 N N . MET C 1 154 ? 288.561 47.421 22.010 1.00 12.46 130 MET C N 1
ATOM 9379 C CA . MET C 1 154 ? 288.554 47.688 20.595 1.00 12.44 130 MET C CA 1
ATOM 9380 C C . MET C 1 154 ? 288.760 49.204 20.473 1.00 13.61 130 MET C C 1
ATOM 9381 O O . MET C 1 154 ? 288.128 49.997 21.166 1.00 13.49 130 MET C O 1
ATOM 9386 N N . ILE C 1 155 ? 289.680 49.602 19.622 1.00 12.78 131 ILE C N 1
ATOM 9387 C CA . ILE C 1 155 ? 290.006 51.028 19.434 1.00 14.65 131 ILE C CA 1
ATOM 9388 C C . ILE C 1 155 ? 289.449 51.526 18.122 1.00 15.30 131 ILE C C 1
ATOM 9389 O O . ILE C 1 155 ? 289.518 50.863 17.111 1.00 13.41 131 ILE C O 1
ATOM 9394 N N . ASP C 1 156 ? 288.867 52.725 18.114 1.00 18.91 132 ASP C N 1
ATOM 9395 C CA . ASP C 1 156 ? 288.392 53.276 16.831 1.00 20.61 132 ASP C CA 1
ATOM 9396 C C . ASP C 1 156 ? 289.694 53.896 16.206 1.00 19.30 132 ASP C C 1
ATOM 9397 O O . ASP C 1 156 ? 290.274 54.902 16.623 1.00 19.51 132 ASP C O 1
ATOM 9402 N N . SER C 1 157 ? 290.239 53.166 15.242 1.00 18.90 133 SER C N 1
ATOM 9403 C CA . SER C 1 157 ? 291.491 53.566 14.639 1.00 15.47 133 SER C CA 1
ATOM 9404 C C . SER C 1 157 ? 291.345 54.842 13.803 1.00 13.58 133 SER C C 1
ATOM 9405 O O . SER C 1 157 ? 290.373 54.990 13.061 1.00 13.53 133 SER C O 1
ATOM 9408 N N . PRO C 1 158 ? 292.369 55.706 13.848 1.00 13.47 134 PRO C N 1
ATOM 9409 C CA . PRO C 1 158 ? 292.344 56.909 13.046 1.00 12.00 134 PRO C CA 1
ATOM 9410 C C . PRO C 1 158 ? 292.851 56.669 11.627 1.00 11.82 134 PRO C C 1
ATOM 9411 O O . PRO C 1 158 ? 292.866 57.610 10.810 1.00 13.13 134 PRO C O 1
ATOM 9415 N N . ILE C 1 159 ? 293.282 55.442 11.331 1.00 11.90 135 ILE C N 1
ATOM 9416 C CA . ILE C 1 159 ? 293.789 55.088 10.012 1.00 12.80 135 ILE C CA 1
ATOM 9417 C C . ILE C 1 159 ? 292.678 54.306 9.279 1.00 12.80 135 ILE C C 1
ATOM 9418 O O . ILE C 1 159 ? 292.226 53.269 9.755 1.00 13.30 135 ILE C O 1
ATOM 9423 N N . PRO C 1 160 ? 292.184 54.848 8.150 1.00 14.55 136 PRO C N 1
ATOM 9424 C CA . PRO C 1 160 ? 291.154 54.099 7.434 1.00 15.32 136 PRO C CA 1
ATOM 9425 C C . PRO C 1 160 ? 291.639 52.695 7.020 1.00 15.29 136 PRO C C 1
ATOM 9426 O O . PRO C 1 160 ? 292.837 52.482 6.797 1.00 15.19 136 PRO C O 1
ATOM 9430 N N . ASP C 1 161 ? 290.710 51.746 6.961 1.00 15.83 137 ASP C N 1
ATOM 9431 C CA . ASP C 1 161 ? 291.024 50.366 6.579 1.00 16.42 137 ASP C CA 1
ATOM 9432 C C . ASP C 1 161 ? 292.045 49.677 7.500 1.00 14.47 137 ASP C C 1
ATOM 9433 O O . ASP C 1 161 ? 293.000 49.023 7.027 1.00 16.10 137 ASP C O 1
ATOM 9438 N N . THR C 1 162 ? 291.877 49.894 8.798 1.00 14.07 138 THR C N 1
ATOM 9439 C CA . THR C 1 162 ? 292.656 49.172 9.772 1.00 14.10 138 THR C CA 1
ATOM 9440 C C . THR C 1 162 ? 291.708 48.755 10.899 1.00 15.21 138 THR C C 1
ATOM 9441 O O . THR C 1 162 ? 290.655 49.395 11.116 1.00 17.06 138 THR C O 1
ATOM 9445 N N . GLU C 1 163 ? 292.104 47.705 11.611 1.00 14.09 139 GLU C N 1
ATOM 9446 C CA . GLU C 1 163 ? 291.427 47.254 12.819 1.00 14.26 139 GLU C CA 1
ATOM 9447 C C . GLU C 1 163 ? 292.475 47.373 13.922 1.00 12.91 139 GLU C C 1
ATOM 9448 O O . GLU C 1 163 ? 293.620 46.906 13.750 1.00 12.16 139 GLU C O 1
ATOM 9454 N N . SER C 1 164 ? 292.096 47.981 15.033 1.00 11.50 140 SER C N 1
ATOM 9455 C CA . SER C 1 164 ? 292.997 48.189 16.170 1.00 10.82 140 SER C CA 1
ATOM 9456 C C . SER C 1 164 ? 292.389 47.612 17.429 1.00 10.84 140 SER C C 1
ATOM 9457 O O . SER C 1 164 ? 291.235 47.935 17.784 1.00 11.10 140 SER C O 1
ATOM 9460 N N . LYS C 1 165 ? 293.120 46.733 18.103 1.00 10.96 141 LYS C N 1
ATOM 9461 C CA . LYS C 1 165 ? 292.633 46.234 19.375 1.00 11.21 141 LYS C CA 1
ATOM 9462 C C . LYS C 1 165 ? 293.767 46.166 20.370 1.00 11.20 141 LYS C C 1
ATOM 9463 O O . LYS C 1 165 ? 294.948 46.043 19.988 1.00 10.32 141 LYS C O 1
ATOM 9469 N N . ILE C 1 166 ? 293.395 46.273 21.636 1.00 10.09 142 ILE C N 1
ATOM 9470 C CA . ILE C 1 166 ? 294.358 46.130 22.718 1.00 11.02 142 ILE C CA 1
ATOM 9471 C C . ILE C 1 166 ? 293.971 44.851 23.447 1.00 11.13 142 ILE C C 1
ATOM 9472 O O . ILE C 1 166 ? 292.844 44.738 23.953 1.00 13.07 142 ILE C O 1
ATOM 9477 N N A VAL C 1 167 ? 294.886 43.889 23.480 0.50 10.79 143 VAL C N 1
ATOM 9478 N N B VAL C 1 167 ? 294.874 43.883 23.483 0.50 10.23 143 VAL C N 1
ATOM 9479 C CA A VAL C 1 167 ? 294.659 42.641 24.180 0.50 11.76 143 VAL C CA 1
ATOM 9480 C CA B VAL C 1 167 ? 294.602 42.649 24.205 0.50 10.72 143 VAL C CA 1
ATOM 9481 C C A VAL C 1 167 ? 295.440 42.702 25.490 0.50 12.71 143 VAL C C 1
ATOM 9482 C C B VAL C 1 167 ? 295.408 42.665 25.505 0.50 11.90 143 VAL C C 1
ATOM 9483 O O A VAL C 1 167 ? 296.579 43.167 25.531 0.50 13.62 143 VAL C O 1
ATOM 9484 O O B VAL C 1 167 ? 296.542 43.172 25.530 0.50 12.81 143 VAL C O 1
ATOM 9491 N N A LYS C 1 168 ? 294.827 42.233 26.581 0.40 12.21 144 LYS C N 1
ATOM 9492 N N B LYS C 1 168 ? 294.797 42.205 26.599 0.60 11.84 144 LYS C N 1
ATOM 9493 C CA A LYS C 1 168 ? 295.502 42.197 27.911 0.40 12.55 144 LYS C CA 1
ATOM 9494 C CA B LYS C 1 168 ? 295.486 42.155 27.896 0.60 12.88 144 LYS C CA 1
ATOM 9495 C C A LYS C 1 168 ? 295.912 40.788 28.335 0.40 12.32 144 LYS C C 1
ATOM 9496 C C B LYS C 1 168 ? 295.924 40.719 28.095 0.60 13.02 144 LYS C C 1
ATOM 9497 O O A LYS C 1 168 ? 295.067 39.976 28.743 0.40 13.05 144 LYS C O 1
ATOM 9498 O O B LYS C 1 168 ? 295.106 39.778 27.966 0.60 13.81 144 LYS C O 1
ATOM 9509 N N . GLU C 1 169 ? 297.221 40.536 28.315 1.00 11.35 145 GLU C N 1
ATOM 9510 C CA . GLU C 1 169 ? 297.803 39.221 28.544 1.00 11.97 145 GLU C CA 1
ATOM 9511 C C . GLU C 1 169 ? 298.400 39.158 29.941 1.00 11.09 145 GLU C C 1
ATOM 9512 O O . GLU C 1 169 ? 298.707 40.184 30.510 1.00 10.56 145 GLU C O 1
ATOM 9518 N N . PRO C 1 170 ? 298.569 37.954 30.503 1.00 11.27 146 PRO C N 1
ATOM 9519 C CA . PRO C 1 170 ? 299.298 37.886 31.777 1.00 10.60 146 PRO C CA 1
ATOM 9520 C C . PRO C 1 170 ? 300.703 38.453 31.594 1.00 11.62 146 PRO C C 1
ATOM 9521 O O . PRO C 1 170 ? 301.356 38.228 30.562 1.00 12.05 146 PRO C O 1
ATOM 9525 N N A VAL C 1 171 ? 301.181 39.153 32.619 0.50 10.79 147 VAL C N 1
ATOM 9526 N N B VAL C 1 171 ? 301.203 39.146 32.614 0.50 11.86 147 VAL C N 1
ATOM 9527 C CA A VAL C 1 171 ? 302.487 39.819 32.542 0.50 11.30 147 VAL C CA 1
ATOM 9528 C CA B VAL C 1 171 ? 302.536 39.775 32.492 0.50 13.20 147 VAL C CA 1
ATOM 9529 C C A VAL C 1 171 ? 303.618 38.794 32.342 0.50 13.15 147 VAL C C 1
ATOM 9530 C C B VAL C 1 171 ? 303.640 38.758 32.299 0.50 14.52 147 VAL C C 1
ATOM 9531 O O A VAL C 1 171 ? 304.601 39.094 31.651 0.50 14.88 147 VAL C O 1
ATOM 9532 O O B VAL C 1 171 ? 304.640 39.034 31.617 0.50 15.74 147 VAL C O 1
ATOM 9539 N N . GLY C 1 172 ? 303.454 37.578 32.883 1.00 12.20 148 GLY C N 1
ATOM 9540 C CA . GLY C 1 172 ? 304.388 36.494 32.712 1.00 12.72 148 GLY C CA 1
ATOM 9541 C C . GLY C 1 172 ? 304.759 35.798 34.000 1.00 13.23 148 GLY C C 1
ATOM 9542 O O . GLY C 1 172 ? 303.901 35.311 34.711 1.00 12.58 148 GLY C O 1
ATOM 9543 N N . VAL C 1 173 ? 306.067 35.730 34.266 1.00 11.15 149 VAL C N 1
ATOM 9544 C CA . VAL C 1 173 ? 306.589 35.108 35.473 1.00 11.39 149 VAL C CA 1
ATOM 9545 C C . VAL C 1 173 ? 306.734 36.198 36.532 1.00 11.70 149 VAL C C 1
ATOM 9546 O O . VAL C 1 173 ? 307.353 37.258 36.283 1.00 12.31 149 VAL C O 1
ATOM 9550 N N A VAL C 1 174 ? 306.184 35.948 37.723 0.50 11.51 150 VAL C N 1
ATOM 9551 N N B VAL C 1 174 ? 306.188 35.950 37.725 0.50 10.45 150 VAL C N 1
ATOM 9552 C CA A VAL C 1 174 ? 306.240 36.934 38.788 0.50 11.46 150 VAL C CA 1
ATOM 9553 C CA B VAL C 1 174 ? 306.235 36.941 38.784 0.50 9.77 150 VAL C CA 1
ATOM 9554 C C A VAL C 1 174 ? 306.888 36.363 40.051 0.50 11.20 150 VAL C C 1
ATOM 9555 C C B VAL C 1 174 ? 306.869 36.376 40.060 0.50 10.23 150 VAL C C 1
ATOM 9556 O O A VAL C 1 174 ? 306.641 35.204 40.409 0.50 11.89 150 VAL C O 1
ATOM 9557 O O B VAL C 1 174 ? 306.619 35.224 40.418 0.50 10.90 150 VAL C O 1
ATOM 9564 N N . THR C 1 175 ? 307.733 37.168 40.694 1.00 10.02 151 THR C N 1
ATOM 9565 C CA . THR C 1 175 ? 308.311 36.796 41.976 1.00 10.79 151 THR C CA 1
ATOM 9566 C C . THR C 1 175 ? 307.612 37.638 43.034 1.00 10.79 151 THR C C 1
ATOM 9567 O O . THR C 1 175 ? 307.297 38.822 42.806 1.00 10.55 151 THR C O 1
ATOM 9571 N N . GLN C 1 176 ? 307.349 37.031 44.183 1.00 10.28 152 GLN C N 1
ATOM 9572 C CA . GLN C 1 176 ? 306.492 37.635 45.222 1.00 9.83 152 GLN C CA 1
ATOM 9573 C C . GLN C 1 176 ? 307.122 37.412 46.576 1.00 9.95 152 GLN C C 1
ATOM 9574 O O . GLN C 1 176 ? 307.377 36.262 46.952 1.00 10.33 152 GLN C O 1
ATOM 9580 N N . ILE C 1 177 ? 307.420 38.508 47.272 1.00 10.15 153 ILE C N 1
ATOM 9581 C CA . ILE C 1 177 ? 308.135 38.467 48.559 1.00 10.76 153 ILE C CA 1
ATOM 9582 C C . ILE C 1 177 ? 307.273 39.149 49.599 1.00 10.80 153 ILE C C 1
ATOM 9583 O O . ILE C 1 177 ? 306.882 40.304 49.409 1.00 10.70 153 ILE C O 1
ATOM 9588 N N . THR C 1 178 ? 306.911 38.406 50.651 1.00 10.33 154 THR C N 1
ATOM 9589 C CA . THR C 1 178 ? 305.950 38.870 51.648 1.00 10.70 154 THR C CA 1
ATOM 9590 C C . THR C 1 178 ? 306.570 39.094 53.027 1.00 11.35 154 THR C C 1
ATOM 9591 O O . THR C 1 178 ? 307.657 38.545 53.332 1.00 11.37 154 THR C O 1
ATOM 9595 N N . PRO C 1 179 ? 305.929 39.929 53.855 1.00 11.79 155 PRO C N 1
ATOM 9596 C CA . PRO C 1 179 ? 306.426 40.305 55.153 1.00 11.70 155 PRO C CA 1
ATOM 9597 C C . PRO C 1 179 ? 305.974 39.426 56.305 1.00 10.57 155 PRO C C 1
ATOM 9598 O O . PRO C 1 179 ? 305.096 38.559 56.140 1.00 10.94 155 PRO C O 1
ATOM 9602 N N . TRP C 1 180 ? 306.569 39.640 57.477 1.00 10.36 156 TRP C N 1
ATOM 9603 C CA . TRP C 1 180 ? 306.272 38.830 58.632 1.00 11.21 156 TRP C CA 1
ATOM 9604 C C . TRP C 1 180 ? 305.067 39.267 59.445 1.00 11.67 156 TRP C C 1
ATOM 9605 O O . TRP C 1 180 ? 304.605 38.505 60.289 1.00 13.00 156 TRP C O 1
ATOM 9616 N N A ASN C 1 181 ? 304.540 40.456 59.200 0.50 12.33 157 ASN C N 1
ATOM 9617 N N B ASN C 1 181 ? 304.531 40.451 59.209 0.50 12.09 157 ASN C N 1
ATOM 9618 C CA A ASN C 1 181 ? 303.461 40.927 60.061 0.50 13.44 157 ASN C CA 1
ATOM 9619 C CA B ASN C 1 181 ? 303.450 40.909 60.085 0.50 13.00 157 ASN C CA 1
ATOM 9620 C C A ASN C 1 181 ? 302.111 40.277 59.789 0.50 13.60 157 ASN C C 1
ATOM 9621 C C B ASN C 1 181 ? 302.087 40.279 59.791 0.50 13.27 157 ASN C C 1
ATOM 9622 O O A ASN C 1 181 ? 301.464 39.831 60.743 0.50 15.08 157 ASN C O 1
ATOM 9623 O O B ASN C 1 181 ? 301.389 39.866 60.727 0.50 14.55 157 ASN C O 1
ATOM 9632 N N . TYR C 1 182 ? 301.749 40.172 58.509 1.00 12.73 158 TYR C N 1
ATOM 9633 C CA . TYR C 1 182 ? 300.485 39.527 58.066 1.00 13.39 158 TYR C CA 1
ATOM 9634 C C . TYR C 1 182 ? 300.837 38.603 56.905 1.00 11.77 158 TYR C C 1
ATOM 9635 O O . TYR C 1 182 ? 300.555 38.890 55.745 1.00 11.49 158 TYR C O 1
ATOM 9644 N N . PRO C 1 183 ? 301.449 37.444 57.216 1.00 10.77 159 PRO C N 1
ATOM 9645 C CA . PRO C 1 183 ? 301.980 36.603 56.158 1.00 10.83 159 PRO C CA 1
ATOM 9646 C C . PRO C 1 183 ? 300.975 36.125 55.145 1.00 10.95 159 PRO C C 1
ATOM 9647 O O . PRO C 1 183 ? 301.186 36.303 53.937 1.00 11.61 159 PRO C O 1
ATOM 9651 N N . LEU C 1 184 ? 299.909 35.484 55.598 1.00 10.84 160 LEU C N 1
ATOM 9652 C CA . LEU C 1 184 ? 298.988 34.911 54.641 1.00 11.31 160 LEU C CA 1
ATOM 9653 C C . LEU C 1 184 ? 298.143 35.994 53.979 1.00 10.58 160 LEU C C 1
ATOM 9654 O O . LEU C 1 184 ? 297.821 35.910 52.784 1.00 10.14 160 LEU C O 1
ATOM 9659 N N . LEU C 1 185 ? 297.836 37.047 54.720 1.00 10.07 161 LEU C N 1
ATOM 9660 C CA . LEU C 1 185 ? 297.058 38.143 54.115 1.00 10.55 161 LEU C CA 1
ATOM 9661 C C . LEU C 1 185 ? 297.811 38.770 52.951 1.00 10.13 161 LEU C C 1
ATOM 9662 O O . LEU C 1 185 ? 297.274 38.908 51.831 1.00 9.92 161 LEU C O 1
ATOM 9667 N N . GLN C 1 186 ? 299.081 39.125 53.182 1.00 10.45 162 GLN C N 1
ATOM 9668 C CA . GLN C 1 186 ? 299.865 39.753 52.141 1.00 11.96 162 GLN C CA 1
ATOM 9669 C C . GLN C 1 186 ? 300.145 38.778 51.004 1.00 11.86 162 GLN C C 1
ATOM 9670 O O . GLN C 1 186 ? 300.159 39.166 49.837 1.00 12.86 162 GLN C O 1
ATOM 9676 N N . ALA C 1 187 ? 300.300 37.495 51.310 1.00 11.42 163 ALA C N 1
ATOM 9677 C CA . ALA C 1 187 ? 300.421 36.463 50.257 1.00 12.00 163 ALA C CA 1
ATOM 9678 C C . ALA C 1 187 ? 299.181 36.413 49.356 1.00 11.29 163 ALA C C 1
ATOM 9679 O O . ALA C 1 187 ? 299.291 36.364 48.139 1.00 11.50 163 ALA C O 1
ATOM 9681 N N . SER C 1 188 ? 297.992 36.448 49.955 1.00 11.30 164 SER C N 1
ATOM 9682 C CA . SER C 1 188 ? 296.754 36.394 49.155 1.00 10.94 164 SER C CA 1
ATOM 9683 C C . SER C 1 188 ? 296.626 37.566 48.180 1.00 10.39 164 SER C C 1
ATOM 9684 O O . SER C 1 188 ? 296.126 37.411 47.061 1.00 9.31 164 SER C O 1
ATOM 9687 N N . TRP C 1 189 ? 297.104 38.757 48.594 1.00 9.56 165 TRP C N 1
ATOM 9688 C CA . TRP C 1 189 ? 297.004 39.964 47.737 1.00 9.35 165 TRP C CA 1
ATOM 9689 C C . TRP C 1 189 ? 297.831 39.831 46.467 1.00 9.49 165 TRP C C 1
ATOM 9690 O O . TRP C 1 189 ? 297.541 40.452 45.460 1.00 9.82 165 TRP C O 1
ATOM 9701 N N . LYS C 1 190 ? 298.854 38.969 46.524 1.00 8.99 166 LYS C N 1
ATOM 9702 C CA . LYS C 1 190 ? 299.696 38.698 45.390 1.00 9.80 166 LYS C CA 1
ATOM 9703 C C . LYS C 1 190 ? 299.310 37.470 44.595 1.00 9.53 166 LYS C C 1
ATOM 9704 O O . LYS C 1 190 ? 299.239 37.510 43.366 1.00 11.13 166 LYS C O 1
ATOM 9710 N N . ILE C 1 191 ? 299.032 36.372 45.283 1.00 9.80 167 ILE C N 1
ATOM 9711 C CA . ILE C 1 191 ? 298.680 35.116 44.639 1.00 10.08 167 ILE C CA 1
ATOM 9712 C C . ILE C 1 191 ? 297.400 35.229 43.835 1.00 9.94 167 ILE C C 1
ATOM 9713 O O . ILE C 1 191 ? 297.315 34.749 42.700 1.00 9.42 167 ILE C O 1
ATOM 9718 N N . ALA C 1 192 ? 296.377 35.839 44.440 1.00 9.23 168 ALA C N 1
ATOM 9719 C CA . ALA C 1 192 ? 295.057 35.856 43.799 1.00 9.54 168 ALA C CA 1
ATOM 9720 C C . ALA C 1 192 ? 295.027 36.482 42.405 1.00 9.43 168 ALA C C 1
ATOM 9721 O O . ALA C 1 192 ? 294.546 35.841 41.455 1.00 9.50 168 ALA C O 1
ATOM 9723 N N . PRO C 1 193 ? 295.551 37.714 42.241 1.00 9.02 169 PRO C N 1
ATOM 9724 C CA . PRO C 1 193 ? 295.571 38.254 40.898 1.00 9.73 169 PRO C CA 1
ATOM 9725 C C . PRO C 1 193 ? 296.539 37.539 39.972 1.00 10.25 169 PRO C C 1
ATOM 9726 O O . PRO C 1 193 ? 296.252 37.442 38.773 1.00 10.14 169 PRO C O 1
ATOM 9730 N N . ALA C 1 194 ? 297.677 37.054 40.478 1.00 9.75 170 ALA C N 1
ATOM 9731 C CA . ALA C 1 194 ? 298.615 36.343 39.609 1.00 10.24 170 ALA C CA 1
ATOM 9732 C C . ALA C 1 194 ? 297.927 35.127 38.997 1.00 10.32 170 ALA C C 1
ATOM 9733 O O . ALA C 1 194 ? 298.016 34.878 37.770 1.00 10.07 170 ALA C O 1
ATOM 9735 N N . LEU C 1 195 ? 297.248 34.334 39.819 1.00 10.25 171 LEU C N 1
ATOM 9736 C CA . LEU C 1 195 ? 296.568 33.156 39.289 1.00 10.74 171 LEU C CA 1
ATOM 9737 C C . LEU C 1 195 ? 295.389 33.517 38.403 1.00 11.01 171 LEU C C 1
ATOM 9738 O O . LEU C 1 195 ? 295.182 32.899 37.371 1.00 11.05 171 LEU C O 1
ATOM 9743 N N . ALA C 1 196 ? 294.621 34.528 38.811 1.00 10.27 172 ALA C N 1
ATOM 9744 C CA . ALA C 1 196 ? 293.465 34.928 38.034 1.00 9.97 172 ALA C CA 1
ATOM 9745 C C . ALA C 1 196 ? 293.817 35.325 36.597 1.00 10.73 172 ALA C C 1
ATOM 9746 O O . ALA C 1 196 ? 293.064 35.012 35.655 1.00 10.37 172 ALA C O 1
ATOM 9748 N N . THR C 1 197 ? 294.950 36.004 36.429 1.00 9.72 173 THR C N 1
ATOM 9749 C CA . THR C 1 197 ? 295.359 36.503 35.129 1.00 10.26 173 THR C CA 1
ATOM 9750 C C . THR C 1 197 ? 296.109 35.472 34.262 1.00 10.72 173 THR C C 1
ATOM 9751 O O . THR C 1 197 ? 296.266 35.707 33.065 1.00 12.23 173 THR C O 1
ATOM 9755 N N . GLY C 1 198 ? 296.547 34.373 34.855 1.00 10.71 174 GLY C N 1
ATOM 9756 C CA . GLY C 1 198 ? 297.275 33.341 34.100 1.00 10.82 174 GLY C CA 1
ATOM 9757 C C . GLY C 1 198 ? 298.786 33.392 34.225 1.00 11.68 174 GLY C C 1
ATOM 9758 O O . GLY C 1 198 ? 299.491 32.738 33.444 1.00 12.11 174 GLY C O 1
ATOM 9759 N N . CYS C 1 199 ? 299.305 34.134 35.198 1.00 10.87 175 CYS C N 1
ATOM 9760 C CA . CYS C 1 199 ? 300.749 34.173 35.416 1.00 10.90 175 CYS C CA 1
ATOM 9761 C C . CYS C 1 199 ? 301.282 32.906 36.084 1.00 11.11 175 CYS C C 1
ATOM 9762 O O . CYS C 1 199 ? 300.498 32.099 36.616 1.00 12.86 175 CYS C O 1
ATOM 9765 N N . SER C 1 200 ? 302.609 32.725 36.067 1.00 11.37 176 SER C N 1
ATOM 9766 C CA . SER C 1 200 ? 303.260 31.698 36.921 1.00 11.23 176 SER C CA 1
ATOM 9767 C C . SER C 1 200 ? 303.968 32.480 38.024 1.00 11.72 176 SER C C 1
ATOM 9768 O O . SER C 1 200 ? 304.423 33.597 37.766 1.00 12.43 176 SER C O 1
ATOM 9771 N N . LEU C 1 201 ? 304.045 31.926 39.222 1.00 10.24 177 LEU C N 1
ATOM 9772 C CA . LEU C 1 201 ? 304.625 32.662 40.324 1.00 10.54 177 LEU C CA 1
ATOM 9773 C C . LEU C 1 201 ? 305.613 31.872 41.162 1.00 10.45 177 LEU C C 1
ATOM 9774 O O . LEU C 1 201 ? 305.529 30.636 41.234 1.00 10.58 177 LEU C O 1
ATOM 9779 N N . VAL C 1 202 ? 306.533 32.608 41.770 1.00 10.63 178 VAL C N 1
ATOM 9780 C CA . VAL C 1 202 ? 307.478 32.067 42.757 1.00 10.59 178 VAL C CA 1
ATOM 9781 C C . VAL C 1 202 ? 307.348 32.976 43.986 1.00 11.07 178 VAL C C 1
ATOM 9782 O O . VAL C 1 202 ? 307.624 34.188 43.907 1.00 10.71 178 VAL C O 1
ATOM 9786 N N . MET C 1 203 ? 306.903 32.394 45.114 1.00 10.09 179 MET C N 1
ATOM 9787 C CA . MET C 1 203 ? 306.710 33.159 46.335 1.00 10.20 179 MET C CA 1
ATOM 9788 C C . MET C 1 203 ? 307.691 32.782 47.424 1.00 11.21 179 MET C C 1
ATOM 9789 O O . MET C 1 203 ? 308.019 31.602 47.545 1.00 11.04 179 MET C O 1
ATOM 9794 N N . LYS C 1 204 ? 308.193 33.787 48.163 1.00 10.40 180 LYS C N 1
ATOM 9795 C CA . LYS C 1 204 ? 309.045 33.547 49.309 1.00 11.49 180 LYS C CA 1
ATOM 9796 C C . LYS C 1 204 ? 308.499 34.357 50.487 1.00 11.66 180 LYS C C 1
ATOM 9797 O O . LYS C 1 204 ? 308.535 35.569 50.454 1.00 11.76 180 LYS C O 1
ATOM 9803 N N . PRO C 1 205 ? 307.991 33.682 51.531 1.00 10.75 181 PRO C N 1
ATOM 9804 C CA . PRO C 1 205 ? 307.520 34.383 52.715 1.00 10.71 181 PRO C CA 1
ATOM 9805 C C . PRO C 1 205 ? 308.684 34.779 53.583 1.00 12.11 181 PRO C C 1
ATOM 9806 O O . PRO C 1 205 ? 309.839 34.335 53.376 1.00 11.89 181 PRO C O 1
ATOM 9810 N N . SER C 1 206 ? 308.409 35.609 54.584 1.00 10.93 182 SER C N 1
ATOM 9811 C CA . SER C 1 206 ? 309.444 36.011 55.504 1.00 10.76 182 SER C CA 1
ATOM 9812 C C . SER C 1 206 ? 310.057 34.781 56.128 1.00 11.06 182 SER C C 1
ATOM 9813 O O . SER C 1 206 ? 309.352 33.847 56.510 1.00 12.11 182 SER C O 1
ATOM 9816 N N . GLU C 1 207 ? 311.378 34.808 56.260 1.00 11.53 183 GLU C N 1
ATOM 9817 C CA . GLU C 1 207 ? 312.084 33.640 56.825 1.00 13.79 183 GLU C CA 1
ATOM 9818 C C . GLU C 1 207 ? 311.624 33.288 58.235 1.00 13.44 183 GLU C C 1
ATOM 9819 O O . GLU C 1 207 ? 311.678 32.135 58.622 1.00 15.52 183 GLU C O 1
ATOM 9825 N N . ILE C 1 208 ? 311.104 34.258 58.996 1.00 12.49 184 ILE C N 1
ATOM 9826 C CA . ILE C 1 208 ? 310.706 33.964 60.354 1.00 12.94 184 ILE C CA 1
ATOM 9827 C C . ILE C 1 208 ? 309.238 33.527 60.515 1.00 12.91 184 ILE C C 1
ATOM 9828 O O . ILE C 1 208 ? 308.885 33.070 61.592 1.00 12.65 184 ILE C O 1
ATOM 9833 N N . THR C 1 209 ? 308.431 33.692 59.465 1.00 12.12 185 THR C N 1
ATOM 9834 C CA . THR C 1 209 ? 306.993 33.346 59.521 1.00 12.51 185 THR C CA 1
ATOM 9835 C C . THR C 1 209 ? 306.486 32.610 58.275 1.00 13.54 185 THR C C 1
ATOM 9836 O O . THR C 1 209 ? 305.683 33.148 57.514 1.00 14.40 185 THR C O 1
ATOM 9840 N N . PRO C 1 210 ? 306.913 31.369 58.063 1.00 11.88 186 PRO C N 1
ATOM 9841 C CA . PRO C 1 210 ? 306.502 30.663 56.853 1.00 11.77 186 PRO C CA 1
ATOM 9842 C C . PRO C 1 210 ? 305.276 29.731 56.991 1.00 11.59 186 PRO C C 1
ATOM 9843 O O . PRO C 1 210 ? 304.819 29.170 56.001 1.00 11.40 186 PRO C O 1
ATOM 9847 N N . LEU C 1 211 ? 304.722 29.596 58.195 1.00 12.09 187 LEU C N 1
ATOM 9848 C CA . LEU C 1 211 ? 303.764 28.511 58.449 1.00 11.81 187 LEU C CA 1
ATOM 9849 C C . LEU C 1 211 ? 302.495 28.540 57.639 1.00 11.19 187 LEU C C 1
ATOM 9850 O O . LEU C 1 211 ? 302.149 27.545 56.996 1.00 11.54 187 LEU C O 1
ATOM 9855 N N . THR C 1 212 ? 301.769 29.648 57.685 1.00 10.16 188 THR C N 1
ATOM 9856 C CA . THR C 1 212 ? 300.548 29.710 56.911 1.00 11.05 188 THR C CA 1
ATOM 9857 C C . THR C 1 212 ? 300.770 29.684 55.405 1.00 10.68 188 THR C C 1
ATOM 9858 O O . THR C 1 212 ? 299.881 29.288 54.646 1.00 11.06 188 THR C O 1
ATOM 9862 N N . THR C 1 213 ? 301.943 30.154 54.946 1.00 10.43 189 THR C N 1
ATOM 9863 C CA . THR C 1 213 ? 302.234 30.161 53.530 1.00 10.38 189 THR C CA 1
ATOM 9864 C C . THR C 1 213 ? 302.461 28.729 53.050 1.00 10.45 189 THR C C 1
ATOM 9865 O O . THR C 1 213 ? 301.984 28.321 51.977 1.00 10.78 189 THR C O 1
ATOM 9869 N N . ILE C 1 214 ? 303.154 27.939 53.864 1.00 10.24 190 ILE C N 1
ATOM 9870 C CA . ILE C 1 214 ? 303.315 26.508 53.565 1.00 11.22 190 ILE C CA 1
ATOM 9871 C C . ILE C 1 214 ? 301.900 25.897 53.480 1.00 11.79 190 ILE C C 1
ATOM 9872 O O . ILE C 1 214 ? 301.592 25.151 52.541 1.00 12.86 190 ILE C O 1
ATOM 9877 N N . ARG C 1 215 ? 301.056 26.175 54.471 1.00 11.64 191 ARG C N 1
ATOM 9878 C CA . ARG C 1 215 ? 299.727 25.587 54.482 1.00 12.58 191 ARG C CA 1
ATOM 9879 C C . ARG C 1 215 ? 298.922 25.968 53.241 1.00 12.29 191 ARG C C 1
ATOM 9880 O O . ARG C 1 215 ? 298.258 25.104 52.636 1.00 12.80 191 ARG C O 1
ATOM 9888 N N . VAL C 1 216 ? 298.972 27.239 52.826 1.00 11.42 192 VAL C N 1
ATOM 9889 C CA . VAL C 1 216 ? 298.184 27.650 51.646 1.00 11.80 192 VAL C CA 1
ATOM 9890 C C . VAL C 1 216 ? 298.692 26.957 50.378 1.00 11.74 192 VAL C C 1
ATOM 9891 O O . VAL C 1 216 ? 297.912 26.638 49.480 1.00 12.05 192 VAL C O 1
ATOM 9895 N N . PHE C 1 217 ? 300.002 26.716 50.288 1.00 10.63 193 PHE C N 1
ATOM 9896 C CA . PHE C 1 217 ? 300.534 25.945 49.172 1.00 11.50 193 PHE C CA 1
ATOM 9897 C C . PHE C 1 217 ? 299.997 24.503 49.182 1.00 11.99 193 PHE C C 1
ATOM 9898 O O . PHE C 1 217 ? 299.699 23.959 48.119 1.00 12.75 193 PHE C O 1
ATOM 9906 N N . GLU C 1 218 ? 299.871 23.903 50.352 1.00 12.35 194 GLU C N 1
ATOM 9907 C CA . GLU C 1 218 ? 299.228 22.577 50.413 1.00 13.07 194 GLU C CA 1
ATOM 9908 C C . GLU C 1 218 ? 297.811 22.624 49.866 1.00 13.85 194 GLU C C 1
ATOM 9909 O O . GLU C 1 218 ? 297.392 21.735 49.112 1.00 14.03 194 GLU C O 1
ATOM 9915 N N . LEU C 1 219 ? 297.072 23.648 50.263 1.00 13.71 195 LEU C N 1
ATOM 9916 C CA . LEU C 1 219 ? 295.674 23.787 49.809 1.00 13.09 195 LEU C CA 1
ATOM 9917 C C . LEU C 1 219 ? 295.600 24.063 48.301 1.00 12.47 195 LEU C C 1
ATOM 9918 O O . LEU C 1 219 ? 294.736 23.530 47.609 1.00 13.23 195 LEU C O 1
ATOM 9923 N N . MET C 1 220 ? 296.481 24.919 47.778 1.00 12.26 196 MET C N 1
ATOM 9924 C CA . MET C 1 220 ? 296.511 25.161 46.343 1.00 12.36 196 MET C CA 1
ATOM 9925 C C . MET C 1 220 ? 296.853 23.883 45.572 1.00 13.66 196 MET C C 1
ATOM 9926 O O . MET C 1 220 ? 296.291 23.636 44.510 1.00 13.35 196 MET C O 1
ATOM 9931 N N . GLU C 1 221 ? 297.785 23.097 46.094 1.00 13.25 197 GLU C N 1
ATOM 9932 C CA . GLU C 1 221 ? 298.128 21.830 45.441 1.00 14.65 197 GLU C CA 1
ATOM 9933 C C . GLU C 1 221 ? 296.890 20.930 45.354 1.00 14.66 197 GLU C C 1
ATOM 9934 O O . GLU C 1 221 ? 296.676 20.267 44.335 1.00 16.97 197 GLU C O 1
ATOM 9940 N N . GLU C 1 222 ? 296.067 20.923 46.400 1.00 14.89 198 GLU C N 1
ATOM 9941 C CA . GLU C 1 222 ? 294.815 20.144 46.405 1.00 16.39 198 GLU C CA 1
ATOM 9942 C C . GLU C 1 222 ? 293.853 20.591 45.313 1.00 16.71 198 GLU C C 1
ATOM 9943 O O . GLU C 1 222 ? 293.161 19.775 44.696 1.00 15.65 198 GLU C O 1
ATOM 9949 N N . VAL C 1 223 ? 293.781 21.893 45.068 1.00 15.97 199 VAL C N 1
ATOM 9950 C CA . VAL C 1 223 ? 292.917 22.450 44.019 1.00 15.64 199 VAL C CA 1
ATOM 9951 C C . VAL C 1 223 ? 293.378 21.976 42.665 1.00 15.27 199 VAL C C 1
ATOM 9952 O O . VAL C 1 223 ? 292.563 21.573 41.783 1.00 16.93 199 VAL C O 1
ATOM 9956 N N . GLY C 1 224 ? 294.687 22.017 42.485 1.00 15.35 200 GLY C N 1
ATOM 9957 C CA . GLY C 1 224 ? 295.319 21.514 41.287 1.00 16.80 200 GLY C CA 1
ATOM 9958 C C . GLY C 1 224 ? 295.667 22.549 40.245 1.00 17.15 200 GLY C C 1
ATOM 9959 O O . GLY C 1 224 ? 294.780 23.193 39.659 1.00 16.84 200 GLY C O 1
ATOM 9960 N N . PHE C 1 225 ? 296.965 22.745 40.034 1.00 16.95 201 PHE C N 1
ATOM 9961 C CA . PHE C 1 225 ? 297.499 23.694 39.046 1.00 16.29 201 PHE C CA 1
ATOM 9962 C C . PHE C 1 225 ? 298.582 22.998 38.259 1.00 17.16 201 PHE C C 1
ATOM 9963 O O . PHE C 1 225 ? 299.243 22.106 38.787 1.00 18.14 201 PHE C O 1
ATOM 9971 N N . PRO C 1 226 ? 298.774 23.418 37.002 1.00 18.17 202 PRO C N 1
ATOM 9972 C CA . PRO C 1 226 ? 299.816 22.799 36.217 1.00 18.44 202 PRO C CA 1
ATOM 9973 C C . PRO C 1 226 ? 301.201 22.921 36.883 1.00 18.42 202 PRO C C 1
ATOM 9974 O O . PRO C 1 226 ? 301.516 23.895 37.558 1.00 15.08 202 PRO C O 1
ATOM 9978 N N . LYS C 1 227 ? 302.027 21.913 36.682 1.00 18.70 203 LYS C N 1
ATOM 9979 C CA . LYS C 1 227 ? 303.334 21.880 37.242 1.00 19.49 203 LYS C CA 1
ATOM 9980 C C . LYS C 1 227 ? 304.156 23.119 36.882 1.00 18.60 203 LYS C C 1
ATOM 9981 O O . LYS C 1 227 ? 304.264 23.461 35.700 1.00 18.37 203 LYS C O 1
ATOM 9987 N N . GLY C 1 228 ? 304.718 23.786 37.892 1.00 17.58 204 GLY C N 1
ATOM 9988 C CA . GLY C 1 228 ? 305.518 24.992 37.689 1.00 16.13 204 GLY C CA 1
ATOM 9989 C C . GLY C 1 228 ? 304.744 26.291 37.787 1.00 14.48 204 GLY C C 1
ATOM 9990 O O . GLY C 1 228 ? 305.352 27.359 37.884 1.00 15.13 204 GLY C O 1
ATOM 9991 N N . THR C 1 229 ? 303.412 26.229 37.777 1.00 13.34 205 THR C N 1
ATOM 9992 C CA . THR C 1 229 ? 302.590 27.455 37.864 1.00 13.59 205 THR C CA 1
ATOM 9993 C C . THR C 1 229 ? 302.770 28.164 39.204 1.00 12.64 205 THR C C 1
ATOM 9994 O O . THR C 1 229 ? 302.766 29.403 39.256 1.00 13.12 205 THR C O 1
ATOM 9998 N N . ILE C 1 230 ? 302.863 27.378 40.282 1.00 12.53 206 ILE C N 1
ATOM 9999 C CA . ILE C 1 230 ? 303.064 27.939 41.630 1.00 11.81 206 ILE C CA 1
ATOM 10000 C C . ILE C 1 230 ? 304.317 27.301 42.253 1.00 12.31 206 ILE C C 1
ATOM 10001 O O . ILE C 1 230 ? 304.579 26.107 42.056 1.00 13.40 206 ILE C O 1
ATOM 10006 N N . ASN C 1 231 ? 305.121 28.124 42.922 1.00 11.27 207 ASN C N 1
ATOM 10007 C CA . ASN C 1 231 ? 306.337 27.644 43.553 1.00 11.80 207 ASN C CA 1
ATOM 10008 C C . ASN C 1 231 ? 306.552 28.421 44.832 1.00 11.73 207 ASN C C 1
ATOM 10009 O O . ASN C 1 231 ? 306.278 29.652 44.889 1.00 11.66 207 ASN C O 1
ATOM 10014 N N . LEU C 1 232 ? 307.022 27.703 45.851 1.00 11.10 208 LEU C N 1
ATOM 10015 C CA . LEU C 1 232 ? 307.299 28.262 47.184 1.00 11.45 208 LEU C CA 1
ATOM 10016 C C . LEU C 1 232 ? 308.754 28.025 47.563 1.00 12.45 208 LEU C C 1
ATOM 10017 O O . LEU C 1 232 ? 309.193 26.865 47.642 1.00 12.18 208 LEU C O 1
ATOM 10022 N N . ILE C 1 233 ? 309.490 29.108 47.769 1.00 12.18 209 ILE C N 1
ATOM 10023 C CA . ILE C 1 233 ? 310.860 29.092 48.234 1.00 12.32 209 ILE C CA 1
ATOM 10024 C C . ILE C 1 233 ? 310.836 29.517 49.687 1.00 12.78 209 ILE C C 1
ATOM 10025 O O . ILE C 1 233 ? 310.101 30.429 50.055 1.00 12.62 209 ILE C O 1
ATOM 10030 N N . LEU C 1 234 ? 311.626 28.842 50.525 1.00 13.08 210 LEU C N 1
ATOM 10031 C CA . LEU C 1 234 ? 311.703 29.194 51.929 1.00 13.39 210 LEU C CA 1
ATOM 10032 C C . LEU C 1 234 ? 313.134 29.573 52.241 1.00 16.61 210 LEU C C 1
ATOM 10033 O O . LEU C 1 234 ? 314.055 28.849 51.889 1.00 19.56 210 LEU C O 1
ATOM 10038 N N . GLY C 1 235 ? 313.299 30.660 52.930 1.00 16.64 211 GLY C N 1
ATOM 10039 C CA . GLY C 1 235 ? 314.648 31.023 53.327 1.00 21.19 211 GLY C CA 1
ATOM 10040 C C . GLY C 1 235 ? 314.918 32.478 53.470 1.00 19.45 211 GLY C C 1
ATOM 10041 O O . GLY C 1 235 ? 314.078 33.307 53.242 1.00 16.33 211 GLY C O 1
ATOM 10042 N N . ALA C 1 236 ? 316.166 32.747 53.812 1.00 19.22 212 ALA C N 1
ATOM 10043 C CA . ALA C 1 236 ? 316.686 34.088 54.007 1.00 21.81 212 ALA C CA 1
ATOM 10044 C C . ALA C 1 236 ? 316.646 34.970 52.772 1.00 27.58 212 ALA C C 1
ATOM 10045 O O . ALA C 1 236 ? 317.124 34.579 51.695 1.00 27.78 212 ALA C O 1
ATOM 10047 N N . GLY C 1 237 ? 316.161 36.199 52.935 1.00 26.77 213 GLY C N 1
ATOM 10048 C CA . GLY C 1 237 ? 316.164 37.161 51.854 1.00 27.39 213 GLY C CA 1
ATOM 10049 C C . GLY C 1 237 ? 317.622 37.387 51.438 1.00 32.03 213 GLY C C 1
ATOM 10050 O O . GLY C 1 237 ? 317.931 37.574 50.256 1.00 30.39 213 GLY C O 1
ATOM 10051 N N . SER C 1 238 ? 318.534 37.361 52.417 1.00 34.19 214 SER C N 1
ATOM 10052 C CA . SER C 1 238 ? 319.956 37.587 52.133 1.00 35.66 214 SER C CA 1
ATOM 10053 C C . SER C 1 238 ? 320.571 36.506 51.229 1.00 37.95 214 SER C C 1
ATOM 10054 O O . SER C 1 238 ? 321.621 36.759 50.610 1.00 35.16 214 SER C O 1
ATOM 10057 N N . GLU C 1 239 ? 319.935 35.321 51.178 1.00 31.52 215 GLU C N 1
ATOM 10058 C CA . GLU C 1 239 ? 320.407 34.224 50.377 1.00 31.34 215 GLU C CA 1
ATOM 10059 C C . GLU C 1 239 ? 319.728 34.130 48.993 1.00 33.88 215 GLU C C 1
ATOM 10060 O O . GLU C 1 239 ? 320.393 33.945 47.985 1.00 37.48 215 GLU C O 1
ATOM 10066 N N . VAL C 1 240 ? 318.417 34.322 48.927 1.00 30.20 216 VAL C N 1
ATOM 10067 C CA . VAL C 1 240 ? 317.723 34.146 47.661 1.00 21.03 216 VAL C CA 1
ATOM 10068 C C . VAL C 1 240 ? 317.075 35.397 47.054 1.00 19.85 216 VAL C C 1
ATOM 10069 O O . VAL C 1 240 ? 316.561 35.360 45.926 1.00 17.34 216 VAL C O 1
ATOM 10073 N N . GLY C 1 241 ? 317.070 36.491 47.806 1.00 18.58 217 GLY C N 1
ATOM 10074 C CA . GLY C 1 241 ? 316.384 37.715 47.357 1.00 18.12 217 GLY C CA 1
ATOM 10075 C C . GLY C 1 241 ? 316.933 38.307 46.069 1.00 18.85 217 GLY C C 1
ATOM 10076 O O . GLY C 1 241 ? 316.172 38.786 45.212 1.00 17.27 217 GLY C O 1
ATOM 10077 N N . ASP C 1 242 ? 318.243 38.279 45.917 1.00 17.48 218 ASP C N 1
ATOM 10078 C CA . ASP C 1 242 ? 318.865 38.812 44.703 1.00 19.26 218 ASP C CA 1
ATOM 10079 C C . ASP C 1 242 ? 318.470 38.037 43.438 1.00 17.36 218 ASP C C 1
ATOM 10080 O O . ASP C 1 242 ? 318.274 38.625 42.386 1.00 17.80 218 ASP C O 1
ATOM 10085 N N . VAL C 1 243 ? 318.377 36.708 43.533 1.00 16.28 219 VAL C N 1
ATOM 10086 C CA . VAL C 1 243 ? 317.931 35.918 42.392 1.00 16.62 219 VAL C CA 1
ATOM 10087 C C . VAL C 1 243 ? 316.475 36.229 42.068 1.00 15.58 219 VAL C C 1
ATOM 10088 O O . VAL C 1 243 ? 316.109 36.386 40.905 1.00 15.93 219 VAL C O 1
ATOM 10092 N N A MET C 1 244 ? 315.653 36.352 43.098 0.50 12.89 220 MET C N 1
ATOM 10093 N N B MET C 1 244 ? 315.650 36.349 43.100 0.50 15.96 220 MET C N 1
ATOM 10094 C CA A MET C 1 244 ? 314.242 36.620 42.875 0.50 11.78 220 MET C CA 1
ATOM 10095 C CA B MET C 1 244 ? 314.230 36.611 42.895 0.50 16.77 220 MET C CA 1
ATOM 10096 C C A MET C 1 244 ? 313.976 37.985 42.250 0.50 12.72 220 MET C C 1
ATOM 10097 C C B MET C 1 244 ? 313.978 37.979 42.244 0.50 15.68 220 MET C C 1
ATOM 10098 O O A MET C 1 244 ? 313.007 38.141 41.509 0.50 14.16 220 MET C O 1
ATOM 10099 O O B MET C 1 244 ? 313.004 38.141 41.498 0.50 17.10 220 MET C O 1
ATOM 10108 N N . SER C 1 245 ? 314.829 38.966 42.526 1.00 13.90 221 SER C N 1
ATOM 10109 C CA . SER C 1 245 ? 314.613 40.307 41.960 1.00 14.68 221 SER C CA 1
ATOM 10110 C C . SER C 1 245 ? 315.431 40.589 40.724 1.00 16.32 221 SER C C 1
ATOM 10111 O O . SER C 1 245 ? 315.083 41.480 39.953 1.00 20.05 221 SER C O 1
ATOM 10114 N N . GLY C 1 246 ? 316.489 39.825 40.493 1.00 14.56 222 GLY C N 1
ATOM 10115 C CA . GLY C 1 246 ? 317.403 40.126 39.385 1.00 16.56 222 GLY C CA 1
ATOM 10116 C C . GLY C 1 246 ? 317.477 39.139 38.249 1.00 17.12 222 GLY C C 1
ATOM 10117 O O . GLY C 1 246 ? 318.329 39.283 37.374 1.00 18.66 222 GLY C O 1
ATOM 10118 N N . HIS C 1 247 ? 316.642 38.109 38.265 1.00 16.35 223 HIS C N 1
ATOM 10119 C CA . HIS C 1 247 ? 316.721 37.067 37.240 1.00 16.84 223 HIS C CA 1
ATOM 10120 C C . HIS C 1 247 ? 316.116 37.565 35.945 1.00 15.69 223 HIS C C 1
ATOM 10121 O O . HIS C 1 247 ? 315.060 38.227 35.940 1.00 16.35 223 HIS C O 1
ATOM 10128 N N . LYS C 1 248 ? 316.774 37.246 34.824 1.00 15.80 224 LYS C N 1
ATOM 10129 C CA . LYS C 1 248 ? 316.290 37.752 33.527 1.00 16.17 224 LYS C CA 1
ATOM 10130 C C . LYS C 1 248 ? 314.921 37.175 33.090 1.00 15.02 224 LYS C C 1
ATOM 10131 O O . LYS C 1 248 ? 314.229 37.782 32.262 1.00 17.09 224 LYS C O 1
ATOM 10137 N N . GLU C 1 249 ? 314.517 36.049 33.649 1.00 14.30 225 GLU C N 1
ATOM 10138 C CA . GLU C 1 249 ? 313.246 35.421 33.264 1.00 13.84 225 GLU C CA 1
ATOM 10139 C C . GLU C 1 249 ? 312.035 35.924 34.045 1.00 13.80 225 GLU C C 1
ATOM 10140 O O . GLU C 1 249 ? 310.917 35.440 33.827 1.00 14.89 225 GLU C O 1
ATOM 10146 N N . VAL C 1 250 ? 312.246 36.870 34.953 1.00 11.91 226 VAL C N 1
ATOM 10147 C CA . VAL C 1 250 ? 311.148 37.463 35.732 1.00 12.77 226 VAL C CA 1
ATOM 10148 C C . VAL C 1 250 ? 310.603 38.686 35.005 1.00 12.68 226 VAL C C 1
ATOM 10149 O O . VAL C 1 250 ? 311.360 39.523 34.540 1.00 12.62 226 VAL C O 1
ATOM 10153 N N . ASP C 1 251 ? 309.277 38.815 34.945 1.00 11.69 227 ASP C N 1
ATOM 10154 C CA . ASP C 1 251 ? 308.600 39.947 34.314 1.00 11.44 227 ASP C CA 1
ATOM 10155 C C . ASP C 1 251 ? 308.083 40.999 35.308 1.00 11.01 227 ASP C C 1
ATOM 10156 O O . ASP C 1 251 ? 307.890 42.157 34.934 1.00 11.58 227 ASP C O 1
ATOM 10161 N N A LEU C 1 252 ? 307.844 40.580 36.559 0.50 10.00 228 LEU C N 1
ATOM 10162 N N B LEU C 1 252 ? 307.853 40.582 36.559 0.50 10.51 228 LEU C N 1
ATOM 10163 C CA A LEU C 1 252 ? 307.379 41.478 37.620 0.50 9.88 228 LEU C CA 1
ATOM 10164 C CA B LEU C 1 252 ? 307.399 41.484 37.618 0.50 10.79 228 LEU C CA 1
ATOM 10165 C C A LEU C 1 252 ? 307.905 40.973 38.956 0.50 9.71 228 LEU C C 1
ATOM 10166 C C B LEU C 1 252 ? 307.919 40.970 38.946 0.50 11.05 228 LEU C C 1
ATOM 10167 O O A LEU C 1 252 ? 307.806 39.772 39.255 0.50 9.49 228 LEU C O 1
ATOM 10168 O O B LEU C 1 252 ? 307.814 39.764 39.237 0.50 10.71 228 LEU C O 1
ATOM 10177 N N A VAL C 1 253 ? 308.452 41.889 39.740 0.50 9.16 229 VAL C N 1
ATOM 10178 N N B VAL C 1 253 ? 308.477 41.873 39.737 0.50 10.95 229 VAL C N 1
ATOM 10179 C CA A VAL C 1 253 ? 308.881 41.627 41.107 0.50 9.96 229 VAL C CA 1
ATOM 10180 C CA B VAL C 1 253 ? 308.857 41.555 41.106 0.50 12.76 229 VAL C CA 1
ATOM 10181 C C A VAL C 1 253 ? 307.915 42.390 42.002 0.50 10.49 229 VAL C C 1
ATOM 10182 C C B VAL C 1 253 ? 307.932 42.376 42.011 0.50 12.14 229 VAL C C 1
ATOM 10183 O O A VAL C 1 253 ? 307.789 43.624 41.875 0.50 10.89 229 VAL C O 1
ATOM 10184 O O B VAL C 1 253 ? 307.826 43.616 41.888 0.50 12.59 229 VAL C O 1
ATOM 10191 N N . SER C 1 254 ? 307.211 41.666 42.868 1.00 10.51 230 SER C N 1
ATOM 10192 C CA . SER C 1 254 ? 306.231 42.270 43.797 1.00 11.61 230 SER C CA 1
ATOM 10193 C C . SER C 1 254 ? 306.707 42.054 45.228 1.00 12.97 230 SER C C 1
ATOM 10194 O O . SER C 1 254 ? 306.760 40.920 45.694 1.00 13.95 230 SER C O 1
ATOM 10197 N N . PHE C 1 255 ? 307.063 43.144 45.917 1.00 11.60 231 PHE C N 1
ATOM 10198 C CA . PHE C 1 255 ? 307.661 43.064 47.252 1.00 11.38 231 PHE C CA 1
ATOM 10199 C C . PHE C 1 255 ? 306.927 43.925 48.253 1.00 12.26 231 PHE C C 1
ATOM 10200 O O . PHE C 1 255 ? 306.611 45.082 47.978 1.00 12.87 231 PHE C O 1
ATOM 10208 N N . THR C 1 256 ? 306.631 43.334 49.416 1.00 12.15 232 THR C N 1
ATOM 10209 C CA . THR C 1 256 ? 306.052 44.057 50.533 1.00 12.90 232 THR C CA 1
ATOM 10210 C C . THR C 1 256 ? 307.007 43.851 51.708 1.00 14.14 232 THR C C 1
ATOM 10211 O O . THR C 1 256 ? 307.320 42.705 52.062 1.00 14.78 232 THR C O 1
ATOM 10215 N N . GLY C 1 257 ? 307.494 44.948 52.275 1.00 13.24 233 GLY C N 1
ATOM 10216 C CA . GLY C 1 257 ? 308.480 44.872 53.360 1.00 14.89 233 GLY C CA 1
ATOM 10217 C C . GLY C 1 257 ? 309.105 46.209 53.677 1.00 15.09 233 GLY C C 1
ATOM 10218 O O . GLY C 1 257 ? 308.503 47.249 53.407 1.00 17.42 233 GLY C O 1
ATOM 10219 N N . GLY C 1 258 ? 310.314 46.175 54.233 1.00 17.16 234 GLY C N 1
ATOM 10220 C CA . GLY C 1 258 ? 310.987 47.404 54.646 1.00 18.17 234 GLY C CA 1
ATOM 10221 C C . GLY C 1 258 ? 311.500 48.234 53.488 1.00 16.14 234 GLY C C 1
ATOM 10222 O O . GLY C 1 258 ? 311.867 47.707 52.438 1.00 14.94 234 GLY C O 1
ATOM 10223 N N . ILE C 1 259 ? 311.548 49.533 53.709 1.00 17.00 235 ILE C N 1
ATOM 10224 C CA . ILE C 1 259 ? 312.003 50.487 52.715 1.00 16.34 235 ILE C CA 1
ATOM 10225 C C . ILE C 1 259 ? 313.421 50.222 52.193 1.00 15.34 235 ILE C C 1
ATOM 10226 O O . ILE C 1 259 ? 313.638 50.287 50.973 1.00 13.62 235 ILE C O 1
ATOM 10231 N N . GLU C 1 260 ? 314.387 49.929 53.063 1.00 16.04 236 GLU C N 1
ATOM 10232 C CA . GLU C 1 260 ? 315.733 49.745 52.550 1.00 17.84 236 GLU C CA 1
ATOM 10233 C C . GLU C 1 260 ? 315.840 48.515 51.653 1.00 15.07 236 GLU C C 1
ATOM 10234 O O . GLU C 1 260 ? 316.513 48.549 50.616 1.00 15.35 236 GLU C O 1
ATOM 10240 N N . THR C 1 261 ? 315.172 47.439 52.038 1.00 14.30 237 THR C N 1
ATOM 10241 C CA . THR C 1 261 ? 315.168 46.226 51.243 1.00 14.28 237 THR C CA 1
ATOM 10242 C C . THR C 1 261 ? 314.437 46.481 49.914 1.00 13.50 237 THR C C 1
ATOM 10243 O O . THR C 1 261 ? 314.905 46.062 48.871 1.00 13.94 237 THR C O 1
ATOM 10247 N N . GLY C 1 262 ? 313.323 47.198 49.976 1.00 12.97 238 GLY C N 1
ATOM 10248 C CA . GLY C 1 262 ? 312.580 47.547 48.762 1.00 12.52 238 GLY C CA 1
ATOM 10249 C C . GLY C 1 262 ? 313.419 48.312 47.744 1.00 12.18 238 GLY C C 1
ATOM 10250 O O . GLY C 1 262 ? 313.334 48.064 46.523 1.00 10.74 238 GLY C O 1
ATOM 10251 N N . LYS C 1 263 ? 314.193 49.288 48.211 1.00 12.10 239 LYS C N 1
ATOM 10252 C CA . LYS C 1 263 ? 315.028 50.082 47.313 1.00 12.33 239 LYS C CA 1
ATOM 10253 C C . LYS C 1 263 ? 316.084 49.206 46.655 1.00 12.39 239 LYS C C 1
ATOM 10254 O O . LYS C 1 263 ? 316.353 49.341 45.461 1.00 11.98 239 LYS C O 1
ATOM 10260 N N . HIS C 1 264 ? 316.659 48.298 47.434 1.00 12.34 240 H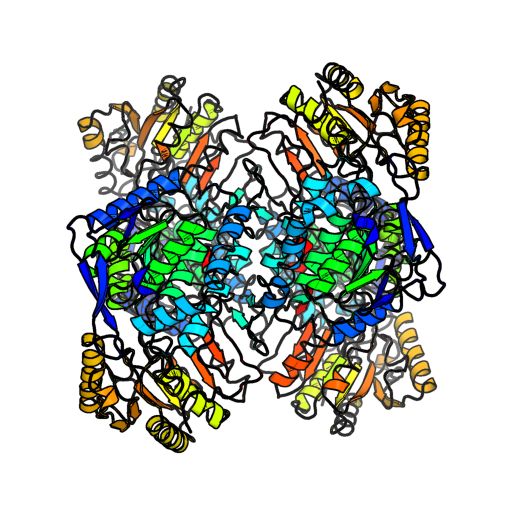IS C N 1
ATOM 10261 C CA . HIS C 1 264 ? 317.653 47.334 46.901 1.00 13.53 240 HIS C CA 1
ATOM 10262 C C . HIS C 1 264 ? 317.043 46.425 45.848 1.00 12.54 240 HIS C C 1
ATOM 10263 O O . HIS C 1 264 ? 317.643 46.203 44.791 1.00 12.42 240 HIS C O 1
ATOM 10270 N N . ILE C 1 265 ? 315.846 45.918 46.124 1.00 12.67 241 ILE C N 1
ATOM 10271 C CA . ILE C 1 265 ? 315.093 45.094 45.183 1.00 12.78 241 ILE C CA 1
ATOM 10272 C C . ILE C 1 265 ? 314.852 45.833 43.878 1.00 12.18 241 ILE C C 1
ATOM 10273 O O . ILE C 1 265 ? 315.059 45.297 42.778 1.00 11.48 241 ILE C O 1
ATOM 10278 N N . MET C 1 266 ? 314.468 47.094 43.972 1.00 10.43 242 MET C N 1
ATOM 10279 C CA . MET C 1 266 ? 314.198 47.864 42.758 1.00 10.57 242 MET C CA 1
ATOM 10280 C C . MET C 1 266 ? 315.471 48.101 41.933 1.00 11.62 242 MET C C 1
ATOM 10281 O O . MET C 1 266 ? 315.445 48.049 40.708 1.00 11.48 242 MET C O 1
ATOM 10286 N N . LYS C 1 267 ? 316.568 48.356 42.620 1.00 11.06 243 LYS C N 1
ATOM 10287 C CA . LYS C 1 267 ? 317.830 48.545 41.929 1.00 12.03 243 LYS C CA 1
ATOM 10288 C C . LYS C 1 267 ? 318.250 47.247 41.222 1.00 12.02 243 LYS C C 1
ATOM 10289 O O . LYS C 1 267 ? 318.813 47.282 40.140 1.00 13.90 243 LYS C O 1
ATOM 10295 N N A ASN C 1 268 ? 317.979 46.112 41.842 0.50 13.08 244 ASN C N 1
ATOM 10296 N N B ASN C 1 268 ? 317.993 46.115 41.851 0.50 11.52 244 ASN C N 1
ATOM 10297 C CA A ASN C 1 268 ? 318.244 44.808 41.224 0.50 14.35 244 ASN C CA 1
ATOM 10298 C CA B ASN C 1 268 ? 318.340 44.848 41.212 0.50 11.67 244 ASN C CA 1
ATOM 10299 C C A ASN C 1 268 ? 317.380 44.561 40.011 0.50 13.95 244 ASN C C 1
ATOM 10300 C C B ASN C 1 268 ? 317.394 44.557 40.027 0.50 12.29 244 ASN C C 1
ATOM 10301 O O A ASN C 1 268 ? 317.848 44.093 38.969 0.50 14.26 244 ASN C O 1
ATOM 10302 O O B ASN C 1 268 ? 317.847 44.106 38.983 0.50 12.70 244 ASN C O 1
ATOM 10311 N N . ALA C 1 269 ? 316.095 44.860 40.161 1.00 12.41 245 ALA C N 1
ATOM 10312 C CA . ALA C 1 269 ? 315.116 44.706 39.073 1.00 11.80 245 ALA C CA 1
ATOM 10313 C C . ALA C 1 269 ? 315.508 45.548 37.844 1.00 11.16 245 ALA C C 1
ATOM 10314 O O . ALA C 1 269 ? 315.261 45.155 36.700 1.00 11.72 245 ALA C O 1
ATOM 10316 N N . ALA C 1 270 ? 316.145 46.689 38.076 1.00 10.72 246 ALA C N 1
ATOM 10317 C CA . ALA C 1 270 ? 316.566 47.566 36.990 1.00 11.00 246 ALA C CA 1
ATOM 10318 C C . ALA C 1 270 ? 317.538 46.863 36.019 1.00 12.11 246 ALA C C 1
ATOM 10319 O O . ALA C 1 270 ? 317.598 47.218 34.836 1.00 12.39 246 ALA C O 1
ATOM 10321 N N . ASN C 1 271 ? 318.294 45.892 36.510 1.00 12.24 247 ASN C N 1
ATOM 10322 C CA . ASN C 1 271 ? 319.279 45.211 35.650 1.00 13.64 247 ASN C CA 1
ATOM 10323 C C . ASN C 1 271 ? 318.656 44.548 34.425 1.00 14.62 247 ASN C C 1
ATOM 10324 O O . ASN C 1 271 ? 319.336 44.378 33.403 1.00 14.77 247 ASN C O 1
ATOM 10329 N N . ASN C 1 272 ? 317.379 44.179 34.531 1.00 12.85 248 ASN C N 1
ATOM 10330 C CA . ASN C 1 272 ? 316.616 43.604 33.401 1.00 14.40 248 ASN C CA 1
ATOM 10331 C C . ASN C 1 272 ? 315.375 44.421 33.044 1.00 12.60 248 ASN C C 1
ATOM 10332 O O . ASN C 1 272 ? 314.493 43.944 32.308 1.00 14.03 248 ASN C O 1
ATOM 10337 N N . VAL C 1 273 ? 315.334 45.670 33.481 1.00 12.13 249 VAL C N 1
ATOM 10338 C CA . VAL C 1 273 ? 314.219 46.579 33.199 1.00 12.54 249 VAL C CA 1
ATOM 10339 C C . VAL C 1 273 ? 312.907 45.882 33.598 1.00 12.11 249 VAL C C 1
ATOM 10340 O O . VAL C 1 273 ? 311.875 45.982 32.913 1.00 12.02 249 VAL C O 1
ATOM 10344 N N . THR C 1 274 ? 312.922 45.268 34.762 1.00 11.59 250 THR C N 1
ATOM 10345 C CA . THR C 1 274 ? 311.784 44.485 35.219 1.00 11.05 250 THR C CA 1
ATOM 10346 C C . THR C 1 274 ? 310.762 45.336 35.964 1.00 11.05 250 THR C C 1
ATOM 10347 O O . THR C 1 274 ? 311.109 46.154 36.810 1.00 12.09 250 THR C O 1
ATOM 10351 N N . ASN C 1 275 ? 309.489 45.152 35.629 1.00 11.26 251 ASN C N 1
ATOM 10352 C CA . ASN C 1 275 ? 308.426 45.829 36.356 1.00 10.41 251 ASN C CA 1
ATOM 10353 C C . ASN C 1 275 ? 308.560 45.594 37.863 1.00 10.09 251 ASN C C 1
ATOM 10354 O O . ASN C 1 275 ? 308.878 44.488 38.288 1.00 10.43 251 ASN C O 1
ATOM 10359 N N A ILE C 1 276 ? 308.335 46.631 38.664 0.50 10.68 252 ILE C N 1
ATOM 10360 N N B ILE C 1 276 ? 308.325 46.649 38.639 0.50 10.78 252 ILE C N 1
ATOM 10361 C CA A ILE C 1 276 ? 308.300 46.445 40.127 0.50 11.21 252 ILE C CA 1
ATOM 10362 C CA B ILE C 1 276 ? 308.412 46.616 40.095 0.50 11.42 252 ILE C CA 1
ATOM 10363 C C A ILE C 1 276 ? 307.051 47.013 40.745 0.50 10.99 252 ILE C C 1
ATOM 10364 C C B ILE C 1 276 ? 307.089 47.054 40.757 0.50 11.05 252 ILE C C 1
ATOM 10365 O O A ILE C 1 276 ? 306.478 48.022 40.310 0.50 10.63 252 ILE C O 1
ATOM 10366 O O B ILE C 1 276 ? 306.452 48.000 40.290 0.50 10.58 252 ILE C O 1
ATOM 10375 N N . ALA C 1 277 ? 306.625 46.314 41.779 1.00 10.49 253 ALA C N 1
ATOM 10376 C CA . ALA C 1 277 ? 305.488 46.724 42.583 1.00 11.19 253 ALA C CA 1
ATOM 10377 C C . ALA C 1 277 ? 306.037 46.654 44.023 1.00 11.18 253 ALA C C 1
ATOM 10378 O O . ALA C 1 277 ? 306.561 45.593 44.429 1.00 12.58 253 ALA C O 1
ATOM 10380 N N . LEU C 1 278 ? 305.925 47.743 44.771 1.00 9.86 254 LEU C N 1
ATOM 10381 C CA . LEU C 1 278 ? 306.452 47.798 46.129 1.00 10.90 254 LEU C CA 1
ATOM 10382 C C . LEU C 1 278 ? 305.455 48.389 47.120 1.00 11.91 254 LEU C C 1
ATOM 10383 O O . LEU C 1 278 ? 304.765 49.374 46.799 1.00 10.90 254 LEU C O 1
ATOM 10388 N N A GLU C 1 279 ? 305.377 47.804 48.309 0.50 12.49 255 GLU C N 1
ATOM 10389 N N B GLU C 1 279 ? 305.386 47.805 48.315 0.50 14.08 255 GLU C N 1
ATOM 10390 C CA A GLU C 1 279 ? 304.535 48.304 49.407 0.50 13.56 255 GLU C CA 1
ATOM 10391 C CA B GLU C 1 279 ? 304.575 48.341 49.425 0.50 16.85 255 GLU C CA 1
ATOM 10392 C C A GLU C 1 279 ? 305.526 48.347 50.598 0.50 15.47 255 GLU C C 1
ATOM 10393 C C B GLU C 1 279 ? 305.545 48.353 50.602 0.50 17.47 255 GLU C C 1
ATOM 10394 O O A GLU C 1 279 ? 305.945 47.290 51.086 0.50 15.12 255 GLU C O 1
ATOM 10395 O O B GLU C 1 279 ? 305.960 47.291 51.089 0.50 16.76 255 GLU C O 1
ATOM 10406 N N . LEU C 1 280 ? 305.907 49.549 51.050 1.00 15.07 256 LEU C N 1
ATOM 10407 C CA . LEU C 1 280 ? 306.967 49.743 52.036 1.00 16.33 256 LEU C CA 1
ATOM 10408 C C . LEU C 1 280 ? 306.681 50.428 53.381 1.00 18.73 256 LEU C C 1
ATOM 10409 O O . LEU C 1 280 ? 307.589 50.844 54.060 1.00 25.72 256 LEU C O 1
ATOM 10414 N N . GLY C 1 281 ? 305.440 50.486 53.756 1.00 18.24 257 GLY C N 1
ATOM 10415 C CA . GLY C 1 281 ? 305.164 51.059 55.075 1.00 17.45 257 GLY C CA 1
ATOM 10416 C C . GLY C 1 281 ? 304.948 52.556 55.024 1.00 15.39 257 GLY C C 1
ATOM 10417 O O . GLY C 1 281 ? 304.906 53.133 53.957 1.00 15.33 257 GLY C O 1
ATOM 10418 N N . GLY C 1 282 ? 304.761 53.159 56.188 1.00 13.46 258 GLY C N 1
ATOM 10419 C CA . GLY C 1 282 ? 304.410 54.549 56.272 1.00 13.12 258 GLY C CA 1
ATOM 10420 C C . GLY C 1 282 ? 304.562 55.203 57.638 1.00 12.18 258 GLY C C 1
ATOM 10421 O O . GLY C 1 282 ? 304.953 54.580 58.595 1.00 18.02 258 GLY C O 1
ATOM 10422 N N . LYS C 1 283 ? 304.340 56.487 57.659 1.00 11.43 259 LYS C N 1
ATOM 10423 C CA . LYS C 1 283 ? 304.278 57.314 58.896 1.00 12.11 259 LYS C CA 1
ATOM 10424 C C . LYS C 1 283 ? 302.863 57.891 58.787 1.00 12.74 259 LYS C C 1
ATOM 10425 O O . LYS C 1 283 ? 302.658 58.986 58.299 1.00 14.03 259 LYS C O 1
ATOM 10431 N N . ASN C 1 284 ? 301.893 57.120 59.264 1.00 11.69 260 ASN C N 1
ATOM 10432 C CA . ASN C 1 284 ? 300.505 57.410 58.955 1.00 10.29 260 ASN C CA 1
ATOM 10433 C C . ASN C 1 284 ? 299.859 58.317 59.966 1.00 11.15 260 ASN C C 1
ATOM 10434 O O . ASN C 1 284 ? 299.832 58.012 61.158 1.00 11.46 260 ASN C O 1
ATOM 10439 N N . PRO C 1 285 ? 299.329 59.442 59.488 1.00 10.86 261 PRO C N 1
ATOM 10440 C CA . PRO C 1 285 ? 298.731 60.398 60.403 1.00 10.70 261 PRO C CA 1
ATOM 10441 C C . PRO C 1 285 ? 297.303 60.071 60.840 1.00 12.06 261 PRO C C 1
ATOM 10442 O O . PRO C 1 285 ? 296.522 59.543 60.038 1.00 11.30 261 PRO C O 1
ATOM 10446 N N . ASN C 1 286 ? 297.000 60.369 62.089 1.00 11.04 262 ASN C N 1
ATOM 10447 C CA . ASN C 1 286 ? 295.661 60.216 62.641 1.00 11.39 262 ASN C CA 1
ATOM 10448 C C . ASN C 1 286 ? 295.330 61.631 63.123 1.00 13.05 262 ASN C C 1
ATOM 10449 O O . ASN C 1 286 ? 295.807 62.056 64.174 1.00 12.59 262 ASN C O 1
ATOM 10454 N N . ILE C 1 287 ? 294.502 62.333 62.345 1.00 11.60 263 ILE C N 1
ATOM 10455 C CA . ILE C 1 287 ? 294.205 63.734 62.598 1.00 12.39 263 ILE C CA 1
ATOM 10456 C C . ILE C 1 287 ? 292.898 63.864 63.342 1.00 12.19 263 ILE C C 1
ATOM 10457 O O . ILE C 1 287 ? 291.872 63.463 62.829 1.00 13.06 263 ILE C O 1
ATOM 10462 N N . ILE C 1 288 ? 292.952 64.464 64.532 1.00 12.54 264 ILE C N 1
ATOM 10463 C CA . ILE C 1 288 ? 291.786 64.575 65.402 1.00 14.05 264 ILE C CA 1
ATOM 10464 C C . ILE C 1 288 ? 291.469 66.033 65.641 1.00 14.84 264 ILE C C 1
ATOM 10465 O O . ILE C 1 288 ? 292.226 66.759 66.311 1.00 15.43 264 ILE C O 1
ATOM 10470 N N . PHE C 1 289 ? 290.355 66.457 65.087 1.00 14.87 265 PHE C N 1
ATOM 10471 C CA . PHE C 1 289 ? 289.899 67.836 65.298 1.00 16.45 265 PHE C CA 1
ATOM 10472 C C . PHE C 1 289 ? 289.164 67.990 66.621 1.00 16.89 265 PHE C C 1
ATOM 10473 O O . PHE C 1 289 ? 288.651 67.015 67.182 1.00 17.02 265 PHE C O 1
ATOM 10481 N N . ASP C 1 290 ? 289.046 69.233 67.100 1.00 18.95 266 ASP C N 1
ATOM 10482 C CA . ASP C 1 290 ? 288.323 69.475 68.332 1.00 22.18 266 ASP C CA 1
ATOM 10483 C C . ASP C 1 290 ? 286.827 69.191 68.248 1.00 21.27 266 ASP C C 1
ATOM 10484 O O . ASP C 1 290 ? 286.185 69.053 69.284 1.00 22.00 266 ASP C O 1
ATOM 10489 N N . ASP C 1 291 ? 286.306 69.023 67.030 1.00 18.54 267 ASP C N 1
ATOM 10490 C CA . ASP C 1 291 ? 284.904 68.656 66.840 1.00 19.56 267 ASP C CA 1
ATOM 10491 C C . ASP C 1 291 ? 284.716 67.193 66.464 1.00 17.01 267 ASP C C 1
ATOM 10492 O O . ASP C 1 291 ? 283.666 66.792 65.961 1.00 18.13 267 ASP C O 1
ATOM 10497 N N . ALA C 1 292 ? 285.744 66.384 66.686 1.00 16.23 268 ALA C N 1
ATOM 10498 C CA . ALA C 1 292 ? 285.604 64.946 66.563 1.00 15.19 268 ALA C CA 1
ATOM 10499 C C . ALA C 1 292 ? 284.704 64.439 67.704 1.00 16.09 268 ALA C C 1
ATOM 10500 O O . ALA C 1 292 ? 284.566 65.092 68.760 1.00 17.63 268 ALA C O 1
ATOM 10502 N N . ASP C 1 293 ? 284.095 63.280 67.483 1.00 16.00 269 ASP C N 1
ATOM 10503 C CA . ASP C 1 293 ? 283.445 62.523 68.552 1.00 17.34 269 ASP C CA 1
ATOM 10504 C C . ASP C 1 293 ? 284.658 62.113 69.406 1.00 17.26 269 ASP C C 1
ATOM 10505 O O . ASP C 1 293 ? 285.472 61.262 68.991 1.00 16.31 269 ASP C O 1
ATOM 10510 N N . PHE C 1 294 ? 284.761 62.697 70.602 1.00 17.64 270 PHE C N 1
ATOM 10511 C CA . PHE C 1 294 ? 285.962 62.490 71.424 1.00 18.72 270 PHE C CA 1
ATOM 10512 C C . PHE C 1 294 ? 286.209 61.051 71.843 1.00 18.81 270 PHE C C 1
ATOM 10513 O O . PHE C 1 294 ? 287.340 60.544 71.667 1.00 17.79 270 PHE C O 1
ATOM 10521 N N . GLU C 1 295 ? 285.202 60.382 72.393 1.00 18.83 271 GLU C N 1
ATOM 10522 C CA . GLU C 1 295 ? 285.434 58.992 72.796 1.00 21.01 271 GLU C CA 1
ATOM 10523 C C . GLU C 1 295 ? 285.719 58.087 71.578 1.00 18.41 271 GLU C C 1
ATOM 10524 O O . GLU C 1 295 ? 286.493 57.127 71.706 1.00 17.13 271 GLU C O 1
ATOM 10530 N N . LEU C 1 296 ? 285.130 58.386 70.424 1.00 16.72 272 LEU C N 1
ATOM 10531 C CA . LEU C 1 296 ? 285.447 57.631 69.210 1.00 16.21 272 LEU C CA 1
ATOM 10532 C C . LEU C 1 296 ? 286.913 57.832 68.827 1.00 14.89 272 LEU C C 1
ATOM 10533 O O . LEU C 1 296 ? 287.635 56.868 68.486 1.00 14.84 272 LEU C O 1
ATOM 10538 N N . ALA C 1 297 ? 287.372 59.078 68.896 1.00 14.60 273 ALA C N 1
ATOM 10539 C CA . ALA C 1 297 ? 288.754 59.417 68.550 1.00 15.05 273 ALA C CA 1
ATOM 10540 C C . ALA C 1 297 ? 289.753 58.761 69.486 1.00 14.61 273 ALA C C 1
ATOM 10541 O O . ALA C 1 297 ? 290.804 58.310 69.025 1.00 13.36 273 ALA C O 1
ATOM 10543 N N . VAL C 1 298 ? 289.433 58.686 70.772 1.00 15.30 274 VAL C N 1
ATOM 10544 C CA . VAL C 1 298 ? 290.305 57.997 71.715 1.00 15.11 274 VAL C CA 1
ATOM 10545 C C . VAL C 1 298 ? 290.366 56.499 71.379 1.00 14.15 274 VAL C C 1
ATOM 10546 O O . VAL C 1 298 ? 291.441 55.907 71.316 1.00 14.69 274 VAL C O 1
ATOM 10550 N N . ASP C 1 299 ? 289.202 55.894 71.178 1.00 14.52 275 ASP C N 1
ATOM 10551 C CA . ASP C 1 299 ? 289.103 54.482 70.841 1.00 14.52 275 ASP C CA 1
ATOM 10552 C C . ASP C 1 299 ? 289.918 54.164 69.603 1.00 14.40 275 ASP C C 1
ATOM 10553 O O . ASP C 1 299 ? 290.719 53.215 69.569 1.00 13.88 275 ASP C O 1
ATOM 10558 N N . GLN C 1 300 ? 289.739 54.971 68.563 1.00 13.11 276 GLN C N 1
ATOM 10559 C CA . GLN C 1 300 ? 290.418 54.728 67.297 1.00 13.23 276 GLN C CA 1
ATOM 10560 C C . GLN C 1 300 ? 291.901 55.105 67.319 1.00 12.59 276 GLN C C 1
ATOM 10561 O O . GLN C 1 300 ? 292.689 54.571 66.516 1.00 12.15 276 GLN C O 1
ATOM 10567 N N . ALA C 1 301 ? 292.306 56.005 68.219 1.00 13.72 277 ALA C N 1
ATOM 10568 C CA . ALA C 1 301 ? 293.737 56.303 68.369 1.00 13.29 277 ALA C CA 1
ATOM 10569 C C . ALA C 1 301 ? 294.420 55.073 68.976 1.00 13.08 277 ALA C C 1
ATOM 10570 O O . ALA C 1 301 ? 295.535 54.703 68.573 1.00 12.33 277 ALA C O 1
ATOM 10572 N N . LEU C 1 302 ? 293.759 54.432 69.941 1.00 12.29 278 LEU C N 1
ATOM 10573 C CA . LEU C 1 302 ? 294.290 53.196 70.526 1.00 12.48 278 LEU C CA 1
ATOM 10574 C C . LEU C 1 302 ? 294.354 52.116 69.450 1.00 12.46 278 LEU C C 1
ATOM 10575 O O . LEU C 1 302 ? 295.372 51.417 69.313 1.00 11.50 278 LEU C O 1
ATOM 10580 N N . ASN C 1 303 ? 293.283 51.974 68.667 1.00 11.92 279 ASN C N 1
ATOM 10581 C CA . ASN C 1 303 ? 293.254 50.948 67.612 1.00 12.05 279 ASN C CA 1
ATOM 10582 C C . ASN C 1 303 ? 294.326 51.194 66.564 1.00 11.79 279 ASN C C 1
ATOM 10583 O O . ASN C 1 303 ? 295.059 50.272 66.148 1.00 12.11 279 ASN C O 1
ATOM 10588 N N . GLY C 1 304 ? 294.436 52.444 66.133 1.00 11.34 280 GLY C N 1
ATOM 10589 C CA . GLY C 1 304 ? 295.471 52.810 65.190 1.00 11.68 280 GLY C CA 1
ATOM 10590 C C . GLY C 1 304 ? 296.866 52.546 65.676 1.00 11.30 280 GLY C C 1
ATOM 10591 O O . GLY C 1 304 ? 297.710 52.070 64.918 1.00 11.98 280 GLY C O 1
ATOM 10592 N N . GLY C 1 305 ? 297.126 52.814 66.951 1.00 10.91 281 GLY C N 1
ATOM 10593 C CA . GLY C 1 305 ? 298.458 52.670 67.464 1.00 12.36 281 GLY C CA 1
ATOM 10594 C C . GLY C 1 305 ? 298.898 51.273 67.857 1.00 11.58 281 GLY C C 1
ATOM 10595 O O . GLY C 1 305 ? 300.068 50.922 67.693 1.00 12.59 281 GLY C O 1
ATOM 10596 N N . TYR C 1 306 ? 297.962 50.454 68.331 1.00 12.40 282 TYR C N 1
ATOM 10597 C CA . TYR C 1 306 ? 298.323 49.251 69.043 1.00 12.87 282 TYR C CA 1
ATOM 10598 C C . TYR C 1 306 ? 297.842 47.897 68.536 1.00 13.19 282 TYR C C 1
ATOM 10599 O O . TYR C 1 306 ? 298.260 46.869 69.062 1.00 14.19 282 TYR C O 1
ATOM 10608 N N A PHE C 1 307 ? 296.966 47.868 67.543 0.50 12.57 283 PHE C N 1
ATOM 10609 N N B PHE C 1 307 ? 296.953 47.866 67.551 0.50 13.06 283 PHE C N 1
ATOM 10610 C CA A PHE C 1 307 ? 296.671 46.580 66.934 0.50 13.22 283 PHE C CA 1
ATOM 10611 C CA B PHE C 1 307 ? 296.630 46.580 66.944 0.50 14.15 283 PHE C CA 1
ATOM 10612 C C A PHE C 1 307 ? 297.986 45.985 66.407 0.50 13.60 283 PHE C C 1
ATOM 10613 C C B PHE C 1 307 ? 297.969 45.989 66.422 0.50 14.16 283 PHE C C 1
ATOM 10614 O O A PHE C 1 307 ? 298.841 46.686 65.850 0.50 11.85 283 PHE C O 1
ATOM 10615 O O B PHE C 1 307 ? 298.820 46.697 65.858 0.50 12.37 283 PHE C O 1
ATOM 10630 N N . HIS C 1 308 ? 298.144 44.682 66.620 1.00 13.19 284 HIS C N 1
ATOM 10631 C CA . HIS C 1 308 ? 299.356 43.919 66.261 1.00 12.93 284 HIS C CA 1
ATOM 10632 C C . HIS C 1 308 ? 300.588 44.579 66.834 1.00 12.53 284 HIS C C 1
ATOM 10633 O O . HIS C 1 308 ? 301.659 44.559 66.213 1.00 11.99 284 HIS C O 1
ATOM 10640 N N . ALA C 1 309 ? 300.454 45.136 68.042 1.00 12.79 285 ALA C N 1
ATOM 10641 C CA . ALA C 1 309 ? 301.548 45.839 68.696 1.00 12.85 285 ALA C CA 1
ATOM 10642 C C . ALA C 1 309 ? 302.174 46.892 67.785 1.00 12.00 285 ALA C C 1
ATOM 10643 O O . ALA C 1 309 ? 303.359 47.151 67.832 1.00 12.07 285 ALA C O 1
ATOM 10645 N N . GLY C 1 310 ? 301.321 47.539 66.986 1.00 11.82 286 GLY C N 1
ATOM 10646 C CA . GLY C 1 310 ? 301.761 48.590 66.071 1.00 12.04 286 GLY C CA 1
ATOM 10647 C C . GLY C 1 310 ? 302.581 48.132 64.870 1.00 12.50 286 GLY C C 1
ATOM 10648 O O . GLY C 1 310 ? 303.108 48.959 64.132 1.00 11.66 286 GLY C O 1
ATOM 10649 N N . GLN C 1 311 ? 302.666 46.817 64.640 1.00 12.34 287 GLN C N 1
ATOM 10650 C CA . GLN C 1 311 ? 303.472 46.257 63.569 1.00 12.06 287 GLN C CA 1
ATOM 10651 C C . GLN C 1 311 ? 302.666 46.195 62.286 1.00 13.62 287 GLN C C 1
ATOM 10652 O O . GLN C 1 311 ? 302.540 45.162 61.662 1.00 15.00 287 GLN C O 1
ATOM 10658 N N . VAL C 1 312 ? 302.152 47.348 61.879 1.00 15.97 288 VAL C N 1
ATOM 10659 C CA . VAL C 1 312 ? 301.223 47.471 60.744 1.00 16.57 288 VAL C CA 1
ATOM 10660 C C . VAL C 1 312 ? 301.751 48.573 59.860 1.00 15.96 288 VAL C C 1
ATOM 10661 O O . VAL C 1 312 ? 302.171 49.644 60.356 1.00 15.21 288 VAL C O 1
ATOM 10685 N N . SER C 1 314 ? 300.263 50.425 57.893 1.00 13.60 290 SER C N 1
ATOM 10686 C CA . SER C 1 314 ? 299.336 51.568 58.055 1.00 16.08 290 SER C CA 1
ATOM 10687 C C . SER C 1 314 ? 298.990 51.970 59.493 1.00 16.68 290 SER C C 1
ATOM 10688 O O . SER C 1 314 ? 298.011 52.695 59.733 1.00 14.53 290 SER C O 1
ATOM 10691 N N . ALA C 1 315 ? 299.791 51.544 60.464 1.00 15.41 291 ALA C N 1
ATOM 10692 C CA . ALA C 1 315 ? 299.504 51.911 61.871 1.00 14.17 291 ALA C CA 1
ATOM 10693 C C . ALA C 1 315 ? 299.466 53.409 62.003 1.00 13.41 291 ALA C C 1
ATOM 10694 O O . ALA C 1 315 ? 300.293 54.157 61.400 1.00 13.30 291 ALA C O 1
ATOM 10696 N N . GLY C 1 316 ? 298.570 53.881 62.853 1.00 11.88 292 GLY C N 1
ATOM 10697 C CA . GLY C 1 316 ? 298.423 55.301 63.116 1.00 11.43 292 GLY C CA 1
ATOM 10698 C C . GLY C 1 316 ? 299.422 55.755 64.175 1.00 12.17 292 GLY C C 1
ATOM 10699 O O . GLY C 1 316 ? 299.052 56.098 65.308 1.00 12.84 292 GLY C O 1
ATOM 10700 N N . SER C 1 317 ? 300.702 55.786 63.799 1.00 12.02 293 SER C N 1
ATOM 10701 C CA . SER C 1 317 ? 301.724 56.118 64.771 1.00 13.09 293 SER C CA 1
ATOM 10702 C C . SER C 1 317 ? 301.878 57.599 64.999 1.00 13.75 293 SER C C 1
ATOM 10703 O O . SER C 1 317 ? 302.506 57.975 65.988 1.00 15.79 293 SER C O 1
ATOM 10706 N N . ARG C 1 318 ? 301.332 58.428 64.103 1.00 11.57 294 ARG C N 1
ATOM 10707 C CA . ARG C 1 318 ? 301.538 59.872 64.195 1.00 11.96 294 ARG C CA 1
ATOM 10708 C C . ARG C 1 318 ? 300.213 60.552 64.461 1.00 12.40 294 ARG C C 1
ATOM 10709 O O . ARG C 1 318 ? 299.458 60.856 63.530 1.00 13.19 294 ARG C O 1
ATOM 10717 N N . ILE C 1 319 ? 299.930 60.812 65.724 1.00 11.78 295 ILE C N 1
ATOM 10718 C CA . ILE C 1 319 ? 298.662 61.462 66.089 1.00 12.45 295 ILE C CA 1
ATOM 10719 C C . ILE C 1 319 ? 298.869 62.961 66.033 1.00 12.98 295 ILE C C 1
ATOM 10720 O O . ILE C 1 319 ? 299.836 63.494 66.597 1.00 12.91 295 ILE C O 1
ATOM 10725 N N . LEU C 1 320 ? 297.947 63.628 65.342 1.00 12.66 296 LEU C N 1
ATOM 10726 C CA . LEU C 1 320 ? 297.926 65.073 65.213 1.00 13.27 296 LEU C CA 1
ATOM 10727 C C . LEU C 1 320 ? 296.587 65.494 65.830 1.00 13.18 296 LEU C C 1
ATOM 10728 O O . LEU C 1 320 ? 295.537 65.140 65.297 1.00 13.79 296 LEU C O 1
ATOM 10733 N N . VAL C 1 321 ? 296.633 66.228 66.944 1.00 14.38 297 VAL C N 1
ATOM 10734 C CA . VAL C 1 321 ? 295.412 66.614 67.660 1.00 14.86 297 VAL C CA 1
ATOM 10735 C C . VAL C 1 321 ? 295.303 68.132 67.800 1.00 16.92 297 VAL C C 1
ATOM 10736 O O . VAL C 1 321 ? 296.285 68.819 68.046 1.00 16.87 297 VAL C O 1
ATOM 10740 N N . GLN C 1 322 ? 294.093 68.648 67.630 1.00 16.35 298 GLN C N 1
ATOM 10741 C CA . GLN C 1 322 ? 293.893 70.091 67.666 1.00 17.11 298 GLN C CA 1
ATOM 10742 C C . GLN C 1 322 ? 294.248 70.639 69.053 1.00 19.11 298 GLN C C 1
ATOM 10743 O O . GLN C 1 322 ? 293.951 70.013 70.073 1.00 19.41 298 GLN C O 1
ATOM 10749 N N . ASN C 1 323 ? 294.969 71.748 69.069 1.00 19.61 299 ASN C N 1
ATOM 10750 C CA . ASN C 1 323 ? 295.508 72.302 70.336 1.00 21.83 299 ASN C CA 1
ATOM 10751 C C . ASN C 1 323 ? 294.493 72.452 71.442 1.00 23.30 299 ASN C C 1
ATOM 10752 O O . ASN C 1 323 ? 294.800 72.225 72.618 1.00 23.25 299 ASN C O 1
ATOM 10757 N N . SER C 1 324 ? 293.294 72.883 71.071 1.00 24.16 300 SER C N 1
ATOM 10758 C CA . SER C 1 324 ? 292.219 73.098 72.019 1.00 26.69 300 SER C CA 1
ATOM 10759 C C . SER C 1 324 ? 291.810 71.884 72.846 1.00 25.61 300 SER C C 1
ATOM 10760 O O . SER C 1 324 ? 291.331 72.036 73.971 1.00 25.35 300 SER C O 1
ATOM 10763 N N . ILE C 1 325 ? 292.013 70.679 72.309 1.00 23.15 301 ILE C N 1
ATOM 10764 C CA . ILE C 1 325 ? 291.690 69.452 73.046 1.00 22.95 301 ILE C CA 1
ATOM 10765 C C . ILE C 1 325 ? 292.905 68.560 73.313 1.00 21.41 301 ILE C C 1
ATOM 10766 O O . ILE C 1 325 ? 292.760 67.445 73.788 1.00 22.82 301 ILE C O 1
ATOM 10771 N N . LYS C 1 326 ? 294.099 69.050 73.021 1.00 20.64 302 LYS C N 1
ATOM 10772 C CA . LYS C 1 326 ? 295.306 68.249 73.137 1.00 21.48 302 LYS C CA 1
ATOM 10773 C C . LYS C 1 326 ? 295.546 67.725 74.550 1.00 22.29 302 LYS C C 1
ATOM 10774 O O . LYS C 1 326 ? 295.844 66.563 74.717 1.00 20.99 302 LYS C O 1
ATOM 10780 N N . ASP C 1 327 ? 295.417 68.585 75.570 1.00 23.04 303 ASP C N 1
ATOM 10781 C CA . ASP C 1 327 ? 295.646 68.124 76.936 1.00 24.62 303 ASP C CA 1
ATOM 10782 C C . ASP C 1 327 ? 294.632 67.082 77.366 1.00 23.89 303 ASP C C 1
ATOM 10783 O O . ASP C 1 327 ? 294.988 66.063 77.963 1.00 23.84 303 ASP C O 1
ATOM 10788 N N A LYS C 1 328 ? 293.360 67.330 77.063 0.50 23.70 304 LYS C N 1
ATOM 10789 N N B LYS C 1 328 ? 293.364 67.333 77.063 0.50 24.27 304 LYS C N 1
ATOM 10790 C CA A LYS C 1 328 ? 292.281 66.400 77.367 0.50 23.48 304 LYS C CA 1
ATOM 10791 C CA B LYS C 1 328 ? 292.297 66.399 77.377 0.50 24.47 304 LYS C CA 1
ATOM 10792 C C A LYS C 1 328 ? 292.555 65.044 76.679 0.50 22.68 304 LYS C C 1
ATOM 10793 C C B LYS C 1 328 ? 292.566 65.045 76.683 0.50 23.21 304 LYS C C 1
ATOM 10794 O O A LYS C 1 328 ? 292.391 63.962 77.258 0.50 21.32 304 LYS C O 1
ATOM 10795 O O B LYS C 1 328 ? 292.411 63.965 77.268 0.50 21.70 304 LYS C O 1
ATOM 10806 N N . PHE C 1 329 ? 292.929 65.125 75.410 1.00 21.15 305 PHE C N 1
ATOM 10807 C CA . PHE C 1 329 ? 293.219 63.922 74.609 1.00 19.47 305 PHE C CA 1
ATOM 10808 C C . PHE C 1 329 ? 294.401 63.119 75.159 1.00 19.50 305 PHE C C 1
ATOM 10809 O O . PHE C 1 329 ? 294.289 61.910 75.345 1.00 18.49 305 PHE C O 1
ATOM 10817 N N . GLU C 1 330 ? 295.509 63.790 75.456 1.00 21.24 306 GLU C N 1
ATOM 10818 C CA . GLU C 1 330 ? 296.687 63.089 75.980 1.00 21.55 306 GLU C CA 1
ATOM 10819 C C . GLU C 1 330 ? 296.348 62.385 77.287 1.00 22.54 306 GLU C C 1
ATOM 10820 O O . GLU C 1 330 ? 296.694 61.230 77.472 1.00 21.08 306 GLU C O 1
ATOM 10826 N N . GLN C 1 331 ? 295.652 63.069 78.189 1.00 24.89 307 GLN C N 1
ATOM 10827 C CA . GLN C 1 331 ? 295.290 62.456 79.472 1.00 26.49 307 GLN C CA 1
ATOM 10828 C C . GLN C 1 331 ? 294.402 61.227 79.277 1.00 24.36 307 GLN C C 1
ATOM 10829 O O . GLN C 1 331 ? 294.632 60.181 79.876 1.00 23.43 307 GLN C O 1
ATOM 10835 N N . ALA C 1 332 ? 293.421 61.322 78.379 1.00 21.63 308 ALA C N 1
ATOM 10836 C CA . ALA C 1 332 ? 292.526 60.203 78.127 1.00 21.16 308 ALA C CA 1
ATOM 10837 C C . ALA C 1 332 ? 293.249 59.024 77.491 1.00 20.21 308 ALA C C 1
ATOM 10838 O O . ALA C 1 332 ? 293.003 57.872 77.852 1.00 20.80 308 ALA C O 1
ATOM 10840 N N . LEU C 1 333 ? 294.128 59.313 76.531 1.00 18.48 309 LEU C N 1
ATOM 10841 C CA . LEU C 1 333 ? 294.858 58.265 75.810 1.00 17.89 309 LEU C CA 1
ATOM 10842 C C . LEU C 1 333 ? 295.796 57.551 76.771 1.00 18.74 309 LEU C C 1
ATOM 10843 O O . LEU C 1 333 ? 295.791 56.320 76.849 1.00 19.43 309 LEU C O 1
ATOM 10848 N N A ILE C 1 334 ? 296.576 58.322 77.515 0.60 18.27 310 ILE C N 1
ATOM 10849 N N B ILE C 1 334 ? 296.582 58.327 77.513 0.40 19.65 310 ILE C N 1
ATOM 10850 C CA A ILE C 1 334 ? 297.533 57.749 78.479 0.60 18.64 310 ILE C CA 1
ATOM 10851 C CA B ILE C 1 334 ? 297.539 57.770 78.478 0.40 20.87 310 ILE C CA 1
ATOM 10852 C C A ILE C 1 334 ? 296.822 56.860 79.498 0.60 19.63 310 ILE C C 1
ATOM 10853 C C B ILE C 1 334 ? 296.827 56.869 79.498 0.40 20.97 310 ILE C C 1
ATOM 10854 O O A ILE C 1 334 ? 297.281 55.750 79.788 0.60 19.01 310 ILE C O 1
ATOM 10855 O O B ILE C 1 334 ? 297.288 55.762 79.790 0.40 20.38 310 ILE C O 1
ATOM 10864 N N . ASP C 1 335 ? 295.697 57.333 80.031 1.00 20.78 311 ASP C N 1
ATOM 10865 C CA . ASP C 1 335 ? 294.946 56.544 81.009 1.00 23.31 311 ASP C CA 1
ATOM 10866 C C . ASP C 1 335 ? 294.490 55.202 80.420 1.00 22.59 311 ASP C C 1
ATOM 10867 O O . ASP C 1 335 ? 294.492 54.192 81.117 1.00 23.25 311 ASP C O 1
ATOM 10872 N N . ARG C 1 336 ? 294.088 55.191 79.136 1.00 19.85 312 ARG C N 1
ATOM 10873 C CA . ARG C 1 336 ? 293.668 53.955 78.493 1.00 19.19 312 ARG C CA 1
ATOM 10874 C C . ARG C 1 336 ? 294.860 53.045 78.199 1.00 19.13 312 ARG C C 1
ATOM 10875 O O . ARG C 1 336 ? 294.741 51.834 78.320 1.00 19.51 312 ARG C O 1
ATOM 10883 N N . VAL C 1 337 ? 295.983 53.629 77.777 1.00 18.44 313 VAL C N 1
ATOM 10884 C CA . VAL C 1 337 ? 297.165 52.844 77.439 1.00 18.67 313 VAL C CA 1
ATOM 10885 C C . VAL C 1 337 ? 297.621 52.021 78.645 1.00 20.27 313 VAL C C 1
ATOM 10886 O O . VAL C 1 337 ? 298.021 50.874 78.490 1.00 19.10 313 VAL C O 1
ATOM 10890 N N . LYS C 1 338 ? 297.493 52.590 79.839 1.00 20.92 314 LYS C N 1
ATOM 10891 C CA . LYS C 1 338 ? 297.856 51.894 81.074 1.00 22.91 314 LYS C CA 1
ATOM 10892 C C . LYS C 1 338 ? 297.017 50.651 81.339 1.00 24.17 314 LYS C C 1
ATOM 10893 O O . LYS C 1 338 ? 297.458 49.758 82.077 1.00 28.05 314 LYS C O 1
ATOM 10899 N N . LYS C 1 339 ? 295.824 50.568 80.752 1.00 23.30 315 LYS C N 1
ATOM 10900 C CA . LYS C 1 339 ? 294.930 49.434 80.937 1.00 24.03 315 LYS C CA 1
ATOM 10901 C C . LYS C 1 339 ? 295.007 48.351 79.859 1.00 22.17 315 LYS C C 1
ATOM 10902 O O . LYS C 1 339 ? 294.328 47.327 79.980 1.00 22.44 315 LYS C O 1
ATOM 10908 N N . ILE C 1 340 ? 295.770 48.580 78.786 1.00 19.97 316 ILE C N 1
ATOM 10909 C CA . ILE C 1 340 ? 295.855 47.598 77.690 1.00 18.73 316 ILE C CA 1
ATOM 10910 C C . ILE C 1 340 ? 296.364 46.263 78.214 1.00 18.98 316 ILE C C 1
ATOM 10911 O O . ILE C 1 340 ? 297.386 46.210 78.929 1.00 20.46 316 ILE C O 1
ATOM 10916 N N . LYS C 1 341 ? 295.644 45.186 77.891 1.00 18.86 317 LYS C N 1
ATOM 10917 C CA . LYS C 1 341 ? 295.965 43.855 78.370 1.00 20.40 317 LYS C CA 1
ATOM 10918 C C . LYS C 1 341 ? 296.933 43.111 77.472 1.00 17.95 317 LYS C C 1
ATOM 10919 O O . LYS C 1 341 ? 296.592 42.753 76.348 1.00 16.86 317 LYS C O 1
ATOM 10925 N N . LEU C 1 342 ? 298.156 42.926 77.962 1.00 17.34 318 LEU C N 1
ATOM 10926 C CA . LEU C 1 342 ? 299.171 42.179 77.246 1.00 16.96 318 LEU C CA 1
ATOM 10927 C C . LEU C 1 342 ? 299.130 40.699 77.601 1.00 17.33 318 LEU C C 1
ATOM 10928 O O . LEU C 1 342 ? 298.889 40.315 78.753 1.00 17.34 318 LEU C O 1
ATOM 10933 N N . GLY C 1 343 ? 299.409 39.844 76.626 1.00 16.24 319 GLY C N 1
ATOM 10934 C CA . GLY C 1 343 ? 299.436 38.424 76.897 1.00 16.77 319 GLY C CA 1
ATOM 10935 C C . GLY C 1 343 ? 299.526 37.549 75.672 1.00 16.48 319 GLY C C 1
ATOM 10936 O O . GLY C 1 343 ? 299.854 37.998 74.585 1.00 14.77 319 GLY C O 1
ATOM 10937 N N . ASN C 1 344 ? 299.176 36.283 75.884 1.00 17.27 320 ASN C N 1
ATOM 10938 C CA . ASN C 1 344 ? 299.202 35.263 74.847 1.00 16.71 320 ASN C CA 1
ATOM 10939 C C . ASN C 1 344 ? 298.059 35.503 73.860 1.00 15.07 320 ASN C C 1
ATOM 10940 O O . ASN C 1 344 ? 296.899 35.665 74.286 1.00 15.84 320 ASN C O 1
ATOM 10945 N N . GLY C 1 345 ? 298.355 35.537 72.564 1.00 13.84 321 GLY C N 1
ATOM 10946 C CA . GLY C 1 345 ? 297.312 35.712 71.551 1.00 13.98 321 GLY C CA 1
ATOM 10947 C C . GLY C 1 345 ? 296.212 34.669 71.570 1.00 15.07 321 GLY C C 1
ATOM 10948 O O . GLY C 1 345 ? 295.086 34.925 71.083 1.00 14.79 321 GLY C O 1
ATOM 10949 N N . PHE C 1 346 ? 296.510 33.502 72.141 1.00 15.43 322 PHE C N 1
ATOM 10950 C CA . PHE C 1 346 ? 295.478 32.449 72.272 1.00 16.10 322 PHE C CA 1
ATOM 10951 C C . PHE C 1 346 ? 294.492 32.670 73.427 1.00 19.49 322 PHE C C 1
ATOM 10952 O O . PHE C 1 346 ? 293.453 32.003 73.477 1.00 21.01 322 PHE C O 1
ATOM 10960 N N . ASP C 1 347 ? 294.806 33.570 74.352 1.00 19.50 323 ASP C N 1
ATOM 10961 C CA . ASP C 1 347 ? 293.946 33.791 75.537 1.00 21.04 323 ASP C CA 1
ATOM 10962 C C . ASP C 1 347 ? 292.910 34.858 75.203 1.00 21.40 323 ASP C C 1
ATOM 10963 O O . ASP C 1 347 ? 293.247 35.908 74.686 1.00 20.40 323 ASP C O 1
ATOM 10968 N N . ALA C 1 348 ? 291.643 34.564 75.510 1.00 24.22 324 ALA C N 1
ATOM 10969 C CA . ALA C 1 348 ? 290.546 35.463 75.137 1.00 24.16 324 ALA C CA 1
ATOM 10970 C C . ALA C 1 348 ? 290.639 36.888 75.648 1.00 24.51 324 ALA C C 1
ATOM 10971 O O . ALA C 1 348 ? 290.169 37.819 74.977 1.00 26.28 324 ALA C O 1
ATOM 10973 N N A ASP C 1 349 ? 291.257 37.080 76.808 0.50 23.05 325 ASP C N 1
ATOM 10974 N N B ASP C 1 349 ? 291.250 37.087 76.809 0.50 24.10 325 ASP C N 1
ATOM 10975 C CA A ASP C 1 349 ? 291.374 38.414 77.397 0.50 24.15 325 ASP C CA 1
ATOM 10976 C CA B ASP C 1 349 ? 291.341 38.437 77.372 0.50 25.96 325 ASP C CA 1
ATOM 10977 C C A ASP C 1 349 ? 292.477 39.302 76.806 0.50 21.97 325 ASP C C 1
ATOM 10978 C C B ASP C 1 349 ? 292.469 39.311 76.797 0.50 22.82 325 ASP C C 1
ATOM 10979 O O A ASP C 1 349 ? 292.495 40.509 77.028 0.50 21.98 325 ASP C O 1
ATOM 10980 O O B ASP C 1 349 ? 292.472 40.526 76.992 0.50 22.48 325 ASP C O 1
ATOM 10989 N N . THR C 1 350 ? 293.419 38.704 76.085 1.00 19.46 326 THR C N 1
ATOM 10990 C CA . THR C 1 350 ? 294.534 39.467 75.536 1.00 18.02 326 THR C CA 1
ATOM 10991 C C . THR C 1 350 ? 294.072 40.489 74.505 1.00 17.02 326 THR C C 1
ATOM 10992 O O . THR C 1 350 ? 293.278 40.174 73.621 1.00 17.90 326 THR C O 1
ATOM 10996 N N . GLU C 1 351 ? 294.596 41.708 74.633 1.00 16.86 327 GLU C N 1
ATOM 10997 C CA . GLU C 1 351 ? 294.342 42.800 73.709 1.00 15.88 327 GLU C CA 1
ATOM 10998 C C . GLU C 1 351 ? 295.553 43.104 72.824 1.00 14.28 327 GLU C C 1
ATOM 10999 O O . GLU C 1 351 ? 295.393 43.616 71.711 1.00 14.39 327 GLU C O 1
ATOM 11005 N N . MET C 1 352 ? 296.767 42.814 73.316 1.00 14.09 328 MET C N 1
ATOM 11006 C CA . MET C 1 352 ? 297.979 43.065 72.539 1.00 13.65 328 MET C CA 1
ATOM 11007 C C . MET C 1 352 ? 299.004 41.993 72.831 1.00 14.14 328 MET C C 1
ATOM 11008 O O . MET C 1 352 ? 299.296 41.686 73.998 1.00 14.54 328 MET C O 1
ATOM 11013 N N . GLY C 1 353 ? 299.522 41.397 71.767 1.00 13.25 329 GLY C N 1
ATOM 11014 C CA . GLY C 1 353 ? 300.541 40.374 71.907 1.00 13.72 329 GLY C CA 1
ATOM 11015 C C . GLY C 1 353 ? 301.947 40.949 71.912 1.00 13.73 329 GLY C C 1
ATOM 11016 O O . GLY C 1 353 ? 302.149 42.154 72.012 1.00 14.12 329 GLY C O 1
ATOM 11017 N N . PRO C 1 354 ? 302.936 40.069 71.733 1.00 13.07 330 PRO C N 1
ATOM 11018 C CA . PRO C 1 354 ? 304.341 40.459 71.686 1.00 13.35 330 PRO C CA 1
ATOM 11019 C C . PRO C 1 354 ? 304.721 41.015 70.306 1.00 12.43 330 PRO C C 1
ATOM 11020 O O . PRO C 1 354 ? 303.909 40.965 69.369 1.00 12.32 330 PRO C O 1
ATOM 11024 N N . VAL C 1 355 ? 305.927 41.575 70.214 1.00 12.19 331 VAL C N 1
ATOM 11025 C CA . VAL C 1 355 ? 306.501 41.978 68.915 1.00 12.32 331 VAL C CA 1
ATOM 11026 C C . VAL C 1 355 ? 307.189 40.723 68.359 1.00 12.85 331 VAL C C 1
ATOM 11027 O O . VAL C 1 355 ? 307.339 39.728 69.050 1.00 11.07 331 VAL C O 1
ATOM 11031 N N . ILE C 1 356 ? 307.631 40.805 67.105 1.00 12.63 332 ILE C N 1
ATOM 11032 C CA . ILE C 1 356 ? 307.946 39.594 66.347 1.00 12.48 332 ILE C CA 1
ATOM 11033 C C . ILE C 1 356 ? 309.237 38.876 66.646 1.00 12.33 332 ILE C C 1
ATOM 11034 O O . ILE C 1 356 ? 309.313 37.649 66.477 1.00 13.51 332 ILE C O 1
ATOM 11039 N N . SER C 1 357 ? 310.283 39.616 67.014 1.00 12.72 333 SER C N 1
ATOM 11040 C CA . SER C 1 357 ? 311.609 39.016 67.171 1.00 13.27 333 SER C CA 1
ATOM 11041 C C . SER C 1 357 ? 312.468 39.833 68.118 1.00 14.57 333 SER C C 1
ATOM 11042 O O . SER C 1 357 ? 312.149 40.978 68.418 1.00 14.40 333 SER C O 1
ATOM 11045 N N . THR C 1 358 ? 313.584 39.245 68.542 1.00 15.29 334 THR C N 1
ATOM 11046 C CA . THR C 1 358 ? 314.518 39.933 69.431 1.00 16.99 334 THR C CA 1
ATOM 11047 C C . THR C 1 358 ? 315.088 41.152 68.730 1.00 15.82 334 THR C C 1
ATOM 11048 O O . THR C 1 358 ? 315.218 42.228 69.320 1.00 15.80 334 THR C O 1
ATOM 11052 N N . GLU C 1 359 ? 315.420 41.006 67.446 1.00 15.72 335 GLU C N 1
ATOM 11053 C CA . GLU C 1 359 ? 315.994 42.097 66.676 1.00 15.77 335 GLU C CA 1
ATOM 11054 C C . GLU C 1 359 ? 315.009 43.262 66.554 1.00 14.32 335 GLU C C 1
ATOM 11055 O O . GLU C 1 359 ? 315.377 44.422 66.646 1.00 14.74 335 GLU C O 1
ATOM 11061 N N . HIS C 1 360 ? 313.741 42.938 66.323 1.00 13.25 336 HIS C N 1
ATOM 11062 C CA . HIS C 1 360 ? 312.751 43.979 66.185 1.00 12.89 336 HIS C CA 1
ATOM 11063 C C . HIS C 1 360 ? 312.509 44.685 67.517 1.00 12.89 336 HIS C C 1
ATOM 11064 O O . HIS C 1 360 ? 312.375 45.930 67.542 1.00 12.59 336 HIS C O 1
ATOM 11071 N N . ARG C 1 361 ? 312.427 43.931 68.610 1.00 12.67 337 ARG C N 1
ATOM 11072 C CA . ARG C 1 361 ? 312.270 44.554 69.909 1.00 13.47 337 ARG C CA 1
ATOM 11073 C C . ARG C 1 361 ? 313.456 45.494 70.190 1.00 14.28 337 ARG C C 1
ATOM 11074 O O . ARG C 1 361 ? 313.269 46.607 70.684 1.00 14.22 337 ARG C O 1
ATOM 11082 N N A ASN C 1 362 ? 314.660 45.041 69.866 0.50 14.70 338 ASN C N 1
ATOM 11083 N N B ASN C 1 362 ? 314.667 45.050 69.856 0.50 14.04 338 ASN C N 1
ATOM 11084 C CA A ASN C 1 362 ? 315.841 45.874 70.072 0.50 16.26 338 ASN C CA 1
ATOM 11085 C CA B ASN C 1 362 ? 315.860 45.891 70.048 0.50 15.14 338 ASN C CA 1
ATOM 11086 C C A ASN C 1 362 ? 315.773 47.182 69.266 0.50 15.59 338 ASN C C 1
ATOM 11087 C C B ASN C 1 362 ? 315.766 47.197 69.265 0.50 14.97 338 ASN C C 1
ATOM 11088 O O A ASN C 1 362 ? 316.179 48.239 69.754 0.50 15.61 338 ASN C O 1
ATOM 11089 O O B ASN C 1 362 ? 316.168 48.260 69.749 0.50 15.03 338 ASN C O 1
ATOM 11098 N N . LYS C 1 363 ? 315.242 47.116 68.041 1.00 14.01 339 LYS C N 1
ATOM 11099 C CA . LYS C 1 363 ? 315.110 48.304 67.206 1.00 14.88 339 LYS C CA 1
ATOM 11100 C C . LYS C 1 363 ? 314.137 49.286 67.841 1.00 13.27 339 LYS C C 1
ATOM 11101 O O . LYS C 1 363 ? 314.394 50.507 67.896 1.00 13.65 339 LYS C O 1
ATOM 11107 N N . ILE C 1 364 ? 313.026 48.762 68.378 1.00 12.53 340 ILE C N 1
ATOM 11108 C CA . ILE C 1 364 ? 312.015 49.631 69.029 1.00 12.95 340 ILE C CA 1
ATOM 11109 C C . ILE C 1 364 ? 312.659 50.292 70.255 1.00 14.49 340 ILE C C 1
ATOM 11110 O O . ILE C 1 364 ? 312.528 51.493 70.462 1.00 14.45 340 ILE C O 1
ATOM 11115 N N . GLU C 1 365 ? 313.407 49.506 71.024 1.00 14.45 341 GLU C N 1
ATOM 11116 C CA . GLU C 1 365 ? 314.117 50.013 72.189 1.00 16.34 341 GLU C CA 1
ATOM 11117 C C . GLU C 1 365 ? 315.086 51.126 71.819 1.00 16.77 341 GLU C C 1
ATOM 11118 O O . GLU C 1 365 ? 315.156 52.121 72.540 1.00 18.25 341 GLU C O 1
ATOM 11124 N N A SER C 1 366 ? 315.818 50.960 70.720 0.50 14.95 342 SER C N 1
ATOM 11125 N N B SER C 1 366 ? 315.817 50.968 70.710 0.50 16.36 342 SER C N 1
ATOM 11126 C CA A SER C 1 366 ? 316.770 51.982 70.296 0.50 15.39 342 SER C CA 1
ATOM 11127 C CA B SER C 1 366 ? 316.763 52.004 70.258 0.50 17.95 342 SER C CA 1
ATOM 11128 C C A SER C 1 366 ? 316.045 53.296 69.962 0.50 15.58 342 SER C C 1
ATOM 11129 C C B SER C 1 366 ? 316.041 53.310 69.958 0.50 16.99 342 SER C C 1
ATOM 11130 O O A SER C 1 366 ? 316.600 54.367 70.176 0.50 15.98 342 SER C O 1
ATOM 11131 O O B SER C 1 366 ? 316.595 54.387 70.170 0.50 17.25 342 SER C O 1
ATOM 11136 N N . TYR C 1 367 ? 314.814 53.220 69.454 1.00 14.79 343 TYR C N 1
ATOM 11137 C CA . TYR C 1 367 ? 314.044 54.422 69.154 1.00 14.80 343 TYR C CA 1
ATOM 11138 C C . TYR C 1 367 ? 313.626 55.180 70.412 1.00 14.43 343 TYR C C 1
ATOM 11139 O O . TYR C 1 367 ? 313.482 56.407 70.388 1.00 14.26 343 TYR C O 1
ATOM 11148 N N . MET C 1 368 ? 313.487 54.483 71.543 1.00 14.87 344 MET C N 1
ATOM 11149 C CA . MET C 1 368 ? 313.156 55.162 72.794 1.00 16.44 344 MET C CA 1
ATOM 11150 C C . MET C 1 368 ? 314.312 56.082 73.205 1.00 16.05 344 MET C C 1
ATOM 11151 O O . MET C 1 368 ? 314.100 57.204 73.666 1.00 16.55 344 MET C O 1
ATOM 11156 N N . ASP C 1 369 ? 315.540 55.591 73.033 1.00 16.21 345 ASP C N 1
ATOM 11157 C CA . ASP C 1 369 ? 316.733 56.363 73.356 1.00 17.16 345 ASP C CA 1
ATOM 11158 C C . ASP C 1 369 ? 316.769 57.589 72.446 1.00 15.31 345 ASP C C 1
ATOM 11159 O O . ASP C 1 369 ? 317.017 58.711 72.904 1.00 15.74 345 ASP C O 1
ATOM 11164 N N . VAL C 1 370 ? 316.507 57.384 71.151 1.00 15.16 346 VAL C N 1
ATOM 11165 C CA . VAL C 1 370 ? 316.513 58.502 70.201 1.00 15.49 346 VAL C CA 1
ATOM 11166 C C . VAL C 1 370 ? 315.487 59.556 70.593 1.00 14.75 346 VAL C C 1
ATOM 11167 O O . VAL C 1 370 ? 315.791 60.740 70.591 1.00 15.34 346 VAL C O 1
ATOM 11171 N N . ALA C 1 371 ? 314.271 59.127 70.930 1.00 13.77 347 ALA C N 1
ATOM 11172 C CA . ALA C 1 371 ? 313.198 60.074 71.313 1.00 14.69 347 ALA C CA 1
ATOM 11173 C C . ALA C 1 371 ? 313.589 60.963 72.493 1.00 15.94 347 ALA C C 1
ATOM 11174 O O . ALA C 1 371 ? 313.445 62.194 72.438 1.00 16.50 347 ALA C O 1
ATOM 11176 N N . LYS C 1 372 ? 314.106 60.347 73.540 1.00 16.39 348 LYS C N 1
ATOM 11177 C CA . LYS C 1 372 ? 314.531 61.108 74.719 1.00 18.63 348 LYS C CA 1
ATOM 11178 C C . LYS C 1 372 ? 315.673 62.060 74.401 1.00 17.87 348 LYS C C 1
ATOM 11179 O O . LYS C 1 372 ? 315.681 63.208 74.835 1.00 17.21 348 LYS C O 1
ATOM 11185 N N . ALA C 1 373 ? 316.638 61.587 73.622 1.00 17.27 349 ALA C N 1
ATOM 11186 C CA . ALA C 1 373 ? 317.798 62.424 73.277 1.00 17.85 349 ALA C CA 1
ATOM 11187 C C . ALA C 1 373 ? 317.401 63.655 72.456 1.00 18.25 349 ALA C C 1
ATOM 11188 O O . ALA C 1 373 ? 318.048 64.708 72.545 1.00 17.60 349 ALA C O 1
ATOM 11190 N N . GLU C 1 374 ? 316.332 63.527 71.672 1.00 18.41 350 GLU C N 1
ATOM 11191 C CA . GLU C 1 374 ? 315.803 64.630 70.863 1.00 19.64 350 GLU C CA 1
ATOM 11192 C C . GLU C 1 374 ? 314.939 65.569 71.665 1.00 19.93 350 GLU C C 1
ATOM 11193 O O . GLU C 1 374 ? 314.483 66.580 71.133 1.00 22.36 350 GLU C O 1
ATOM 11199 N N . GLY C 1 375 ? 314.659 65.231 72.913 1.00 18.74 351 GLY C N 1
ATOM 11200 C CA . GLY C 1 375 ? 313.881 66.108 73.751 1.00 21.22 351 GLY C CA 1
ATOM 11201 C C . GLY C 1 375 ? 312.413 65.778 73.888 1.00 20.28 351 GLY C C 1
ATOM 11202 O O . GLY C 1 375 ? 311.660 66.588 74.447 1.00 23.14 351 GLY C O 1
ATOM 11203 N N . ALA C 1 376 ? 311.992 64.620 73.399 1.00 18.71 352 ALA C N 1
ATOM 11204 C CA . ALA C 1 376 ? 310.605 64.199 73.559 1.00 18.35 352 ALA C CA 1
ATOM 11205 C C . ALA C 1 376 ? 310.421 63.521 74.922 1.00 19.73 352 ALA C C 1
ATOM 11206 O O . ALA C 1 376 ? 311.380 63.166 75.600 1.00 19.66 352 ALA C O 1
ATOM 11208 N N . THR C 1 377 ? 309.165 63.395 75.337 1.00 18.61 353 THR C N 1
ATOM 11209 C CA . THR C 1 377 ? 308.798 62.777 76.601 1.00 20.16 353 THR C CA 1
ATOM 11210 C C . THR C 1 377 ? 308.162 61.415 76.413 1.00 18.26 353 THR C C 1
ATOM 11211 O O . THR C 1 377 ? 307.220 61.298 75.626 1.00 18.40 353 THR C O 1
ATOM 11215 N N . ILE C 1 378 ? 308.649 60.396 77.120 1.00 18.16 354 ILE C N 1
ATOM 11216 C CA . ILE C 1 378 ? 308.017 59.081 77.091 1.00 19.11 354 ILE C CA 1
ATOM 11217 C C . ILE C 1 378 ? 306.968 59.176 78.189 1.00 19.37 354 ILE C C 1
ATOM 11218 O O . ILE C 1 378 ? 307.282 59.055 79.396 1.00 21.05 354 ILE C O 1
ATOM 11223 N N . ALA C 1 379 ? 305.728 59.455 77.793 1.00 18.56 355 ALA C N 1
ATOM 11224 C CA . ALA C 1 379 ? 304.655 59.692 78.752 1.00 19.79 355 ALA C CA 1
ATOM 11225 C C . ALA C 1 379 ? 304.167 58.459 79.484 1.00 20.14 355 ALA C C 1
ATOM 11226 O O . ALA C 1 379 ? 303.706 58.549 80.632 1.00 21.61 355 ALA C O 1
ATOM 11228 N N . VAL C 1 380 ? 304.252 57.321 78.817 1.00 17.90 356 VAL C N 1
ATOM 11229 C CA . VAL C 1 380 ? 303.850 56.050 79.380 1.00 18.02 356 VAL C CA 1
ATOM 11230 C C . VAL C 1 380 ? 304.507 54.968 78.531 1.00 17.50 356 VAL C C 1
ATOM 11231 O O . VAL C 1 380 ? 304.714 55.166 77.331 1.00 15.60 356 VAL C O 1
ATOM 11235 N N . GLY C 1 381 ? 304.836 53.845 79.163 1.00 17.61 357 GLY C N 1
ATOM 11236 C CA . GLY C 1 381 ? 305.436 52.718 78.465 1.00 17.78 357 GLY C CA 1
ATOM 11237 C C . GLY C 1 381 ? 306.905 52.931 78.192 1.00 18.64 357 GLY C C 1
ATOM 11238 O O . GLY C 1 381 ? 307.633 53.442 79.047 1.00 20.12 357 GLY C O 1
ATOM 11239 N N . GLY C 1 382 ? 307.338 52.504 77.011 1.00 18.03 358 GLY C N 1
ATOM 11240 C CA . GLY C 1 382 ? 308.719 52.681 76.579 1.00 19.28 358 GLY C CA 1
ATOM 11241 C C . GLY C 1 382 ? 309.712 51.649 77.085 1.00 19.73 358 GLY C C 1
ATOM 11242 O O . GLY C 1 382 ? 310.918 51.870 76.990 1.00 20.36 358 GLY C O 1
ATOM 11243 N N A LYS C 1 383 ? 309.218 50.540 77.635 0.50 20.24 359 LYS C N 1
ATOM 11244 N N B LYS C 1 383 ? 309.220 50.535 77.624 0.50 19.97 359 LYS C N 1
ATOM 11245 C CA A LYS C 1 383 ? 310.074 49.490 78.178 0.50 21.55 359 LYS C CA 1
ATOM 11246 C CA B LYS C 1 383 ? 310.081 49.490 78.168 0.50 21.10 359 LYS C CA 1
ATOM 11247 C C A LYS C 1 383 ? 309.397 48.132 78.069 0.50 20.77 359 LYS C C 1
ATOM 11248 C C B LYS C 1 383 ? 309.398 48.135 78.068 0.50 20.52 359 LYS C C 1
ATOM 11249 O O A LYS C 1 383 ? 308.231 48.031 77.695 0.50 19.68 359 LYS C O 1
ATOM 11250 O O B LYS C 1 383 ? 308.227 48.042 77.700 0.50 19.46 359 LYS C O 1
ATOM 11261 N N . ARG C 1 384 ? 310.148 47.084 78.373 1.00 21.07 360 ARG C N 1
ATOM 11262 C CA . ARG C 1 384 ? 309.607 45.730 78.418 1.00 20.34 360 ARG C CA 1
ATOM 11263 C C . ARG C 1 384 ? 308.822 45.604 79.700 1.00 21.89 360 ARG C C 1
ATOM 11264 O O . ARG C 1 384 ? 309.244 46.127 80.750 1.00 24.53 360 ARG C O 1
ATOM 11272 N N . PRO C 1 385 ? 307.715 44.865 79.671 1.00 21.57 361 PRO C N 1
ATOM 11273 C CA . PRO C 1 385 ? 306.938 44.663 80.901 1.00 24.09 361 PRO C CA 1
ATOM 11274 C C . PRO C 1 385 ? 307.628 43.639 81.803 1.00 28.52 361 PRO C C 1
ATOM 11275 O O . PRO C 1 385 ? 308.319 42.748 81.309 1.00 32.03 361 PRO C O 1
ATOM 11279 N N . ASP C 1 386 ? 307.414 43.779 83.103 1.00 38.63 362 ASP C N 1
ATOM 11280 C CA . ASP C 1 386 ? 308.035 42.909 84.117 1.00 45.27 362 ASP C CA 1
ATOM 11281 C C . ASP C 1 386 ? 307.242 41.679 84.555 1.00 44.28 362 ASP C C 1
ATOM 11282 O O . ASP C 1 386 ? 307.812 40.728 85.111 1.00 49.80 362 ASP C O 1
ATOM 11287 N N . ARG C 1 387 ? 305.941 41.701 84.319 1.00 37.99 363 ARG C N 1
ATOM 11288 C CA . ARG C 1 387 ? 305.053 40.637 84.795 1.00 34.60 363 ARG C CA 1
ATOM 11289 C C . ARG C 1 387 ? 305.557 39.240 84.430 1.00 33.42 363 ARG C C 1
ATOM 11290 O O . ARG C 1 387 ? 306.044 38.994 83.332 1.00 32.01 363 ARG C O 1
ATOM 11298 N N . ASP C 1 388 ? 305.469 38.331 85.403 1.00 33.51 364 ASP C N 1
ATOM 11299 C CA . ASP C 1 388 ? 305.990 36.974 85.291 1.00 35.94 364 ASP C CA 1
ATOM 11300 C C . ASP C 1 388 ? 305.607 36.195 84.035 1.00 32.71 364 ASP C C 1
ATOM 11301 O O . ASP C 1 388 ? 306.454 35.553 83.427 1.00 31.20 364 ASP C O 1
ATOM 11306 N N . ASP C 1 389 ? 304.338 36.234 83.650 1.00 31.31 365 ASP C N 1
ATOM 11307 C CA . ASP C 1 389 ? 303.904 35.511 82.454 1.00 29.99 365 ASP C CA 1
ATOM 11308 C C . ASP C 1 389 ? 304.365 36.153 81.135 1.00 27.81 365 ASP C C 1
ATOM 11309 O O . ASP C 1 389 ? 304.175 35.564 80.063 1.00 28.47 365 ASP C O 1
ATOM 11314 N N . LEU C 1 390 ? 304.940 37.353 81.208 1.00 25.26 366 LEU C N 1
ATOM 11315 C CA . LEU C 1 390 ? 305.401 38.073 80.005 1.00 23.63 366 LEU C CA 1
ATOM 11316 C C . LEU C 1 390 ? 306.920 38.053 79.882 1.00 23.96 366 LEU C C 1
ATOM 11317 O O . LEU C 1 390 ? 307.457 38.396 78.840 1.00 21.77 366 LEU C O 1
ATOM 11322 N N . LYS C 1 391 ? 307.619 37.608 80.930 1.00 26.38 367 LYS C N 1
ATOM 11323 C CA . LYS C 1 391 ? 309.081 37.695 80.923 1.00 28.40 367 LYS C CA 1
ATOM 11324 C C . LYS C 1 391 ? 309.791 36.859 79.862 1.00 26.86 367 LYS C C 1
ATOM 11325 O O . LYS C 1 391 ? 310.857 37.244 79.410 1.00 30.64 367 LYS C O 1
ATOM 11331 N N . ASP C 1 392 ? 309.220 35.735 79.462 1.00 25.71 368 ASP C N 1
ATOM 11332 C CA . ASP C 1 392 ? 309.871 34.891 78.481 1.00 26.70 368 ASP C CA 1
ATOM 11333 C C . ASP C 1 392 ? 309.565 35.283 77.048 1.00 24.40 368 ASP C C 1
ATOM 11334 O O . ASP C 1 392 ? 310.240 34.813 76.147 1.00 24.78 368 ASP C O 1
ATOM 11339 N N . GLY C 1 393 ? 308.577 36.155 76.855 1.00 21.06 369 GLY C N 1
ATOM 11340 C CA . GLY C 1 393 ? 308.161 36.574 75.526 1.00 19.29 369 GLY C CA 1
ATOM 11341 C C . GLY C 1 393 ? 308.764 37.887 75.054 1.00 18.82 369 GLY C C 1
ATOM 11342 O O . GLY C 1 393 ? 309.364 38.636 75.850 1.00 18.51 369 GLY C O 1
ATOM 11343 N N . LEU C 1 394 ? 308.510 38.220 73.795 1.00 15.64 370 LEU C N 1
ATOM 11344 C CA . LEU C 1 394 ? 309.058 39.429 73.186 1.00 15.24 370 LEU C CA 1
ATOM 11345 C C . LEU C 1 394 ? 308.119 40.613 73.343 1.00 14.62 370 LEU C C 1
ATOM 11346 O O . LEU C 1 394 ? 307.722 41.261 72.373 1.00 14.81 370 LEU C O 1
ATOM 11351 N N . PHE C 1 395 ? 307.738 40.892 74.579 1.00 15.00 371 PHE C N 1
ATOM 11352 C CA . PHE C 1 395 ? 306.807 41.977 74.861 1.00 14.37 371 PHE C CA 1
ATOM 11353 C C . PHE C 1 395 ? 307.462 43.337 74.981 1.00 15.09 371 PHE C C 1
ATOM 11354 O O . PHE C 1 395 ? 308.611 43.471 75.413 1.00 15.60 371 PHE C O 1
ATOM 11362 N N . PHE C 1 396 ? 306.696 44.343 74.575 1.00 14.50 372 PHE C N 1
ATOM 11363 C CA . PHE C 1 396 ? 307.115 45.728 74.715 1.00 14.57 372 PHE C CA 1
ATOM 11364 C C . PHE C 1 396 ? 305.854 46.511 75.063 1.00 15.11 372 PHE C C 1
ATOM 11365 O O . PHE C 1 396 ? 304.815 46.328 74.441 1.00 15.75 372 PHE C O 1
ATOM 11373 N N . GLU C 1 397 ? 305.937 47.347 76.098 1.00 15.20 373 GLU C N 1
ATOM 11374 C CA . GLU C 1 397 ? 304.739 48.068 76.546 1.00 16.21 373 GLU C CA 1
ATOM 11375 C C . GLU C 1 397 ? 304.202 49.068 75.526 1.00 16.13 373 GLU C C 1
ATOM 11376 O O . GLU C 1 397 ? 304.967 49.723 74.838 1.00 15.65 373 GLU C O 1
ATOM 11382 N N . PRO C 1 398 ? 302.862 49.205 75.443 1.00 15.02 374 PRO C N 1
ATOM 11383 C CA . PRO C 1 398 ? 302.300 50.246 74.597 1.00 14.80 374 PRO C CA 1
ATOM 11384 C C . PRO C 1 398 ? 302.760 51.606 75.146 1.00 15.63 374 PRO C C 1
ATOM 11385 O O . PRO C 1 398 ? 302.775 51.833 76.370 1.00 15.23 374 PRO C O 1
ATOM 11389 N N . THR C 1 399 ? 303.162 52.468 74.213 1.00 14.53 375 THR C N 1
ATOM 11390 C CA . THR C 1 399 ? 303.885 53.694 74.532 1.00 14.75 375 THR C CA 1
ATOM 11391 C C . THR C 1 399 ? 303.293 54.935 73.879 1.00 14.09 375 THR C C 1
ATOM 11392 O O . THR C 1 399 ? 302.836 54.871 72.733 1.00 13.66 375 THR C O 1
ATOM 11396 N N . VAL C 1 400 ? 303.282 56.046 74.629 1.00 13.75 376 VAL C N 1
ATOM 11397 C CA . VAL C 1 400 ? 302.845 57.328 74.103 1.00 14.91 376 VAL C CA 1
ATOM 11398 C C . VAL C 1 400 ? 304.020 58.290 74.308 1.00 15.80 376 VAL C C 1
ATOM 11399 O O . VAL C 1 400 ? 304.541 58.407 75.431 1.00 16.10 376 VAL C O 1
ATOM 11403 N N . ILE C 1 401 ? 304.416 58.948 73.221 1.00 15.05 377 ILE C N 1
ATOM 11404 C CA . ILE C 1 401 ? 305.492 59.922 73.214 1.00 16.32 377 ILE C CA 1
ATOM 11405 C C . ILE C 1 401 ? 304.867 61.299 72.985 1.00 16.19 377 ILE C C 1
ATOM 11406 O O . ILE C 1 401 ? 304.155 61.525 72.007 1.00 17.20 377 ILE C O 1
ATOM 11411 N N . THR C 1 402 ? 305.140 62.220 73.907 1.00 16.99 378 THR C N 1
ATOM 11412 C CA . THR C 1 402 ? 304.587 63.570 73.853 1.00 18.39 378 THR C CA 1
ATOM 11413 C C . THR C 1 402 ? 305.696 64.609 73.745 1.00 20.46 378 THR C C 1
ATOM 11414 O O . THR C 1 402 ? 306.894 64.278 73.791 1.00 18.52 378 THR C O 1
ATOM 11418 N N . ASN C 1 403 ? 305.310 65.862 73.607 1.00 19.56 379 ASN C N 1
ATOM 11419 C CA . ASN C 1 403 ? 306.279 66.961 73.526 1.00 21.52 379 ASN C CA 1
ATOM 11420 C C . ASN C 1 403 ? 307.277 66.752 72.397 1.00 22.44 379 ASN C C 1
ATOM 11421 O O . ASN C 1 403 ? 308.502 66.863 72.567 1.00 24.31 379 ASN C O 1
ATOM 11426 N N A CYS C 1 404 ? 306.745 66.382 71.239 0.50 23.20 380 CYS C N 1
ATOM 11427 N N B CYS C 1 404 ? 306.740 66.441 71.227 0.50 21.45 380 CYS C N 1
ATOM 11428 C CA A CYS C 1 404 ? 307.592 66.179 70.069 0.50 24.23 380 CYS C CA 1
ATOM 11429 C CA B CYS C 1 404 ? 307.580 66.245 70.056 0.50 21.24 380 CYS C CA 1
ATOM 11430 C C A CYS C 1 404 ? 307.170 67.088 68.909 0.50 21.64 380 CYS C C 1
ATOM 11431 C C B CYS C 1 404 ? 307.183 67.150 68.923 0.50 20.14 380 CYS C C 1
ATOM 11432 O O A CYS C 1 404 ? 306.155 67.798 68.989 0.50 21.94 380 CYS C O 1
ATOM 11433 O O B CYS C 1 404 ? 306.167 67.861 68.999 0.50 20.06 380 CYS C O 1
ATOM 11438 N N . ASP C 1 405 ? 308.000 67.146 67.876 1.00 18.64 381 ASP C N 1
ATOM 11439 C CA . ASP C 1 405 ? 307.718 67.971 66.730 1.00 19.61 381 ASP C CA 1
ATOM 11440 C C . ASP C 1 405 ? 308.240 67.333 65.474 1.00 17.57 381 ASP C C 1
ATOM 11441 O O . ASP C 1 405 ? 309.028 66.396 65.501 1.00 17.38 381 ASP C O 1
ATOM 11446 N N . THR C 1 406 ? 307.779 67.863 64.360 1.00 16.29 382 THR C N 1
ATOM 11447 C CA . THR C 1 406 ? 308.080 67.287 63.057 1.00 16.44 382 THR C CA 1
ATOM 11448 C C . THR C 1 406 ? 309.557 67.160 62.693 1.00 17.15 382 THR C C 1
ATOM 11449 O O . THR C 1 406 ? 309.916 66.345 61.831 1.00 17.60 382 THR C O 1
ATOM 11453 N N . SER C 1 407 ? 310.418 67.948 63.329 1.00 17.58 383 SER C N 1
ATOM 11454 C CA . SER C 1 407 ? 311.850 67.861 63.030 1.00 19.47 383 SER C CA 1
ATOM 11455 C C . SER C 1 407 ? 312.497 66.597 63.590 1.00 18.63 383 SER C C 1
ATOM 11456 O O . SER C 1 407 ? 313.628 66.243 63.194 1.00 20.10 383 SER C O 1
ATOM 11459 N N . MET C 1 408 ? 311.826 65.946 64.520 1.00 16.79 384 MET C N 1
ATOM 11460 C CA . MET C 1 408 ? 312.413 64.808 65.221 1.00 16.49 384 MET C CA 1
ATOM 11461 C C . MET C 1 408 ? 312.390 63.488 64.462 1.00 16.34 384 MET C C 1
ATOM 11462 O O . MET C 1 408 ? 311.430 63.165 63.769 1.00 15.78 384 MET C O 1
ATOM 11467 N N . ARG C 1 409 ? 313.447 62.702 64.640 1.00 16.03 385 ARG C N 1
ATOM 11468 C CA . ARG C 1 409 ? 313.478 61.390 64.053 1.00 16.18 385 ARG C CA 1
ATOM 11469 C C . ARG C 1 409 ? 312.322 60.488 64.516 1.00 16.14 385 ARG C C 1
ATOM 11470 O O . ARG C 1 409 ? 311.803 59.676 63.736 1.00 16.97 385 ARG C O 1
ATOM 11478 N N A ILE C 1 410 ? 311.933 60.602 65.782 0.50 13.79 386 ILE C N 1
ATOM 11479 N N B ILE C 1 410 ? 311.933 60.604 65.776 0.50 16.25 386 ILE C N 1
ATOM 11480 C CA A ILE C 1 410 ? 310.861 59.743 66.321 0.50 13.24 386 ILE C CA 1
ATOM 11481 C CA B ILE C 1 410 ? 310.864 59.748 66.301 0.50 17.83 386 ILE C CA 1
ATOM 11482 C C A ILE C 1 410 ? 309.528 60.035 65.623 0.50 14.09 386 ILE C C 1
ATOM 11483 C C B ILE C 1 410 ? 309.523 60.040 65.629 0.50 16.77 386 ILE C C 1
ATOM 11484 O O A ILE C 1 410 ? 308.687 59.148 65.524 0.50 14.55 386 ILE C O 1
ATOM 11485 O O B ILE C 1 410 ? 308.679 59.158 65.536 0.50 17.23 386 ILE C O 1
ATOM 11494 N N . VAL C 1 411 ? 309.368 61.256 65.112 1.00 15.83 387 VAL C N 1
ATOM 11495 C CA . VAL C 1 411 ? 308.169 61.607 64.372 1.00 15.84 387 VAL C CA 1
ATOM 11496 C C . VAL C 1 411 ? 308.315 61.225 62.902 1.00 17.05 387 VAL C C 1
ATOM 11497 O O . VAL C 1 411 ? 307.372 60.735 62.292 1.00 19.21 387 VAL C O 1
ATOM 11501 N N . GLN C 1 412 ? 309.479 61.449 62.315 1.00 16.04 388 GLN C N 1
ATOM 11502 C CA . GLN C 1 412 ? 309.673 61.171 60.906 1.00 17.16 388 GLN C CA 1
ATOM 11503 C C . GLN C 1 412 ? 309.826 59.710 60.509 1.00 17.28 388 GLN C C 1
ATOM 11504 O O . GLN C 1 412 ? 309.449 59.321 59.405 1.00 21.43 388 GLN C O 1
ATOM 11510 N N . GLU C 1 413 ? 310.398 58.903 61.391 1.00 15.27 389 GLU C N 1
ATOM 11511 C CA . GLU C 1 413 ? 310.744 57.527 61.039 1.00 14.11 389 GLU C CA 1
ATOM 11512 C C . GLU C 1 413 ? 309.762 56.499 61.518 1.00 15.39 389 GLU C C 1
ATOM 11513 O O . GLU C 1 413 ? 309.173 56.628 62.616 1.00 17.08 389 GLU C O 1
ATOM 11519 N N . GLU C 1 414 ? 309.590 55.475 60.703 1.00 14.55 390 GLU C N 1
ATOM 11520 C CA . GLU C 1 414 ? 308.656 54.381 61.040 1.00 14.96 390 GLU C CA 1
ATOM 11521 C C . GLU C 1 414 ? 309.297 53.448 62.097 1.00 14.81 390 GLU C C 1
ATOM 11522 O O . GLU C 1 414 ? 310.248 52.720 61.799 1.00 17.03 390 GLU C O 1
ATOM 11528 N N . VAL C 1 415 ? 308.726 53.415 63.288 1.00 12.93 391 VAL C N 1
ATOM 11529 C CA . VAL C 1 415 ? 309.182 52.522 64.372 1.00 13.96 391 VAL C CA 1
ATOM 11530 C C . VAL C 1 415 ? 308.606 51.098 64.232 1.00 14.91 391 VAL C C 1
ATOM 11531 O O . VAL C 1 415 ? 309.284 50.082 64.548 1.00 14.75 391 VAL C O 1
ATOM 11535 N N . PHE C 1 416 ? 307.364 51.014 63.772 1.00 13.70 392 PHE C N 1
ATOM 11536 C CA . PHE C 1 416 ? 306.729 49.731 63.534 1.00 13.61 392 PHE C CA 1
ATOM 11537 C C . PHE C 1 416 ? 306.589 48.925 64.830 1.00 13.62 392 PHE C C 1
ATOM 11538 O O . PHE C 1 416 ? 306.809 47.715 64.869 1.00 15.32 392 PHE C O 1
ATOM 11546 N N . GLY C 1 417 ? 306.233 49.630 65.899 1.00 12.55 393 GLY C N 1
ATOM 11547 C CA . GLY C 1 417 ? 306.037 49.031 67.209 1.00 13.21 393 GLY C CA 1
ATOM 11548 C C . GLY C 1 417 ? 304.876 49.679 67.928 1.00 13.39 393 GLY C C 1
ATOM 11549 O O . GLY C 1 417 ? 304.204 50.521 67.344 1.00 12.35 393 GLY C O 1
ATOM 11550 N N . PRO C 1 418 ? 304.651 49.313 69.202 1.00 12.70 394 PRO C N 1
ATOM 11551 C CA . PRO C 1 418 ? 303.447 49.786 69.924 1.00 12.97 394 PRO C CA 1
ATOM 11552 C C . PRO C 1 418 ? 303.696 51.157 70.494 1.00 13.10 394 PRO C C 1
ATOM 11553 O O . PRO C 1 418 ? 303.799 51.319 71.703 1.00 13.65 394 PRO C O 1
ATOM 11557 N N . VAL C 1 419 ? 303.884 52.114 69.596 1.00 12.06 395 VAL C N 1
ATOM 11558 C CA . VAL C 1 419 ? 304.310 53.453 69.955 1.00 13.11 395 VAL C CA 1
ATOM 11559 C C . VAL C 1 419 ? 303.611 54.490 69.099 1.00 12.04 395 VAL C C 1
ATOM 11560 O O . VAL C 1 419 ? 303.538 54.318 67.882 1.00 12.64 395 VAL C O 1
ATOM 11564 N N . VAL C 1 420 ? 303.102 55.532 69.728 1.00 11.87 396 VAL C N 1
ATOM 11565 C CA . VAL C 1 420 ? 302.529 56.668 69.011 1.00 12.56 396 VAL C CA 1
ATOM 11566 C C . VAL C 1 420 ? 303.182 57.946 69.514 1.00 14.30 396 VAL C C 1
ATOM 11567 O O . VAL C 1 420 ? 303.651 58.002 70.666 1.00 14.23 396 VAL C O 1
ATOM 11571 N N . THR C 1 421 ? 303.241 58.940 68.632 1.00 13.95 397 THR C N 1
ATOM 11572 C CA . THR C 1 421 ? 303.682 60.279 69.007 1.00 14.05 397 THR C CA 1
ATOM 11573 C C . THR C 1 421 ? 302.439 61.143 68.952 1.00 14.44 397 THR C C 1
ATOM 11574 O O . THR C 1 421 ? 301.517 60.834 68.190 1.00 15.17 397 THR C O 1
ATOM 11578 N N . VAL C 1 422 ? 302.426 62.230 69.718 1.00 14.87 398 VAL C N 1
ATOM 11579 C CA . VAL C 1 422 ? 301.311 63.177 69.724 1.00 15.84 398 VAL C CA 1
ATOM 11580 C C . VAL C 1 422 ? 301.862 64.584 69.482 1.00 17.04 398 VAL C C 1
ATOM 11581 O O . VAL C 1 422 ? 302.725 65.069 70.235 1.00 20.10 398 VAL C O 1
ATOM 11585 N N . GLU C 1 423 ? 301.362 65.234 68.431 1.00 15.13 399 GLU C N 1
ATOM 11586 C CA . GLU C 1 423 ? 301.708 66.595 68.065 1.00 15.06 399 GLU C CA 1
ATOM 11587 C C . GLU C 1 423 ? 300.422 67.393 68.034 1.00 16.92 399 GLU C C 1
ATOM 11588 O O . GLU C 1 423 ? 299.384 66.875 67.647 1.00 15.44 399 GLU C O 1
ATOM 11594 N N . GLY C 1 424 ? 300.516 68.671 68.394 1.00 16.78 400 GLY C N 1
ATOM 11595 C CA . GLY C 1 424 ? 299.348 69.550 68.309 1.00 17.19 400 GLY C CA 1
ATOM 11596 C C . GLY C 1 424 ? 299.342 70.346 67.007 1.00 18.02 400 GLY C C 1
ATOM 11597 O O . GLY C 1 424 ? 300.390 70.515 66.352 1.00 20.05 400 GLY C O 1
ATOM 11598 N N . PHE C 1 425 ? 298.156 70.810 66.609 1.00 17.86 401 PHE C N 1
ATOM 11599 C CA . PHE C 1 425 ? 298.023 71.709 65.473 1.00 18.35 401 PHE C CA 1
ATOM 11600 C C . PHE C 1 425 ? 296.960 72.742 65.817 1.00 19.16 401 PHE C C 1
ATOM 11601 O O . PHE C 1 425 ? 296.019 72.453 66.550 1.00 20.32 401 PHE C O 1
ATOM 11609 N N . GLU C 1 426 ? 297.066 73.915 65.214 1.00 19.09 402 GLU C N 1
ATOM 11610 C CA . GLU C 1 426 ? 296.115 74.983 65.498 1.00 22.68 402 GLU C CA 1
ATOM 11611 C C . GLU C 1 426 ? 294.962 75.044 64.507 1.00 23.13 402 GLU C C 1
ATOM 11612 O O . GLU C 1 426 ? 293.801 75.119 64.909 1.00 26.21 402 GLU C O 1
ATOM 11618 N N . THR C 1 427 ? 295.290 74.967 63.227 1.00 20.75 403 THR C N 1
ATOM 11619 C CA . THR C 1 427 ? 294.328 75.085 62.156 1.00 20.10 403 THR C CA 1
ATOM 11620 C C . THR C 1 427 ? 294.300 73.885 61.210 1.00 18.83 403 THR C C 1
ATOM 11621 O O . THR C 1 427 ? 295.187 73.053 61.182 1.00 18.26 403 THR C O 1
ATOM 11625 N N . GLU C 1 428 ? 293.251 73.829 60.404 1.00 19.28 404 GLU C N 1
ATOM 11626 C CA . GLU C 1 428 ? 293.108 72.800 59.387 1.00 18.43 404 GLU C CA 1
ATOM 11627 C C . GLU C 1 428 ? 294.330 72.817 58.454 1.00 17.31 404 GLU C C 1
ATOM 11628 O O . GLU C 1 428 ? 294.871 71.766 58.087 1.00 16.09 404 GLU C O 1
ATOM 11634 N N A GLN C 1 429 ? 294.775 74.013 58.078 0.50 17.15 405 GLN C N 1
ATOM 11635 N N B GLN C 1 429 ? 294.783 74.013 58.073 0.50 17.46 405 GLN C N 1
ATOM 11636 C CA A GLN C 1 429 ? 295.920 74.155 57.195 0.50 18.49 405 GLN C CA 1
ATOM 11637 C CA B GLN C 1 429 ? 295.939 74.164 57.184 0.50 19.28 405 GLN C CA 1
ATOM 11638 C C A GLN C 1 429 ? 297.191 73.576 57.834 0.50 17.90 405 GLN C C 1
ATOM 11639 C C B GLN C 1 429 ? 297.203 73.581 57.831 0.50 18.32 405 GLN C C 1
ATOM 11640 O O A GLN C 1 429 ? 297.977 72.892 57.162 0.50 17.59 405 GLN C O 1
ATOM 11641 O O B GLN C 1 429 ? 297.999 72.900 57.164 0.50 17.94 405 GLN C O 1
ATOM 11652 N N . GLU C 1 430 ? 297.369 73.817 59.127 1.00 18.83 406 GLU C N 1
ATOM 11653 C CA . GLU C 1 430 ? 298.540 73.287 59.840 1.00 18.48 406 GLU C CA 1
ATOM 11654 C C . GLU C 1 430 ? 298.470 71.759 59.947 1.00 16.56 406 GLU C C 1
ATOM 11655 O O . GLU C 1 430 ? 299.486 71.077 59.786 1.00 15.55 406 GLU C O 1
ATOM 11661 N N . ALA C 1 431 ? 297.279 71.206 60.180 1.00 15.97 407 ALA C N 1
ATOM 11662 C CA . ALA C 1 431 ? 297.108 69.744 60.252 1.00 15.21 407 ALA C CA 1
ATOM 11663 C C . ALA C 1 431 ? 297.555 69.099 58.940 1.00 14.67 407 ALA C C 1
ATOM 11664 O O . ALA C 1 431 ? 298.272 68.090 58.926 1.00 15.13 407 ALA C O 1
ATOM 11666 N N . ILE C 1 432 ? 297.113 69.664 57.818 1.00 14.52 408 ILE C N 1
ATOM 11667 C CA . ILE C 1 432 ? 297.488 69.152 56.497 1.00 15.38 408 ILE C CA 1
ATOM 11668 C C . ILE C 1 432 ? 299.008 69.243 56.255 1.00 14.77 408 ILE C C 1
ATOM 11669 O O . ILE C 1 432 ? 299.626 68.290 55.773 1.00 13.98 408 ILE C O 1
ATOM 11674 N N A GLN C 1 433 ? 299.589 70.402 56.578 0.50 16.13 409 GLN C N 1
ATOM 11675 N N B GLN C 1 433 ? 299.596 70.397 56.583 0.50 15.61 409 GLN C N 1
ATOM 11676 C CA A GLN C 1 433 ? 301.020 70.623 56.401 0.50 17.92 409 GLN C CA 1
ATOM 11677 C CA B GLN C 1 433 ? 301.029 70.627 56.416 0.50 17.20 409 GLN C CA 1
ATOM 11678 C C A GLN C 1 433 ? 301.836 69.623 57.199 0.50 16.23 409 GLN C C 1
ATOM 11679 C C B GLN C 1 433 ? 301.836 69.612 57.202 0.50 15.84 409 GLN C C 1
ATOM 11680 O O A GLN C 1 433 ? 302.760 69.017 56.660 0.50 16.96 409 GLN C O 1
ATOM 11681 O O B GLN C 1 433 ? 302.761 68.997 56.674 0.50 16.47 409 GLN C O 1
ATOM 11692 N N . LEU C 1 434 ? 301.481 69.427 58.467 1.00 15.22 410 LEU C N 1
ATOM 11693 C CA . LEU C 1 434 ? 302.186 68.462 59.299 1.00 15.75 410 LEU C CA 1
ATOM 11694 C C . LEU C 1 434 ? 301.972 67.032 58.807 1.00 14.40 410 LEU C C 1
ATOM 11695 O O . LEU C 1 434 ? 302.936 66.248 58.681 1.00 13.50 410 LEU C O 1
ATOM 11700 N N . ALA C 1 435 ? 300.736 66.680 58.469 1.00 12.61 411 ALA C N 1
ATOM 11701 C CA . ALA C 1 435 ? 300.467 65.312 58.009 1.00 13.29 411 ALA C CA 1
ATOM 11702 C C . ALA C 1 435 ? 301.251 64.931 56.749 1.00 12.97 411 ALA C C 1
ATOM 11703 O O . ALA C 1 435 ? 301.717 63.777 56.621 1.00 13.96 411 ALA C O 1
ATOM 11705 N N . ASN C 1 436 ? 301.412 65.889 55.829 1.00 12.41 412 ASN C N 1
ATOM 11706 C CA . ASN C 1 436 ? 302.128 65.691 54.578 1.00 12.62 412 ASN C CA 1
ATOM 11707 C C . ASN C 1 436 ? 303.646 65.820 54.744 1.00 12.85 412 ASN C C 1
ATOM 11708 O O . ASN C 1 436 ? 304.391 65.553 53.792 1.00 13.94 412 ASN C O 1
ATOM 11713 N N . ASP C 1 437 ? 304.094 66.238 55.933 1.00 12.56 413 ASP C N 1
ATOM 11714 C CA . ASP C 1 437 ? 305.534 66.447 56.176 1.00 14.17 413 ASP C CA 1
ATOM 11715 C C . ASP C 1 437 ? 306.202 65.155 56.629 1.00 14.20 413 ASP C C 1
ATOM 11716 O O . ASP C 1 437 ? 306.536 65.015 57.834 1.00 16.10 413 ASP C O 1
ATOM 11721 N N . SER C 1 438 ? 306.316 64.197 55.699 1.00 13.56 414 SER C N 1
ATOM 11722 C CA . SER C 1 438 ? 307.061 62.963 55.907 1.00 13.94 414 SER C CA 1
ATOM 11723 C C . SER C 1 438 ? 307.448 62.456 54.523 1.00 12.77 414 SER C C 1
ATOM 11724 O O . SER C 1 438 ? 306.956 62.957 53.503 1.00 12.44 414 SER C O 1
ATOM 11727 N N . ILE C 1 439 ? 308.317 61.467 54.478 1.00 11.55 415 ILE C N 1
ATOM 11728 C CA . ILE C 1 439 ? 308.698 60.897 53.192 1.00 11.45 415 ILE C CA 1
ATOM 11729 C C . ILE C 1 439 ? 307.687 59.891 52.698 1.00 11.17 415 ILE C C 1
ATOM 11730 O O . ILE C 1 439 ? 307.804 59.407 51.567 1.00 11.71 415 ILE C O 1
ATOM 11735 N N . TYR C 1 440 ? 306.735 59.543 53.559 1.00 10.16 416 TYR C N 1
ATOM 11736 C CA . TYR C 1 440 ? 305.800 58.460 53.287 1.00 10.00 416 TYR C CA 1
ATOM 11737 C C . TYR C 1 440 ? 304.458 58.929 52.717 1.00 10.57 416 TYR C C 1
ATOM 11738 O O . TYR C 1 440 ? 304.222 60.140 52.587 1.00 11.47 416 TYR C O 1
ATOM 11747 N N . GLY C 1 441 ? 303.549 57.996 52.417 1.00 9.24 417 GLY C N 1
ATOM 11748 C CA . GLY C 1 441 ? 302.278 58.371 51.828 1.00 10.11 417 GLY C CA 1
ATOM 11749 C C . GLY C 1 441 ? 301.279 57.237 51.722 1.00 9.05 417 GLY C C 1
ATOM 11750 O O . GLY C 1 441 ? 300.587 57.081 50.721 1.00 8.70 417 GLY C O 1
ATOM 11751 N N . LEU C 1 442 ? 301.219 56.398 52.746 1.00 9.07 418 LEU C N 1
ATOM 11752 C CA . LEU C 1 442 ? 300.399 55.179 52.635 1.00 8.88 418 LEU C CA 1
ATOM 11753 C C . LEU C 1 442 ? 298.920 55.333 53.016 1.00 9.26 418 LEU C C 1
ATOM 11754 O O . LEU C 1 442 ? 298.041 55.055 52.212 1.00 10.10 418 LEU C O 1
ATOM 11759 N N . ALA C 1 443 ? 298.674 55.719 54.265 1.00 9.59 419 ALA C N 1
ATOM 11760 C CA . ALA C 1 443 ? 297.304 55.815 54.784 1.00 9.10 419 ALA C CA 1
ATOM 11761 C C . ALA C 1 443 ? 297.214 56.804 55.897 1.00 9.13 419 ALA C C 1
ATOM 11762 O O . ALA C 1 443 ? 298.245 57.223 56.451 1.00 9.25 419 ALA C O 1
ATOM 11764 N N . GLY C 1 444 ? 295.990 57.223 56.218 1.00 8.59 420 GLY C N 1
ATOM 11765 C CA . GLY C 1 444 ? 295.773 58.142 57.332 1.00 8.82 420 GLY C CA 1
ATOM 11766 C C . GLY C 1 444 ? 294.297 58.356 57.580 1.00 8.94 420 GLY C C 1
ATOM 11767 O O . GLY C 1 444 ? 293.496 57.955 56.752 1.00 8.60 420 GLY C O 1
ATOM 11768 N N . ALA C 1 445 ? 293.984 59.044 58.669 1.00 8.98 421 ALA C N 1
ATOM 11769 C CA . ALA C 1 445 ? 292.584 59.301 59.048 1.00 9.74 421 ALA C CA 1
ATOM 11770 C C . ALA C 1 445 ? 292.343 60.734 59.445 1.00 10.76 421 ALA C C 1
ATOM 11771 O O . ALA C 1 445 ? 293.261 61.439 59.909 1.00 10.17 421 ALA C O 1
ATOM 11773 N N . VAL C 1 446 ? 291.088 61.142 59.302 1.00 10.44 422 VAL C N 1
ATOM 11774 C CA . VAL C 1 446 ? 290.617 62.437 59.755 1.00 12.54 422 VAL C CA 1
ATOM 11775 C C . VAL C 1 446 ? 289.377 62.190 60.571 1.00 11.80 422 VAL C C 1
ATOM 11776 O O . VAL C 1 446 ? 288.419 61.583 60.084 1.00 10.91 422 VAL C O 1
ATOM 11780 N N . PHE C 1 447 ? 289.379 62.685 61.822 1.00 12.25 423 PHE C N 1
ATOM 11781 C CA . PHE C 1 447 ? 288.239 62.583 62.730 1.00 12.57 423 PHE C CA 1
ATOM 11782 C C . PHE C 1 447 ? 287.650 63.954 62.964 1.00 13.18 423 PHE C C 1
ATOM 11783 O O . PHE C 1 447 ? 288.317 64.853 63.472 1.00 13.61 423 PHE C O 1
ATOM 11791 N N . SER C 1 448 ? 286.375 64.085 62.577 1.00 13.52 424 SER C N 1
ATOM 11792 C CA . SER C 1 448 ? 285.617 65.314 62.790 1.00 13.60 424 SER C CA 1
ATOM 11793 C C . SER C 1 448 ? 284.166 65.049 62.505 1.00 14.49 424 SER C C 1
ATOM 11794 O O . SER C 1 448 ? 283.872 64.337 61.557 1.00 14.48 424 SER C O 1
ATOM 11797 N N A LYS C 1 449 ? 283.258 65.621 63.298 0.50 15.53 425 LYS C N 1
ATOM 11798 N N B LYS C 1 449 ? 283.260 65.623 63.297 0.50 15.33 425 LYS C N 1
ATOM 11799 C CA A LYS C 1 449 ? 281.824 65.502 63.001 0.50 16.80 425 LYS C CA 1
ATOM 11800 C CA B LYS C 1 449 ? 281.827 65.508 63.005 0.50 16.45 425 LYS C CA 1
ATOM 11801 C C A LYS C 1 449 ? 281.443 66.397 61.821 0.50 18.16 425 LYS C C 1
ATOM 11802 C C B LYS C 1 449 ? 281.446 66.393 61.821 0.50 17.91 425 LYS C C 1
ATOM 11803 O O A LYS C 1 449 ? 280.368 66.220 61.259 0.50 19.30 425 LYS C O 1
ATOM 11804 O O B LYS C 1 449 ? 280.366 66.215 61.266 0.50 18.98 425 LYS C O 1
ATOM 11815 N N . ASP C 1 450 ? 282.324 67.335 61.450 1.00 16.81 426 ASP C N 1
ATOM 11816 C CA . ASP C 1 450 ? 282.107 68.232 60.286 1.00 16.86 426 ASP C CA 1
ATOM 11817 C C . ASP C 1 450 ? 282.618 67.476 59.060 1.00 1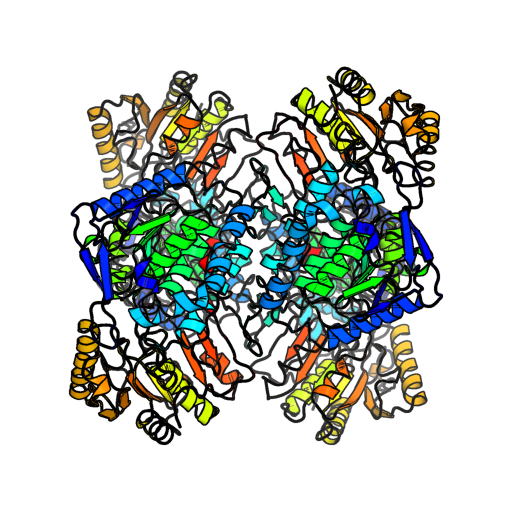5.27 426 ASP C C 1
ATOM 11818 O O . ASP C 1 450 ? 283.821 67.499 58.738 1.00 15.28 426 ASP C O 1
ATOM 11823 N N . ILE C 1 451 ? 281.721 66.756 58.409 1.00 15.62 427 ILE C N 1
ATOM 11824 C CA . ILE C 1 451 ? 282.107 65.881 57.284 1.00 16.10 427 ILE C CA 1
ATOM 11825 C C . ILE C 1 451 ? 282.673 66.689 56.108 1.00 14.64 427 ILE C C 1
ATOM 11826 O O . ILE C 1 451 ? 283.581 66.259 55.422 1.00 15.56 427 ILE C O 1
ATOM 11831 N N . GLY C 1 452 ? 282.132 67.887 55.878 1.00 14.57 428 GLY C N 1
ATOM 11832 C CA . GLY C 1 452 ? 282.661 68.751 54.837 1.00 15.94 428 GLY C CA 1
ATOM 11833 C C . GLY C 1 452 ? 284.126 69.075 55.078 1.00 14.53 428 GLY C C 1
ATOM 11834 O O . GLY C 1 452 ? 284.959 69.076 54.148 1.00 15.27 428 GLY C O 1
ATOM 11835 N N . LYS C 1 453 ? 284.474 69.376 56.336 1.00 14.38 429 LYS C N 1
ATOM 11836 C CA . LYS C 1 453 ? 285.863 69.679 56.679 1.00 14.37 429 LYS C CA 1
ATOM 11837 C C . LYS C 1 453 ? 286.737 68.441 56.498 1.00 13.55 429 LYS C C 1
ATOM 11838 O O . LYS C 1 453 ? 287.842 68.504 55.941 1.00 12.74 429 LYS C O 1
ATOM 11844 N N . ALA C 1 454 ? 286.247 67.299 56.973 1.00 14.09 430 ALA C N 1
ATOM 11845 C CA . ALA C 1 454 ? 287.011 66.056 56.825 1.00 13.12 430 ALA C CA 1
ATOM 11846 C C . ALA C 1 454 ? 287.299 65.758 55.346 1.00 13.20 430 ALA C C 1
ATOM 11847 O O . ALA C 1 454 ? 288.410 65.321 55.007 1.00 12.82 430 ALA C O 1
ATOM 11849 N N A GLN C 1 455 ? 286.305 65.981 54.487 0.50 13.85 431 GLN C N 1
ATOM 11850 N N B GLN C 1 455 ? 286.310 65.985 54.485 0.50 14.32 431 GLN C N 1
ATOM 11851 C CA A GLN C 1 455 ? 286.445 65.765 53.047 0.50 13.92 431 GLN C CA 1
ATOM 11852 C CA B GLN C 1 455 ? 286.488 65.760 53.057 0.50 14.87 431 GLN C CA 1
ATOM 11853 C C A GLN C 1 455 ? 287.484 66.741 52.458 0.50 14.67 431 GLN C C 1
ATOM 11854 C C B GLN C 1 455 ? 287.507 66.733 52.478 0.50 15.20 431 GLN C C 1
ATOM 11855 O O A GLN C 1 455 ? 288.321 66.349 51.638 0.50 15.02 431 GLN C O 1
ATOM 11856 O O B GLN C 1 455 ? 288.314 66.342 51.644 0.50 15.52 431 GLN C O 1
ATOM 11867 N N . ARG C 1 456 ? 287.468 67.999 52.890 1.00 15.04 432 ARG C N 1
ATOM 11868 C CA . ARG C 1 456 ? 288.490 68.964 52.407 1.00 15.40 432 ARG C CA 1
ATOM 11869 C C . ARG C 1 456 ? 289.882 68.503 52.764 1.00 14.54 432 ARG C C 1
ATOM 11870 O O . ARG C 1 456 ? 290.831 68.570 51.954 1.00 15.43 432 ARG C O 1
ATOM 11878 N N . VAL C 1 457 ? 290.053 68.048 54.000 1.00 13.69 433 VAL C N 1
ATOM 11879 C CA . VAL C 1 457 ? 291.350 67.584 54.463 1.00 13.63 433 VAL C CA 1
ATOM 11880 C C . VAL C 1 457 ? 291.754 66.345 53.683 1.00 13.38 433 VAL C C 1
ATOM 11881 O O . VAL C 1 457 ? 292.873 66.224 53.201 1.00 12.18 433 VAL C O 1
ATOM 11885 N N . ALA C 1 458 ? 290.837 65.384 53.552 1.00 12.54 434 ALA C N 1
ATOM 11886 C CA . ALA C 1 458 ? 291.146 64.145 52.831 1.00 12.32 434 ALA C CA 1
ATOM 11887 C C . ALA C 1 458 ? 291.659 64.410 51.414 1.00 12.79 434 ALA C C 1
ATOM 11888 O O . ALA C 1 458 ? 292.575 63.734 50.937 1.00 11.78 434 ALA C O 1
ATOM 11890 N N A ASN C 1 459 ? 291.069 65.380 50.733 0.50 12.12 435 ASN C N 1
ATOM 11891 N N B ASN C 1 459 ? 291.076 65.394 50.734 0.50 12.91 435 ASN C N 1
ATOM 11892 C CA A ASN C 1 459 ? 291.489 65.684 49.381 0.50 13.16 435 ASN C CA 1
ATOM 11893 C CA B ASN C 1 459 ? 291.490 65.729 49.381 0.50 14.66 435 ASN C CA 1
ATOM 11894 C C A ASN C 1 459 ? 292.904 66.268 49.292 0.50 12.93 435 ASN C C 1
ATOM 11895 C C B ASN C 1 459 ? 292.922 66.252 49.302 0.50 13.73 435 ASN C C 1
ATOM 11896 O O A ASN C 1 459 ? 293.550 66.152 48.246 0.50 13.70 435 ASN C O 1
ATOM 11897 O O B ASN C 1 459 ? 293.583 66.117 48.269 0.50 14.35 435 ASN C O 1
ATOM 11906 N N . LYS C 1 460 ? 293.395 66.841 50.395 1.00 12.72 436 LYS C N 1
ATOM 11907 C CA . LYS C 1 460 ? 294.730 67.434 50.433 1.00 13.04 436 LYS C CA 1
ATOM 11908 C C . LYS C 1 460 ? 295.844 66.547 51.003 1.00 12.14 436 LYS C C 1
ATOM 11909 O O . LYS C 1 460 ? 297.018 66.865 50.841 1.00 13.35 436 LYS C O 1
ATOM 11915 N N . LEU C 1 461 ? 295.493 65.410 51.615 1.00 11.44 437 LEU C N 1
ATOM 11916 C CA . LEU C 1 461 ? 296.502 64.494 52.139 1.00 11.49 437 LEU C CA 1
ATOM 11917 C C . LEU C 1 461 ? 297.104 63.643 51.031 1.00 11.13 437 LEU C C 1
ATOM 11918 O O . LEU C 1 461 ? 296.357 63.013 50.252 1.00 12.42 437 LEU C O 1
ATOM 11923 N N . LYS C 1 462 ? 298.419 63.561 50.964 1.00 10.77 438 LYS C N 1
ATOM 11924 C CA . LYS C 1 462 ? 299.093 62.762 49.922 1.00 10.62 438 LYS C CA 1
ATOM 11925 C C . LYS C 1 462 ? 299.273 61.342 50.460 1.00 9.98 438 LYS C C 1
ATOM 11926 O O . LYS C 1 462 ? 300.347 60.931 50.898 1.00 10.45 438 LYS C O 1
ATOM 11932 N N . LEU C 1 463 ? 298.148 60.615 50.446 1.00 10.43 439 LEU C N 1
ATOM 11933 C CA . LEU C 1 463 ? 298.056 59.265 50.979 1.00 9.38 439 LEU C CA 1
ATOM 11934 C C . LEU C 1 463 ? 297.210 58.402 50.060 1.00 9.15 439 LEU C C 1
ATOM 11935 O O . LEU C 1 463 ? 296.208 58.865 49.511 1.00 9.91 439 LEU C O 1
ATOM 11940 N N . GLY C 1 464 ? 297.582 57.124 49.924 1.00 8.54 440 GLY C N 1
ATOM 11941 C CA . GLY C 1 464 ? 296.859 56.192 49.073 1.00 8.42 440 GLY C CA 1
ATOM 11942 C C . GLY C 1 464 ? 295.461 55.838 49.570 1.00 8.55 440 GLY C C 1
ATOM 11943 O O . GLY C 1 464 ? 294.582 55.514 48.785 1.00 7.91 440 GLY C O 1
ATOM 11944 N N . THR C 1 465 ? 295.286 55.886 50.889 1.00 8.61 441 THR C N 1
ATOM 11945 C CA . THR C 1 465 ? 293.987 55.643 51.511 1.00 8.35 441 THR C CA 1
ATOM 11946 C C . THR C 1 465 ? 293.771 56.664 52.620 1.00 8.79 441 THR C C 1
ATOM 11947 O O . THR C 1 465 ? 294.665 56.875 53.464 1.00 8.64 441 THR C O 1
ATOM 11951 N N . VAL C 1 466 ? 292.603 57.309 52.626 1.00 8.30 442 VAL C N 1
ATOM 11952 C CA . VAL C 1 466 ? 292.257 58.209 53.697 1.00 9.52 442 VAL C CA 1
ATOM 11953 C C . VAL C 1 466 ? 290.930 57.756 54.279 1.00 10.12 442 VAL C C 1
ATOM 11954 O O . VAL C 1 466 ? 289.946 57.608 53.531 1.00 10.75 442 VAL C O 1
ATOM 11958 N N . TRP C 1 467 ? 290.909 57.538 55.589 1.00 9.24 443 TRP C N 1
ATOM 11959 C CA . TRP C 1 467 ? 289.678 57.194 56.297 1.00 9.09 443 TRP C CA 1
ATOM 11960 C C . TRP C 1 467 ? 289.074 58.444 56.955 1.00 9.57 443 TRP C C 1
ATOM 11961 O O . TRP C 1 467 ? 289.788 59.244 57.572 1.00 10.53 443 TRP C O 1
ATOM 11972 N N . ILE C 1 468 ? 287.767 58.631 56.799 1.00 9.12 444 ILE C N 1
ATOM 11973 C CA . ILE C 1 468 ? 287.014 59.707 57.493 1.00 10.18 444 ILE C CA 1
ATOM 11974 C C . ILE C 1 468 ? 286.218 59.017 58.620 1.00 9.98 444 ILE C C 1
ATOM 11975 O O . ILE C 1 468 ? 285.348 58.164 58.389 1.00 11.29 444 ILE C O 1
ATOM 11980 N N . ASN C 1 469 ? 286.568 59.379 59.846 1.00 10.40 445 ASN C N 1
ATOM 11981 C CA . ASN C 1 469 ? 285.970 58.803 61.056 1.00 10.77 445 ASN C CA 1
ATOM 11982 C C . ASN C 1 469 ? 286.091 57.303 61.181 1.00 11.50 445 ASN C C 1
ATOM 11983 O O . ASN C 1 469 ? 285.153 56.603 61.568 1.00 12.84 445 ASN C O 1
ATOM 11988 N N . ASP C 1 470 ? 287.278 56.806 60.817 1.00 11.04 446 ASP C N 1
ATOM 11989 C CA . ASP C 1 470 ? 287.609 55.390 60.964 1.00 11.48 446 ASP C CA 1
ATOM 11990 C C . ASP C 1 470 ? 289.118 55.265 60.935 1.00 11.06 446 ASP C C 1
ATOM 11991 O O . ASP C 1 470 ? 289.810 56.253 60.672 1.00 10.50 446 ASP C O 1
ATOM 11996 N N . PHE C 1 471 ? 289.615 54.075 61.251 1.00 10.79 447 PHE C N 1
ATOM 11997 C CA . PHE C 1 471 ? 291.049 53.781 61.150 1.00 11.75 447 PHE C CA 1
ATOM 11998 C C . PHE C 1 471 ? 291.220 52.287 60.909 1.00 11.47 447 PHE C C 1
ATOM 11999 O O . PHE C 1 471 ? 290.547 51.480 61.569 1.00 12.30 447 PHE C O 1
ATOM 12007 N N . HIS C 1 472 ? 292.004 51.959 59.869 1.00 10.28 448 HIS C N 1
ATOM 12008 C CA . HIS C 1 472 ? 292.385 50.621 59.421 1.00 10.84 448 HIS C CA 1
ATOM 12009 C C . HIS C 1 472 ? 291.672 49.941 58.229 1.00 11.63 448 HIS C C 1
ATOM 12010 O O . HIS C 1 472 ? 292.274 49.048 57.622 1.00 12.05 448 HIS C O 1
ATOM 12017 N N . PRO C 1 473 ? 290.434 50.337 57.869 1.00 11.97 449 PRO C N 1
ATOM 12018 C CA . PRO C 1 473 ? 289.796 49.552 56.790 1.00 14.28 449 PRO C CA 1
ATOM 12019 C C . PRO C 1 473 ? 290.468 49.441 55.449 1.00 13.73 449 PRO C C 1
ATOM 12020 O O . PRO C 1 473 ? 290.934 50.436 54.903 1.00 13.57 449 PRO C O 1
ATOM 12024 N N . TYR C 1 474 ? 290.518 48.220 54.918 1.00 12.73 450 TYR C N 1
ATOM 12025 C CA . TYR C 1 474 ? 291.010 47.926 53.578 1.00 12.72 450 TYR C CA 1
ATOM 12026 C C . TYR C 1 474 ? 290.164 46.720 53.120 1.00 12.14 450 TYR C C 1
ATOM 12027 O O . TYR C 1 474 ? 289.620 45.975 53.962 1.00 11.81 450 TYR C O 1
ATOM 12036 N N . PHE C 1 475 ? 290.027 46.550 51.812 1.00 9.53 451 PHE C N 1
ATOM 12037 C CA . PHE C 1 475 ? 289.241 45.447 51.269 1.00 9.74 451 PHE C CA 1
ATOM 12038 C C . PHE C 1 475 ? 289.558 45.259 49.798 1.00 9.09 451 PHE C C 1
ATOM 12039 O O . PHE C 1 475 ? 290.009 46.187 49.122 1.00 8.96 451 PHE C O 1
ATOM 12047 N N . ALA C 1 476 ? 289.316 44.036 49.322 1.00 9.56 452 ALA C N 1
ATOM 12048 C CA . ALA C 1 476 ? 289.695 43.629 47.976 1.00 9.27 452 ALA C CA 1
ATOM 12049 C C . ALA C 1 476 ? 289.123 44.497 46.878 1.00 8.98 452 ALA C C 1
ATOM 12050 O O . ALA C 1 476 ? 289.712 44.616 45.821 1.00 9.23 452 ALA C O 1
ATOM 12052 N N . GLN C 1 477 ? 287.990 45.152 47.147 1.00 8.82 453 GLN C N 1
ATOM 12053 C CA . GLN C 1 477 ? 287.349 45.936 46.129 1.00 9.57 453 GLN C CA 1
ATOM 12054 C C . GLN C 1 477 ? 288.067 47.252 45.802 1.00 9.31 453 GLN C C 1
ATOM 12055 O O . GLN C 1 477 ? 287.766 47.839 44.764 1.00 11.15 453 GLN C O 1
ATOM 12061 N N . ALA C 1 478 ? 288.965 47.712 46.680 1.00 9.25 454 ALA C N 1
ATOM 12062 C CA . ALA C 1 478 ? 289.603 49.035 46.511 1.00 8.84 454 ALA C CA 1
ATOM 12063 C C . ALA C 1 478 ? 291.105 48.917 46.533 1.00 8.60 454 ALA C C 1
ATOM 12064 O O . ALA C 1 478 ? 291.652 48.212 47.360 1.00 9.01 454 ALA C O 1
ATOM 12066 N N . PRO C 1 479 ? 291.789 49.675 45.663 1.00 8.66 455 PRO C N 1
ATOM 12067 C CA . PRO C 1 479 ? 293.259 49.625 45.618 1.00 8.66 455 PRO C CA 1
ATOM 12068 C C . PRO C 1 479 ? 293.926 50.210 46.846 1.00 9.02 455 PRO C C 1
ATOM 12069 O O . PRO C 1 479 ? 293.423 51.191 47.425 1.00 8.51 455 PRO C O 1
ATOM 12073 N N . TRP C 1 480 ? 295.046 49.607 47.199 1.00 8.09 456 TRP C N 1
ATOM 12074 C CA . TRP C 1 480 ? 295.847 49.955 48.396 1.00 8.26 456 TRP C CA 1
ATOM 12075 C C . TRP C 1 480 ? 297.295 50.142 47.996 1.00 8.54 456 TRP C C 1
ATOM 12076 O O . TRP C 1 480 ? 297.854 49.303 47.289 1.00 8.81 456 TRP C O 1
ATOM 12087 N N . GLY C 1 481 ? 297.887 51.263 48.418 1.00 8.87 457 GLY C N 1
ATOM 12088 C CA . GLY C 1 481 ? 299.304 51.484 48.118 1.00 9.48 457 GLY C CA 1
ATOM 12089 C C . GLY C 1 481 ? 299.723 52.873 48.451 1.00 9.95 457 GLY C C 1
ATOM 12090 O O . GLY C 1 481 ? 298.920 53.698 48.886 1.00 9.74 457 GLY C O 1
ATOM 12091 N N . GLY C 1 482 ? 300.982 53.177 48.182 1.00 10.12 458 GLY C N 1
ATOM 12092 C CA . GLY C 1 482 ? 301.457 54.456 48.671 1.00 12.01 458 GLY C CA 1
ATOM 12093 C C . GLY C 1 482 ? 301.885 55.490 47.682 1.00 13.51 458 GLY C C 1
ATOM 12094 O O . GLY C 1 482 ? 302.359 55.170 46.595 1.00 14.74 458 GLY C O 1
ATOM 12095 N N . TYR C 1 483 ? 301.726 56.740 48.107 1.00 12.09 459 TYR C N 1
ATOM 12096 C CA . TYR C 1 483 ? 302.380 57.861 47.444 1.00 10.70 459 TYR C CA 1
ATOM 12097 C C . TYR C 1 483 ? 303.831 57.901 47.972 1.00 10.95 459 TYR C C 1
ATOM 12098 O O . TYR C 1 483 ? 304.168 57.290 49.012 1.00 9.94 459 TYR C O 1
ATOM 12107 N N . LYS C 1 484 ? 304.702 58.607 47.253 1.00 10.89 460 LYS C N 1
ATOM 12108 C CA . LYS C 1 484 ? 306.019 58.925 47.775 1.00 11.26 460 LYS C CA 1
ATOM 12109 C C . LYS C 1 484 ? 306.812 57.655 48.125 1.00 10.88 460 LYS C C 1
ATOM 12110 O O . LYS C 1 484 ? 306.786 56.708 47.336 1.00 11.75 460 LYS C O 1
ATOM 12116 N N . GLN C 1 485 ? 307.503 57.627 49.267 1.00 10.14 461 GLN C N 1
ATOM 12117 C CA . GLN C 1 485 ? 308.350 56.509 49.569 1.00 10.83 461 GLN C CA 1
ATOM 12118 C C . GLN C 1 485 ? 307.608 55.297 50.152 1.00 9.76 461 GLN C C 1
ATOM 12119 O O . GLN C 1 485 ? 308.244 54.331 50.571 1.00 11.11 461 GLN C O 1
ATOM 12125 N N . SER C 1 486 ? 306.291 55.365 50.214 1.00 9.02 462 SER C N 1
ATOM 12126 C CA . SER C 1 486 ? 305.518 54.201 50.702 1.00 8.98 462 SER C CA 1
ATOM 12127 C C . SER C 1 486 ? 305.359 53.110 49.654 1.00 9.95 462 SER C C 1
ATOM 12128 O O . SER C 1 486 ? 304.917 52.004 49.972 1.00 10.69 462 SER C O 1
ATOM 12131 N N . GLY C 1 487 ? 305.692 53.376 48.394 1.00 9.08 463 GLY C N 1
ATOM 12132 C CA . GLY C 1 487 ? 305.643 52.311 47.396 1.00 10.10 463 GLY C CA 1
ATOM 12133 C C . GLY C 1 487 ? 305.556 52.749 45.961 1.00 9.42 463 GLY C C 1
ATOM 12134 O O . GLY C 1 487 ? 305.673 53.951 45.649 1.00 9.69 463 GLY C O 1
ATOM 12135 N N . ILE C 1 488 ? 305.382 51.750 45.107 1.00 8.45 464 ILE C N 1
ATOM 12136 C CA . ILE C 1 488 ? 305.120 51.904 43.677 1.00 8.54 464 ILE C CA 1
ATOM 12137 C C . ILE C 1 488 ? 304.016 50.923 43.331 1.00 9.00 464 ILE C C 1
ATOM 12138 O O . ILE C 1 488 ? 304.115 49.719 43.663 1.00 9.85 464 ILE C O 1
ATOM 12143 N N . GLY C 1 489 ? 302.967 51.420 42.686 1.00 8.87 465 GLY C N 1
ATOM 12144 C CA . GLY C 1 489 ? 301.873 50.558 42.283 1.00 9.04 465 GLY C CA 1
ATOM 12145 C C . GLY C 1 489 ? 300.775 50.415 43.320 1.00 8.50 465 GLY C C 1
ATOM 12146 O O . GLY C 1 489 ? 300.761 51.039 44.391 1.00 8.73 465 GLY C O 1
ATOM 12147 N N . ARG C 1 490 ? 299.877 49.481 43.017 1.00 9.67 466 ARG C N 1
ATOM 12148 C CA . ARG C 1 490 ? 298.742 49.200 43.910 1.00 8.75 466 ARG C CA 1
ATOM 12149 C C . ARG C 1 490 ? 298.466 47.710 43.968 1.00 10.30 466 ARG C C 1
ATOM 12150 O O . ARG C 1 490 ? 298.775 46.951 43.025 1.00 11.19 466 ARG C O 1
ATOM 12158 N N . GLU C 1 491 ? 297.970 47.279 45.111 1.00 9.23 467 GLU C N 1
ATOM 12159 C CA . GLU C 1 491 ? 297.450 45.932 45.313 1.00 8.91 467 GLU C CA 1
ATOM 12160 C C . GLU C 1 491 ? 295.982 46.099 45.609 1.00 9.09 467 GLU C C 1
ATOM 12161 O O . GLU C 1 491 ? 295.526 47.161 46.053 1.00 9.49 467 GLU C O 1
ATOM 12167 N N . LEU C 1 492 ? 295.241 45.031 45.340 1.00 8.55 468 LEU C N 1
ATOM 12168 C CA . LEU C 1 492 ? 293.767 45.001 45.492 1.00 9.76 468 LEU C CA 1
ATOM 12169 C C . LEU C 1 492 ? 293.058 45.821 44.408 1.00 9.47 468 LEU C C 1
ATOM 12170 O O . LEU C 1 492 ? 293.652 46.634 43.702 1.00 9.75 468 LEU C O 1
ATOM 12175 N N . GLY C 1 493 ? 291.772 45.525 44.263 1.00 9.66 469 GLY C N 1
ATOM 12176 C CA . GLY C 1 493 ? 290.959 46.178 43.250 1.00 9.75 469 GLY C CA 1
ATOM 12177 C C . GLY C 1 493 ? 291.346 45.866 41.815 1.00 10.23 469 GLY C C 1
ATOM 12178 O O . GLY C 1 493 ? 292.206 45.016 41.517 1.00 10.65 469 GLY C O 1
ATOM 12179 N N . LYS C 1 494 ? 290.719 46.587 40.902 1.00 10.68 470 LYS C N 1
ATOM 12180 C CA . LYS C 1 494 ? 291.027 46.404 39.484 1.00 11.82 470 LYS C CA 1
ATOM 12181 C C . LYS C 1 494 ? 292.456 46.836 39.171 1.00 11.77 470 LYS C C 1
ATOM 12182 O O . LYS C 1 494 ? 293.135 46.187 38.356 1.00 12.18 470 LYS C O 1
ATOM 12188 N N A GLU C 1 495 ? 292.932 47.878 39.849 0.50 11.03 471 GLU C N 1
ATOM 12189 N N B GLU C 1 495 ? 292.952 47.886 39.835 0.50 12.04 471 GLU C N 1
ATOM 12190 C CA A GLU C 1 495 ? 294.291 48.356 39.640 0.50 11.90 471 GLU C CA 1
ATOM 12191 C CA B GLU C 1 495 ? 294.350 48.312 39.606 0.50 13.64 471 GLU C CA 1
ATOM 12192 C C A GLU C 1 495 ? 295.312 47.292 40.093 0.50 12.19 471 GLU C C 1
ATOM 12193 C C B GLU C 1 495 ? 295.327 47.256 40.070 0.50 13.29 471 GLU C C 1
ATOM 12194 O O A GLU C 1 495 ? 296.365 47.117 39.471 0.50 12.96 471 GLU C O 1
ATOM 12195 O O B GLU C 1 495 ? 296.385 47.086 39.457 0.50 13.73 471 GLU C O 1
ATOM 12206 N N . GLY C 1 496 ? 295.010 46.559 41.159 1.00 11.07 472 GLY C N 1
ATOM 12207 C CA . GLY C 1 496 ? 295.851 45.477 41.638 1.00 11.58 472 GLY C CA 1
ATOM 12208 C C . GLY C 1 496 ? 295.963 44.382 40.585 1.00 11.79 472 GLY C C 1
ATOM 12209 O O . GLY C 1 496 ? 297.035 43.825 40.339 1.00 11.64 472 GLY C O 1
ATOM 12210 N N . LEU C 1 497 ? 294.848 44.019 39.982 1.00 11.07 473 LEU C N 1
ATOM 12211 C CA . LEU C 1 497 ? 294.863 43.018 38.907 1.00 11.79 473 LEU C CA 1
ATOM 12212 C C . LEU C 1 497 ? 295.726 43.476 37.724 1.00 11.32 473 LEU C C 1
ATOM 12213 O O . LEU C 1 497 ? 296.465 42.674 37.123 1.00 10.80 473 LEU C O 1
ATOM 12218 N N A GLU C 1 498 ? 295.667 44.766 37.397 0.50 11.32 474 GLU C N 1
ATOM 12219 N N B GLU C 1 498 ? 295.665 44.766 37.400 0.50 11.87 474 GLU C N 1
ATOM 12220 C CA A GLU C 1 498 ? 296.434 45.324 36.276 0.50 11.96 474 GLU C CA 1
ATOM 12221 C CA B GLU C 1 498 ? 296.407 45.329 36.274 0.50 13.25 474 GLU C CA 1
ATOM 12222 C C A GLU C 1 498 ? 297.946 45.188 36.399 0.50 11.98 474 GLU C C 1
ATOM 12223 C C B GLU C 1 498 ? 297.930 45.185 36.400 0.50 12.62 474 GLU C C 1
ATOM 12224 O O A GLU C 1 498 ? 298.646 45.167 35.383 0.50 12.52 474 GLU C O 1
ATOM 12225 O O B GLU C 1 498 ? 298.622 45.153 35.380 0.50 13.18 474 GLU C O 1
ATOM 12236 N N . GLU C 1 499 ? 298.467 45.093 37.622 1.00 10.57 475 GLU C N 1
ATOM 12237 C CA . GLU C 1 499 ? 299.921 44.892 37.793 1.00 11.63 475 GLU C CA 1
ATOM 12238 C C . GLU C 1 499 ? 300.335 43.562 37.141 1.00 10.57 475 GLU C C 1
ATOM 12239 O O . GLU C 1 499 ? 301.487 43.388 36.749 1.00 10.39 475 GLU C O 1
ATOM 12245 N N . TYR C 1 500 ? 299.389 42.613 37.073 1.00 9.36 476 TYR C N 1
ATOM 12246 C CA . TYR C 1 500 ? 299.620 41.248 36.567 1.00 10.06 476 TYR C CA 1
ATOM 12247 C C . TYR C 1 500 ? 299.252 41.075 35.086 1.00 10.93 476 TYR C C 1
ATOM 12248 O O . TYR C 1 500 ? 299.243 39.940 34.596 1.00 11.56 476 TYR C O 1
ATOM 12257 N N . LEU C 1 501 ? 298.945 42.186 34.419 1.00 9.88 477 LEU C N 1
ATOM 12258 C CA . LEU C 1 501 ? 298.622 42.187 32.987 1.00 9.83 477 LEU C CA 1
ATOM 12259 C C . LEU C 1 501 ? 299.569 43.074 32.197 1.00 9.48 477 LEU C C 1
ATOM 12260 O O . LEU C 1 501 ? 300.234 43.983 32.744 1.00 9.87 477 LEU C O 1
ATOM 12265 N N . VAL C 1 502 ? 299.661 42.776 30.897 1.00 9.89 478 VAL C N 1
ATOM 12266 C CA . VAL C 1 502 ? 300.456 43.580 29.969 1.00 10.33 478 VAL C CA 1
ATOM 12267 C C . VAL C 1 502 ? 299.577 43.809 28.739 1.00 9.82 478 VAL C C 1
ATOM 12268 O O . VAL C 1 502 ? 298.829 42.922 28.335 1.00 10.87 478 VAL C O 1
ATOM 12272 N N . SER C 1 503 ? 299.641 45.041 28.203 1.00 9.74 479 SER C N 1
ATOM 12273 C CA . SER C 1 503 ? 298.882 45.406 27.016 1.00 10.45 479 SER C CA 1
ATOM 12274 C C . SER C 1 503 ? 299.644 45.201 25.715 1.00 9.19 479 SER C C 1
ATOM 12275 O O . SER C 1 503 ? 300.846 45.524 25.613 1.00 9.98 479 SER C O 1
ATOM 12278 N N . LYS C 1 504 ? 298.937 44.670 24.725 1.00 9.04 480 LYS C N 1
ATOM 12279 C CA . LYS C 1 504 ? 299.471 44.497 23.369 1.00 8.96 480 LYS C CA 1
ATOM 12280 C C . LYS C 1 504 ? 298.503 45.109 22.363 1.00 8.96 480 LYS C C 1
ATOM 12281 O O . LYS C 1 504 ? 297.328 44.765 22.351 1.00 9.70 480 LYS C O 1
ATOM 12287 N N . HIS C 1 505 ? 299.006 46.050 21.561 1.00 8.67 481 HIS C N 1
ATOM 12288 C CA . HIS C 1 505 ? 298.220 46.660 20.506 1.00 9.07 481 HIS C CA 1
ATOM 12289 C C . HIS C 1 505 ? 298.434 45.834 19.225 1.00 9.76 481 HIS C C 1
ATOM 12290 O O . HIS C 1 505 ? 299.545 45.763 18.728 1.00 10.14 481 HIS C O 1
ATOM 12297 N N . ILE C 1 506 ? 297.362 45.204 18.723 1.00 9.18 482 ILE C N 1
ATOM 12298 C CA . ILE C 1 506 ? 297.431 44.474 17.457 1.00 10.16 482 ILE C CA 1
ATOM 12299 C C . ILE C 1 506 ? 296.705 45.313 16.434 1.00 10.59 482 ILE C C 1
ATOM 12300 O O . ILE C 1 506 ? 295.484 45.571 16.562 1.00 10.15 482 ILE C O 1
ATOM 12305 N N A LEU C 1 507 ? 297.439 45.750 15.419 0.50 10.53 483 LEU C N 1
ATOM 12306 N N B LEU C 1 507 ? 297.437 45.740 15.414 0.50 10.91 483 LEU C N 1
ATOM 12307 C CA A LEU C 1 507 ? 296.893 46.598 14.361 0.50 10.88 483 LEU C CA 1
ATOM 12308 C CA B LEU C 1 507 ? 296.905 46.597 14.358 0.50 11.61 483 LEU C CA 1
ATOM 12309 C C A LEU C 1 507 ? 296.970 45.863 13.031 0.50 11.53 483 LEU C C 1
ATOM 12310 C C B LEU C 1 507 ? 296.975 45.873 13.019 0.50 11.96 483 LEU C C 1
ATOM 12311 O O A LEU C 1 507 ? 298.065 45.507 12.573 0.50 11.82 483 LEU C O 1
ATOM 12312 O O B LEU C 1 507 ? 298.066 45.532 12.543 0.50 12.25 483 LEU C O 1
ATOM 12321 N N . THR C 1 508 ? 295.812 45.615 12.432 1.00 11.46 484 THR C N 1
ATOM 12322 C CA . THR C 1 508 ? 295.731 44.922 11.156 1.00 13.00 484 THR C CA 1
ATOM 12323 C C . THR C 1 508 ? 295.376 45.897 10.044 1.00 13.19 484 THR C C 1
ATOM 12324 O O . THR C 1 508 ? 294.375 46.624 10.160 1.00 12.75 484 THR C O 1
ATOM 12328 N N . ASN C 1 509 ? 296.185 45.924 8.992 1.00 12.07 485 ASN C N 1
ATOM 12329 C CA . ASN C 1 509 ? 295.899 46.762 7.838 1.00 12.50 485 ASN C CA 1
ATOM 12330 C C . ASN C 1 509 ? 295.110 45.895 6.869 1.00 14.16 485 ASN C C 1
ATOM 12331 O O . ASN C 1 509 ? 295.635 44.924 6.339 1.00 14.59 485 ASN C O 1
ATOM 12336 N N . THR C 1 510 ? 293.834 46.238 6.701 1.00 14.65 486 THR C N 1
ATOM 12337 C CA . THR C 1 510 ? 292.941 45.436 5.878 1.00 16.42 486 THR C CA 1
ATOM 12338 C C . THR C 1 510 ? 292.967 45.763 4.411 1.00 19.44 486 THR C C 1
ATOM 12339 O O . THR C 1 510 ? 292.245 45.122 3.638 1.00 21.70 486 THR C O 1
ATOM 12343 N N . ASN C 1 511 ? 293.728 46.775 4.011 1.00 18.17 487 ASN C N 1
ATOM 12344 C CA . ASN C 1 511 ? 293.860 47.095 2.584 1.00 21.49 487 ASN C CA 1
ATOM 12345 C C . ASN C 1 511 ? 295.262 47.620 2.363 1.00 20.03 487 ASN C C 1
ATOM 12346 O O . ASN C 1 511 ? 295.463 48.772 2.022 1.00 20.28 487 ASN C O 1
ATOM 12351 N N . PRO C 1 512 ? 296.258 46.747 2.565 1.00 17.75 488 PRO C N 1
ATOM 12352 C CA . PRO C 1 512 ? 297.627 47.219 2.539 1.00 17.77 488 PRO C CA 1
ATOM 12353 C C . PRO C 1 512 ? 298.106 47.659 1.166 1.00 18.14 488 PRO C C 1
ATOM 12354 O O . PRO C 1 512 ? 297.835 46.991 0.160 1.00 19.88 488 PRO C O 1
ATOM 12358 N N . GLN C 1 513 ? 298.786 48.794 1.142 1.00 19.39 489 GLN C N 1
ATOM 12359 C CA . GLN C 1 513 ? 299.294 49.348 -0.114 1.00 20.08 489 GLN C CA 1
ATOM 12360 C C . GLN C 1 513 ? 300.759 49.655 0.036 1.00 18.38 489 GLN C C 1
ATOM 12361 O O . GLN C 1 513 ? 301.217 49.977 1.122 1.00 18.61 489 GLN C O 1
ATOM 12367 N N . LEU C 1 514 ? 301.499 49.511 -1.055 1.00 19.60 490 LEU C N 1
ATOM 12368 C CA . LEU C 1 514 ? 302.913 49.870 -1.018 1.00 19.63 490 LEU C CA 1
ATOM 12369 C C . LEU C 1 514 ? 303.055 51.377 -0.747 1.00 19.75 490 LEU C C 1
ATOM 12370 O O . LEU C 1 514 ? 302.274 52.193 -1.252 1.00 21.36 490 LEU C O 1
ATOM 12375 N N . VAL C 1 515 ? 304.057 51.737 0.041 1.00 20.02 491 VAL C N 1
ATOM 12376 C CA . VAL C 1 515 ? 304.337 53.132 0.350 1.00 19.19 491 VAL C CA 1
ATOM 12377 C C . VAL C 1 515 ? 305.111 53.755 -0.807 1.00 18.94 491 VAL C C 1
ATOM 12378 O O . VAL C 1 515 ? 304.900 54.925 -1.130 1.00 20.57 491 VAL C O 1
ATOM 12382 N N . ASN C 1 516 ? 306.007 52.987 -1.431 1.00 18.96 492 ASN C N 1
ATOM 12383 C CA . ASN C 1 516 ? 306.809 53.474 -2.541 1.00 19.86 492 ASN C CA 1
ATOM 12384 C C . ASN C 1 516 ? 307.642 54.720 -2.229 1.00 19.77 492 ASN C C 1
ATOM 12385 O O . ASN C 1 516 ? 307.747 55.655 -3.043 1.00 21.01 492 ASN C O 1
ATOM 12390 N N . TRP C 1 517 ? 308.227 54.723 -1.045 1.00 18.30 493 TRP C N 1
ATOM 12391 C CA . TRP C 1 517 ? 309.092 55.808 -0.624 1.00 19.32 493 TRP C CA 1
ATOM 12392 C C . TRP C 1 517 ? 310.457 55.593 -1.218 1.00 19.67 493 TRP C C 1
ATOM 12393 O O . TRP C 1 517 ? 311.076 56.533 -1.747 1.00 20.68 493 TRP C O 1
ATOM 12404 N N . PHE C 1 518 ? 310.972 54.375 -1.076 1.00 18.76 494 PHE C N 1
ATOM 12405 C CA . PHE C 1 518 ? 312.327 54.057 -1.564 1.00 20.57 494 PHE C CA 1
ATOM 12406 C C . PHE C 1 518 ? 312.315 53.680 -3.043 1.00 23.32 494 PHE C C 1
ATOM 12407 O O . PHE C 1 518 ? 311.431 52.943 -3.487 1.00 22.31 494 PHE C O 1
ATOM 12415 N N . SER C 1 519 ? 313.299 54.193 -3.792 1.00 24.25 495 SER C N 1
ATOM 12416 C CA . SER C 1 519 ? 313.381 53.983 -5.250 1.00 25.95 495 SER C CA 1
ATOM 12417 C C . SER C 1 519 ? 313.405 52.522 -5.693 1.00 27.23 495 SER C C 1
ATOM 12418 O O . SER C 1 519 ? 313.990 51.661 -5.022 1.00 27.90 495 SER C O 1
ATOM 12421 N N . LYS C 1 520 ? 312.764 52.275 -6.836 1.00 30.97 496 LYS C N 1
ATOM 12422 C CA . LYS C 1 520 ? 312.735 50.951 -7.466 1.00 36.12 496 LYS C CA 1
ATOM 12423 C C . LYS C 1 520 ? 313.247 51.101 -8.895 1.00 42.01 496 LYS C C 1
ATOM 12424 O O . LYS C 1 520 ? 313.533 52.213 -9.364 1.00 42.08 496 LYS C O 1
ATOM 12431 N N . GLU D 1 26 ? 316.765 81.188 8.983 1.00 72.29 2 GLU D N 1
ATOM 12432 C CA . GLU D 1 26 ? 316.014 82.440 9.304 1.00 76.75 2 GLU D CA 1
ATOM 12433 C C . GLU D 1 26 ? 315.179 82.289 10.566 1.00 69.49 2 GLU D C 1
ATOM 12434 O O . GLU D 1 26 ? 315.032 83.237 11.340 1.00 68.81 2 GLU D O 1
ATOM 12440 N N . LEU D 1 27 ? 314.583 81.113 10.747 1.00 67.95 3 LEU D N 1
ATOM 12441 C CA . LEU D 1 27 ? 313.824 80.816 11.963 1.00 62.22 3 LEU D CA 1
ATOM 12442 C C . LEU D 1 27 ? 314.730 80.945 13.169 1.00 51.90 3 LEU D C 1
ATOM 12443 O O . LEU D 1 27 ? 314.305 81.446 14.248 1.00 44.31 3 LEU D O 1
ATOM 12448 N N . LEU D 1 28 ? 315.984 80.514 12.982 1.00 39.95 4 LEU D N 1
ATOM 12449 C CA . LEU D 1 28 ? 316.913 80.534 14.083 1.00 34.88 4 LEU D CA 1
ATOM 12450 C C . LEU D 1 28 ? 317.192 81.918 14.585 1.00 33.88 4 LEU D C 1
ATOM 12451 O O . LEU D 1 28 ? 317.502 82.072 15.762 1.00 33.59 4 LEU D O 1
ATOM 12456 N N . LYS D 1 29 ? 317.041 82.944 13.738 1.00 34.84 5 LYS D N 1
ATOM 12457 C CA . LYS D 1 29 ? 317.343 84.294 14.193 1.00 37.03 5 LYS D CA 1
ATOM 12458 C C . LYS D 1 29 ? 316.426 84.784 15.313 1.00 34.82 5 LYS D C 1
ATOM 12459 O O . LYS D 1 29 ? 316.799 85.691 16.042 1.00 34.98 5 LYS D O 1
ATOM 12465 N N . HIS D 1 30 ? 315.251 84.172 15.482 1.00 30.93 6 HIS D N 1
ATOM 12466 C CA . HIS D 1 30 ? 314.327 84.573 16.550 1.00 29.37 6 HIS D CA 1
ATOM 12467 C C . HIS D 1 30 ? 314.147 83.523 17.639 1.00 24.64 6 HIS D C 1
ATOM 12468 O O . HIS D 1 30 ? 313.418 83.754 18.604 1.00 25.38 6 HIS D O 1
ATOM 12475 N N . LEU D 1 31 ? 314.793 82.377 17.503 1.00 21.24 7 LEU D N 1
ATOM 12476 C CA . LEU D 1 31 ? 314.626 81.297 18.498 1.00 18.89 7 LEU D CA 1
ATOM 12477 C C . LEU D 1 31 ? 315.429 81.566 19.778 1.00 17.55 7 LEU D C 1
ATOM 12478 O O . LEU D 1 31 ? 316.572 82.055 19.733 1.00 17.89 7 LEU D O 1
ATOM 12483 N N A SER D 1 32 ? 314.822 81.280 20.920 0.50 17.48 8 SER D N 1
ATOM 12484 N N B SER D 1 32 ? 314.823 81.255 20.911 0.50 15.69 8 SER D N 1
ATOM 12485 C CA A SER D 1 32 ? 315.494 81.456 22.219 0.50 17.87 8 SER D CA 1
ATOM 12486 C CA B SER D 1 32 ? 315.464 81.409 22.224 0.50 14.83 8 SER D CA 1
ATOM 12487 C C A SER D 1 32 ? 316.702 80.532 22.330 0.50 17.72 8 SER D C 1
ATOM 12488 C C B SER D 1 32 ? 316.687 80.493 22.345 0.50 15.24 8 SER D C 1
ATOM 12489 O O A SER D 1 32 ? 316.729 79.446 21.735 0.50 17.35 8 SER D O 1
ATOM 12490 O O B SER D 1 32 ? 316.738 79.407 21.748 0.50 14.99 8 SER D O 1
ATOM 12495 N N A GLN D 1 33 ? 317.707 80.988 23.071 0.50 17.52 9 GLN D N 1
ATOM 12496 N N B GLN D 1 33 ? 317.694 80.964 23.075 0.50 16.00 9 GLN D N 1
ATOM 12497 C CA A GLN D 1 33 ? 318.925 80.223 23.294 0.50 18.37 9 GLN D CA 1
ATOM 12498 C CA B GLN D 1 33 ? 318.911 80.197 23.291 0.50 17.39 9 GLN D CA 1
ATOM 12499 C C A GLN D 1 33 ? 319.032 79.762 24.743 0.50 17.76 9 GLN D C 1
ATOM 12500 C C B GLN D 1 33 ? 319.043 79.795 24.743 0.50 17.26 9 GLN D C 1
ATOM 12501 O O A GLN D 1 33 ? 320.007 79.127 25.136 0.50 19.02 9 GLN D O 1
ATOM 12502 O O B GLN D 1 33 ? 320.068 79.262 25.140 0.50 18.64 9 GLN D O 1
ATOM 12513 N N . ARG D 1 34 ? 318.005 80.053 25.526 1.00 17.00 10 ARG D N 1
ATOM 12514 C CA . ARG D 1 34 ? 318.023 79.813 26.954 1.00 17.31 10 ARG D CA 1
ATOM 12515 C C . ARG D 1 34 ? 317.106 78.709 27.476 1.00 16.33 10 ARG D C 1
ATOM 12516 O O . ARG D 1 34 ? 316.275 78.166 26.763 1.00 15.62 10 ARG D O 1
ATOM 12524 N N . GLN D 1 35 ? 317.317 78.400 28.736 1.00 14.58 11 GLN D N 1
ATOM 12525 C CA . GLN D 1 35 ? 316.460 77.484 29.481 1.00 14.11 11 GLN D CA 1
ATOM 12526 C C . GLN D 1 35 ? 315.219 78.271 29.906 1.00 13.43 11 GLN D C 1
ATOM 12527 O O . GLN D 1 35 ? 315.207 79.508 29.863 1.00 14.51 11 GLN D O 1
ATOM 12533 N N . TYR D 1 36 ? 314.177 77.560 30.306 1.00 13.10 12 TYR D N 1
ATOM 12534 C CA . TYR D 1 36 ? 312.942 78.209 30.780 1.00 13.08 12 TYR D CA 1
ATOM 12535 C C . TYR D 1 36 ? 312.635 77.638 32.161 1.00 13.35 12 TYR D C 1
ATOM 12536 O O . TYR D 1 36 ? 312.245 76.481 32.312 1.00 12.59 12 TYR D O 1
ATOM 12545 N N . ILE D 1 37 ? 312.853 78.443 33.188 1.00 13.32 13 ILE D N 1
ATOM 12546 C CA . ILE D 1 37 ? 312.697 78.002 34.549 1.00 13.56 13 ILE D CA 1
ATOM 12547 C C . ILE D 1 37 ? 311.833 78.973 35.350 1.00 14.83 13 ILE D C 1
ATOM 12548 O O . ILE D 1 37 ? 312.113 80.184 35.412 1.00 15.22 13 ILE D O 1
ATOM 12553 N N . ASP D 1 38 ? 310.763 78.451 35.922 1.00 14.48 14 ASP D N 1
ATOM 12554 C CA . ASP D 1 38 ? 309.886 79.228 36.791 1.00 15.66 14 ASP D CA 1
ATOM 12555 C C . ASP D 1 38 ? 309.417 80.531 36.124 1.00 16.19 14 ASP D C 1
ATOM 12556 O O . ASP D 1 38 ? 309.527 81.639 36.695 1.00 17.89 14 ASP D O 1
ATOM 12561 N N . GLY D 1 39 ? 308.929 80.376 34.893 1.00 16.26 15 GLY D N 1
ATOM 12562 C CA . GLY D 1 39 ? 308.362 81.474 34.131 1.00 16.93 15 GLY D CA 1
ATOM 12563 C C . GLY D 1 39 ? 309.308 82.457 33.473 1.00 17.87 15 GLY D C 1
ATOM 12564 O O . GLY D 1 39 ? 308.867 83.483 32.954 1.00 17.23 15 GLY D O 1
ATOM 12565 N N . GLU D 1 40 ? 310.604 82.155 33.486 1.00 17.49 16 GLU D N 1
ATOM 12566 C CA . GLU D 1 40 ? 311.590 83.043 32.894 1.00 19.42 16 GLU D CA 1
ATOM 12567 C C . GLU D 1 40 ? 312.586 82.312 32.014 1.00 18.09 16 GLU D C 1
ATOM 12568 O O . GLU D 1 40 ? 313.006 81.188 32.343 1.00 17.79 16 GLU D O 1
ATOM 12574 N N . TRP D 1 41 ? 312.978 82.952 30.914 1.00 16.80 17 TRP D N 1
ATOM 12575 C CA . TRP D 1 41 ? 314.057 82.460 30.051 1.00 16.64 17 TRP D CA 1
ATOM 12576 C C . TRP D 1 41 ? 315.389 82.870 30.696 1.00 17.86 17 TRP D C 1
ATOM 12577 O O . TRP D 1 41 ? 315.686 84.080 30.863 1.00 20.58 17 TRP D O 1
ATOM 12588 N N . VAL D 1 42 ? 316.188 81.879 31.043 1.00 16.45 18 VAL D N 1
ATOM 12589 C CA . VAL D 1 42 ? 317.409 82.094 31.792 1.00 17.68 18 VAL D CA 1
ATOM 12590 C C . VAL D 1 42 ? 318.621 81.352 31.243 1.00 17.78 18 VAL D C 1
ATOM 12591 O O . VAL D 1 42 ? 318.503 80.265 30.674 1.00 16.75 18 VAL D O 1
ATOM 12595 N N . GLU D 1 43 ? 319.805 81.947 31.436 1.00 17.28 19 GLU D N 1
ATOM 12596 C CA . GLU D 1 43 ? 321.022 81.292 31.026 1.00 18.47 19 GLU D CA 1
ATOM 12597 C C . GLU D 1 43 ? 321.367 80.188 32.029 1.00 18.71 19 GLU D C 1
ATOM 12598 O O . GLU D 1 43 ? 320.669 79.982 33.013 1.00 19.52 19 GLU D O 1
ATOM 12604 N N . SER D 1 44 ? 322.407 79.436 31.737 1.00 18.75 20 SER D N 1
ATOM 12605 C CA . SER D 1 44 ? 322.941 78.480 32.678 1.00 17.75 20 SER D CA 1
ATOM 12606 C C . SER D 1 44 ? 323.515 79.236 33.878 1.00 19.25 20 SER D C 1
ATOM 12607 O O . SER D 1 44 ? 324.049 80.354 33.737 1.00 18.66 20 SER D O 1
ATOM 12610 N N . ALA D 1 45 ? 323.472 78.619 35.052 1.00 19.21 21 ALA D N 1
ATOM 12611 C CA . ALA D 1 45 ? 324.019 79.245 36.270 1.00 21.51 21 ALA D CA 1
ATOM 12612 C C . ALA D 1 45 ? 325.507 79.538 36.119 1.00 21.29 21 ALA D C 1
ATOM 12613 O O . ALA D 1 45 ? 326.013 80.474 36.753 1.00 24.10 21 ALA D O 1
ATOM 12615 N N . ASN D 1 46 ? 326.219 78.752 35.310 1.00 20.30 22 ASN D N 1
ATOM 12616 C CA . ASN D 1 46 ? 327.658 78.987 35.096 1.00 22.04 22 ASN D CA 1
ATOM 12617 C C . ASN D 1 46 ? 327.996 79.650 33.752 1.00 22.73 22 ASN D C 1
ATOM 12618 O O . ASN D 1 46 ? 329.183 79.742 33.371 1.00 22.67 22 ASN D O 1
ATOM 12623 N N . LYS D 1 47 ? 326.966 80.096 33.045 1.00 21.60 23 LYS D N 1
ATOM 12624 C CA . LYS D 1 47 ? 327.068 80.756 31.739 1.00 22.96 23 LYS D CA 1
ATOM 12625 C C . LYS D 1 47 ? 327.630 79.897 30.615 1.00 22.82 23 LYS D C 1
ATOM 12626 O O . LYS D 1 47 ? 327.987 80.409 29.530 1.00 22.05 23 LYS D O 1
ATOM 12632 N N A ASN D 1 48 ? 327.684 78.590 30.835 0.50 21.25 24 ASN D N 1
ATOM 12633 N N B ASN D 1 48 ? 327.710 78.593 30.834 0.50 21.21 24 ASN D N 1
ATOM 12634 C CA A ASN D 1 48 ? 328.198 77.677 29.838 0.50 21.06 24 ASN D CA 1
ATOM 12635 C CA B ASN D 1 48 ? 328.249 77.700 29.830 0.50 21.00 24 ASN D CA 1
ATOM 12636 C C A ASN D 1 48 ? 327.202 77.552 28.679 0.50 20.09 24 ASN D C 1
ATOM 12637 C C B ASN D 1 48 ? 327.227 77.560 28.686 0.50 20.08 24 ASN D C 1
ATOM 12638 O O A ASN D 1 48 ? 325.995 77.755 28.849 0.50 18.56 24 ASN D O 1
ATOM 12639 O O B ASN D 1 48 ? 326.033 77.786 28.871 0.50 18.51 24 ASN D O 1
ATOM 12648 N N . THR D 1 49 ? 327.738 77.233 27.510 1.00 20.35 25 THR D N 1
ATOM 12649 C CA . THR D 1 49 ? 326.947 77.067 26.294 1.00 19.42 25 THR D CA 1
ATOM 12650 C C . THR D 1 49 ? 327.398 75.831 25.528 1.00 19.59 25 THR D C 1
ATOM 12651 O O . THR D 1 49 ? 328.484 75.267 25.783 1.00 20.04 25 THR D O 1
ATOM 12655 N N . ARG D 1 50 ? 326.574 75.442 24.562 1.00 17.60 26 ARG D N 1
ATOM 12656 C CA . ARG D 1 50 ? 326.794 74.273 23.705 1.00 18.66 26 ARG D CA 1
ATOM 12657 C C . ARG D 1 50 ? 326.471 74.650 22.268 1.00 18.75 26 ARG D C 1
ATOM 12658 O O . ARG D 1 50 ? 325.434 75.259 21.997 1.00 20.06 26 ARG D O 1
ATOM 12666 N N . ASP D 1 51 ? 327.327 74.229 21.346 1.00 19.39 27 ASP D N 1
ATOM 12667 C CA . ASP D 1 51 ? 327.069 74.415 19.921 1.00 20.24 27 ASP D CA 1
ATOM 12668 C C . ASP D 1 51 ? 326.299 73.203 19.391 1.00 19.87 27 ASP D C 1
ATOM 12669 O O . ASP D 1 51 ? 326.675 72.051 19.641 1.00 20.26 27 ASP D O 1
ATOM 12674 N N . ILE D 1 52 ? 325.222 73.488 18.656 1.00 18.94 28 ILE D N 1
ATOM 12675 C CA . ILE D 1 52 ? 324.321 72.492 18.062 1.00 18.58 28 ILE D CA 1
ATOM 12676 C C . ILE D 1 52 ? 324.729 72.366 16.615 1.00 20.09 28 ILE D C 1
ATOM 12677 O O . ILE D 1 52 ? 324.979 73.382 15.936 1.00 19.64 28 ILE D O 1
ATOM 12682 N N . ILE D 1 53 ? 324.767 71.127 16.142 1.00 19.31 29 ILE D N 1
ATOM 12683 C CA . ILE D 1 53 ? 325.243 70.785 14.807 1.00 21.41 29 ILE D CA 1
ATOM 12684 C C . ILE D 1 53 ? 324.137 70.224 13.890 1.00 21.60 29 ILE D C 1
ATOM 12685 O O . ILE D 1 53 ? 323.133 69.633 14.352 1.00 21.87 29 ILE D O 1
ATOM 12690 N N . ASN D 1 54 ? 324.282 70.493 12.602 1.00 21.77 30 ASN D N 1
ATOM 12691 C CA . ASN D 1 54 ? 323.440 69.915 11.558 1.00 19.50 30 ASN D CA 1
ATOM 12692 C C . ASN D 1 54 ? 324.190 68.669 11.052 1.00 18.57 30 ASN D C 1
ATOM 12693 O O . ASN D 1 54 ? 325.258 68.791 10.492 1.00 18.74 30 ASN D O 1
ATOM 12698 N N . PRO D 1 55 ? 323.624 67.457 11.204 1.00 17.50 31 PRO D N 1
ATOM 12699 C CA . PRO D 1 55 ? 324.342 66.259 10.760 1.00 17.99 31 PRO D CA 1
ATOM 12700 C C . PRO D 1 55 ? 324.573 66.136 9.250 1.00 18.71 31 PRO D C 1
ATOM 12701 O O . PRO D 1 55 ? 325.424 65.337 8.821 1.00 18.92 31 PRO D O 1
ATOM 12705 N N . TYR D 1 56 ? 323.857 66.913 8.456 1.00 18.55 32 TYR D N 1
ATOM 12706 C CA . TYR D 1 56 ? 324.024 66.871 7.008 1.00 20.73 32 TYR D CA 1
ATOM 12707 C C . TYR D 1 56 ? 325.389 67.412 6.561 1.00 21.33 32 TYR D C 1
ATOM 12708 O O . TYR D 1 56 ? 326.004 66.913 5.602 1.00 21.18 32 TYR D O 1
ATOM 12717 N N . ASN D 1 57 ? 325.874 68.422 7.271 1.00 21.66 33 ASN D N 1
ATOM 12718 C CA . ASN D 1 57 ? 327.154 69.028 6.904 1.00 23.22 33 ASN D CA 1
ATOM 12719 C C . ASN D 1 57 ? 328.130 69.247 8.056 1.00 22.64 33 ASN D C 1
ATOM 12720 O O . ASN D 1 57 ? 329.223 69.795 7.852 1.00 22.67 33 ASN D O 1
ATOM 12725 N N . GLN D 1 58 ? 327.746 68.798 9.248 1.00 22.12 34 GLN D N 1
ATOM 12726 C CA . GLN D 1 58 ? 328.524 68.972 10.478 1.00 23.67 34 GLN D CA 1
ATOM 12727 C C . GLN D 1 58 ? 328.825 70.417 10.852 1.00 25.24 34 GLN D C 1
ATOM 12728 O O . GLN D 1 58 ? 329.771 70.686 11.609 1.00 25.05 34 GLN D O 1
ATOM 12734 N N A GLU D 1 59 ? 328.021 71.349 10.354 0.50 25.10 35 GLU D N 1
ATOM 12735 N N B GLU D 1 59 ? 328.025 71.351 10.347 0.50 24.35 35 GLU D N 1
ATOM 12736 C CA A GLU D 1 59 ? 328.215 72.758 10.677 0.50 26.93 35 GLU D CA 1
ATOM 12737 C CA B GLU D 1 59 ? 328.230 72.755 10.664 0.50 25.55 35 GLU D CA 1
ATOM 12738 C C A GLU D 1 59 ? 327.459 73.144 11.932 0.50 24.75 35 GLU D C 1
ATOM 12739 C C B GLU D 1 59 ? 327.468 73.144 11.924 0.50 24.05 35 GLU D C 1
ATOM 12740 O O A GLU D 1 59 ? 326.383 72.590 12.222 0.50 23.82 35 GLU D O 1
ATOM 12741 O O B GLU D 1 59 ? 326.401 72.589 12.214 0.50 23.21 35 GLU D O 1
ATOM 12752 N N . VAL D 1 60 ? 328.046 74.074 12.686 1.00 23.24 36 VAL D N 1
ATOM 12753 C CA . VAL D 1 60 ? 327.405 74.603 13.872 1.00 22.52 36 VAL D CA 1
ATOM 12754 C C . VAL D 1 60 ? 326.297 75.503 13.359 1.00 23.72 36 VAL D C 1
ATOM 12755 O O . VAL D 1 60 ? 326.541 76.397 12.541 1.00 25.04 36 VAL D O 1
ATOM 12759 N N . ILE D 1 61 ? 325.084 75.263 13.814 1.00 21.61 37 ILE D N 1
ATOM 12760 C CA . ILE D 1 61 ? 323.904 76.032 13.404 1.00 23.03 37 ILE D CA 1
ATOM 12761 C C . ILE D 1 61 ? 323.311 76.916 14.491 1.00 23.18 37 ILE D C 1
ATOM 12762 O O . ILE D 1 61 ? 322.491 77.786 14.187 1.00 23.89 37 ILE D O 1
ATOM 12767 N N . PHE D 1 62 ? 323.659 76.667 15.759 1.00 21.16 38 PHE D N 1
ATOM 12768 C CA . PHE D 1 62 ? 323.038 77.405 16.863 1.00 20.32 38 PHE D CA 1
ATOM 12769 C C . PHE D 1 62 ? 323.842 77.165 18.130 1.00 19.56 38 PHE D C 1
ATOM 12770 O O . PHE D 1 62 ? 324.580 76.190 18.221 1.00 18.70 38 PHE D O 1
ATOM 12778 N N . THR D 1 63 ? 323.693 78.069 19.087 1.00 18.26 39 THR D N 1
ATOM 12779 C CA . THR D 1 63 ? 324.380 77.948 20.371 1.00 19.09 39 THR D CA 1
ATOM 12780 C C . THR D 1 63 ? 323.362 78.180 21.478 1.00 18.59 39 THR D C 1
ATOM 12781 O O . THR D 1 63 ? 322.634 79.170 21.445 1.00 19.90 39 THR D O 1
ATOM 12785 N N . VAL D 1 64 ? 323.304 77.253 22.432 1.00 17.75 40 VAL D N 1
ATOM 12786 C CA . VAL D 1 64 ? 322.319 77.296 23.516 1.00 17.67 40 VAL D CA 1
ATOM 12787 C C . VAL D 1 64 ? 322.992 77.189 24.874 1.00 17.01 40 VAL D C 1
ATOM 12788 O O . VAL D 1 64 ? 324.144 76.735 24.997 1.00 18.60 40 VAL D O 1
ATOM 12792 N N . SER D 1 65 ? 322.276 77.588 25.910 1.00 16.04 41 SER D N 1
ATOM 12793 C CA . SER D 1 65 ? 322.773 77.425 27.283 1.00 16.85 41 SER D CA 1
ATOM 12794 C C . SER D 1 65 ? 322.983 75.943 27.606 1.00 16.59 41 SER D C 1
ATOM 12795 O O . SER D 1 65 ? 322.205 75.091 27.174 1.00 15.60 41 SER D O 1
ATOM 12798 N N . GLU D 1 66 ? 323.994 75.662 28.420 1.00 16.67 42 GLU D N 1
ATOM 12799 C CA . GLU D 1 66 ? 324.316 74.316 28.904 1.00 16.54 42 GLU D CA 1
ATOM 12800 C C . GLU D 1 66 ? 324.182 74.397 30.441 1.00 16.21 42 GLU D C 1
ATOM 12801 O O . GLU D 1 66 ? 325.096 74.851 31.158 1.00 16.60 42 GLU D O 1
ATOM 12807 N N . GLY D 1 67 ? 323.005 74.016 30.924 1.00 15.40 43 GLY D N 1
ATOM 12808 C CA . GLY D 1 67 ? 322.606 74.133 32.321 1.00 15.74 43 GLY D CA 1
ATOM 12809 C C . GLY D 1 67 ? 323.324 73.238 33.299 1.00 17.04 43 GLY D C 1
ATOM 12810 O O . GLY D 1 67 ? 323.987 72.264 32.915 1.00 17.81 43 GLY D O 1
ATOM 12811 N N . THR D 1 68 ? 323.195 73.592 34.567 1.00 17.36 44 THR D N 1
ATOM 12812 C CA . THR D 1 68 ? 323.860 72.874 35.641 1.00 17.58 44 THR D CA 1
ATOM 12813 C C . THR D 1 68 ? 322.876 72.064 36.454 1.00 17.63 44 THR D C 1
ATOM 12814 O O . THR D 1 68 ? 321.671 72.256 36.372 1.00 15.16 44 THR D O 1
ATOM 12818 N N . LYS D 1 69 ? 323.412 71.193 37.301 1.00 18.74 45 LYS D N 1
ATOM 12819 C CA . LYS D 1 69 ? 322.531 70.406 38.143 1.00 19.10 45 LYS D CA 1
ATOM 12820 C C . LYS D 1 69 ? 321.762 71.328 39.103 1.00 18.44 45 LYS D C 1
ATOM 12821 O O . LYS D 1 69 ? 320.640 71.004 39.475 1.00 16.48 45 LYS D O 1
ATOM 12827 N N . GLU D 1 70 ? 322.343 72.480 39.482 1.00 18.29 46 GLU D N 1
ATOM 12828 C CA . GLU D 1 70 ? 321.642 73.444 40.340 1.00 18.42 46 GLU D CA 1
ATOM 12829 C C . GLU D 1 70 ? 320.457 74.099 39.600 1.00 16.99 46 GLU D C 1
ATOM 12830 O O . GLU D 1 70 ? 319.431 74.379 40.214 1.00 16.58 46 GLU D O 1
ATOM 12836 N N . ASP D 1 71 ? 320.610 74.323 38.292 1.00 15.47 47 ASP D N 1
ATOM 12837 C CA . ASP D 1 71 ? 319.487 74.842 37.474 1.00 14.83 47 ASP D CA 1
ATOM 12838 C C . ASP D 1 71 ? 318.344 73.786 37.464 1.00 14.02 47 ASP D C 1
ATOM 12839 O O . ASP D 1 71 ? 317.149 74.102 37.645 1.00 13.87 47 ASP D O 1
ATOM 12844 N N . ALA D 1 72 ? 318.711 72.517 37.252 1.00 13.07 48 ALA D N 1
ATOM 12845 C CA . ALA D 1 72 ? 317.694 71.445 37.227 1.00 12.78 48 ALA D CA 1
ATOM 12846 C C . ALA D 1 72 ? 316.986 71.357 38.566 1.00 12.55 48 ALA D C 1
ATOM 12847 O O . ALA D 1 72 ? 315.766 71.183 38.652 1.00 12.53 48 ALA D O 1
ATOM 12849 N N . GLU D 1 73 ? 317.746 71.424 39.649 1.00 13.73 49 GLU D N 1
ATOM 12850 C CA . GLU D 1 73 ? 317.133 71.408 40.971 1.00 15.14 49 GLU D CA 1
ATOM 12851 C C . GLU D 1 73 ? 316.171 72.594 41.194 1.00 14.29 49 GLU D C 1
ATOM 12852 O O . GLU D 1 73 ? 315.101 72.439 41.754 1.00 14.35 49 GLU D O 1
ATOM 12858 N N . ARG D 1 74 ? 316.566 73.781 40.755 1.00 13.04 50 ARG D N 1
ATOM 12859 C CA . ARG D 1 74 ? 315.714 74.946 40.900 1.00 14.46 50 ARG D CA 1
ATOM 12860 C C . ARG D 1 74 ? 314.397 74.757 40.125 1.00 13.38 50 ARG D C 1
ATOM 12861 O O . ARG D 1 74 ? 313.328 75.146 40.604 1.00 13.10 50 ARG D O 1
ATOM 12869 N N . ALA D 1 75 ? 314.483 74.155 38.948 1.00 13.02 51 ALA D N 1
ATOM 12870 C CA . ALA D 1 75 ? 313.293 73.866 38.139 1.00 12.58 51 ALA D CA 1
ATOM 12871 C C . ALA D 1 75 ? 312.384 72.874 38.843 1.00 12.33 51 ALA D C 1
ATOM 12872 O O . ALA D 1 75 ? 311.169 73.052 38.893 1.00 11.64 51 ALA D O 1
ATOM 12874 N N . ILE D 1 76 ? 312.970 71.823 39.429 1.00 11.25 52 ILE D N 1
ATOM 12875 C CA . ILE D 1 76 ? 312.187 70.815 40.151 1.00 11.74 52 ILE D CA 1
ATOM 12876 C C . ILE D 1 76 ? 311.478 71.478 41.360 1.00 11.60 52 ILE D C 1
ATOM 12877 O O . ILE D 1 76 ? 310.300 71.220 41.622 1.00 11.54 52 ILE D O 1
ATOM 12882 N N . LEU D 1 77 ? 312.196 72.300 42.122 1.00 12.05 53 LEU D N 1
ATOM 12883 C CA . LEU D 1 77 ? 311.591 72.973 43.265 1.00 13.12 53 LEU D CA 1
ATOM 12884 C C . LEU D 1 77 ? 310.498 73.938 42.839 1.00 12.44 53 LEU D C 1
ATOM 12885 O O . LEU D 1 77 ? 309.493 74.082 43.534 1.00 12.74 53 LEU D O 1
ATOM 12890 N N . ALA D 1 78 ? 310.663 74.590 41.687 1.00 12.09 54 ALA D N 1
ATOM 12891 C CA . ALA D 1 78 ? 309.599 75.488 41.145 1.00 13.20 54 ALA D CA 1
ATOM 12892 C C . ALA D 1 78 ? 308.367 74.690 40.733 1.00 12.64 54 ALA D C 1
ATOM 12893 O O . ALA D 1 78 ? 307.245 75.109 40.968 1.00 13.30 54 ALA D O 1
ATOM 12895 N N . ALA D 1 79 ? 308.592 73.540 40.111 1.00 11.77 55 ALA D N 1
ATOM 12896 C CA . ALA D 1 79 ? 307.494 72.658 39.721 1.00 11.53 55 ALA D CA 1
ATOM 12897 C C . ALA D 1 79 ? 306.734 72.217 40.969 1.00 11.63 55 ALA D C 1
ATOM 12898 O O . ALA D 1 79 ? 305.491 72.145 40.972 1.00 11.78 55 ALA D O 1
ATOM 12900 N N . ARG D 1 80 ? 307.466 71.854 42.025 1.00 11.32 56 ARG D N 1
ATOM 12901 C CA . ARG D 1 80 ? 306.826 71.451 43.266 1.00 12.33 56 ARG D CA 1
ATOM 12902 C C . ARG D 1 80 ? 306.011 72.605 43.870 1.00 12.36 56 ARG D C 1
ATOM 12903 O O . ARG D 1 80 ? 304.865 72.426 44.281 1.00 12.11 56 ARG D O 1
ATOM 12911 N N . ARG D 1 81 ? 306.599 73.792 43.935 1.00 12.89 57 ARG D N 1
ATOM 12912 C CA . ARG D 1 81 ? 305.885 74.943 44.480 1.00 13.95 57 ARG D CA 1
ATOM 12913 C C . ARG D 1 81 ? 304.606 75.203 43.678 1.00 14.18 57 ARG D C 1
ATOM 12914 O O . ARG D 1 81 ? 303.528 75.434 44.249 1.00 14.70 57 ARG D O 1
ATOM 12922 N N . ALA D 1 82 ? 304.716 75.145 42.355 1.00 13.60 58 ALA D N 1
ATOM 12923 C CA . ALA D 1 82 ? 303.542 75.390 41.468 1.00 13.45 58 ALA D CA 1
ATOM 12924 C C . ALA D 1 82 ? 302.480 74.313 41.694 1.00 12.78 58 ALA D C 1
ATOM 12925 O O . ALA D 1 82 ? 301.288 74.625 41.816 1.00 12.64 58 ALA D O 1
ATOM 12927 N N . PHE D 1 83 ? 302.917 73.056 41.809 1.00 11.16 59 PHE D N 1
ATOM 12928 C CA . PHE D 1 83 ? 301.991 71.967 42.077 1.00 11.69 59 PHE D CA 1
ATOM 12929 C C . PHE D 1 83 ? 301.208 72.213 43.366 1.00 12.87 59 PHE D C 1
ATOM 12930 O O . PHE D 1 83 ? 299.970 72.098 43.410 1.00 12.48 59 PHE D O 1
ATOM 12938 N N . GLU D 1 84 ? 301.908 72.581 44.435 1.00 12.24 60 GLU D N 1
ATOM 12939 C CA . GLU D 1 84 ? 301.263 72.790 45.729 1.00 13.78 60 GLU D CA 1
ATOM 12940 C C . GLU D 1 84 ? 300.368 74.029 45.774 1.00 15.00 60 GLU D C 1
ATOM 12941 O O . GLU D 1 84 ? 299.401 74.043 46.543 1.00 15.01 60 GLU D O 1
ATOM 12947 N N . SER D 1 85 ? 300.626 75.004 44.902 1.00 15.59 61 SER D N 1
ATOM 12948 C CA . SER D 1 85 ? 299.801 76.220 44.846 1.00 16.75 61 SER D CA 1
ATOM 12949 C C . SER D 1 85 ? 298.405 75.902 44.337 1.00 16.63 61 SER D C 1
ATOM 12950 O O . SER D 1 85 ? 297.463 76.668 44.582 1.00 16.63 61 SER D O 1
ATOM 12953 N N . GLY D 1 86 ? 298.298 74.834 43.551 1.00 15.04 62 GLY D N 1
ATOM 12954 C CA . GLY D 1 86 ? 297.055 74.410 42.950 1.00 14.93 62 GLY D CA 1
ATOM 12955 C C . GLY D 1 86 ? 296.589 75.170 41.723 1.00 15.04 62 GLY D C 1
ATOM 12956 O O . GLY D 1 86 ? 295.525 74.828 41.177 1.00 16.00 62 GLY D O 1
ATOM 12957 N N . GLU D 1 87 ? 297.335 76.169 41.258 1.00 14.66 63 GLU D N 1
ATOM 12958 C CA . GLU D 1 87 ? 296.893 76.985 40.117 1.00 16.20 63 GLU D CA 1
ATOM 12959 C C . GLU D 1 87 ? 296.625 76.137 38.868 1.00 15.50 63 GLU D C 1
ATOM 12960 O O . GLU D 1 87 ? 295.673 76.421 38.110 1.00 16.00 63 GLU D O 1
ATOM 12966 N N . TRP D 1 88 ? 297.419 75.080 38.671 1.00 12.98 64 TRP D N 1
ATOM 12967 C CA . TRP D 1 88 ? 297.171 74.160 37.544 1.00 12.41 64 TRP D CA 1
ATOM 12968 C C . TRP D 1 88 ? 296.584 72.838 38.030 1.00 12.68 64 TRP D C 1
ATOM 12969 O O . TRP D 1 88 ? 295.622 72.286 37.433 1.00 13.32 64 TRP D O 1
ATOM 12980 N N . SER D 1 89 ? 297.103 72.319 39.152 1.00 11.91 65 SER D N 1
ATOM 12981 C CA . SER D 1 89 ? 296.646 71.022 39.649 1.00 12.35 65 SER D CA 1
ATOM 12982 C C . SER D 1 89 ? 295.207 71.006 40.129 1.00 13.12 65 SER D C 1
ATOM 12983 O O . SER D 1 89 ? 294.581 69.922 40.169 1.00 16.11 65 SER D O 1
ATOM 12986 N N . GLN D 1 90 ? 294.682 72.163 40.515 1.00 13.19 66 GLN D N 1
ATOM 12987 C CA . GLN D 1 90 ? 293.274 72.271 40.969 1.00 14.75 66 GLN D CA 1
ATOM 12988 C C . GLN D 1 90 ? 292.418 73.015 39.958 1.00 14.27 66 GLN D C 1
ATOM 12989 O O . GLN D 1 90 ? 291.229 73.322 40.214 1.00 15.64 66 GLN D O 1
ATOM 12995 N N . GLU D 1 91 ? 292.983 73.331 38.802 1.00 12.43 67 GLU D N 1
ATOM 12996 C CA . GLU D 1 91 ? 292.188 73.914 37.701 1.00 13.76 67 GLU D CA 1
ATOM 12997 C C . GLU D 1 91 ? 291.201 72.816 37.290 1.00 12.76 67 GLU D C 1
ATOM 12998 O O . GLU D 1 91 ? 291.453 71.611 37.495 1.00 13.74 67 GLU D O 1
ATOM 13004 N N . THR D 1 92 ? 290.081 73.198 36.692 1.00 11.46 68 THR D N 1
ATOM 13005 C CA . THR D 1 92 ? 289.141 72.152 36.252 1.00 11.42 68 THR D CA 1
ATOM 13006 C C . THR D 1 92 ? 289.738 71.356 35.113 1.00 10.81 68 THR D C 1
ATOM 13007 O O . THR D 1 92 ? 290.507 71.881 34.282 1.00 9.95 68 THR D O 1
ATOM 13011 N N . ALA D 1 93 ? 289.363 70.089 35.027 1.00 10.39 69 ALA D N 1
ATOM 13012 C CA . ALA D 1 93 ? 289.880 69.236 33.946 1.00 10.38 69 ALA D CA 1
ATOM 13013 C C . ALA D 1 93 ? 289.453 69.748 32.565 1.00 9.93 69 ALA D C 1
ATOM 13014 O O . ALA D 1 93 ? 290.232 69.721 31.610 1.00 9.75 69 ALA D O 1
ATOM 13016 N N . GLU D 1 94 ? 288.239 70.277 32.500 1.00 9.60 70 GLU D N 1
ATOM 13017 C CA . GLU D 1 94 ? 287.729 70.834 31.258 1.00 9.84 70 GLU D CA 1
ATOM 13018 C C . GLU D 1 94 ? 288.614 72.010 30.769 1.00 10.35 70 GLU D C 1
ATOM 13019 O O . GLU D 1 94 ? 288.962 72.069 29.590 1.00 10.16 70 GLU D O 1
ATOM 13025 N N . THR D 1 95 ? 288.955 72.907 31.684 1.00 10.15 71 THR D N 1
ATOM 13026 C CA . THR D 1 95 ? 289.823 74.053 31.353 1.00 11.12 71 THR D CA 1
ATOM 13027 C C . THR D 1 95 ? 291.224 73.583 30.995 1.00 10.58 71 THR D C 1
ATOM 13028 O O . THR D 1 95 ? 291.835 74.107 30.025 1.00 10.85 71 THR D O 1
ATOM 13032 N N . ARG D 1 96 ? 291.743 72.609 31.717 1.00 10.22 72 ARG D N 1
ATOM 13033 C CA . ARG D 1 96 ? 293.067 72.066 31.364 1.00 10.10 72 ARG D CA 1
ATOM 13034 C C . ARG D 1 96 ? 293.023 71.517 29.917 1.00 10.10 72 ARG D C 1
ATOM 13035 O O . ARG D 1 96 ? 293.948 71.733 29.104 1.00 11.18 72 ARG D O 1
ATOM 13043 N N . GLY D 1 97 ? 291.951 70.798 29.575 1.00 9.60 73 GLY D N 1
ATOM 13044 C CA . GLY D 1 97 ? 291.805 70.289 28.203 1.00 9.64 73 GLY D CA 1
ATOM 13045 C C . GLY D 1 97 ? 291.801 71.421 27.150 1.00 10.64 73 GLY D C 1
ATOM 13046 O O . GLY D 1 97 ? 292.396 71.265 26.089 1.00 10.22 73 GLY D O 1
ATOM 13047 N N . LYS D 1 98 ? 291.119 72.522 27.438 1.00 10.36 74 LYS D N 1
ATOM 13048 C CA . LYS D 1 98 ? 291.093 73.656 26.507 1.00 11.28 74 LYS D CA 1
ATOM 13049 C C . LYS D 1 98 ? 292.530 74.200 26.263 1.00 11.39 74 LYS D C 1
ATOM 13050 O O . LYS D 1 98 ? 292.877 74.569 25.141 1.00 11.72 74 LYS D O 1
ATOM 13056 N N . LYS D 1 99 ? 293.343 74.255 27.309 1.00 11.73 75 LYS D N 1
ATOM 13057 C CA . LYS D 1 99 ? 294.723 74.753 27.177 1.00 11.34 75 LYS D CA 1
ATOM 13058 C C . LYS D 1 99 ? 295.559 73.792 26.355 1.00 11.49 75 LYS D C 1
ATOM 13059 O O . LYS D 1 99 ? 296.397 74.223 25.541 1.00 11.69 75 LYS D O 1
ATOM 13065 N N . VAL D 1 100 ? 295.368 72.499 26.588 1.00 9.96 76 VAL D N 1
ATOM 13066 C CA . VAL D 1 100 ? 296.102 71.481 25.817 1.00 9.51 76 VAL D CA 1
ATOM 13067 C C . VAL D 1 100 ? 295.694 71.572 24.340 1.00 10.25 76 VAL D C 1
ATOM 13068 O O . VAL D 1 100 ? 296.532 71.466 23.439 1.00 10.10 76 VAL D O 1
ATOM 13072 N N A ARG D 1 101 ? 294.402 71.809 24.089 0.50 9.97 77 ARG D N 1
ATOM 13073 N N B ARG D 1 101 ? 294.400 71.808 24.098 0.50 9.72 77 ARG D N 1
ATOM 13074 C CA A ARG D 1 101 ? 293.921 71.995 22.723 0.50 10.52 77 ARG D CA 1
ATOM 13075 C CA B ARG D 1 101 ? 293.892 71.995 22.740 0.50 10.06 77 ARG D CA 1
ATOM 13076 C C A ARG D 1 101 ? 294.583 73.235 22.080 0.50 10.70 77 ARG D C 1
ATOM 13077 C C B ARG D 1 101 ? 294.550 73.230 22.085 0.50 10.45 77 ARG D C 1
ATOM 13078 O O A ARG D 1 101 ? 294.911 73.241 20.900 0.50 10.82 77 ARG D O 1
ATOM 13079 O O B ARG D 1 101 ? 294.854 73.214 20.903 0.50 10.59 77 ARG D O 1
ATOM 13094 N N . ALA D 1 102 ? 294.754 74.291 22.861 1.00 10.71 78 ALA D N 1
ATOM 13095 C CA . ALA D 1 102 ? 295.420 75.520 22.349 1.00 11.24 78 ALA D CA 1
ATOM 13096 C C . ALA D 1 102 ? 296.868 75.222 21.920 1.00 11.66 78 ALA D C 1
ATOM 13097 O O . ALA D 1 102 ? 297.334 75.769 20.929 1.00 12.67 78 ALA D O 1
ATOM 13099 N N . ILE D 1 103 ? 297.565 74.359 22.667 1.00 11.16 79 ILE D N 1
ATOM 13100 C CA . ILE D 1 103 ? 298.907 73.959 22.264 1.00 10.78 79 ILE D CA 1
ATOM 13101 C C . ILE D 1 103 ? 298.784 73.221 20.918 1.00 11.45 79 ILE D C 1
ATOM 13102 O O . ILE D 1 103 ? 299.531 73.505 19.975 1.00 11.78 79 ILE D O 1
ATOM 13107 N N . ALA D 1 104 ? 297.850 72.275 20.823 1.00 10.69 80 ALA D N 1
ATOM 13108 C CA . ALA D 1 104 ? 297.664 71.549 19.566 1.00 10.33 80 ALA D CA 1
ATOM 13109 C C . ALA D 1 104 ? 297.505 72.519 18.389 1.00 11.64 80 ALA D C 1
ATOM 13110 O O . ALA D 1 104 ? 298.113 72.344 17.332 1.00 12.24 80 ALA D O 1
ATOM 13112 N N . ASP D 1 105 ? 296.698 73.549 18.572 1.00 12.26 81 ASP D N 1
ATOM 13113 C CA . ASP D 1 105 ? 296.435 74.480 17.508 1.00 13.15 81 ASP D CA 1
ATOM 13114 C C . ASP D 1 105 ? 297.694 75.302 17.142 1.00 13.80 81 ASP D C 1
ATOM 13115 O O . ASP D 1 105 ? 297.917 75.610 15.974 1.00 14.19 81 ASP D O 1
ATOM 13120 N N . LYS D 1 106 ? 298.519 75.633 18.131 1.00 14.64 82 LYS D N 1
ATOM 13121 C CA . LYS D 1 106 ? 299.795 76.364 17.864 1.00 15.45 82 LYS D CA 1
ATOM 13122 C C . LYS D 1 106 ? 300.742 75.461 17.054 1.00 15.32 82 LYS D C 1
ATOM 13123 O O . LYS D 1 106 ? 301.454 75.948 16.164 1.00 15.12 82 LYS D O 1
ATOM 13129 N N . ILE D 1 107 ? 300.756 74.156 17.328 1.00 14.30 83 ILE D N 1
ATOM 13130 C CA . ILE D 1 107 ? 301.594 73.232 16.541 1.00 17.28 83 ILE D CA 1
ATOM 13131 C C . ILE D 1 107 ? 301.196 73.282 15.070 1.00 17.34 83 ILE D C 1
ATOM 13132 O O . ILE D 1 107 ? 302.040 73.387 14.183 1.00 17.37 83 ILE D O 1
ATOM 13137 N N . LYS D 1 108 ? 299.896 73.209 14.801 1.00 16.26 84 LYS D N 1
ATOM 13138 C CA . LYS D 1 108 ? 299.427 73.264 13.420 1.00 17.61 84 LYS D CA 1
ATOM 13139 C C . LYS D 1 108 ? 299.741 74.617 12.783 1.00 16.94 84 LYS D C 1
ATOM 13140 O O . LYS D 1 108 ? 300.169 74.669 11.628 1.00 17.55 84 LYS D O 1
ATOM 13146 N N A GLU D 1 109 ? 299.514 75.696 13.523 0.50 15.94 85 GLU D N 1
ATOM 13147 N N B GLU D 1 109 ? 299.519 75.714 13.508 0.50 17.40 85 GLU D N 1
ATOM 13148 C CA A GLU D 1 109 ? 299.801 77.043 13.033 0.50 16.62 85 GLU D CA 1
ATOM 13149 C CA B GLU D 1 109 ? 299.841 77.053 12.981 0.50 19.06 85 GLU D CA 1
ATOM 13150 C C A GLU D 1 109 ? 301.254 77.180 12.579 0.50 16.85 85 GLU D C 1
ATOM 13151 C C B GLU D 1 109 ? 301.290 77.180 12.554 0.50 18.21 85 GLU D C 1
ATOM 13152 O O A GLU D 1 109 ? 301.540 77.807 11.549 0.50 17.47 85 GLU D O 1
ATOM 13153 O O B GLU D 1 109 ? 301.624 77.841 11.558 0.50 18.32 85 GLU D O 1
ATOM 13164 N N . HIS D 1 110 ? 302.168 76.576 13.344 1.00 15.46 86 HIS D N 1
ATOM 13165 C CA . HIS D 1 110 ? 303.598 76.649 13.076 1.00 16.05 86 HIS D CA 1
ATOM 13166 C C . HIS D 1 110 ? 304.206 75.398 12.474 1.00 15.47 86 HIS D C 1
ATOM 13167 O O . HIS D 1 110 ? 305.434 75.203 12.544 1.00 16.92 86 HIS D O 1
ATOM 13174 N N . ARG D 1 111 ? 303.368 74.589 11.833 1.00 15.24 87 ARG D N 1
ATOM 13175 C CA . ARG D 1 111 ? 303.804 73.321 11.245 1.00 17.15 87 ARG D CA 1
ATOM 13176 C C . ARG D 1 111 ? 305.047 73.440 10.354 1.00 16.40 87 ARG D C 1
ATOM 13177 O O . ARG D 1 111 ? 305.978 72.639 10.434 1.00 15.64 87 ARG D O 1
ATOM 13185 N N . GLU D 1 112 ? 305.047 74.423 9.456 1.00 17.73 88 GLU D N 1
ATOM 13186 C CA . GLU D 1 112 ? 306.169 74.604 8.519 1.00 19.95 88 GLU D CA 1
ATOM 13187 C C . GLU D 1 112 ? 307.508 74.842 9.174 1.00 18.49 88 GLU D C 1
ATOM 13188 O O . GLU D 1 112 ? 308.516 74.120 8.914 1.00 18.70 88 GLU D O 1
ATOM 13194 N N . ALA D 1 113 ? 307.529 75.839 10.033 1.00 17.34 89 ALA D N 1
ATOM 13195 C CA . ALA D 1 113 ? 308.746 76.187 10.739 1.00 18.45 89 ALA D CA 1
ATOM 13196 C C . ALA D 1 113 ? 309.233 75.078 11.650 1.00 16.85 89 ALA D C 1
ATOM 13197 O O . ALA D 1 113 ? 310.413 74.788 11.694 1.00 17.38 89 ALA D O 1
ATOM 13199 N N . LEU D 1 114 ? 308.301 74.433 12.357 1.00 15.94 90 LEU D N 1
ATOM 13200 C CA . LEU D 1 114 ? 308.671 73.339 13.229 1.00 14.38 90 LEU D CA 1
ATOM 13201 C C . LEU D 1 114 ? 309.262 72.155 12.458 1.00 14.67 90 LEU D C 1
ATOM 13202 O O . LEU D 1 114 ? 310.237 71.568 12.881 1.00 14.88 90 LEU D O 1
ATOM 13207 N N . ALA D 1 115 ? 308.655 71.807 11.323 1.00 14.79 91 ALA D N 1
ATOM 13208 C CA . ALA D 1 115 ? 309.171 70.697 10.503 1.00 14.40 91 ALA D CA 1
ATOM 13209 C C . ALA D 1 115 ? 310.582 71.002 10.011 1.00 14.98 91 ALA D C 1
ATOM 13210 O O . ALA D 1 115 ? 311.471 70.139 10.022 1.00 14.88 91 ALA D O 1
ATOM 13212 N N . ARG D 1 116 ? 310.793 72.244 9.578 1.00 16.19 92 ARG D N 1
ATOM 13213 C CA . ARG D 1 116 ? 312.094 72.625 9.076 1.00 18.37 92 ARG D CA 1
ATOM 13214 C C . ARG D 1 116 ? 313.151 72.584 10.177 1.00 17.68 92 ARG D C 1
ATOM 13215 O O . ARG D 1 116 ? 314.267 72.102 9.953 1.00 17.49 92 ARG D O 1
ATOM 13223 N N . LEU D 1 117 ? 312.803 73.065 11.379 1.00 15.70 93 LEU D N 1
ATOM 13224 C CA . LEU D 1 117 ? 313.723 73.013 12.486 1.00 16.97 93 LEU D CA 1
ATOM 13225 C C . LEU D 1 117 ? 314.066 71.569 12.846 1.00 16.07 93 LEU D C 1
ATOM 13226 O O . LEU D 1 117 ? 315.211 71.254 13.152 1.00 16.87 93 LEU D O 1
ATOM 13231 N N . GLU D 1 118 ? 313.064 70.687 12.803 1.00 14.63 94 GLU D N 1
ATOM 13232 C CA . GLU D 1 118 ? 313.316 69.290 13.159 1.00 15.47 94 GLU D CA 1
ATOM 13233 C C . GLU D 1 118 ? 314.281 68.628 12.138 1.00 15.33 94 GLU D C 1
ATOM 13234 O O . GLU D 1 118 ? 315.189 67.881 12.501 1.00 15.96 94 GLU D O 1
ATOM 13240 N N . THR D 1 119 ? 314.102 68.924 10.850 1.00 14.61 95 THR D N 1
ATOM 13241 C CA . THR D 1 119 ? 314.979 68.377 9.825 1.00 15.79 95 THR D CA 1
ATOM 13242 C C . THR D 1 119 ? 316.383 68.960 9.939 1.00 15.68 95 THR D C 1
ATOM 13243 O O . THR D 1 119 ? 317.388 68.242 9.767 1.00 16.26 95 THR D O 1
ATOM 13247 N N . LEU D 1 120 ? 316.461 70.238 10.282 1.00 16.61 96 LEU D N 1
ATOM 13248 C CA . LEU D 1 120 ? 317.785 70.878 10.434 1.00 17.35 96 LEU D CA 1
ATOM 13249 C C . LEU D 1 120 ? 318.572 70.250 11.580 1.00 18.30 96 LEU D C 1
ATOM 13250 O O . LEU D 1 120 ? 319.765 69.953 11.443 1.00 17.34 96 LEU D O 1
ATOM 13255 N N . ASP D 1 121 ? 317.882 69.991 12.682 1.00 17.11 97 ASP D N 1
ATOM 13256 C CA . ASP D 1 121 ? 318.506 69.474 13.897 1.00 16.79 97 ASP D CA 1
ATOM 13257 C C . ASP D 1 121 ? 318.810 67.975 13.819 1.00 17.16 97 ASP D C 1
ATOM 13258 O O . ASP D 1 121 ? 319.823 67.512 14.336 1.00 16.25 97 ASP D O 1
ATOM 13263 N N . THR D 1 122 ? 317.896 67.187 13.229 1.00 15.63 98 THR D N 1
ATOM 13264 C CA . THR D 1 122 ? 318.029 65.733 13.252 1.00 15.14 98 THR D CA 1
ATOM 13265 C C . THR D 1 122 ? 318.440 65.056 11.958 1.00 15.88 98 THR D C 1
ATOM 13266 O O . THR D 1 122 ? 318.744 63.859 11.960 1.00 17.78 98 THR D O 1
ATOM 13270 N N . GLY D 1 123 ? 318.326 65.769 10.848 1.00 16.90 99 GLY D N 1
ATOM 13271 C CA . GLY D 1 123 ? 318.750 65.256 9.563 1.00 17.37 99 GLY D CA 1
ATOM 13272 C C . GLY D 1 123 ? 317.734 64.496 8.751 1.00 16.86 99 GLY D C 1
ATOM 13273 O O . GLY D 1 123 ? 317.964 64.259 7.574 1.00 16.98 99 GLY D O 1
ATOM 13274 N N . LYS D 1 124 ? 316.595 64.113 9.342 1.00 15.69 100 LYS D N 1
ATOM 13275 C CA . LYS D 1 124 ? 315.629 63.326 8.586 1.00 16.47 100 LYS D CA 1
ATOM 13276 C C . LYS D 1 124 ? 314.927 64.174 7.551 1.00 15.94 100 LYS D C 1
ATOM 13277 O O . LYS D 1 124 ? 314.963 65.420 7.596 1.00 15.92 100 LYS D O 1
ATOM 13283 N N . THR D 1 125 ? 314.287 63.508 6.602 1.00 14.64 101 THR D N 1
ATOM 13284 C CA . THR D 1 125 ? 313.659 64.240 5.507 1.00 14.89 101 THR D CA 1
ATOM 13285 C C . THR D 1 125 ? 312.570 65.176 5.942 1.00 15.05 101 THR D C 1
ATOM 13286 O O . THR D 1 125 ? 311.873 64.966 6.941 1.00 16.03 101 THR D O 1
ATOM 13290 N N . LEU D 1 126 ? 312.416 66.247 5.175 1.00 16.76 102 LEU D N 1
ATOM 13291 C CA . LEU D 1 126 ? 311.367 67.223 5.469 1.00 17.30 102 LEU D CA 1
ATOM 13292 C C . LEU D 1 126 ? 309.983 66.572 5.450 1.00 16.81 102 LEU D C 1
ATOM 13293 O O . LEU D 1 126 ? 309.127 66.869 6.309 1.00 15.49 102 LEU D O 1
ATOM 13298 N N . GLU D 1 127 ? 309.747 65.662 4.508 1.00 17.56 103 GLU D N 1
ATOM 13299 C CA . GLU D 1 127 ? 308.464 64.966 4.469 1.00 18.04 103 GLU D CA 1
ATOM 13300 C C . GLU D 1 127 ? 308.212 64.158 5.744 1.00 15.70 103 GLU D C 1
ATOM 13301 O O . GLU D 1 127 ? 307.074 64.131 6.252 1.00 15.74 103 GLU D O 1
ATOM 13307 N N . GLU D 1 128 ? 309.262 63.523 6.286 1.00 14.77 104 GLU D N 1
ATOM 13308 C CA . GLU D 1 128 ? 309.135 62.797 7.554 1.00 14.58 104 GLU D CA 1
ATOM 13309 C C . GLU D 1 128 ? 308.803 63.799 8.666 1.00 14.05 104 GLU D C 1
ATOM 13310 O O . GLU D 1 128 ? 307.949 63.538 9.517 1.00 14.81 104 GLU D O 1
ATOM 13316 N N . SER D 1 129 ? 309.453 64.962 8.659 1.00 13.76 105 SER D N 1
ATOM 13317 C CA . SER D 1 129 ? 309.195 65.968 9.668 1.00 13.78 105 SER D CA 1
ATOM 13318 C C . SER D 1 129 ? 307.770 66.519 9.599 1.00 14.40 105 SER D C 1
ATOM 13319 O O . SER D 1 129 ? 307.158 66.757 10.647 1.00 13.40 105 SER D O 1
ATOM 13322 N N . TYR D 1 130 ? 307.226 66.717 8.393 1.00 14.54 106 TYR D N 1
ATOM 13323 C CA . TYR D 1 130 ? 305.829 67.160 8.262 1.00 15.11 106 TYR D CA 1
ATOM 13324 C C . TYR D 1 130 ? 304.883 66.109 8.883 1.00 14.99 106 TYR D C 1
ATOM 13325 O O . TYR D 1 130 ? 303.936 66.444 9.567 1.00 14.66 106 TYR D O 1
ATOM 13334 N N . ALA D 1 131 ? 305.141 64.822 8.612 1.00 15.72 107 ALA D N 1
ATOM 13335 C CA . ALA D 1 131 ? 304.321 63.749 9.179 1.00 15.71 107 ALA D CA 1
ATOM 13336 C C . ALA D 1 131 ? 304.358 63.810 10.704 1.00 14.90 107 ALA D C 1
ATOM 13337 O O . ALA D 1 131 ? 303.325 63.612 11.365 1.00 14.35 107 ALA D O 1
ATOM 13339 N N . ASP D 1 132 ? 305.550 64.045 11.272 1.00 14.74 108 ASP D N 1
ATOM 13340 C CA . ASP D 1 132 ? 305.670 64.186 12.721 1.00 13.81 108 ASP D CA 1
ATOM 13341 C C . ASP D 1 132 ? 304.781 65.313 13.230 1.00 12.49 108 ASP D C 1
ATOM 13342 O O . ASP D 1 132 ? 304.079 65.152 14.227 1.00 11.44 108 ASP D O 1
ATOM 13347 N N . MET D 1 133 ? 304.836 66.476 12.579 1.00 12.33 109 MET D N 1
ATOM 13348 C CA . MET D 1 133 ? 304.038 67.628 13.034 1.00 12.90 109 MET D CA 1
ATOM 13349 C C . MET D 1 133 ? 302.531 67.353 12.989 1.00 13.49 109 MET D C 1
ATOM 13350 O O . MET D 1 133 ? 301.794 67.791 13.875 1.00 12.16 109 MET D O 1
ATOM 13355 N N . ASP D 1 134 ? 302.072 66.619 11.980 1.00 13.96 110 ASP D N 1
ATOM 13356 C CA . ASP D 1 134 ? 300.659 66.256 11.894 1.00 15.40 110 ASP D CA 1
ATOM 13357 C C . ASP D 1 134 ? 300.306 65.325 13.048 1.00 14.81 110 ASP D C 1
ATOM 13358 O O . ASP D 1 134 ? 299.265 65.451 13.704 1.00 14.43 110 ASP D O 1
ATOM 13363 N N A ASP D 1 135 ? 301.188 64.359 13.342 0.70 13.31 111 ASP D N 1
ATOM 13364 N N B ASP D 1 135 ? 301.205 64.411 13.332 0.30 13.43 111 ASP D N 1
ATOM 13365 C CA A ASP D 1 135 ? 300.975 63.454 14.481 0.70 13.53 111 ASP D CA 1
ATOM 13366 C CA B ASP D 1 135 ? 300.958 63.508 14.400 0.30 13.03 111 ASP D CA 1
ATOM 13367 C C A ASP D 1 135 ? 300.964 64.220 15.804 0.70 12.62 111 ASP D C 1
ATOM 13368 C C B ASP D 1 135 ? 300.945 64.247 15.746 0.30 12.12 111 ASP D C 1
ATOM 13369 O O A ASP D 1 135 ? 300.179 63.934 16.702 0.70 12.12 111 ASP D O 1
ATOM 13370 O O B ASP D 1 135 ? 300.056 64.028 16.552 0.30 11.69 111 ASP D O 1
ATOM 13379 N N . ILE D 1 136 ? 301.913 65.143 15.968 1.00 11.23 112 ILE D N 1
ATOM 13380 C CA . ILE D 1 136 ? 302.020 65.905 17.215 1.00 10.87 112 ILE D CA 1
ATOM 13381 C C . ILE D 1 136 ? 300.748 66.707 17.477 1.00 10.24 112 ILE D C 1
ATOM 13382 O O . ILE D 1 136 ? 300.244 66.729 18.615 1.00 9.80 112 ILE D O 1
ATOM 13387 N N . HIS D 1 137 ? 300.194 67.321 16.431 1.00 10.46 113 HIS D N 1
ATOM 13388 C CA . HIS D 1 137 ? 298.926 68.021 16.588 1.00 10.09 113 HIS D CA 1
ATOM 13389 C C . HIS D 1 137 ? 297.863 67.044 17.129 1.00 10.04 113 HIS D C 1
ATOM 13390 O O . HIS D 1 137 ? 297.106 67.359 18.050 1.00 9.65 113 HIS D O 1
ATOM 13397 N N . ASN D 1 138 ? 297.808 65.857 16.523 1.00 10.11 114 ASN D N 1
ATOM 13398 C CA . ASN D 1 138 ? 296.815 64.843 16.953 1.00 10.25 114 ASN D CA 1
ATOM 13399 C C . ASN D 1 138 ? 297.046 64.282 18.343 1.00 10.13 114 ASN D C 1
ATOM 13400 O O . ASN D 1 138 ? 296.107 63.910 19.023 1.00 9.68 114 ASN D O 1
ATOM 13405 N N . VAL D 1 139 ? 298.293 64.195 18.789 1.00 9.45 115 VAL D N 1
ATOM 13406 C CA . VAL D 1 139 ? 298.605 63.742 20.165 1.00 9.65 115 VAL D CA 1
ATOM 13407 C C . VAL D 1 139 ? 298.052 64.757 21.160 1.00 9.76 115 VAL D C 1
ATOM 13408 O O . VAL D 1 139 ? 297.327 64.428 22.109 1.00 9.29 115 VAL D O 1
ATOM 13412 N N . PHE D 1 140 ? 298.401 66.031 20.974 1.00 9.24 116 PHE D N 1
ATOM 13413 C CA . PHE D 1 140 ? 297.852 67.068 21.858 1.00 9.91 116 PHE D CA 1
ATOM 13414 C C . PHE D 1 140 ? 296.333 67.074 21.808 1.00 9.51 116 PHE D C 1
ATOM 13415 O O . PHE D 1 140 ? 295.678 67.217 22.849 1.00 9.55 116 PHE D O 1
ATOM 13423 N N A MET D 1 141 ? 295.759 66.952 20.618 0.50 9.05 117 MET D N 1
ATOM 13424 N N B MET D 1 141 ? 295.742 66.947 20.618 0.50 9.62 117 MET D N 1
ATOM 13425 C CA A MET D 1 141 ? 294.302 67.023 20.521 0.50 8.99 117 MET D CA 1
ATOM 13426 C CA B MET D 1 141 ? 294.263 66.982 20.514 0.50 9.92 117 MET D CA 1
ATOM 13427 C C A MET D 1 141 ? 293.643 65.835 21.243 0.50 9.08 117 MET D C 1
ATOM 13428 C C B MET D 1 141 ? 293.633 65.809 21.261 0.50 9.59 117 MET D C 1
ATOM 13429 O O A MET D 1 141 ? 292.593 66.009 21.890 0.50 9.40 117 MET D O 1
ATOM 13430 O O B MET D 1 141 ? 292.595 65.945 21.930 0.50 9.77 117 MET D O 1
ATOM 13439 N N . TYR D 1 142 ? 294.254 64.643 21.135 1.00 9.39 118 TYR D N 1
ATOM 13440 C CA . TYR D 1 142 ? 293.700 63.445 21.789 1.00 8.67 118 TYR D CA 1
ATOM 13441 C C . TYR D 1 142 ? 293.665 63.661 23.318 1.00 9.09 118 TYR D C 1
ATOM 13442 O O . TYR D 1 142 ? 292.632 63.449 23.961 1.00 8.50 118 TYR D O 1
ATOM 13451 N N . PHE D 1 143 ? 294.792 64.059 23.891 1.00 8.39 119 PHE D N 1
ATOM 13452 C CA . PHE D 1 143 ? 294.874 64.291 25.323 1.00 8.65 119 PHE D CA 1
ATOM 13453 C C . PHE D 1 143 ? 294.028 65.460 25.802 1.00 8.79 119 PHE D C 1
ATOM 13454 O O . PHE D 1 143 ? 293.484 65.404 26.935 1.00 9.47 119 PHE D O 1
ATOM 13462 N N . ALA D 1 144 ? 293.864 66.482 24.976 1.00 9.27 120 ALA D N 1
ATOM 13463 C CA . ALA D 1 144 ? 292.968 67.593 25.291 1.00 9.08 120 ALA D CA 1
ATOM 13464 C C . ALA D 1 144 ? 291.555 67.033 25.489 1.00 10.23 120 ALA D C 1
ATOM 13465 O O . ALA D 1 144 ? 290.850 67.407 26.442 1.00 11.62 120 ALA D O 1
ATOM 13467 N N . GLY D 1 145 ? 291.150 66.158 24.592 1.00 9.59 121 GLY D N 1
ATOM 13468 C CA . GLY D 1 145 ? 289.819 65.549 24.643 1.00 10.13 121 GLY D CA 1
ATOM 13469 C C . GLY D 1 145 ? 289.657 64.557 25.782 1.00 11.46 121 GLY D C 1
ATOM 13470 O O . GLY D 1 145 ? 288.535 64.309 26.224 1.00 13.88 121 GLY D O 1
ATOM 13471 N N . LEU D 1 146 ? 290.742 63.945 26.234 1.00 9.42 122 LEU D N 1
ATOM 13472 C CA . LEU D 1 146 ? 290.661 62.960 27.327 1.00 10.25 122 LEU D CA 1
ATOM 13473 C C . LEU D 1 146 ? 290.674 63.570 28.727 1.00 9.77 122 LEU D C 1
ATOM 13474 O O . LEU D 1 146 ? 290.260 62.940 29.679 1.00 10.34 122 LEU D O 1
ATOM 13479 N N . ALA D 1 147 ? 291.151 64.807 28.817 1.00 10.15 123 ALA D N 1
ATOM 13480 C CA . ALA D 1 147 ? 291.422 65.435 30.125 1.00 10.43 123 ALA D CA 1
ATOM 13481 C C . ALA D 1 147 ? 290.293 65.346 31.138 1.00 10.59 123 ALA D C 1
ATOM 13482 O O . ALA D 1 147 ? 290.551 65.063 32.316 1.00 11.10 123 ALA D O 1
ATOM 13484 N N . ASP D 1 148 ? 289.070 65.532 30.678 1.00 10.64 124 ASP D N 1
ATOM 13485 C CA . ASP D 1 148 ? 287.933 65.587 31.585 1.00 11.07 124 ASP D CA 1
ATOM 13486 C C . ASP D 1 148 ? 287.020 64.386 31.536 1.00 11.33 124 ASP D C 1
ATOM 13487 O O . ASP D 1 148 ? 285.882 64.474 31.966 1.00 12.42 124 ASP D O 1
ATOM 13492 N N . LYS D 1 149 ? 287.521 63.272 31.040 1.00 10.39 125 LYS D N 1
ATOM 13493 C CA . LYS D 1 149 ? 286.688 62.096 30.868 1.00 12.23 125 LYS D CA 1
ATOM 13494 C C . LYS D 1 149 ? 286.747 61.016 31.996 1.00 15.53 125 LYS D C 1
ATOM 13495 O O . LYS D 1 149 ? 286.015 60.054 31.890 1.00 19.45 125 LYS D O 1
ATOM 13501 N N A ASP D 1 150 ? 287.526 61.231 33.050 0.50 16.93 126 ASP D N 1
ATOM 13502 N N B ASP D 1 150 ? 287.558 61.160 33.046 0.50 17.52 126 ASP D N 1
ATOM 13503 C CA A ASP D 1 150 ? 287.554 60.288 34.190 0.50 18.79 126 ASP D CA 1
ATOM 13504 C CA B ASP D 1 150 ? 287.606 60.077 34.106 0.50 18.97 126 ASP D CA 1
ATOM 13505 C C A ASP D 1 150 ? 287.321 61.077 35.474 0.50 17.20 126 ASP D C 1
ATOM 13506 C C B ASP D 1 150 ? 288.300 60.464 35.441 0.50 17.28 126 ASP D C 1
ATOM 13507 O O A ASP D 1 150 ? 286.452 61.945 35.590 0.50 16.62 126 ASP D O 1
ATOM 13508 O O B ASP D 1 150 ? 289.505 60.327 35.620 0.50 15.96 126 ASP D O 1
ATOM 13517 N N A GLY D 1 151 ? 288.158 60.769 36.438 0.50 15.28 127 GLY D N 1
ATOM 13518 N N B GLY D 1 151 ? 287.489 60.874 36.417 0.50 15.58 127 GLY D N 1
ATOM 13519 C CA A GLY D 1 151 ? 288.026 61.337 37.743 0.50 13.94 127 GLY D CA 1
ATOM 13520 C CA B GLY D 1 151 ? 288.014 61.297 37.707 0.50 13.88 127 GLY D CA 1
ATOM 13521 C C A GLY D 1 151 ? 288.139 60.267 38.816 0.50 12.75 127 GLY D C 1
ATOM 13522 C C B GLY D 1 151 ? 288.176 60.248 38.790 0.50 12.67 127 GLY D C 1
ATOM 13523 O O A GLY D 1 151 ? 288.470 60.598 39.955 0.50 12.74 127 GLY D O 1
ATOM 13524 O O B GLY D 1 151 ? 288.588 60.568 39.910 0.50 12.56 127 GLY D O 1
ATOM 13525 N N . GLY D 1 152 ? 287.811 59.010 38.474 1.00 11.58 128 GLY D N 1
ATOM 13526 C CA . GLY D 1 152 ? 287.873 57.909 39.428 1.00 11.16 128 GLY D CA 1
ATOM 13527 C C . GLY D 1 152 ? 286.615 57.079 39.460 1.00 11.77 128 GLY D C 1
ATOM 13528 O O . GLY D 1 152 ? 285.811 57.080 38.502 1.00 11.74 128 GLY D O 1
ATOM 13529 N N . GLU D 1 153 ? 286.412 56.372 40.563 1.00 11.96 129 GLU D N 1
ATOM 13530 C CA . GLU D 1 153 ? 285.314 55.399 40.667 1.00 13.95 129 GLU D CA 1
ATOM 13531 C C . GLU D 1 153 ? 284.611 55.412 41.980 1.00 12.85 129 GLU D C 1
ATOM 13532 O O . GLU D 1 153 ? 285.170 55.798 43.010 1.00 13.35 129 GLU D O 1
ATOM 13538 N N . MET D 1 154 ? 283.331 55.053 41.970 1.00 10.30 130 MET D N 1
ATOM 13539 C CA . MET D 1 154 ? 282.617 54.802 43.191 1.00 11.39 130 MET D CA 1
ATOM 13540 C C . MET D 1 154 ? 282.700 53.295 43.395 1.00 11.94 130 MET D C 1
ATOM 13541 O O . MET D 1 154 ? 282.475 52.501 42.461 1.00 11.64 130 MET D O 1
ATOM 13546 N N . ILE D 1 155 ? 283.004 52.872 44.613 1.00 11.07 131 ILE D N 1
ATOM 13547 C CA . ILE D 1 155 ? 283.128 51.441 44.933 1.00 13.56 131 ILE D CA 1
ATOM 13548 C C . ILE D 1 155 ? 281.959 50.968 45.780 1.00 14.11 131 ILE D C 1
ATOM 13549 O O . ILE D 1 155 ? 281.518 51.637 46.685 1.00 13.74 131 ILE D O 1
ATOM 13554 N N . ASP D 1 156 ? 281.420 49.790 45.486 1.00 18.48 132 ASP D N 1
ATOM 13555 C CA . ASP D 1 156 ? 280.358 49.242 46.352 1.00 21.68 132 ASP D CA 1
ATOM 13556 C C . ASP D 1 156 ? 281.131 48.594 47.546 1.00 17.92 132 ASP D C 1
ATOM 13557 O O . ASP D 1 156 ? 281.853 47.581 47.459 1.00 18.70 132 ASP D O 1
ATOM 13562 N N . SER D 1 157 ? 281.117 49.311 48.660 1.00 16.83 133 SER D N 1
ATOM 13563 C CA . SER D 1 157 ? 281.883 48.884 49.806 1.00 13.51 133 SER D CA 1
ATOM 13564 C C . SER D 1 157 ? 281.297 47.630 50.447 1.00 11.71 133 SER D C 1
ATOM 13565 O O . SER D 1 157 ? 280.083 47.510 50.596 1.00 13.04 133 SER D O 1
ATOM 13568 N N . PRO D 1 158 ? 282.167 46.730 50.899 1.00 11.61 134 PRO D N 1
ATOM 13569 C CA . PRO D 1 158 ? 281.720 45.511 51.596 1.00 11.06 134 PRO D CA 1
ATOM 13570 C C . PRO D 1 158 ? 281.467 45.749 53.076 1.00 10.95 134 PRO D C 1
ATOM 13571 O O . PRO D 1 158 ? 281.043 44.820 53.800 1.00 11.69 134 PRO D O 1
ATOM 13575 N N . ILE D 1 159 ? 281.681 46.974 53.550 1.00 10.57 135 ILE D N 1
ATOM 13576 C CA . ILE D 1 159 ? 281.455 47.335 54.966 1.00 11.80 135 ILE D CA 1
ATOM 13577 C C . ILE D 1 159 ? 280.147 48.139 55.027 1.00 11.88 135 ILE D C 1
ATOM 13578 O O . ILE D 1 159 ? 280.039 49.188 54.407 1.00 12.45 135 ILE D O 1
ATOM 13583 N N . PRO D 1 160 ? 279.144 47.632 55.759 1.00 13.65 136 PRO D N 1
ATOM 13584 C CA . PRO D 1 160 ? 277.907 48.418 55.857 1.00 15.00 136 PRO D CA 1
ATOM 13585 C C . PRO D 1 160 ? 278.156 49.803 56.459 1.00 15.19 136 PRO D C 1
ATOM 13586 O O . PRO D 1 160 ? 279.080 49.974 57.269 1.00 14.43 136 PRO D O 1
ATOM 13590 N N . ASP D 1 161 ? 277.333 50.760 56.048 1.00 15.96 137 ASP D N 1
ATOM 13591 C CA . ASP D 1 161 ? 277.426 52.148 56.526 1.00 16.56 137 ASP D CA 1
ATOM 13592 C C . ASP D 1 161 ? 278.804 52.784 56.261 1.00 14.23 137 ASP D C 1
ATOM 13593 O O . ASP D 1 161 ? 279.401 53.421 57.125 1.00 13.87 137 ASP D O 1
ATOM 13598 N N . THR D 1 162 ? 279.302 52.579 55.055 1.00 13.52 138 THR D N 1
ATOM 13599 C CA . THR D 1 162 ? 280.516 53.259 54.603 1.00 13.33 138 THR D CA 1
ATOM 13600 C C . THR D 1 162 ? 280.317 53.676 53.152 1.00 13.57 138 THR D C 1
ATOM 13601 O O . THR D 1 162 ? 279.477 53.079 52.426 1.00 15.06 138 THR D O 1
ATOM 13605 N N . GLU D 1 163 ? 281.035 54.714 52.754 1.00 11.54 139 GLU D N 1
ATOM 13606 C CA . GLU D 1 163 ? 281.084 55.186 51.355 1.00 12.65 139 GLU D CA 1
ATOM 13607 C C . GLU D 1 163 ? 282.547 55.037 50.949 1.00 11.11 139 GLU D C 1
ATOM 13608 O O . GLU D 1 163 ? 283.440 55.471 51.679 1.00 11.18 139 GLU D O 1
ATOM 13614 N N . SER D 1 164 ? 282.757 54.459 49.788 1.00 10.10 140 SER D N 1
ATOM 13615 C CA . SER D 1 164 ? 284.094 54.204 49.256 1.00 10.11 140 SER D CA 1
ATOM 13616 C C . SER D 1 164 ? 284.218 54.794 47.880 1.00 11.38 140 SER D C 1
ATOM 13617 O O . SER D 1 164 ? 283.412 54.507 47.003 1.00 10.60 140 SER D O 1
ATOM 13620 N N . LYS D 1 165 ? 285.205 55.650 47.696 1.00 10.19 141 LYS D N 1
ATOM 13621 C CA . LYS D 1 165 ? 285.464 56.178 46.371 1.00 11.41 141 LYS D CA 1
ATOM 13622 C C . LYS D 1 165 ? 286.947 56.215 46.095 1.00 9.83 141 LYS D C 1
ATOM 13623 O O . LYS D 1 165 ? 287.779 56.303 47.019 1.00 10.64 141 LYS D O 1
ATOM 13629 N N . ILE D 1 166 ? 287.263 56.094 44.828 1.00 9.26 142 ILE D N 1
ATOM 13630 C CA . ILE D 1 166 ? 288.646 56.218 44.353 1.00 10.18 142 ILE D CA 1
ATOM 13631 C C . ILE D 1 166 ? 288.706 57.496 43.529 1.00 10.96 142 ILE D C 1
ATOM 13632 O O . ILE D 1 166 ? 288.028 57.632 42.499 1.00 11.23 142 ILE D O 1
ATOM 13637 N N A VAL D 1 167 ? 289.538 58.428 43.970 0.50 9.82 143 VAL D N 1
ATOM 13638 N N B VAL D 1 167 ? 289.508 58.443 43.994 0.50 10.38 143 VAL D N 1
ATOM 13639 C CA A VAL D 1 167 ? 289.762 59.662 43.251 0.50 9.75 143 VAL D CA 1
ATOM 13640 C CA B VAL D 1 167 ? 289.734 59.678 43.276 0.50 10.87 143 VAL D CA 1
ATOM 13641 C C A VAL D 1 167 ? 291.082 59.552 42.507 0.50 10.08 143 VAL D C 1
ATOM 13642 C C B VAL D 1 167 ? 291.117 59.652 42.631 0.50 11.86 143 VAL D C 1
ATOM 13643 O O A VAL D 1 167 ? 292.052 59.024 43.068 0.50 9.10 143 VAL D O 1
ATOM 13644 O O B VAL D 1 167 ? 292.134 59.338 43.271 0.50 13.14 143 VAL D O 1
ATOM 13651 N N A LYS D 1 168 ? 291.123 60.016 41.255 0.60 10.09 144 LYS D N 1
ATOM 13652 N N B LYS D 1 168 ? 291.144 59.935 41.324 0.40 11.30 144 LYS D N 1
ATOM 13653 C CA A LYS D 1 168 ? 292.367 60.052 40.501 0.60 11.07 144 LYS D CA 1
ATOM 13654 C CA B LYS D 1 168 ? 292.393 59.980 40.537 0.40 11.62 144 LYS D CA 1
ATOM 13655 C C A LYS D 1 168 ? 292.860 61.488 40.581 0.60 11.72 144 LYS D C 1
ATOM 13656 C C B LYS D 1 168 ? 292.940 61.402 40.414 0.40 11.88 144 LYS D C 1
ATOM 13657 O O A LYS D 1 168 ? 292.137 62.445 40.254 0.60 12.81 144 LYS D O 1
ATOM 13658 O O B LYS D 1 168 ? 292.392 62.219 39.671 0.40 12.92 144 LYS D O 1
ATOM 13669 N N . GLU D 1 169 ? 294.084 61.638 41.055 1.00 10.39 145 GLU D N 1
ATOM 13670 C CA . GLU D 1 169 ? 294.738 62.937 41.157 1.00 10.46 145 GLU D CA 1
ATOM 13671 C C . GLU D 1 169 ? 295.957 62.969 40.266 1.00 9.58 145 GLU D C 1
ATOM 13672 O O . GLU D 1 169 ? 296.481 61.918 39.897 1.00 8.87 145 GLU D O 1
ATOM 13678 N N . PRO D 1 170 ? 296.434 64.179 39.881 1.00 9.66 146 PRO D N 1
ATOM 13679 C CA . PRO D 1 170 ? 297.706 64.211 39.156 1.00 9.58 146 PRO D CA 1
ATOM 13680 C C . PRO D 1 170 ? 298.800 63.557 40.027 1.00 9.03 146 PRO D C 1
ATOM 13681 O O . PRO D 1 170 ? 298.839 63.765 41.250 1.00 9.00 146 PRO D O 1
ATOM 13685 N N . VAL D 1 171 ? 299.730 62.845 39.392 1.00 9.90 147 VAL D N 1
ATOM 13686 C CA . VAL D 1 171 ? 300.765 62.138 40.122 1.00 10.93 147 VAL D CA 1
ATOM 13687 C C . VAL D 1 171 ? 301.637 63.090 40.895 1.00 11.14 147 VAL D C 1
ATOM 13688 O O . VAL D 1 171 ? 302.122 62.765 41.983 1.00 12.12 147 VAL D O 1
ATOM 13692 N N . GLY D 1 172 ? 301.833 64.295 40.352 1.00 10.97 148 GLY D N 1
ATOM 13693 C CA . GLY D 1 172 ? 302.559 65.344 41.024 1.00 10.79 148 GLY D CA 1
ATOM 13694 C C . GLY D 1 172 ? 303.553 66.030 40.121 1.00 10.60 148 GLY D C 1
ATOM 13695 O O . GLY D 1 172 ? 303.207 66.558 39.061 1.00 12.04 148 GLY D O 1
ATOM 13696 N N . VAL D 1 173 ? 304.799 66.034 40.554 1.00 10.60 149 VAL D N 1
ATOM 13697 C CA . VAL D 1 173 ? 305.900 66.639 39.807 1.00 10.14 149 VAL D CA 1
ATOM 13698 C C . VAL D 1 173 ? 306.545 65.553 38.940 1.00 10.35 149 VAL D C 1
ATOM 13699 O O . VAL D 1 173 ? 306.924 64.465 39.450 1.00 11.11 149 VAL D O 1
ATOM 13703 N N A VAL D 1 174 ? 306.678 65.815 37.645 0.50 9.86 150 VAL D N 1
ATOM 13704 N N B VAL D 1 174 ? 306.655 65.816 37.647 0.50 8.63 150 VAL D N 1
ATOM 13705 C CA A VAL D 1 174 ? 307.254 64.834 36.725 0.50 10.89 150 VAL D CA 1
ATOM 13706 C CA B VAL D 1 174 ? 307.228 64.839 36.729 0.50 8.62 150 VAL D CA 1
ATOM 13707 C C A VAL D 1 174 ? 308.466 65.366 35.993 0.50 11.18 150 VAL D C 1
ATOM 13708 C C B VAL D 1 174 ? 308.453 65.363 35.977 0.50 9.71 150 VAL D C 1
ATOM 13709 O O A VAL D 1 174 ? 308.490 66.528 35.567 0.50 11.33 150 VAL D O 1
ATOM 13710 O O B VAL D 1 174 ? 308.499 66.534 35.567 0.50 9.92 150 VAL D O 1
ATOM 13717 N N . THR D 1 175 ? 309.482 64.520 35.847 1.00 9.24 151 THR D N 1
ATOM 13718 C CA . THR D 1 175 ? 310.645 64.872 35.047 1.00 9.47 151 THR D CA 1
ATOM 13719 C C . THR D 1 175 ? 310.551 64.048 33.765 1.00 9.93 151 THR D C 1
ATOM 13720 O O . THR D 1 175 ? 310.136 62.878 33.763 1.00 9.73 151 THR D O 1
ATOM 13724 N N . GLN D 1 176 ? 310.948 64.664 32.651 1.00 9.49 152 GLN D N 1
ATOM 13725 C CA . GLN D 1 176 ? 310.743 64.098 31.319 1.00 9.67 152 GLN D CA 1
ATOM 13726 C C . GLN D 1 176 ? 311.988 64.268 30.494 1.00 11.05 152 GLN D C 1
ATOM 13727 O O . GLN D 1 176 ? 312.454 65.386 30.304 1.00 11.00 152 GLN D O 1
ATOM 13733 N N . ILE D 1 177 ? 312.549 63.145 30.047 1.00 11.22 153 ILE D N 1
ATOM 13734 C CA . ILE D 1 177 ? 313.822 63.155 29.311 1.00 11.21 153 ILE D CA 1
ATOM 13735 C C . ILE D 1 177 ? 313.595 62.488 27.972 1.00 11.01 153 ILE D C 1
ATOM 13736 O O . ILE D 1 177 ? 313.149 61.337 27.907 1.00 10.98 153 ILE D O 1
ATOM 13741 N N . THR D 1 178 ? 313.885 63.232 26.904 1.00 10.56 154 THR D N 1
ATOM 13742 C CA . THR D 1 178 ? 313.563 62.789 25.553 1.00 11.25 154 THR D CA 1
ATOM 13743 C C . THR D 1 178 ? 314.772 62.553 24.675 1.00 12.30 154 THR D C 1
ATOM 13744 O O . THR D 1 178 ? 315.863 63.048 24.978 1.00 12.52 154 THR D O 1
ATOM 13748 N N . PRO D 1 179 ? 314.596 61.765 23.594 1.00 11.91 155 PRO D N 1
ATOM 13749 C CA . PRO D 1 179 ? 315.713 61.328 22.768 1.00 12.46 155 PRO D CA 1
ATOM 13750 C C . PRO D 1 179 ? 315.971 62.240 21.574 1.00 12.45 155 PRO D C 1
ATOM 13751 O O . PRO D 1 179 ? 315.159 63.101 21.253 1.00 12.18 155 PRO D O 1
ATOM 13755 N N . TRP D 1 180 ? 317.055 61.952 20.868 1.00 11.75 156 TRP D N 1
ATOM 13756 C CA . TRP D 1 180 ? 317.451 62.767 19.741 1.00 12.82 156 TRP D CA 1
ATOM 13757 C C . TRP D 1 180 ? 316.807 62.399 18.415 1.00 13.80 156 TRP D C 1
ATOM 13758 O O . TRP D 1 180 ? 316.920 63.167 17.478 1.00 15.66 156 TRP D O 1
ATOM 13769 N N . ASN D 1 181 ? 316.188 61.235 18.320 1.00 13.55 157 ASN D N 1
ATOM 13770 C CA . ASN D 1 181 ? 315.696 60.813 17.020 1.00 14.26 157 ASN D CA 1
ATOM 13771 C C . ASN D 1 181 ? 314.439 61.558 16.551 1.00 14.40 157 ASN D C 1
ATOM 13772 O O . ASN D 1 181 ? 314.394 62.027 15.410 1.00 15.48 157 ASN D O 1
ATOM 13777 N N . TYR D 1 182 ? 313.454 61.667 17.440 1.00 13.82 158 TYR D N 1
ATOM 13778 C CA . TYR D 1 182 ? 312.183 62.382 17.173 1.00 13.53 158 TYR D CA 1
ATOM 13779 C C . TYR D 1 182 ? 311.933 63.285 18.388 1.00 12.54 158 TYR D C 1
ATOM 13780 O O . TYR D 1 182 ? 311.057 63.012 19.227 1.00 12.20 158 TYR D O 1
ATOM 13789 N N . PRO D 1 183 ? 312.684 64.382 18.495 1.00 11.96 159 PRO D N 1
ATOM 13790 C CA . PRO D 1 183 ? 312.612 65.208 19.680 1.00 11.47 159 PRO D CA 1
ATOM 13791 C C . PRO D 1 183 ? 311.236 65.763 20.031 1.00 11.86 159 PRO D C 1
ATOM 13792 O O . PRO D 1 183 ? 310.752 65.537 21.152 1.00 11.41 159 PRO D O 1
ATOM 13796 N N . LEU D 1 184 ? 310.580 66.422 19.089 1.00 11.38 160 LEU D N 1
ATOM 13797 C CA . LEU D 1 184 ? 309.294 67.032 19.430 1.00 11.25 160 LEU D CA 1
ATOM 13798 C C . LEU D 1 184 ? 308.189 65.975 19.543 1.00 11.16 160 LEU D C 1
ATOM 13799 O O . LEU D 1 184 ? 307.275 66.112 20.394 1.00 11.05 160 LEU D O 1
ATOM 13804 N N . LEU D 1 185 ? 308.232 64.949 18.706 1.00 10.61 161 LEU D N 1
ATOM 13805 C CA . LEU D 1 185 ? 307.207 63.898 18.801 1.00 11.08 161 LEU D CA 1
ATOM 13806 C C . LEU D 1 185 ? 307.247 63.245 20.184 1.00 10.10 161 LEU D C 1
ATOM 13807 O O . LEU D 1 185 ? 306.227 63.111 20.877 1.00 10.87 161 LEU D O 1
ATOM 13812 N N . GLN D 1 186 ? 308.447 62.843 20.616 1.00 10.87 162 GLN D N 1
ATOM 13813 C CA . GLN D 1 186 ? 308.552 62.197 21.915 1.00 11.86 162 GLN D CA 1
ATOM 13814 C C . GLN D 1 186 ? 308.230 63.177 23.049 1.00 11.17 162 GLN D C 1
ATOM 13815 O O . GLN D 1 186 ? 307.674 62.781 24.067 1.00 11.64 162 GLN D O 1
ATOM 13821 N N . ALA D 1 187 ? 308.565 64.455 22.892 1.00 10.00 163 ALA D N 1
ATOM 13822 C CA . ALA D 1 187 ? 308.199 65.472 23.875 1.00 9.92 163 ALA D CA 1
ATOM 13823 C C . ALA D 1 187 ? 306.668 65.547 24.008 1.00 10.82 163 ALA D C 1
ATOM 13824 O O . ALA D 1 187 ? 306.132 65.613 25.106 1.00 10.83 163 ALA D O 1
ATOM 13826 N N . SER D 1 188 ? 305.965 65.519 22.873 1.00 10.28 164 SER D N 1
ATOM 13827 C CA . SER D 1 188 ? 304.485 65.631 22.914 1.00 9.87 164 SER D CA 1
ATOM 13828 C C . SER D 1 188 ? 303.827 64.477 23.657 1.00 9.69 164 SER D C 1
ATOM 13829 O O . SER D 1 188 ? 302.826 64.665 24.368 1.00 8.42 164 SER D O 1
ATOM 13832 N N . TRP D 1 189 ? 304.411 63.276 23.558 1.00 8.99 165 TRP D N 1
ATOM 13833 C CA . TRP D 1 189 ? 303.835 62.088 24.207 1.00 9.38 165 TRP D CA 1
ATOM 13834 C C . TRP D 1 189 ? 303.888 62.235 25.730 1.00 9.47 165 TRP D C 1
ATOM 13835 O O . TRP D 1 189 ? 303.115 61.608 26.434 1.00 9.55 165 TRP D O 1
ATOM 13846 N N . LYS D 1 190 ? 304.844 63.018 26.210 1.00 8.88 166 LYS D N 1
ATOM 13847 C CA . LYS D 1 190 ? 305.020 63.275 27.631 1.00 9.79 166 LYS D CA 1
ATOM 13848 C C . LYS D 1 190 ? 304.298 64.537 28.125 1.00 9.52 166 LYS D C 1
ATOM 13849 O O . LYS D 1 190 ? 303.593 64.510 29.148 1.00 10.20 166 LYS D O 1
ATOM 13855 N N . ILE D 1 191 ? 304.462 65.641 27.396 1.00 9.46 167 ILE D N 1
ATOM 13856 C CA . ILE D 1 191 ? 303.867 66.916 27.804 1.00 9.71 167 ILE D CA 1
ATOM 13857 C C . ILE D 1 191 ? 302.343 66.858 27.825 1.00 9.81 167 ILE D C 1
ATOM 13858 O O . ILE D 1 191 ? 301.717 67.338 28.775 1.00 9.43 167 ILE D O 1
ATOM 13863 N N . ALA D 1 192 ? 301.754 66.270 26.778 1.00 9.47 168 ALA D N 1
ATOM 13864 C CA . ALA D 1 192 ? 300.318 66.320 26.634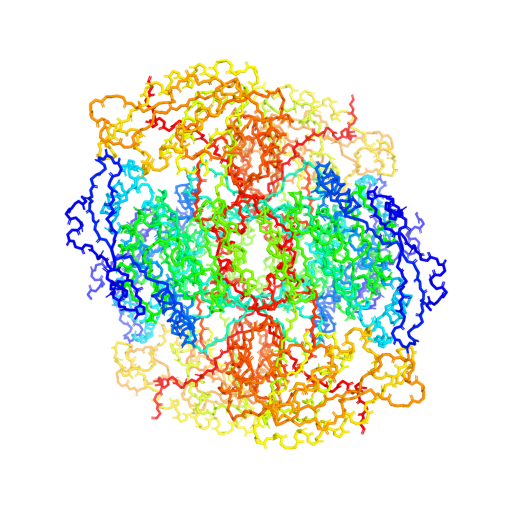 1.00 9.47 168 ALA D CA 1
ATOM 13865 C C . ALA D 1 192 ? 299.563 65.699 27.825 1.00 9.50 168 ALA D C 1
ATOM 13866 O O . ALA D 1 192 ? 298.688 66.346 28.392 1.00 8.71 168 ALA D O 1
ATOM 13868 N N . PRO D 1 193 ? 299.903 64.453 28.213 1.00 9.25 169 PRO D N 1
ATOM 13869 C CA . PRO D 1 193 ? 299.174 63.908 29.381 1.00 8.67 169 PRO D CA 1
ATOM 13870 C C . PRO D 1 193 ? 299.544 64.590 30.694 1.00 8.70 169 PRO D C 1
ATOM 13871 O O . PRO D 1 193 ? 298.709 64.708 31.587 1.00 9.02 169 PRO D O 1
ATOM 13875 N N . ALA D 1 194 ? 300.798 65.026 30.845 1.00 9.06 170 ALA D N 1
ATOM 13876 C CA . ALA D 1 194 ? 301.193 65.703 32.101 1.00 9.07 170 ALA D CA 1
ATOM 13877 C C . ALA D 1 194 ? 300.343 66.936 32.293 1.00 8.85 170 ALA D C 1
ATOM 13878 O O . ALA D 1 194 ? 299.802 67.178 33.391 1.00 8.90 170 ALA D O 1
ATOM 13880 N N . LEU D 1 195 ? 300.227 67.749 31.254 1.00 9.22 171 LEU D N 1
ATOM 13881 C CA . LEU D 1 195 ? 299.401 68.966 31.377 1.00 9.54 171 LEU D CA 1
ATOM 13882 C C . LEU D 1 195 ? 297.933 68.650 31.495 1.00 10.96 171 LEU D C 1
ATOM 13883 O O . LEU D 1 195 ? 297.231 69.291 32.289 1.00 10.05 171 LEU D O 1
ATOM 13888 N N . ALA D 1 196 ? 297.434 67.678 30.731 1.00 9.54 172 ALA D N 1
ATOM 13889 C CA . ALA D 1 196 ? 296.020 67.329 30.806 1.00 9.58 172 ALA D CA 1
ATOM 13890 C C . ALA D 1 196 ? 295.577 66.921 32.211 1.00 10.03 172 ALA D C 1
ATOM 13891 O O . ALA D 1 196 ? 294.457 67.246 32.643 1.00 9.93 172 ALA D O 1
ATOM 13893 N N . THR D 1 197 ? 296.442 66.207 32.931 1.00 9.29 173 THR D N 1
ATOM 13894 C CA . THR D 1 197 ? 296.142 65.709 34.267 1.00 9.85 173 THR D CA 1
ATOM 13895 C C . THR D 1 197 ? 296.389 66.686 35.405 1.00 9.88 173 THR D C 1
ATOM 13896 O O . THR D 1 197 ? 295.893 66.457 36.504 1.00 10.94 173 THR D O 1
ATOM 13900 N N . GLY D 1 198 ? 297.110 67.783 35.145 1.00 9.78 174 GLY D N 1
ATOM 13901 C CA . GLY D 1 198 ? 297.367 68.773 36.180 1.00 10.74 174 GLY D CA 1
ATOM 13902 C C . GLY D 1 198 ? 298.703 68.672 36.874 1.00 10.27 174 GLY D C 1
ATOM 13903 O O . GLY D 1 198 ? 298.917 69.317 37.903 1.00 10.63 174 GLY D O 1
ATOM 13904 N N . CYS D 1 199 ? 299.621 67.899 36.299 1.00 9.61 175 CYS D N 1
ATOM 13905 C CA . CYS D 1 199 ? 300.986 67.821 36.840 1.00 9.43 175 CYS D CA 1
ATOM 13906 C C . CYS D 1 199 ? 301.792 69.088 36.548 1.00 10.83 175 CYS D C 1
ATOM 13907 O O . CYS D 1 199 ? 301.416 69.896 35.686 1.00 10.89 175 CYS D O 1
ATOM 13910 N N . SER D 1 200 ? 302.927 69.224 37.241 1.00 10.25 176 SER D N 1
ATOM 13911 C CA . SER D 1 200 ? 303.940 70.213 36.893 1.00 10.23 176 SER D CA 1
ATOM 13912 C C . SER D 1 200 ? 305.065 69.367 36.301 1.00 10.37 176 SER D C 1
ATOM 13913 O O . SER D 1 200 ? 305.298 68.233 36.755 1.00 12.23 176 SER D O 1
ATOM 13916 N N . LEU D 1 201 ? 305.792 69.901 35.332 1.00 9.51 177 LEU D N 1
ATOM 13917 C CA . LEU D 1 201 ? 306.826 69.142 34.661 1.00 9.76 177 LEU D CA 1
ATOM 13918 C C . LEU D 1 201 ? 308.118 69.896 34.471 1.00 9.75 177 LEU D C 1
ATOM 13919 O O . LEU D 1 201 ? 308.133 71.117 34.376 1.00 9.95 177 LEU D O 1
ATOM 13924 N N . VAL D 1 202 ? 309.180 69.113 34.402 1.00 9.84 178 VAL D N 1
ATOM 13925 C CA . VAL D 1 202 ? 310.515 69.598 34.047 1.00 10.31 178 VAL D CA 1
ATOM 13926 C C . VAL D 1 202 ? 310.992 68.694 32.904 1.00 10.00 178 VAL D C 1
ATOM 13927 O O . VAL D 1 202 ? 311.159 67.476 33.084 1.00 9.72 178 VAL D O 1
ATOM 13931 N N . MET D 1 203 ? 311.219 69.285 31.721 1.00 10.20 179 MET D N 1
ATOM 13932 C CA . MET D 1 203 ? 311.676 68.531 30.561 1.00 10.44 179 MET D CA 1
ATOM 13933 C C . MET D 1 203 ? 313.080 68.882 30.146 1.00 11.12 179 MET D C 1
ATOM 13934 O O . MET D 1 203 ? 313.467 70.039 30.217 1.00 11.06 179 MET D O 1
ATOM 13939 N N . LYS D 1 204 ? 313.827 67.872 29.724 1.00 11.02 180 LYS D N 1
ATOM 13940 C CA . LYS D 1 204 ? 315.187 68.067 29.200 1.00 12.92 180 LYS D CA 1
ATOM 13941 C C . LYS D 1 204 ? 315.294 67.280 27.904 1.00 13.05 180 LYS D C 1
ATOM 13942 O O . LYS D 1 204 ? 315.242 66.040 27.934 1.00 12.92 180 LYS D O 1
ATOM 13948 N N . PRO D 1 205 ? 315.380 67.988 26.757 1.00 12.48 181 PRO D N 1
ATOM 13949 C CA . PRO D 1 205 ? 315.593 67.280 25.505 1.00 12.07 181 PRO D CA 1
ATOM 13950 C C . PRO D 1 205 ? 317.024 66.764 25.361 1.00 12.21 181 PRO D C 1
ATOM 13951 O O . PRO D 1 205 ? 317.921 67.139 26.135 1.00 13.49 181 PRO D O 1
ATOM 13955 N N . SER D 1 206 ? 317.261 65.932 24.352 1.00 12.46 182 SER D N 1
ATOM 13956 C CA . SER D 1 206 ? 318.608 65.431 24.124 1.00 12.49 182 SER D CA 1
ATOM 13957 C C . SER D 1 206 ? 319.520 66.631 23.953 1.00 12.30 182 SER D C 1
ATOM 13958 O O . SER D 1 206 ? 319.165 67.601 23.246 1.00 13.61 182 SER D O 1
ATOM 13961 N N . GLU D 1 207 ? 320.713 66.569 24.567 1.00 13.53 183 GLU D N 1
ATOM 13962 C CA . GLU D 1 207 ? 321.650 67.707 24.486 1.00 15.04 183 GLU D CA 1
ATOM 13963 C C . GLU D 1 207 ? 321.999 68.099 23.055 1.00 15.69 183 GLU D C 1
ATOM 13964 O O . GLU D 1 207 ? 322.273 69.277 22.775 1.00 17.77 183 GLU D O 1
ATOM 13970 N N . ILE D 1 208 ? 321.972 67.135 22.135 1.00 14.66 184 ILE D N 1
ATOM 13971 C CA . ILE D 1 208 ? 322.340 67.440 20.767 1.00 14.81 184 ILE D CA 1
ATOM 13972 C C . ILE D 1 208 ? 321.219 67.950 19.868 1.00 15.53 184 ILE D C 1
ATOM 13973 O O . ILE D 1 208 ? 321.512 68.409 18.763 1.00 15.19 184 ILE D O 1
ATOM 13978 N N . THR D 1 209 ? 319.961 67.846 20.318 1.00 13.95 185 THR D N 1
ATOM 13979 C CA . THR D 1 209 ? 318.796 68.241 19.509 1.00 14.06 185 THR D CA 1
ATOM 13980 C C . THR D 1 209 ? 317.733 69.012 20.291 1.00 14.61 185 THR D C 1
ATOM 13981 O O . THR D 1 209 ? 316.643 68.486 20.530 1.00 16.86 185 THR D O 1
ATOM 13985 N N . PRO D 1 210 ? 318.032 70.235 20.729 1.00 14.40 186 PRO D N 1
ATOM 13986 C CA . PRO D 1 210 ? 317.085 70.989 21.525 1.00 14.11 186 PRO D CA 1
ATOM 13987 C C . PRO D 1 210 ? 316.147 71.941 20.778 1.00 14.09 186 PRO D C 1
ATOM 13988 O O . PRO D 1 210 ? 315.263 72.543 21.417 1.00 13.33 186 PRO D O 1
ATOM 13992 N N . LEU D 1 211 ? 316.304 72.089 19.472 1.00 14.08 187 LEU D N 1
ATOM 13993 C CA . LEU D 1 211 ? 315.665 73.221 18.785 1.00 14.77 187 LEU D CA 1
ATOM 13994 C C . LEU D 1 211 ? 314.140 73.251 18.803 1.00 14.13 187 LEU D C 1
ATOM 13995 O O . LEU D 1 211 ? 313.558 74.262 19.214 1.00 13.35 187 LEU D O 1
ATOM 14000 N N . THR D 1 212 ? 313.495 72.158 18.386 1.00 13.25 188 THR D N 1
ATOM 14001 C CA . THR D 1 212 ? 312.035 72.165 18.407 1.00 12.72 188 THR D CA 1
ATOM 14002 C C . THR D 1 212 ? 311.450 72.186 19.819 1.00 12.73 188 THR D C 1
ATOM 14003 O O . THR D 1 212 ? 310.313 72.645 20.027 1.00 12.93 188 THR D O 1
ATOM 14007 N N . THR D 1 213 ? 312.200 71.670 20.797 1.00 11.47 189 THR D N 1
ATOM 14008 C CA . THR D 1 213 ? 311.715 71.654 22.158 1.00 11.61 189 THR D CA 1
ATOM 14009 C C . THR D 1 213 ? 311.739 73.091 22.719 1.00 12.19 189 THR D C 1
ATOM 14010 O O . THR D 1 213 ? 310.809 73.533 23.414 1.00 12.32 189 THR D O 1
ATOM 14014 N N . ILE D 1 214 ? 312.801 73.834 22.421 1.00 12.64 190 ILE D N 1
ATOM 14015 C CA . ILE D 1 214 ? 312.814 75.264 22.784 1.00 12.69 190 ILE D CA 1
ATOM 14016 C C . ILE D 1 214 ? 311.596 75.953 22.126 1.00 13.20 190 ILE D C 1
ATOM 14017 O O . ILE D 1 214 ? 310.870 76.707 22.787 1.00 12.92 190 ILE D O 1
ATOM 14022 N N . ARG D 1 215 ? 311.370 75.698 20.841 1.00 12.60 191 ARG D N 1
ATOM 14023 C CA . ARG D 1 215 ? 310.262 76.351 20.152 1.00 13.48 191 ARG D CA 1
ATOM 14024 C C . ARG D 1 215 ? 308.919 76.018 20.778 1.00 12.96 191 ARG D C 1
ATOM 14025 O O . ARG D 1 215 ? 308.088 76.923 20.967 1.00 13.38 191 ARG D O 1
ATOM 14033 N N . VAL D 1 216 ? 308.695 74.744 21.130 1.00 11.95 192 VAL D N 1
ATOM 14034 C CA . VAL D 1 216 ? 307.404 74.370 21.732 1.00 12.58 192 VAL D CA 1
ATOM 14035 C C . VAL D 1 216 ? 307.218 75.041 23.086 1.00 12.02 192 VAL D C 1
ATOM 14036 O O . VAL D 1 216 ? 306.090 75.413 23.452 1.00 11.70 192 VAL D O 1
ATOM 14040 N N . PHE D 1 217 ? 308.309 75.232 23.834 1.00 11.49 193 PHE D N 1
ATOM 14041 C CA . PHE D 1 217 ? 308.202 75.983 25.089 1.00 11.64 193 PHE D CA 1
ATOM 14042 C C . PHE D 1 217 ? 307.792 77.435 24.848 1.00 12.05 193 PHE D C 1
ATOM 14043 O O . PHE D 1 217 ? 307.015 77.992 25.616 1.00 12.44 193 PHE D O 1
ATOM 14051 N N . GLU D 1 218 ? 308.341 78.063 23.808 1.00 12.89 194 GLU D N 1
ATOM 14052 C CA . GLU D 1 218 ? 307.909 79.407 23.453 1.00 13.70 194 GLU D CA 1
ATOM 14053 C C . GLU D 1 218 ? 306.410 79.422 23.181 1.00 14.21 194 GLU D C 1
ATOM 14054 O O . GLU D 1 218 ? 305.669 80.326 23.649 1.00 13.50 194 GLU D O 1
ATOM 14060 N N . LEU D 1 219 ? 305.932 78.420 22.454 1.00 13.92 195 LEU D N 1
ATOM 14061 C CA . LEU D 1 219 ? 304.499 78.362 22.118 1.00 13.80 195 LEU D CA 1
ATOM 14062 C C . LEU D 1 219 ? 303.617 78.084 23.329 1.00 13.18 195 LEU D C 1
ATOM 14063 O O . LEU D 1 219 ? 302.545 78.686 23.484 1.00 13.30 195 LEU D O 1
ATOM 14068 N N . MET D 1 220 ? 304.068 77.199 24.213 1.00 12.81 196 MET D N 1
ATOM 14069 C CA . MET D 1 220 ? 303.320 76.929 25.447 1.00 12.52 196 MET D CA 1
ATOM 14070 C C . MET D 1 220 ? 303.268 78.199 26.310 1.00 13.58 196 MET D C 1
ATOM 14071 O O . MET D 1 220 ? 302.245 78.494 26.906 1.00 13.09 196 MET D O 1
ATOM 14076 N N . GLU D 1 221 ? 304.372 78.939 26.382 1.00 12.90 197 GLU D N 1
ATOM 14077 C CA . GLU D 1 221 ? 304.376 80.183 27.164 1.00 13.77 197 GLU D CA 1
ATOM 14078 C C . GLU D 1 221 ? 303.308 81.132 26.616 1.00 14.47 197 GLU D C 1
ATOM 14079 O O . GLU D 1 221 ? 302.627 81.826 27.390 1.00 16.19 197 GLU D O 1
ATOM 14085 N N . GLU D 1 222 ? 303.155 81.190 25.305 1.00 15.95 198 GLU D N 1
ATOM 14086 C CA . GLU D 1 222 ? 302.120 82.037 24.663 1.00 17.65 198 GLU D CA 1
ATOM 14087 C C . GLU D 1 222 ? 300.703 81.635 25.049 1.00 17.57 198 GLU D C 1
ATOM 14088 O O . GLU D 1 222 ? 299.835 82.463 25.216 1.00 17.61 198 GLU D O 1
ATOM 14094 N N . VAL D 1 223 ? 300.466 80.335 25.154 1.00 15.70 199 VAL D N 1
ATOM 14095 C CA . VAL D 1 223 ? 299.170 79.821 25.571 1.00 16.02 199 VAL D CA 1
ATOM 14096 C C . VAL D 1 223 ? 298.872 80.304 26.975 1.00 16.05 199 VAL D C 1
ATOM 14097 O O . VAL D 1 223 ? 297.732 80.686 27.315 1.00 16.68 199 VAL D O 1
ATOM 14101 N N . GLY D 1 224 ? 299.883 80.194 27.829 1.00 15.95 200 GLY D N 1
ATOM 14102 C CA . GLY D 1 224 ? 299.784 80.672 29.197 1.00 16.23 200 GLY D CA 1
ATOM 14103 C C . GLY D 1 224 ? 299.514 79.634 30.246 1.00 16.17 200 GLY D C 1
ATOM 14104 O O . GLY D 1 224 ? 298.437 79.016 30.260 1.00 15.64 200 GLY D O 1
ATOM 14105 N N . PHE D 1 225 ? 300.507 79.400 31.098 1.00 14.97 201 PHE D N 1
ATOM 14106 C CA . PHE D 1 225 ? 300.422 78.440 32.200 1.00 15.36 201 PHE D CA 1
ATOM 14107 C C . PHE D 1 225 ? 300.956 79.095 33.450 1.00 15.12 201 PHE D C 1
ATOM 14108 O O . PHE D 1 225 ? 301.844 79.941 33.365 1.00 16.51 201 PHE D O 1
ATOM 14116 N N . PRO D 1 226 ? 300.445 78.679 34.613 1.00 16.21 202 PRO D N 1
ATOM 14117 C CA . PRO D 1 226 ? 300.980 79.260 35.837 1.00 17.66 202 PRO D CA 1
ATOM 14118 C C . PRO D 1 226 ? 302.501 79.088 35.975 1.00 16.95 202 PRO D C 1
ATOM 14119 O O . PRO D 1 226 ? 303.086 78.083 35.566 1.00 15.27 202 PRO D O 1
ATOM 14123 N N . LYS D 1 227 ? 303.141 80.060 36.605 1.00 16.94 203 LYS D N 1
ATOM 14124 C CA . LYS D 1 227 ? 304.566 80.027 36.811 1.00 18.43 203 LYS D CA 1
ATOM 14125 C C . LYS D 1 227 ? 305.022 78.731 37.524 1.00 17.01 203 LYS D C 1
ATOM 14126 O O . LYS D 1 227 ? 304.512 78.393 38.588 1.00 17.06 203 LYS D O 1
ATOM 14132 N N . GLY D 1 228 ? 305.991 78.030 36.933 1.00 15.36 204 GLY D N 1
ATOM 14133 C CA . GLY D 1 228 ? 306.537 76.796 37.515 1.00 14.58 204 GLY D CA 1
ATOM 14134 C C . GLY D 1 228 ? 305.877 75.527 37.009 1.00 14.06 204 GLY D C 1
ATOM 14135 O O . GLY D 1 228 ? 306.406 74.428 37.217 1.00 13.68 204 GLY D O 1
ATOM 14136 N N . THR D 1 229 ? 304.736 75.655 36.329 1.00 12.09 205 THR D N 1
ATOM 14137 C CA . THR D 1 229 ? 304.014 74.473 35.814 1.00 12.44 205 THR D CA 1
ATOM 14138 C C . THR D 1 229 ? 304.815 73.741 34.743 1.00 12.34 205 THR D C 1
ATOM 14139 O O . THR D 1 229 ? 304.811 72.504 34.690 1.00 11.88 205 THR D O 1
ATOM 14143 N N . ILE D 1 230 ? 305.486 74.503 33.889 1.00 11.31 206 ILE D N 1
ATOM 14144 C CA . ILE D 1 230 ? 306.349 73.943 32.850 1.00 11.29 206 ILE D CA 1
ATOM 14145 C C . ILE D 1 230 ? 307.751 74.528 32.977 1.00 11.07 206 ILE D C 1
ATOM 14146 O O . ILE D 1 230 ? 307.948 75.714 33.273 1.00 12.14 206 ILE D O 1
ATOM 14151 N N . ASN D 1 231 ? 308.741 73.680 32.780 1.00 9.77 207 ASN D N 1
ATOM 14152 C CA . ASN D 1 231 ? 310.129 74.115 32.858 1.00 9.79 207 ASN D CA 1
ATOM 14153 C C . ASN D 1 231 ? 310.944 73.299 31.842 1.00 10.15 207 ASN D C 1
ATOM 14154 O O . ASN D 1 231 ? 310.702 72.087 31.657 1.00 10.24 207 ASN D O 1
ATOM 14159 N N . LEU D 1 232 ? 311.906 73.965 31.223 1.00 10.56 208 LEU D N 1
ATOM 14160 C CA . LEU D 1 232 ? 312.804 73.379 30.244 1.00 10.93 208 LEU D CA 1
ATOM 14161 C C . LEU D 1 232 ? 314.259 73.572 30.687 1.00 11.44 208 LEU D C 1
ATOM 14162 O O . LEU D 1 232 ? 314.752 74.707 30.867 1.00 11.87 208 LEU D O 1
ATOM 14167 N N . ILE D 1 233 ? 314.949 72.446 30.868 1.00 11.32 209 ILE D N 1
ATOM 14168 C CA . ILE D 1 233 ? 316.361 72.428 31.167 1.00 12.11 209 ILE D CA 1
ATOM 14169 C C . ILE D 1 233 ? 317.093 71.997 29.910 1.00 13.05 209 ILE D C 1
ATOM 14170 O O . ILE D 1 233 ? 316.624 71.106 29.203 1.00 13.73 209 ILE D O 1
ATOM 14175 N N . LEU D 1 234 ? 318.239 72.625 29.622 1.00 12.73 210 LEU D N 1
ATOM 14176 C CA . LEU D 1 234 ? 319.028 72.267 28.471 1.00 13.05 210 LEU D CA 1
ATOM 14177 C C . LEU D 1 234 ? 320.391 71.834 28.997 1.00 14.96 210 LEU D C 1
ATOM 14178 O O . LEU D 1 234 ? 321.038 72.558 29.760 1.00 15.72 210 LEU D O 1
ATOM 14183 N N . GLY D 1 235 ? 320.863 70.688 28.558 1.00 14.88 211 GLY D N 1
ATOM 14184 C CA . GLY D 1 235 ? 322.214 70.278 28.922 1.00 18.21 211 GLY D CA 1
ATOM 14185 C C . GLY D 1 235 ? 322.445 68.796 28.831 1.00 17.42 211 GLY D C 1
ATOM 14186 O O . GLY D 1 235 ? 321.557 68.025 28.498 1.00 18.16 211 GLY D O 1
ATOM 14187 N N . ALA D 1 236 ? 323.680 68.436 29.164 1.00 18.45 212 ALA D N 1
ATOM 14188 C CA . ALA D 1 236 ? 324.145 67.088 29.107 1.00 18.35 212 ALA D CA 1
ATOM 14189 C C . ALA D 1 236 ? 323.436 66.188 30.079 1.00 17.02 212 ALA D C 1
ATOM 14190 O O . ALA D 1 236 ? 323.309 66.520 31.266 1.00 16.84 212 ALA D O 1
ATOM 14192 N N . GLY D 1 237 ? 323.027 65.013 29.605 1.00 19.06 213 GLY D N 1
ATOM 14193 C CA . GLY D 1 237 ? 322.414 64.030 30.484 1.00 19.77 213 GLY D CA 1
ATOM 14194 C C . GLY D 1 237 ? 323.411 63.641 31.561 1.00 19.96 213 GLY D C 1
ATOM 14195 O O . GLY D 1 237 ? 323.031 63.445 32.722 1.00 20.93 213 GLY D O 1
ATOM 14196 N N . SER D 1 238 ? 324.698 63.619 31.216 1.00 21.52 214 SER D N 1
ATOM 14197 C CA . SER D 1 238 ? 325.754 63.312 32.181 1.00 22.32 214 SER D CA 1
ATOM 14198 C C . SER D 1 238 ? 325.923 64.344 33.311 1.00 24.09 214 SER D C 1
ATOM 14199 O O . SER D 1 238 ? 326.500 64.026 34.348 1.00 26.37 214 SER D O 1
ATOM 14202 N N . GLU D 1 239 ? 325.395 65.560 33.132 1.00 18.98 215 GLU D N 1
ATOM 14203 C CA . GLU D 1 239 ? 325.450 66.620 34.112 1.00 21.34 215 GLU D CA 1
ATOM 14204 C C . GLU D 1 239 ? 324.144 66.798 34.919 1.00 19.70 215 GLU D C 1
ATOM 14205 O O . GLU D 1 239 ? 324.166 66.965 36.134 1.00 20.37 215 GLU D O 1
ATOM 14211 N N . VAL D 1 240 ? 322.993 66.754 34.246 1.00 17.52 216 VAL D N 1
ATOM 14212 C CA . VAL D 1 240 ? 321.731 67.026 34.938 1.00 16.38 216 VAL D CA 1
ATOM 14213 C C . VAL D 1 240 ? 320.768 65.841 35.036 1.00 15.89 216 VAL D C 1
ATOM 14214 O O . VAL D 1 240 ? 319.780 65.911 35.783 1.00 14.93 216 VAL D O 1
ATOM 14218 N N . GLY D 1 241 ? 321.083 64.727 34.376 1.00 14.81 217 GLY D N 1
ATOM 14219 C CA . GLY D 1 241 ? 320.218 63.574 34.401 1.00 15.13 217 GLY D CA 1
ATOM 14220 C C . GLY D 1 241 ? 320.043 62.964 35.780 1.00 14.33 217 GLY D C 1
ATOM 14221 O O . GLY D 1 241 ? 318.945 62.555 36.147 1.00 14.31 217 GLY D O 1
ATOM 14222 N N . ASP D 1 242 ? 321.129 62.923 36.560 1.00 14.61 218 ASP D N 1
ATOM 14223 C CA . ASP D 1 242 ? 321.048 62.362 37.896 1.00 14.25 218 ASP D CA 1
ATOM 14224 C C . ASP D 1 242 ? 320.097 63.132 38.817 1.00 14.10 218 ASP D C 1
ATOM 14225 O O . ASP D 1 242 ? 319.374 62.542 39.627 1.00 16.78 218 ASP D O 1
ATOM 14230 N N . VAL D 1 243 ? 320.120 64.460 38.755 1.00 14.87 219 VAL D N 1
ATOM 14231 C CA . VAL D 1 243 ? 319.219 65.204 39.606 1.00 14.50 219 VAL D CA 1
ATOM 14232 C C . VAL D 1 243 ? 317.783 65.033 39.121 1.00 14.26 219 VAL D C 1
ATOM 14233 O O . VAL D 1 243 ? 316.861 64.914 39.943 1.00 14.74 219 VAL D O 1
ATOM 14237 N N . MET D 1 244 ? 317.576 64.977 37.806 1.00 12.25 220 MET D N 1
ATOM 14238 C CA . MET D 1 244 ? 316.215 64.801 37.286 1.00 13.36 220 MET D CA 1
ATOM 14239 C C . MET D 1 244 ? 315.615 63.458 37.657 1.00 13.34 220 MET D C 1
ATOM 14240 O O . MET D 1 244 ? 314.397 63.333 37.816 1.00 13.13 220 MET D O 1
ATOM 14245 N N . SER D 1 245 ? 316.462 62.447 37.832 1.00 12.63 221 SER D N 1
ATOM 14246 C CA . SER D 1 245 ? 315.929 61.117 38.184 1.00 13.07 221 SER D CA 1
ATOM 14247 C C . SER D 1 245 ? 316.025 60.767 39.653 1.00 15.44 221 SER D C 1
ATOM 14248 O O . SER D 1 245 ? 315.295 59.889 40.110 1.00 18.63 221 SER D O 1
ATOM 14251 N N . GLY D 1 246 ? 316.853 61.471 40.405 1.00 13.19 222 GLY D N 1
ATOM 14252 C CA . GLY D 1 246 ? 317.097 61.147 41.793 1.00 13.65 222 GLY D CA 1
ATOM 14253 C C . GLY D 1 246 ? 316.610 62.114 42.858 1.00 14.50 222 GLY D C 1
ATOM 14254 O O . GLY D 1 246 ? 316.898 61.922 44.032 1.00 16.46 222 GLY D O 1
ATOM 14255 N N . HIS D 1 247 ? 315.865 63.129 42.462 1.00 13.78 223 HIS D N 1
ATOM 14256 C CA . HIS D 1 247 ? 315.429 64.164 43.418 1.00 13.73 223 HIS D CA 1
ATOM 14257 C C . HIS D 1 247 ? 314.226 63.734 44.220 1.00 12.77 223 HIS D C 1
ATOM 14258 O O . HIS D 1 247 ? 313.288 63.122 43.682 1.00 12.93 223 HIS D O 1
ATOM 14265 N N . LYS D 1 248 ? 314.227 64.074 45.520 1.00 14.54 224 LYS D N 1
ATOM 14266 C CA . LYS D 1 248 ? 313.126 63.658 46.387 1.00 14.91 224 LYS D CA 1
ATOM 14267 C C . LYS D 1 248 ? 311.771 64.264 46.056 1.00 13.38 224 LYS D C 1
ATOM 14268 O O . LYS D 1 248 ? 310.725 63.697 46.423 1.00 13.82 224 LYS D O 1
ATOM 14274 N N . GLU D 1 249 ? 311.758 65.404 45.366 1.00 11.81 225 GLU D N 1
ATOM 14275 C CA . GLU D 1 249 ? 310.482 66.071 45.055 1.00 11.77 225 GLU D CA 1
ATOM 14276 C C . GLU D 1 249 ? 309.823 65.619 43.775 1.00 11.27 225 GLU D C 1
ATOM 14277 O O . GLU D 1 249 ? 308.796 66.161 43.403 1.00 12.81 225 GLU D O 1
ATOM 14283 N N . VAL D 1 250 ? 310.435 64.660 43.091 1.00 10.45 226 VAL D N 1
ATOM 14284 C CA . VAL D 1 250 ? 309.873 64.121 41.831 1.00 10.04 226 VAL D CA 1
ATOM 14285 C C . VAL D 1 250 ? 308.972 62.924 42.155 1.00 10.38 226 VAL D C 1
ATOM 14286 O O . VAL D 1 250 ? 309.363 62.062 42.944 1.00 10.52 226 VAL D O 1
ATOM 14290 N N . ASP D 1 251 ? 307.795 62.849 41.530 1.00 9.34 227 ASP D N 1
ATOM 14291 C CA . ASP D 1 251 ? 306.863 61.733 41.724 1.00 10.06 227 ASP D CA 1
ATOM 14292 C C . ASP D 1 251 ? 306.898 60.702 40.597 1.00 9.42 227 ASP D C 1
ATOM 14293 O O . ASP D 1 251 ? 306.482 59.560 40.774 1.00 10.09 227 ASP D O 1
ATOM 14298 N N . LEU D 1 252 ? 307.337 61.135 39.409 1.00 8.77 228 LEU D N 1
ATOM 14299 C CA . LEU D 1 252 ? 307.465 60.245 38.233 1.00 8.66 228 LEU D CA 1
ATOM 14300 C C . LEU D 1 252 ? 308.611 60.711 37.366 1.00 10.50 228 LEU D C 1
ATOM 14301 O O . LEU D 1 252 ? 308.720 61.909 37.070 1.00 10.10 228 LEU D O 1
ATOM 14306 N N A VAL D 1 253 ? 309.453 59.765 36.969 0.50 8.88 229 VAL D N 1
ATOM 14307 N N B VAL D 1 253 ? 309.472 59.777 36.981 0.50 10.47 229 VAL D N 1
ATOM 14308 C CA A VAL D 1 253 ? 310.525 60.012 36.009 0.50 9.42 229 VAL D CA 1
ATOM 14309 C CA B VAL D 1 253 ? 310.507 60.086 35.996 0.50 12.81 229 VAL D CA 1
ATOM 14310 C C A VAL D 1 253 ? 310.128 59.287 34.728 0.50 9.66 229 VAL D C 1
ATOM 14311 C C B VAL D 1 253 ? 310.128 59.312 34.734 0.50 11.46 229 VAL D C 1
ATOM 14312 O O A VAL D 1 253 ? 309.912 58.053 34.756 0.50 10.29 229 VAL D O 1
ATOM 14313 O O B VAL D 1 253 ? 309.892 58.093 34.780 0.50 12.17 229 VAL D O 1
ATOM 14320 N N . SER D 1 254 ? 310.011 60.028 33.627 1.00 10.64 230 SER D N 1
ATOM 14321 C CA . SER D 1 254 ? 309.629 59.446 32.330 1.00 10.95 230 SER D CA 1
ATOM 14322 C C . SER D 1 254 ? 310.789 59.638 31.370 1.00 12.36 230 SER D C 1
ATOM 14323 O O . SER D 1 254 ? 311.106 60.777 31.013 1.00 13.32 230 SER D O 1
ATOM 14326 N N . PHE D 1 255 ? 311.397 58.542 30.940 1.00 10.63 231 PHE D N 1
ATOM 14327 C CA . PHE D 1 255 ? 312.612 58.574 30.106 1.00 11.41 231 PHE D CA 1
ATOM 14328 C C . PHE D 1 255 ? 312.474 57.734 28.854 1.00 12.44 231 PHE D C 1
ATOM 14329 O O . PHE D 1 255 ? 311.998 56.582 28.918 1.00 11.78 231 PHE D O 1
ATOM 14337 N N . THR D 1 256 ? 312.874 58.313 27.727 1.00 12.48 232 THR D N 1
ATOM 14338 C CA . THR D 1 256 ? 312.915 57.614 26.467 1.00 12.34 232 THR D CA 1
ATOM 14339 C C . THR D 1 256 ? 314.338 57.767 25.944 1.00 13.56 232 THR D C 1
ATOM 14340 O O . THR D 1 256 ? 314.824 58.907 25.824 1.00 14.19 232 THR D O 1
ATOM 14344 N N . GLY D 1 257 ? 315.014 56.646 25.695 1.00 13.37 233 GLY D N 1
ATOM 14345 C CA . GLY D 1 257 ? 316.420 56.696 25.277 1.00 14.96 233 GLY D CA 1
ATOM 14346 C C . GLY D 1 257 ? 317.061 55.324 25.327 1.00 15.02 233 GLY D C 1
ATOM 14347 O O . GLY D 1 257 ? 316.366 54.304 25.204 1.00 16.41 233 GLY D O 1
ATOM 14348 N N . GLY D 1 258 ? 318.389 55.305 25.461 1.00 15.94 234 GLY D N 1
ATOM 14349 C CA . GLY D 1 258 ? 319.100 54.035 25.428 1.00 16.15 234 GLY D CA 1
ATOM 14350 C C . GLY D 1 258 ? 318.942 53.188 26.672 1.00 15.26 234 GLY D C 1
ATOM 14351 O O . GLY D 1 258 ? 318.720 53.697 27.764 1.00 15.14 234 GLY D O 1
ATOM 14352 N N . ILE D 1 259 ? 319.058 51.887 26.477 1.00 15.26 235 ILE D N 1
ATOM 14353 C CA . ILE D 1 259 ? 318.902 50.918 27.559 1.00 15.28 235 ILE D CA 1
ATOM 14354 C C . ILE D 1 259 ? 319.848 51.120 28.739 1.00 15.07 235 ILE D C 1
ATOM 14355 O O . ILE D 1 259 ? 319.399 51.060 29.894 1.00 13.94 235 ILE D O 1
ATOM 14360 N N . GLU D 1 260 ? 321.134 51.373 28.488 1.00 15.89 236 GLU D N 1
ATOM 14361 C CA . GLU D 1 260 ? 322.059 51.518 29.640 1.00 18.04 236 GLU D CA 1
ATOM 14362 C C . GLU D 1 260 ? 321.734 52.757 30.488 1.00 16.42 236 GLU D C 1
ATOM 14363 O O . GLU D 1 260 ? 321.720 52.709 31.720 1.00 14.72 236 GLU D O 1
ATOM 14369 N N . THR D 1 261 ? 321.384 53.844 29.820 1.00 15.30 237 THR D N 1
ATOM 14370 C CA . THR D 1 261 ? 320.990 55.051 30.522 1.00 15.42 237 THR D CA 1
ATOM 14371 C C . THR D 1 261 ? 319.670 54.828 31.269 1.00 14.51 237 THR D C 1
ATOM 14372 O O . THR D 1 261 ? 319.518 55.260 32.408 1.00 13.43 237 THR D O 1
ATOM 14376 N N . GLY D 1 262 ? 318.724 54.146 30.633 1.00 13.82 238 GLY D N 1
ATOM 14377 C CA . GLY D 1 262 ? 317.442 53.860 31.278 1.00 12.55 238 GLY D CA 1
ATOM 14378 C C . GLY D 1 262 ? 317.585 53.047 32.562 1.00 12.06 238 GLY D C 1
ATOM 14379 O O . GLY D 1 262 ? 316.903 53.307 33.564 1.00 12.19 238 GLY D O 1
ATOM 14380 N N . LYS D 1 263 ? 318.450 52.036 32.533 1.00 11.03 239 LYS D N 1
ATOM 14381 C CA . LYS D 1 263 ? 318.689 51.222 33.740 1.00 11.48 239 LYS D CA 1
ATOM 14382 C C . LYS D 1 263 ? 319.224 52.091 34.857 1.00 11.29 239 LYS D C 1
ATOM 14383 O O . LYS D 1 263 ? 318.840 51.932 36.009 1.00 10.84 239 LYS D O 1
ATOM 14389 N N . HIS D 1 264 ? 320.152 52.980 34.511 1.00 11.54 240 HIS D N 1
ATOM 14390 C CA . HIS D 1 264 ? 320.727 53.885 35.492 1.00 12.56 240 HIS D CA 1
ATOM 14391 C C . HIS D 1 264 ? 319.677 54.802 36.079 1.00 12.43 240 HIS D C 1
ATOM 14392 O O . HIS D 1 264 ? 319.661 55.053 37.283 1.00 13.02 240 HIS D O 1
ATOM 14399 N N . ILE D 1 265 ? 318.820 55.358 35.215 1.00 11.19 241 ILE D N 1
ATOM 14400 C CA . ILE D 1 265 ? 317.728 56.227 35.640 1.00 12.48 241 ILE D CA 1
ATOM 14401 C C . ILE D 1 265 ? 316.798 55.494 36.632 1.00 11.43 241 ILE D C 1
ATOM 14402 O O . ILE D 1 265 ? 316.435 56.042 37.664 1.00 11.79 241 ILE D O 1
ATOM 14407 N N . MET D 1 266 ? 316.501 54.234 36.350 1.00 10.38 242 MET D N 1
ATOM 14408 C CA . MET D 1 266 ? 315.656 53.466 37.244 1.00 11.04 242 MET D CA 1
ATOM 14409 C C . MET D 1 266 ? 316.344 53.246 38.614 1.00 11.28 242 MET D C 1
ATOM 14410 O O . MET D 1 266 ? 315.706 53.316 39.658 1.00 10.03 242 MET D O 1
ATOM 14415 N N . LYS D 1 267 ? 317.644 52.938 38.591 1.00 11.39 243 LYS D N 1
ATOM 14416 C CA . LYS D 1 267 ? 318.376 52.775 39.849 1.00 11.50 243 LYS D CA 1
ATOM 14417 C C . LYS D 1 267 ? 318.355 54.076 40.643 1.00 11.84 243 LYS D C 1
ATOM 14418 O O . LYS D 1 267 ? 318.267 54.049 41.873 1.00 11.86 243 LYS D O 1
ATOM 14424 N N . ASN D 1 268 ? 318.459 55.215 39.968 1.00 11.52 244 ASN D N 1
ATOM 14425 C CA . ASN D 1 268 ? 318.417 56.501 40.656 1.00 11.67 244 ASN D CA 1
ATOM 14426 C C . ASN D 1 268 ? 317.046 56.752 41.254 1.00 11.00 244 ASN D C 1
ATOM 14427 O O . ASN D 1 268 ? 316.928 57.237 42.380 1.00 11.51 244 ASN D O 1
ATOM 14432 N N . ALA D 1 269 ? 316.012 56.462 40.471 1.00 10.28 245 ALA D N 1
ATOM 14433 C CA . ALA D 1 269 ? 314.623 56.656 40.902 1.00 10.18 245 ALA D CA 1
ATOM 14434 C C . ALA D 1 269 ? 314.310 55.820 42.156 1.00 10.52 245 ALA D C 1
ATOM 14435 O O . ALA D 1 269 ? 313.535 56.245 43.024 1.00 10.31 245 ALA D O 1
ATOM 14437 N N . ALA D 1 270 ? 314.970 54.673 42.294 1.00 9.62 246 ALA D N 1
ATOM 14438 C CA . ALA D 1 270 ? 314.776 53.816 43.484 1.00 10.64 246 ALA D CA 1
ATOM 14439 C C . ALA D 1 270 ? 315.160 54.523 44.795 1.00 10.79 246 ALA D C 1
ATOM 14440 O O . ALA D 1 270 ? 314.611 54.229 45.850 1.00 10.62 246 ALA D O 1
ATOM 14442 N N . ASN D 1 271 ? 316.088 55.484 44.723 1.00 10.77 247 ASN D N 1
ATOM 14443 C CA . ASN D 1 271 ? 316.503 56.186 45.961 1.00 11.48 247 ASN D CA 1
ATOM 14444 C C . ASN D 1 271 ? 315.338 56.859 46.706 1.00 11.56 247 ASN D C 1
ATOM 14445 O O . ASN D 1 271 ? 315.412 57.028 47.918 1.00 12.93 247 ASN D O 1
ATOM 14450 N N . ASN D 1 272 ? 314.301 57.262 45.968 1.00 10.31 248 ASN D N 1
ATOM 14451 C CA . ASN D 1 272 ? 313.109 57.873 46.562 1.00 11.53 248 ASN D CA 1
ATOM 14452 C C . ASN D 1 272 ? 311.829 57.110 46.242 1.00 10.93 248 ASN D C 1
ATOM 14453 O O . ASN D 1 272 ? 310.718 57.618 46.441 1.00 10.59 248 ASN D O 1
ATOM 14458 N N . VAL D 1 273 ? 311.986 55.866 45.819 1.00 9.95 249 VAL D N 1
ATOM 14459 C CA . VAL D 1 273 ? 310.851 54.974 45.506 1.00 9.90 249 VAL D CA 1
ATOM 14460 C C . VAL D 1 273 ? 309.954 55.648 44.484 1.00 10.96 249 VAL D C 1
ATOM 14461 O O . VAL D 1 273 ? 308.714 55.637 44.563 1.00 10.29 249 VAL D O 1
ATOM 14465 N N . THR D 1 274 ? 310.578 56.254 43.488 1.00 10.30 250 THR D N 1
ATOM 14466 C CA . THR D 1 274 ? 309.867 57.052 42.517 1.00 10.01 250 THR D CA 1
ATOM 14467 C C . THR D 1 274 ? 309.341 56.241 41.345 1.00 10.14 250 THR D C 1
ATOM 14468 O O . THR D 1 274 ? 310.053 55.412 40.787 1.00 10.79 250 THR D O 1
ATOM 14472 N N . ASN D 1 275 ? 308.093 56.493 40.955 1.00 9.22 251 ASN D N 1
ATOM 14473 C CA . ASN D 1 275 ? 307.541 55.859 39.780 1.00 9.38 251 ASN D CA 1
ATOM 14474 C C . ASN D 1 275 ? 308.446 56.081 38.574 1.00 9.71 251 ASN D C 1
ATOM 14475 O O . ASN D 1 275 ? 308.969 57.186 38.389 1.00 9.56 251 ASN D O 1
ATOM 14480 N N A ILE D 1 276 ? 308.623 55.052 37.747 0.50 9.96 252 ILE D N 1
ATOM 14481 N N B ILE D 1 276 ? 308.600 55.043 37.758 0.50 9.85 252 ILE D N 1
ATOM 14482 C CA A ILE D 1 276 ? 309.360 55.218 36.480 0.50 11.11 252 ILE D CA 1
ATOM 14483 C CA B ILE D 1 276 ? 309.457 55.046 36.563 0.50 10.97 252 ILE D CA 1
ATOM 14484 C C A ILE D 1 276 ? 308.590 54.700 35.293 0.50 11.21 252 ILE D C 1
ATOM 14485 C C B ILE D 1 276 ? 308.641 54.653 35.295 0.50 11.08 252 ILE D C 1
ATOM 14486 O O A ILE D 1 276 ? 307.834 53.713 35.370 0.50 10.27 252 ILE D O 1
ATOM 14487 O O B ILE D 1 276 ? 307.811 53.734 35.350 0.50 10.10 252 ILE D O 1
ATOM 14496 N N . ALA D 1 277 ? 308.781 55.405 34.199 1.00 11.19 253 ALA D N 1
ATOM 14497 C CA . ALA D 1 277 ? 308.198 55.038 32.908 1.00 11.57 253 ALA D CA 1
ATOM 14498 C C . ALA D 1 277 ? 309.392 55.081 31.964 1.00 12.30 253 ALA D C 1
ATOM 14499 O O . ALA D 1 277 ? 310.107 56.104 31.915 1.00 13.51 253 ALA D O 1
ATOM 14501 N N . LEU D 1 278 ? 309.662 53.980 31.277 1.00 9.67 254 LEU D N 1
ATOM 14502 C CA . LEU D 1 278 ? 310.821 53.886 30.394 1.00 9.97 254 LEU D CA 1
ATOM 14503 C C . LEU D 1 278 ? 310.457 53.329 29.014 1.00 11.25 254 LEU D C 1
ATOM 14504 O O . LEU D 1 278 ? 309.688 52.383 28.920 1.00 9.77 254 LEU D O 1
ATOM 14509 N N A GLU D 1 279 ? 311.043 53.906 27.969 0.50 11.41 255 GLU D N 1
ATOM 14510 N N B GLU D 1 279 ? 311.030 53.912 27.962 0.50 12.58 255 GLU D N 1
ATOM 14511 C CA A GLU D 1 279 ? 310.866 53.445 26.585 0.50 12.47 255 GLU D CA 1
ATOM 14512 C CA B GLU D 1 279 ? 310.901 53.349 26.604 0.50 15.03 255 GLU D CA 1
ATOM 14513 C C A GLU D 1 279 ? 312.312 53.359 26.068 0.50 13.43 255 GLU D C 1
ATOM 14514 C C B GLU D 1 279 ? 312.312 53.343 26.069 0.50 14.89 255 GLU D C 1
ATOM 14515 O O A GLU D 1 279 ? 312.971 54.393 25.887 0.50 12.78 255 GLU D O 1
ATOM 14516 O O B GLU D 1 279 ? 312.934 54.401 25.881 0.50 14.09 255 GLU D O 1
ATOM 14527 N N . LEU D 1 280 ? 312.823 52.134 25.860 1.00 14.02 256 LEU D N 1
ATOM 14528 C CA . LEU D 1 280 ? 314.238 51.905 25.553 1.00 15.27 256 LEU D CA 1
ATOM 14529 C C . LEU D 1 280 ? 314.662 51.254 24.245 1.00 19.21 256 LEU D C 1
ATOM 14530 O O . LEU D 1 280 ? 315.780 50.762 24.127 1.00 24.54 256 LEU D O 1
ATOM 14535 N N . GLY D 1 281 ? 313.788 51.258 23.288 1.00 18.84 257 GLY D N 1
ATOM 14536 C CA . GLY D 1 281 ? 314.216 50.665 22.006 1.00 18.71 257 GLY D CA 1
ATOM 14537 C C . GLY D 1 281 ? 313.978 49.179 21.937 1.00 15.90 257 GLY D C 1
ATOM 14538 O O . GLY D 1 281 ? 313.380 48.590 22.826 1.00 16.22 257 GLY D O 1
ATOM 14539 N N . GLY D 1 282 ? 314.420 48.583 20.834 1.00 14.69 258 GLY D N 1
ATOM 14540 C CA . GLY D 1 282 ? 314.144 47.186 20.605 1.00 15.93 258 GLY D CA 1
ATOM 14541 C C . GLY D 1 282 ? 314.962 46.541 19.482 1.00 16.77 258 GLY D C 1
ATOM 14542 O O . GLY D 1 282 ? 315.768 47.168 18.838 1.00 23.79 258 GLY D O 1
ATOM 14543 N N . LYS D 1 283 ? 314.758 45.254 19.332 1.00 15.68 259 LYS D N 1
ATOM 14544 C CA . LYS D 1 283 ? 315.300 44.433 18.234 1.00 15.91 259 LYS D CA 1
ATOM 14545 C C . LYS D 1 283 ? 314.018 43.904 17.607 1.00 15.31 259 LYS D C 1
ATOM 14546 O O . LYS D 1 283 ? 313.586 42.788 17.883 1.00 16.49 259 LYS D O 1
ATOM 14552 N N . ASN D 1 284 ? 313.433 44.706 16.725 1.00 14.11 260 ASN D N 1
ATOM 14553 C CA . ASN D 1 284 ? 312.063 44.452 16.258 1.00 14.69 260 ASN D CA 1
ATOM 14554 C C . ASN D 1 284 ? 311.996 43.564 15.049 1.00 13.48 260 ASN D C 1
ATOM 14555 O O . ASN D 1 284 ? 312.627 43.858 14.042 1.00 14.07 260 ASN D O 1
ATOM 14560 N N . PRO D 1 285 ? 311.232 42.472 15.147 1.00 12.22 261 PRO D N 1
ATOM 14561 C CA . PRO D 1 285 ? 311.172 41.519 14.051 1.00 12.94 261 PRO D CA 1
ATOM 14562 C C . PRO D 1 285 ? 310.172 41.901 12.973 1.00 12.48 261 PRO D C 1
ATOM 14563 O O . PRO D 1 285 ? 309.104 42.435 13.274 1.00 12.44 261 PRO D O 1
ATOM 14567 N N . ASN D 1 286 ? 310.530 41.617 11.732 1.00 11.50 262 ASN D N 1
ATOM 14568 C CA . ASN D 1 286 ? 309.692 41.818 10.578 1.00 11.80 262 ASN D CA 1
ATOM 14569 C C . ASN D 1 286 ? 309.600 40.411 9.958 1.00 13.17 262 ASN D C 1
ATOM 14570 O O . ASN D 1 286 ? 310.551 39.934 9.321 1.00 13.15 262 ASN D O 1
ATOM 14575 N N . ILE D 1 287 ? 308.486 39.730 10.208 1.00 12.37 263 ILE D N 1
ATOM 14576 C CA . ILE D 1 287 ? 308.307 38.335 9.862 1.00 13.08 263 ILE D CA 1
ATOM 14577 C C . ILE D 1 287 ? 307.554 38.246 8.554 1.00 14.80 263 ILE D C 1
ATOM 14578 O O . ILE D 1 287 ? 306.413 38.666 8.459 1.00 14.02 263 ILE D O 1
ATOM 14583 N N . ILE D 1 288 ? 308.190 37.656 7.570 1.00 12.71 264 ILE D N 1
ATOM 14584 C CA . ILE D 1 288 ? 307.644 37.559 6.223 1.00 14.45 264 ILE D CA 1
ATOM 14585 C C . ILE D 1 288 ? 307.442 36.096 5.849 1.00 14.58 264 ILE D C 1
ATOM 14586 O O . ILE D 1 288 ? 308.402 35.331 5.623 1.00 14.81 264 ILE D O 1
ATOM 14591 N N . PHE D 1 289 ? 306.180 35.696 5.773 1.00 13.82 265 PHE D N 1
ATOM 14592 C CA . PHE D 1 289 ? 305.836 34.347 5.365 1.00 14.27 265 PHE D CA 1
ATOM 14593 C C . PHE D 1 289 ? 305.866 34.207 3.858 1.00 14.80 265 PHE D C 1
ATOM 14594 O O . PHE D 1 289 ? 305.789 35.203 3.116 1.00 14.39 265 PHE D O 1
ATOM 14602 N N . ASP D 1 290 ? 305.974 32.960 3.374 1.00 16.46 266 ASP D N 1
ATOM 14603 C CA . ASP D 1 290 ? 306.025 32.737 1.929 1.00 17.92 266 ASP D CA 1
ATOM 14604 C C . ASP D 1 290 ? 304.757 33.110 1.213 1.00 17.03 266 ASP D C 1
ATOM 14605 O O . ASP D 1 290 ? 304.746 33.262 -0.015 1.00 18.49 266 ASP D O 1
ATOM 14610 N N . ASP D 1 291 ? 303.665 33.239 1.972 1.00 15.04 267 ASP D N 1
ATOM 14611 C CA . ASP D 1 291 ? 302.403 33.664 1.406 1.00 16.00 267 ASP D CA 1
ATOM 14612 C C . ASP D 1 291 ? 302.079 35.134 1.624 1.00 15.46 267 ASP D C 1
ATOM 14613 O O . ASP D 1 291 ? 300.913 35.556 1.527 1.00 17.84 267 ASP D O 1
ATOM 14618 N N . ALA D 1 292 ? 303.105 35.916 1.961 1.00 14.88 268 ALA D N 1
ATOM 14619 C CA . ALA D 1 292 ? 302.941 37.348 2.013 1.00 14.53 268 ALA D CA 1
ATOM 14620 C C . ALA D 1 292 ? 302.773 37.870 0.581 1.00 15.60 268 ALA D C 1
ATOM 14621 O O . ALA D 1 292 ? 303.180 37.217 -0.410 1.00 15.50 268 ALA D O 1
ATOM 14623 N N . ASP D 1 293 ? 302.172 39.043 0.463 1.00 15.72 269 ASP D N 1
ATOM 14624 C CA . ASP D 1 293 ? 302.192 39.823 -0.793 1.00 15.95 269 ASP D CA 1
ATOM 14625 C C . ASP D 1 293 ? 303.674 40.242 -0.923 1.00 16.27 269 ASP D C 1
ATOM 14626 O O . ASP D 1 293 ? 304.198 41.018 -0.109 1.00 15.96 269 ASP D O 1
ATOM 14631 N N . PHE D 1 294 ? 304.362 39.644 -1.895 1.00 16.17 270 PHE D N 1
ATOM 14632 C CA . PHE D 1 294 ? 305.808 39.785 -1.984 1.00 16.30 270 PHE D CA 1
ATOM 14633 C C . PHE D 1 294 ? 306.320 41.210 -2.170 1.00 16.46 270 PHE D C 1
ATOM 14634 O O . PHE D 1 294 ? 307.200 41.655 -1.426 1.00 16.24 270 PHE D O 1
ATOM 14642 N N . GLU D 1 295 ? 305.764 41.929 -3.142 1.00 16.97 271 GLU D N 1
ATOM 14643 C CA . GLU D 1 295 ? 306.217 43.297 -3.355 1.00 19.12 271 GLU D CA 1
ATOM 14644 C C . GLU D 1 295 ? 305.860 44.204 -2.173 1.00 17.01 271 GLU D C 1
ATOM 14645 O O . GLU D 1 295 ? 306.617 45.118 -1.873 1.00 15.88 271 GLU D O 1
ATOM 14651 N N . LEU D 1 296 ? 304.750 43.923 -1.486 1.00 15.52 272 LEU D N 1
ATOM 14652 C CA . LEU D 1 296 ? 304.421 44.668 -0.270 1.00 15.81 272 LEU D CA 1
ATOM 14653 C C . LEU D 1 296 ? 305.475 44.419 0.805 1.00 14.54 272 LEU D C 1
ATOM 14654 O O . LEU D 1 296 ? 305.944 45.349 1.483 1.00 14.97 272 LEU D O 1
ATOM 14659 N N . ALA D 1 297 ? 305.863 43.150 0.966 1.00 14.50 273 ALA D N 1
ATOM 14660 C CA . ALA D 1 297 ? 306.850 42.778 1.972 1.00 14.38 273 ALA D CA 1
ATOM 14661 C C . ALA D 1 297 ? 308.215 43.391 1.700 1.00 14.84 273 ALA D C 1
ATOM 14662 O O . ALA D 1 297 ? 308.900 43.791 2.644 1.00 15.35 273 ALA D O 1
ATOM 14664 N N . VAL D 1 298 ? 308.609 43.484 0.430 1.00 15.01 274 VAL D N 1
ATOM 14665 C CA . VAL D 1 298 ? 309.867 44.131 0.093 1.00 15.48 274 VAL D CA 1
ATOM 14666 C C . VAL D 1 298 ? 309.789 45.620 0.421 1.00 14.80 274 VAL D C 1
ATOM 14667 O O . VAL D 1 298 ? 310.687 46.162 1.044 1.00 14.51 274 VAL D O 1
ATOM 14671 N N . ASP D 1 299 ? 308.716 46.276 0.002 1.00 14.68 275 ASP D N 1
ATOM 14672 C CA . ASP D 1 299 ? 308.500 47.688 0.270 1.00 14.46 275 ASP D CA 1
ATOM 14673 C C . ASP D 1 299 ? 308.552 47.979 1.782 1.00 14.25 275 ASP D C 1
ATOM 14674 O O . ASP D 1 299 ? 309.250 48.880 2.225 1.00 14.61 275 ASP D O 1
ATOM 14679 N N . GLN D 1 300 ? 307.851 47.164 2.554 1.00 14.75 276 GLN D N 1
ATOM 14680 C CA . GLN D 1 300 ? 307.780 47.371 4.006 1.00 14.86 276 GLN D CA 1
ATOM 14681 C C . GLN D 1 300 ? 309.065 46.960 4.724 1.00 14.68 276 GLN D C 1
ATOM 14682 O O . GLN D 1 300 ? 309.340 47.463 5.819 1.00 14.51 276 GLN D O 1
ATOM 14688 N N . ALA D 1 301 ? 309.847 46.061 4.141 1.00 14.61 277 ALA D N 1
ATOM 14689 C CA . ALA D 1 301 ? 311.140 45.719 4.745 1.00 13.88 277 ALA D CA 1
ATOM 14690 C C . ALA D 1 301 ? 312.070 46.928 4.615 1.00 13.76 277 ALA D C 1
ATOM 14691 O O . ALA D 1 301 ? 312.831 47.244 5.520 1.00 13.82 277 ALA D O 1
ATOM 14693 N N . LEU D 1 302 ? 312.040 47.580 3.457 1.00 14.43 278 LEU D N 1
ATOM 14694 C CA . LEU D 1 302 ? 312.833 48.780 3.240 1.00 13.82 278 LEU D CA 1
ATOM 14695 C C . LEU D 1 302 ? 312.357 49.881 4.198 1.00 13.16 278 LEU D C 1
ATOM 14696 O O . LEU D 1 302 ? 313.168 50.555 4.851 1.00 13.94 278 LEU D O 1
ATOM 14701 N N . ASN D 1 303 ? 311.045 50.067 4.295 1.00 13.87 279 ASN D N 1
ATOM 14702 C CA . ASN D 1 303 ? 310.497 51.079 5.195 1.00 13.53 279 ASN D CA 1
ATOM 14703 C C . ASN D 1 303 ? 310.864 50.798 6.638 1.00 13.43 279 ASN D C 1
ATOM 14704 O O . ASN D 1 303 ? 311.290 51.707 7.389 1.00 13.93 279 ASN D O 1
ATOM 14709 N N . GLY D 1 304 ? 310.722 49.544 7.045 1.00 13.68 280 GLY D N 1
ATOM 14710 C CA . GLY D 1 304 ? 311.065 49.159 8.404 1.00 13.86 280 GLY D CA 1
ATOM 14711 C C . GLY D 1 304 ? 312.535 49.371 8.724 1.00 13.47 280 GLY D C 1
ATOM 14712 O O . GLY D 1 304 ? 312.897 49.828 9.802 1.00 14.23 280 GLY D O 1
ATOM 14713 N N . GLY D 1 305 ? 313.393 49.088 7.767 1.00 13.96 281 GLY D N 1
ATOM 14714 C CA . GLY D 1 305 ? 314.819 49.178 8.005 1.00 14.37 281 GLY D CA 1
ATOM 14715 C C . GLY D 1 305 ? 315.464 50.545 7.923 1.00 14.46 281 GLY D C 1
ATOM 14716 O O . GLY D 1 305 ? 316.424 50.812 8.650 1.00 14.28 281 GLY D O 1
ATOM 14717 N N . TYR D 1 306 ? 314.927 51.402 7.053 1.00 14.27 282 TYR D N 1
ATOM 14718 C CA . TYR D 1 306 ? 315.672 52.616 6.637 1.00 14.63 282 TYR D CA 1
ATOM 14719 C C . TYR D 1 306 ? 315.036 53.977 6.825 1.00 15.18 282 TYR D C 1
ATOM 14720 O O . TYR D 1 306 ? 315.699 54.981 6.613 1.00 15.28 282 TYR D O 1
ATOM 14729 N N . PHE D 1 307 ? 313.766 54.052 7.234 1.00 14.53 283 PHE D N 1
ATOM 14730 C CA . PHE D 1 307 ? 313.256 55.369 7.615 1.00 15.85 283 PHE D CA 1
ATOM 14731 C C . PHE D 1 307 ? 314.152 55.926 8.735 1.00 14.60 283 PHE D C 1
ATOM 14732 O O . PHE D 1 307 ? 314.561 55.181 9.638 1.00 13.57 283 PHE D O 1
ATOM 14740 N N . HIS D 1 308 ? 314.452 57.230 8.659 1.00 16.23 284 HIS D N 1
ATOM 14741 C CA . HIS D 1 308 ? 315.348 57.959 9.562 1.00 15.71 284 HIS D CA 1
ATOM 14742 C C . HIS D 1 308 ? 316.654 57.217 9.723 1.00 14.94 284 HIS D C 1
ATOM 14743 O O . HIS D 1 308 ? 317.239 57.174 10.812 1.00 14.62 284 HIS D O 1
ATOM 14750 N N . ALA D 1 309 ? 317.156 56.649 8.626 1.00 15.11 285 ALA D N 1
ATOM 14751 C CA . ALA D 1 309 ? 318.399 55.897 8.638 1.00 14.81 285 ALA D CA 1
ATOM 14752 C C . ALA D 1 309 ? 318.418 54.811 9.712 1.00 14.58 285 ALA D C 1
ATOM 14753 O O . ALA D 1 309 ? 319.458 54.499 10.269 1.00 16.64 285 ALA D O 1
ATOM 14755 N N . GLY D 1 310 ? 317.253 54.185 9.944 1.00 14.50 286 GLY D N 1
ATOM 14756 C CA . GLY D 1 310 ? 317.119 53.134 10.935 1.00 15.06 286 GLY D CA 1
ATOM 14757 C C . GLY D 1 310 ? 317.207 53.569 12.383 1.00 14.98 286 GLY D C 1
ATOM 14758 O O . GLY D 1 310 ? 317.271 52.725 13.282 1.00 14.45 286 GLY D O 1
ATOM 14759 N N . GLN D 1 311 ? 317.189 54.870 12.636 1.00 15.64 287 GLN D N 1
ATOM 14760 C CA . GLN D 1 311 ? 317.339 55.421 13.998 1.00 15.92 287 GLN D CA 1
ATOM 14761 C C . GLN D 1 311 ? 315.974 55.556 14.663 1.00 17.84 287 GLN D C 1
ATOM 14762 O O . GLN D 1 311 ? 315.580 56.617 15.107 1.00 17.81 287 GLN D O 1
ATOM 14768 N N . VAL D 1 312 ? 315.281 54.430 14.720 1.00 18.56 288 VAL D N 1
ATOM 14769 C CA . VAL D 1 312 ? 313.898 54.357 15.196 1.00 18.29 288 VAL D CA 1
ATOM 14770 C C . VAL D 1 312 ? 313.859 53.260 16.227 1.00 17.68 288 VAL D C 1
ATOM 14771 O O . VAL D 1 312 ? 314.434 52.170 16.012 1.00 16.75 288 VAL D O 1
ATOM 14795 N N . SER D 1 314 ? 311.505 51.462 17.080 1.00 16.90 290 SER D N 1
ATOM 14796 C CA . SER D 1 314 ? 310.784 50.345 16.467 1.00 18.46 290 SER D CA 1
ATOM 14797 C C . SER D 1 314 ? 311.219 49.924 15.059 1.00 17.63 290 SER D C 1
ATOM 14798 O O . SER D 1 314 ? 310.460 49.249 14.338 1.00 16.09 290 SER D O 1
ATOM 14801 N N . ALA D 1 315 ? 312.431 50.306 14.653 1.00 15.61 291 ALA D N 1
ATOM 14802 C CA . ALA D 1 315 ? 312.920 49.934 13.322 1.00 15.97 291 ALA D CA 1
ATOM 14803 C C . ALA D 1 315 ? 312.905 48.429 13.162 1.00 14.98 291 ALA D C 1
ATOM 14804 O O . ALA D 1 315 ? 313.248 47.678 14.098 1.00 16.24 291 ALA D O 1
ATOM 14806 N N . GLY D 1 316 ? 312.551 47.983 11.967 1.00 12.87 292 GLY D N 1
ATOM 14807 C CA . GLY D 1 316 ? 312.495 46.572 11.642 1.00 13.93 292 GLY D CA 1
ATOM 14808 C C . GLY D 1 316 ? 313.888 46.087 11.261 1.00 13.90 292 GLY D C 1
ATOM 14809 O O . GLY D 1 316 ? 314.138 45.703 10.113 1.00 14.61 292 GLY D O 1
ATOM 14810 N N . SER D 1 317 ? 314.776 46.039 12.236 1.00 12.90 293 SER D N 1
ATOM 14811 C CA . SER D 1 317 ? 316.148 45.638 11.944 1.00 14.53 293 SER D CA 1
ATOM 14812 C C . SER D 1 317 ? 316.340 44.147 11.807 1.00 15.29 293 SER D C 1
ATOM 14813 O O . SER D 1 317 ? 317.383 43.726 11.264 1.00 15.12 293 SER D O 1
ATOM 14816 N N . ARG D 1 318 ? 315.392 43.349 12.279 1.00 12.08 294 ARG D N 1
ATOM 14817 C CA . ARG D 1 318 ? 315.561 41.895 12.266 1.00 13.68 294 ARG D CA 1
ATOM 14818 C C . ARG D 1 318 ? 314.542 41.251 11.357 1.00 12.81 294 ARG D C 1
ATOM 14819 O O . ARG D 1 318 ? 313.395 40.995 11.768 1.00 13.64 294 ARG D O 1
ATOM 14827 N N . ILE D 1 319 ? 314.935 40.987 10.124 1.00 12.67 295 ILE D N 1
ATOM 14828 C CA . ILE D 1 319 ? 314.004 40.400 9.173 1.00 13.17 295 ILE D CA 1
ATOM 14829 C C . ILE D 1 319 ? 314.090 38.885 9.288 1.00 14.31 295 ILE D C 1
ATOM 14830 O O . ILE D 1 319 ? 315.191 38.306 9.293 1.00 14.37 295 ILE D O 1
ATOM 14835 N N . LEU D 1 320 ? 312.922 38.263 9.414 1.00 13.61 296 LEU D N 1
ATOM 14836 C CA . LEU D 1 320 ? 312.781 36.829 9.484 1.00 15.60 296 LEU D CA 1
ATOM 14837 C C . LEU D 1 320 ? 311.938 36.446 8.275 1.00 14.70 296 LEU D C 1
ATOM 14838 O O . LEU D 1 320 ? 310.774 36.834 8.195 1.00 14.15 296 LEU D O 1
ATOM 14843 N N . VAL D 1 321 ? 312.527 35.696 7.343 1.00 13.72 297 VAL D N 1
ATOM 14844 C CA . VAL D 1 321 ? 311.829 35.346 6.104 1.00 14.43 297 VAL D CA 1
ATOM 14845 C C . VAL D 1 321 ? 311.732 33.825 5.927 1.00 15.27 297 VAL D C 1
ATOM 14846 O O . VAL D 1 321 ? 312.691 33.097 6.189 1.00 15.84 297 VAL D O 1
ATOM 14850 N N A GLN D 1 322 ? 310.585 33.355 5.459 0.60 13.99 298 GLN D N 1
ATOM 14851 N N B GLN D 1 322 ? 310.565 33.320 5.522 0.40 15.00 298 GLN D N 1
ATOM 14852 C CA A GLN D 1 322 ? 310.392 31.912 5.312 0.60 14.07 298 GLN D CA 1
ATOM 14853 C CA B GLN D 1 322 ? 310.393 31.863 5.381 0.40 15.70 298 GLN D CA 1
ATOM 14854 C C A GLN D 1 322 ? 311.391 31.352 4.279 0.60 14.76 298 GLN D C 1
ATOM 14855 C C B GLN D 1 322 ? 311.314 31.318 4.286 0.40 15.72 298 GLN D C 1
ATOM 14856 O O A GLN D 1 322 ? 311.664 31.971 3.245 0.60 14.24 298 GLN D O 1
ATOM 14857 O O B GLN D 1 322 ? 311.388 31.882 3.197 0.40 15.00 298 GLN D O 1
ATOM 14868 N N . ASN D 1 323 ? 311.969 30.198 4.599 1.00 16.46 299 ASN D N 1
ATOM 14869 C CA . ASN D 1 323 ? 313.028 29.620 3.788 1.00 16.32 299 ASN D CA 1
ATOM 14870 C C . ASN D 1 323 ? 312.751 29.468 2.308 1.00 17.15 299 ASN D C 1
ATOM 14871 O O . ASN D 1 323 ? 313.644 29.681 1.489 1.00 18.62 299 ASN D O 1
ATOM 14876 N N . SER D 1 324 ? 311.516 29.105 1.966 1.00 17.75 300 SER D N 1
ATOM 14877 C CA . SER D 1 324 ? 311.169 28.875 0.561 1.00 18.57 300 SER D CA 1
ATOM 14878 C C . SER D 1 324 ? 311.186 30.124 -0.307 1.00 18.52 300 SER D C 1
ATOM 14879 O O . SER D 1 324 ? 311.300 29.994 -1.517 1.00 19.84 300 SER D O 1
ATOM 14882 N N . ILE D 1 325 ? 311.114 31.323 0.286 1.00 17.74 301 ILE D N 1
ATOM 14883 C CA . ILE D 1 325 ? 311.246 32.570 -0.493 1.00 17.77 301 ILE D CA 1
ATOM 14884 C C . ILE D 1 325 ? 312.460 33.404 -0.083 1.00 17.07 301 ILE D C 1
ATOM 14885 O O . ILE D 1 325 ? 312.637 34.521 -0.556 1.00 17.54 301 ILE D O 1
ATOM 14890 N N . LYS D 1 326 ? 313.311 32.872 0.790 1.00 17.59 302 LYS D N 1
ATOM 14891 C CA . LYS D 1 326 ? 314.439 33.641 1.309 1.00 17.44 302 LYS D CA 1
ATOM 14892 C C . LYS D 1 326 ? 315.365 34.133 0.222 1.00 18.83 302 LYS D C 1
ATOM 14893 O O . LYS D 1 326 ? 315.794 35.287 0.247 1.00 18.07 302 LYS D O 1
ATOM 14899 N N . ASP D 1 327 ? 315.733 33.267 -0.715 1.00 19.45 303 ASP D N 1
ATOM 14900 C CA . ASP D 1 327 ? 316.662 33.684 -1.775 1.00 21.80 303 ASP D CA 1
ATOM 14901 C C . ASP D 1 327 ? 316.078 34.773 -2.667 1.00 20.35 303 ASP D C 1
ATOM 14902 O O . ASP D 1 327 ? 316.738 35.761 -2.983 1.00 20.29 303 ASP D O 1
ATOM 14907 N N . LYS D 1 328 ? 314.815 34.599 -3.057 1.00 19.54 304 LYS D N 1
ATOM 14908 C CA . LYS D 1 328 ? 314.114 35.576 -3.862 1.00 19.68 304 LYS D CA 1
ATOM 14909 C C . LYS D 1 328 ? 314.046 36.906 -3.111 1.00 19.31 304 LYS D C 1
ATOM 14910 O O . LYS D 1 328 ? 314.257 37.993 -3.677 1.00 19.67 304 LYS D O 1
ATOM 14916 N N . PHE D 1 329 ? 313.695 36.817 -1.833 1.00 18.14 305 PHE D N 1
ATOM 14917 C CA . PHE D 1 329 ? 313.589 38.013 -0.990 1.00 17.19 305 PHE D CA 1
ATOM 14918 C C . PHE D 1 329 ? 314.927 38.757 -0.861 1.00 17.40 305 PHE D C 1
ATOM 14919 O O . PHE D 1 329 ? 314.978 39.975 -1.033 1.00 16.69 305 PHE D O 1
ATOM 14927 N N . GLU D 1 330 ? 315.992 38.034 -0.539 1.00 18.83 306 GLU D N 1
ATOM 14928 C CA . GLU D 1 330 ? 317.296 38.676 -0.364 1.00 19.24 306 GLU D CA 1
ATOM 14929 C C . GLU D 1 330 ? 317.730 39.387 -1.648 1.00 21.09 306 GLU D C 1
ATOM 14930 O O . GLU D 1 330 ? 318.179 40.530 -1.595 1.00 21.28 306 GLU D O 1
ATOM 14936 N N . GLN D 1 331 ? 317.568 38.732 -2.792 1.00 22.05 307 GLN D N 1
ATOM 14937 C CA . GLN D 1 331 ? 317.955 39.338 -4.066 1.00 23.17 307 GLN D CA 1
ATOM 14938 C C . GLN D 1 331 ? 317.147 40.609 -4.324 1.00 21.95 307 GLN D C 1
ATOM 14939 O O . GLN D 1 331 ? 317.707 41.642 -4.694 1.00 21.21 307 GLN D O 1
ATOM 14945 N N . ALA D 1 332 ? 315.843 40.566 -4.055 1.00 20.01 308 ALA D N 1
ATOM 14946 C CA . ALA D 1 332 ? 314.995 41.734 -4.282 1.00 20.18 308 ALA D CA 1
ATOM 14947 C C . ALA D 1 332 ? 315.337 42.891 -3.352 1.00 20.33 308 ALA D C 1
ATOM 14948 O O . ALA D 1 332 ? 315.345 44.048 -3.773 1.00 19.88 308 ALA D O 1
ATOM 14950 N N . LEU D 1 333 ? 315.560 42.574 -2.085 1.00 18.83 309 LEU D N 1
ATOM 14951 C CA . LEU D 1 333 ? 315.861 43.590 -1.073 1.00 18.17 309 LEU D CA 1
ATOM 14952 C C . LEU D 1 333 ? 317.185 44.257 -1.391 1.00 18.49 309 LEU D C 1
ATOM 14953 O O . LEU D 1 333 ? 317.274 45.491 -1.439 1.00 19.06 309 LEU D O 1
ATOM 14958 N N . ILE D 1 334 ? 318.198 43.440 -1.629 1.00 20.08 310 ILE D N 1
ATOM 14959 C CA . ILE D 1 334 ? 319.540 43.966 -1.962 1.00 20.56 310 ILE D CA 1
ATOM 14960 C C . ILE D 1 334 ? 319.490 44.891 -3.182 1.00 21.44 310 ILE D C 1
ATOM 14961 O O . ILE D 1 334 ? 320.075 45.987 -3.178 1.00 23.59 310 ILE D O 1
ATOM 14966 N N . ASP D 1 335 ? 318.799 44.460 -4.229 1.00 21.74 311 ASP D N 1
ATOM 14967 C CA . ASP D 1 335 ? 318.698 45.275 -5.436 1.00 23.82 311 ASP D CA 1
ATOM 14968 C C . ASP D 1 335 ? 318.051 46.631 -5.152 1.00 21.83 311 ASP D C 1
ATOM 14969 O O . ASP D 1 335 ? 318.440 47.644 -5.733 1.00 23.03 311 ASP D O 1
ATOM 14974 N N . ARG D 1 336 ? 317.049 46.666 -4.272 1.00 20.03 312 ARG D N 1
ATOM 14975 C CA . ARG D 1 336 ? 316.401 47.940 -3.926 1.00 19.29 312 ARG D CA 1
ATOM 14976 C C . ARG D 1 336 ? 317.300 48.799 -3.043 1.00 19.29 312 ARG D C 1
ATOM 14977 O O . ARG D 1 336 ? 317.317 50.019 -3.174 1.00 20.29 312 ARG D O 1
ATOM 14985 N N . VAL D 1 337 ? 318.001 48.177 -2.100 1.00 19.20 313 VAL D N 1
ATOM 14986 C CA . VAL D 1 337 ? 318.858 48.922 -1.184 1.00 18.90 313 VAL D CA 1
ATOM 14987 C C . VAL D 1 337 ? 319.898 49.717 -1.976 1.00 20.57 313 VAL D C 1
ATOM 14988 O O . VAL D 1 337 ? 320.233 50.844 -1.602 1.00 20.92 313 VAL D O 1
ATOM 14992 N N . LYS D 1 338 ? 320.399 49.138 -3.059 1.00 22.07 314 LYS D N 1
ATOM 14993 C CA . LYS D 1 338 ? 321.393 49.814 -3.912 1.00 23.83 314 LYS D CA 1
ATOM 14994 C C . LYS D 1 338 ? 320.872 51.100 -4.537 1.00 23.74 314 LYS D C 1
ATOM 14995 O O . LYS D 1 338 ? 321.660 51.961 -4.927 1.00 24.38 314 LYS D O 1
ATOM 15001 N N . LYS D 1 339 ? 319.552 51.231 -4.648 1.00 23.23 315 LYS D N 1
ATOM 15002 C CA . LYS D 1 339 ? 318.915 52.389 -5.268 1.00 24.20 315 LYS D CA 1
ATOM 15003 C C . LYS D 1 339 ? 318.449 53.470 -4.282 1.00 22.66 315 LYS D C 1
ATOM 15004 O O . LYS D 1 339 ? 317.965 54.509 -4.703 1.00 23.15 315 LYS D O 1
ATOM 15010 N N . ILE D 1 340 ? 318.568 53.225 -2.976 1.00 20.76 316 ILE D N 1
ATOM 15011 C CA . ILE D 1 340 ? 318.110 54.217 -1.983 1.00 19.12 316 ILE D CA 1
ATOM 15012 C C . ILE D 1 340 ? 318.869 55.532 -2.156 1.00 20.13 316 ILE D C 1
ATOM 15013 O O . ILE D 1 340 ? 320.110 55.538 -2.253 1.00 20.09 316 ILE D O 1
ATOM 15018 N N . LYS D 1 341 ? 318.127 56.633 -2.222 1.00 19.07 317 LYS D N 1
ATOM 15019 C CA . LYS D 1 341 ? 318.716 57.946 -2.453 1.00 21.71 317 LYS D CA 1
ATOM 15020 C C . LYS D 1 341 ? 319.104 58.674 -1.173 1.00 20.71 317 LYS D C 1
ATOM 15021 O O . LYS D 1 341 ? 318.254 59.031 -0.368 1.00 19.71 317 LYS D O 1
ATOM 15027 N N . LEU D 1 342 ? 320.410 58.859 -0.989 1.00 19.37 318 LEU D N 1
ATOM 15028 C CA . LEU D 1 342 ? 320.931 59.556 0.166 1.00 20.72 318 LEU D CA 1
ATOM 15029 C C . LEU D 1 342 ? 321.129 61.022 -0.129 1.00 20.82 318 LEU D C 1
ATOM 15030 O O . LEU D 1 342 ? 321.539 61.391 -1.247 1.00 21.84 318 LEU D O 1
ATOM 15035 N N . GLY D 1 343 ? 320.883 61.875 0.860 1.00 19.39 319 GLY D N 1
ATOM 15036 C CA . GLY D 1 343 ? 321.132 63.297 0.675 1.00 19.91 319 GLY D CA 1
ATOM 15037 C C . GLY D 1 343 ? 320.614 64.185 1.789 1.00 19.78 319 GLY D C 1
ATOM 15038 O O . GLY D 1 343 ? 320.335 63.721 2.881 1.00 19.14 319 GLY D O 1
ATOM 15039 N N . ASN D 1 344 ? 320.508 65.474 1.475 1.00 19.52 320 ASN D N 1
ATOM 15040 C CA . ASN D 1 344 ? 320.028 66.508 2.385 1.00 20.50 320 ASN D CA 1
ATOM 15041 C C . ASN D 1 344 ? 318.534 66.304 2.618 1.00 19.08 320 ASN D C 1
ATOM 15042 O O . ASN D 1 344 ? 317.786 66.176 1.657 1.00 18.85 320 ASN D O 1
ATOM 15047 N N . GLY D 1 345 ? 318.100 66.301 3.876 1.00 19.33 321 GLY D N 1
ATOM 15048 C CA . GLY D 1 345 ? 316.688 66.153 4.190 1.00 18.94 321 GLY D CA 1
ATOM 15049 C C . GLY D 1 345 ? 315.802 67.251 3.615 1.00 19.12 321 GLY D C 1
ATOM 15050 O O . GLY D 1 345 ? 314.593 67.060 3.436 1.00 17.67 321 GLY D O 1
ATOM 15051 N N . PHE D 1 346 ? 316.384 68.405 3.314 1.00 19.76 322 PHE D N 1
ATOM 15052 C CA . PHE D 1 346 ? 315.622 69.480 2.701 1.00 21.46 322 PHE D CA 1
ATOM 15053 C C . PHE D 1 346 ? 315.408 69.289 1.200 1.00 25.07 322 PHE D C 1
ATOM 15054 O O . PHE D 1 346 ? 314.585 69.993 0.614 1.00 26.22 322 PHE D O 1
ATOM 15062 N N . ASP D 1 347 ? 316.164 68.393 0.562 1.00 24.12 323 ASP D N 1
ATOM 15063 C CA . ASP D 1 347 ? 316.020 68.137 -0.877 1.00 26.09 323 ASP D CA 1
ATOM 15064 C C . ASP D 1 347 ? 314.939 67.076 -1.056 1.00 24.70 323 ASP D C 1
ATOM 15065 O O . ASP D 1 347 ? 314.983 66.002 -0.482 1.00 23.85 323 ASP D O 1
ATOM 15070 N N . ALA D 1 348 ? 313.949 67.380 -1.875 1.00 24.73 324 ALA D N 1
ATOM 15071 C CA . ALA D 1 348 ? 312.801 66.487 -2.053 1.00 25.31 324 ALA D CA 1
ATOM 15072 C C . ALA D 1 348 ? 313.092 65.065 -2.556 1.00 26.49 324 ALA D C 1
ATOM 15073 O O . ALA D 1 348 ? 312.330 64.147 -2.244 1.00 25.00 324 ALA D O 1
ATOM 15075 N N . ASP D 1 349 ? 314.162 64.887 -3.325 1.00 27.41 325 ASP D N 1
ATOM 15076 C CA . ASP D 1 349 ? 314.520 63.570 -3.851 1.00 28.11 325 ASP D CA 1
ATOM 15077 C C . ASP D 1 349 ? 315.172 62.659 -2.818 1.00 24.02 325 ASP D C 1
ATOM 15078 O O . ASP D 1 349 ? 315.246 61.450 -3.026 1.00 23.74 325 ASP D O 1
ATOM 15083 N N . THR D 1 350 ? 315.642 63.224 -1.712 1.00 21.44 326 THR D N 1
ATOM 15084 C CA . THR D 1 350 ? 316.260 62.425 -0.677 1.00 20.21 326 THR D CA 1
ATOM 15085 C C . THR D 1 350 ? 315.272 61.428 -0.059 1.00 19.60 326 THR D C 1
ATOM 15086 O O . THR D 1 350 ? 314.147 61.786 0.295 1.00 19.74 326 THR D O 1
ATOM 15090 N N . GLU D 1 351 ? 315.726 60.187 0.086 1.00 17.94 327 GLU D N 1
ATOM 15091 C CA . GLU D 1 351 ? 314.956 59.119 0.724 1.00 18.37 327 GLU D CA 1
ATOM 15092 C C . GLU D 1 351 ? 315.524 58.786 2.105 1.00 17.53 327 GLU D C 1
ATOM 15093 O O . GLU D 1 351 ? 314.792 58.329 2.983 1.00 16.88 327 GLU D O 1
ATOM 15099 N N . MET D 1 352 ? 316.823 59.003 2.305 1.00 16.67 328 MET D N 1
ATOM 15100 C CA . MET D 1 352 ? 317.440 58.715 3.590 1.00 17.27 328 MET D CA 1
ATOM 15101 C C . MET D 1 352 ? 318.508 59.764 3.868 1.00 17.70 328 MET D C 1
ATOM 15102 O O . MET D 1 352 ? 319.395 60.041 3.023 1.00 18.54 328 MET D O 1
ATOM 15107 N N . GLY D 1 353 ? 318.418 60.376 5.034 1.00 16.23 329 GLY D N 1
ATOM 15108 C CA . GLY D 1 353 ? 319.416 61.351 5.458 1.00 16.88 329 GLY D CA 1
ATOM 15109 C C . GLY D 1 353 ? 320.590 60.722 6.191 1.00 17.46 329 GLY D C 1
ATOM 15110 O O . GLY D 1 353 ? 320.789 59.502 6.171 1.00 17.00 329 GLY D O 1
ATOM 15111 N N . PRO D 1 354 ? 321.410 61.572 6.816 1.00 17.51 330 PRO D N 1
ATOM 15112 C CA . PRO D 1 354 ? 322.551 61.114 7.589 1.00 18.29 330 PRO D CA 1
ATOM 15113 C C . PRO D 1 354 ? 322.131 60.549 8.945 1.00 18.02 330 PRO D C 1
ATOM 15114 O O . PRO D 1 354 ? 320.955 60.646 9.335 1.00 17.79 330 PRO D O 1
ATOM 15118 N N . VAL D 1 355 ? 323.075 59.915 9.622 1.00 18.36 331 VAL D N 1
ATOM 15119 C CA . VAL D 1 355 ? 322.889 59.501 11.019 1.00 16.83 331 VAL D CA 1
ATOM 15120 C C . VAL D 1 355 ? 323.242 60.736 11.888 1.00 17.07 331 VAL D C 1
ATOM 15121 O O . VAL D 1 355 ? 323.774 61.729 11.409 1.00 18.05 331 VAL D O 1
ATOM 15125 N N . ILE D 1 356 ? 322.976 60.649 13.185 1.00 16.41 332 ILE D N 1
ATOM 15126 C CA . ILE D 1 356 ? 322.911 61.851 14.028 1.00 17.83 332 ILE D CA 1
ATOM 15127 C C . ILE D 1 356 ? 324.204 62.538 14.460 1.00 18.05 332 ILE D C 1
ATOM 15128 O O . ILE D 1 356 ? 324.221 63.748 14.662 1.00 17.94 332 ILE D O 1
ATOM 15133 N N . SER D 1 357 ? 325.265 61.755 14.656 1.00 18.94 333 SER D N 1
ATOM 15134 C CA . SER D 1 357 ? 326.502 62.285 15.217 1.00 20.41 333 SER D CA 1
ATOM 15135 C C . SER D 1 357 ? 327.696 61.426 14.826 1.00 21.30 333 SER D C 1
ATOM 15136 O O . SER D 1 357 ? 327.535 60.288 14.388 1.00 19.96 333 SER D O 1
ATOM 15139 N N . THR D 1 358 ? 328.879 61.969 15.041 1.00 22.75 334 THR D N 1
ATOM 15140 C CA . THR D 1 358 ? 330.115 61.262 14.752 1.00 24.71 334 THR D CA 1
ATOM 15141 C C . THR D 1 358 ? 330.200 60.013 15.600 1.00 25.16 334 THR D C 1
ATOM 15142 O O . THR D 1 358 ? 330.571 58.930 15.119 1.00 24.76 334 THR D O 1
ATOM 15146 N N . GLU D 1 359 ? 329.834 60.154 16.873 1.00 25.79 335 GLU D N 1
ATOM 15147 C CA . GLU D 1 359 ? 329.899 59.047 17.816 1.00 28.10 335 GLU D CA 1
ATOM 15148 C C . GLU D 1 359 ? 328.968 57.930 17.421 1.00 25.54 335 GLU D C 1
ATOM 15149 O O . GLU D 1 359 ? 329.320 56.758 17.505 1.00 24.25 335 GLU D O 1
ATOM 15155 N N . HIS D 1 360 ? 327.781 58.301 16.957 1.00 21.85 336 HIS D N 1
ATOM 15156 C CA . HIS D 1 360 ? 326.802 57.300 16.565 1.00 20.76 336 HIS D CA 1
ATOM 15157 C C . HIS D 1 360 ? 327.239 56.594 15.297 1.00 20.24 336 HIS D C 1
ATOM 15158 O O . HIS D 1 360 ? 327.133 55.369 15.190 1.00 19.24 336 HIS D O 1
ATOM 15165 N N . ARG D 1 361 ? 327.749 57.341 14.329 1.00 21.14 337 ARG D N 1
ATOM 15166 C CA . ARG D 1 361 ? 328.255 56.705 13.106 1.00 21.78 337 ARG D CA 1
ATOM 15167 C C . ARG D 1 361 ? 329.405 55.738 13.427 1.00 22.97 337 ARG D C 1
ATOM 15168 O O . ARG D 1 361 ? 329.474 54.638 12.893 1.00 21.46 337 ARG D O 1
ATOM 15176 N N . ASN D 1 362 ? 330.291 56.144 14.329 1.00 23.53 338 ASN D N 1
ATOM 15177 C CA . ASN D 1 362 ? 331.401 55.276 14.720 1.00 26.00 338 ASN D CA 1
ATOM 15178 C C . ASN D 1 362 ? 330.901 53.989 15.355 1.00 25.30 338 ASN D C 1
ATOM 15179 O O . ASN D 1 362 ? 331.467 52.929 15.124 1.00 28.77 338 ASN D O 1
ATOM 15184 N N . LYS D 1 363 ? 329.840 54.080 16.153 1.00 25.59 339 LYS D N 1
ATOM 15185 C CA . LYS D 1 363 ? 329.258 52.913 16.788 1.00 27.35 339 LYS D CA 1
ATOM 15186 C C . LYS D 1 363 ? 328.708 51.951 15.723 1.00 24.92 339 LYS D C 1
ATOM 15187 O O . LYS D 1 363 ? 328.909 50.740 15.799 1.00 23.11 339 LYS D O 1
ATOM 15193 N N . ILE D 1 364 ? 328.004 52.501 14.738 1.00 22.19 340 ILE D N 1
ATOM 15194 C CA . ILE D 1 364 ? 327.453 51.691 13.659 1.00 21.92 340 ILE D CA 1
ATOM 15195 C C . ILE D 1 364 ? 328.620 51.007 12.918 1.00 23.01 340 ILE D C 1
ATOM 15196 O O . ILE D 1 364 ? 328.569 49.814 12.626 1.00 22.63 340 ILE D O 1
ATOM 15201 N N . GLU D 1 365 ? 329.669 51.761 12.633 1.00 24.01 341 GLU D N 1
ATOM 15202 C CA . GLU D 1 365 ? 330.839 51.209 11.966 1.00 26.27 341 GLU D CA 1
ATOM 15203 C C . GLU D 1 365 ? 331.454 50.068 12.744 1.00 26.90 341 GLU D C 1
ATOM 15204 O O . GLU D 1 365 ? 331.846 49.061 12.152 1.00 27.21 341 GLU D O 1
ATOM 15210 N N . SER D 1 366 ? 331.564 50.225 14.064 1.00 27.06 342 SER D N 1
ATOM 15211 C CA . SER D 1 366 ? 332.146 49.178 14.889 1.00 27.19 342 SER D CA 1
ATOM 15212 C C . SER D 1 366 ? 331.300 47.900 14.806 1.00 26.13 342 SER D C 1
ATOM 15213 O O . SER D 1 366 ? 331.842 46.797 14.892 1.00 26.62 342 SER D O 1
ATOM 15216 N N . TYR D 1 367 ? 329.984 48.033 14.640 1.00 23.20 343 TYR D N 1
ATOM 15217 C CA . TYR D 1 367 ? 329.149 46.840 14.477 1.00 22.75 343 TYR D CA 1
ATOM 15218 C C . TYR D 1 367 ? 329.427 46.068 13.202 1.00 24.14 343 TYR D C 1
ATOM 15219 O O . TYR D 1 367 ? 329.241 44.845 13.150 1.00 24.76 343 TYR D O 1
ATOM 15228 N N . MET D 1 368 ? 329.876 46.752 12.156 1.00 25.81 344 MET D N 1
ATOM 15229 C CA . MET D 1 368 ? 330.188 46.070 10.901 1.00 26.50 344 MET D CA 1
ATOM 15230 C C . MET D 1 368 ? 331.369 45.121 11.128 1.00 28.04 344 MET D C 1
ATOM 15231 O O . MET D 1 368 ? 331.370 43.985 10.637 1.00 26.49 344 MET D O 1
ATOM 15236 N N . ASP D 1 369 ? 332.358 45.587 11.883 1.00 30.26 345 ASP D N 1
ATOM 15237 C CA . ASP D 1 369 ? 333.525 44.774 12.232 1.00 32.07 345 ASP D CA 1
ATOM 15238 C C . ASP D 1 369 ? 333.087 43.550 13.030 1.00 30.19 345 ASP D C 1
ATOM 15239 O O . ASP D 1 369 ? 333.538 42.426 12.762 1.00 28.13 345 ASP D O 1
ATOM 15244 N N . VAL D 1 370 ? 332.193 43.770 13.995 1.00 27.99 346 VAL D N 1
ATOM 15245 C CA . VAL D 1 370 ? 331.672 42.684 14.823 1.00 27.27 346 VAL D CA 1
ATOM 15246 C C . VAL D 1 370 ? 330.973 41.649 13.957 1.00 27.47 346 VAL D C 1
ATOM 15247 O O . VAL D 1 370 ? 331.203 40.459 14.108 1.00 26.80 346 VAL D O 1
ATOM 15251 N N . ALA D 1 371 ? 330.117 42.097 13.039 1.00 25.07 347 ALA D N 1
ATOM 15252 C CA . ALA D 1 371 ? 329.363 41.186 12.169 1.00 25.29 347 ALA D CA 1
ATOM 15253 C C . ALA D 1 371 ? 330.285 40.267 11.358 1.00 26.71 347 ALA D C 1
ATOM 15254 O O . ALA D 1 371 ? 330.074 39.054 11.282 1.00 25.36 347 ALA D O 1
ATOM 15256 N N . LYS D 1 372 ? 331.269 40.862 10.722 1.00 28.32 348 LYS D N 1
ATOM 15257 C CA . LYS D 1 372 ? 332.215 40.073 9.923 1.00 30.90 348 LYS D CA 1
ATOM 15258 C C . LYS D 1 372 ? 333.032 39.103 10.774 1.00 30.00 348 LYS D C 1
ATOM 15259 O O . LYS D 1 372 ? 333.207 37.952 10.397 1.00 30.48 348 LYS D O 1
ATOM 15265 N N . ALA D 1 373 ? 333.480 39.550 11.935 1.00 29.51 349 ALA D N 1
ATOM 15266 C CA . ALA D 1 373 ? 334.275 38.687 12.820 1.00 30.93 349 ALA D CA 1
ATOM 15267 C C . ALA D 1 373 ? 333.459 37.472 13.299 1.00 30.81 349 ALA D C 1
ATOM 15268 O O . ALA D 1 373 ? 334.032 36.405 13.560 1.00 32.23 349 ALA D O 1
ATOM 15270 N N . GLU D 1 374 ? 332.134 37.644 13.410 1.00 27.70 350 GLU D N 1
ATOM 15271 C CA . GLU D 1 374 ? 331.217 36.571 13.815 1.00 28.42 350 GLU D CA 1
ATOM 15272 C C . GLU D 1 374 ? 330.851 35.644 12.681 1.00 28.80 350 GLU D C 1
ATOM 15273 O O . GLU D 1 374 ? 330.102 34.676 12.882 1.00 30.51 350 GLU D O 1
ATOM 15279 N N . GLY D 1 375 ? 331.261 35.983 11.467 1.00 28.92 351 GLY D N 1
ATOM 15280 C CA . GLY D 1 375 ? 330.953 35.132 10.321 1.00 30.43 351 GLY D CA 1
ATOM 15281 C C . GLY D 1 375 ? 329.757 35.508 9.469 1.00 28.81 351 GLY D C 1
ATOM 15282 O O . GLY D 1 375 ? 329.326 34.723 8.642 1.00 29.73 351 GLY D O 1
ATOM 15283 N N . ALA D 1 376 ? 329.180 36.688 9.685 1.00 26.60 352 ALA D N 1
ATOM 15284 C CA . ALA D 1 376 ? 328.070 37.136 8.853 1.00 24.33 352 ALA D CA 1
ATOM 15285 C C . ALA D 1 376 ? 328.607 37.798 7.604 1.00 24.77 352 ALA D C 1
ATOM 15286 O O . ALA D 1 376 ? 329.810 38.131 7.514 1.00 24.76 352 ALA D O 1
ATOM 15288 N N . THR D 1 377 ? 327.728 37.962 6.628 1.00 23.30 353 THR D N 1
ATOM 15289 C CA . THR D 1 377 ? 328.069 38.563 5.352 1.00 24.54 353 THR D CA 1
ATOM 15290 C C . THR D 1 377 ? 327.479 39.947 5.213 1.00 23.78 353 THR D C 1
ATOM 15291 O O . THR D 1 377 ? 326.272 40.110 5.399 1.00 23.11 353 THR D O 1
ATOM 15295 N N . ILE D 1 378 ? 328.299 40.938 4.858 1.00 23.76 354 ILE D N 1
ATOM 15296 C CA . ILE D 1 378 ? 327.777 42.273 4.575 1.00 24.14 354 ILE D CA 1
ATOM 15297 C C . ILE D 1 378 ? 327.418 42.200 3.092 1.00 23.57 354 ILE D C 1
ATOM 15298 O O . ILE D 1 378 ? 328.302 42.307 2.215 1.00 25.00 354 ILE D O 1
ATOM 15303 N N . ALA D 1 379 ? 326.140 41.981 2.803 1.00 22.47 355 ALA D N 1
ATOM 15304 C CA . ALA D 1 379 ? 325.697 41.766 1.429 1.00 22.13 355 ALA D CA 1
ATOM 15305 C C . ALA D 1 379 ? 325.693 43.008 0.572 1.00 23.68 355 ALA D C 1
ATOM 15306 O O . ALA D 1 379 ? 325.875 42.924 -0.655 1.00 23.91 355 ALA D O 1
ATOM 15308 N N . VAL D 1 380 ? 325.470 44.156 1.207 1.00 22.05 356 VAL D N 1
ATOM 15309 C CA . VAL D 1 380 ? 325.478 45.448 0.514 1.00 22.55 356 VAL D CA 1
ATOM 15310 C C . VAL D 1 380 ? 325.650 46.520 1.579 1.00 22.82 356 VAL D C 1
ATOM 15311 O O . VAL D 1 380 ? 325.225 46.329 2.728 1.00 21.44 356 VAL D O 1
ATOM 15315 N N . GLY D 1 381 ? 326.300 47.622 1.215 1.00 24.03 357 GLY D N 1
ATOM 15316 C CA . GLY D 1 381 ? 326.515 48.735 2.147 1.00 23.73 357 GLY D CA 1
ATOM 15317 C C . GLY D 1 381 ? 327.630 48.467 3.121 1.00 23.57 357 GLY D C 1
ATOM 15318 O O . GLY D 1 381 ? 328.677 47.914 2.746 1.00 24.52 357 GLY D O 1
ATOM 15319 N N . GLY D 1 382 ? 327.434 48.897 4.353 1.00 22.81 358 GLY D N 1
ATOM 15320 C CA . GLY D 1 382 ? 328.394 48.667 5.418 1.00 24.28 358 GLY D CA 1
ATOM 15321 C C . GLY D 1 382 ? 329.558 49.643 5.485 1.00 26.72 358 GLY D C 1
ATOM 15322 O O . GLY D 1 382 ? 330.537 49.373 6.171 1.00 27.60 358 GLY D O 1
ATOM 15323 N N . LYS D 1 383 ? 329.454 50.771 4.787 1.00 25.96 359 LYS D N 1
ATOM 15324 C CA . LYS D 1 383 ? 330.493 51.772 4.787 1.00 29.01 359 LYS D CA 1
ATOM 15325 C C . LYS D 1 383 ? 329.909 53.163 4.568 1.00 28.90 359 LYS D C 1
ATOM 15326 O O . LYS D 1 383 ? 328.729 53.318 4.295 1.00 25.11 359 LYS D O 1
ATOM 15332 N N . ARG D 1 384 ? 330.757 54.180 4.705 1.00 28.53 360 ARG D N 1
ATOM 15333 C CA . ARG D 1 384 ? 330.358 55.559 4.419 1.00 28.80 360 ARG D CA 1
ATOM 15334 C C . ARG D 1 384 ? 330.345 55.726 2.924 1.00 29.52 360 ARG D C 1
ATOM 15335 O O . ARG D 1 384 ? 331.233 55.190 2.233 1.00 30.53 360 ARG D O 1
ATOM 15343 N N . PRO D 1 385 ? 329.385 56.495 2.398 1.00 29.19 361 PRO D N 1
ATOM 15344 C CA . PRO D 1 385 ? 329.367 56.726 0.958 1.00 32.34 361 PRO D CA 1
ATOM 15345 C C . PRO D 1 385 ? 330.455 57.723 0.552 1.00 37.27 361 PRO D C 1
ATOM 15346 O O . PRO D 1 385 ? 330.823 58.600 1.346 1.00 42.51 361 PRO D O 1
ATOM 15350 N N . ASP D 1 386 ? 330.940 57.565 -0.674 1.00 47.98 362 ASP D N 1
ATOM 15351 C CA . ASP D 1 386 ? 331.958 58.444 -1.246 1.00 54.03 362 ASP D CA 1
ATOM 15352 C C . ASP D 1 386 ? 331.347 59.045 -2.500 1.00 52.71 362 ASP D C 1
ATOM 15353 O O . ASP D 1 386 ? 331.548 58.550 -3.614 1.00 58.35 362 ASP D O 1
ATOM 15358 N N . ARG D 1 387 ? 330.492 60.035 -2.265 1.00 46.05 363 ARG D N 1
ATOM 15359 C CA . ARG D 1 387 ? 329.940 60.880 -3.294 1.00 43.24 363 ARG D CA 1
ATOM 15360 C C . ARG D 1 387 ? 330.219 62.254 -2.704 1.00 42.13 363 ARG D C 1
ATOM 15361 O O . ARG D 1 387 ? 330.065 62.472 -1.495 1.00 35.51 363 ARG D O 1
ATOM 15369 N N . ASP D 1 388 ? 330.677 63.161 -3.559 1.00 42.98 364 ASP D N 1
ATOM 15370 C CA . ASP D 1 388 ? 331.081 64.510 -3.148 1.00 46.02 364 ASP D CA 1
ATOM 15371 C C . ASP D 1 388 ? 330.129 65.274 -2.250 1.00 42.11 364 ASP D C 1
ATOM 15372 O O . ASP D 1 388 ? 330.573 65.881 -1.282 1.00 40.28 364 ASP D O 1
ATOM 15377 N N . ASP D 1 389 ? 328.837 65.263 -2.568 1.00 37.95 365 ASP D N 1
ATOM 15378 C CA . ASP D 1 389 ? 327.864 65.999 -1.759 1.00 37.83 365 ASP D CA 1
ATOM 15379 C C . ASP D 1 389 ? 327.562 65.339 -0.411 1.00 34.33 365 ASP D C 1
ATOM 15380 O O . ASP D 1 389 ? 326.898 65.937 0.429 1.00 38.69 365 ASP D O 1
ATOM 15385 N N . LEU D 1 390 ? 328.048 64.119 -0.202 1.00 33.08 366 LEU D N 1
ATOM 15386 C CA . LEU D 1 390 ? 327.814 63.389 1.048 1.00 31.31 366 LEU D CA 1
ATOM 15387 C C . LEU D 1 390 ? 329.056 63.344 1.934 1.00 33.42 366 LEU D C 1
ATOM 15388 O O . LEU D 1 390 ? 328.983 62.966 3.101 1.00 31.72 366 LEU D O 1
ATOM 15393 N N . LYS D 1 391 ? 330.203 63.743 1.396 1.00 33.60 367 LYS D N 1
ATOM 15394 C CA . LYS D 1 391 ? 331.441 63.592 2.138 1.00 38.42 367 LYS D CA 1
ATOM 15395 C C . LYS D 1 391 ? 331.573 64.395 3.424 1.00 34.40 367 LYS D C 1
ATOM 15396 O O . LYS D 1 391 ? 332.228 63.944 4.358 1.00 37.93 367 LYS D O 1
ATOM 15402 N N . ASP D 1 392 ? 330.937 65.551 3.505 1.00 33.19 368 ASP D N 1
ATOM 15403 C CA . ASP D 1 392 ? 331.034 66.368 4.713 1.00 35.22 368 ASP D CA 1
ATOM 15404 C C . ASP D 1 392 ? 330.014 66.007 5.782 1.00 31.47 368 ASP D C 1
ATOM 15405 O O . ASP D 1 392 ? 330.151 66.444 6.914 1.00 33.83 368 ASP D O 1
ATOM 15410 N N . GLY D 1 393 ? 329.021 65.199 5.422 1.00 29.18 369 GLY D N 1
ATOM 15411 C CA . GLY D 1 393 ? 327.960 64.815 6.344 1.0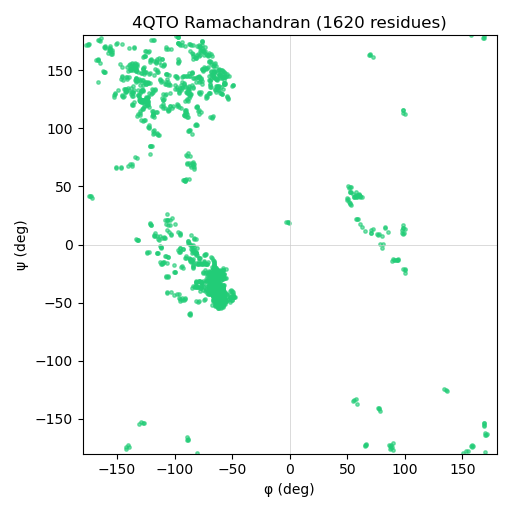0 27.05 369 GLY D CA 1
ATOM 15412 C C . GLY D 1 393 ? 328.180 63.477 7.008 1.00 26.14 369 GLY D C 1
ATOM 15413 O O . GLY D 1 393 ? 329.061 62.698 6.626 1.00 25.92 369 GLY D O 1
ATOM 15414 N N . LEU D 1 394 ? 327.299 63.154 7.952 1.00 22.38 370 LEU D N 1
ATOM 15415 C CA . LEU D 1 394 ? 327.406 61.930 8.715 1.00 21.80 370 LEU D CA 1
ATOM 15416 C C . LEU D 1 394 ? 326.608 60.793 8.073 1.00 20.68 370 LEU D C 1
ATOM 15417 O O . LEU D 1 394 ? 325.767 60.161 8.704 1.00 21.47 370 LEU D O 1
ATOM 15422 N N . PHE D 1 395 ? 326.914 60.522 6.816 1.00 20.65 371 PHE D N 1
ATOM 15423 C CA . PHE D 1 395 ? 326.236 59.469 6.095 1.00 20.71 371 PHE D CA 1
ATOM 15424 C C . PHE D 1 395 ? 326.825 58.085 6.298 1.00 20.63 371 PHE D C 1
ATOM 15425 O O . PHE D 1 395 ? 328.025 57.897 6.518 1.00 22.11 371 PHE D O 1
ATOM 15433 N N . PHE D 1 396 ? 325.927 57.105 6.247 1.00 20.87 372 PHE D N 1
ATOM 15434 C CA . PHE D 1 396 ? 326.315 55.700 6.319 1.00 21.52 372 PHE D CA 1
ATOM 15435 C C . PHE D 1 396 ? 325.374 54.964 5.355 1.00 19.84 372 PHE D C 1
ATOM 15436 O O . PHE D 1 396 ? 324.178 55.197 5.368 1.00 19.04 372 PHE D O 1
ATOM 15444 N N . GLU D 1 397 ? 325.945 54.119 4.497 1.00 21.22 373 GLU D N 1
ATOM 15445 C CA . GLU D 1 397 ? 325.147 53.435 3.491 1.00 21.91 373 GLU D CA 1
ATOM 15446 C C . GLU D 1 397 ? 324.123 52.469 4.074 1.00 20.49 373 GLU D C 1
ATOM 15447 O O . GLU D 1 397 ? 324.390 51.796 5.063 1.00 20.43 373 GLU D O 1
ATOM 15453 N N . PRO D 1 398 ? 322.939 52.386 3.447 1.00 19.98 374 PRO D N 1
ATOM 15454 C CA . PRO D 1 398 ? 321.963 51.381 3.886 1.00 18.32 374 PRO D CA 1
ATOM 15455 C C . PRO D 1 398 ? 322.574 49.998 3.646 1.00 18.39 374 PRO D C 1
ATOM 15456 O O . PRO D 1 398 ? 323.187 49.743 2.607 1.00 18.63 374 PRO D O 1
ATOM 15460 N N . THR D 1 399 ? 322.405 49.131 4.639 1.00 18.08 375 THR D N 1
ATOM 15461 C CA . THR D 1 399 ? 323.142 47.879 4.700 1.00 18.71 375 THR D CA 1
ATOM 15462 C C . THR D 1 399 ? 322.262 46.670 4.960 1.00 18.20 375 THR D C 1
ATOM 15463 O O . THR D 1 399 ? 321.288 46.765 5.717 1.00 17.05 375 THR D O 1
ATOM 15467 N N . VAL D 1 400 ? 322.595 45.548 4.319 1.00 17.52 376 VAL D N 1
ATOM 15468 C CA . VAL D 1 400 ? 321.919 44.283 4.530 1.00 17.67 376 VAL D CA 1
ATOM 15469 C C . VAL D 1 400 ? 322.979 43.274 4.936 1.00 18.27 376 VAL D C 1
ATOM 15470 O O . VAL D 1 400 ? 323.980 43.099 4.238 1.00 18.68 376 VAL D O 1
ATOM 15474 N N . ILE D 1 401 ? 322.738 42.620 6.065 1.00 18.33 377 ILE D N 1
ATOM 15475 C CA . ILE D 1 401 ? 323.606 41.592 6.587 1.00 19.19 377 ILE D CA 1
ATOM 15476 C C . ILE D 1 401 ? 322.887 40.235 6.448 1.00 18.40 377 ILE D C 1
ATOM 15477 O O . ILE D 1 401 ? 321.758 40.049 6.925 1.00 17.77 377 ILE D O 1
ATOM 15482 N N . THR D 1 402 ? 323.542 39.299 5.770 1.00 19.13 378 THR D N 1
ATOM 15483 C CA . THR D 1 402 ? 323.007 37.967 5.533 1.00 20.35 378 THR D CA 1
ATOM 15484 C C . THR D 1 402 ? 323.885 36.884 6.175 1.00 21.52 378 THR D C 1
ATOM 15485 O O . THR D 1 402 ? 324.930 37.172 6.766 1.00 21.49 378 THR D O 1
ATOM 15489 N N . ASN D 1 403 ? 323.426 35.632 6.090 1.00 24.02 379 ASN D N 1
ATOM 15490 C CA . ASN D 1 403 ? 324.170 34.492 6.631 1.00 25.49 379 ASN D CA 1
ATOM 15491 C C . ASN D 1 403 ? 324.479 34.704 8.117 1.00 25.64 379 ASN D C 1
ATOM 15492 O O . ASN D 1 403 ? 325.631 34.569 8.594 1.00 26.83 379 ASN D O 1
ATOM 15497 N N A CYS D 1 404 ? 323.447 35.111 8.852 0.50 25.75 380 CYS D N 1
ATOM 15498 N N B CYS D 1 404 ? 323.437 35.023 8.868 0.50 23.55 380 CYS D N 1
ATOM 15499 C CA A CYS D 1 404 ? 323.621 35.321 10.291 0.50 26.22 380 CYS D CA 1
ATOM 15500 C CA B CYS D 1 404 ? 323.618 35.269 10.285 0.50 22.72 380 CYS D CA 1
ATOM 15501 C C A CYS D 1 404 ? 322.631 34.464 11.069 0.50 25.70 380 CYS D C 1
ATOM 15502 C C B CYS D 1 404 ? 322.672 34.396 11.063 0.50 23.71 380 CYS D C 1
ATOM 15503 O O A CYS D 1 404 ? 321.755 33.818 10.478 0.50 27.87 380 CYS D O 1
ATOM 15504 O O B CYS D 1 404 ? 321.834 33.716 10.476 0.50 25.68 380 CYS D O 1
ATOM 15509 N N . ASP D 1 405 ? 322.826 34.382 12.380 1.00 23.36 381 ASP D N 1
ATOM 15510 C CA . ASP D 1 405 ? 321.951 33.575 13.208 1.00 23.49 381 ASP D CA 1
ATOM 15511 C C . ASP D 1 405 ? 321.783 34.208 14.565 1.00 21.53 381 ASP D C 1
ATOM 15512 O O . ASP D 1 405 ? 322.506 35.114 14.942 1.00 21.24 381 ASP D O 1
ATOM 15517 N N . THR D 1 406 ? 320.782 33.719 15.274 1.00 21.93 382 THR D N 1
ATOM 15518 C CA . THR D 1 406 ? 320.393 34.287 16.558 1.00 20.28 382 THR D CA 1
ATOM 15519 C C . THR D 1 406 ? 321.492 34.377 17.622 1.00 22.18 382 THR D C 1
ATOM 15520 O O . THR D 1 406 ? 321.392 35.172 18.544 1.00 21.23 382 THR D O 1
ATOM 15524 N N . SER D 1 407 ? 322.559 33.586 17.495 1.00 23.41 383 SER D N 1
ATOM 15525 C CA . SER D 1 407 ? 323.625 33.613 18.493 1.00 25.63 383 SER D CA 1
ATOM 15526 C C . SER D 1 407 ? 324.525 34.834 18.365 1.00 25.42 383 SER D C 1
ATOM 15527 O O . SER D 1 407 ? 325.282 35.154 19.292 1.00 28.24 383 SER D O 1
ATOM 15530 N N . MET D 1 408 ? 324.459 35.505 17.223 1.00 21.61 384 MET D N 1
ATOM 15531 C CA . MET D 1 408 ? 325.352 36.613 16.948 1.00 21.70 384 MET D CA 1
ATOM 15532 C C . MET D 1 408 ? 325.003 37.938 17.591 1.00 23.51 384 MET D C 1
ATOM 15533 O O . MET D 1 408 ? 323.824 38.295 17.702 1.00 21.25 384 MET D O 1
ATOM 15538 N N . ARG D 1 409 ? 326.035 38.678 17.986 1.00 22.84 385 ARG D N 1
ATOM 15539 C CA . ARG D 1 409 ? 325.819 40.019 18.522 1.00 22.59 385 ARG D CA 1
ATOM 15540 C C . ARG D 1 409 ? 325.094 40.941 17.539 1.00 21.71 385 ARG D C 1
ATOM 15541 O O . ARG D 1 409 ? 324.238 41.759 17.950 1.00 21.36 385 ARG D O 1
ATOM 15549 N N A ILE D 1 410 ? 325.382 40.812 16.243 0.50 19.79 386 ILE D N 1
ATOM 15550 N N B ILE D 1 410 ? 325.383 40.793 16.249 0.50 22.07 386 ILE D N 1
ATOM 15551 C CA A ILE D 1 410 ? 324.754 41.687 15.242 0.50 18.65 386 ILE D CA 1
ATOM 15552 C CA B ILE D 1 410 ? 324.757 41.659 15.259 0.50 22.61 386 ILE D CA 1
ATOM 15553 C C A ILE D 1 410 ? 323.231 41.452 15.153 0.50 18.92 386 ILE D C 1
ATOM 15554 C C B ILE D 1 410 ? 323.252 41.444 15.152 0.50 21.21 386 ILE D C 1
ATOM 15555 O O A ILE D 1 410 ? 322.470 42.366 14.818 0.50 18.09 386 ILE D O 1
ATOM 15556 O O B ILE D 1 410 ? 322.536 42.354 14.760 0.50 19.94 386 ILE D O 1
ATOM 15565 N N . VAL D 1 411 ? 322.794 40.249 15.507 1.00 20.05 387 VAL D N 1
ATOM 15566 C CA . VAL D 1 411 ? 321.354 39.929 15.498 1.00 19.64 387 VAL D CA 1
ATOM 15567 C C . VAL D 1 411 ? 320.736 40.322 16.836 1.00 19.83 387 VAL D C 1
ATOM 15568 O O . VAL D 1 411 ? 319.626 40.847 16.889 1.00 22.19 387 VAL D O 1
ATOM 15572 N N . GLN D 1 412 ? 321.456 40.104 17.928 1.00 19.82 388 GLN D N 1
ATOM 15573 C CA . GLN D 1 412 ? 320.887 40.362 19.267 1.00 22.00 388 GLN D CA 1
ATOM 15574 C C . GLN D 1 412 ? 320.860 41.808 19.707 1.00 23.00 388 GLN D C 1
ATOM 15575 O O . GLN D 1 412 ? 319.959 42.220 20.459 1.00 23.88 388 GLN D O 1
ATOM 15581 N N . GLU D 1 413 ? 321.837 42.579 19.254 1.00 20.84 389 GLU D N 1
ATOM 15582 C CA . GLU D 1 413 ? 321.995 43.945 19.734 1.00 20.49 389 GLU D CA 1
ATOM 15583 C C . GLU D 1 413 ? 321.412 44.997 18.825 1.00 20.17 389 GLU D C 1
ATOM 15584 O O . GLU D 1 413 ? 321.479 44.883 17.591 1.00 24.50 389 GLU D O 1
ATOM 15590 N N . GLU D 1 414 ? 320.883 46.041 19.437 1.00 18.56 390 GLU D N 1
ATOM 15591 C CA . GLU D 1 414 ? 320.274 47.158 18.700 1.00 20.08 390 GLU D CA 1
ATOM 15592 C C . GLU D 1 414 ? 321.363 48.098 18.158 1.00 18.73 390 GLU D C 1
ATOM 15593 O O . GLU D 1 414 ? 322.059 48.773 18.931 1.00 21.42 390 GLU D O 1
ATOM 15599 N N . VAL D 1 415 ? 321.506 48.129 16.845 1.00 17.42 391 VAL D N 1
ATOM 15600 C CA . VAL D 1 415 ? 322.514 48.982 16.176 1.00 19.90 391 VAL D CA 1
ATOM 15601 C C . VAL D 1 415 ? 321.984 50.431 16.020 1.00 19.29 391 VAL D C 1
ATOM 15602 O O . VAL D 1 415 ? 322.744 51.411 16.114 1.00 20.50 391 VAL D O 1
ATOM 15606 N N . PHE D 1 416 ? 320.684 50.557 15.780 1.00 17.10 392 PHE D N 1
ATOM 15607 C CA . PHE D 1 416 ? 320.020 51.847 15.648 1.00 17.06 392 PHE D CA 1
ATOM 15608 C C . PHE D 1 416 ? 320.596 52.650 14.479 1.00 17.62 392 PHE D C 1
ATOM 15609 O O . PHE D 1 416 ? 320.862 53.849 14.581 1.00 19.99 392 PHE D O 1
ATOM 15617 N N . GLY D 1 417 ? 320.839 51.946 13.381 1.00 16.64 393 GLY D N 1
ATOM 15618 C CA . GLY D 1 417 ? 321.385 52.538 12.188 1.00 17.60 393 GLY D CA 1
ATOM 15619 C C . GLY D 1 417 ? 320.751 51.913 10.964 1.00 16.08 393 GLY D C 1
ATOM 15620 O O . GLY D 1 417 ? 319.828 51.105 11.088 1.00 15.85 393 GLY D O 1
ATOM 15621 N N . PRO D 1 418 ? 321.216 52.303 9.765 1.00 16.30 394 PRO D N 1
ATOM 15622 C CA . PRO D 1 418 ? 320.543 51.852 8.535 1.00 16.12 394 PRO D CA 1
ATOM 15623 C C . PRO D 1 418 ? 321.025 50.469 8.148 1.00 16.42 394 PRO D C 1
ATOM 15624 O O . PRO D 1 418 ? 321.708 50.284 7.138 1.00 15.77 394 PRO D O 1
ATOM 15628 N N . VAL D 1 419 ? 320.683 49.504 9.002 1.00 15.86 395 VAL D N 1
ATOM 15629 C CA . VAL D 1 419 ? 321.196 48.147 8.894 1.00 16.20 395 VAL D CA 1
ATOM 15630 C C . VAL D 1 419 ? 320.109 47.154 9.252 1.00 15.89 395 VAL D C 1
ATOM 15631 O O . VAL D 1 419 ? 319.421 47.336 10.259 1.00 15.01 395 VAL D O 1
ATOM 15635 N N . VAL D 1 420 ? 319.943 46.119 8.424 1.00 14.83 396 VAL D N 1
ATOM 15636 C CA . VAL D 1 420 ? 319.033 45.023 8.730 1.00 15.60 396 VAL D CA 1
ATOM 15637 C C . VAL D 1 420 ? 319.799 43.710 8.597 1.00 16.10 396 VAL D C 1
ATOM 15638 O O . VAL D 1 420 ? 320.790 43.633 7.857 1.00 16.83 396 VAL D O 1
ATOM 15642 N N . THR D 1 421 ? 319.358 42.701 9.356 1.00 15.77 397 THR D N 1
ATOM 15643 C CA . THR D 1 421 ? 319.856 41.336 9.236 1.00 15.53 397 THR D CA 1
ATOM 15644 C C . THR D 1 421 ? 318.738 40.512 8.651 1.00 16.01 397 THR D C 1
ATOM 15645 O O . THR D 1 421 ? 317.553 40.888 8.821 1.00 14.63 397 THR D O 1
ATOM 15649 N N . VAL D 1 422 ? 319.080 39.420 7.969 1.00 15.62 398 VAL D N 1
ATOM 15650 C CA . VAL D 1 422 ? 318.085 38.520 7.390 1.00 16.27 398 VAL D CA 1
ATOM 15651 C C . VAL D 1 422 ? 318.374 37.096 7.847 1.00 16.53 398 VAL D C 1
ATOM 15652 O O . VAL D 1 422 ? 319.491 36.583 7.651 1.00 18.65 398 VAL D O 1
ATOM 15656 N N . GLU D 1 423 ? 317.389 36.487 8.491 1.00 15.66 399 GLU D N 1
ATOM 15657 C CA . GLU D 1 423 ? 317.441 35.121 8.953 1.00 16.44 399 GLU D CA 1
ATOM 15658 C C . GLU D 1 423 ? 316.288 34.381 8.303 1.00 16.55 399 GLU D C 1
ATOM 15659 O O . GLU D 1 423 ? 315.192 34.945 8.142 1.00 14.34 399 GLU D O 1
ATOM 15665 N N . GLY D 1 424 ? 316.490 33.095 8.035 1.00 16.39 400 GLY D N 1
ATOM 15666 C CA . GLY D 1 424 ? 315.428 32.261 7.509 1.00 16.43 400 GLY D CA 1
ATOM 15667 C C . GLY D 1 424 ? 314.741 31.478 8.620 1.00 16.73 400 GLY D C 1
ATOM 15668 O O . GLY D 1 424 ? 315.283 31.312 9.729 1.00 17.09 400 GLY D O 1
ATOM 15669 N N . PHE D 1 425 ? 313.520 31.024 8.344 1.00 17.00 401 PHE D N 1
ATOM 15670 C CA . PHE D 1 425 ? 312.788 30.158 9.253 1.00 16.87 401 PHE D CA 1
ATOM 15671 C C . PHE D 1 425 ? 311.969 29.187 8.429 1.00 17.46 401 PHE D C 1
ATOM 15672 O O . PHE D 1 425 ? 311.551 29.501 7.319 1.00 16.88 401 PHE D O 1
ATOM 15680 N N . GLU D 1 426 ? 311.694 28.029 9.005 1.00 18.54 402 GLU D N 1
ATOM 15681 C CA . GLU D 1 426 ? 310.970 27.009 8.265 1.00 20.26 402 GLU D CA 1
ATOM 15682 C C . GLU D 1 426 ? 309.481 27.033 8.545 1.00 21.42 402 GLU D C 1
ATOM 15683 O O . GLU D 1 426 ? 308.667 27.025 7.624 1.00 22.34 402 GLU D O 1
ATOM 15689 N N . THR D 1 427 ? 309.116 27.073 9.819 1.00 19.43 403 THR D N 1
ATOM 15690 C CA . THR D 1 427 ? 307.744 26.963 10.232 1.00 19.31 403 THR D CA 1
ATOM 15691 C C . THR D 1 427 ? 307.296 28.183 11.051 1.00 18.06 403 THR D C 1
ATOM 15692 O O . THR D 1 427 ? 308.090 28.987 11.517 1.00 17.65 403 THR D O 1
ATOM 15696 N N . GLU D 1 428 ? 305.988 28.278 11.214 1.00 18.93 404 GLU D N 1
ATOM 15697 C CA . GLU D 1 428 ? 305.372 29.313 12.004 1.00 18.70 404 GLU D CA 1
ATOM 15698 C C . GLU D 1 428 ? 305.947 29.268 13.439 1.00 17.63 404 GLU D C 1
ATOM 15699 O O . GLU D 1 428 ? 306.286 30.303 14.017 1.00 17.66 404 GLU D O 1
ATOM 15705 N N . GLN D 1 429 ? 306.124 28.061 13.970 1.00 18.21 405 GLN D N 1
ATOM 15706 C CA . GLN D 1 429 ? 306.669 27.878 15.318 1.00 19.81 405 GLN D CA 1
ATOM 15707 C C . GLN D 1 429 ? 308.092 28.401 15.411 1.00 18.79 405 GLN D C 1
ATOM 15708 O O . GLN D 1 429 ? 308.455 29.076 16.390 1.00 19.10 405 GLN D O 1
ATOM 15714 N N . GLU D 1 430 ? 308.899 28.140 14.385 1.00 18.02 406 GLU D N 1
ATOM 15715 C CA . GLU D 1 430 ? 310.279 28.641 14.373 1.00 19.11 406 GLU D CA 1
ATOM 15716 C C . GLU D 1 430 ? 310.326 30.171 14.265 1.00 17.14 406 GLU D C 1
ATOM 15717 O O . GLU D 1 430 ? 311.162 30.828 14.916 1.00 17.84 406 GLU D O 1
ATOM 15723 N N . ALA D 1 431 ? 309.447 30.760 13.457 1.00 15.58 407 ALA D N 1
ATOM 15724 C CA . ALA D 1 431 ? 309.392 32.223 13.322 1.00 15.39 407 ALA D CA 1
ATOM 15725 C C . ALA D 1 431 ? 309.138 32.872 14.691 1.00 15.10 407 ALA D C 1
ATOM 15726 O O . ALA D 1 431 ? 309.786 33.855 15.063 1.00 15.47 407 ALA D O 1
ATOM 15728 N N . ILE D 1 432 ? 308.166 32.321 15.433 1.00 15.32 408 ILE D N 1
ATOM 15729 C CA . ILE D 1 432 ? 307.806 32.837 16.769 1.00 15.81 408 ILE D CA 1
ATOM 15730 C C . ILE D 1 432 ? 308.985 32.685 17.737 1.00 15.75 408 ILE D C 1
ATOM 15731 O O . ILE D 1 432 ? 309.331 33.630 18.463 1.00 14.87 408 ILE D O 1
ATOM 15736 N N A GLN D 1 433 ? 309.618 31.512 17.732 0.50 17.02 409 GLN D N 1
ATOM 15737 N N B GLN D 1 433 ? 309.594 31.500 17.747 0.50 16.56 409 GLN D N 1
ATOM 15738 C CA A GLN D 1 433 ? 310.769 31.261 18.608 0.50 18.31 409 GLN D CA 1
ATOM 15739 C CA B GLN D 1 433 ? 310.764 31.223 18.588 0.50 17.79 409 GLN D CA 1
ATOM 15740 C C A GLN D 1 433 ? 311.910 32.221 18.346 0.50 17.78 409 GLN D C 1
ATOM 15741 C C B GLN D 1 433 ? 311.896 32.219 18.344 0.50 17.46 409 GLN D C 1
ATOM 15742 O O A GLN D 1 433 ? 312.465 32.796 19.282 0.50 17.03 409 GLN D O 1
ATOM 15743 O O B GLN D 1 433 ? 312.448 32.794 19.285 0.50 16.81 409 GLN D O 1
ATOM 15754 N N . LEU D 1 434 ? 312.244 32.422 17.081 1.00 16.19 410 LEU D N 1
ATOM 15755 C CA . LEU D 1 434 ? 313.319 33.354 16.722 1.00 16.83 410 LEU D CA 1
ATOM 15756 C C . LEU D 1 434 ? 312.959 34.803 17.065 1.00 15.27 410 LEU D C 1
ATOM 15757 O O . LEU D 1 434 ? 313.763 35.521 17.647 1.00 14.45 410 LEU D O 1
ATOM 15762 N N . ALA D 1 435 ? 311.749 35.220 16.704 1.00 13.90 411 ALA D N 1
ATOM 15763 C CA . ALA D 1 435 ? 311.310 36.581 16.973 1.00 14.32 411 ALA D CA 1
ATOM 15764 C C . ALA D 1 435 ? 311.352 36.931 18.451 1.00 13.78 411 ALA D C 1
ATOM 15765 O O . ALA D 1 435 ? 311.748 38.068 18.815 1.00 16.13 411 ALA D O 1
ATOM 15767 N N . ASN D 1 436 ? 310.987 35.981 19.292 1.00 13.66 412 ASN D N 1
ATOM 15768 C CA . ASN D 1 436 ? 310.989 36.171 20.752 1.00 14.35 412 ASN D CA 1
ATOM 15769 C C . ASN D 1 436 ? 312.357 35.953 21.391 1.00 15.41 412 ASN D C 1
ATOM 15770 O O . ASN D 1 436 ? 312.518 36.210 22.599 1.00 16.10 412 ASN D O 1
ATOM 15775 N N . ASP D 1 437 ? 313.350 35.529 20.600 1.00 15.05 413 ASP D N 1
ATOM 15776 C CA . ASP D 1 437 ? 314.694 35.268 21.140 1.00 15.64 413 ASP D CA 1
ATOM 15777 C C . ASP D 1 437 ? 315.570 36.528 21.106 1.00 16.23 413 ASP D C 1
ATOM 15778 O O . ASP D 1 437 ? 316.459 36.651 20.253 1.00 19.02 413 ASP D O 1
ATOM 15783 N N . SER D 1 438 ? 315.212 37.486 21.961 1.00 16.07 414 SER D N 1
ATOM 15784 C CA . SER D 1 438 ? 315.988 38.697 22.163 1.00 15.56 414 SER D CA 1
ATOM 15785 C C . SER D 1 438 ? 315.596 39.176 23.554 1.00 14.30 414 SER D C 1
ATOM 15786 O O . SER D 1 438 ? 314.627 38.691 24.159 1.00 13.77 414 SER D O 1
ATOM 15789 N N . ILE D 1 439 ? 316.346 40.141 24.068 1.00 13.79 415 ILE D N 1
ATOM 15790 C CA . ILE D 1 439 ? 316.009 40.699 25.355 1.00 13.93 415 ILE D CA 1
ATOM 15791 C C . ILE D 1 439 ? 314.906 41.760 25.247 1.00 13.07 415 ILE D C 1
ATOM 15792 O O . ILE D 1 439 ? 314.419 42.232 26.286 1.00 12.39 415 ILE D O 1
ATOM 15797 N N . TYR D 1 440 ? 314.537 42.115 24.017 1.00 13.02 416 TYR D N 1
ATOM 15798 C CA . TYR D 1 440 ? 313.629 43.233 23.789 1.00 13.02 416 TYR D CA 1
ATOM 15799 C C . TYR D 1 440 ? 312.175 42.825 23.594 1.00 12.28 416 TYR D C 1
ATOM 15800 O O . TYR D 1 440 ? 311.872 41.626 23.582 1.00 12.50 416 TYR D O 1
ATOM 15809 N N . GLY D 1 441 ? 311.281 43.796 23.402 1.00 11.60 417 GLY D N 1
ATOM 15810 C CA . GLY D 1 441 ? 309.866 43.475 23.236 1.00 12.35 417 GLY D CA 1
ATOM 15811 C C . GLY D 1 441 ? 309.023 44.678 22.847 1.00 10.81 417 GLY D C 1
ATOM 15812 O O . GLY D 1 441 ? 307.892 44.831 23.337 1.00 10.55 417 GLY D O 1
ATOM 15813 N N . LEU D 1 442 ? 309.528 45.507 21.935 1.00 10.63 418 LEU D N 1
ATOM 15814 C CA . LEU D 1 442 ? 308.783 46.749 21.620 1.00 10.92 418 LEU D CA 1
ATOM 15815 C C . LEU D 1 442 ? 307.696 46.626 20.538 1.00 10.09 418 LEU D C 1
ATOM 15816 O O . LEU D 1 442 ? 306.515 46.938 20.789 1.00 10.25 418 LEU D O 1
ATOM 15821 N N . ALA D 1 443 ? 308.086 46.224 19.345 1.00 10.29 419 ALA D N 1
ATOM 15822 C CA . ALA D 1 443 ? 307.173 46.172 18.203 1.00 10.29 419 ALA D CA 1
ATOM 15823 C C . ALA D 1 443 ? 307.632 45.181 17.181 1.00 11.79 419 ALA D C 1
ATOM 15824 O O . ALA D 1 443 ? 308.795 44.749 17.219 1.00 11.34 419 ALA D O 1
ATOM 15826 N N . GLY D 1 444 ? 306.726 44.802 16.278 1.00 10.97 420 GLY D N 1
ATOM 15827 C CA . GLY D 1 444 ? 307.118 43.881 15.209 1.00 10.94 420 GLY D CA 1
ATOM 15828 C C . GLY D 1 444 ? 305.956 43.700 14.261 1.00 11.00 420 GLY D C 1
ATOM 15829 O O . GLY D 1 444 ? 304.843 44.164 14.545 1.00 10.93 420 GLY D O 1
ATOM 15830 N N . ALA D 1 445 ? 306.224 43.032 13.143 1.00 10.50 421 ALA D N 1
ATOM 15831 C CA . ALA D 1 445 ? 305.235 42.825 12.101 1.00 11.55 421 ALA D CA 1
ATOM 15832 C C . ALA D 1 445 ? 305.180 41.396 11.627 1.00 11.24 421 ALA D C 1
ATOM 15833 O O . ALA D 1 445 ? 306.178 40.656 11.671 1.00 11.33 421 ALA D O 1
ATOM 15835 N N . VAL D 1 446 ? 304.003 41.020 11.129 1.00 11.41 422 VAL D N 1
ATOM 15836 C CA . VAL D 1 446 ? 303.802 39.730 10.482 1.00 12.60 422 VAL D CA 1
ATOM 15837 C C . VAL D 1 446 ? 303.159 40.016 9.136 1.00 12.42 422 VAL D C 1
ATOM 15838 O O . VAL D 1 446 ? 302.101 40.669 9.067 1.00 12.99 422 VAL D O 1
ATOM 15842 N N . PHE D 1 447 ? 303.804 39.562 8.069 1.00 12.13 423 PHE D N 1
ATOM 15843 C CA . PHE D 1 447 ? 303.298 39.679 6.684 1.00 12.65 423 PHE D CA 1
ATOM 15844 C C . PHE D 1 447 ? 302.864 38.325 6.152 1.00 13.12 423 PHE D C 1
ATOM 15845 O O . PHE D 1 447 ? 303.668 37.377 6.061 1.00 13.09 423 PHE D O 1
ATOM 15853 N N . SER D 1 448 ? 301.572 38.228 5.841 1.00 12.72 424 SER D N 1
ATOM 15854 C CA . SER D 1 448 ? 300.985 37.000 5.284 1.00 13.50 424 SER D CA 1
ATOM 15855 C C . SER D 1 448 ? 299.586 37.299 4.790 1.00 13.56 424 SER D C 1
ATOM 15856 O O . SER D 1 448 ? 298.871 38.044 5.447 1.00 14.10 424 SER D O 1
ATOM 15859 N N A LYS D 1 449 ? 299.208 36.761 3.627 0.50 14.89 425 LYS D N 1
ATOM 15860 N N B LYS D 1 449 ? 299.205 36.745 3.638 0.50 14.44 425 LYS D N 1
ATOM 15861 C CA A LYS D 1 449 ? 297.838 36.921 3.158 0.50 16.04 425 LYS D CA 1
ATOM 15862 C CA B LYS D 1 449 ? 297.842 36.887 3.152 0.50 15.22 425 LYS D CA 1
ATOM 15863 C C A LYS D 1 449 ? 296.883 36.039 3.981 0.50 16.32 425 LYS D C 1
ATOM 15864 C C B LYS D 1 449 ? 296.884 36.038 3.988 0.50 15.81 425 LYS D C 1
ATOM 15865 O O A LYS D 1 449 ? 295.669 36.233 3.918 0.50 16.57 425 LYS D O 1
ATOM 15866 O O B LYS D 1 449 ? 295.672 36.246 3.940 0.50 16.09 425 LYS D O 1
ATOM 15877 N N . ASP D 1 450 ? 297.431 35.079 4.736 1.00 15.86 426 ASP D N 1
ATOM 15878 C CA . ASP D 1 450 ? 296.618 34.193 5.619 1.00 15.36 426 ASP D CA 1
ATOM 15879 C C . ASP D 1 450 ? 296.463 34.953 6.937 1.00 16.11 426 ASP D C 1
ATOM 15880 O O . ASP D 1 450 ? 297.324 34.890 7.820 1.00 15.52 426 ASP D O 1
ATOM 15885 N N . ILE D 1 451 ? 295.367 35.694 7.053 1.00 14.66 427 ILE D N 1
ATOM 15886 C CA . ILE D 1 451 ? 295.164 36.522 8.229 1.00 17.17 427 ILE D CA 1
ATOM 15887 C C . ILE D 1 451 ? 295.032 35.698 9.519 1.00 15.24 427 ILE D C 1
ATOM 15888 O O . ILE D 1 451 ? 295.477 36.122 10.575 1.00 14.13 427 ILE D O 1
ATOM 15893 N N . GLY D 1 452 ? 294.422 34.526 9.433 1.00 14.74 428 GLY D N 1
ATOM 15894 C CA . GLY D 1 452 ? 294.331 33.655 10.584 1.00 14.14 428 GLY D CA 1
ATOM 15895 C C . GLY D 1 452 ? 295.709 33.295 11.114 1.00 14.25 428 GLY D C 1
ATOM 15896 O O . GLY D 1 452 ? 295.953 33.307 12.331 1.00 14.18 428 GLY D O 1
ATOM 15897 N N . LYS D 1 453 ? 296.631 32.981 10.201 1.00 14.03 429 LYS D N 1
ATOM 15898 C CA . LYS D 1 453 ? 297.993 32.652 10.612 1.00 15.54 429 LYS D CA 1
ATOM 15899 C C . LYS D 1 453 ? 298.670 33.870 11.228 1.00 14.87 429 LYS D C 1
ATOM 15900 O O . LYS D 1 453 ? 299.340 33.774 12.273 1.00 14.30 429 LYS D O 1
ATOM 15906 N N . ALA D 1 454 ? 298.509 35.024 10.597 1.00 14.76 430 ALA D N 1
ATOM 15907 C CA . ALA D 1 454 ? 299.133 36.240 11.114 1.00 14.62 430 ALA D CA 1
ATOM 15908 C C . ALA D 1 454 ? 298.642 36.528 12.540 1.00 13.96 430 ALA D C 1
ATOM 15909 O O . ALA D 1 454 ? 299.431 36.942 13.407 1.00 13.68 430 ALA D O 1
ATOM 15911 N N A GLN D 1 455 ? 297.347 36.330 12.775 0.50 14.94 431 GLN D N 1
ATOM 15912 N N B GLN D 1 455 ? 297.352 36.316 12.790 0.50 15.01 431 GLN D N 1
ATOM 15913 C CA A GLN D 1 455 ? 296.751 36.535 14.096 0.50 15.64 431 GLN D CA 1
ATOM 15914 C CA B GLN D 1 455 ? 296.786 36.532 14.120 0.50 15.91 431 GLN D CA 1
ATOM 15915 C C A GLN D 1 455 ? 297.334 35.540 15.130 0.50 15.20 431 GLN D C 1
ATOM 15916 C C B GLN D 1 455 ? 297.371 35.548 15.133 0.50 15.27 431 GLN D C 1
ATOM 15917 O O A GLN D 1 455 ? 297.620 35.922 16.271 0.50 13.79 431 GLN D O 1
ATOM 15918 O O B GLN D 1 455 ? 297.663 35.944 16.272 0.50 13.73 431 GLN D O 1
ATOM 15929 N N . ARG D 1 456 ? 297.523 34.278 14.737 1.00 15.74 432 ARG D N 1
ATOM 15930 C CA . ARG D 1 456 ? 298.115 33.276 15.645 1.00 16.58 432 ARG D CA 1
ATOM 15931 C C . ARG D 1 456 ? 299.514 33.677 16.053 1.00 16.22 432 ARG D C 1
ATOM 15932 O O . ARG D 1 456 ? 299.877 33.610 17.228 1.00 16.23 432 ARG D O 1
ATOM 15940 N N . VAL D 1 457 ? 300.286 34.159 15.080 1.00 14.16 433 VAL D N 1
ATOM 15941 C CA . VAL D 1 457 ? 301.644 34.598 15.356 1.00 14.55 433 VAL D CA 1
ATOM 15942 C C . VAL D 1 457 ? 301.616 35.847 16.251 1.00 13.49 433 VAL D C 1
ATOM 15943 O O . VAL D 1 457 ? 302.314 35.917 17.250 1.00 14.35 433 VAL D O 1
ATOM 15947 N N . ALA D 1 458 ? 300.798 36.833 15.896 1.00 13.70 434 ALA D N 1
ATOM 15948 C CA . ALA D 1 458 ? 300.695 38.043 16.688 1.00 13.32 434 ALA D CA 1
ATOM 15949 C C . ALA D 1 458 ? 300.377 37.769 18.159 1.00 13.92 434 ALA D C 1
ATOM 15950 O O . ALA D 1 458 ? 300.935 38.428 19.034 1.00 14.34 434 ALA D O 1
ATOM 15952 N N A ASN D 1 459 ? 299.498 36.812 18.432 0.50 14.23 435 ASN D N 1
ATOM 15953 N N B ASN D 1 459 ? 299.497 36.799 18.431 0.50 14.09 435 ASN D N 1
ATOM 15954 C CA A ASN D 1 459 ? 299.163 36.496 19.817 0.50 14.49 435 ASN D CA 1
ATOM 15955 C CA B ASN D 1 459 ? 299.146 36.430 19.804 0.50 14.25 435 ASN D CA 1
ATOM 15956 C C A ASN D 1 459 ? 300.304 35.895 20.606 0.50 14.31 435 ASN D C 1
ATOM 15957 C C B ASN D 1 459 ? 300.316 35.910 20.604 0.50 14.17 435 ASN D C 1
ATOM 15958 O O A ASN D 1 459 ? 300.321 36.002 21.832 0.50 15.77 435 ASN D O 1
ATOM 15959 O O B ASN D 1 459 ? 300.359 36.070 21.830 0.50 15.54 435 ASN D O 1
ATOM 15968 N N . LYS D 1 460 ? 301.277 35.296 19.913 1.00 12.94 436 LYS D N 1
ATOM 15969 C CA . LYS D 1 460 ? 302.408 34.690 20.573 1.00 13.43 436 LYS D CA 1
ATOM 15970 C C . LYS D 1 460 ? 303.688 35.536 20.647 1.00 13.64 436 LYS D C 1
ATOM 15971 O O . LYS D 1 460 ? 304.619 35.168 21.358 1.00 15.43 436 LYS D O 1
ATOM 15977 N N . LEU D 1 461 ? 303.729 36.656 19.935 1.00 11.22 437 LEU D N 1
ATOM 15978 C CA . LEU D 1 461 ? 304.900 37.551 20.001 1.00 11.59 437 LEU D CA 1
ATOM 15979 C C . LEU D 1 461 ? 304.863 38.385 21.264 1.00 11.49 437 LEU D C 1
ATOM 15980 O O . LEU D 1 461 ? 303.854 39.028 21.572 1.00 12.57 437 LEU D O 1
ATOM 15985 N N . LYS D 1 462 ? 305.964 38.402 21.997 1.00 11.97 438 LYS D N 1
ATOM 15986 C CA . LYS D 1 462 ? 306.029 39.193 23.234 1.00 12.60 438 LYS D CA 1
ATOM 15987 C C . LYS D 1 462 ? 306.490 40.603 22.868 1.00 12.05 438 LYS D C 1
ATOM 15988 O O . LYS D 1 462 ? 307.661 40.994 23.047 1.00 11.28 438 LYS D O 1
ATOM 15994 N N . LEU D 1 463 ? 305.538 41.388 22.361 1.00 11.01 439 LEU D N 1
ATOM 15995 C CA . LEU D 1 463 ? 305.777 42.743 21.844 1.00 10.04 439 LEU D CA 1
ATOM 15996 C C . LEU D 1 463 ? 304.610 43.653 22.203 1.00 9.71 439 LEU D C 1
ATOM 15997 O O . LEU D 1 463 ? 303.455 43.211 22.157 1.00 10.17 439 LEU D O 1
ATOM 16002 N N . GLY D 1 464 ? 304.906 44.900 22.498 1.00 8.89 440 GLY D N 1
ATOM 16003 C CA . GLY D 1 464 ? 303.858 45.864 22.867 1.00 8.06 440 GLY D CA 1
ATOM 16004 C C . GLY D 1 464 ? 302.935 46.240 21.722 1.00 8.55 440 GLY D C 1
ATOM 16005 O O . GLY D 1 464 ? 301.744 46.587 21.958 1.00 8.59 440 GLY D O 1
ATOM 16006 N N . THR D 1 465 ? 303.453 46.199 20.503 1.00 8.88 441 THR D N 1
ATOM 16007 C CA . THR D 1 465 ? 302.668 46.475 19.304 1.00 9.02 441 THR D CA 1
ATOM 16008 C C . THR D 1 465 ? 303.000 45.452 18.243 1.00 9.66 441 THR D C 1
ATOM 16009 O O . THR D 1 465 ? 304.194 45.220 17.978 1.00 9.06 441 THR D O 1
ATOM 16013 N N . VAL D 1 466 ? 301.985 44.855 17.640 1.00 9.43 442 VAL D N 1
ATOM 16014 C CA . VAL D 1 466 ? 302.182 43.958 16.517 1.00 10.04 442 VAL D CA 1
ATOM 16015 C C . VAL D 1 466 ? 301.352 44.441 15.357 1.00 10.58 442 VAL D C 1
ATOM 16016 O O . VAL D 1 466 ? 300.137 44.638 15.493 1.00 10.55 442 VAL D O 1
ATOM 16020 N N . TRP D 1 467 ? 302.003 44.618 14.218 1.00 9.59 443 TRP D N 1
ATOM 16021 C CA . TRP D 1 467 ? 301.330 45.008 12.977 1.00 9.84 443 TRP D CA 1
ATOM 16022 C C . TRP D 1 467 ? 301.114 43.790 12.094 1.00 10.24 443 TRP D C 1
ATOM 16023 O O . TRP D 1 467 ? 302.035 42.963 11.916 1.00 11.50 443 TRP D O 1
ATOM 16034 N N . ILE D 1 468 ? 299.899 43.666 11.552 1.00 10.07 444 ILE D N 1
ATOM 16035 C CA . ILE D 1 468 ? 299.586 42.606 10.586 1.00 10.71 444 ILE D CA 1
ATOM 16036 C C . ILE D 1 468 ? 299.505 43.297 9.220 1.00 10.97 444 ILE D C 1
ATOM 16037 O O . ILE D 1 468 ? 298.671 44.172 8.992 1.00 10.80 444 ILE D O 1
ATOM 16042 N N . ASN D 1 469 ? 300.420 42.910 8.326 1.00 10.93 445 ASN D N 1
ATOM 16043 C CA . ASN D 1 469 ? 300.532 43.490 6.993 1.00 12.14 445 ASN D CA 1
ATOM 16044 C C . ASN D 1 469 ? 300.754 45.009 6.976 1.00 13.12 445 ASN D C 1
ATOM 16045 O O . ASN D 1 469 ? 300.152 45.738 6.168 1.00 12.68 445 ASN D O 1
ATOM 16050 N N . ASP D 1 470 ? 301.608 45.460 7.882 1.00 12.68 446 ASP D N 1
ATOM 16051 C CA . ASP D 1 470 ? 302.007 46.875 7.949 1.00 13.04 446 ASP D CA 1
ATOM 16052 C C . ASP D 1 470 ? 303.300 46.942 8.757 1.00 12.60 446 ASP D C 1
ATOM 16053 O O . ASP D 1 470 ? 303.746 45.948 9.326 1.00 11.56 446 ASP D O 1
ATOM 16058 N N . PHE D 1 471 ? 303.936 48.110 8.754 1.00 11.80 447 PHE D N 1
ATOM 16059 C CA . PHE D 1 471 ? 305.112 48.354 9.537 1.00 12.26 447 PHE D CA 1
ATOM 16060 C C . PHE D 1 471 ? 305.130 49.856 9.853 1.00 12.26 447 PHE D C 1
ATOM 16061 O O . PHE D 1 471 ? 304.979 50.678 8.945 1.00 14.01 447 PHE D O 1
ATOM 16069 N N . HIS D 1 472 ? 305.317 50.171 11.135 1.00 12.06 448 HIS D N 1
ATOM 16070 C CA . HIS D 1 472 ? 305.479 51.519 11.718 1.00 12.26 448 HIS D CA 1
ATOM 16071 C C . HIS D 1 472 ? 304.270 52.238 12.371 1.00 13.38 448 HIS D C 1
ATOM 16072 O O . HIS D 1 472 ? 304.508 53.122 13.192 1.00 13.96 448 HIS D O 1
ATOM 16079 N N . PRO D 1 473 ? 303.021 51.865 12.055 1.00 12.82 449 PRO D N 1
ATOM 16080 C CA . PRO D 1 473 ? 301.955 52.703 12.622 1.00 15.08 449 PRO D CA 1
ATOM 16081 C C . PRO D 1 473 ? 301.823 52.802 14.131 1.00 14.87 449 PRO D C 1
ATOM 16082 O O . PRO D 1 473 ? 301.933 51.819 14.841 1.00 15.87 449 PRO D O 1
ATOM 16086 N N A TYR D 1 474 ? 301.631 54.027 14.621 0.50 15.18 450 TYR D N 1
ATOM 16087 N N B TYR D 1 474 ? 301.598 54.024 14.604 0.50 14.67 450 TYR D N 1
ATOM 16088 C CA A TYR D 1 474 ? 301.363 54.263 16.042 0.50 14.08 450 TYR D CA 1
ATOM 16089 C CA B TYR D 1 474 ? 301.324 54.271 16.013 0.50 13.40 450 TYR D CA 1
ATOM 16090 C C A TYR D 1 474 ? 300.427 55.469 16.006 0.50 13.87 450 TYR D C 1
ATOM 16091 C C B TYR D 1 474 ? 300.381 55.451 15.977 0.50 13.45 450 TYR D C 1
ATOM 16092 O O A TYR D 1 474 ? 300.409 56.236 15.024 0.50 14.60 450 TYR D O 1
ATOM 16093 O O B TYR D 1 474 ? 300.287 56.157 14.953 0.50 14.10 450 TYR D O 1
ATOM 16110 N N . PHE D 1 475 ? 299.645 55.637 17.063 1.00 10.81 451 PHE D N 1
ATOM 16111 C CA . PHE D 1 475 ? 298.714 56.768 17.145 1.00 11.29 451 PHE D CA 1
ATOM 16112 C C . PHE D 1 475 ? 298.272 56.975 18.574 1.00 10.15 451 PHE D C 1
ATOM 16113 O O . PHE D 1 475 ? 298.266 56.053 19.392 1.00 10.41 451 PHE D O 1
ATOM 16121 N N . ALA D 1 476 ? 297.874 58.216 18.859 1.00 10.31 452 ALA D N 1
ATOM 16122 C CA . ALA D 1 476 ? 297.540 58.617 20.237 1.00 10.05 452 ALA D CA 1
ATOM 16123 C C . ALA D 1 476 ? 296.449 57.777 20.889 1.00 10.36 452 ALA D C 1
ATOM 16124 O O . ALA D 1 476 ? 296.399 57.677 22.094 1.00 9.35 452 ALA D O 1
ATOM 16126 N N . GLN D 1 477 ? 295.583 57.180 20.085 1.00 9.65 453 GLN D N 1
ATOM 16127 C CA . GLN D 1 477 ? 294.481 56.405 20.627 1.00 10.00 453 GLN D CA 1
ATOM 16128 C C . GLN D 1 477 ? 294.870 55.060 21.262 1.00 9.41 453 GLN D C 1
ATOM 16129 O O . GLN D 1 477 ? 294.063 54.496 22.021 1.00 9.52 453 GLN D O 1
ATOM 16135 N N . ALA D 1 478 ? 296.076 54.556 20.979 1.00 8.68 454 ALA D N 1
ATOM 16136 C CA . ALA D 1 478 ? 296.498 53.243 21.434 1.00 9.21 454 ALA D CA 1
ATOM 16137 C C . ALA D 1 478 ? 297.841 53.291 22.160 1.00 8.46 454 ALA D C 1
ATOM 16138 O O . ALA D 1 478 ? 298.741 54.004 21.730 1.00 9.07 454 ALA D O 1
ATOM 16140 N N . PRO D 1 479 ? 297.947 52.555 23.276 1.00 9.77 455 PRO D N 1
ATOM 16141 C CA . PRO D 1 479 ? 299.198 52.557 24.037 1.00 8.86 455 PRO D CA 1
ATOM 16142 C C . PRO D 1 479 ? 300.366 51.930 23.308 1.00 9.51 455 PRO D C 1
ATOM 16143 O O . PRO D 1 479 ? 300.179 50.955 22.565 1.00 9.19 455 PRO D O 1
ATOM 16147 N N . TRP D 1 480 ? 301.539 52.503 23.568 1.00 8.69 456 TRP D N 1
ATOM 16148 C CA . TRP D 1 480 ? 302.793 52.098 22.975 1.00 9.15 456 TRP D CA 1
ATOM 16149 C C . TRP D 1 480 ? 303.843 51.875 24.054 1.00 9.37 456 TRP D C 1
ATOM 16150 O O . TRP D 1 480 ? 304.002 52.712 24.952 1.00 9.27 456 TRP D O 1
ATOM 16161 N N . GLY D 1 481 ? 304.559 50.750 23.988 1.00 9.08 457 GLY D N 1
ATOM 16162 C CA . GLY D 1 481 ? 305.596 50.481 24.980 1.00 9.93 457 GLY D CA 1
ATOM 16163 C C . GLY D 1 481 ? 306.096 49.070 24.902 1.00 11.03 457 GLY D C 1
ATOM 16164 O O . GLY D 1 481 ? 305.612 48.282 24.102 1.00 12.57 457 GLY D O 1
ATOM 16165 N N . GLY D 1 482 ? 307.049 48.734 25.758 1.00 11.34 458 GLY D N 1
ATOM 16166 C CA . GLY D 1 482 ? 307.667 47.447 25.585 1.00 13.26 458 GLY D CA 1
ATOM 16167 C C . GLY D 1 482 ? 307.513 46.408 26.642 1.00 13.84 458 GLY D C 1
ATOM 16168 O O . GLY D 1 482 ? 307.372 46.729 27.821 1.00 16.21 458 GLY D O 1
ATOM 16169 N N . TYR D 1 483 ? 307.508 45.157 26.178 1.00 12.72 459 TYR D N 1
ATOM 16170 C CA . TYR D 1 483 ? 307.686 44.012 27.039 1.00 12.75 459 TYR D CA 1
ATOM 16171 C C . TYR D 1 483 ? 309.186 43.910 27.334 1.00 12.88 459 TYR D C 1
ATOM 16172 O O . TYR D 1 483 ? 310.040 44.494 26.635 1.00 11.71 459 TYR D O 1
ATOM 16181 N N . LYS D 1 484 ? 309.533 43.147 28.376 1.00 12.85 460 LYS D N 1
ATOM 16182 C CA . LYS D 1 484 ? 310.918 42.796 28.635 1.00 13.54 460 LYS D CA 1
ATOM 16183 C C . LYS D 1 484 ? 311.832 44.014 28.762 1.00 13.25 460 LYS D C 1
ATOM 16184 O O . LYS D 1 484 ? 311.452 44.972 29.441 1.00 12.59 460 LYS D O 1
ATOM 16190 N N . GLN D 1 485 ? 312.994 44.015 28.108 1.00 11.80 461 GLN D N 1
ATOM 16191 C CA . GLN D 1 485 ? 313.924 45.117 28.321 1.00 13.50 461 GLN D CA 1
ATOM 16192 C C . GLN D 1 485 ? 313.663 46.331 27.438 1.00 12.30 461 GLN D C 1
ATOM 16193 O O . GLN D 1 485 ? 314.437 47.281 27.434 1.00 14.33 461 GLN D O 1
ATOM 16199 N N . SER D 1 486 ? 312.545 46.318 26.724 1.00 11.45 462 SER D N 1
ATOM 16200 C CA . SER D 1 486 ? 312.189 47.495 25.946 1.00 10.25 462 SER D CA 1
ATOM 16201 C C . SER D 1 486 ? 311.532 48.621 26.768 1.00 11.88 462 SER D C 1
ATOM 16202 O O . SER D 1 486 ? 311.365 49.725 26.253 1.00 11.48 462 SER D O 1
ATOM 16205 N N . GLY D 1 487 ? 311.197 48.360 28.014 1.00 10.94 463 GLY D N 1
ATOM 16206 C CA . GLY D 1 487 ? 310.633 49.407 28.858 1.00 11.39 463 GLY D CA 1
ATOM 16207 C C . GLY D 1 487 ? 309.835 48.994 30.042 1.00 10.74 463 GLY D C 1
ATOM 16208 O O . GLY D 1 487 ? 309.724 47.797 30.373 1.00 11.78 463 GLY D O 1
ATOM 16209 N N . ILE D 1 488 ? 309.258 50.010 30.693 1.00 10.37 464 ILE D N 1
ATOM 16210 C CA . ILE D 1 488 ? 308.302 49.866 31.774 1.00 9.71 464 ILE D CA 1
ATOM 16211 C C . ILE D 1 488 ? 307.214 50.882 31.507 1.00 10.15 464 ILE D C 1
ATOM 16212 O O . ILE D 1 488 ? 307.505 52.065 31.280 1.00 10.15 464 ILE D O 1
ATOM 16217 N N . GLY D 1 489 ? 305.963 50.428 31.510 1.00 9.29 465 GLY D N 1
ATOM 16218 C CA . GLY D 1 489 ? 304.851 51.351 31.298 1.00 9.37 465 GLY D CA 1
ATOM 16219 C C . GLY D 1 489 ? 304.471 51.560 29.850 1.00 8.97 465 GLY D C 1
ATOM 16220 O O . GLY D 1 489 ? 304.973 50.896 28.931 1.00 8.69 465 GLY D O 1
ATOM 16221 N N . ARG D 1 490 ? 303.543 52.499 29.654 1.00 10.09 466 ARG D N 1
ATOM 16222 C CA . ARG D 1 490 ? 303.057 52.821 28.306 1.00 9.90 466 ARG D CA 1
ATOM 16223 C C . ARG D 1 490 ? 302.914 54.312 28.138 1.00 9.76 466 ARG D C 1
ATOM 16224 O O . ARG D 1 490 ? 302.730 55.065 29.115 1.00 11.62 466 ARG D O 1
ATOM 16232 N N . GLU D 1 491 ? 303.094 54.747 26.898 1.00 8.74 467 GLU D N 1
ATOM 16233 C CA . GLU D 1 491 ? 302.788 56.109 26.471 1.00 9.59 467 GLU D CA 1
ATOM 16234 C C . GLU D 1 491 ? 301.670 55.996 25.453 1.00 10.23 467 GLU D C 1
ATOM 16235 O O . GLU D 1 491 ? 301.473 54.953 24.821 1.00 9.99 467 GLU D O 1
ATOM 16241 N N . LEU D 1 492 ? 300.960 57.104 25.292 1.00 8.86 468 LEU D N 1
ATOM 16242 C CA . LEU D 1 492 ? 299.762 57.190 24.442 1.00 10.06 468 LEU D CA 1
ATOM 16243 C C . LEU D 1 492 ? 298.580 56.408 25.012 1.00 9.96 468 LEU D C 1
ATOM 16244 O O . LEU D 1 492 ? 298.699 55.556 25.898 1.00 9.86 468 LEU D O 1
ATOM 16249 N N . GLY D 1 493 ? 297.409 56.741 24.488 1.00 10.61 469 GLY D N 1
ATOM 16250 C CA . GLY D 1 493 ? 296.186 56.115 24.920 1.00 10.71 469 GLY D CA 1
ATOM 16251 C C . GLY D 1 493 ? 295.789 56.416 26.341 1.00 10.83 469 GLY D C 1
ATOM 16252 O O . GLY D 1 493 ? 296.407 57.238 27.044 1.00 10.62 469 GLY D O 1
ATOM 16253 N N . LYS D 1 494 ? 294.751 55.730 26.790 1.00 11.18 470 LYS D N 1
ATOM 16254 C CA . LYS D 1 494 ? 294.309 55.921 28.177 1.00 11.58 470 LYS D CA 1
ATOM 16255 C C . LYS D 1 494 ? 295.374 55.440 29.166 1.00 10.87 470 LYS D C 1
ATOM 16256 O O . LYS D 1 494 ? 295.569 56.080 30.212 1.00 11.57 470 LYS D O 1
ATOM 16262 N N A GLU D 1 495 ? 296.084 54.375 28.830 0.50 10.87 471 GLU D N 1
ATOM 16263 N N B GLU D 1 495 ? 296.094 54.370 28.827 0.50 11.22 471 GLU D N 1
ATOM 16264 C CA A GLU D 1 495 ? 297.113 53.850 29.702 0.50 11.13 471 GLU D CA 1
ATOM 16265 C CA B GLU D 1 495 ? 297.142 53.860 29.704 0.50 11.70 471 GLU D CA 1
ATOM 16266 C C A GLU D 1 495 ? 298.259 54.874 29.847 0.50 11.21 471 GLU D C 1
ATOM 16267 C C B GLU D 1 495 ? 298.262 54.884 29.855 0.50 11.53 471 GLU D C 1
ATOM 16268 O O A GLU D 1 495 ? 298.845 55.027 30.917 0.50 11.75 471 GLU D O 1
ATOM 16269 O O B GLU D 1 495 ? 298.851 55.026 30.925 0.50 12.05 471 GLU D O 1
ATOM 16280 N N . GLY D 1 496 ? 298.577 55.597 28.779 1.00 10.73 472 GLY D N 1
ATOM 16281 C CA . GLY D 1 496 ? 299.591 56.648 28.824 1.00 11.04 472 GLY D CA 1
ATOM 16282 C C . GLY D 1 496 ? 299.196 57.761 29.777 1.00 12.14 472 GLY D C 1
ATOM 16283 O O . GLY D 1 496 ? 300.006 58.281 30.532 1.00 11.49 472 GLY D O 1
ATOM 16284 N N . LEU D 1 497 ? 297.931 58.171 29.734 1.00 9.88 473 LEU D N 1
ATOM 16285 C CA . LEU D 1 497 ? 297.414 59.182 30.669 1.00 10.38 473 LEU D CA 1
ATOM 16286 C C . LEU D 1 497 ? 297.539 58.696 32.122 1.00 10.55 473 LEU D C 1
ATOM 16287 O O . LEU D 1 497 ? 297.889 59.475 33.026 1.00 10.56 473 LEU D O 1
ATOM 16292 N N . GLU D 1 498 ? 297.251 57.412 32.360 1.00 9.99 474 GLU D N 1
ATOM 16293 C CA . GLU D 1 498 ? 297.320 56.853 33.714 1.00 12.77 474 GLU D CA 1
ATOM 16294 C C . GLU D 1 498 ? 298.666 56.932 34.379 1.00 11.82 474 GLU D C 1
ATOM 16295 O O . GLU D 1 498 ? 298.752 56.925 35.614 1.00 12.71 474 GLU D O 1
ATOM 16301 N N . GLU D 1 499 ? 299.743 56.990 33.601 1.00 9.79 475 GLU D N 1
ATOM 16302 C CA . GLU D 1 499 ? 301.081 57.136 34.208 1.00 11.60 475 GLU D CA 1
ATOM 16303 C C . GLU D 1 499 ? 301.144 58.439 35.004 1.00 10.78 475 GLU D C 1
ATOM 16304 O O . GLU D 1 499 ? 301.930 58.573 35.948 1.00 9.93 475 GLU D O 1
ATOM 16310 N N . TYR D 1 500 ? 300.332 59.413 34.593 1.00 8.71 476 TYR D N 1
ATOM 16311 C CA . TYR D 1 500 ? 300.324 60.761 35.170 1.00 8.40 476 TYR D CA 1
ATOM 16312 C C . TYR D 1 500 ? 299.285 60.980 36.243 1.00 8.36 476 TYR D C 1
ATOM 16313 O O . TYR D 1 500 ? 299.052 62.117 36.677 1.00 9.30 476 TYR D O 1
ATOM 16322 N N . LEU D 1 501 ? 298.640 59.892 36.665 1.00 8.66 477 LEU D N 1
ATOM 16323 C CA . LEU D 1 501 ? 297.634 59.930 37.722 1.00 8.83 477 LEU D CA 1
ATOM 16324 C C . LEU D 1 501 ? 298.038 59.028 38.885 1.00 9.46 477 LEU D C 1
ATOM 16325 O O . LEU D 1 501 ? 298.852 58.085 38.721 1.00 10.83 477 LEU D O 1
ATOM 16330 N N . VAL D 1 502 ? 297.454 59.307 40.041 1.00 8.42 478 VAL D N 1
ATOM 16331 C CA . VAL D 1 502 ? 297.614 58.496 41.224 1.00 9.52 478 VAL D CA 1
ATOM 16332 C C . VAL D 1 502 ? 296.241 58.276 41.839 1.00 9.48 478 VAL D C 1
ATOM 16333 O O . VAL D 1 502 ? 295.408 59.184 41.841 1.00 9.69 478 VAL D O 1
ATOM 16337 N N . SER D 1 503 ? 296.012 57.062 42.363 1.00 9.44 479 SER D N 1
ATOM 16338 C CA . SER D 1 503 ? 294.724 56.734 42.994 1.00 9.96 479 SER D CA 1
ATOM 16339 C C . SER D 1 503 ? 294.716 56.936 44.497 1.00 9.52 479 SER D C 1
ATOM 16340 O O . SER D 1 503 ? 295.686 56.614 45.175 1.00 9.43 479 SER D O 1
ATOM 16343 N N . LYS D 1 504 ? 293.620 57.513 45.002 1.00 8.38 480 LYS D N 1
ATOM 16344 C CA . LYS D 1 504 ? 293.421 57.691 46.424 1.00 8.63 480 LYS D CA 1
ATOM 16345 C C . LYS D 1 504 ? 292.054 57.094 46.784 1.00 8.21 480 LYS D C 1
ATOM 16346 O O . LYS D 1 504 ? 291.036 57.487 46.217 1.00 9.24 480 LYS D O 1
ATOM 16352 N N . HIS D 1 505 ? 292.057 56.154 47.714 1.00 7.67 481 HIS D N 1
ATOM 16353 C CA . HIS D 1 505 ? 290.813 55.576 48.222 1.00 7.81 481 HIS D CA 1
ATOM 16354 C C . HIS D 1 505 ? 290.361 56.395 49.436 1.00 8.27 481 HIS D C 1
ATOM 16355 O O . HIS D 1 505 ? 291.075 56.446 50.434 1.00 8.53 481 HIS D O 1
ATOM 16362 N N . ILE D 1 506 ? 289.221 57.078 49.333 1.00 8.08 482 ILE D N 1
ATOM 16363 C CA . ILE D 1 506 ? 288.648 57.832 50.461 1.00 9.87 482 ILE D CA 1
ATOM 16364 C C . ILE D 1 506 ? 287.480 56.998 50.971 1.00 9.49 482 ILE D C 1
ATOM 16365 O O . ILE D 1 506 ? 286.487 56.767 50.240 1.00 9.64 482 ILE D O 1
ATOM 16370 N N A LEU D 1 507 ? 287.600 56.533 52.208 0.50 9.53 483 LEU D N 1
ATOM 16371 N N B LEU D 1 507 ? 287.604 56.530 52.206 0.50 9.33 483 LEU D N 1
ATOM 16372 C CA A LEU D 1 507 ? 286.576 55.682 52.832 0.50 10.52 483 LEU D CA 1
ATOM 16373 C CA B LEU D 1 507 ? 286.588 55.677 52.837 0.50 10.11 483 LEU D CA 1
ATOM 16374 C C A LEU D 1 507 ? 285.973 56.429 54.010 0.50 10.85 483 LEU D C 1
ATOM 16375 C C B LEU D 1 507 ? 285.971 56.421 54.015 0.50 10.61 483 LEU D C 1
ATOM 16376 O O A LEU D 1 507 ? 286.680 56.744 54.969 0.50 11.61 483 LEU D O 1
ATOM 16377 O O B LEU D 1 507 ? 286.668 56.732 54.979 0.50 11.38 483 LEU D O 1
ATOM 16386 N N . THR D 1 508 ? 284.677 56.714 53.921 1.00 10.20 484 THR D N 1
ATOM 16387 C CA . THR D 1 508 ? 283.969 57.430 54.981 1.00 11.27 484 THR D CA 1
ATOM 16388 C C . THR D 1 508 ? 283.074 56.471 55.748 1.00 11.10 484 THR D C 1
ATOM 16389 O O . THR D 1 508 ? 282.284 55.765 55.144 1.00 11.42 484 THR D O 1
ATOM 16393 N N . ASN D 1 509 ? 283.212 56.442 57.064 1.00 11.09 485 ASN D N 1
ATOM 16394 C CA . ASN D 1 509 ? 282.339 55.618 57.920 1.00 12.08 485 ASN D CA 1
ATOM 16395 C C . ASN D 1 509 ? 281.190 56.536 58.272 1.00 13.13 485 ASN D C 1
ATOM 16396 O O . ASN D 1 509 ? 281.368 57.514 59.006 1.00 14.08 485 ASN D O 1
ATOM 16401 N N . THR D 1 510 ? 280.029 56.227 57.721 1.00 12.27 486 THR D N 1
ATOM 16402 C CA . THR D 1 510 ? 278.848 57.077 57.878 1.00 14.05 486 THR D CA 1
ATOM 16403 C C . THR D 1 510 ? 278.037 56.798 59.131 1.00 16.34 486 THR D C 1
ATOM 16404 O O . THR D 1 510 ? 277.045 57.495 59.382 1.00 16.73 486 THR D O 1
ATOM 16408 N N . ASN D 1 511 ? 278.446 55.832 59.940 1.00 15.48 487 ASN D N 1
ATOM 16409 C CA . ASN D 1 511 ? 277.771 55.554 61.220 1.00 17.86 487 ASN D CA 1
ATOM 16410 C C . ASN D 1 511 ? 278.810 54.988 62.167 1.00 17.84 487 ASN D C 1
ATOM 16411 O O . ASN D 1 511 ? 278.753 53.837 62.571 1.00 18.05 487 ASN D O 1
ATOM 16416 N N . PRO D 1 512 ? 279.799 55.822 62.533 1.00 17.37 488 PRO D N 1
ATOM 16417 C CA . PRO D 1 512 ? 280.915 55.274 63.290 1.00 17.54 488 PRO D CA 1
ATOM 16418 C C . PRO D 1 512 ? 280.583 54.840 64.697 1.00 18.16 488 PRO D C 1
ATOM 16419 O O . PRO D 1 512 ? 279.876 55.544 65.431 1.00 22.06 488 PRO D O 1
ATOM 16423 N N . GLN D 1 513 ? 281.103 53.687 65.074 1.00 19.19 489 GLN D N 1
ATOM 16424 C CA . GLN D 1 513 ? 280.883 53.135 66.393 1.00 20.91 489 GLN D CA 1
ATOM 16425 C C . GLN D 1 513 ? 282.205 52.800 67.053 1.00 19.50 489 GLN D C 1
ATOM 16426 O O . GLN D 1 513 ? 283.166 52.452 66.377 1.00 19.57 489 GLN D O 1
ATOM 16432 N N . LEU D 1 514 ? 282.253 52.910 68.377 1.00 19.87 490 LEU D N 1
ATOM 16433 C CA . LEU D 1 514 ? 283.479 52.495 69.085 1.00 21.30 490 LEU D CA 1
ATOM 16434 C C . LEU D 1 514 ? 283.693 50.988 68.907 1.00 21.11 490 LEU D C 1
ATOM 16435 O O . LEU D 1 514 ? 282.744 50.209 68.907 1.00 21.41 490 LEU D O 1
ATOM 16440 N N . VAL D 1 515 ? 284.952 50.580 68.750 1.00 18.28 491 VAL D N 1
ATOM 16441 C CA . VAL D 1 515 ? 285.290 49.181 68.617 1.00 19.39 491 VAL D CA 1
ATOM 16442 C C . VAL D 1 515 ? 285.332 48.535 69.998 1.00 19.48 491 VAL D C 1
ATOM 16443 O O . VAL D 1 515 ? 284.954 47.370 70.144 1.00 22.43 491 VAL D O 1
ATOM 16447 N N . ASN D 1 516 ? 285.802 49.285 71.004 1.00 18.92 492 ASN D N 1
ATOM 16448 C CA . ASN D 1 516 ? 285.904 48.785 72.381 1.00 21.31 492 ASN D CA 1
ATOM 16449 C C . ASN D 1 516 ? 286.733 47.518 72.506 1.00 21.22 492 ASN D C 1
ATOM 16450 O O . ASN D 1 516 ? 286.373 46.568 73.222 1.00 21.48 492 ASN D O 1
ATOM 16455 N N A TRP D 1 517 ? 287.850 47.495 71.785 0.50 19.28 493 TRP D N 1
ATOM 16456 N N B TRP D 1 517 ? 287.861 47.497 71.826 0.50 18.96 493 TRP D N 1
ATOM 16457 C CA A TRP D 1 517 ? 288.795 46.387 71.840 0.50 19.61 493 TRP D CA 1
ATOM 16458 C CA B TRP D 1 517 ? 288.736 46.361 71.944 0.50 19.02 493 TRP D CA 1
ATOM 16459 C C A TRP D 1 517 ? 289.675 46.545 73.075 0.50 19.97 493 TRP D C 1
ATOM 16460 C C B TRP D 1 517 ? 289.626 46.566 73.160 0.50 19.61 493 TRP D C 1
ATOM 16461 O O A TRP D 1 517 ? 289.874 45.591 73.831 0.50 21.17 493 TRP D O 1
ATOM 16462 O O B TRP D 1 517 ? 289.757 45.680 74.013 0.50 20.92 493 TRP D O 1
ATOM 16483 N N . PHE D 1 518 ? 290.223 47.745 73.267 1.00 19.26 494 PHE D N 1
ATOM 16484 C CA . PHE D 1 518 ? 291.115 48.016 74.403 1.00 19.61 494 PHE D CA 1
ATOM 16485 C C . PHE D 1 518 ? 290.324 48.379 75.669 1.00 23.26 494 PHE D C 1
ATOM 16486 O O . PHE D 1 518 ? 289.371 49.156 75.607 1.00 23.10 494 PHE D O 1
ATOM 16494 N N . SER D 1 519 ? 290.723 47.790 76.796 1.00 25.85 495 SER D N 1
ATOM 16495 C CA . SER D 1 519 ? 290.019 47.964 78.094 1.00 27.45 495 SER D CA 1
ATOM 16496 C C . SER D 1 519 ? 289.833 49.424 78.532 1.00 29.80 495 SER D C 1
ATOM 16497 O O . SER D 1 519 ? 290.685 50.283 78.266 1.00 26.27 495 SER D O 1
ATOM 16500 N N . LYS D 1 520 ? 288.698 49.690 79.192 1.00 32.67 496 LYS D N 1
ATOM 16501 C CA . LYS D 1 520 ? 288.387 51.015 79.734 1.00 38.70 496 LYS D CA 1
ATOM 16502 C C . LYS D 1 520 ? 288.411 50.921 81.264 1.00 43.28 496 LYS D C 1
ATOM 16503 O O . LYS D 1 520 ? 287.921 51.820 81.933 1.00 45.66 496 LYS D O 1
#